Protein 8PWV (pdb70)

Organism: Plasmodium falciparum (isolate 3D7) (NCBI:txid36329)

Secondary structure (DSSP, 8-state):
-GGGSEEEE-SSTT--EEEEHHHHHHHHHHHHHHHHHHHTSHHHHTTHHHHHHHHHHHHHHHHHHHGGGHHHHHHHHHHHHHHH---HHHHHHHHHHHHHHHHHHHHTHHHHHHHHHHHHHHHHHHHHT---SSTTSEE-HHHHHHIIIIIHHHHHHHHTS-HHHHHHHHHHHHHHHHHHHHT---HHHHHHHHHHHHHHHHHHHHHHHHHHHHHHHHHHHHHHHHSSSSEE-HHHHHHHHHHHHHHHHHHHHHHHHHHHHHHHHHHHHHHHHHHHHHHHTTT-/--EEEPPPEEE-TT--EEEEEEETTS--TT--EEEEEE-TTS--EEEEEEETTTTEEEE-GGGTTTEEEEE-SSS-EEEEEE-S--GGG-EEEEEEEEEETTEEEE---EEEEE---S-EEEE-SEEEE-TT--EEEEEEESS--B-TTS-B-EEEEEE-TTS--EEEEETTTEEPTT--TTEEEEEETTEEEEEESS--GGG-EEEEEEETTTT-EE---EEEEE-/-GGGSEEEE-SSTT--EEEEHHHHHHHHHHHHHHHHHHHTSHHHHTTHHHHHHHHHHHHHHHHHHHGGGHHHHHHHHHHHHHHH---HHHHHHHHHHHHHHHHHHHHTHHHHHHHHHHHHHHHHHHHHT---SSTTSEE-HHHHHHIIIIIHHHHHHHHTS-HHHHHHHHHHHHHHHHHHHHTT--HHHHHHHHHHHHHHHHHHHHHHHHHHHHHHHHHHHHHHHHSSSSEE-HHHHHHHHHHHHHHHHHHHHHHHHHHHHHHHHHHHHHHHHHHHHIIIII--/--EEEPPPEEE-TT--EEEEEEETTS--TT--EEEEEE-TTS-EEEEEEEETTTTEEEE-GGGTTTEEEEE-SSSSEEEEEE-S--GGG-EEEEEEEEEETTEEEE---EEEEE---S-EEEE-SEEEE-TT--EEEEEEESS--B-TTS-B-EEEEEE-TTS--EEEEETTTEEPTT--TTEEEEEETTEEEEEESS--GGG-EEEEEEETTTT-EE---EEEEE-/-GGGSEEEE-SSTT--EEEEHHHHHHHHHHHHHHHHHHTTSHHHHTTHHHHHHHHHHHHHHHHHHHGGGHHHHHHHHHHHHHHH---HHHHHHHHHHHHHHHHHHHHTHHHHHHHHHHHHHHHHHHHHT---SSTTSEE-HHHHHHIIIIIHHHHHHHHHS-HHHHHHHHHHHHHHHHHHHHTT--HHHHHHHHHHHHHHHHHHHHHHHHHHHHHHHHHHHHHHHTTSSSEE-HHHHHHHHHHHHHHHHHHHHHHHHHHHHHHHHHHHHHHHHHHHHHHHHH-/--EEE---EEE-TT--EEEEEEETTS--TT--EEEEEEETTTEEEEEEEEETTTTEEEE-GGGTTTEEEEE-TTT-EEEEEE-S--GGG-EEEEEEEEEETTEEEE---EEEEE---S-EEEE-SEEE--TTS-EEEEEEESS--B-TTS-B-EEEEEE-TTS--EEEEETTTEEPTT--TTEEEEEETTEEEEEESS--GGG-EEEEEEETTTT-EE---EEEE-/--SEEEE-SSTT--EEEEHHHHHHHHHHHHHHHHHHHSSHHHHTTHHHHHHHHHHHHHHHHHHHGGGHHHHHHHHHHHHHHH---HHHHHHHHHHHHHHHHHHHHTHHHHHHHHHHHHHHHHHHHHT---SSTTSEE-HHHHHHIIIIIHHHHHHHHTS-HHHHHHHHHHHHHHHHHHHHT--HHHHHHHHHHHHHHHHHHHHHHHHHHHHHHHHHHHHHHHHSSSSEE-HHHHHHHHHHHHHHHHHHHHHHHHHHHHHHHHHHHHHHHHHHHHHHHTT--/-EEEPPPEEE-TT--EEEEEEETTS--TT--EEEEEE-TTS-EEEEEEEETTTTEEEE-GGGTTTEEEEE-SSS-EEEEEE-S--GGG-EEEEEEEEEETTEEEE---EEEEE---S-EEEE-SEEEE-TT--EEEEEEESS--B-TTS-B-EEEEEE-TTS--EEEEETTTEEPTT--TTEEEEEETTEEEEEESS--GGG-EEEEEEETTTT-EE---EEEEE-

Radius of gyration: 50.64 Å; Cα contacts (8 Å, |Δi|>4): 3757; chains: 8; bounding box: 106×98×152 Å

Structure (mmCIF, N/CA/C/O backbone):
data_8PWV
#
_entry.id   8PWV
#
_cell.length_a   85.970
_cell.length_b   158.011
_cell.length_c   113.017
_cell.angle_alpha   90.000
_cell.angle_beta   94.590
_cell.angle_gamma   90.000
#
_symmetry.space_group_name_H-M   'P 1 21 1'
#
loop_
_entity.id
_entity.type
_entity.pdbx_description
1 polymer 'Reticulocyte-binding protein homolog 5'
2 polymer 'monoclonal antibody MAD8-502'
3 water water
#
loop_
_atom_site.group_PDB
_atom_site.id
_atom_site.type_symbol
_atom_site.label_atom_id
_atom_site.label_alt_id
_atom_site.label_comp_id
_atom_site.label_asym_id
_atom_site.label_entity_id
_atom_site.label_seq_id
_atom_site.pdbx_PDB_ins_code
_atom_site.Cartn_x
_atom_site.Cartn_y
_atom_site.Cartn_z
_atom_site.occupancy
_atom_site.B_iso_or_equiv
_atom_site.auth_seq_id
_atom_site.auth_comp_id
_atom_site.auth_asym_id
_atom_site.auth_atom_id
_atom_site.pdbx_PDB_model_num
ATOM 1 N N . ASN A 1 17 ? 5.426 -11.562 43.765 1.00 93.42 156 ASN A N 1
ATOM 2 C CA . ASN A 1 17 ? 4.475 -11.174 44.808 1.00 94.18 156 ASN A CA 1
ATOM 3 C C . ASN A 1 17 ? 4.197 -9.676 44.771 1.00 94.12 156 ASN A C 1
ATOM 4 O O . ASN A 1 17 ? 5.019 -8.885 45.251 1.00 94.33 156 ASN A O 1
ATOM 9 N N . ILE A 1 18 ? 3.006 -9.292 44.264 1.00 93.43 157 ILE A N 1
ATOM 10 C CA . ILE A 1 18 ? 2.602 -7.890 44.156 1.00 92.88 157 ILE A CA 1
ATOM 11 C C . ILE A 1 18 ? 2.410 -7.197 45.516 1.00 92.62 157 ILE A C 1
ATOM 12 O O . ILE A 1 18 ? 2.280 -5.977 45.534 1.00 92.99 157 ILE A O 1
ATOM 17 N N . ALA A 1 19 ? 2.430 -7.937 46.641 1.00 91.51 158 ALA A N 1
ATOM 18 C CA . ALA A 1 19 ? 2.290 -7.328 47.963 1.00 91.07 158 ALA A CA 1
ATOM 19 C C . ALA A 1 19 ? 3.503 -6.444 48.323 1.00 90.80 158 ALA A C 1
ATOM 20 O O . ALA A 1 19 ? 3.354 -5.454 49.048 1.00 91.11 158 ALA A O 1
ATOM 22 N N . ASN A 1 20 ? 4.694 -6.792 47.795 1.00 90.00 159 ASN A N 1
ATOM 23 C CA . ASN A 1 20 ? 5.931 -6.041 48.037 1.00 89.52 159 ASN A CA 1
ATOM 24 C C . ASN A 1 20 ? 6.218 -4.981 46.951 1.00 87.59 159 ASN A C 1
ATOM 25 O O . ASN A 1 20 ? 7.242 -4.302 47.037 1.00 88.16 159 ASN A O 1
ATOM 30 N N . SER A 1 21 ? 5.344 -4.844 45.929 1.00 85.02 160 SER A N 1
ATOM 31 C CA . SER A 1 21 ? 5.559 -3.898 44.836 1.00 83.02 160 SER A CA 1
ATOM 32 C C . SER A 1 21 ? 4.369 -2.941 44.627 1.00 79.82 160 SER A C 1
ATOM 33 O O . SER A 1 21 ? 3.909 -2.749 43.492 1.00 79.33 160 SER A O 1
ATOM 36 N N . ILE A 1 22 ? 3.875 -2.343 45.731 1.00 77.28 161 ILE A N 1
ATOM 37 C CA . ILE A 1 22 ? 2.780 -1.382 45.690 1.00 75.93 161 ILE A CA 1
ATOM 38 C C . ILE A 1 22 ? 3.232 -0.041 46.234 1.00 74.96 161 ILE A C 1
ATOM 39 O O . ILE A 1 22 ? 3.706 0.041 47.359 1.00 74.64 161 ILE A O 1
ATOM 44 N N . ASP A 1 23 ? 3.085 1.018 45.438 1.00 74.35 162 ASP A N 1
ATOM 45 C CA . ASP A 1 23 ? 3.408 2.367 45.896 1.00 73.82 162 ASP A CA 1
ATOM 46 C C . ASP A 1 23 ? 2.128 3.043 46.395 1.00 72.97 162 ASP A C 1
ATOM 47 O O . ASP A 1 23 ? 1.048 2.822 45.843 1.00 72.74 162 ASP A O 1
ATOM 52 N N . ILE A 1 24 ? 2.242 3.843 47.456 1.00 72.30 163 ILE A N 1
ATOM 53 C CA . ILE A 1 24 ? 1.094 4.563 48.000 1.00 72.16 163 ILE A CA 1
ATOM 54 C C . ILE A 1 24 ? 1.291 6.056 47.828 1.00 71.19 163 ILE A C 1
ATOM 55 O O . ILE A 1 24 ? 2.339 6.579 48.186 1.00 71.52 163 ILE A O 1
ATOM 60 N N . LEU A 1 25 ? 0.319 6.731 47.229 1.00 70.20 164 LEU A N 1
ATOM 61 C CA . LEU A 1 25 ? 0.425 8.151 46.923 1.00 70.26 164 LEU A CA 1
ATOM 62 C C . LEU A 1 25 ? -0.639 8.973 47.680 1.00 71.16 164 LEU A C 1
ATOM 63 O O . LEU A 1 25 ? -1.755 8.503 47.903 1.00 71.51 164 LEU A O 1
ATOM 68 N N . GLN A 1 26 ? -0.269 10.184 48.108 1.00 71.10 165 GLN A N 1
ATOM 69 C CA . GLN A 1 26 ? -1.144 11.135 48.815 1.00 71.45 165 GLN A CA 1
ATOM 70 C C . GLN A 1 26 ? -0.746 12.516 48.284 1.00 71.89 165 GLN A C 1
ATOM 71 O O . GLN A 1 26 ? -0.076 13.274 48.981 1.00 72.28 165 GLN A O 1
ATOM 77 N N . GLU A 1 27 ? -1.069 12.798 47.018 1.00 71.75 166 GLU A N 1
ATOM 78 C CA . GLU A 1 27 ? -0.668 14.033 46.348 1.00 71.97 166 GLU A CA 1
ATOM 79 C C . GLU A 1 27 ? -1.252 15.292 46.987 1.00 72.49 166 GLU A C 1
ATOM 80 O O . GLU A 1 27 ? -0.568 16.311 47.083 1.00 72.22 166 GLU A O 1
ATOM 86 N N . LYS A 1 28 ? -2.508 15.205 47.428 1.00 73.03 167 LYS A N 1
ATOM 87 C CA . LYS A 1 28 ? -3.224 16.260 48.152 1.00 73.77 167 LYS A CA 1
ATOM 88 C C . LYS A 1 28 ? -3.662 15.694 49.520 1.00 73.67 167 LYS A C 1
ATOM 89 O O . LYS A 1 28 ? -3.790 14.474 49.674 1.00 73.55 167 LYS A O 1
ATOM 95 N N . GLU A 1 29 ? -3.864 16.560 50.515 1.00 73.97 168 GLU A N 1
ATOM 96 C CA . GLU A 1 29 ? -4.309 16.107 51.838 1.00 74.91 168 GLU A CA 1
ATOM 97 C C . GLU A 1 29 ? -5.729 15.520 51.738 1.00 74.31 168 GLU A C 1
ATOM 98 O O . GLU A 1 29 ? -6.558 16.033 50.982 1.00 74.37 168 GLU A O 1
ATOM 104 N N . GLY A 1 30 ? -5.965 14.412 52.436 1.00 73.72 169 GLY A N 1
ATOM 105 C CA . GLY A 1 30 ? -7.250 13.723 52.393 1.00 73.87 169 GLY A CA 1
ATOM 106 C C . GLY A 1 30 ? -7.440 12.804 51.192 1.00 73.90 169 GLY A C 1
ATOM 107 O O . GLY A 1 30 ? -8.536 12.274 50.968 1.00 73.64 169 GLY A O 1
ATOM 108 N N . HIS A 1 31 ? -6.375 12.594 50.405 1.00 74.07 170 HIS A N 1
ATOM 109 C CA . HIS A 1 31 ? -6.434 11.736 49.227 1.00 74.77 170 HIS A CA 1
ATOM 110 C C . HIS A 1 31 ? -5.425 10.600 49.318 1.00 74.34 170 HIS A C 1
ATOM 111 O O . HIS A 1 31 ? -4.362 10.761 49.922 1.00 74.68 170 HIS A O 1
ATOM 118 N N . LEU A 1 32 ? -5.765 9.446 48.739 1.00 73.34 171 LEU A N 1
ATOM 119 C CA . LEU A 1 32 ? -4.895 8.280 48.781 1.00 73.38 171 LEU A CA 1
ATOM 120 C C . LEU A 1 32 ? -5.134 7.501 47.511 1.00 72.74 171 LEU A C 1
ATOM 121 O O . LEU A 1 32 ? -6.277 7.233 47.143 1.00 72.67 171 LEU A O 1
ATOM 126 N N . ASP A 1 33 ? -4.055 7.104 46.857 1.00 71.92 172 ASP A N 1
ATOM 127 C CA . ASP A 1 33 ? -4.116 6.253 45.680 1.00 71.46 172 ASP A CA 1
ATOM 128 C C . ASP A 1 33 ? -3.008 5.193 45.798 1.00 70.12 172 ASP A C 1
ATOM 129 O O . ASP A 1 33 ? -2.063 5.363 46.574 1.00 70.03 172 ASP A O 1
ATOM 134 N N . PHE A 1 34 ? -3.144 4.088 45.074 1.00 68.99 173 PHE A N 1
ATOM 135 C CA . PHE A 1 34 ? -2.124 3.048 45.085 1.00 68.74 173 PHE A CA 1
ATOM 136 C C . PHE A 1 34 ? -1.778 2.621 43.660 1.00 68.15 173 PHE A C 1
ATOM 137 O O . PHE A 1 34 ? -2.613 2.702 42.756 1.00 68.15 173 PHE A O 1
ATOM 145 N N . VAL A 1 35 ? -0.538 2.182 43.456 1.00 67.36 174 VAL A N 1
ATOM 146 C CA . VAL A 1 35 ? -0.093 1.719 42.156 1.00 66.93 174 VAL A CA 1
ATOM 147 C C . VAL A 1 35 ? 0.569 0.388 42.358 1.00 66.84 174 VAL A C 1
ATOM 148 O O . VAL A 1 35 ? 1.536 0.286 43.102 1.00 66.38 174 VAL A O 1
ATOM 152 N N . ILE A 1 36 ? 0.019 -0.646 41.730 1.00 67.40 175 ILE A N 1
ATOM 153 C CA . ILE A 1 36 ? 0.620 -1.964 41.733 1.00 68.48 175 ILE A CA 1
ATOM 154 C C . ILE A 1 36 ? 1.605 -1.840 40.567 1.00 68.86 175 ILE A C 1
ATOM 155 O O . ILE A 1 36 ? 1.199 -1.851 39.406 1.00 68.66 175 ILE A O 1
ATOM 160 N N . ILE A 1 37 ? 2.881 -1.576 40.901 1.00 69.10 176 ILE A N 1
ATOM 161 C CA . ILE A 1 37 ? 3.971 -1.347 39.959 1.00 69.73 176 ILE A CA 1
ATOM 162 C C . ILE A 1 37 ? 4.089 -2.407 38.853 1.00 69.95 176 ILE A C 1
ATOM 163 O O . ILE A 1 37 ? 4.170 -1.992 37.697 1.00 70.42 176 ILE A O 1
ATOM 168 N N . PRO A 1 38 ? 4.066 -3.748 39.115 1.00 70.02 177 PRO A N 1
ATOM 169 C CA . PRO A 1 38 ? 4.167 -4.699 37.993 1.00 69.73 177 PRO A CA 1
ATOM 170 C C . PRO A 1 38 ? 3.011 -4.594 36.994 1.00 69.24 177 PRO A C 1
ATOM 171 O O . PRO A 1 38 ? 3.212 -4.852 35.818 1.00 69.85 177 PRO A O 1
ATOM 175 N N . HIS A 1 39 ? 1.814 -4.197 37.445 1.00 68.45 178 HIS A N 1
ATOM 176 C CA . HIS A 1 39 ? 0.669 -4.048 36.544 1.00 68.07 178 HIS A CA 1
ATOM 177 C C . HIS A 1 39 ? 0.794 -2.769 35.709 1.00 67.72 178 HIS A C 1
ATOM 178 O O . HIS A 1 39 ? 0.375 -2.743 34.553 1.00 67.79 178 HIS A O 1
ATOM 185 N N . TYR A 1 40 ? 1.335 -1.695 36.302 1.00 66.63 179 TYR A N 1
ATOM 186 C CA . TYR A 1 40 ? 1.497 -0.437 35.601 1.00 66.06 179 TYR A CA 1
ATOM 187 C C . TYR A 1 40 ? 2.482 -0.623 34.436 1.00 65.49 179 TYR A C 1
ATOM 188 O O . TYR A 1 40 ? 2.194 -0.211 33.319 1.00 65.24 179 TYR A O 1
ATOM 197 N N . THR A 1 41 ? 3.610 -1.281 34.709 1.00 65.15 180 THR A N 1
ATOM 198 C CA . THR A 1 41 ? 4.662 -1.573 33.736 1.00 65.01 180 THR A CA 1
ATOM 199 C C . THR A 1 41 ? 4.139 -2.476 32.606 1.00 64.62 180 THR A C 1
ATOM 200 O O . THR A 1 41 ? 4.394 -2.218 31.438 1.00 64.46 180 THR A O 1
ATOM 204 N N . PHE A 1 42 ? 3.404 -3.529 32.971 1.00 64.41 181 PHE A N 1
ATOM 205 C CA . PHE A 1 42 ? 2.836 -4.512 32.047 1.00 64.30 181 PHE A CA 1
ATOM 206 C C . PHE A 1 42 ? 1.820 -3.874 31.114 1.00 64.24 181 PHE A C 1
ATOM 207 O O . PHE A 1 42 ? 1.856 -4.148 29.912 1.00 64.46 181 PHE A O 1
ATOM 215 N N . LEU A 1 43 ? 0.905 -3.044 31.645 1.00 63.71 182 LEU A N 1
ATOM 216 C CA . LEU A 1 43 ? -0.101 -2.380 30.803 1.00 63.86 182 LEU A CA 1
ATOM 217 C C . LEU A 1 43 ? 0.536 -1.352 29.875 1.00 64.28 182 LEU A C 1
ATOM 218 O O . LEU A 1 43 ? 0.140 -1.237 28.708 1.00 64.77 182 LEU A O 1
ATOM 223 N N . ASP A 1 44 ? 1.558 -0.643 30.372 1.00 63.27 183 ASP A N 1
ATOM 224 C CA . ASP A 1 44 ? 2.278 0.319 29.559 1.00 62.60 183 ASP A CA 1
ATOM 225 C C . ASP A 1 44 ? 3.077 -0.361 28.421 1.00 62.64 183 ASP A C 1
ATOM 226 O O . ASP A 1 44 ? 3.151 0.162 27.313 1.00 62.41 183 ASP A O 1
ATOM 231 N N . TYR A 1 45 ? 3.647 -1.528 28.693 1.00 63.17 184 TYR A N 1
ATOM 232 C CA . TYR A 1 45 ? 4.413 -2.307 27.723 1.00 64.04 184 TYR A CA 1
ATOM 233 C C . TYR A 1 45 ? 3.536 -2.690 26.537 1.00 65.02 184 TYR A C 1
ATOM 234 O O . TYR A 1 45 ? 3.926 -2.469 25.394 1.00 64.98 184 TYR A O 1
ATOM 243 N N . TYR A 1 46 ? 2.347 -3.244 26.802 1.00 65.73 185 TYR A N 1
ATOM 244 C CA . TYR A 1 46 ? 1.451 -3.651 25.728 1.00 66.26 185 TYR A CA 1
ATOM 245 C C . TYR A 1 46 ? 0.781 -2.475 25.021 1.00 66.49 185 TYR A C 1
ATOM 246 O O . TYR A 1 46 ? 0.296 -2.661 23.913 1.00 67.39 185 TYR A O 1
ATOM 255 N N . LYS A 1 47 ? 0.820 -1.270 25.606 1.00 66.01 186 LYS A N 1
ATOM 256 C CA . LYS A 1 47 ? 0.322 -0.045 24.980 1.00 66.28 186 LYS A CA 1
ATOM 257 C C . LYS A 1 47 ? 1.365 0.373 23.923 1.00 65.81 186 LYS A C 1
ATOM 258 O O . LYS A 1 47 ? 1.009 0.611 22.775 1.00 65.38 186 LYS A O 1
ATOM 264 N N . HIS A 1 48 ? 2.654 0.405 24.296 1.00 65.53 187 HIS A N 1
ATOM 265 C CA . HIS A 1 48 ? 3.728 0.733 23.364 1.00 65.88 187 HIS A CA 1
ATOM 266 C C . HIS A 1 48 ? 3.867 -0.329 22.258 1.00 66.28 187 HIS A C 1
ATOM 267 O O . HIS A 1 48 ? 4.150 0.016 21.112 1.00 66.43 187 HIS A O 1
ATOM 274 N N . LEU A 1 49 ? 3.652 -1.614 22.596 1.00 66.33 188 LEU A N 1
ATOM 275 C CA . LEU A 1 49 ? 3.699 -2.701 21.621 1.00 66.52 188 LEU A CA 1
ATOM 276 C C . LEU A 1 49 ? 2.580 -2.539 20.587 1.00 65.23 188 LEU A C 1
ATOM 277 O O . LEU A 1 49 ? 2.818 -2.743 19.396 1.00 64.97 188 LEU A O 1
ATOM 282 N N . SER A 1 50 ? 1.369 -2.155 21.044 1.00 64.04 189 SER A N 1
ATOM 283 C CA . SER A 1 50 ? 0.224 -1.950 20.162 1.00 63.44 189 SER A CA 1
ATOM 284 C C . SER A 1 50 ? 0.467 -0.850 19.125 1.00 63.69 189 SER A C 1
ATOM 285 O O . SER A 1 50 ? 0.201 -1.077 17.948 1.00 63.67 189 SER A O 1
ATOM 288 N N . TYR A 1 51 ? 0.971 0.329 19.557 1.00 63.68 190 TYR A N 1
ATOM 289 C CA . TYR A 1 51 ? 1.243 1.459 18.676 1.00 63.97 190 TYR A CA 1
ATOM 290 C C . TYR A 1 51 ? 2.379 1.198 17.707 1.00 64.07 190 TYR A C 1
ATOM 291 O O . TYR A 1 51 ? 2.266 1.590 16.559 1.00 63.81 190 TYR A O 1
ATOM 300 N N . ASN A 1 52 ? 3.445 0.510 18.137 1.00 64.15 191 ASN A N 1
ATOM 301 C CA . ASN A 1 52 ? 4.565 0.206 17.249 1.00 64.88 191 ASN A CA 1
ATOM 302 C C . ASN A 1 52 ? 4.143 -0.697 16.071 1.00 65.60 191 ASN A C 1
ATOM 303 O O . ASN A 1 52 ? 4.593 -0.507 14.935 1.00 65.55 191 ASN A O 1
ATOM 308 N N . SER A 1 53 ? 3.247 -1.646 16.362 1.00 65.59 192 SER A N 1
ATOM 309 C CA . SER A 1 53 ? 2.724 -2.617 15.421 1.00 65.87 192 SER A CA 1
ATOM 310 C C . SER A 1 53 ? 1.801 -2.026 14.353 1.00 66.49 192 SER A C 1
ATOM 311 O O . SER A 1 53 ? 1.734 -2.569 13.252 1.00 67.54 192 SER A O 1
ATOM 314 N N . ILE A 1 54 ? 1.042 -0.988 14.685 1.00 65.97 193 ILE A N 1
ATOM 315 C CA . ILE A 1 54 ? 0.117 -0.369 13.739 1.00 66.38 193 ILE A CA 1
ATOM 316 C C . ILE A 1 54 ? 0.773 0.768 12.967 1.00 67.55 193 ILE A C 1
ATOM 317 O O . ILE A 1 54 ? 0.447 0.997 11.803 1.00 67.96 193 ILE A O 1
ATOM 322 N N . TYR A 1 55 ? 1.696 1.495 13.607 1.00 67.65 194 TYR A N 1
ATOM 323 C CA . TYR A 1 55 ? 2.381 2.603 12.951 1.00 67.12 194 TYR A CA 1
ATOM 324 C C . TYR A 1 55 ? 3.413 2.129 11.928 1.00 67.01 194 TYR A C 1
ATOM 325 O O . TYR A 1 55 ? 3.927 2.955 11.191 1.00 67.43 194 TYR A O 1
ATOM 334 N N . HIS A 1 56 ? 3.737 0.822 11.903 1.00 66.85 195 HIS A N 1
ATOM 335 C CA . HIS A 1 56 ? 4.703 0.213 11.001 1.00 67.21 195 HIS A CA 1
ATOM 336 C C . HIS A 1 56 ? 4.298 0.391 9.521 1.00 68.09 195 HIS A C 1
ATOM 337 O O . HIS A 1 56 ? 5.161 0.679 8.695 1.00 67.99 195 HIS A O 1
ATOM 344 N N . LYS A 1 57 ? 2.991 0.260 9.195 1.00 68.89 196 LYS A N 1
ATOM 345 C CA . LYS A 1 57 ? 2.475 0.423 7.826 1.00 70.24 196 LYS A CA 1
ATOM 346 C C . LYS A 1 57 ? 1.382 1.491 7.758 1.00 71.77 196 LYS A C 1
ATOM 347 O O . LYS A 1 57 ? 0.605 1.635 8.716 1.00 71.73 196 LYS A O 1
ATOM 353 N N . SER A 1 58 ? 1.300 2.211 6.612 1.00 72.75 197 SER A N 1
ATOM 354 C CA . SER A 1 58 ? 0.289 3.256 6.391 1.00 74.82 197 SER A CA 1
ATOM 355 C C . SER A 1 58 ? -1.127 2.683 6.323 1.00 76.20 197 SER A C 1
ATOM 356 O O . SER A 1 58 ? -2.083 3.330 6.760 1.00 76.32 197 SER A O 1
ATOM 359 N N . SER A 1 59 ? -1.256 1.456 5.802 1.00 76.93 198 SER A N 1
ATOM 360 C CA . SER A 1 59 ? -2.538 0.764 5.708 1.00 77.96 198 SER A CA 1
ATOM 361 C C . SER A 1 59 ? -3.099 0.360 7.101 1.00 78.85 198 SER A C 1
ATOM 362 O O . SER A 1 59 ? -4.295 0.095 7.222 1.00 79.26 198 SER A O 1
ATOM 365 N N . THR A 1 60 ? -2.244 0.307 8.143 1.00 78.74 199 THR A N 1
ATOM 366 C CA . THR A 1 60 ? -2.689 -0.056 9.490 1.00 78.96 199 THR A CA 1
ATOM 367 C C . THR A 1 60 ? -2.650 1.137 10.475 1.00 78.52 199 THR A C 1
ATOM 368 O O . THR A 1 60 ? -3.232 1.032 11.548 1.00 78.62 199 THR A O 1
ATOM 372 N N . TYR A 1 61 ? -1.999 2.267 10.103 1.00 77.73 200 TYR A N 1
ATOM 373 C CA . TYR A 1 61 ? -1.861 3.467 10.943 1.00 77.65 200 TYR A CA 1
ATOM 374 C C . TYR A 1 61 ? -3.201 3.983 11.489 1.00 78.50 200 TYR A C 1
ATOM 375 O O . TYR A 1 61 ? -3.271 4.415 12.646 1.00 78.40 200 TYR A O 1
ATOM 384 N N . GLY A 1 62 ? -4.247 3.895 10.669 1.00 78.88 201 GLY A N 1
ATOM 385 C CA . GLY A 1 62 ? -5.595 4.338 11.006 1.00 79.43 201 GLY A CA 1
ATOM 386 C C . GLY A 1 62 ? -6.268 3.575 12.128 1.00 79.90 201 GLY A C 1
ATOM 387 O O . GLY A 1 62 ? -7.282 4.031 12.662 1.00 80.51 201 GLY A O 1
ATOM 388 N N . LYS A 1 63 ? -5.715 2.413 12.510 1.00 79.39 202 LYS A N 1
ATOM 389 C CA . LYS A 1 63 ? -6.268 1.630 13.610 1.00 79.28 202 LYS A CA 1
ATOM 390 C C . LYS A 1 63 ? -6.024 2.286 14.992 1.00 78.56 202 LYS A C 1
ATOM 391 O O . LYS A 1 63 ? -6.512 1.754 15.982 1.00 78.44 202 LYS A O 1
ATOM 397 N N . TYR A 1 64 ? -5.313 3.454 15.054 1.00 77.64 203 TYR A N 1
ATOM 398 C CA . TYR A 1 64 ? -5.042 4.176 16.296 1.00 76.92 203 TYR A CA 1
ATOM 399 C C . TYR A 1 64 ? -6.320 4.598 17.005 1.00 76.02 203 TYR A C 1
ATOM 400 O O . TYR A 1 64 ? -6.334 4.625 18.225 1.00 76.01 203 TYR A O 1
ATOM 409 N N . ILE A 1 65 ? -7.402 4.883 16.259 1.00 74.95 204 ILE A N 1
ATOM 410 C CA . ILE A 1 65 ? -8.689 5.254 16.855 1.00 74.34 204 ILE A CA 1
ATOM 411 C C . ILE A 1 65 ? -9.210 4.093 17.712 1.00 72.92 204 ILE A C 1
ATOM 412 O O . ILE A 1 65 ? -9.665 4.308 18.831 1.00 73.28 204 ILE A O 1
ATOM 417 N N . ALA A 1 66 ? -9.109 2.860 17.186 1.00 71.46 205 ALA A N 1
ATOM 418 C CA . ALA A 1 66 ? -9.562 1.649 17.865 1.00 70.73 205 ALA A CA 1
ATOM 419 C C . ALA A 1 66 ? -8.627 1.248 19.018 1.00 70.26 205 ALA A C 1
ATOM 420 O O . ALA A 1 66 ? -9.097 0.711 20.016 1.00 70.00 205 ALA A O 1
ATOM 422 N N . VAL A 1 67 ? -7.312 1.497 18.876 1.00 69.71 206 VAL A N 1
ATOM 423 C CA . VAL A 1 67 ? -6.340 1.181 19.915 1.00 69.16 206 VAL A CA 1
ATOM 424 C C . VAL A 1 67 ? -6.557 2.112 21.094 1.00 69.50 206 VAL A C 1
ATOM 425 O O . VAL A 1 67 ? -6.676 1.621 22.213 1.00 70.04 206 VAL A O 1
ATOM 429 N N . ASP A 1 68 ? -6.700 3.443 20.848 1.00 68.97 207 ASP A N 1
ATOM 430 C CA . ASP A 1 68 ? -6.962 4.457 21.882 1.00 68.44 207 ASP A CA 1
ATOM 431 C C . ASP A 1 68 ? -8.222 4.089 22.662 1.00 67.70 207 ASP A C 1
ATOM 432 O O . ASP A 1 68 ? -8.251 4.227 23.878 1.00 67.76 207 ASP A O 1
ATOM 437 N N . ALA A 1 69 ? -9.266 3.638 21.957 1.00 67.23 208 ALA A N 1
ATOM 438 C CA . ALA A 1 69 ? -10.540 3.277 22.566 1.00 67.44 208 ALA A CA 1
ATOM 439 C C . ALA A 1 69 ? -10.454 1.972 23.357 1.00 67.72 208 ALA A C 1
ATOM 440 O O . ALA A 1 69 ? -11.152 1.836 24.360 1.00 68.14 208 ALA A O 1
ATOM 442 N N . PHE A 1 70 ? -9.602 1.024 22.924 1.00 66.94 209 PHE A N 1
ATOM 443 C CA . PHE A 1 70 ? -9.422 -0.227 23.651 1.00 66.97 209 PHE A CA 1
ATOM 444 C C . PHE A 1 70 ? -8.620 0.031 24.923 1.00 66.80 209 PHE A C 1
ATOM 445 O O . PHE A 1 70 ? -8.979 -0.486 25.965 1.00 66.72 209 PHE A O 1
ATOM 453 N N . ILE A 1 71 ? -7.541 0.822 24.837 1.00 66.85 210 ILE A N 1
ATOM 454 C CA . ILE A 1 71 ? -6.704 1.150 25.991 1.00 67.39 210 ILE A CA 1
ATOM 455 C C . ILE A 1 71 ? -7.522 1.907 27.042 1.00 68.29 210 ILE A C 1
ATOM 456 O O . ILE A 1 71 ? -7.440 1.579 28.224 1.00 68.18 210 ILE A O 1
ATOM 461 N N . LYS A 1 72 ? -8.382 2.842 26.600 1.00 68.89 211 LYS A N 1
ATOM 462 C CA . LYS A 1 72 ? -9.261 3.598 27.488 1.00 70.26 211 LYS A CA 1
ATOM 463 C C . LYS A 1 72 ? -10.202 2.653 28.242 1.00 71.98 211 LYS A C 1
ATOM 464 O O . LYS A 1 72 ? -10.383 2.809 29.445 1.00 72.73 211 LYS A O 1
ATOM 470 N N . LYS A 1 73 ? -10.746 1.644 27.543 1.00 72.33 212 LYS A N 1
ATOM 471 C CA . LYS A 1 73 ? -11.658 0.643 28.063 1.00 73.49 212 LYS A CA 1
ATOM 472 C C . LYS A 1 73 ? -10.953 -0.268 29.086 1.00 74.34 212 LYS A C 1
ATOM 473 O O . LYS A 1 73 ? -11.567 -0.667 30.075 1.00 74.59 212 LYS A O 1
ATOM 479 N N . ILE A 1 74 ? -9.662 -0.574 28.857 1.00 74.39 213 ILE A N 1
ATOM 480 C CA . ILE A 1 74 ? -8.852 -1.394 29.758 1.00 74.79 213 ILE A CA 1
ATOM 481 C C . ILE A 1 74 ? -8.535 -0.623 31.043 1.00 74.30 213 ILE A C 1
ATOM 482 O O . ILE A 1 74 ? -8.523 -1.214 32.122 1.00 74.75 213 ILE A O 1
ATOM 487 N N . ASN A 1 75 ? -8.265 0.687 30.920 1.00 73.50 214 ASN A N 1
ATOM 488 C CA . ASN A 1 75 ? -7.955 1.562 32.047 1.00 72.94 214 ASN A CA 1
ATOM 489 C C . ASN A 1 75 ? -9.170 1.728 32.948 1.00 72.26 214 ASN A C 1
ATOM 490 O O . ASN A 1 75 ? -9.025 1.662 34.161 1.00 72.18 214 ASN A O 1
ATOM 495 N N . GLU A 1 76 ? -10.367 1.876 32.359 1.00 71.71 215 GLU A N 1
ATOM 496 C CA . GLU A 1 76 ? -11.607 2.003 33.107 1.00 72.04 215 GLU A CA 1
ATOM 497 C C . GLU A 1 76 ? -11.947 0.721 33.850 1.00 73.20 215 GLU A C 1
ATOM 498 O O . GLU A 1 76 ? -12.439 0.783 34.969 1.00 73.87 215 GLU A O 1
ATOM 504 N N . ALA A 1 77 ? -11.665 -0.444 33.238 1.00 73.27 216 ALA A N 1
ATOM 505 C CA . ALA A 1 77 ? -11.899 -1.738 33.853 1.00 72.86 216 ALA A CA 1
ATOM 506 C C . ALA A 1 77 ? -10.941 -1.925 35.025 1.00 72.78 216 ALA A C 1
ATOM 507 O O . ALA A 1 77 ? -11.359 -2.411 36.075 1.00 73.14 216 ALA A O 1
ATOM 509 N N . TYR A 1 78 ? -9.669 -1.527 34.867 1.00 72.17 217 TYR A N 1
ATOM 510 C CA . TYR A 1 78 ? -8.685 -1.632 35.939 1.00 72.18 217 TYR A CA 1
ATOM 511 C C . TYR A 1 78 ? -9.110 -0.746 37.124 1.00 72.68 217 TYR A C 1
ATOM 512 O O . TYR A 1 78 ? -9.055 -1.180 38.272 1.00 72.46 217 TYR A O 1
ATOM 521 N N . ASP A 1 79 ? -9.566 0.487 36.840 1.00 73.13 218 ASP A N 1
ATOM 522 C CA . ASP A 1 79 ? -10.023 1.427 37.870 1.00 73.43 218 ASP A CA 1
ATOM 523 C C . ASP A 1 79 ? -11.291 0.946 38.579 1.00 73.35 218 ASP A C 1
ATOM 524 O O . ASP A 1 79 ? -11.500 1.273 39.743 1.00 72.73 218 ASP A O 1
ATOM 529 N N . LYS A 1 80 ? -12.125 0.158 37.881 1.00 73.60 219 LYS A N 1
ATOM 530 C CA . LYS A 1 80 ? -13.340 -0.415 38.436 1.00 74.24 219 LYS A CA 1
ATOM 531 C C . LYS A 1 80 ? -12.969 -1.487 39.474 1.00 75.19 219 LYS A C 1
ATOM 532 O O . LYS A 1 80 ? -13.651 -1.604 40.495 1.00 75.82 219 LYS A O 1
ATOM 538 N N . VAL A 1 81 ? -11.887 -2.263 39.228 1.00 74.73 220 VAL A N 1
ATOM 539 C CA . VAL A 1 81 ? -11.414 -3.258 40.186 1.00 74.70 220 VAL A CA 1
ATOM 540 C C . VAL A 1 81 ? -10.764 -2.539 41.382 1.00 75.23 220 VAL A C 1
ATOM 541 O O . VAL A 1 81 ? -10.990 -2.939 42.522 1.00 76.14 220 VAL A O 1
ATOM 545 N N . LYS A 1 82 ? -10.010 -1.446 41.132 1.00 74.67 221 LYS A N 1
ATOM 546 C CA . LYS A 1 82 ? -9.394 -0.641 42.191 1.00 74.23 221 LYS A CA 1
ATOM 547 C C . LYS A 1 82 ? -10.459 -0.081 43.132 1.00 74.87 221 LYS A C 1
ATOM 548 O O . LYS A 1 82 ? -10.257 -0.069 44.348 1.00 74.86 221 LYS A O 1
ATOM 554 N N . SER A 1 83 ? -11.609 0.356 42.572 1.00 75.07 222 SER A N 1
ATOM 555 C CA . SER A 1 83 ? -12.742 0.911 43.336 1.00 75.11 222 SER A CA 1
ATOM 556 C C . SER A 1 83 ? -13.371 -0.088 44.331 1.00 74.79 222 SER A C 1
ATOM 557 O O . SER A 1 83 ? -14.114 0.315 45.231 1.00 75.26 222 SER A O 1
ATOM 560 N N . LYS A 1 84 ? -13.066 -1.386 44.185 1.00 74.03 223 LYS A N 1
ATOM 561 C CA . LYS A 1 84 ? -13.545 -2.392 45.142 1.00 73.86 223 LYS A CA 1
ATOM 562 C C . LYS A 1 84 ? -12.849 -2.236 46.525 1.00 73.38 223 LYS A C 1
ATOM 563 O O . LYS A 1 84 ? -13.411 -2.633 47.531 1.00 73.21 223 LYS A O 1
ATOM 569 N N . CYS A 1 85 ? -11.652 -1.625 46.555 1.00 73.30 224 CYS A N 1
ATOM 570 C CA . CYS A 1 85 ? -10.864 -1.331 47.745 1.00 73.75 224 CYS A CA 1
ATOM 571 C C . CYS A 1 85 ? -11.091 0.074 48.305 1.00 73.81 224 CYS A C 1
ATOM 572 O O . CYS A 1 85 ? -10.328 0.484 49.181 1.00 73.97 224 CYS A O 1
ATOM 575 N N . ASN A 1 86 ? -12.096 0.821 47.797 1.00 73.50 225 ASN A N 1
ATOM 576 C CA . ASN A 1 86 ? -12.368 2.193 48.209 1.00 73.97 225 ASN A CA 1
ATOM 577 C C . ASN A 1 86 ? -12.765 2.378 49.702 1.00 74.24 225 ASN A C 1
ATOM 578 O O . ASN A 1 86 ? -12.247 3.295 50.326 1.00 73.84 225 ASN A O 1
ATOM 583 N N . ASP A 1 87 ? -13.648 1.538 50.269 1.00 74.65 226 ASP A N 1
ATOM 584 C CA . ASP A 1 87 ? -14.047 1.697 51.678 1.00 75.51 226 ASP A CA 1
ATOM 585 C C . ASP A 1 87 ? -12.854 1.521 52.623 1.00 76.08 226 ASP A C 1
ATOM 586 O O . ASP A 1 87 ? -12.661 2.317 53.536 1.00 76.44 226 ASP A O 1
ATOM 591 N N . ILE A 1 88 ? -12.034 0.496 52.367 1.00 76.22 227 ILE A N 1
ATOM 592 C CA . ILE A 1 88 ? -10.820 0.192 53.125 1.00 76.25 227 ILE A CA 1
ATOM 593 C C . ILE A 1 88 ? -9.784 1.325 52.942 1.00 76.43 227 ILE A C 1
ATOM 594 O O . ILE A 1 88 ? -9.119 1.723 53.893 1.00 76.75 227 ILE A O 1
ATOM 599 N N . LYS A 1 89 ? -9.683 1.866 51.723 1.00 76.43 228 LYS A N 1
ATOM 600 C CA . LYS A 1 89 ? -8.768 2.958 51.399 1.00 76.23 228 LYS A CA 1
ATOM 601 C C . LYS A 1 89 ? -9.168 4.237 52.136 1.00 76.22 228 LYS A C 1
ATOM 602 O O . LYS A 1 89 ? -8.312 4.913 52.702 1.00 76.01 228 LYS A O 1
ATOM 608 N N . ASN A 1 90 ? -10.472 4.535 52.174 1.00 76.39 229 ASN A N 1
ATOM 609 C CA . ASN A 1 90 ? -11.005 5.712 52.869 1.00 77.17 229 ASN A CA 1
ATOM 610 C C . ASN A 1 90 ? -10.854 5.595 54.381 1.00 77.83 229 ASN A C 1
ATOM 611 O O . ASN A 1 90 ? -10.618 6.595 55.048 1.00 77.84 229 ASN A O 1
ATOM 616 N N . AS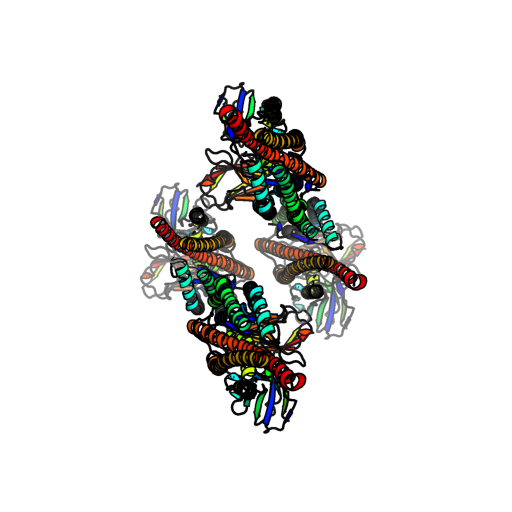P A 1 91 ? -10.934 4.361 54.909 1.00 78.20 230 ASP A N 1
ATOM 617 C CA . ASP A 1 91 ? -10.741 4.056 56.314 1.00 78.76 230 ASP A CA 1
ATOM 618 C C . ASP A 1 91 ? -9.278 4.341 56.714 1.00 77.88 230 ASP A C 1
ATOM 619 O O . ASP A 1 91 ? -9.031 4.866 57.804 1.00 78.39 230 ASP A O 1
ATOM 624 N N . LEU A 1 92 ? -8.318 4.015 55.830 1.00 76.29 231 LEU A N 1
ATOM 625 C CA . LEU A 1 92 ? -6.902 4.286 56.063 1.00 75.30 231 LEU A CA 1
ATOM 626 C C . LEU A 1 92 ? -6.628 5.805 56.041 1.00 75.62 231 LEU A C 1
ATOM 627 O O . LEU A 1 92 ? -5.859 6.279 56.878 1.00 75.53 231 LEU A O 1
ATOM 632 N N . ILE A 1 93 ? -7.283 6.570 55.121 1.00 75.66 232 ILE A N 1
ATOM 633 C CA . ILE A 1 93 ? -7.144 8.026 55.024 1.00 76.00 232 ILE A CA 1
ATOM 634 C C . ILE A 1 93 ? -7.555 8.667 56.360 1.00 77.17 232 ILE A C 1
ATOM 635 O O . ILE A 1 93 ? -6.836 9.510 56.892 1.00 77.74 232 ILE A O 1
ATOM 640 N N . ALA A 1 94 ? -8.692 8.239 56.920 1.00 77.51 233 ALA A N 1
ATOM 641 C CA . ALA A 1 94 ? -9.193 8.749 58.202 1.00 77.99 233 ALA A CA 1
ATOM 642 C C . ALA A 1 94 ? -8.192 8.532 59.337 1.00 78.63 233 ALA A C 1
ATOM 643 O O . ALA A 1 94 ? -8.057 9.399 60.190 1.00 78.87 233 ALA A O 1
ATOM 645 N N . THR A 1 95 ? -7.477 7.394 59.342 1.00 78.76 234 THR A N 1
ATOM 646 C CA . THR A 1 95 ? -6.478 7.129 60.374 1.00 79.31 234 THR A CA 1
ATOM 647 C C . THR A 1 95 ? -5.236 8.012 60.184 1.00 79.41 234 THR A C 1
ATOM 648 O O . THR A 1 95 ? -4.736 8.561 61.161 1.00 79.40 234 THR A O 1
ATOM 652 N N . ILE A 1 96 ? -4.770 8.187 58.936 1.00 79.24 235 ILE A N 1
ATOM 653 C CA . ILE A 1 96 ? -3.620 9.043 58.619 1.00 79.36 235 ILE A CA 1
ATOM 654 C C . ILE A 1 96 ? -3.916 10.484 59.042 1.00 80.10 235 ILE A C 1
ATOM 655 O O . ILE A 1 96 ? -3.071 11.135 59.648 1.00 79.93 235 ILE A O 1
ATOM 660 N N . LYS A 1 97 ? -5.137 10.955 58.758 1.00 80.60 236 LYS A N 1
ATOM 661 C CA . LYS A 1 97 ? -5.609 12.290 59.095 1.00 81.55 236 LYS A CA 1
ATOM 662 C C . LYS A 1 97 ? -5.644 12.494 60.608 1.00 81.63 236 LYS A C 1
ATOM 663 O O . LYS A 1 97 ? -5.246 13.549 61.079 1.00 81.33 236 LYS A O 1
ATOM 669 N N . LYS A 1 98 ? -6.053 11.461 61.375 1.00 81.96 237 LYS A N 1
ATOM 670 C CA . LYS A 1 98 ? -6.078 11.512 62.836 1.00 82.44 237 LYS A CA 1
ATOM 671 C C . LYS A 1 98 ? -4.656 11.509 63.405 1.00 82.45 237 LYS A C 1
ATOM 672 O O . LYS A 1 98 ? -4.361 12.261 64.337 1.00 82.61 237 LYS A O 1
ATOM 678 N N . LEU A 1 99 ? -3.772 10.677 62.839 1.00 82.18 238 LEU A N 1
ATOM 679 C CA . LEU A 1 99 ? -2.368 10.599 63.254 1.00 83.01 238 LEU A CA 1
ATOM 680 C C . LEU A 1 99 ? -1.558 11.854 62.891 1.00 83.97 238 LEU A C 1
ATOM 681 O O . LEU A 1 99 ? -0.477 12.058 63.435 1.00 84.57 238 LEU A O 1
ATOM 686 N N . GLU A 1 100 ? -2.047 12.661 61.949 1.00 83.83 239 GLU A N 1
ATOM 687 C CA . GLU A 1 100 ? -1.349 13.859 61.528 1.00 84.86 239 GLU A CA 1
ATOM 688 C C . GLU A 1 100 ? -1.903 15.131 62.167 1.00 86.67 239 GLU A C 1
ATOM 689 O O . GLU A 1 100 ? -1.211 16.136 62.181 1.00 86.24 239 GLU A O 1
ATOM 695 N N . HIS A 1 101 ? -3.146 15.101 62.663 1.00 88.59 240 HIS A N 1
ATOM 696 C CA . HIS A 1 101 ? -3.771 16.255 63.297 1.00 91.11 240 HIS A CA 1
ATOM 697 C C . HIS A 1 101 ? -3.912 16.024 64.801 1.00 93.52 240 HIS A C 1
ATOM 698 O O . HIS A 1 101 ? -4.886 15.416 65.247 1.00 94.15 240 HIS A O 1
ATOM 705 N N . PRO A 1 102 ? -2.905 16.433 65.598 1.00 94.79 241 PRO A N 1
ATOM 706 C CA . PRO A 1 102 ? -2.992 16.201 67.049 1.00 95.51 241 PRO A CA 1
ATOM 707 C C . PRO A 1 102 ? -3.871 17.228 67.768 1.00 95.90 241 PRO A C 1
ATOM 708 O O . PRO A 1 102 ? -4.729 16.845 68.566 1.00 96.09 241 PRO A O 1
ATOM 712 N N . PHE A 1 112 ? -1.520 7.226 71.446 1.00 103.33 300 PHE A N 1
ATOM 713 C CA . PHE A 1 112 ? -0.860 7.241 70.148 1.00 103.80 300 PHE A CA 1
ATOM 714 C C . PHE A 1 112 ? -0.501 5.834 69.673 1.00 104.08 300 PHE A C 1
ATOM 715 O O . PHE A 1 112 ? -0.536 5.569 68.468 1.00 104.35 300 PHE A O 1
ATOM 723 N N . LYS A 1 113 ? -0.154 4.932 70.598 1.00 103.81 301 LYS A N 1
ATOM 724 C CA . LYS A 1 113 ? 0.186 3.551 70.236 1.00 104.19 301 LYS A CA 1
ATOM 725 C C . LYS A 1 113 ? -1.007 2.858 69.569 1.00 103.20 301 LYS A C 1
ATOM 726 O O . LYS A 1 113 ? -0.809 2.114 68.604 1.00 102.93 301 LYS A O 1
ATOM 732 N N . LYS A 1 114 ? -2.243 3.148 70.060 1.00 102.06 302 LYS A N 1
ATOM 733 C CA . LYS A 1 114 ? -3.493 2.603 69.518 1.00 101.64 302 LYS A CA 1
ATOM 734 C C . LYS A 1 114 ? -3.652 3.044 68.050 1.00 100.19 302 LYS A C 1
ATOM 735 O O . LYS A 1 114 ? -4.002 2.236 67.189 1.00 99.91 302 LYS A O 1
ATOM 741 N N . MET A 1 115 ? -3.374 4.327 67.785 1.00 98.88 303 MET A N 1
ATOM 742 C CA . MET A 1 115 ? -3.458 4.943 66.475 1.00 98.18 303 MET A CA 1
ATOM 743 C C . MET A 1 115 ? -2.392 4.388 65.523 1.00 96.19 303 MET A C 1
ATOM 744 O O . MET A 1 115 ? -2.681 4.160 64.357 1.00 95.89 303 MET A O 1
ATOM 749 N N . MET A 1 116 ? -1.171 4.164 66.015 1.00 94.76 304 MET A N 1
ATOM 750 C CA . MET A 1 116 ? -0.100 3.601 65.207 1.00 94.14 304 MET A CA 1
ATOM 751 C C . MET A 1 116 ? -0.389 2.116 64.874 1.00 93.70 304 MET A C 1
ATOM 752 O O . MET A 1 116 ? -0.059 1.646 63.783 1.00 93.80 304 MET A O 1
ATOM 757 N N . ASP A 1 117 ? -1.036 1.393 65.807 1.00 92.96 305 ASP A N 1
ATOM 758 C CA . ASP A 1 117 ? -1.457 0.005 65.606 1.00 92.40 305 ASP A CA 1
ATOM 759 C C . ASP A 1 117 ? -2.551 -0.007 64.530 1.00 90.52 305 ASP A C 1
ATOM 760 O O . ASP A 1 117 ? -2.520 -0.835 63.637 1.00 90.72 305 ASP A O 1
ATOM 765 N N . GLU A 1 118 ? -3.510 0.923 64.639 1.00 88.89 306 GLU A N 1
ATOM 766 C CA . GLU A 1 118 ? -4.647 1.160 63.757 1.00 87.80 306 GLU A CA 1
ATOM 767 C C . GLU A 1 118 ? -4.179 1.433 62.313 1.00 85.84 306 GLU A C 1
ATOM 768 O O . GLU A 1 118 ? -4.770 0.922 61.367 1.00 85.29 306 GLU A O 1
ATOM 774 N N . TYR A 1 119 ? -3.114 2.223 62.158 1.00 84.50 307 TYR A N 1
ATOM 775 C CA . TYR A 1 119 ? -2.552 2.589 60.861 1.00 84.07 307 TYR A CA 1
ATOM 776 C C . TYR A 1 119 ? -1.925 1.368 60.190 1.00 84.43 307 TYR A C 1
ATOM 777 O O . TYR A 1 119 ? -2.087 1.166 58.990 1.00 83.60 307 TYR A O 1
ATOM 786 N N . ASN A 1 120 ? -1.184 0.579 60.973 1.00 84.90 308 ASN A N 1
ATOM 787 C CA . ASN A 1 120 ? -0.506 -0.596 60.456 1.00 85.66 308 ASN A CA 1
ATOM 788 C C . ASN A 1 120 ? -1.481 -1.670 60.002 1.00 84.17 308 ASN A C 1
ATOM 789 O O . ASN A 1 120 ? -1.248 -2.289 58.966 1.00 84.01 308 ASN A O 1
ATOM 794 N N . THR A 1 121 ? -2.590 -1.862 60.745 1.00 82.99 309 THR A N 1
ATOM 795 C CA . THR A 1 121 ? -3.552 -2.891 60.363 1.00 82.55 309 THR A CA 1
ATOM 796 C C . THR A 1 121 ? -4.487 -2.386 59.242 1.00 81.65 309 THR A C 1
ATOM 797 O O . THR A 1 121 ? -4.969 -3.207 58.470 1.00 81.88 309 THR A O 1
ATOM 801 N N . LYS A 1 122 ? -4.700 -1.067 59.108 1.00 81.12 310 LYS A N 1
ATOM 802 C CA . LYS A 1 122 ? -5.518 -0.539 58.005 1.00 80.80 310 LYS A CA 1
ATOM 803 C C . LYS A 1 122 ? -4.745 -0.526 56.673 1.00 80.22 310 LYS A C 1
ATOM 804 O O . LYS A 1 122 ? -5.337 -0.758 55.627 1.00 79.47 310 LYS A O 1
ATOM 810 N N . LYS A 1 123 ? -3.419 -0.342 56.735 1.00 80.33 311 LYS A N 1
ATOM 811 C CA . LYS A 1 123 ? -2.550 -0.397 55.572 1.00 81.15 311 LYS A CA 1
ATOM 812 C C . LYS A 1 123 ? -2.424 -1.853 55.104 1.00 81.52 311 LYS A C 1
ATOM 813 O O . LYS A 1 123 ? -2.437 -2.105 53.899 1.00 81.62 311 LYS A O 1
ATOM 819 N N . LYS A 1 124 ? -2.336 -2.814 56.053 1.00 81.11 312 LYS A N 1
ATOM 820 C CA . LYS A 1 124 ? -2.273 -4.251 55.763 1.00 80.83 312 LYS A CA 1
ATOM 821 C C . LYS A 1 124 ? -3.572 -4.716 55.093 1.00 79.53 312 LYS A C 1
ATOM 822 O O . LYS A 1 124 ? -3.535 -5.545 54.184 1.00 79.57 312 LYS A O 1
ATOM 828 N N . LYS A 1 125 ? -4.714 -4.156 55.531 1.00 78.28 313 LYS A N 1
ATOM 829 C CA . LYS A 1 125 ? -6.042 -4.418 54.979 1.00 77.23 313 LYS A CA 1
ATOM 830 C C . LYS A 1 125 ? -6.158 -3.951 53.514 1.00 76.45 313 LYS A C 1
ATOM 831 O O . LYS A 1 125 ? -6.821 -4.618 52.718 1.00 76.37 313 LYS A O 1
ATOM 837 N N . LEU A 1 126 ? -5.516 -2.816 53.163 1.00 75.64 314 LEU A N 1
ATOM 838 C CA . LEU A 1 126 ? -5.517 -2.295 51.800 1.00 75.48 314 LEU A CA 1
ATOM 839 C C . LEU A 1 126 ? -4.726 -3.236 50.904 1.00 74.83 314 LEU A C 1
ATOM 840 O O . LEU A 1 126 ? -5.235 -3.648 49.875 1.00 74.11 314 LEU A O 1
ATOM 845 N N . ILE A 1 127 ? -3.544 -3.668 51.355 1.00 75.13 315 ILE A N 1
ATOM 846 C CA . ILE A 1 127 ? -2.740 -4.629 50.618 1.00 76.37 315 ILE A CA 1
ATOM 847 C C . ILE A 1 127 ? -3.473 -5.978 50.490 1.00 76.54 315 ILE A C 1
ATOM 848 O O . ILE A 1 127 ? -3.377 -6.613 49.456 1.00 77.24 315 ILE A O 1
ATOM 853 N N . LYS A 1 128 ? -4.244 -6.386 51.512 1.00 75.94 316 LYS A N 1
ATOM 854 C CA . LYS A 1 128 ? -5.012 -7.633 51.461 1.00 75.62 316 LYS A CA 1
ATOM 855 C C . LYS A 1 128 ? -6.137 -7.517 50.444 1.00 75.02 316 LYS A C 1
ATOM 856 O O . LYS A 1 128 ? -6.378 -8.457 49.697 1.00 75.37 316 LYS A O 1
ATOM 862 N N . CYS A 1 129 ? -6.807 -6.363 50.405 1.00 74.62 317 CYS A N 1
ATOM 863 C CA . CYS A 1 129 ? -7.878 -6.084 49.453 1.00 74.65 317 CYS A CA 1
ATOM 864 C C . CYS A 1 129 ? -7.368 -6.149 47.997 1.00 74.07 317 CYS A C 1
ATOM 865 O O . CYS A 1 129 ? -8.035 -6.718 47.128 1.00 73.69 317 CYS A O 1
ATOM 868 N N . ILE A 1 130 ? -6.181 -5.587 47.754 1.00 73.13 318 ILE A N 1
ATOM 869 C CA . ILE A 1 130 ? -5.531 -5.635 46.461 1.00 73.19 318 ILE A CA 1
ATOM 870 C C . ILE A 1 130 ? -5.234 -7.103 46.073 1.00 73.53 318 ILE A C 1
ATOM 871 O O . ILE A 1 130 ? -5.541 -7.543 44.965 1.00 73.32 318 ILE A O 1
ATOM 876 N N . LYS A 1 131 ? -4.685 -7.850 47.018 1.00 73.65 319 LYS A N 1
ATOM 877 C CA . LYS A 1 131 ? -4.318 -9.250 46.895 1.00 74.42 319 LYS A CA 1
ATOM 878 C C . LYS A 1 131 ? -5.552 -10.171 46.639 1.00 74.62 319 LYS A C 1
ATOM 879 O O . LYS A 1 131 ? -5.445 -11.175 45.924 1.00 75.26 319 LYS A O 1
ATOM 885 N N . ASN A 1 132 ? -6.710 -9.826 47.242 1.00 73.86 320 ASN A N 1
ATOM 886 C CA . ASN A 1 132 ? -8.002 -10.532 47.141 1.00 72.85 320 ASN A CA 1
ATOM 887 C C . ASN A 1 132 ? -8.617 -10.419 45.746 1.00 71.10 320 ASN A C 1
ATOM 888 O O . ASN A 1 132 ? -9.393 -11.279 45.335 1.00 70.03 320 ASN A O 1
ATOM 893 N N . HIS A 1 133 ? -8.320 -9.313 45.046 1.00 70.11 321 HIS A N 1
ATOM 894 C CA . HIS A 1 133 ? -8.824 -9.075 43.700 1.00 69.98 321 HIS A CA 1
ATOM 895 C C . HIS A 1 133 ? -7.727 -9.253 42.628 1.00 70.22 321 HIS A C 1
ATOM 896 O O . HIS A 1 133 ? -7.906 -8.781 41.508 1.00 71.07 321 HIS A O 1
ATOM 903 N N . GLU A 1 134 ? -6.611 -9.950 42.952 1.00 69.81 322 GLU A N 1
ATOM 904 C CA . GLU A 1 134 ? -5.487 -10.109 42.035 1.00 70.80 322 GLU A CA 1
ATOM 905 C C . GLU A 1 134 ? -5.875 -10.705 40.685 1.00 71.63 322 GLU A C 1
ATOM 906 O O . GLU A 1 134 ? -5.461 -10.164 39.677 1.00 72.27 322 GLU A O 1
ATOM 912 N N . ASN A 1 135 ? -6.698 -11.760 40.652 1.00 71.89 323 ASN A N 1
ATOM 913 C CA . ASN A 1 135 ? -7.142 -12.390 39.403 1.00 72.45 323 ASN A CA 1
ATOM 914 C C . ASN A 1 135 ? -8.000 -11.457 38.546 1.00 72.03 323 ASN A C 1
ATOM 915 O O . ASN A 1 135 ? -8.032 -11.629 37.338 1.00 71.73 323 ASN A O 1
ATOM 920 N N . ASP A 1 136 ? -8.729 -10.529 39.173 1.00 72.17 324 ASP A N 1
ATOM 921 C CA . ASP A 1 136 ? -9.548 -9.535 38.479 1.00 72.70 324 ASP A CA 1
ATOM 922 C C . ASP A 1 136 ? -8.621 -8.595 37.700 1.00 72.82 324 ASP A C 1
ATOM 923 O O . ASP A 1 136 ? -8.906 -8.271 36.551 1.00 72.91 324 ASP A O 1
ATOM 928 N N . PHE A 1 137 ? -7.505 -8.174 38.326 1.00 72.54 325 PHE A N 1
ATOM 929 C CA . PHE A 1 137 ? -6.502 -7.320 37.713 1.00 72.61 325 PHE A CA 1
ATOM 930 C C . PHE A 1 137 ? -5.773 -8.101 36.620 1.00 72.75 325 PHE A C 1
ATOM 931 O O . PHE A 1 137 ? -5.571 -7.575 35.527 1.00 73.33 325 PHE A O 1
ATOM 939 N N . ASN A 1 138 ? -5.388 -9.355 36.910 1.00 72.37 326 ASN A N 1
ATOM 940 C CA . ASN A 1 138 ? -4.714 -10.258 35.983 1.00 72.30 326 ASN A CA 1
ATOM 941 C C . ASN A 1 138 ? -5.558 -10.485 34.731 1.00 72.72 326 ASN A C 1
ATOM 942 O O . ASN A 1 138 ? -5.005 -10.520 33.643 1.00 72.37 326 ASN A O 1
ATOM 947 N N . LYS A 1 139 ? -6.886 -10.628 34.877 1.00 73.06 327 LYS A N 1
ATOM 948 C CA . LYS A 1 139 ? -7.790 -10.819 33.743 1.00 73.92 327 LYS A CA 1
ATOM 949 C C . LYS A 1 139 ? -7.740 -9.588 32.807 1.00 73.98 327 LYS A C 1
ATOM 950 O O . LYS A 1 139 ? -7.708 -9.745 31.583 1.00 73.97 327 LYS A O 1
ATOM 956 N N . ILE A 1 140 ? -7.700 -8.373 33.384 1.00 73.25 328 ILE A N 1
ATOM 957 C CA . ILE A 1 140 ? -7.609 -7.129 32.623 1.00 72.94 328 ILE A CA 1
ATOM 958 C C . ILE A 1 140 ? -6.228 -6.969 31.976 1.00 72.74 328 ILE A C 1
ATOM 959 O O . ILE A 1 140 ? -6.136 -6.562 30.824 1.00 72.67 328 ILE A O 1
ATOM 964 N N . CYS A 1 141 ? -5.162 -7.344 32.693 1.00 72.69 329 CYS A N 1
ATOM 965 C CA . CYS A 1 141 ? -3.794 -7.310 32.173 1.00 72.87 329 CYS A CA 1
ATOM 966 C C . CYS A 1 141 ? -3.656 -8.268 31.002 1.00 73.56 329 CYS A C 1
ATOM 967 O O . CYS A 1 141 ? -2.992 -7.948 30.031 1.00 73.84 329 CYS A O 1
ATOM 970 N N . MET A 1 142 ? -4.306 -9.434 31.078 1.00 74.05 330 MET A N 1
ATOM 971 C CA . MET A 1 142 ? -4.252 -10.426 30.023 1.00 74.82 330 MET A CA 1
ATOM 972 C C . MET A 1 142 ? -5.054 -10.026 28.798 1.00 73.64 330 MET A C 1
ATOM 973 O O . MET A 1 142 ? -4.663 -10.380 27.697 1.00 73.35 330 MET A O 1
ATOM 978 N N . ASP A 1 143 ? -6.123 -9.233 28.968 1.00 72.82 331 ASP A N 1
ATOM 979 C CA . ASP A 1 143 ? -6.885 -8.718 27.831 1.00 72.53 331 ASP A CA 1
ATOM 980 C C . ASP A 1 143 ? -5.985 -7.767 27.020 1.00 72.22 331 ASP A C 1
ATOM 981 O O . ASP A 1 143 ? -5.950 -7.858 25.789 1.00 72.59 331 ASP A O 1
ATOM 986 N N . MET A 1 144 ? -5.231 -6.893 27.725 1.00 71.03 332 MET A N 1
ATOM 987 C CA . MET A 1 144 ? -4.297 -5.943 27.137 1.00 70.31 332 MET A CA 1
ATOM 988 C C . MET A 1 144 ? -3.140 -6.664 26.429 1.00 69.80 332 MET A C 1
ATOM 989 O O . MET A 1 144 ? -2.737 -6.263 25.329 1.00 69.55 332 MET A O 1
ATOM 994 N N . LYS A 1 145 ? -2.614 -7.722 27.058 1.00 69.70 333 LYS A N 1
ATOM 995 C CA . LYS A 1 145 ? -1.541 -8.520 26.474 1.00 69.94 333 LYS A CA 1
ATOM 996 C C . LYS A 1 145 ? -2.035 -9.210 25.206 1.00 69.92 333 LYS A C 1
ATOM 997 O O . LYS A 1 145 ? -1.344 -9.171 24.202 1.00 70.49 333 LYS A O 1
ATOM 1003 N N . ASN A 1 146 ? -3.212 -9.846 25.251 1.00 69.12 334 ASN A N 1
ATOM 1004 C CA . ASN A 1 146 ? -3.755 -10.538 24.088 1.00 68.71 334 ASN A CA 1
ATOM 1005 C C . ASN A 1 146 ? -4.017 -9.596 22.901 1.00 67.50 334 ASN A C 1
ATOM 1006 O O . ASN A 1 146 ? -3.813 -9.976 21.761 1.00 67.22 334 ASN A O 1
ATOM 1011 N N . TYR A 1 147 ? -4.401 -8.355 23.188 1.00 66.68 335 TYR A N 1
ATOM 1012 C CA . TYR A 1 147 ? -4.664 -7.323 22.209 1.00 65.74 335 TYR A CA 1
ATOM 1013 C C . TYR A 1 147 ? -3.349 -6.828 21.566 1.00 65.76 335 TYR A C 1
ATOM 1014 O O . TYR A 1 147 ? -3.271 -6.739 20.340 1.00 64.84 335 TYR A O 1
ATOM 1023 N N . GLY A 1 148 ? -2.364 -6.479 22.396 1.00 66.05 336 GLY A N 1
ATOM 1024 C CA . GLY A 1 148 ? -1.064 -6.008 21.952 1.00 66.55 336 GLY A CA 1
ATOM 1025 C C . GLY A 1 148 ? -0.313 -7.067 21.176 1.00 67.46 336 GLY A C 1
ATOM 1026 O O . GLY A 1 148 ? 0.329 -6.757 20.178 1.00 67.46 336 GLY A O 1
ATOM 1027 N N . THR A 1 149 ? -0.388 -8.322 21.632 1.00 68.53 337 THR A N 1
ATOM 1028 C CA . THR A 1 149 ? 0.256 -9.493 21.011 1.00 69.50 337 THR A CA 1
ATOM 1029 C C . THR A 1 149 ? -0.384 -9.830 19.667 1.00 70.36 337 THR A C 1
ATOM 1030 O O . THR A 1 149 ? 0.339 -10.161 18.736 1.00 70.83 337 THR A O 1
ATOM 1034 N N . ASN A 1 150 ? -1.715 -9.702 19.541 1.00 70.58 338 ASN A N 1
ATOM 1035 C CA . ASN A 1 150 ? -2.381 -9.973 18.273 1.00 71.60 338 ASN A CA 1
ATOM 1036 C C . ASN A 1 150 ? -1.934 -8.965 17.203 1.00 71.95 338 ASN A C 1
ATOM 1037 O O . ASN A 1 150 ? -1.658 -9.364 16.068 1.00 72.32 338 ASN A O 1
ATOM 1042 N N . LEU A 1 151 ? -1.837 -7.674 17.564 1.00 71.82 339 LEU A N 1
ATOM 1043 C CA . LEU A 1 151 ? -1.378 -6.646 16.626 1.00 72.11 339 LEU A CA 1
ATOM 1044 C C . LEU A 1 151 ? 0.090 -6.890 16.260 1.00 71.50 339 LEU A C 1
ATOM 1045 O O . LEU A 1 151 ? 0.473 -6.724 15.110 1.00 71.45 339 LEU A O 1
ATOM 1050 N N . PHE A 1 152 ? 0.908 -7.267 17.247 1.00 70.84 340 PHE A N 1
ATOM 1051 C CA . PHE A 1 152 ? 2.325 -7.544 17.054 1.00 70.93 340 PHE A CA 1
ATOM 1052 C C . PHE A 1 152 ? 2.534 -8.734 16.106 1.00 70.93 340 PHE A C 1
ATOM 1053 O O . PHE A 1 152 ? 3.473 -8.738 15.310 1.00 70.49 340 PHE A O 1
ATOM 1061 N N . GLU A 1 153 ? 1.661 -9.744 16.201 1.00 71.13 341 GLU A N 1
ATOM 1062 C CA . GLU A 1 153 ? 1.738 -10.929 15.359 1.00 71.88 341 GLU A CA 1
ATOM 1063 C C . GLU A 1 153 ? 1.280 -10.655 13.919 1.00 72.17 341 GLU A C 1
ATOM 1064 O O . GLU A 1 153 ? 1.762 -11.299 12.997 1.00 72.48 341 GLU A O 1
ATOM 1070 N N . GLN A 1 154 ? 0.403 -9.654 13.727 1.00 71.87 342 GLN A N 1
ATOM 1071 C CA . GLN A 1 154 ? -0.100 -9.222 12.436 1.00 71.72 342 GLN A CA 1
ATOM 1072 C C . GLN A 1 154 ? 0.883 -8.303 11.677 1.00 72.02 342 GLN A C 1
ATOM 1073 O O . GLN A 1 154 ? 0.633 -7.991 10.512 1.00 72.12 342 GLN A O 1
ATOM 1079 N N . LEU A 1 155 ? 1.996 -7.878 12.332 1.00 71.65 343 LEU A N 1
ATOM 1080 C CA . LEU A 1 155 ? 3.061 -7.049 11.758 1.00 71.27 343 LEU A CA 1
ATOM 1081 C C . LEU A 1 155 ? 3.642 -7.810 10.562 1.00 70.94 343 LEU A C 1
ATOM 1082 O O . LEU A 1 155 ? 4.005 -8.960 10.728 1.00 70.87 343 LEU A O 1
ATOM 1087 N N . SER A 1 156 ? 3.684 -7.204 9.376 1.00 70.71 344 SER A N 1
ATOM 1088 C CA . SER A 1 156 ? 4.256 -7.865 8.210 1.00 71.16 344 SER A CA 1
ATOM 1089 C C . SER A 1 156 ? 5.102 -6.941 7.359 1.00 70.52 344 SER A C 1
ATOM 1090 O O . SER A 1 156 ? 4.861 -5.736 7.298 1.00 70.78 344 SER A O 1
ATOM 1093 N N . CYS A 1 157 ? 6.114 -7.517 6.718 1.00 69.66 345 CYS A N 1
ATOM 1094 C CA . CYS A 1 157 ? 6.983 -6.796 5.799 1.00 69.49 345 CYS A CA 1
ATOM 1095 C C . CYS A 1 157 ? 6.838 -7.408 4.426 1.00 68.76 345 CYS A C 1
ATOM 1096 O O . CYS A 1 157 ? 6.728 -8.626 4.303 1.00 68.57 345 CYS A O 1
ATOM 1099 N N . TYR A 1 158 ? 6.913 -6.577 3.378 1.00 68.36 346 TYR A N 1
ATOM 1100 C CA . TYR A 1 158 ? 6.882 -7.049 2.007 1.00 67.76 346 TYR A CA 1
ATOM 1101 C C . TYR A 1 158 ? 8.119 -7.944 1.750 1.00 67.63 346 TYR A C 1
ATOM 1102 O O . TYR A 1 158 ? 8.011 -9.007 1.153 1.00 67.90 346 TYR A O 1
ATOM 1111 N N . ASN A 1 159 ? 9.281 -7.507 2.216 1.00 67.37 347 ASN A N 1
ATOM 1112 C CA . ASN A 1 159 ? 10.520 -8.261 2.136 1.00 67.41 347 ASN A CA 1
ATOM 1113 C C . ASN A 1 159 ? 10.979 -8.379 3.587 1.00 67.31 347 ASN A C 1
ATOM 1114 O O . ASN A 1 159 ? 11.292 -7.369 4.226 1.00 66.69 347 ASN A O 1
ATOM 1119 N N . ASN A 1 160 ? 10.943 -9.597 4.138 1.00 67.41 348 ASN A N 1
ATOM 1120 C CA . ASN A 1 160 ? 11.327 -9.827 5.533 1.00 67.71 348 ASN A CA 1
ATOM 1121 C C . ASN A 1 160 ? 12.840 -9.598 5.794 1.00 68.10 348 ASN A C 1
ATOM 1122 O O . ASN A 1 160 ? 13.276 -9.715 6.928 1.00 68.89 348 ASN A O 1
ATOM 1127 N N . ASN A 1 161 ? 13.613 -9.222 4.772 1.00 67.93 349 ASN A N 1
ATOM 1128 C CA . ASN A 1 161 ? 15.017 -8.844 4.893 1.00 67.94 349 ASN A CA 1
ATOM 1129 C C . ASN A 1 161 ? 15.167 -7.306 4.997 1.00 67.21 349 ASN A C 1
ATOM 1130 O O . ASN A 1 161 ? 16.223 -6.835 5.403 1.00 67.18 349 ASN A O 1
ATOM 1135 N N . PHE A 1 162 ? 14.135 -6.530 4.580 1.00 66.79 350 PHE A N 1
ATOM 1136 C CA . PHE A 1 162 ? 14.120 -5.065 4.565 1.00 67.04 350 PHE A CA 1
ATOM 1137 C C . PHE A 1 162 ? 12.826 -4.530 5.158 1.00 66.78 350 PHE A C 1
ATOM 1138 O O . PHE A 1 162 ? 11.943 -4.045 4.436 1.00 66.99 350 PHE A O 1
ATOM 1146 N N . CYS A 1 163 ? 12.716 -4.650 6.477 1.00 66.31 351 CYS A N 1
ATOM 1147 C CA . CYS A 1 163 ? 11.582 -4.181 7.262 1.00 66.55 351 CYS A CA 1
ATOM 1148 C C . CYS A 1 163 ? 11.846 -2.763 7.673 1.00 65.74 351 CYS A C 1
ATOM 1149 O O . CYS A 1 163 ? 12.829 -2.510 8.367 1.00 65.27 351 CYS A O 1
ATOM 1152 N N . ASN A 1 164 ? 10.956 -1.843 7.295 1.00 65.49 352 ASN A N 1
ATOM 1153 C CA . ASN A 1 164 ? 11.115 -0.441 7.667 1.00 65.30 352 ASN A CA 1
ATOM 1154 C C . ASN A 1 164 ? 10.897 -0.198 9.175 1.00 64.79 352 ASN A C 1
ATOM 1155 O O . ASN A 1 164 ? 10.219 -0.981 9.840 1.00 65.82 352 ASN A O 1
ATOM 1160 N N . THR A 1 165 ? 11.512 0.866 9.711 1.00 63.20 353 THR A N 1
ATOM 1161 C CA . THR A 1 165 ? 11.410 1.231 11.124 1.00 62.46 353 THR A CA 1
ATOM 1162 C C . THR A 1 165 ? 10.670 2.560 11.321 1.00 61.29 353 THR A C 1
ATOM 1163 O O . THR A 1 165 ? 10.917 3.252 12.300 1.00 61.18 353 THR A O 1
ATOM 1167 N N . ASN A 1 166 ? 9.771 2.914 10.392 1.00 60.42 354 ASN A N 1
ATOM 1168 C CA . ASN A 1 166 ? 9.031 4.165 10.442 1.00 59.97 354 ASN A CA 1
ATOM 1169 C C . ASN A 1 166 ? 8.093 4.224 11.651 1.00 59.96 354 ASN A C 1
ATOM 1170 O O . ASN A 1 166 ? 7.971 5.286 12.264 1.00 60.05 354 ASN A O 1
ATOM 1175 N N . GLY A 1 167 ? 7.522 3.074 12.036 1.00 59.50 355 GLY A N 1
ATOM 1176 C CA . GLY A 1 167 ? 6.628 2.956 13.177 1.00 58.92 355 GLY A CA 1
ATOM 1177 C C . GLY A 1 167 ? 7.311 3.212 14.506 1.00 58.65 355 GLY A C 1
ATOM 1178 O O . GLY A 1 167 ? 6.697 3.771 15.426 1.00 59.12 355 GLY A O 1
ATOM 1179 N N . ILE A 1 168 ? 8.593 2.803 14.624 1.00 57.55 356 ILE A N 1
ATOM 1180 C CA . ILE A 1 168 ? 9.396 3.032 15.828 1.00 57.13 356 ILE A CA 1
ATOM 1181 C C . ILE A 1 168 ? 9.578 4.541 16.040 1.00 56.29 356 ILE A C 1
ATOM 1182 O O . ILE A 1 168 ? 9.426 5.043 17.154 1.00 56.92 356 ILE A O 1
ATOM 1187 N N . ARG A 1 169 ? 9.860 5.265 14.962 1.00 55.49 357 ARG A N 1
ATOM 1188 C CA . ARG A 1 169 ? 10.014 6.707 14.956 1.00 54.59 357 ARG A CA 1
ATOM 1189 C C . ARG A 1 169 ? 8.708 7.413 15.259 1.00 55.01 357 ARG A C 1
ATOM 1190 O O . ARG A 1 169 ? 8.722 8.303 16.090 1.00 54.73 357 ARG A O 1
ATOM 1198 N N . TYR A 1 170 ? 7.583 7.040 14.611 1.00 55.57 358 TYR A N 1
ATOM 1199 C CA . TYR A 1 170 ? 6.307 7.710 14.886 1.00 56.70 358 TYR A CA 1
ATOM 1200 C C . TYR A 1 170 ? 5.883 7.538 16.320 1.00 58.16 358 TYR A C 1
ATOM 1201 O O . TYR A 1 170 ? 5.509 8.519 16.956 1.00 58.76 358 TYR A O 1
ATOM 1210 N N . HIS A 1 171 ? 5.973 6.310 16.847 1.00 58.92 359 HIS A N 1
ATOM 1211 C CA . HIS A 1 171 ? 5.619 6.065 18.243 1.00 59.38 359 HIS A CA 1
ATOM 1212 C C . HIS A 1 171 ? 6.569 6.798 19.226 1.00 58.69 359 HIS A C 1
ATOM 1213 O O . HIS A 1 171 ? 6.101 7.334 20.235 1.00 58.51 359 HIS A O 1
ATOM 1220 N N . TYR A 1 172 ? 7.886 6.812 18.940 1.00 57.97 360 TYR A N 1
ATOM 1221 C CA . TYR A 1 172 ? 8.830 7.514 19.813 1.00 57.94 360 TYR A CA 1
ATOM 1222 C C . TYR A 1 172 ? 8.528 9.029 19.819 1.00 58.22 360 TYR A C 1
ATOM 1223 O O . TYR A 1 172 ? 8.513 9.630 20.881 1.00 58.57 360 TYR A O 1
ATOM 1232 N N . ASP A 1 173 ? 8.320 9.640 18.639 1.00 58.13 361 ASP A N 1
ATOM 1233 C CA . ASP A 1 173 ? 8.036 11.074 18.530 1.00 57.65 361 ASP A CA 1
ATOM 1234 C C . ASP A 1 173 ? 6.762 11.426 19.263 1.00 58.01 361 ASP A C 1
ATOM 1235 O O . ASP A 1 173 ? 6.700 12.459 19.916 1.00 58.32 361 ASP A O 1
ATOM 1240 N N . GLU A 1 174 ? 5.741 10.572 19.170 1.00 58.18 362 GLU A N 1
ATOM 1241 C CA . GLU A 1 174 ? 4.439 10.854 19.760 1.00 58.76 362 GLU A CA 1
ATOM 1242 C C . GLU A 1 174 ? 4.309 10.648 21.284 1.00 60.08 362 GLU A C 1
ATOM 1243 O O . GLU A 1 174 ? 3.710 11.482 21.973 1.00 60.15 362 GLU A O 1
ATOM 1249 N N . TYR A 1 175 ? 4.852 9.545 21.808 1.00 61.01 363 TYR A N 1
ATOM 1250 C CA . TYR A 1 175 ? 4.664 9.192 23.206 1.00 62.01 363 TYR A CA 1
ATOM 1251 C C . TYR A 1 175 ? 5.902 9.323 24.084 1.00 61.14 363 TYR A C 1
ATOM 1252 O O . TYR A 1 175 ? 5.754 9.491 25.289 1.00 61.66 363 TYR A O 1
ATOM 1261 N N . ILE A 1 176 ? 7.112 9.241 23.509 1.00 59.79 364 ILE A N 1
ATOM 1262 C CA . ILE A 1 176 ? 8.327 9.179 24.331 1.00 58.34 364 ILE A CA 1
ATOM 1263 C C . ILE A 1 176 ? 9.185 10.442 24.350 1.00 58.02 364 ILE A C 1
ATOM 1264 O O . ILE A 1 176 ? 9.598 10.873 25.426 1.00 57.99 364 ILE A O 1
ATOM 1269 N N . HIS A 1 177 ? 9.513 10.989 23.162 1.00 57.95 365 HIS A N 1
ATOM 1270 C CA . HIS A 1 177 ? 10.411 12.135 23.023 1.00 57.49 365 HIS A CA 1
ATOM 1271 C C . HIS A 1 177 ? 10.182 13.290 24.012 1.00 57.79 365 HIS A C 1
ATOM 1272 O O . HIS A 1 177 ? 11.140 13.742 24.641 1.00 57.43 365 HIS A O 1
ATOM 1279 N N . LYS A 1 178 ? 8.944 13.779 24.147 1.00 58.54 366 LYS A N 1
ATOM 1280 C CA . LYS A 1 178 ? 8.658 14.886 25.054 1.00 59.81 366 LYS A CA 1
ATOM 1281 C C . LYS A 1 178 ? 8.944 14.542 26.537 1.00 59.76 366 LYS A C 1
ATOM 1282 O O . LYS A 1 178 ? 9.420 15.407 27.265 1.00 59.38 366 LYS A O 1
ATOM 1288 N N . LEU A 1 179 ? 8.741 13.279 26.965 1.00 60.22 367 LEU A N 1
ATOM 1289 C CA . LEU A 1 179 ? 9.081 12.874 28.324 1.00 60.74 367 LEU A CA 1
ATOM 1290 C C . LEU A 1 179 ? 10.612 12.882 28.510 1.00 61.13 367 LEU A C 1
ATOM 1291 O O . LEU A 1 179 ? 11.077 13.272 29.572 1.00 61.34 367 LEU A O 1
ATOM 1296 N N . ILE A 1 180 ? 11.392 12.474 27.491 1.00 61.64 368 ILE A N 1
ATOM 1297 C CA . ILE A 1 180 ? 12.856 12.502 27.585 1.00 62.62 368 ILE A CA 1
ATOM 1298 C C . ILE A 1 180 ? 13.337 13.961 27.761 1.00 63.18 368 ILE A C 1
ATOM 1299 O O . ILE A 1 180 ? 14.154 14.207 28.647 1.00 63.69 368 ILE A O 1
ATOM 1304 N N . LEU A 1 181 ? 12.786 14.918 26.967 1.00 62.78 369 LEU A N 1
ATOM 1305 C CA . LEU A 1 181 ? 13.118 16.351 27.017 1.00 63.09 369 LEU A CA 1
ATOM 1306 C C . LEU A 1 181 ? 12.786 16.968 28.367 1.00 63.96 369 LEU A C 1
ATOM 1307 O O . LEU A 1 181 ? 13.543 17.796 28.869 1.00 64.27 369 LEU A O 1
ATOM 1312 N N . SER A 1 182 ? 11.613 16.614 28.902 1.00 64.09 370 SER A N 1
ATOM 1313 C CA . SER A 1 182 ? 11.081 17.054 30.172 1.00 65.25 370 SER A CA 1
ATOM 1314 C C . SER A 1 182 ? 12.023 16.621 31.304 1.00 66.67 370 SER A C 1
ATOM 1315 O O . SER A 1 182 ? 12.362 17.442 32.159 1.00 67.35 370 SER A O 1
ATOM 1318 N N . VAL A 1 183 ? 12.489 15.356 31.270 1.00 66.81 371 VAL A N 1
ATOM 1319 C CA . VAL A 1 183 ? 13.419 14.791 32.242 1.00 67.54 371 VAL A CA 1
ATOM 1320 C C . VAL A 1 183 ? 14.742 15.552 32.185 1.00 68.00 371 VAL A C 1
ATOM 1321 O O . VAL A 1 183 ? 15.228 16.009 33.211 1.00 68.45 371 VAL A O 1
ATOM 1325 N N . LYS A 1 184 ? 15.283 15.744 30.979 1.00 67.88 372 LYS A N 1
ATOM 1326 C CA . LYS A 1 184 ? 16.548 16.441 30.755 1.00 68.15 372 LYS A CA 1
ATOM 1327 C C . LYS A 1 184 ? 16.510 17.928 31.110 1.00 69.00 372 LYS A C 1
ATOM 1328 O O . LYS A 1 184 ? 17.559 18.511 31.368 1.00 69.09 372 LYS A O 1
ATOM 1334 N N . SER A 1 185 ? 15.317 18.532 31.170 1.00 69.36 373 SER A N 1
ATOM 1335 C CA . SER A 1 185 ? 15.177 19.930 31.562 1.00 70.10 373 SER A CA 1
ATOM 1336 C C . SER A 1 185 ? 15.138 20.116 33.099 1.00 71.18 373 SER A C 1
ATOM 1337 O O . SER A 1 185 ? 15.114 21.250 33.574 1.00 71.39 373 SER A O 1
ATOM 1340 N N . LYS A 1 186 ? 15.062 19.014 33.867 1.00 71.63 374 LYS A N 1
ATOM 1341 C CA . LYS A 1 186 ? 14.982 19.052 35.319 1.00 72.26 374 LYS A CA 1
ATOM 1342 C C . LYS A 1 186 ? 16.259 18.527 35.961 1.00 73.85 374 LYS A C 1
ATOM 1343 O O . LYS A 1 186 ? 17.031 17.797 35.335 1.00 74.99 374 LYS A O 1
ATOM 1349 N N . ASN A 1 187 ? 16.485 18.909 37.209 1.00 73.88 375 ASN A N 1
ATOM 1350 C CA . ASN A 1 187 ? 17.618 18.415 37.961 1.00 74.34 375 ASN A CA 1
ATOM 1351 C C . ASN A 1 187 ? 17.020 17.513 39.040 1.00 73.68 375 ASN A C 1
ATOM 1352 O O . ASN A 1 187 ? 16.769 17.968 40.145 1.00 73.96 375 ASN A O 1
ATOM 1357 N N . LEU A 1 188 ? 16.720 16.253 38.692 1.00 73.00 376 LEU A N 1
ATOM 1358 C CA . LEU A 1 188 ? 16.130 15.290 39.626 1.00 72.48 376 LEU A CA 1
ATOM 1359 C C . LEU A 1 188 ? 17.051 14.956 40.797 1.00 72.63 376 LEU A C 1
ATOM 1360 O O . LEU A 1 188 ? 16.570 14.558 41.851 1.00 72.03 376 LEU A O 1
ATOM 1365 N N . ASN A 1 189 ? 18.364 15.063 40.595 1.00 73.58 377 ASN A N 1
ATOM 1366 C CA . ASN A 1 189 ? 19.351 14.797 41.632 1.00 75.22 377 ASN A CA 1
ATOM 1367 C C . ASN A 1 189 ? 19.366 15.947 42.644 1.00 75.22 377 ASN A C 1
ATOM 1368 O O . ASN A 1 189 ? 19.501 15.697 43.841 1.00 75.19 377 ASN A O 1
ATOM 1373 N N . LYS A 1 190 ? 19.186 17.195 42.164 1.00 74.84 378 LYS A N 1
ATOM 1374 C CA . LYS A 1 190 ? 19.075 18.366 43.018 1.00 74.97 378 LYS A CA 1
ATOM 1375 C C . LYS A 1 190 ? 17.775 18.290 43.822 1.00 74.61 378 LYS A C 1
ATOM 1376 O O . LYS A 1 190 ? 17.765 18.706 44.972 1.00 74.66 378 LYS A O 1
ATOM 1382 N N . ASP A 1 191 ? 16.691 17.746 43.236 1.00 74.05 379 ASP A N 1
ATOM 1383 C CA . ASP A 1 191 ? 15.421 17.552 43.928 1.00 74.04 379 ASP A CA 1
ATOM 1384 C C . ASP A 1 191 ? 15.623 16.599 45.117 1.00 74.21 379 ASP A C 1
ATOM 1385 O O . ASP A 1 191 ? 15.098 16.847 46.204 1.00 74.15 379 ASP A O 1
ATOM 1390 N N . LEU A 1 192 ? 16.412 15.533 44.916 1.00 73.75 380 LEU A N 1
ATOM 1391 C CA . LEU A 1 192 ? 16.716 14.574 45.971 1.00 73.77 380 LEU A CA 1
ATOM 1392 C C . LEU A 1 192 ? 17.497 15.264 47.098 1.00 74.08 380 LEU A C 1
ATOM 1393 O O . LEU A 1 192 ? 17.205 15.047 48.263 1.00 74.21 380 LEU A O 1
ATOM 1398 N N . SER A 1 193 ? 18.463 16.114 46.737 1.00 74.02 381 SER A N 1
ATOM 1399 C CA . SER A 1 193 ? 19.309 16.865 47.652 1.00 74.20 381 SER A CA 1
ATOM 1400 C C . SER A 1 193 ? 18.462 17.838 48.482 1.00 74.54 381 SER A C 1
ATOM 1401 O O . SER A 1 193 ? 18.666 17.950 49.691 1.00 74.88 381 SER A O 1
ATOM 1404 N N . ASP A 1 194 ? 17.488 18.513 47.839 1.00 73.96 382 ASP A N 1
ATOM 1405 C CA . ASP A 1 194 ? 16.585 19.438 48.517 1.00 73.60 382 ASP A CA 1
ATOM 1406 C C . ASP A 1 194 ? 15.716 18.696 49.516 1.00 73.35 382 ASP A C 1
ATOM 1407 O O . ASP A 1 194 ? 15.440 19.225 50.587 1.00 73.24 382 ASP A O 1
ATOM 1412 N N . MET A 1 195 ? 15.268 17.486 49.156 1.00 73.23 383 MET A N 1
ATOM 1413 C CA . MET A 1 195 ? 14.462 16.641 50.023 1.00 73.88 383 MET A CA 1
ATOM 1414 C C . MET A 1 195 ? 15.263 16.130 51.233 1.00 74.29 383 MET A C 1
ATOM 1415 O O . MET A 1 195 ? 14.709 16.064 52.328 1.00 73.66 383 MET A O 1
ATOM 1420 N N . THR A 1 196 ? 16.556 15.786 51.046 1.00 75.11 384 THR A N 1
ATOM 1421 C CA . THR A 1 196 ? 17.384 15.348 52.180 1.00 76.65 384 THR A CA 1
ATOM 1422 C C . THR A 1 196 ? 17.614 16.502 53.147 1.00 76.79 384 THR A C 1
ATOM 1423 O O . THR A 1 196 ? 17.676 16.270 54.349 1.00 77.53 384 THR A O 1
ATOM 1427 N N . ASN A 1 197 ? 17.737 17.736 52.633 1.00 76.17 385 ASN A N 1
ATOM 1428 C CA . ASN A 1 197 ? 17.919 18.919 53.456 1.00 75.99 385 ASN A CA 1
ATOM 1429 C C . ASN A 1 197 ? 16.675 19.132 54.319 1.00 75.19 385 ASN A C 1
ATOM 1430 O O . ASN A 1 197 ? 16.811 19.386 55.509 1.00 75.83 385 ASN A O 1
ATOM 1435 N N . ILE A 1 198 ? 15.478 18.969 53.745 1.00 73.85 386 ILE A N 1
ATOM 1436 C CA . ILE A 1 198 ? 14.219 19.086 54.484 1.00 73.20 386 ILE A CA 1
ATOM 1437 C C . ILE A 1 198 ? 14.125 17.990 55.573 1.00 73.40 386 ILE A C 1
ATOM 1438 O O . ILE A 1 198 ? 13.778 18.282 56.718 1.00 73.61 386 ILE A O 1
ATOM 1443 N N . LEU A 1 199 ? 14.450 16.743 55.221 1.00 73.04 387 LEU A N 1
ATOM 1444 C CA . LEU A 1 199 ? 14.411 15.637 56.174 1.00 73.02 387 LEU A CA 1
ATOM 1445 C C . LEU A 1 199 ? 15.390 15.867 57.335 1.00 74.10 387 LEU A C 1
ATOM 1446 O O . LEU A 1 199 ? 15.040 15.610 58.482 1.00 73.80 387 LEU A O 1
ATOM 1451 N N . GLN A 1 200 ? 16.596 16.384 57.033 1.00 74.93 388 GLN A N 1
ATOM 1452 C CA . GLN A 1 200 ? 17.629 16.657 58.034 1.00 75.89 388 GLN A CA 1
ATOM 1453 C C . GLN A 1 200 ? 17.207 17.748 59.004 1.00 76.49 388 GLN A C 1
ATOM 1454 O O . GLN A 1 200 ? 17.550 17.678 60.186 1.00 76.75 388 GLN A O 1
ATOM 1460 N N . GLN A 1 201 ? 16.455 18.754 58.511 1.00 76.48 389 GLN A N 1
ATOM 1461 C CA . GLN A 1 201 ? 15.941 19.852 59.331 1.00 76.52 389 GLN A CA 1
ATOM 1462 C C . GLN A 1 201 ? 14.879 19.340 60.302 1.00 77.34 389 GLN A C 1
ATOM 1463 O O . GLN A 1 201 ? 14.806 19.826 61.428 1.00 77.82 389 GLN A O 1
ATOM 1469 N N . SER A 1 202 ? 14.058 18.368 59.875 1.00 77.45 390 SER A N 1
ATOM 1470 C CA . SER A 1 202 ? 13.050 17.767 60.735 1.00 78.43 390 SER A CA 1
ATOM 1471 C C . SER A 1 202 ? 13.727 16.942 61.826 1.00 79.62 390 SER A C 1
ATOM 1472 O O . SER A 1 202 ? 13.277 16.979 62.963 1.00 80.02 390 SER A O 1
ATOM 1475 N N . GLU A 1 203 ? 14.805 16.203 61.473 1.00 79.98 391 GLU A N 1
ATOM 1476 C CA . GLU A 1 203 ? 15.601 15.390 62.391 1.00 80.83 391 GLU A CA 1
ATOM 1477 C C . GLU A 1 203 ? 16.217 16.296 63.451 1.00 81.51 391 GLU A C 1
ATOM 1478 O O . GLU A 1 203 ? 16.191 15.945 64.626 1.00 81.61 391 GLU A O 1
ATOM 1484 N N . LEU A 1 204 ? 16.741 17.473 63.037 1.00 81.87 392 LEU A N 1
ATOM 1485 C CA . LEU A 1 204 ? 17.366 18.456 63.922 1.00 82.52 392 LEU A CA 1
ATOM 1486 C C . LEU A 1 204 ? 16.358 19.002 64.937 1.00 82.87 392 LEU A C 1
ATOM 1487 O O . LEU A 1 204 ? 16.666 19.099 66.116 1.00 82.98 392 LEU A O 1
ATOM 1492 N N . LEU A 1 205 ? 15.157 19.336 64.469 1.00 83.46 393 LEU A N 1
ATOM 1493 C CA . LEU A 1 205 ? 14.054 19.869 65.263 1.00 84.62 393 LEU A CA 1
ATOM 1494 C C . LEU A 1 205 ? 13.604 18.799 66.268 1.00 85.71 393 LEU A C 1
ATOM 1495 O O . LEU A 1 205 ? 13.390 19.102 67.435 1.00 85.23 393 LEU A O 1
ATOM 1500 N N . LEU A 1 206 ? 13.482 17.551 65.802 1.00 86.97 394 LEU A N 1
ATOM 1501 C CA . LEU A 1 206 ? 13.055 16.404 66.595 1.00 88.58 394 LEU A CA 1
ATOM 1502 C C . LEU A 1 206 ? 14.072 16.049 67.695 1.00 90.10 394 LEU A C 1
ATOM 1503 O O . LEU A 1 206 ? 13.682 15.778 68.831 1.00 90.01 394 LEU A O 1
ATOM 1508 N N . THR A 1 207 ? 15.370 16.105 67.357 1.00 90.95 395 THR A N 1
ATOM 1509 C CA . THR A 1 207 ? 16.490 15.805 68.244 1.00 92.20 395 THR A CA 1
ATOM 1510 C C . THR A 1 207 ? 16.533 16.783 69.420 1.00 93.38 395 THR A C 1
ATOM 1511 O O . THR A 1 207 ? 16.605 16.364 70.571 1.00 93.59 395 THR A O 1
ATOM 1515 N N . ASN A 1 208 ? 16.441 18.081 69.134 1.00 94.23 396 ASN A N 1
ATOM 1516 C CA . ASN A 1 208 ? 16.485 19.120 70.161 1.00 95.42 396 ASN A CA 1
ATOM 1517 C C . ASN A 1 208 ? 15.157 19.331 70.914 1.00 96.38 396 ASN A C 1
ATOM 1518 O O . ASN A 1 208 ? 15.090 20.185 71.793 1.00 96.23 396 ASN A O 1
ATOM 1523 N N . LEU A 1 209 ? 14.119 18.557 70.585 1.00 97.24 397 LEU A N 1
ATOM 1524 C CA . LEU A 1 209 ? 12.834 18.632 71.266 1.00 98.59 397 LEU A CA 1
ATOM 1525 C C . LEU A 1 209 ? 12.813 17.636 72.443 1.00 99.83 397 LEU A C 1
ATOM 1526 O O . LEU A 1 209 ? 12.352 16.499 72.293 1.00 100.00 397 LEU A O 1
ATOM 1531 N N . ASN A 1 210 ? 13.339 18.051 73.605 1.00 100.51 398 ASN A N 1
ATOM 1532 C CA . ASN A 1 210 ? 13.368 17.194 74.800 1.00 101.90 398 ASN A CA 1
ATOM 1533 C C . ASN A 1 210 ? 12.766 17.890 76.040 1.00 102.21 398 ASN A C 1
ATOM 1534 O O . ASN A 1 210 ? 12.476 19.092 76.023 1.00 102.23 398 ASN A O 1
ATOM 1539 N N . TYR A 1 216 ? 5.702 14.254 74.482 1.00 109.05 404 TYR A N 1
ATOM 1540 C CA . TYR A 1 216 ? 4.505 14.945 74.002 1.00 109.40 404 TYR A CA 1
ATOM 1541 C C . TYR A 1 216 ? 3.864 14.265 72.790 1.00 108.61 404 TYR A C 1
ATOM 1542 O O . TYR A 1 216 ? 4.509 13.482 72.086 1.00 108.67 404 TYR A O 1
ATOM 1551 N N . ILE A 1 217 ? 2.569 14.534 72.588 1.00 107.56 405 ILE A N 1
ATOM 1552 C CA . ILE A 1 217 ? 1.779 13.998 71.490 1.00 106.85 405 ILE A CA 1
ATOM 1553 C C . ILE A 1 217 ? 2.232 14.613 70.152 1.00 105.38 405 ILE A C 1
ATOM 1554 O O . ILE A 1 217 ? 2.323 13.895 69.147 1.00 105.35 405 ILE A O 1
ATOM 1559 N N . TYR A 1 218 ? 2.633 15.906 70.166 1.00 103.62 406 TYR A N 1
ATOM 1560 C CA . TYR A 1 218 ? 3.150 16.587 68.977 1.00 102.39 406 TYR A CA 1
ATOM 1561 C C . TYR A 1 218 ? 4.450 15.951 68.483 1.00 100.02 406 TYR A C 1
ATOM 1562 O O . TYR A 1 218 ? 4.686 15.910 67.278 1.00 100.04 406 TYR A O 1
ATOM 1571 N N . ILE A 1 219 ? 5.284 15.458 69.404 1.00 97.73 407 ILE A N 1
ATOM 1572 C CA . ILE A 1 219 ? 6.539 14.802 69.060 1.00 96.45 407 ILE A CA 1
ATOM 1573 C C . ILE A 1 219 ? 6.252 13.474 68.324 1.00 95.15 407 ILE A C 1
ATOM 1574 O O . ILE A 1 219 ? 6.957 13.132 67.375 1.00 95.08 407 ILE A O 1
ATOM 1579 N N . ASP A 1 220 ? 5.196 12.754 68.742 1.00 93.62 408 ASP A N 1
ATOM 1580 C CA . ASP A 1 220 ? 4.770 11.503 68.124 1.00 92.24 408 ASP A CA 1
ATOM 1581 C C . ASP A 1 220 ? 4.215 11.734 66.714 1.00 90.38 408 ASP A C 1
ATOM 1582 O O . ASP A 1 220 ? 4.491 10.928 65.825 1.00 90.09 408 ASP A O 1
ATOM 1587 N N . THR A 1 221 ? 3.500 12.857 66.484 1.00 89.03 409 THR A N 1
ATOM 1588 C CA . THR A 1 221 ? 3.009 13.151 65.134 1.00 88.21 409 THR A CA 1
ATOM 1589 C C . THR A 1 221 ? 4.175 13.647 64.259 1.00 85.55 409 THR A C 1
ATOM 1590 O O . THR A 1 221 ? 4.272 13.235 63.112 1.00 84.63 409 THR A O 1
ATOM 1594 N N . ILE A 1 222 ? 5.111 14.432 64.829 1.00 84.03 410 ILE A N 1
ATOM 1595 C CA . ILE A 1 222 ? 6.305 14.859 64.096 1.00 83.12 410 ILE A CA 1
ATOM 1596 C C . ILE A 1 222 ? 7.169 13.652 63.713 1.00 82.20 410 ILE A C 1
ATOM 1597 O O . ILE A 1 222 ? 7.780 13.671 62.655 1.00 82.62 410 ILE A O 1
ATOM 1602 N N . LYS A 1 223 ? 7.174 12.588 64.543 1.00 81.22 411 LYS A N 1
ATOM 1603 C CA . LYS A 1 223 ? 7.902 11.335 64.329 1.00 80.58 411 LYS A CA 1
ATOM 1604 C C . LYS A 1 223 ? 7.224 10.493 63.233 1.00 78.93 411 LYS A C 1
ATOM 1605 O O . LYS A 1 223 ? 7.916 9.871 62.428 1.00 78.33 411 LYS A O 1
ATOM 1611 N N . PHE A 1 224 ? 5.875 10.450 63.233 1.00 77.79 412 PHE A N 1
ATOM 1612 C CA . PHE A 1 224 ? 5.083 9.699 62.265 1.00 77.26 412 PHE A CA 1
ATOM 1613 C C . PHE A 1 224 ? 5.172 10.357 60.884 1.00 76.72 412 PHE A C 1
ATOM 1614 O O . PHE A 1 224 ? 5.402 9.658 59.901 1.00 77.06 412 PHE A O 1
ATOM 1622 N N . ILE A 1 225 ? 4.999 11.692 60.806 1.00 75.51 413 ILE A N 1
ATOM 1623 C CA . ILE A 1 225 ? 5.076 12.415 59.548 1.00 74.65 413 ILE A CA 1
ATOM 1624 C C . ILE A 1 225 ? 6.479 12.342 58.970 1.00 74.75 413 ILE A C 1
ATOM 1625 O O . ILE A 1 225 ? 6.627 12.119 57.770 1.00 74.50 413 ILE A O 1
ATOM 1630 N N . HIS A 1 226 ? 7.509 12.424 59.825 1.00 74.57 414 HIS A N 1
ATOM 1631 C CA . HIS A 1 226 ? 8.893 12.324 59.347 1.00 74.65 414 HIS A CA 1
ATOM 1632 C C . HIS A 1 226 ? 9.210 10.907 58.820 1.00 75.05 414 HIS A C 1
ATOM 1633 O O . HIS A 1 226 ? 9.973 10.756 57.862 1.00 75.41 414 HIS A O 1
ATOM 1640 N N . LYS A 1 227 ? 8.603 9.878 59.429 1.00 74.41 415 LYS A N 1
ATOM 1641 C CA . LYS A 1 227 ? 8.782 8.498 59.001 1.00 74.31 415 LYS A CA 1
ATOM 1642 C C . LYS A 1 227 ? 8.118 8.278 57.635 1.00 73.16 415 LYS A C 1
ATOM 1643 O O . LYS A 1 227 ? 8.720 7.649 56.769 1.00 72.76 415 LYS A O 1
ATOM 1649 N N . GLU A 1 228 ? 6.917 8.855 57.417 1.00 72.41 416 GLU A N 1
ATOM 1650 C CA . GLU A 1 228 ? 6.236 8.777 56.119 1.00 71.88 416 GLU A CA 1
ATOM 1651 C C . GLU A 1 228 ? 7.107 9.464 55.056 1.00 71.96 416 GLU A C 1
ATOM 1652 O O . GLU A 1 228 ? 7.407 8.856 54.037 1.00 72.36 416 GLU A O 1
ATOM 1658 N N . MET A 1 229 ? 7.577 10.686 55.339 1.00 71.65 417 MET A N 1
ATOM 1659 C CA . MET A 1 229 ? 8.412 11.457 54.426 1.00 71.57 417 MET A CA 1
ATOM 1660 C C . MET A 1 229 ? 9.728 10.761 54.063 1.00 72.27 417 MET A C 1
ATOM 1661 O O . MET A 1 229 ? 10.196 10.904 52.941 1.00 72.48 417 MET A O 1
ATOM 1666 N N . LYS A 1 230 ? 10.311 10.003 54.990 1.00 72.78 418 LYS A N 1
ATOM 1667 C CA . LYS A 1 230 ? 11.557 9.293 54.729 1.00 74.00 418 LYS A CA 1
ATOM 1668 C C . LYS A 1 230 ? 11.310 8.066 53.828 1.00 73.36 418 LYS A C 1
ATOM 1669 O O . LYS A 1 230 ? 12.143 7.747 52.990 1.00 72.96 418 LYS A O 1
ATOM 1675 N N . HIS A 1 231 ? 10.152 7.407 53.986 1.00 73.30 419 HIS A N 1
ATOM 1676 C CA . HIS A 1 231 ? 9.770 6.267 53.159 1.00 73.86 419 HIS A CA 1
ATOM 1677 C C . HIS A 1 231 ? 9.459 6.766 51.749 1.00 72.53 419 HIS A C 1
ATOM 1678 O O . HIS A 1 231 ? 9.876 6.141 50.779 1.00 72.18 419 HIS A O 1
ATOM 1685 N N . ILE A 1 232 ? 8.731 7.906 51.645 1.00 71.39 420 ILE A N 1
ATOM 1686 C CA . ILE A 1 232 ? 8.379 8.553 50.391 1.00 70.71 420 ILE A CA 1
ATOM 1687 C C . ILE A 1 232 ? 9.676 8.946 49.667 1.00 70.11 420 ILE A C 1
ATOM 1688 O O . ILE A 1 232 ? 9.847 8.628 48.491 1.00 68.84 420 ILE A O 1
ATOM 1693 N N . PHE A 1 233 ? 10.616 9.565 50.405 1.00 70.14 421 PHE A N 1
ATOM 1694 C CA . PHE A 1 233 ? 11.909 9.931 49.846 1.00 70.48 421 PHE A CA 1
ATOM 1695 C C . PHE A 1 233 ? 12.672 8.704 49.301 1.00 71.18 421 PHE A C 1
ATOM 1696 O O . PHE A 1 233 ? 13.287 8.799 48.245 1.00 71.19 421 PHE A O 1
ATOM 1704 N N . ASN A 1 234 ? 12.681 7.584 50.040 1.00 71.84 422 ASN A N 1
ATOM 1705 C CA . ASN A 1 234 ? 13.383 6.383 49.604 1.00 72.71 422 ASN A CA 1
ATOM 1706 C C . ASN A 1 234 ? 12.785 5.818 48.303 1.00 71.76 422 ASN A C 1
ATOM 1707 O O . ASN A 1 234 ? 13.518 5.269 47.490 1.00 71.72 422 ASN A O 1
ATOM 1712 N N . ARG A 1 235 ? 11.465 5.956 48.114 1.00 70.76 423 ARG A N 1
ATOM 1713 C CA . ARG A 1 235 ? 10.798 5.532 46.896 1.00 70.55 423 ARG A CA 1
ATOM 1714 C C . ARG A 1 235 ? 11.105 6.529 45.751 1.00 70.67 423 ARG A C 1
ATOM 1715 O O . ARG A 1 235 ? 11.276 6.111 44.616 1.00 71.41 423 ARG A O 1
ATOM 1723 N N . ILE A 1 236 ? 11.221 7.828 46.054 1.00 69.88 424 ILE A N 1
ATOM 1724 C CA . ILE A 1 236 ? 11.584 8.846 45.063 1.00 69.77 424 ILE A CA 1
ATOM 1725 C C . ILE A 1 236 ? 13.004 8.574 44.569 1.00 69.73 424 ILE A C 1
ATOM 1726 O O . ILE A 1 236 ? 13.246 8.632 43.380 1.00 70.15 424 ILE A O 1
ATOM 1731 N N . GLU A 1 237 ? 13.923 8.249 45.471 1.00 69.40 425 GLU A N 1
ATOM 1732 C CA . GLU A 1 237 ? 15.310 7.964 45.127 1.00 70.13 425 GLU A CA 1
ATOM 1733 C C . GLU A 1 237 ? 15.420 6.694 44.266 1.00 69.41 425 GLU A C 1
ATOM 1734 O O . GLU A 1 237 ? 16.229 6.646 43.345 1.00 69.53 425 GLU A O 1
ATOM 1740 N N . TYR A 1 238 ? 14.586 5.682 44.569 1.00 68.52 426 TYR A N 1
ATOM 1741 C CA . TYR A 1 238 ? 14.500 4.420 43.845 1.00 68.34 426 TYR A CA 1
ATOM 1742 C C . TYR A 1 238 ? 14.033 4.678 42.389 1.00 68.33 426 TYR A C 1
ATOM 1743 O O . TYR A 1 238 ? 14.659 4.197 41.449 1.00 68.14 426 TYR A O 1
ATOM 1752 N N . HIS A 1 239 ? 12.942 5.440 42.217 1.00 67.89 427 HIS A N 1
ATOM 1753 C CA . HIS A 1 239 ? 12.390 5.756 40.908 1.00 67.87 427 HIS A CA 1
ATOM 1754 C C . HIS A 1 239 ? 13.291 6.705 40.122 1.00 68.46 427 HIS A C 1
ATOM 1755 O O . HIS A 1 239 ? 13.404 6.551 38.915 1.00 68.54 427 HIS A O 1
ATOM 1762 N N . THR A 1 240 ? 13.999 7.613 40.807 1.00 68.69 428 THR A N 1
ATOM 1763 C CA . THR A 1 240 ? 14.925 8.573 40.189 1.00 68.99 428 THR A CA 1
ATOM 1764 C C . THR A 1 240 ? 16.139 7.878 39.581 1.00 70.33 428 THR A C 1
ATOM 1765 O O . THR A 1 240 ? 16.653 8.326 38.550 1.00 71.04 428 THR A O 1
ATOM 1769 N N . LYS A 1 241 ? 16.601 6.801 40.221 1.00 70.61 429 LYS A N 1
ATOM 1770 C CA . LYS A 1 241 ? 17.724 6.020 39.726 1.00 71.36 429 LYS A CA 1
ATOM 1771 C C . LYS A 1 241 ? 17.314 5.340 38.421 1.00 71.07 429 LYS A C 1
ATOM 1772 O O . LYS A 1 241 ? 18.082 5.349 37.457 1.00 70.99 429 LYS A O 1
ATOM 1778 N N . ILE A 1 242 ? 16.083 4.784 38.384 1.00 70.52 430 ILE A N 1
ATOM 1779 C CA . ILE A 1 242 ? 15.536 4.149 37.190 1.00 70.51 430 ILE A CA 1
ATOM 1780 C C . ILE A 1 242 ? 15.356 5.151 36.053 1.00 69.45 430 ILE A C 1
ATOM 1781 O O . ILE A 1 242 ? 15.665 4.821 34.925 1.00 69.55 430 ILE A O 1
ATOM 1786 N N . ILE A 1 243 ? 14.909 6.378 36.352 1.00 68.55 431 ILE A N 1
ATOM 1787 C CA . ILE A 1 243 ? 14.709 7.421 35.351 1.00 68.22 431 ILE A CA 1
ATOM 1788 C C . ILE A 1 243 ? 16.031 7.846 34.725 1.00 68.65 431 ILE A C 1
ATOM 1789 O O . ILE A 1 243 ? 16.134 7.927 33.504 1.00 68.34 431 ILE A O 1
ATOM 1794 N N . ASN A 1 244 ? 17.037 8.117 35.550 1.00 69.44 432 ASN A N 1
ATOM 1795 C CA . ASN A 1 244 ? 18.336 8.570 35.062 1.00 70.76 432 ASN A CA 1
ATOM 1796 C C . ASN A 1 244 ? 19.001 7.505 34.181 1.00 71.95 432 ASN A C 1
ATOM 1797 O O . ASN A 1 244 ? 19.594 7.837 33.153 1.00 71.96 432 ASN A O 1
ATOM 1802 N N . ASP A 1 245 ? 18.846 6.219 34.569 1.00 72.24 433 ASP A N 1
ATOM 1803 C CA . ASP A 1 245 ? 19.357 5.064 33.848 1.00 72.55 433 ASP A CA 1
ATOM 1804 C C . ASP A 1 245 ? 18.612 4.883 32.514 1.00 71.60 433 ASP A C 1
ATOM 1805 O O . ASP A 1 245 ? 19.254 4.745 31.473 1.00 72.10 433 ASP A O 1
ATOM 1810 N N . LYS A 1 246 ? 17.270 4.842 32.543 1.00 70.24 434 LYS A N 1
ATOM 1811 C CA . LYS A 1 246 ? 16.486 4.605 31.338 1.00 69.57 434 LYS A CA 1
ATOM 1812 C C . LYS A 1 246 ? 16.472 5.789 30.378 1.00 69.48 434 LYS A C 1
ATOM 1813 O O . LYS A 1 246 ? 16.201 5.585 29.206 1.00 69.42 434 LYS A O 1
ATOM 1819 N N . THR A 1 247 ? 16.759 7.011 30.854 1.00 68.93 435 THR A N 1
ATOM 1820 C CA . THR A 1 247 ? 16.834 8.171 29.966 1.00 68.79 435 THR A CA 1
ATOM 1821 C C . THR A 1 247 ? 18.074 8.022 29.071 1.00 69.71 435 THR A C 1
ATOM 1822 O O . THR A 1 247 ? 18.013 8.341 27.883 1.00 69.83 435 THR A O 1
ATOM 1826 N N . LYS A 1 248 ? 19.201 7.548 29.642 1.00 69.66 436 LYS A N 1
ATOM 1827 C CA . LYS A 1 248 ? 20.411 7.362 28.862 1.00 70.06 436 LYS A CA 1
ATOM 1828 C C . LYS A 1 248 ? 20.236 6.183 27.894 1.00 69.09 436 LYS A C 1
ATOM 1829 O O . LYS A 1 248 ? 20.637 6.282 26.745 1.00 69.36 436 LYS A O 1
ATOM 1835 N N . ILE A 1 249 ? 19.599 5.094 28.345 1.00 68.16 437 ILE A N 1
ATOM 1836 C CA . ILE A 1 249 ? 19.367 3.905 27.525 1.00 67.47 437 ILE A CA 1
ATOM 1837 C C . ILE A 1 249 ? 18.405 4.178 26.380 1.00 66.74 437 ILE A C 1
ATOM 1838 O O . ILE A 1 249 ? 18.685 3.750 25.273 1.00 66.99 437 ILE A O 1
ATOM 1843 N N . ILE A 1 250 ? 17.295 4.904 26.624 1.00 65.96 438 ILE A N 1
ATOM 1844 C CA . ILE A 1 250 ? 16.330 5.265 25.572 1.00 65.79 438 ILE A CA 1
ATOM 1845 C C . ILE A 1 250 ? 16.982 6.158 24.509 1.00 65.39 438 ILE A C 1
ATOM 1846 O O . ILE A 1 250 ? 16.779 5.945 23.310 1.00 65.96 438 ILE A O 1
ATOM 1851 N N . GLN A 1 251 ? 17.802 7.112 24.944 1.00 64.41 439 GLN A N 1
ATOM 1852 C CA . GLN A 1 251 ? 18.503 8.004 24.034 1.00 64.35 439 GLN A CA 1
ATOM 1853 C C . GLN A 1 251 ? 19.507 7.269 23.153 1.00 64.37 439 GLN A C 1
ATOM 1854 O O . GLN A 1 251 ? 19.625 7.591 21.971 1.00 65.32 439 GLN A O 1
ATOM 1860 N N . ASP A 1 252 ? 20.204 6.269 23.704 1.00 63.29 440 ASP A N 1
ATOM 1861 C CA . ASP A 1 252 ? 21.186 5.502 22.939 1.00 62.89 440 ASP A CA 1
ATOM 1862 C C . ASP A 1 252 ? 20.531 4.486 21.997 1.00 61.79 440 ASP A C 1
ATOM 1863 O O . ASP A 1 252 ? 20.995 4.301 20.869 1.00 61.54 440 ASP A O 1
ATOM 1868 N N . LYS A 1 253 ? 19.497 3.793 22.489 1.00 60.64 441 LYS A N 1
ATOM 1869 C CA . LYS A 1 253 ? 18.813 2.752 21.739 1.00 60.19 441 LYS A CA 1
ATOM 1870 C C . LYS A 1 253 ? 17.965 3.266 20.585 1.00 60.17 441 LYS A C 1
ATOM 1871 O O . LYS A 1 253 ? 17.913 2.596 19.558 1.00 60.69 441 LYS A O 1
ATOM 1877 N N . ILE A 1 254 ? 17.321 4.445 20.720 1.00 59.86 442 ILE A N 1
ATOM 1878 C CA . ILE A 1 254 ? 16.504 5.005 19.639 1.00 59.26 442 ILE A CA 1
ATOM 1879 C C . ILE A 1 254 ? 17.360 5.253 18.399 1.00 59.96 442 ILE A C 1
ATOM 1880 O O . ILE A 1 254 ? 16.947 4.914 17.304 1.00 59.77 442 ILE A O 1
ATOM 1885 N N . LYS A 1 255 ? 18.585 5.734 18.593 1.00 60.46 443 LYS A N 1
ATOM 1886 C CA . LYS A 1 255 ? 19.527 6.011 17.528 1.00 61.17 443 LYS A CA 1
ATOM 1887 C C . LYS A 1 255 ? 19.955 4.775 16.744 1.00 62.40 443 LYS A C 1
ATOM 1888 O O . LYS A 1 255 ? 20.337 4.894 15.574 1.00 63.00 443 LYS A O 1
ATOM 1894 N N . LEU A 1 256 ? 19.876 3.592 17.361 1.00 62.25 444 LEU A N 1
ATOM 1895 C CA . LEU A 1 256 ? 20.245 2.353 16.684 1.00 62.70 444 LEU A CA 1
ATOM 1896 C C . LEU A 1 256 ? 19.062 1.669 15.988 1.00 62.87 444 LEU A C 1
ATOM 1897 O O . LEU A 1 256 ? 19.279 0.771 15.187 1.00 63.33 444 LEU A O 1
ATOM 1902 N N . ASN A 1 257 ? 17.822 2.077 16.285 1.00 62.55 445 ASN A N 1
ATOM 1903 C CA . ASN A 1 257 ? 16.617 1.436 15.768 1.00 62.33 445 ASN A CA 1
ATOM 1904 C C . ASN A 1 257 ? 15.817 2.243 14.771 1.00 62.58 445 ASN A C 1
ATOM 1905 O O . ASN A 1 257 ? 14.688 1.862 14.467 1.00 63.22 445 ASN A O 1
ATOM 1910 N N . ILE A 1 258 ? 16.355 3.374 14.295 1.00 61.91 446 ILE A N 1
ATOM 1911 C CA . ILE A 1 258 ? 15.670 4.253 13.340 1.00 61.54 446 ILE A CA 1
ATOM 1912 C C . ILE A 1 258 ? 16.537 4.536 12.097 1.00 61.55 446 ILE A C 1
ATOM 1913 O O . ILE A 1 258 ? 17.749 4.297 12.140 1.00 61.77 446 ILE A O 1
ATOM 1918 N N . TRP A 1 259 ? 15.917 5.042 10.993 1.00 61.19 447 TRP A N 1
ATOM 1919 C CA . TRP A 1 259 ? 16.576 5.403 9.712 1.00 61.62 447 TRP A CA 1
ATOM 1920 C C . TRP A 1 259 ? 17.478 4.302 9.169 1.00 62.66 447 TRP A C 1
ATOM 1921 O O . TRP A 1 259 ? 18.563 4.549 8.629 1.00 62.43 447 TRP A O 1
ATOM 1932 N N . ARG A 1 260 ? 16.964 3.081 9.298 1.00 63.03 448 ARG A N 1
ATOM 1933 C CA . ARG A 1 260 ? 17.577 1.807 9.050 1.00 63.67 448 ARG A CA 1
ATOM 1934 C C . ARG A 1 260 ? 16.447 0.820 8.710 1.00 63.76 448 ARG A C 1
ATOM 1935 O O . ARG A 1 260 ? 15.273 1.051 9.013 1.00 63.53 448 ARG A O 1
ATOM 1943 N N . THR A 1 261 ? 16.806 -0.294 8.096 1.00 64.15 449 THR A N 1
ATOM 1944 C CA . THR A 1 261 ? 15.883 -1.413 7.900 1.00 64.10 449 THR A CA 1
ATOM 1945 C C . THR A 1 261 ? 16.412 -2.571 8.727 1.00 63.08 449 THR A C 1
ATOM 1946 O O . THR A 1 261 ? 17.598 -2.616 9.045 1.00 62.55 449 THR A O 1
ATOM 1950 N N . PHE A 1 262 ? 15.550 -3.504 9.088 1.00 63.05 450 PHE A N 1
ATOM 1951 C CA . PHE A 1 262 ? 15.971 -4.703 9.803 1.00 63.26 450 PHE A CA 1
ATOM 1952 C C . PHE A 1 262 ? 15.401 -5.958 9.144 1.00 64.44 450 PHE A C 1
ATOM 1953 O O . PHE A 1 262 ? 14.448 -5.881 8.384 1.00 63.80 450 PHE A O 1
ATOM 1961 N N . GLN A 1 263 ? 15.944 -7.135 9.487 1.00 65.86 451 GLN A N 1
ATOM 1962 C CA . GLN A 1 263 ? 15.326 -8.408 9.116 1.00 67.59 451 GLN A CA 1
ATOM 1963 C C . GLN A 1 263 ? 14.079 -8.500 10.074 1.00 66.73 451 GLN A C 1
ATOM 1964 O O . GLN A 1 263 ? 14.145 -8.021 11.205 1.00 66.49 451 GLN A O 1
ATOM 1970 N N . LYS A 1 264 ? 12.962 -9.090 9.631 1.00 66.24 452 LYS A N 1
ATOM 1971 C CA . LYS A 1 264 ? 11.738 -9.164 10.432 1.00 66.67 452 LYS A CA 1
ATOM 1972 C C . LYS A 1 264 ? 11.937 -9.617 11.885 1.00 68.25 452 LYS A C 1
ATOM 1973 O O . LYS A 1 264 ? 11.420 -8.967 12.796 1.00 68.64 452 LYS A O 1
ATOM 1979 N N . ASP A 1 265 ? 12.693 -10.700 12.119 1.00 68.82 453 ASP A N 1
ATOM 1980 C CA . ASP A 1 265 ? 12.930 -11.181 13.483 1.00 69.55 453 ASP A CA 1
ATOM 1981 C C . ASP A 1 265 ? 13.739 -10.183 14.314 1.00 68.41 453 ASP A C 1
ATOM 1982 O O . ASP A 1 265 ? 13.529 -10.084 15.513 1.00 68.14 453 ASP A O 1
ATOM 1987 N N . GLU A 1 266 ? 14.653 -9.445 13.678 1.00 68.08 454 GLU A N 1
ATOM 1988 C CA . GLU A 1 266 ? 15.449 -8.439 14.372 1.00 68.64 454 GLU A CA 1
ATOM 1989 C C . GLU A 1 266 ? 14.593 -7.205 14.714 1.00 67.81 454 GLU A C 1
ATOM 1990 O O . GLU A 1 266 ? 14.710 -6.660 15.809 1.00 68.59 454 GLU A O 1
ATOM 1996 N N . LEU A 1 267 ? 13.681 -6.820 13.810 1.00 66.61 455 LEU A N 1
ATOM 1997 C CA . LEU A 1 267 ? 12.750 -5.695 13.993 1.00 65.52 455 LEU A CA 1
ATOM 1998 C C . LEU A 1 267 ? 11.791 -5.991 15.159 1.00 65.01 455 LEU A C 1
ATOM 1999 O O . LEU A 1 267 ? 11.599 -5.142 16.034 1.00 64.73 455 LEU A O 1
ATOM 2004 N N . LEU A 1 268 ? 11.242 -7.209 15.203 1.00 64.93 456 LEU A N 1
ATOM 2005 C CA . LEU A 1 268 ? 10.329 -7.636 16.267 1.00 65.16 456 LEU A CA 1
ATOM 2006 C C . LEU A 1 268 ? 11.009 -7.628 17.630 1.00 64.75 456 LEU A C 1
ATOM 2007 O O . LEU A 1 268 ? 10.422 -7.161 18.600 1.00 64.14 456 LEU A O 1
ATOM 2012 N N . LYS A 1 269 ? 12.261 -8.090 17.691 1.00 65.09 457 LYS A N 1
ATOM 2013 C CA . LYS A 1 269 ? 13.016 -8.114 18.935 1.00 65.98 457 LYS A CA 1
ATOM 2014 C C . LYS A 1 269 ? 13.354 -6.705 19.429 1.00 65.86 457 LYS A C 1
ATOM 2015 O O . LYS A 1 269 ? 13.329 -6.446 20.622 1.00 66.61 457 LYS A O 1
ATOM 2021 N N . ARG A 1 270 ? 13.613 -5.784 18.514 1.00 65.76 458 ARG A N 1
ATOM 2022 C CA . ARG A 1 270 ? 13.951 -4.416 18.870 1.00 64.52 458 ARG A CA 1
ATOM 2023 C C . ARG A 1 270 ? 12.695 -3.618 19.257 1.00 62.87 458 ARG A C 1
ATOM 2024 O O . ARG A 1 270 ? 12.818 -2.741 20.096 1.00 61.42 458 ARG A O 1
ATOM 2032 N N . ILE A 1 271 ? 11.482 -4.023 18.779 1.00 62.99 459 ILE A N 1
ATOM 2033 C CA . ILE A 1 271 ? 10.202 -3.429 19.195 1.00 63.28 459 ILE A CA 1
ATOM 2034 C C . ILE A 1 271 ? 9.867 -3.883 20.631 1.00 63.92 459 ILE A C 1
ATOM 2035 O O . ILE A 1 271 ? 9.395 -3.079 21.433 1.00 64.41 459 ILE A O 1
ATOM 2040 N N . LEU A 1 272 ? 10.151 -5.151 20.969 1.00 64.56 460 LEU A N 1
ATOM 2041 C CA . LEU A 1 272 ? 9.928 -5.643 22.334 1.00 65.50 460 LEU A CA 1
ATOM 2042 C C . LEU A 1 272 ? 10.930 -4.984 23.268 1.00 65.03 460 LEU A C 1
ATOM 2043 O O . LEU A 1 272 ? 10.555 -4.593 24.358 1.00 65.03 460 LEU A O 1
ATOM 2048 N N . ASP A 1 273 ? 12.191 -4.829 22.825 1.00 64.93 461 ASP A N 1
ATOM 2049 C CA . ASP A 1 273 ? 13.250 -4.198 23.600 1.00 65.61 461 ASP A CA 1
ATOM 2050 C C . ASP A 1 273 ? 12.917 -2.736 23.933 1.00 65.75 461 ASP A C 1
ATOM 2051 O O . ASP A 1 273 ? 13.041 -2.352 25.098 1.00 66.37 461 ASP A O 1
ATOM 2056 N N . MET A 1 274 ? 12.468 -1.936 22.926 1.00 64.80 462 MET A N 1
ATOM 2057 C CA . MET A 1 274 ? 12.080 -0.553 23.155 1.00 64.50 462 MET A CA 1
ATOM 2058 C C . MET A 1 274 ? 10.855 -0.466 24.034 1.00 64.31 462 MET A C 1
ATOM 2059 O O . MET A 1 274 ? 10.880 0.300 24.970 1.00 63.74 462 MET A O 1
ATOM 2064 N N . SER A 1 275 ? 9.803 -1.266 23.772 1.00 64.75 463 SER A N 1
ATOM 2065 C CA . SER A 1 275 ? 8.578 -1.302 24.594 1.00 65.13 463 SER A CA 1
ATOM 2066 C C . SER A 1 275 ? 8.906 -1.553 26.075 1.00 65.29 463 SER A C 1
ATOM 2067 O O . SER A 1 275 ? 8.253 -0.993 26.951 1.00 64.30 463 SER A O 1
ATOM 2070 N N . ASN A 1 276 ? 9.928 -2.401 26.340 1.00 65.79 464 ASN A N 1
ATOM 2071 C CA . ASN A 1 276 ? 10.379 -2.723 27.689 1.00 66.39 464 ASN A CA 1
ATOM 2072 C C . ASN A 1 276 ? 11.060 -1.510 28.338 1.00 66.16 464 ASN A C 1
ATOM 2073 O O . ASN A 1 276 ? 10.727 -1.146 29.461 1.00 66.87 464 ASN A O 1
ATOM 2078 N N . GLU A 1 277 ? 12.011 -0.898 27.627 1.00 65.56 465 GLU A N 1
ATOM 2079 C CA . GLU A 1 277 ? 12.753 0.291 28.049 1.00 65.22 465 GLU A CA 1
ATOM 2080 C C . GLU A 1 277 ? 11.783 1.429 28.359 1.00 63.74 465 GLU A C 1
ATOM 2081 O O . GLU A 1 277 ? 11.907 2.041 29.411 1.00 64.64 465 GLU A O 1
ATOM 2087 N N . TYR A 1 278 ? 10.805 1.696 27.465 1.00 62.00 466 TYR A N 1
ATOM 2088 C CA . TYR A 1 278 ? 9.813 2.768 27.633 1.00 61.14 466 TYR A CA 1
ATOM 2089 C C . TYR A 1 278 ? 8.917 2.540 28.839 1.00 61.90 466 TYR A C 1
ATOM 2090 O O . TYR A 1 278 ? 8.595 3.474 29.542 1.00 61.87 466 TYR A O 1
ATOM 2099 N N . SER A 1 279 ? 8.456 1.312 29.033 1.00 62.90 467 SER A N 1
ATOM 2100 C CA . SER A 1 279 ? 7.558 0.956 30.123 1.00 63.17 467 SER A CA 1
ATOM 2101 C C . SER A 1 279 ? 8.218 1.140 31.496 1.00 62.94 467 SER A C 1
ATOM 2102 O O . SER A 1 279 ? 7.562 1.602 32.421 1.00 62.03 467 SER A O 1
ATOM 2105 N N . LEU A 1 280 ? 9.496 0.744 31.623 1.00 63.25 468 LEU A N 1
ATOM 2106 C CA . LEU A 1 280 ? 10.258 0.886 32.854 1.00 64.05 468 LEU A CA 1
ATOM 2107 C C . LEU A 1 280 ? 10.500 2.376 33.159 1.00 64.29 468 LEU A C 1
ATOM 2108 O O . LEU A 1 280 ? 10.350 2.819 34.303 1.00 64.11 468 LEU A O 1
ATOM 2113 N N . PHE A 1 281 ? 10.786 3.161 32.110 1.00 64.51 469 PHE A N 1
ATOM 2114 C CA . PHE A 1 281 ? 10.988 4.599 32.215 1.00 64.18 469 PHE A CA 1
ATOM 2115 C C . PHE A 1 281 ? 9.695 5.331 32.603 1.00 62.98 469 PHE A C 1
ATOM 2116 O O . PHE A 1 281 ? 9.714 6.125 33.531 1.00 62.42 469 PHE A O 1
ATOM 2124 N N . ILE A 1 282 ? 8.589 5.073 31.895 1.00 62.69 470 ILE A N 1
ATOM 2125 C CA . ILE A 1 282 ? 7.315 5.744 32.134 1.00 63.32 470 ILE A CA 1
ATOM 2126 C C . ILE A 1 282 ? 6.757 5.434 33.527 1.00 63.55 470 ILE A C 1
ATOM 2127 O O . ILE A 1 282 ? 6.261 6.353 34.190 1.00 63.45 470 ILE A O 1
ATOM 2132 N N . THR A 1 283 ? 6.889 4.160 33.995 1.00 63.25 471 THR A N 1
ATOM 2133 C CA . THR A 1 283 ? 6.430 3.749 35.327 1.00 62.85 471 THR A CA 1
ATOM 2134 C C . THR A 1 283 ? 7.101 4.573 36.425 1.00 61.78 471 THR A C 1
ATOM 2135 O O . THR A 1 283 ? 6.417 5.127 37.285 1.00 61.79 471 THR A O 1
ATOM 2139 N N . SER A 1 284 ? 8.434 4.676 36.366 1.00 61.18 472 SER A N 1
ATOM 2140 C CA . SER A 1 284 ? 9.213 5.409 37.342 1.00 61.81 472 SER A CA 1
ATOM 2141 C C . SER A 1 284 ? 9.008 6.899 37.258 1.00 62.61 472 SER A C 1
ATOM 2142 O O . SER A 1 284 ? 8.947 7.560 38.281 1.00 62.79 472 SER A O 1
ATOM 2145 N N . ASP A 1 285 ? 8.848 7.420 36.055 1.00 62.90 473 ASP A N 1
ATOM 2146 C CA . ASP A 1 285 ? 8.638 8.836 35.845 1.00 63.23 473 ASP A CA 1
ATOM 2147 C C . ASP A 1 285 ? 7.312 9.284 36.463 1.00 62.50 473 ASP A C 1
ATOM 2148 O O . ASP A 1 285 ? 7.253 10.300 37.160 1.00 61.24 473 ASP A O 1
ATOM 2153 N N . HIS A 1 286 ? 6.262 8.503 36.221 1.00 62.97 474 HIS A N 1
ATOM 2154 C CA . HIS A 1 286 ? 4.924 8.772 36.722 1.00 63.89 474 HIS A CA 1
ATOM 2155 C C . HIS A 1 286 ? 4.890 8.669 38.261 1.00 63.64 474 HIS A C 1
ATOM 2156 O O . HIS A 1 286 ? 4.373 9.562 38.934 1.00 63.61 474 HIS A O 1
ATOM 2163 N N . LEU A 1 287 ? 5.507 7.608 38.811 1.00 62.88 475 LEU A N 1
ATOM 2164 C CA . LEU A 1 287 ? 5.543 7.388 40.241 1.00 61.84 475 LEU A CA 1
ATOM 2165 C C . LEU A 1 287 ? 6.406 8.398 40.978 1.00 61.15 475 LEU A C 1
ATOM 2166 O O . LEU A 1 287 ? 6.004 8.860 42.045 1.00 60.48 475 LEU A O 1
ATOM 2171 N N . ARG A 1 288 ? 7.544 8.797 40.393 1.00 60.64 476 ARG A N 1
ATOM 2172 C CA . ARG A 1 288 ? 8.424 9.780 41.018 1.00 60.79 476 ARG A CA 1
ATOM 2173 C C . ARG A 1 288 ? 7.725 11.128 41.145 1.00 61.58 476 ARG A C 1
ATOM 2174 O O . ARG A 1 288 ? 7.875 11.785 42.166 1.00 62.44 476 ARG A O 1
ATOM 2182 N N . GLN A 1 289 ? 6.922 11.513 40.154 1.00 61.37 477 GLN A N 1
ATOM 2183 C CA . GLN A 1 289 ? 6.203 12.777 40.214 1.00 62.05 477 GLN A CA 1
ATOM 2184 C C . GLN A 1 289 ? 5.100 12.702 41.264 1.00 62.64 477 GLN A C 1
ATOM 2185 O O . GLN A 1 289 ? 4.965 13.616 42.068 1.00 62.42 477 GLN A O 1
ATOM 2191 N N . MET A 1 290 ? 4.355 11.592 41.299 1.00 63.25 478 MET A N 1
ATOM 2192 C CA . MET A 1 290 ? 3.301 11.400 42.296 1.00 64.28 478 MET A CA 1
ATOM 2193 C C . MET A 1 290 ? 3.846 11.401 43.744 1.00 64.33 478 MET A C 1
ATOM 2194 O O . MET A 1 290 ? 3.218 11.974 44.630 1.00 64.45 478 MET A O 1
ATOM 2199 N N . LEU A 1 291 ? 5.026 10.792 43.959 1.00 63.48 479 LEU A N 1
ATOM 2200 C CA . LEU A 1 291 ? 5.698 10.733 45.253 1.00 63.04 479 LEU A CA 1
ATOM 2201 C C . LEU A 1 291 ? 6.295 12.075 45.643 1.00 62.76 479 LEU A C 1
ATOM 2202 O O . LEU A 1 291 ? 6.322 12.405 46.819 1.00 63.23 479 LEU A O 1
ATOM 2207 N N . TYR A 1 292 ? 6.787 12.842 44.669 1.00 62.52 480 TYR A N 1
ATOM 2208 C CA . TYR A 1 292 ? 7.335 14.191 44.859 1.00 62.23 480 TYR A CA 1
ATOM 2209 C C . TYR A 1 292 ? 6.218 15.085 45.408 1.00 62.66 480 TYR A C 1
ATOM 2210 O O . TYR A 1 292 ? 6.437 15.831 46.359 1.00 62.86 480 TYR A O 1
ATOM 2219 N N . ASN A 1 293 ? 5.014 14.988 44.822 1.00 62.94 481 ASN A N 1
ATOM 2220 C CA . ASN A 1 293 ? 3.851 15.757 45.253 1.00 63.42 481 ASN A CA 1
ATOM 2221 C C . ASN A 1 293 ? 3.431 15.353 46.666 1.00 63.65 481 ASN A C 1
ATOM 2222 O O . ASN A 1 293 ? 3.049 16.209 47.449 1.00 63.30 481 ASN A O 1
ATOM 2227 N N . THR A 1 294 ? 3.482 14.035 46.968 1.00 64.47 482 THR A N 1
ATOM 2228 C CA . THR A 1 294 ? 3.150 13.443 48.256 1.00 65.75 482 THR A CA 1
ATOM 2229 C C . THR A 1 294 ? 4.118 13.969 49.335 1.00 65.95 482 THR A C 1
ATOM 2230 O O . THR A 1 294 ? 3.677 14.390 50.394 1.00 65.68 482 THR A O 1
ATOM 2234 N N . PHE A 1 295 ? 5.421 14.024 49.018 1.00 65.73 483 PHE A N 1
ATOM 2235 C CA . PHE A 1 295 ? 6.466 14.517 49.914 1.00 65.23 483 PHE A CA 1
ATOM 2236 C C . PHE A 1 295 ? 6.224 15.995 50.336 1.00 64.70 483 PHE A C 1
ATOM 2237 O O . PHE A 1 295 ? 6.306 16.301 51.524 1.00 64.39 483 PHE A O 1
ATOM 2245 N N . TYR A 1 296 ? 5.933 16.893 49.358 1.00 64.11 484 TYR A N 1
ATOM 2246 C CA . TYR A 1 296 ? 5.720 18.300 49.637 1.00 63.67 484 TYR A CA 1
ATOM 2247 C C . TYR A 1 296 ? 4.358 18.596 50.239 1.00 64.24 484 TYR A C 1
ATOM 2248 O O . TYR A 1 296 ? 4.231 19.590 50.943 1.00 64.17 484 TYR A O 1
ATOM 2257 N N . SER A 1 297 ? 3.365 17.727 50.032 1.00 64.85 485 SER A N 1
ATOM 2258 C CA . SER A 1 297 ? 2.066 17.894 50.680 1.00 65.79 485 SER A CA 1
ATOM 2259 C C . SER A 1 297 ? 2.236 17.591 52.187 1.00 66.90 485 SER A C 1
ATOM 2260 O O . SER A 1 297 ? 1.699 18.318 53.025 1.00 67.70 485 SER A O 1
ATOM 2263 N N . LYS A 1 298 ? 3.014 16.543 52.535 1.00 66.62 486 LYS A N 1
ATOM 2264 C CA . LYS A 1 298 ? 3.281 16.193 53.933 1.00 66.75 486 LYS A CA 1
ATOM 2265 C C . LYS A 1 298 ? 4.210 17.219 54.587 1.00 68.22 486 LYS A C 1
ATOM 2266 O O . LYS A 1 298 ? 4.043 17.522 55.761 1.00 68.45 486 LYS A O 1
ATOM 2272 N N . GLU A 1 299 ? 5.148 17.799 53.809 1.00 68.76 487 GLU A N 1
ATOM 2273 C CA . GLU A 1 299 ? 6.069 18.821 54.275 1.00 69.64 487 GLU A CA 1
ATOM 2274 C C . GLU A 1 299 ? 5.315 20.105 54.627 1.00 70.49 487 GLU A C 1
ATOM 2275 O O . GLU A 1 299 ? 5.632 20.741 55.627 1.00 70.38 487 GLU A O 1
ATOM 2281 N N . LYS A 1 300 ? 4.272 20.448 53.850 1.00 71.22 488 LYS A N 1
ATOM 2282 C CA . LYS A 1 300 ? 3.448 21.619 54.114 1.00 72.53 488 LYS A CA 1
ATOM 2283 C C . LYS A 1 300 ? 2.679 21.420 55.431 1.00 73.37 488 LYS A C 1
ATOM 2284 O O . LYS A 1 300 ? 2.598 22.342 56.247 1.00 73.43 488 LYS A O 1
ATOM 2290 N N . HIS A 1 301 ? 2.151 20.208 55.651 1.00 73.67 489 HIS A N 1
ATOM 2291 C CA . HIS A 1 301 ? 1.423 19.910 56.874 1.00 74.74 489 HIS A CA 1
ATOM 2292 C C . HIS A 1 301 ? 2.343 19.884 58.118 1.00 75.03 489 HIS A C 1
ATOM 2293 O O . HIS A 1 301 ? 1.960 20.387 59.180 1.00 74.91 489 HIS A O 1
ATOM 2300 N N . LEU A 1 302 ? 3.561 19.334 57.966 1.00 74.76 490 LEU A N 1
ATOM 2301 C CA . LEU A 1 302 ? 4.569 19.275 59.027 1.00 74.90 490 LEU A CA 1
ATOM 2302 C C . LEU A 1 302 ? 4.972 20.694 59.461 1.00 74.52 490 LEU A C 1
ATOM 2303 O O . LEU A 1 302 ? 5.122 20.941 60.656 1.00 74.55 490 LEU A O 1
ATOM 2308 N N . ASN A 1 303 ? 5.141 21.622 58.492 1.00 73.90 491 ASN A N 1
ATOM 2309 C CA . ASN A 1 303 ? 5.513 23.004 58.779 1.00 73.66 491 ASN A CA 1
ATOM 2310 C C . ASN A 1 303 ? 4.445 23.746 59.574 1.00 73.34 491 ASN A C 1
ATOM 2311 O O . ASN A 1 303 ? 4.785 24.603 60.368 1.00 73.07 491 ASN A O 1
ATOM 2316 N N . ASN A 1 304 ? 3.170 23.393 59.385 1.00 73.46 492 ASN A N 1
ATOM 2317 C CA . ASN A 1 304 ? 2.052 23.956 60.133 1.00 74.14 492 ASN A CA 1
ATOM 2318 C C . ASN A 1 304 ? 2.076 23.439 61.579 1.00 75.10 492 ASN A C 1
ATOM 2319 O O . ASN A 1 304 ? 1.764 24.195 62.500 1.00 75.54 4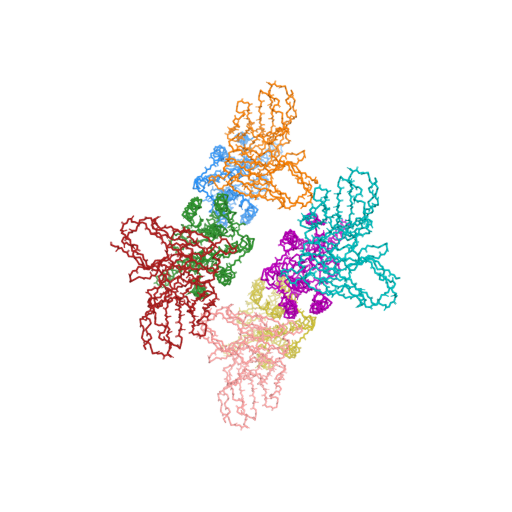92 ASN A O 1
ATOM 2324 N N . ILE A 1 305 ? 2.477 22.162 61.788 1.00 75.17 493 ILE A N 1
ATOM 2325 C CA . ILE A 1 305 ? 2.614 21.571 63.120 1.00 75.51 493 ILE A CA 1
ATOM 2326 C C . ILE A 1 305 ? 3.779 22.239 63.862 1.00 75.45 493 ILE A C 1
ATOM 2327 O O . ILE A 1 305 ? 3.646 22.578 65.038 1.00 75.10 493 ILE A O 1
ATOM 2332 N N . PHE A 1 306 ? 4.896 22.479 63.151 1.00 75.44 494 PHE A N 1
ATOM 2333 C CA . PHE A 1 306 ? 6.058 23.182 63.694 1.00 75.85 494 PHE A CA 1
ATOM 2334 C C . PHE A 1 306 ? 5.654 24.598 64.127 1.00 76.27 494 PHE A C 1
ATOM 2335 O O . PHE A 1 306 ? 6.093 25.075 65.169 1.00 75.94 494 PHE A O 1
ATOM 2343 N N . HIS A 1 307 ? 4.794 25.246 63.333 1.00 76.62 495 HIS A N 1
ATOM 2344 C CA . HIS A 1 307 ? 4.293 26.573 63.613 1.00 77.65 495 HIS A CA 1
ATOM 2345 C C . HIS A 1 307 ? 3.408 26.589 64.860 1.00 79.98 495 HIS A C 1
ATOM 2346 O O . HIS A 1 307 ? 3.614 27.414 65.738 1.00 79.80 495 HIS A O 1
ATOM 2353 N N . HIS A 1 308 ? 2.425 25.687 64.938 1.00 82.00 496 HIS A N 1
ATOM 2354 C CA . HIS A 1 308 ? 1.527 25.626 66.084 1.00 84.41 496 HIS A CA 1
ATOM 2355 C C . HIS A 1 308 ? 2.254 25.245 67.374 1.00 86.59 496 HIS A C 1
ATOM 2356 O O . HIS A 1 308 ? 1.875 25.709 68.451 1.00 87.06 496 HIS A O 1
ATOM 2363 N N . LEU A 1 309 ? 3.295 24.417 67.271 1.00 87.53 497 LEU A N 1
ATOM 2364 C CA . LEU A 1 309 ? 4.046 23.990 68.441 1.00 89.13 497 LEU A CA 1
ATOM 2365 C C . LEU A 1 309 ? 4.980 25.078 68.949 1.00 90.06 497 LEU A C 1
ATOM 2366 O O . LEU A 1 309 ? 5.062 25.287 70.153 1.00 89.72 497 LEU A O 1
ATOM 2371 N N . ILE A 1 310 ? 5.689 25.765 68.048 1.00 90.91 498 ILE A N 1
ATOM 2372 C CA . ILE A 1 310 ? 6.650 26.787 68.445 1.00 92.51 498 ILE A CA 1
ATOM 2373 C C . ILE A 1 310 ? 5.994 28.116 68.819 1.00 95.01 498 ILE A C 1
ATOM 2374 O O . ILE A 1 310 ? 6.272 28.676 69.880 1.00 94.88 498 ILE A O 1
ATOM 2379 N N . TYR A 1 311 ? 5.124 28.617 67.945 1.00 96.94 499 TYR A N 1
ATOM 2380 C CA . TYR A 1 311 ? 4.490 29.915 68.114 1.00 99.19 499 TYR A CA 1
ATOM 2381 C C . TYR A 1 311 ? 3.215 29.887 68.966 1.00 101.41 499 TYR A C 1
ATOM 2382 O O . TYR A 1 311 ? 3.113 30.641 69.929 1.00 102.06 499 TYR A O 1
ATOM 2391 N N . VAL A 1 312 ? 2.254 29.027 68.636 1.00 102.51 500 VAL A N 1
ATOM 2392 C CA . VAL A 1 312 ? 0.960 29.000 69.329 1.00 103.95 500 VAL A CA 1
ATOM 2393 C C . VAL A 1 312 ? 0.977 28.151 70.636 1.00 105.18 500 VAL A C 1
ATOM 2394 O O . VAL A 1 312 ? 0.012 28.206 71.401 1.00 105.49 500 VAL A O 1
ATOM 2398 N N . LEU A 1 313 ? 2.065 27.399 70.913 1.00 105.50 501 LEU A N 1
ATOM 2399 C CA . LEU A 1 313 ? 2.099 26.545 72.105 1.00 106.28 501 LEU A CA 1
ATOM 2400 C C . LEU A 1 313 ? 3.226 26.847 73.113 1.00 107.08 501 LEU A C 1
ATOM 2401 O O . LEU A 1 313 ? 2.932 27.093 74.286 1.00 107.32 501 LEU A O 1
ATOM 2406 N N . GLN A 1 314 ? 4.500 26.782 72.690 1.00 107.12 502 GLN A N 1
ATOM 2407 C CA . GLN A 1 314 ? 5.613 27.022 73.607 1.00 107.55 502 GLN A CA 1
ATOM 2408 C C . GLN A 1 314 ? 6.302 28.343 73.322 1.00 107.96 502 GLN A C 1
ATOM 2409 O O . GLN A 1 314 ? 7.300 28.651 73.966 1.00 108.22 502 GLN A O 1
ATOM 2415 N N . VAL B 2 2 ? 3.244 20.036 13.517 1.00 69.80 2 VAL B N 1
ATOM 2416 C CA . VAL B 2 2 ? 4.288 21.061 13.617 1.00 69.61 2 VAL B CA 1
ATOM 2417 C C . VAL B 2 2 ? 4.245 22.009 12.395 1.00 68.73 2 VAL B C 1
ATOM 2418 O O . VAL B 2 2 ? 3.707 21.675 11.331 1.00 68.75 2 VAL B O 1
ATOM 2422 N N . GLN B 2 3 ? 4.798 23.210 12.594 1.00 67.30 3 GLN B N 1
ATOM 2423 C CA . GLN B 2 3 ? 4.972 24.303 11.647 1.00 65.85 3 GLN B CA 1
ATOM 2424 C C . GLN B 2 3 ? 6.467 24.649 11.628 1.00 63.46 3 GLN B C 1
ATOM 2425 O O . GLN B 2 3 ? 7.132 24.601 12.665 1.00 64.05 3 GLN B O 1
ATOM 2431 N N . LEU B 2 4 ? 6.994 25.015 10.467 1.00 60.91 4 LEU B N 1
ATOM 2432 C CA . LEU B 2 4 ? 8.403 25.402 10.343 1.00 58.58 4 LEU B CA 1
ATOM 2433 C C . LEU B 2 4 ? 8.468 26.887 9.967 1.00 56.70 4 LEU B C 1
ATOM 2434 O O . LEU B 2 4 ? 7.715 27.339 9.114 1.00 57.05 4 LEU B O 1
ATOM 2439 N N . VAL B 2 5 ? 9.292 27.664 10.667 1.00 54.90 5 VAL B N 1
ATOM 2440 C CA . VAL B 2 5 ? 9.405 29.100 10.423 1.00 53.32 5 VAL B CA 1
ATOM 2441 C C . VAL B 2 5 ? 10.840 29.461 10.067 1.00 52.56 5 VAL B C 1
ATOM 2442 O O . VAL B 2 5 ? 11.760 29.255 10.845 1.00 52.56 5 VAL B O 1
ATOM 2446 N N . GLN B 2 6 ? 11.023 30.027 8.891 1.00 52.09 6 GLN B N 1
ATOM 2447 C CA . GLN B 2 6 ? 12.332 30.396 8.385 1.00 51.18 6 GLN B CA 1
ATOM 2448 C C . GLN B 2 6 ? 12.670 31.878 8.574 1.00 50.65 6 GLN B C 1
ATOM 2449 O O . GLN B 2 6 ? 11.782 32.709 8.757 1.00 49.73 6 GLN B O 1
ATOM 2455 N N . SER B 2 7 ? 13.963 32.206 8.454 1.00 51.00 7 SER B N 1
ATOM 2456 C CA . SER B 2 7 ? 14.478 33.568 8.505 1.00 52.11 7 SER B CA 1
ATOM 2457 C C . SER B 2 7 ? 14.021 34.399 7.248 1.00 54.11 7 SER B C 1
ATOM 2458 O O . SER B 2 7 ? 13.462 33.853 6.289 1.00 55.14 7 SER B O 1
ATOM 2461 N N . GLY B 2 8 ? 14.226 35.705 7.292 1.00 55.04 8 GLY B N 1
ATOM 2462 C CA . GLY B 2 8 ? 13.789 36.628 6.249 1.00 56.07 8 GLY B CA 1
ATOM 2463 C C . GLY B 2 8 ? 14.574 36.702 4.950 1.00 57.03 8 GLY B C 1
ATOM 2464 O O . GLY B 2 8 ? 15.662 36.127 4.808 1.00 56.83 8 GLY B O 1
ATOM 2465 N N . ALA B 2 9 ? 14.004 37.459 3.996 1.00 57.67 9 ALA B N 1
ATOM 2466 C CA . ALA B 2 9 ? 14.557 37.661 2.667 1.00 58.82 9 ALA B CA 1
ATOM 2467 C C . ALA B 2 9 ? 15.942 38.287 2.682 1.00 60.26 9 ALA B C 1
ATOM 2468 O O . ALA B 2 9 ? 16.298 39.020 3.596 1.00 60.65 9 ALA B O 1
ATOM 2470 N N . GLU B 2 10 ? 16.750 37.932 1.694 1.00 61.14 10 GLU B N 1
ATOM 2471 C CA . GLU B 2 10 ? 18.117 38.402 1.559 1.00 61.63 10 GLU B CA 1
ATOM 2472 C C . GLU B 2 10 ? 18.417 38.791 0.122 1.00 60.23 10 GLU B C 1
ATOM 2473 O O . GLU B 2 10 ? 17.825 38.253 -0.817 1.00 59.46 10 GLU B O 1
ATOM 2479 N N . VAL B 2 11 ? 19.351 39.743 -0.035 1.00 59.62 11 VAL B N 1
ATOM 2480 C CA . VAL B 2 11 ? 19.933 40.195 -1.295 1.00 59.09 11 VAL B CA 1
ATOM 2481 C C . VAL B 2 11 ? 21.423 40.146 -1.036 1.00 59.60 11 VAL B C 1
ATOM 2482 O O . VAL B 2 11 ? 21.896 40.807 -0.129 1.00 59.43 11 VAL B O 1
ATOM 2486 N N . LYS B 2 12 ? 22.152 39.291 -1.750 1.00 60.41 12 LYS B N 1
ATOM 2487 C CA . LYS B 2 12 ? 23.585 39.108 -1.536 1.00 61.61 12 LYS B CA 1
ATOM 2488 C C . LYS B 2 12 ? 24.408 39.357 -2.800 1.00 62.80 12 LYS B C 1
ATOM 2489 O O . LYS B 2 12 ? 23.920 39.208 -3.915 1.00 62.41 12 LYS B O 1
ATOM 2495 N N . LYS B 2 13 ? 25.672 39.724 -2.622 1.00 64.02 13 LYS B N 1
ATOM 2496 C CA . LYS B 2 13 ? 26.594 39.932 -3.741 1.00 64.87 13 LYS B CA 1
ATOM 2497 C C . LYS B 2 13 ? 27.180 38.559 -4.143 1.00 65.50 13 LYS B C 1
ATOM 2498 O O . LYS B 2 13 ? 27.241 37.643 -3.314 1.00 65.67 13 LYS B O 1
ATOM 2504 N N . PRO B 2 14 ? 27.655 38.401 -5.392 1.00 65.57 14 PRO B N 1
ATOM 2505 C CA . PRO B 2 14 ? 28.301 37.131 -5.763 1.00 65.75 14 PRO B CA 1
ATOM 2506 C C . PRO B 2 14 ? 29.602 36.950 -4.970 1.00 66.09 14 PRO B C 1
ATOM 2507 O O . PRO B 2 14 ? 30.299 37.920 -4.668 1.00 66.81 14 PRO B O 1
ATOM 2511 N N . GLY B 2 15 ? 29.887 35.724 -4.577 1.00 65.74 15 GLY B N 1
ATOM 2512 C CA . GLY B 2 15 ? 31.067 35.414 -3.783 1.00 66.24 15 GLY B CA 1
ATOM 2513 C C . GLY B 2 15 ? 30.826 35.422 -2.287 1.00 67.29 15 GLY B C 1
ATOM 2514 O O . GLY B 2 15 ? 31.688 34.988 -1.523 1.00 68.33 15 GLY B O 1
ATOM 2515 N N . SER B 2 16 ? 29.658 35.914 -1.837 1.00 66.82 16 SER B N 1
ATOM 2516 C CA . SER B 2 16 ? 29.331 35.946 -0.414 1.00 66.64 16 SER B CA 1
ATOM 2517 C C . SER B 2 16 ? 28.643 34.636 0.060 1.00 66.40 16 SER B C 1
ATOM 2518 O O . SER B 2 16 ? 28.492 33.706 -0.718 1.00 66.17 16 SER B O 1
ATOM 2521 N N . SER B 2 17 ? 28.273 34.556 1.344 1.00 66.35 17 SER B N 1
ATOM 2522 C CA . SER B 2 17 ? 27.603 33.398 1.924 1.00 66.65 17 SER B CA 1
ATOM 2523 C C . SER B 2 17 ? 26.231 33.804 2.419 1.00 65.99 17 SER B C 1
ATOM 2524 O O . SER B 2 17 ? 26.018 34.962 2.784 1.00 66.55 17 SER B O 1
ATOM 2527 N N . VAL B 2 18 ? 25.322 32.839 2.524 1.00 64.57 18 VAL B N 1
ATOM 2528 C CA . VAL B 2 18 ? 24.009 33.086 3.104 1.00 63.41 18 VAL B CA 1
ATOM 2529 C C . VAL B 2 18 ? 23.678 31.934 4.052 1.00 61.98 18 VAL B C 1
ATOM 2530 O O . VAL B 2 18 ? 23.952 30.781 3.737 1.00 62.01 18 VAL B O 1
ATOM 2534 N N . LYS B 2 19 ? 23.154 32.243 5.232 1.00 60.71 19 LYS B N 1
ATOM 2535 C CA . LYS B 2 19 ? 22.786 31.224 6.203 1.00 59.96 19 LYS B CA 1
ATOM 2536 C C . LYS B 2 19 ? 21.299 31.344 6.523 1.00 59.28 19 LYS B C 1
ATOM 2537 O O . LYS B 2 19 ? 20.858 32.365 7.039 1.00 59.89 19 LYS B O 1
ATOM 2543 N N . VAL B 2 20 ? 20.517 30.325 6.175 1.00 58.10 20 VAL B N 1
ATOM 2544 C CA . VAL B 2 20 ? 19.075 30.336 6.406 1.00 57.19 20 VAL B CA 1
ATOM 2545 C C . VAL B 2 20 ? 18.701 29.449 7.619 1.00 56.78 20 VAL B C 1
ATOM 2546 O O . VAL B 2 20 ? 19.243 28.364 7.778 1.00 56.70 20 VAL B O 1
ATOM 2550 N N . SER B 2 21 ? 17.810 29.931 8.491 1.00 56.52 21 SER B N 1
ATOM 2551 C CA . SER B 2 21 ? 17.388 29.188 9.669 1.00 56.32 21 SER B CA 1
ATOM 2552 C C . SER B 2 21 ? 16.000 28.577 9.470 1.00 56.28 21 SER B C 1
ATOM 2553 O O . SER B 2 21 ? 15.232 29.025 8.625 1.00 56.35 21 SER B O 1
ATOM 2556 N N . CYS B 2 22 ? 15.705 27.520 10.223 1.00 56.19 22 CYS B N 1
ATOM 2557 C CA . CYS B 2 22 ? 14.450 26.784 10.163 1.00 57.09 22 CYS B CA 1
ATOM 2558 C C . CYS B 2 22 ? 14.061 26.354 11.593 1.00 57.86 22 CYS B C 1
ATOM 2559 O O . CYS B 2 22 ? 14.655 25.428 12.145 1.00 57.40 22 CYS B O 1
ATOM 2562 N N . LYS B 2 23 ? 13.073 27.024 12.179 1.00 58.39 23 LYS B N 1
ATOM 2563 C CA . LYS B 2 23 ? 12.663 26.715 13.532 1.00 59.99 23 LYS B CA 1
ATOM 2564 C C . LYS B 2 23 ? 11.415 25.887 13.572 1.00 60.96 23 LYS B C 1
ATOM 2565 O O . LYS B 2 23 ? 10.433 26.201 12.900 1.00 60.95 23 LYS B O 1
ATOM 2571 N N . ALA B 2 24 ? 11.430 24.850 14.408 1.00 61.51 24 ALA B N 1
ATOM 2572 C CA . ALA B 2 24 ? 10.246 24.034 14.621 1.00 62.78 24 ALA B CA 1
ATOM 2573 C C . ALA B 2 24 ? 9.410 24.757 15.682 1.00 63.88 24 ALA B C 1
ATOM 2574 O O . ALA B 2 24 ? 9.962 25.237 16.671 1.00 63.64 24 ALA B O 1
ATOM 2576 N N . SER B 2 25 ? 8.094 24.865 15.463 1.00 65.01 25 SER B N 1
ATOM 2577 C CA . SER B 2 25 ? 7.184 25.531 16.397 1.00 66.35 25 SER B CA 1
ATOM 2578 C C . SER B 2 25 ? 7.192 24.894 17.772 1.00 66.45 25 SER B C 1
ATOM 2579 O O . SER B 2 25 ? 7.131 25.602 18.775 1.00 67.02 25 SER B O 1
ATOM 2582 N N . GLY B 2 26 ? 7.280 23.571 17.808 1.00 65.65 26 GLY B N 1
ATOM 2583 C CA . GLY B 2 26 ? 7.270 22.818 19.053 1.00 64.81 26 GLY B CA 1
ATOM 2584 C C . GLY B 2 26 ? 8.583 22.758 19.806 1.00 63.62 26 GLY B C 1
ATOM 2585 O O . GLY B 2 26 ? 8.625 22.214 20.911 1.00 64.24 26 GLY B O 1
ATOM 2586 N N . GLY B 2 27 ? 9.655 23.278 19.219 1.00 62.00 27 GLY B N 1
ATOM 2587 C CA . GLY B 2 27 ? 10.951 23.291 19.878 1.00 61.40 27 GLY B CA 1
ATOM 2588 C C . GLY B 2 27 ? 11.903 22.157 19.563 1.00 60.97 27 GLY B C 1
ATOM 2589 O O . GLY B 2 27 ? 13.055 22.221 19.981 1.00 61.73 27 GLY B O 1
ATOM 2590 N N . THR B 2 28 ? 11.449 21.092 18.881 1.00 60.21 28 THR B N 1
ATOM 2591 C CA . THR B 2 28 ? 12.332 19.970 18.486 1.00 59.47 28 THR B CA 1
ATOM 2592 C C . THR B 2 28 ? 12.006 19.392 17.138 1.00 57.82 28 THR B C 1
ATOM 2593 O O . THR B 2 28 ? 10.874 19.487 16.681 1.00 58.01 28 THR B O 1
ATOM 2597 N N . PHE B 2 29 ? 12.984 18.710 16.540 1.00 56.91 29 PHE B N 1
ATOM 2598 C CA . PHE B 2 29 ? 12.774 17.924 15.347 1.00 56.97 29 PHE B CA 1
ATOM 2599 C C . PHE B 2 29 ? 12.656 16.432 15.695 1.00 57.50 29 PHE B C 1
ATOM 2600 O O . PHE B 2 29 ? 12.864 15.615 14.807 1.00 57.68 29 PHE B O 1
ATOM 2608 N N . SER B 2 30 ? 12.364 16.078 16.991 1.00 57.67 30 SER B N 1
ATOM 2609 C CA . SER B 2 30 ? 12.236 14.725 17.550 1.00 58.26 30 SER B CA 1
ATOM 2610 C C . SER B 2 30 ? 13.221 13.718 16.862 1.00 58.68 30 SER B C 1
ATOM 2611 O O . SER B 2 30 ? 14.424 13.975 16.896 1.00 59.15 30 SER B O 1
ATOM 2614 N N . SER B 2 31 ? 12.741 12.659 16.172 1.00 57.88 31 SER B N 1
ATOM 2615 C CA . SER B 2 31 ? 13.644 11.727 15.489 1.00 57.19 31 SER B CA 1
ATOM 2616 C C . SER B 2 31 ? 13.514 11.773 13.945 1.00 56.53 31 SER B C 1
ATOM 2617 O O . SER B 2 31 ? 13.956 10.856 13.259 1.00 56.55 31 SER B O 1
ATOM 2620 N N . TYR B 2 32 ? 12.943 12.858 13.405 1.00 55.59 32 TYR B N 1
ATOM 2621 C CA . TYR B 2 32 ? 12.721 12.966 11.977 1.00 54.94 32 TYR B CA 1
ATOM 2622 C C . TYR B 2 32 ? 13.781 13.822 11.250 1.00 54.27 32 TYR B C 1
ATOM 2623 O O . TYR B 2 32 ? 14.738 14.301 11.853 1.00 54.41 32 TYR B O 1
ATOM 2632 N N . ALA B 2 33 ? 13.644 13.930 9.934 1.00 54.22 33 ALA B N 1
ATOM 2633 C CA . ALA B 2 33 ? 14.598 14.662 9.114 1.00 53.93 33 ALA B CA 1
ATOM 2634 C C . ALA B 2 33 ? 14.068 16.001 8.617 1.00 53.47 33 ALA B C 1
ATOM 2635 O O . ALA B 2 33 ? 12.871 16.162 8.394 1.00 53.55 33 ALA B O 1
ATOM 2637 N N . ILE B 2 34 ? 14.974 16.956 8.434 1.00 52.81 34 ILE B N 1
ATOM 2638 C CA . ILE B 2 34 ? 14.672 18.249 7.822 1.00 52.73 34 ILE B CA 1
ATOM 2639 C C . ILE B 2 34 ? 15.490 18.315 6.542 1.00 52.91 34 ILE B C 1
ATOM 2640 O O . ILE B 2 34 ? 16.690 18.047 6.564 1.00 53.12 34 ILE B O 1
ATOM 2645 N N . ASN B 2 35 ? 14.841 18.596 5.418 1.00 52.64 35 ASN B N 1
ATOM 2646 C CA . ASN B 2 35 ? 15.536 18.717 4.147 1.00 52.63 35 ASN B CA 1
ATOM 2647 C C . ASN B 2 35 ? 15.442 20.130 3.606 1.00 53.10 35 ASN B C 1
ATOM 2648 O O . ASN B 2 35 ? 14.508 20.850 3.912 1.00 53.20 35 ASN B O 1
ATOM 2653 N N . TRP B 2 36 ? 16.441 20.540 2.842 1.00 53.67 36 TRP B N 1
ATOM 2654 C CA . TRP B 2 36 ? 16.507 21.854 2.222 1.00 54.24 36 TRP B CA 1
ATOM 2655 C C . TRP B 2 36 ? 16.312 21.723 0.713 1.00 54.96 36 TRP B C 1
ATOM 2656 O O . TRP B 2 36 ? 16.978 20.916 0.061 1.00 55.42 36 TRP B O 1
ATOM 2667 N N . VAL B 2 37 ? 15.318 22.438 0.184 1.00 54.47 37 VAL B N 1
ATOM 2668 C CA . VAL B 2 37 ? 14.926 22.406 -1.218 1.00 54.62 37 VAL B CA 1
ATOM 2669 C C . VAL B 2 37 ? 14.832 23.847 -1.728 1.00 54.88 37 VAL B C 1
ATOM 2670 O O . VAL B 2 37 ? 14.171 24.667 -1.101 1.00 54.65 37 VAL B O 1
ATOM 2674 N N . ARG B 2 38 ? 15.458 24.151 -2.876 1.00 55.07 38 ARG B N 1
ATOM 2675 C CA . ARG B 2 38 ? 15.377 25.497 -3.444 1.00 55.49 38 ARG B CA 1
ATOM 2676 C C . ARG B 2 38 ? 14.613 25.490 -4.768 1.00 56.68 38 ARG B C 1
ATOM 2677 O O . ARG B 2 38 ? 14.471 24.458 -5.410 1.00 56.97 38 ARG B O 1
ATOM 2685 N N . GLN B 2 39 ? 14.127 26.643 -5.169 1.00 57.91 39 GLN B N 1
ATOM 2686 C CA . GLN B 2 39 ? 13.408 26.786 -6.418 1.00 59.16 39 GLN B CA 1
ATOM 2687 C C . GLN B 2 39 ? 13.764 28.087 -7.113 1.00 59.53 39 GLN B C 1
ATOM 2688 O O . GLN B 2 39 ? 13.344 29.153 -6.674 1.00 59.60 39 GLN B O 1
ATOM 2694 N N . ALA B 2 40 ? 14.587 27.996 -8.163 1.00 60.28 40 ALA B N 1
ATOM 2695 C CA . ALA B 2 40 ? 15.025 29.116 -9.003 1.00 61.69 40 ALA B CA 1
ATOM 2696 C C . ALA B 2 40 ? 13.885 29.573 -9.926 1.00 63.61 40 ALA B C 1
ATOM 2697 O O . ALA B 2 40 ? 13.045 28.768 -10.316 1.00 63.24 40 ALA B O 1
ATOM 2699 N N . PRO B 2 41 ? 13.861 30.875 -10.282 1.00 65.59 41 PRO B N 1
ATOM 2700 C CA . PRO B 2 41 ? 12.769 31.415 -11.116 1.00 67.49 41 PRO B CA 1
ATOM 2701 C C . PRO B 2 41 ? 12.267 30.564 -12.301 1.00 70.11 41 PRO B C 1
ATOM 2702 O O . PRO B 2 41 ? 11.043 30.410 -12.421 1.00 71.22 41 PRO B O 1
ATOM 2706 N N . GLY B 2 42 ? 13.153 30.019 -13.138 1.00 70.46 42 GLY B N 1
ATOM 2707 C CA . GLY B 2 42 ? 12.687 29.219 -14.269 1.00 72.12 42 GLY B CA 1
ATOM 2708 C C . GLY B 2 42 ? 12.742 27.703 -14.131 1.00 73.56 42 GLY B C 1
ATOM 2709 O O . GLY B 2 42 ? 12.521 26.990 -15.117 1.00 74.34 42 GLY B O 1
ATOM 2710 N N . GLN B 2 43 ? 13.023 27.185 -12.919 1.00 73.39 43 GLN B N 1
ATOM 2711 C CA . GLN B 2 43 ? 13.219 25.756 -12.744 1.00 73.51 43 GLN B CA 1
ATOM 2712 C C . GLN B 2 43 ? 12.357 25.063 -11.672 1.00 72.52 43 GLN B C 1
ATOM 2713 O O . GLN B 2 43 ? 11.731 25.713 -10.828 1.00 73.46 43 GLN B O 1
ATOM 2719 N N . GLY B 2 44 ? 12.351 23.732 -11.718 1.00 70.56 44 GLY B N 1
ATOM 2720 C CA . GLY B 2 44 ? 11.678 22.921 -10.711 1.00 69.29 44 GLY B CA 1
ATOM 2721 C C . GLY B 2 44 ? 12.492 22.874 -9.427 1.00 66.97 44 GLY B C 1
ATOM 2722 O O . GLY B 2 44 ? 13.626 23.375 -9.376 1.00 67.46 44 GLY B O 1
ATOM 2723 N N . PRO B 2 45 ? 11.933 22.293 -8.351 1.00 64.11 45 PRO B N 1
ATOM 2724 C CA . PRO B 2 45 ? 12.663 22.241 -7.082 1.00 62.25 45 PRO B CA 1
ATOM 2725 C C . PRO B 2 45 ? 13.961 21.452 -7.181 1.00 60.33 45 PRO B C 1
ATOM 2726 O O . PRO B 2 45 ? 14.078 20.527 -7.967 1.00 60.30 45 PRO B O 1
ATOM 2730 N N . GLU B 2 46 ? 14.932 21.826 -6.375 1.00 59.07 46 GLU B N 1
ATOM 2731 C CA . GLU B 2 46 ? 16.245 21.215 -6.381 1.00 58.06 46 GLU B CA 1
ATOM 2732 C C . GLU B 2 46 ? 16.650 20.949 -4.929 1.00 56.17 46 GLU B C 1
ATOM 2733 O O . GLU B 2 46 ? 16.731 21.883 -4.122 1.00 55.80 46 GLU B O 1
ATOM 2739 N N . TRP B 2 47 ? 16.852 19.679 -4.588 1.00 54.74 47 TRP B N 1
ATOM 2740 C CA . TRP B 2 47 ? 17.244 19.272 -3.250 1.00 53.97 47 TRP B CA 1
ATOM 2741 C C . TRP B 2 47 ? 18.708 19.616 -2.998 1.00 54.56 47 TRP B C 1
ATOM 2742 O O . TRP B 2 47 ? 19.553 19.271 -3.799 1.00 54.68 47 TRP B O 1
ATOM 2753 N N . LEU B 2 48 ? 19.012 20.278 -1.885 1.00 54.99 48 LEU B N 1
ATOM 2754 C CA . LEU B 2 48 ? 20.383 20.652 -1.541 1.00 55.66 48 LEU B CA 1
ATOM 2755 C C . LEU B 2 48 ? 21.006 19.677 -0.546 1.00 55.46 48 LEU B C 1
ATOM 2756 O O . LEU B 2 48 ? 22.203 19.409 -0.594 1.00 56.10 48 LEU B O 1
ATOM 2761 N N . GLY B 2 49 ? 20.206 19.215 0.398 1.00 54.61 49 GLY B N 1
ATOM 2762 C CA . GLY B 2 49 ? 20.671 18.329 1.446 1.00 54.11 49 GLY B CA 1
ATOM 2763 C C . GLY B 2 49 ? 19.707 18.229 2.604 1.00 53.44 49 GLY B C 1
ATOM 2764 O O . GLY B 2 49 ? 18.690 18.911 2.636 1.00 53.05 49 GLY B O 1
ATOM 2765 N N . GLY B 2 50 ? 20.048 17.396 3.568 1.00 53.19 50 GLY B N 1
ATOM 2766 C CA . GLY B 2 50 ? 19.211 17.189 4.729 1.00 53.94 50 GLY B CA 1
ATOM 2767 C C . GLY B 2 50 ? 19.957 16.791 5.979 1.00 54.11 50 GLY B C 1
ATOM 2768 O O . GLY B 2 50 ? 21.139 16.452 5.933 1.00 54.56 50 GLY B O 1
ATOM 2769 N N . ILE B 2 51 ? 19.254 16.846 7.103 1.00 53.40 51 ILE B N 1
ATOM 2770 C CA . ILE B 2 51 ? 19.807 16.500 8.393 1.00 53.06 51 ILE B CA 1
ATOM 2771 C C . ILE B 2 51 ? 18.798 15.744 9.224 1.00 53.07 51 ILE B C 1
ATOM 2772 O O . ILE B 2 51 ? 17.591 16.022 9.161 1.00 52.60 51 ILE B O 1
ATOM 2777 N N . ILE B 2 52 ? 19.299 14.769 9.991 1.00 53.45 52 ILE B N 1
ATOM 2778 C CA . ILE B 2 52 ? 18.522 14.037 10.981 1.00 54.56 52 ILE B CA 1
ATOM 2779 C C . ILE B 2 52 ? 19.184 14.458 12.272 1.00 55.36 52 ILE B C 1
ATOM 2780 O O . ILE B 2 52 ? 20.219 13.896 12.650 1.00 55.40 52 ILE B O 1
ATOM 2785 N N . PRO B 2 53 ? 18.663 15.528 12.906 1.00 55.99 53 PRO B N 1
ATOM 2786 C CA . PRO B 2 53 ? 19.304 16.049 14.137 1.00 56.36 53 PRO B CA 1
ATOM 2787 C C . PRO B 2 53 ? 19.541 15.046 15.274 1.00 56.63 53 PRO B C 1
ATOM 2788 O O . PRO B 2 53 ? 20.593 15.115 15.910 1.00 56.42 53 PRO B O 1
ATOM 2792 N N . ILE B 2 54 ? 18.617 14.090 15.506 1.00 56.68 54 ILE B N 1
ATOM 2793 C CA . ILE B 2 54 ? 18.801 13.107 16.578 1.00 57.61 54 ILE B CA 1
ATOM 2794 C C . ILE B 2 54 ? 20.015 12.194 16.339 1.00 59.69 54 ILE B C 1
ATOM 2795 O O . ILE B 2 54 ? 20.600 11.696 17.295 1.00 60.83 54 ILE B O 1
ATOM 2800 N N . LEU B 2 55 ? 20.411 11.991 15.077 1.00 60.44 55 LEU B N 1
ATOM 2801 C CA . LEU B 2 55 ? 21.553 11.149 14.731 1.00 60.99 55 LEU B CA 1
ATOM 2802 C C . LEU B 2 55 ? 22.813 11.941 14.410 1.00 62.00 55 LEU B C 1
ATOM 2803 O O . LEU B 2 55 ? 23.878 11.334 14.298 1.00 62.01 55 LEU B O 1
ATOM 2808 N N . ASP B 2 56 ? 22.686 13.274 14.206 1.00 62.85 56 ASP B N 1
ATOM 2809 C CA . ASP B 2 56 ? 23.732 14.184 13.738 1.00 64.03 56 ASP B CA 1
ATOM 2810 C C . ASP B 2 56 ? 24.235 13.667 12.373 1.00 63.92 56 ASP B C 1
ATOM 2811 O O . ASP B 2 56 ? 25.436 13.534 12.128 1.00 64.31 56 ASP B O 1
ATOM 2816 N N . ARG B 2 57 ? 23.289 13.341 11.502 1.00 63.37 57 ARG B N 1
ATOM 2817 C CA . ARG B 2 57 ? 23.589 12.775 10.205 1.00 63.61 57 ARG B CA 1
ATOM 2818 C C . ARG B 2 57 ? 23.190 13.729 9.098 1.00 63.35 57 ARG B C 1
ATOM 2819 O O . ARG B 2 57 ? 22.018 14.051 8.971 1.00 62.90 57 ARG B O 1
ATOM 2827 N N . VAL B 2 58 ? 24.162 14.201 8.312 1.00 63.73 58 VAL B N 1
ATOM 2828 C CA . VAL B 2 58 ? 23.890 15.080 7.178 1.00 64.57 58 VAL B CA 1
ATOM 2829 C C . VAL B 2 58 ? 24.099 14.356 5.846 1.00 64.82 58 VAL B C 1
ATOM 2830 O O . VAL B 2 58 ? 24.972 13.501 5.715 1.00 64.96 58 VAL B O 1
ATOM 2834 N N . ASN B 2 59 ? 23.275 14.685 4.867 1.00 64.84 59 ASN B N 1
ATOM 2835 C CA . ASN B 2 59 ? 23.337 14.102 3.534 1.00 65.05 59 ASN B CA 1
ATOM 2836 C C . ASN B 2 59 ? 23.306 15.282 2.559 1.00 63.87 59 ASN B C 1
ATOM 2837 O O . ASN B 2 59 ? 22.443 16.136 2.690 1.00 63.17 59 ASN B O 1
ATOM 2842 N N . TYR B 2 60 ? 24.271 15.377 1.634 1.00 63.62 60 TYR B N 1
ATOM 2843 C CA . TYR B 2 60 ? 24.303 16.498 0.684 1.00 63.24 60 TYR B CA 1
ATOM 2844 C C . TYR B 2 60 ? 24.163 16.055 -0.761 1.00 63.11 60 TYR B C 1
ATOM 2845 O O . TYR B 2 60 ? 24.658 14.991 -1.118 1.00 63.57 60 TYR B O 1
ATOM 2854 N N . ALA B 2 61 ? 23.547 16.901 -1.610 1.00 62.60 61 ALA B N 1
ATOM 2855 C CA . ALA B 2 61 ? 23.472 16.650 -3.045 1.00 62.78 61 ALA B CA 1
ATOM 2856 C C . ALA B 2 61 ? 24.875 16.857 -3.605 1.00 63.91 61 ALA B C 1
ATOM 2857 O O . ALA B 2 61 ? 25.545 17.819 -3.220 1.00 64.29 61 ALA B O 1
ATOM 2859 N N . GLN B 2 62 ? 25.335 15.951 -4.473 1.00 64.47 62 GLN B N 1
ATOM 2860 C CA . GLN B 2 62 ? 26.685 15.992 -5.038 1.00 66.10 62 GLN B CA 1
ATOM 2861 C C . GLN B 2 62 ? 27.065 17.324 -5.684 1.00 66.44 62 GLN B C 1
ATOM 2862 O O . GLN B 2 62 ? 28.201 17.769 -5.510 1.00 66.55 62 GLN B O 1
ATOM 2868 N N . LYS B 2 63 ? 26.129 17.981 -6.383 1.00 66.59 63 LYS B N 1
ATOM 2869 C CA . LYS B 2 63 ? 26.430 19.264 -7.013 1.00 67.73 63 LYS B CA 1
ATOM 2870 C C . LYS B 2 63 ? 26.618 20.421 -6.001 1.00 68.99 63 LYS B C 1
ATOM 2871 O O . LYS B 2 63 ? 27.169 21.463 -6.350 1.00 69.88 63 LYS B O 1
ATOM 2877 N N . PHE B 2 64 ? 26.200 20.229 -4.751 1.00 69.08 64 PHE B N 1
ATOM 2878 C CA . PHE B 2 64 ? 26.330 21.250 -3.714 1.00 69.59 64 PHE B CA 1
ATOM 2879 C C . PHE B 2 64 ? 27.364 20.906 -2.628 1.00 71.24 64 PHE B C 1
ATOM 2880 O O . PHE B 2 64 ? 27.581 21.714 -1.725 1.00 71.37 64 PHE B O 1
ATOM 2888 N N . GLN B 2 65 ? 27.993 19.711 -2.697 1.00 72.02 65 GLN B N 1
ATOM 2889 C CA . GLN B 2 65 ? 29.006 19.315 -1.724 1.00 72.82 65 GLN B CA 1
ATOM 2890 C C . GLN B 2 65 ? 30.184 20.309 -1.742 1.00 72.85 65 GLN B C 1
ATOM 2891 O O . GLN B 2 65 ? 30.686 20.671 -2.807 1.00 73.10 65 GLN B O 1
ATOM 2897 N N . GLY B 2 66 ? 30.541 20.806 -0.571 1.00 72.32 66 GLY B N 1
ATOM 2898 C CA . GLY B 2 66 ? 31.599 21.793 -0.447 1.00 72.22 66 GLY B CA 1
ATOM 2899 C C . GLY B 2 66 ? 31.047 23.194 -0.287 1.00 71.78 66 GLY B C 1
ATOM 2900 O O . GLY B 2 66 ? 31.633 24.007 0.424 1.00 72.77 66 GLY B O 1
ATOM 2901 N N . ARG B 2 67 ? 29.912 23.496 -0.943 1.00 70.20 67 ARG B N 1
ATOM 2902 C CA . ARG B 2 67 ? 29.295 24.823 -0.870 1.00 68.84 67 ARG B CA 1
ATOM 2903 C C . ARG B 2 67 ? 28.164 24.918 0.162 1.00 68.36 67 ARG B C 1
ATOM 2904 O O . ARG B 2 67 ? 27.849 26.014 0.616 1.00 68.49 67 ARG B O 1
ATOM 2912 N N . VAL B 2 68 ? 27.529 23.784 0.493 1.00 67.63 68 VAL B N 1
ATOM 2913 C CA . VAL B 2 68 ? 26.414 23.717 1.432 1.00 67.08 68 VAL B CA 1
ATOM 2914 C C . VAL B 2 68 ? 26.847 23.088 2.748 1.00 66.61 68 VAL B C 1
ATOM 2915 O O . VAL B 2 68 ? 27.489 22.032 2.757 1.00 66.80 68 VAL B O 1
ATOM 2919 N N . THR B 2 69 ? 26.463 23.720 3.861 1.00 65.38 69 THR B N 1
ATOM 2920 C CA . THR B 2 69 ? 26.703 23.173 5.174 1.00 64.84 69 THR B CA 1
ATOM 2921 C C . THR B 2 69 ? 25.380 23.167 5.907 1.00 64.00 69 THR B C 1
ATOM 2922 O O . THR B 2 69 ? 24.762 24.212 6.060 1.00 63.76 69 THR B O 1
ATOM 2926 N N . ILE B 2 70 ? 24.922 21.991 6.329 1.00 63.60 70 ILE B N 1
ATOM 2927 C CA . ILE B 2 70 ? 23.676 21.870 7.072 1.00 63.49 70 ILE B CA 1
ATOM 2928 C C . ILE B 2 70 ? 23.965 21.471 8.516 1.00 63.13 70 ILE B C 1
ATOM 2929 O O . ILE B 2 70 ? 24.745 20.560 8.776 1.00 62.58 70 ILE B O 1
ATOM 2934 N N . THR B 2 71 ? 23.395 22.229 9.454 1.00 63.64 71 THR B N 1
ATOM 2935 C CA . THR B 2 71 ? 23.590 22.097 10.897 1.00 64.31 71 THR B CA 1
ATOM 2936 C C . THR B 2 71 ? 22.255 22.157 11.659 1.00 65.59 71 THR B C 1
ATOM 2937 O O . THR B 2 71 ? 21.214 22.494 11.097 1.00 64.75 71 THR B O 1
ATOM 2941 N N . ALA B 2 72 ? 22.285 21.775 12.931 1.00 67.59 72 ALA B N 1
ATOM 2942 C CA . ALA B 2 72 ? 21.109 21.838 13.783 1.00 70.15 72 ALA B CA 1
ATOM 2943 C C . ALA B 2 72 ? 21.509 22.190 15.200 1.00 73.07 72 ALA B C 1
ATOM 2944 O O . ALA B 2 72 ? 22.605 21.848 15.658 1.00 73.22 72 ALA B O 1
ATOM 2946 N N . ASP B 2 73 ? 20.625 22.922 15.875 1.00 75.27 73 ASP B N 1
ATOM 2947 C CA . ASP B 2 73 ? 20.770 23.336 17.261 1.00 77.74 73 ASP B CA 1
ATOM 2948 C C . ASP B 2 73 ? 20.680 22.111 18.136 1.00 79.37 73 ASP B C 1
ATOM 2949 O O . ASP B 2 73 ? 19.833 21.232 17.919 1.00 78.99 73 ASP B O 1
ATOM 2954 N N . GLU B 2 74 ? 21.578 22.040 19.117 1.00 80.70 74 GLU B N 1
ATOM 2955 C CA . GLU B 2 74 ? 21.614 20.927 20.044 1.00 82.09 74 GLU B CA 1
ATOM 2956 C C . GLU B 2 74 ? 20.697 21.305 21.185 1.00 82.56 74 GLU B C 1
ATOM 2957 O O . GLU B 2 74 ? 21.130 22.009 22.096 1.00 83.36 74 GLU B O 1
ATOM 2963 N N . LEU B 2 75 ? 19.409 20.901 21.086 1.00 82.07 75 LEU B N 1
ATOM 2964 C CA . LEU B 2 75 ? 18.312 21.134 22.043 1.00 82.10 75 LEU B CA 1
ATOM 2965 C C . LEU B 2 75 ? 17.435 22.374 21.725 1.00 80.46 75 LEU B C 1
ATOM 2966 O O . LEU B 2 75 ? 16.438 22.586 22.411 1.00 81.28 75 LEU B O 1
ATOM 2971 N N . GLY B 2 76 ? 17.762 23.137 20.682 1.00 78.11 76 GLY B N 1
ATOM 2972 C CA . GLY B 2 76 ? 16.991 24.331 20.338 1.00 76.34 76 GLY B CA 1
ATOM 2973 C C . GLY B 2 76 ? 15.943 24.268 19.227 1.00 74.22 76 GLY B C 1
ATOM 2974 O O . GLY B 2 76 ? 15.260 25.275 18.984 1.00 74.72 76 GLY B O 1
ATOM 2975 N N . GLY B 2 77 ? 15.824 23.124 18.527 1.00 71.19 77 GLY B N 1
ATOM 2976 C CA . GLY B 2 77 ? 14.858 22.951 17.440 1.00 68.35 77 GLY B CA 1
ATOM 2977 C C . GLY B 2 77 ? 15.033 23.889 16.254 1.00 65.29 77 GLY B C 1
ATOM 2978 O O . GLY B 2 77 ? 14.055 24.314 15.631 1.00 64.84 77 GLY B O 1
ATOM 2979 N N . THR B 2 78 ? 16.284 24.217 15.923 1.00 62.92 78 THR B N 1
ATOM 2980 C CA . THR B 2 78 ? 16.571 25.088 14.800 1.00 61.42 78 THR B CA 1
ATOM 2981 C C . THR B 2 78 ? 17.572 24.426 13.849 1.00 60.23 78 THR B C 1
ATOM 2982 O O . THR B 2 78 ? 18.616 23.955 14.292 1.00 60.14 78 THR B O 1
ATOM 2986 N N . ALA B 2 79 ? 17.237 24.371 12.548 1.00 58.62 79 ALA B N 1
ATOM 2987 C CA . ALA B 2 79 ? 18.125 23.833 11.529 1.00 58.46 79 ALA B CA 1
ATOM 2988 C C . ALA B 2 79 ? 18.680 24.989 10.674 1.00 58.38 79 ALA B C 1
ATOM 2989 O O . ALA B 2 79 ? 18.076 26.063 10.591 1.00 58.04 79 ALA B O 1
ATOM 2991 N N . TYR B 2 80 ? 19.848 24.780 10.078 1.00 57.85 80 TYR B N 1
ATOM 2992 C CA . TYR B 2 80 ? 20.513 25.809 9.311 1.00 57.82 80 TYR B CA 1
ATOM 2993 C C . TYR B 2 80 ? 21.075 25.269 8.034 1.00 58.32 80 TYR B C 1
ATOM 2994 O O . TYR B 2 80 ? 21.530 24.138 7.979 1.00 58.40 80 TYR B O 1
ATOM 3003 N N . MET B 2 81 ? 21.123 26.121 7.027 1.00 58.27 81 MET B N 1
ATOM 3004 C CA . MET B 2 81 ? 21.688 25.799 5.746 1.00 58.38 81 MET B CA 1
ATOM 3005 C C . MET B 2 81 ? 22.553 26.989 5.353 1.00 58.72 81 MET B C 1
ATOM 3006 O O . MET B 2 81 ? 22.021 28.084 5.184 1.00 58.49 81 MET B O 1
ATOM 3011 N N . GLU B 2 82 ? 23.877 26.784 5.210 1.00 59.09 82 GLU B N 1
ATOM 3012 C CA . GLU B 2 82 ? 24.802 27.823 4.790 1.00 60.24 82 GLU B CA 1
ATOM 3013 C C . GLU B 2 82 ? 25.346 27.540 3.390 1.00 61.25 82 GLU B C 1
ATOM 3014 O O . GLU B 2 82 ? 26.045 26.546 3.174 1.00 61.58 82 GLU B O 1
ATOM 3020 N N . LEU B 2 83 ? 25.011 28.419 2.432 1.00 61.19 83 LEU B N 1
ATOM 3021 C CA . LEU B 2 83 ? 25.467 28.291 1.065 1.00 61.74 83 LEU B CA 1
ATOM 3022 C C . LEU B 2 83 ? 26.518 29.366 0.811 1.00 62.11 83 LEU B C 1
ATOM 3023 O O . LEU B 2 83 ? 26.208 30.549 0.881 1.00 61.91 83 LEU B O 1
ATOM 3028 N N . THR B 2 84 ? 27.769 28.950 0.542 1.00 62.48 84 THR B N 1
ATOM 3029 C CA . THR B 2 84 ? 28.894 29.858 0.290 1.00 63.28 84 THR B CA 1
ATOM 3030 C C . THR B 2 84 ? 29.194 30.040 -1.210 1.00 64.20 84 THR B C 1
ATOM 3031 O O . THR B 2 84 ? 28.649 29.296 -2.043 1.00 64.52 84 THR B O 1
ATOM 3035 N N . SER B 2 85 ? 30.052 31.037 -1.554 1.00 64.30 85 SER B N 1
ATOM 3036 C CA . SER B 2 85 ? 30.479 31.341 -2.927 1.00 65.20 85 SER B CA 1
ATOM 3037 C C . SER B 2 85 ? 29.272 31.519 -3.847 1.00 65.60 85 SER B C 1
ATOM 3038 O O . SER B 2 85 ? 29.174 30.869 -4.896 1.00 66.07 85 SER B O 1
ATOM 3041 N N . LEU B 2 86 ? 28.329 32.358 -3.420 1.00 65.20 86 LEU B N 1
ATOM 3042 C CA . LEU B 2 86 ? 27.094 32.601 -4.150 1.00 65.60 86 LEU B CA 1
ATOM 3043 C C . LEU B 2 86 ? 27.284 33.088 -5.574 1.00 66.56 86 LEU B C 1
ATOM 3044 O O . LEU B 2 86 ? 28.146 33.909 -5.843 1.00 66.92 86 LEU B O 1
ATOM 3049 N N . ARG B 2 87 ? 26.501 32.542 -6.499 1.00 66.65 87 ARG B N 1
ATOM 3050 C CA . ARG B 2 87 ? 26.495 32.931 -7.913 1.00 66.96 87 ARG B CA 1
ATOM 3051 C C . ARG B 2 87 ? 25.069 33.390 -8.254 1.00 66.13 87 ARG B C 1
ATOM 3052 O O . ARG B 2 87 ? 24.131 33.091 -7.506 1.00 65.34 87 ARG B O 1
ATOM 3060 N N . SER B 2 88 ? 24.881 34.053 -9.411 1.00 66.11 88 SER B N 1
ATOM 3061 C CA . SER B 2 88 ? 23.545 34.482 -9.827 1.00 66.74 88 SER B CA 1
ATOM 3062 C C . SER B 2 88 ? 22.570 33.292 -9.989 1.00 65.88 88 SER B C 1
ATOM 3063 O O . SER B 2 88 ? 21.371 33.461 -9.791 1.00 66.13 88 SER B O 1
ATOM 3066 N N . GLU B 2 89 ? 23.097 32.081 -10.279 1.00 64.88 89 GLU B N 1
ATOM 3067 C CA . GLU B 2 89 ? 22.305 30.847 -10.376 1.00 64.02 89 GLU B CA 1
ATOM 3068 C C . GLU B 2 89 ? 21.666 30.454 -9.019 1.00 61.31 89 GLU B C 1
ATOM 3069 O O . GLU B 2 89 ? 20.712 29.680 -8.989 1.00 60.99 89 GLU B O 1
ATOM 3075 N N . ASP B 2 90 ? 22.214 30.960 -7.901 1.00 59.38 90 ASP B N 1
ATOM 3076 C CA . ASP B 2 90 ? 21.720 30.679 -6.569 1.00 57.74 90 ASP B CA 1
ATOM 3077 C C . ASP B 2 90 ? 20.469 31.481 -6.181 1.00 55.91 90 ASP B C 1
ATOM 3078 O O . ASP B 2 90 ? 19.916 31.216 -5.124 1.00 55.28 90 ASP B O 1
ATOM 3083 N N . THR B 2 91 ? 19.997 32.420 -7.026 1.00 55.00 91 THR B N 1
ATOM 3084 C CA . THR B 2 91 ? 18.772 33.186 -6.753 1.00 54.54 91 THR B CA 1
ATOM 3085 C C . THR B 2 91 ? 17.602 32.221 -6.768 1.00 54.40 91 THR B C 1
ATOM 3086 O O . THR B 2 91 ? 17.355 31.574 -7.784 1.00 54.65 91 THR B O 1
ATOM 3090 N N . ALA B 2 92 ? 16.935 32.047 -5.614 1.00 54.05 92 ALA B N 1
ATOM 3091 C CA . ALA B 2 92 ? 15.858 31.062 -5.481 1.00 53.59 92 ALA B CA 1
ATOM 3092 C C . ALA B 2 92 ? 15.046 31.281 -4.177 1.00 53.97 92 ALA B C 1
ATOM 3093 O O . ALA B 2 92 ? 15.459 32.031 -3.289 1.00 53.24 92 ALA B O 1
ATOM 3095 N N . MET B 2 93 ? 13.885 30.606 -4.068 1.00 54.32 93 MET B N 1
ATOM 3096 C CA . MET B 2 93 ? 13.129 30.508 -2.845 1.00 54.26 93 MET B CA 1
ATOM 3097 C C . MET B 2 93 ? 13.738 29.257 -2.172 1.00 53.32 93 MET B C 1
ATOM 3098 O O . MET B 2 93 ? 13.752 28.195 -2.785 1.00 53.23 93 MET B O 1
ATOM 3103 N N . TYR B 2 94 ? 14.286 29.388 -0.953 1.00 52.35 94 TYR B N 1
ATOM 3104 C CA . TYR B 2 94 ? 14.882 28.259 -0.231 1.00 51.83 94 TYR B CA 1
ATOM 3105 C C . TYR B 2 94 ? 13.918 27.784 0.847 1.00 52.78 94 TYR B C 1
ATOM 3106 O O . TYR B 2 94 ? 13.413 28.595 1.597 1.00 53.28 94 TYR B O 1
ATOM 3115 N N . TYR B 2 95 ? 13.656 26.486 0.928 1.00 52.82 95 TYR B N 1
ATOM 3116 C CA . TYR B 2 95 ? 12.716 25.931 1.887 1.00 52.81 95 TYR B CA 1
ATOM 3117 C C . TYR B 2 95 ? 13.345 24.860 2.724 1.00 53.39 95 TYR B C 1
ATOM 3118 O O . TYR B 2 95 ? 14.130 24.059 2.238 1.00 53.71 95 TYR B O 1
ATOM 3127 N N . CYS B 2 96 ? 12.909 24.774 3.965 1.00 53.19 96 CYS B N 1
ATOM 3128 C CA . CYS B 2 96 ? 13.205 23.652 4.815 1.00 53.34 96 CYS B CA 1
ATOM 3129 C C . CYS B 2 96 ? 11.857 22.891 4.870 1.00 52.89 96 CYS B C 1
ATOM 3130 O O . CYS B 2 96 ? 10.774 23.491 4.711 1.00 52.86 96 CYS B O 1
ATOM 3133 N N . ALA B 2 97 ? 11.925 21.562 5.013 1.00 52.18 97 ALA B N 1
ATOM 3134 C CA . ALA B 2 97 ? 10.723 20.760 5.041 1.00 51.88 97 ALA B CA 1
ATOM 3135 C C . ALA B 2 97 ? 10.935 19.439 5.732 1.00 52.16 97 ALA B C 1
ATOM 3136 O O . ALA B 2 97 ? 12.042 18.877 5.724 1.00 51.93 97 ALA B O 1
ATOM 3138 N N . ARG B 2 98 ? 9.840 18.899 6.294 1.00 51.89 98 ARG B N 1
ATOM 3139 C CA . ARG B 2 98 ? 9.835 17.528 6.730 1.00 51.55 98 ARG B CA 1
ATOM 3140 C C . ARG B 2 98 ? 9.166 16.875 5.507 1.00 51.26 98 ARG B C 1
ATOM 3141 O O . ARG B 2 98 ? 7.972 17.038 5.302 1.00 51.43 98 ARG B O 1
ATOM 3149 N N . LEU B 2 99 ? 9.947 16.247 4.652 1.00 51.24 99 LEU B N 1
ATOM 3150 C CA . LEU B 2 99 ? 9.472 15.671 3.394 1.00 51.45 99 LEU B CA 1
ATOM 3151 C C . LEU B 2 99 ? 8.864 14.268 3.437 1.00 51.39 99 LEU B C 1
ATOM 3152 O O . LEU B 2 99 ? 9.520 13.312 3.852 1.00 51.46 99 LEU B O 1
ATOM 3157 N N . ALA B 2 100 ? 7.654 14.132 2.895 1.00 51.25 100 ALA B N 1
ATOM 3158 C CA . ALA B 2 100 ? 6.950 12.868 2.632 1.00 51.45 100 ALA B CA 1
ATOM 3159 C C . ALA B 2 100 ? 7.298 11.703 3.569 1.00 51.06 100 ALA B C 1
ATOM 3160 O O . ALA B 2 100 ? 7.879 10.696 3.160 1.00 50.17 100 ALA B O 1
ATOM 3162 N N . ASP B 2 101 ? 6.966 11.883 4.847 1.00 51.20 101 ASP B N 1
ATOM 3163 C CA . ASP B 2 101 ? 7.250 10.909 5.885 1.00 51.33 101 ASP B CA 1
ATOM 3164 C C . ASP B 2 101 ? 5.949 10.313 6.436 1.00 50.49 101 ASP B C 1
ATOM 3165 O O . ASP B 2 101 ? 5.478 10.741 7.468 1.00 49.80 101 ASP B O 1
ATOM 3170 N N . GLY B 2 102 ? 5.365 9.338 5.734 1.00 50.82 102 GLY B N 1
ATOM 3171 C CA . GLY B 2 102 ? 4.090 8.761 6.137 1.00 51.54 102 GLY B CA 1
ATOM 3172 C C . GLY B 2 102 ? 2.999 9.809 6.134 1.00 52.40 102 GLY B C 1
ATOM 3173 O O . GLY B 2 102 ? 2.843 10.523 5.144 1.00 53.78 102 GLY B O 1
ATOM 3174 N N . PRO B 2 103 ? 2.301 10.012 7.258 1.00 52.07 103 PRO B N 1
ATOM 3175 C CA . PRO B 2 103 ? 1.273 11.069 7.297 1.00 52.29 103 PRO B CA 1
ATOM 3176 C C . PRO B 2 103 ? 1.840 12.471 7.560 1.00 53.15 103 PRO B C 1
ATOM 3177 O O . PRO B 2 103 ? 1.068 13.402 7.758 1.00 53.30 103 PRO B O 1
ATOM 3181 N N . PHE B 2 104 ? 3.179 12.621 7.574 1.00 53.11 104 PHE B N 1
ATOM 3182 C CA . PHE B 2 104 ? 3.850 13.862 7.884 1.00 52.83 104 PHE B CA 1
ATOM 3183 C C . PHE B 2 104 ? 4.591 14.495 6.721 1.00 51.98 104 PHE B C 1
ATOM 3184 O O . PHE B 2 104 ? 5.604 13.988 6.266 1.00 51.52 104 PHE B O 1
ATOM 3192 N N . ASP B 2 105 ? 4.107 15.653 6.283 1.00 51.64 105 ASP B N 1
ATOM 3193 C CA . ASP B 2 105 ? 4.724 16.468 5.250 1.00 51.25 105 ASP B CA 1
ATOM 3194 C C . ASP B 2 105 ? 4.381 17.899 5.548 1.00 50.68 105 ASP B C 1
ATOM 3195 O O . ASP B 2 105 ? 3.207 18.247 5.563 1.00 51.53 105 ASP B O 1
ATOM 3200 N N . TYR B 2 106 ? 5.383 18.724 5.811 1.00 49.51 106 TYR B N 1
ATOM 3201 C CA . TYR B 2 106 ? 5.166 20.137 6.082 1.00 49.70 106 TYR B CA 1
ATOM 3202 C C . TYR B 2 106 ? 6.387 20.946 5.715 1.00 49.60 106 TYR B C 1
ATOM 3203 O O . TYR B 2 106 ? 7.504 20.429 5.695 1.00 48.65 106 TYR B O 1
ATOM 3212 N N . TRP B 2 107 ? 6.165 22.219 5.396 1.00 50.21 107 TRP B N 1
ATOM 3213 C CA . TRP B 2 107 ? 7.214 23.083 4.866 1.00 50.68 107 TRP B CA 1
ATOM 3214 C C . TRP B 2 107 ? 7.292 24.397 5.561 1.00 51.47 107 TRP B C 1
ATOM 3215 O O . TRP B 2 107 ? 6.291 24.891 6.053 1.00 52.04 107 TRP B O 1
ATOM 3226 N N . GLY B 2 108 ? 8.458 25.012 5.506 1.00 51.91 108 GLY B N 1
ATOM 3227 C CA . GLY B 2 108 ? 8.610 26.389 5.939 1.00 52.60 108 GLY B CA 1
ATOM 3228 C C . GLY B 2 108 ? 7.974 27.323 4.910 1.00 52.95 108 GLY B C 1
ATOM 3229 O O . GLY B 2 108 ? 7.534 26.887 3.841 1.00 53.43 108 GLY B O 1
ATOM 3230 N N . GLN B 2 109 ? 7.865 28.608 5.232 1.00 52.37 109 GLN B N 1
ATOM 3231 C CA . GLN B 2 109 ? 7.249 29.588 4.332 1.00 52.67 109 GLN B CA 1
ATOM 3232 C C . GLN B 2 109 ? 8.152 29.967 3.120 1.00 53.40 109 GLN B C 1
ATOM 3233 O O . GLN B 2 109 ? 7.670 30.506 2.123 1.00 53.88 109 GLN B O 1
ATOM 3239 N N . GLY B 2 110 ? 9.427 29.620 3.189 1.00 52.87 110 GLY B N 1
ATOM 3240 C CA . GLY B 2 110 ? 10.375 29.926 2.136 1.00 52.65 110 GLY B CA 1
ATOM 3241 C C . GLY B 2 110 ? 11.186 31.148 2.495 1.00 52.72 110 GLY B C 1
ATOM 3242 O O . GLY B 2 110 ? 10.709 32.033 3.208 1.00 53.27 110 GLY B O 1
ATOM 3243 N N . THR B 2 111 ? 12.431 31.188 2.036 1.00 51.97 111 THR B N 1
ATOM 3244 C CA . THR B 2 111 ? 13.323 32.313 2.244 1.00 51.52 111 THR B CA 1
ATOM 3245 C C . THR B 2 111 ? 13.845 32.724 0.881 1.00 51.73 111 THR B C 1
ATOM 3246 O O . THR B 2 111 ? 14.544 31.960 0.216 1.00 50.50 111 THR B O 1
ATOM 3250 N N . GLN B 2 112 ? 13.507 33.949 0.478 1.00 52.22 112 GLN B N 1
ATOM 3251 C CA . GLN B 2 112 ? 13.921 34.513 -0.787 1.00 52.70 112 GLN B CA 1
ATOM 3252 C C . GLN B 2 112 ? 15.369 34.946 -0.715 1.00 54.06 112 GLN B C 1
ATOM 3253 O O . GLN B 2 112 ? 15.706 35.809 0.087 1.00 54.57 112 GLN B O 1
ATOM 3259 N N . VAL B 2 113 ? 16.236 34.328 -1.526 1.00 54.67 113 VAL B N 1
ATOM 3260 C CA . VAL B 2 113 ? 17.636 34.735 -1.593 1.00 55.19 113 VAL B CA 1
ATOM 3261 C C . VAL B 2 113 ? 17.896 35.241 -3.005 1.00 55.59 113 VAL B C 1
ATOM 3262 O O . VAL B 2 113 ? 17.747 34.488 -3.958 1.00 55.88 113 VAL B O 1
ATOM 3266 N N . ILE B 2 114 ? 18.212 36.521 -3.152 1.00 55.77 114 ILE B N 1
ATOM 3267 C CA . ILE B 2 114 ? 18.491 37.102 -4.459 1.00 56.04 114 ILE B CA 1
ATOM 3268 C C . ILE B 2 114 ? 19.978 37.399 -4.549 1.00 56.87 114 ILE B C 1
ATOM 3269 O O . ILE B 2 114 ? 20.476 38.158 -3.732 1.00 56.28 114 ILE B O 1
ATOM 3274 N N . VAL B 2 115 ? 20.694 36.786 -5.514 1.00 57.65 115 VAL B N 1
ATOM 3275 C CA . VAL B 2 115 ? 22.114 37.072 -5.733 1.00 58.38 115 VAL B CA 1
ATOM 3276 C C . VAL B 2 115 ? 22.220 38.131 -6.830 1.00 60.54 115 VAL B C 1
ATOM 3277 O O . VAL B 2 115 ? 21.872 37.887 -7.975 1.00 60.51 115 VAL B O 1
ATOM 3281 N N . SER B 2 116 ? 22.615 39.338 -6.442 1.00 62.63 116 SER B N 1
ATOM 3282 C CA . SER B 2 116 ? 22.712 40.492 -7.318 1.00 64.68 116 SER B CA 1
ATOM 3283 C C . SER B 2 116 ? 24.051 40.573 -8.043 1.00 65.50 116 SER B C 1
ATOM 3284 O O . SER B 2 116 ? 24.071 40.668 -9.270 1.00 66.21 116 SER B O 1
ATOM 3287 N N . SER B 2 132 ? 21.796 15.030 -11.308 1.00 74.19 132 SER B N 1
ATOM 3288 C CA . SER B 2 132 ? 21.352 14.063 -10.295 1.00 74.67 132 SER B CA 1
ATOM 3289 C C . SER B 2 132 ? 21.416 12.615 -10.782 1.00 74.49 132 SER B C 1
ATOM 3290 O O . SER B 2 132 ? 21.482 12.379 -11.990 1.00 75.13 132 SER B O 1
ATOM 3293 N N . ASN B 2 133 ? 21.433 11.644 -9.845 1.00 73.54 133 ASN B N 1
ATOM 3294 C CA . ASN B 2 133 ? 21.490 10.218 -10.179 1.00 72.90 133 ASN B CA 1
ATOM 3295 C C . ASN B 2 133 ? 20.170 9.767 -10.809 1.00 69.93 133 ASN B C 1
ATOM 3296 O O . ASN B 2 133 ? 20.189 9.198 -11.903 1.00 70.53 133 ASN B O 1
ATOM 3301 N N . ILE B 2 134 ? 19.024 10.039 -10.149 1.00 66.21 134 ILE B N 1
ATOM 3302 C CA . ILE B 2 134 ? 17.732 9.707 -10.738 1.00 63.14 134 ILE B CA 1
ATOM 3303 C C . ILE B 2 134 ? 17.155 10.984 -11.322 1.00 60.69 134 ILE B C 1
ATOM 3304 O O . ILE B 2 134 ? 16.982 11.959 -10.595 1.00 59.97 134 ILE B O 1
ATOM 3309 N N . VAL B 2 135 ? 16.929 11.011 -12.645 1.00 59.12 135 VAL B N 1
ATOM 3310 C CA . VAL B 2 135 ? 16.385 12.185 -13.329 1.00 58.45 135 VAL B CA 1
ATOM 3311 C C . VAL B 2 135 ? 14.877 12.017 -13.546 1.00 57.22 135 VAL B C 1
ATOM 3312 O O . VAL B 2 135 ? 14.434 10.941 -13.918 1.00 57.37 135 VAL B O 1
ATOM 3316 N N . MET B 2 136 ? 14.096 13.057 -13.268 1.00 56.26 136 MET B N 1
ATOM 3317 C CA . MET B 2 136 ? 12.648 13.017 -13.392 1.00 56.36 136 MET B CA 1
ATOM 3318 C C . MET B 2 136 ? 12.219 13.878 -14.564 1.00 57.12 136 MET B C 1
ATOM 3319 O O . MET B 2 136 ? 12.515 15.064 -14.611 1.00 57.72 136 MET B O 1
ATOM 3324 N N . THR B 2 137 ? 11.509 13.276 -15.507 1.00 57.18 137 THR B N 1
ATOM 3325 C CA . THR B 2 137 ? 11.055 13.914 -16.729 1.00 57.60 137 THR B CA 1
ATOM 3326 C C . THR B 2 137 ? 9.552 14.087 -16.668 1.00 57.84 137 THR B C 1
ATOM 3327 O O . THR B 2 137 ? 8.821 13.114 -16.758 1.00 57.59 137 THR B O 1
ATOM 3331 N N . GLN B 2 138 ? 9.090 15.324 -16.500 1.00 58.33 138 GLN B N 1
ATOM 3332 C CA . GLN B 2 138 ? 7.667 15.612 -16.381 1.00 59.06 138 GLN B CA 1
ATOM 3333 C C . GLN B 2 138 ? 7.063 16.096 -17.701 1.00 60.80 138 GLN B C 1
ATOM 3334 O O . GLN B 2 138 ? 7.676 16.877 -18.419 1.00 61.14 138 GLN B O 1
ATOM 3340 N N . THR B 2 139 ? 5.837 15.656 -17.992 1.00 61.97 139 THR B N 1
ATOM 3341 C CA . THR B 2 139 ? 5.134 15.943 -19.231 1.00 63.93 139 THR B CA 1
ATOM 3342 C C . THR B 2 139 ? 3.639 16.196 -18.987 1.00 64.35 139 THR B C 1
ATOM 3343 O O . THR B 2 139 ? 2.975 15.382 -18.355 1.00 64.02 139 THR B O 1
ATOM 3347 N N . PRO B 2 140 ? 3.063 17.280 -19.539 1.00 64.80 140 PRO B N 1
ATOM 3348 C CA . PRO B 2 140 ? 3.712 18.374 -20.282 1.00 64.31 140 PRO B CA 1
ATOM 3349 C C . PRO B 2 140 ? 4.250 19.470 -19.339 1.00 63.33 140 PRO B C 1
ATOM 3350 O O . PRO B 2 140 ? 4.151 19.341 -18.121 1.00 63.48 140 PRO B O 1
ATOM 3354 N N . LEU B 2 141 ? 4.843 20.535 -19.890 1.00 62.54 141 LEU B N 1
ATOM 3355 C CA . LEU B 2 141 ? 5.346 21.633 -19.065 1.00 62.81 141 LEU B CA 1
ATOM 3356 C C . LEU B 2 141 ? 4.231 22.569 -18.611 1.00 62.57 141 LEU B C 1
ATOM 3357 O O . LEU B 2 141 ? 4.354 23.193 -17.560 1.00 62.22 141 LEU B O 1
ATOM 3362 N N . SER B 2 142 ? 3.153 22.676 -19.395 1.00 62.86 142 SER B N 1
ATOM 3363 C CA . SER B 2 142 ? 2.012 23.530 -19.071 1.00 63.78 142 SER B CA 1
ATOM 3364 C C . SER B 2 142 ? 0.702 22.903 -19.549 1.00 64.28 142 SER B C 1
ATOM 3365 O O . SER B 2 142 ? 0.684 22.117 -20.492 1.00 64.27 142 SER B O 1
ATOM 3368 N N . LEU B 2 143 ? -0.391 23.220 -18.867 1.00 64.74 143 LEU B N 1
ATOM 3369 C CA . LEU B 2 143 ? -1.695 22.651 -19.167 1.00 66.04 143 LEU B CA 1
ATOM 3370 C C . LEU B 2 143 ? -2.776 23.708 -18.980 1.00 67.35 143 LEU B C 1
ATOM 3371 O O . LEU B 2 143 ? -2.889 24.318 -17.917 1.00 67.81 143 LEU B O 1
ATOM 3376 N N . SER B 2 144 ? -3.548 23.957 -20.030 1.00 68.08 144 SER B N 1
ATOM 3377 C CA . SER B 2 144 ? -4.620 24.945 -19.987 1.00 69.04 144 SER B CA 1
ATOM 3378 C C . SER B 2 144 ? -5.947 24.223 -20.211 1.00 69.76 144 SER B C 1
ATOM 3379 O O . SER B 2 144 ? -6.160 23.609 -21.262 1.00 69.96 144 SER B O 1
ATOM 3382 N N . VAL B 2 145 ? -6.818 24.245 -19.206 1.00 69.94 145 VAL B N 1
ATOM 3383 C CA . VAL B 2 145 ? -8.103 23.544 -19.273 1.00 70.60 145 VAL B CA 1
ATOM 3384 C C . VAL B 2 145 ? -9.231 24.436 -18.750 1.00 70.62 145 VAL B C 1
ATOM 3385 O O . VAL B 2 145 ? -8.996 25.344 -17.958 1.00 70.69 145 VAL B O 1
ATOM 3389 N N . SER B 2 146 ? -10.461 24.139 -19.143 1.00 70.34 146 SER B N 1
ATOM 3390 C CA . SER B 2 146 ? -11.637 24.810 -18.604 1.00 70.75 146 SER B CA 1
ATOM 3391 C C . SER B 2 146 ? -12.067 24.054 -17.310 1.00 70.45 146 SER B C 1
ATOM 3392 O O . SER B 2 146 ? -11.667 22.896 -17.106 1.00 70.67 146 SER B O 1
ATOM 3395 N N . PRO B 2 147 ? -12.837 24.683 -16.396 1.00 69.56 147 PRO B N 1
ATOM 3396 C CA . PRO B 2 147 ? -13.252 23.963 -15.176 1.00 68.69 147 PRO B CA 1
ATOM 3397 C C . PRO B 2 147 ? -14.142 22.769 -15.522 1.00 67.23 147 PRO B C 1
ATOM 3398 O O . PRO B 2 147 ? -14.981 22.859 -16.407 1.00 67.56 147 PRO B O 1
ATOM 3402 N N . GLY B 2 148 ? -13.895 21.642 -14.890 1.00 65.79 148 GLY B N 1
ATOM 3403 C CA . GLY B 2 148 ? -14.625 20.412 -15.166 1.00 65.46 148 GLY B CA 1
ATOM 3404 C C . GLY B 2 148 ? -13.902 19.488 -16.131 1.00 64.74 148 GLY B C 1
ATOM 3405 O O . GLY B 2 148 ? -14.207 18.299 -16.191 1.00 64.69 148 GLY B O 1
ATOM 3406 N N . GLN B 2 149 ? -12.941 20.019 -16.903 1.00 64.21 149 GLN B N 1
ATOM 3407 C CA . GLN B 2 149 ? -12.173 19.194 -17.826 1.00 64.52 149 GLN B CA 1
ATOM 3408 C C . GLN B 2 149 ? -11.210 18.296 -17.054 1.00 63.48 149 GLN B C 1
ATOM 3409 O O . GLN B 2 149 ? -10.640 18.726 -16.055 1.00 62.87 149 GLN B O 1
ATOM 3415 N N . PRO B 2 150 ? -10.988 17.054 -17.512 1.00 63.03 150 PRO B N 1
ATOM 3416 C CA . PRO B 2 150 ? -9.984 16.212 -16.841 1.00 62.92 150 PRO B CA 1
ATOM 3417 C C . PRO B 2 150 ? -8.553 16.675 -17.174 1.00 62.64 150 PRO B C 1
ATOM 3418 O O . PRO B 2 150 ? -8.320 17.345 -18.191 1.00 63.21 150 PRO B O 1
ATOM 3422 N N . ALA B 2 151 ? -7.592 16.332 -16.311 1.00 61.83 151 ALA B N 1
ATOM 3423 C CA . ALA B 2 151 ? -6.184 16.681 -16.530 1.00 61.46 151 ALA B CA 1
ATOM 3424 C C . ALA B 2 151 ? -5.290 15.482 -16.214 1.00 61.42 151 ALA B C 1
ATOM 3425 O O . ALA B 2 151 ? -5.603 14.686 -15.336 1.00 61.28 151 ALA B O 1
ATOM 3427 N N . SER B 2 152 ? -4.186 15.347 -16.944 1.00 61.08 152 SER B N 1
ATOM 3428 C CA . SER B 2 152 ? -3.265 14.246 -16.753 1.00 60.58 152 SER B CA 1
ATOM 3429 C C . SER B 2 152 ? -1.833 14.761 -16.841 1.00 59.89 152 SER B C 1
ATOM 3430 O O . SER B 2 152 ? -1.505 15.600 -17.695 1.00 60.30 152 SER B O 1
ATOM 3433 N N . ILE B 2 153 ? -0.992 14.307 -15.915 1.00 58.47 153 ILE B N 1
ATOM 3434 C CA . ILE B 2 153 ? 0.412 14.705 -15.866 1.00 57.50 153 ILE B CA 1
ATOM 3435 C C . ILE B 2 153 ? 1.241 13.432 -15.737 1.00 57.41 153 ILE B C 1
ATOM 3436 O O . ILE B 2 153 ? 0.900 12.552 -14.958 1.00 57.16 153 ILE B O 1
ATOM 3441 N N . SER B 2 154 ? 2.295 13.309 -16.539 1.00 57.61 154 SER B N 1
ATOM 3442 C CA . SER B 2 154 ? 3.142 12.133 -16.521 1.00 58.04 154 SER B CA 1
ATOM 3443 C C . SER B 2 154 ? 4.517 12.437 -15.955 1.00 57.31 154 SER B C 1
ATOM 3444 O O . SER B 2 154 ? 5.012 13.551 -16.078 1.00 56.75 154 SER B O 1
ATOM 3447 N N . CYS B 2 155 ? 5.130 11.424 -15.336 1.00 57.11 155 CYS B N 1
ATOM 3448 C CA . CYS B 2 155 ? 6.481 11.542 -14.834 1.00 57.37 155 CYS B CA 1
ATOM 3449 C C . CYS B 2 155 ? 7.248 10.268 -15.159 1.00 56.38 155 CYS B C 1
ATOM 3450 O O . CYS B 2 155 ? 6.749 9.177 -14.915 1.00 55.93 155 CYS B O 1
ATOM 3453 N N . LYS B 2 156 ? 8.441 10.408 -15.750 1.00 55.86 156 LYS B N 1
ATOM 3454 C CA . LYS B 2 156 ? 9.280 9.268 -16.069 1.00 56.35 156 LYS B CA 1
ATOM 3455 C C . LYS B 2 156 ? 10.625 9.388 -15.369 1.00 56.65 156 LYS B C 1
ATOM 3456 O O . LYS B 2 156 ? 11.234 10.447 -15.419 1.00 57.35 156 LYS B O 1
ATOM 3462 N N . SER B 2 157 ? 11.057 8.349 -14.650 1.00 56.15 157 SER B N 1
ATOM 3463 C CA . SER B 2 157 ? 12.341 8.391 -13.950 1.00 56.43 157 SER B CA 1
ATOM 3464 C C . SER B 2 157 ? 13.433 7.663 -14.750 1.00 57.14 157 SER B C 1
ATOM 3465 O O . SER B 2 157 ? 13.123 6.733 -15.483 1.00 58.23 157 SER B O 1
ATOM 3468 N N . SER B 2 158 ? 14.692 8.115 -14.661 1.00 57.02 158 SER B N 1
ATOM 3469 C CA . SER B 2 158 ? 15.822 7.500 -15.373 1.00 57.59 158 SER B CA 1
ATOM 3470 C C . SER B 2 158 ? 16.194 6.105 -14.815 1.00 59.55 158 SER B C 1
ATOM 3471 O O . SER B 2 158 ? 16.878 5.344 -15.481 1.00 60.39 158 SER B O 1
ATOM 3474 N N . GLN B 2 159 ? 15.772 5.804 -13.586 1.00 60.20 159 GLN B N 1
ATOM 3475 C CA . GLN B 2 159 ? 15.960 4.543 -12.869 1.00 60.89 159 GLN B CA 1
ATOM 3476 C C . GLN B 2 159 ? 14.634 4.201 -12.180 1.00 60.17 159 GLN B C 1
ATOM 3477 O O . GLN B 2 159 ? 13.817 5.095 -11.894 1.00 59.91 159 GLN B O 1
ATOM 3483 N N . SER B 2 160 ? 14.432 2.921 -11.883 1.00 59.44 160 SER B N 1
ATOM 3484 C CA . SER B 2 160 ? 13.234 2.467 -11.180 1.00 58.77 160 SER B CA 1
ATOM 3485 C C . SER B 2 160 ? 13.119 3.052 -9.738 1.00 57.68 160 SER B C 1
ATOM 3486 O O . SER B 2 160 ? 14.122 3.145 -9.013 1.00 57.37 160 SER B O 1
ATOM 3489 N N . LEU B 2 161 ? 11.892 3.485 -9.352 1.00 56.76 161 LEU B N 1
ATOM 3490 C CA . LEU B 2 161 ? 11.598 4.016 -8.012 1.00 55.93 161 LEU B CA 1
ATOM 3491 C C . LEU B 2 161 ? 11.165 2.919 -6.997 1.00 55.87 161 LEU B C 1
ATOM 3492 O O . LEU B 2 161 ? 10.966 3.213 -5.806 1.00 55.84 161 LEU B O 1
ATOM 3497 N N . LEU B 2 162 ? 11.074 1.655 -7.463 1.00 55.50 162 LEU B N 1
ATOM 3498 C CA . LEU B 2 162 ? 10.746 0.503 -6.642 1.00 55.80 162 LEU B CA 1
ATOM 3499 C C . LEU B 2 162 ? 11.975 0.129 -5.811 1.00 56.47 162 LEU B C 1
ATOM 3500 O O . LEU B 2 162 ? 13.074 -0.018 -6.340 1.00 57.20 162 LEU B O 1
ATOM 3505 N N . HIS B 2 163 ? 11.786 0.032 -4.505 1.00 55.88 163 HIS B N 1
ATOM 3506 C CA . HIS B 2 163 ? 12.838 -0.300 -3.563 1.00 56.27 163 HIS B CA 1
ATOM 3507 C C . HIS B 2 163 ? 12.702 -1.760 -3.139 1.00 57.14 163 HIS B C 1
ATOM 3508 O O . HIS B 2 163 ? 11.609 -2.345 -3.238 1.00 57.24 163 HIS B O 1
ATOM 3515 N N . SER B 2 164 ? 13.797 -2.351 -2.631 1.00 57.54 164 SER B N 1
ATOM 3516 C CA . SER B 2 164 ? 13.776 -3.731 -2.128 1.00 58.31 164 SER B CA 1
ATOM 3517 C C . SER B 2 164 ? 12.714 -3.945 -1.023 1.00 57.98 164 SER B C 1
ATOM 3518 O O . SER B 2 164 ? 12.235 -5.059 -0.848 1.00 59.36 164 SER B O 1
ATOM 3521 N N . ASP B 2 165 ? 12.322 -2.884 -0.310 1.00 56.65 165 ASP B N 1
ATOM 3522 C CA . ASP B 2 165 ? 11.276 -2.951 0.714 1.00 55.89 165 ASP B CA 1
ATOM 3523 C C . ASP B 2 165 ? 9.838 -3.066 0.155 1.00 55.80 165 ASP B C 1
ATOM 3524 O O . ASP B 2 165 ? 8.890 -3.142 0.942 1.00 56.64 165 ASP B O 1
ATOM 3529 N N . GLY B 2 166 ? 9.686 -2.991 -1.167 1.00 54.56 166 GLY B N 1
ATOM 3530 C CA . GLY B 2 166 ? 8.399 -3.111 -1.840 1.00 54.03 166 GLY B CA 1
ATOM 3531 C C . GLY B 2 166 ? 7.612 -1.843 -2.014 1.00 53.75 166 GLY B C 1
ATOM 3532 O O . GLY B 2 166 ? 6.466 -1.883 -2.463 1.00 53.73 166 GLY B O 1
ATOM 3533 N N . GLN B 2 167 ? 8.209 -0.710 -1.647 1.00 53.53 167 GLN B N 1
ATOM 3534 C CA . GLN B 2 167 ? 7.569 0.579 -1.824 1.00 53.97 167 GLN B CA 1
ATOM 3535 C C . GLN B 2 167 ? 8.139 1.219 -3.073 1.00 52.63 167 GLN B C 1
ATOM 3536 O O . GLN B 2 167 ? 9.298 1.002 -3.428 1.00 51.42 167 GLN B O 1
ATOM 3542 N N . THR B 2 168 ? 7.315 2.012 -3.743 1.00 52.78 168 THR B N 1
ATOM 3543 C CA . THR B 2 168 ? 7.728 2.735 -4.944 1.00 52.88 168 THR B CA 1
ATOM 3544 C C . THR B 2 168 ? 7.681 4.189 -4.548 1.00 52.11 168 THR B C 1
ATOM 3545 O O . THR B 2 168 ? 6.610 4.720 -4.274 1.00 51.91 168 THR B O 1
ATOM 3549 N N . TYR B 2 169 ? 8.851 4.805 -4.421 1.00 51.86 169 TYR B N 1
ATOM 3550 C CA . TYR B 2 169 ? 8.973 6.148 -3.865 1.00 51.92 169 TYR B CA 1
ATOM 3551 C C . TYR B 2 169 ? 8.741 7.281 -4.856 1.00 51.27 169 TYR B C 1
ATOM 3552 O O . TYR B 2 169 ? 9.638 8.061 -5.177 1.00 51.03 169 TYR B O 1
ATOM 3561 N N . MET B 2 170 ? 7.487 7.411 -5.248 1.00 51.00 170 MET B N 1
ATOM 3562 C CA . MET B 2 170 ? 6.983 8.384 -6.191 1.00 51.30 170 MET B CA 1
ATOM 3563 C C . MET B 2 170 ? 5.980 9.281 -5.476 1.00 51.76 170 MET B C 1
ATOM 3564 O O . MET B 2 170 ? 5.089 8.798 -4.781 1.00 52.45 170 MET B O 1
ATOM 3569 N N . TYR B 2 171 ? 6.157 10.597 -5.595 1.00 51.53 171 TYR B N 1
ATOM 3570 C CA . TYR B 2 171 ? 5.315 11.564 -4.909 1.00 51.44 171 TYR B CA 1
ATOM 3571 C C . TYR B 2 171 ? 4.843 12.656 -5.867 1.00 53.36 171 TYR B C 1
ATOM 3572 O O . TYR B 2 171 ? 5.514 12.965 -6.851 1.00 53.94 171 TYR B O 1
ATOM 3581 N N . TRP B 2 172 ? 3.690 13.254 -5.573 1.00 53.52 172 TRP B N 1
ATOM 3582 C CA . TRP B 2 172 ? 3.172 14.360 -6.369 1.00 53.20 172 TRP B CA 1
ATOM 3583 C C . TRP B 2 172 ? 2.867 15.531 -5.434 1.00 52.79 172 TRP B C 1
ATOM 3584 O O . TRP B 2 172 ? 2.160 15.365 -4.452 1.00 52.43 172 TRP B O 1
ATOM 3595 N N . TYR B 2 173 ? 3.420 16.709 -5.742 1.00 52.84 173 TYR B N 1
ATOM 3596 C CA . TYR B 2 173 ? 3.235 17.960 -5.000 1.00 52.28 173 TYR B CA 1
ATOM 3597 C C . TYR B 2 173 ? 2.511 18.991 -5.843 1.00 52.05 173 TYR B C 1
ATOM 3598 O O . TYR B 2 173 ? 2.642 18.998 -7.055 1.00 52.48 173 TYR B O 1
ATOM 3607 N N . LEU B 2 174 ? 1.751 19.868 -5.205 1.00 51.94 174 LEU B N 1
ATOM 3608 C CA . LEU B 2 174 ? 1.096 20.977 -5.879 1.00 52.16 174 LEU B CA 1
ATOM 3609 C C . LEU B 2 174 ? 1.562 22.245 -5.155 1.00 52.43 174 LEU B C 1
ATOM 3610 O O . LEU B 2 174 ? 1.471 22.328 -3.935 1.00 51.97 174 LEU B O 1
ATOM 3615 N N . GLN B 2 175 ? 2.079 23.211 -5.901 1.00 52.95 175 GLN B N 1
ATOM 3616 C CA . GLN B 2 175 ? 2.434 24.491 -5.320 1.00 53.27 175 GLN B CA 1
ATOM 3617 C C . GLN B 2 175 ? 1.463 25.547 -5.851 1.00 53.42 175 GLN B C 1
ATOM 3618 O O . GLN B 2 175 ? 1.517 25.883 -7.015 1.00 53.68 175 GLN B O 1
ATOM 3624 N N . LYS B 2 176 ? 0.515 25.981 -5.033 1.00 53.91 176 LYS B N 1
ATOM 3625 C CA . LYS B 2 176 ? -0.451 27.013 -5.420 1.00 54.63 176 LYS B CA 1
ATOM 3626 C C . LYS B 2 176 ? 0.226 28.386 -5.373 1.00 55.76 176 LYS B C 1
ATOM 3627 O O . LYS B 2 176 ? 1.217 28.553 -4.664 1.00 55.65 176 LYS B O 1
ATOM 3633 N N . PRO B 2 177 ? -0.264 29.374 -6.147 1.00 56.76 177 PRO B N 1
ATOM 3634 C CA . PRO B 2 177 ? 0.354 30.711 -6.123 1.00 57.35 177 PRO B CA 1
ATOM 3635 C C . PRO B 2 177 ? 0.494 31.316 -4.725 1.00 57.94 177 PRO B C 1
ATOM 3636 O O . PRO B 2 177 ? -0.444 31.273 -3.919 1.00 58.01 177 PRO B O 1
ATOM 3640 N N . GLY B 2 178 ? 1.692 31.831 -4.448 1.00 58.05 178 GLY B N 1
ATOM 3641 C CA . GLY B 2 178 ? 2.035 32.449 -3.172 1.00 58.72 178 GLY B CA 1
ATOM 3642 C C . GLY B 2 178 ? 2.033 31.497 -2.000 1.00 59.46 178 GLY B C 1
ATOM 3643 O O . GLY B 2 178 ? 1.858 31.923 -0.850 1.00 59.84 178 GLY B O 1
ATOM 3644 N N . GLN B 2 179 ? 2.184 30.185 -2.283 1.00 59.08 179 GLN B N 1
ATOM 3645 C CA . GLN B 2 179 ? 2.174 29.148 -1.254 1.00 59.09 179 GLN B CA 1
ATOM 3646 C C . GLN B 2 179 ? 3.365 28.196 -1.387 1.00 58.74 179 GLN B C 1
ATOM 3647 O O . GLN B 2 179 ? 3.994 28.116 -2.430 1.00 58.82 179 GLN B O 1
ATOM 3653 N N . SER B 2 180 ? 3.672 27.479 -0.320 1.00 58.62 180 SER B N 1
ATOM 3654 C CA . SER B 2 180 ? 4.712 26.455 -0.315 1.00 58.44 180 SER B CA 1
ATOM 3655 C C . SER B 2 180 ? 4.147 25.195 -0.977 1.00 57.38 180 SER B C 1
ATOM 3656 O O . SER B 2 180 ? 2.926 24.978 -0.962 1.00 57.24 180 SER B O 1
ATOM 3659 N N . PRO B 2 181 ? 5.014 24.303 -1.511 1.00 56.41 181 PRO B N 1
ATOM 3660 C CA . PRO B 2 181 ? 4.506 23.049 -2.086 1.00 55.71 181 PRO B CA 1
ATOM 3661 C C . PRO B 2 181 ? 3.737 22.215 -1.055 1.00 55.09 181 PRO B C 1
ATOM 3662 O O . PRO B 2 181 ? 4.021 22.287 0.136 1.00 54.93 181 PRO B O 1
ATOM 3666 N N . GLN B 2 182 ? 2.705 21.491 -1.502 1.00 54.63 182 GLN B N 1
ATOM 3667 C CA . GLN B 2 182 ? 1.908 20.661 -0.620 1.00 53.86 182 GLN B CA 1
ATOM 3668 C C . GLN B 2 182 ? 1.806 19.246 -1.193 1.00 53.52 182 GLN B C 1
ATOM 3669 O O . GLN B 2 182 ? 1.631 19.080 -2.396 1.00 53.64 182 GLN B O 1
ATOM 3674 N N . LEU B 2 183 ? 1.966 18.220 -0.335 1.00 52.51 183 LEU B N 1
ATOM 3675 C CA . LEU B 2 183 ? 1.923 16.847 -0.783 1.00 52.11 183 LEU B CA 1
ATOM 3676 C C . LEU B 2 183 ? 0.509 16.418 -1.149 1.00 53.06 183 LEU B C 1
ATOM 3677 O O . LEU B 2 183 ? -0.408 16.606 -0.365 1.00 54.14 183 LEU B O 1
ATOM 3682 N N . LEU B 2 184 ? 0.333 15.853 -2.342 1.00 52.64 184 LEU B N 1
ATOM 3683 C CA . LEU B 2 184 ? -0.967 15.385 -2.792 1.00 52.69 184 LEU B CA 1
ATOM 3684 C C . LEU B 2 184 ? -1.042 13.864 -2.732 1.00 52.56 184 LEU B C 1
ATOM 3685 O O . LEU B 2 184 ? -2.028 13.313 -2.248 1.00 51.86 184 LEU B O 1
ATOM 3690 N N . ILE B 2 185 ? -0.029 13.185 -3.295 1.00 53.04 185 ILE B N 1
ATOM 3691 C CA . ILE B 2 185 ? -0.004 11.738 -3.390 1.00 53.12 185 ILE B CA 1
ATOM 3692 C C . ILE B 2 185 ? 1.351 11.189 -2.954 1.00 52.53 185 ILE B C 1
ATOM 3693 O O . ILE B 2 185 ? 2.381 11.688 -3.383 1.00 52.45 185 ILE B O 1
ATOM 3698 N N . SER B 2 186 ? 1.333 10.173 -2.088 1.00 52.13 186 SER B N 1
ATOM 3699 C CA . SER B 2 186 ? 2.518 9.504 -1.549 1.00 52.24 186 SER B CA 1
ATOM 3700 C C . SER B 2 186 ? 2.643 8.093 -2.091 1.00 51.96 186 SER B C 1
ATOM 3701 O O . SER B 2 186 ? 1.636 7.389 -2.233 1.00 51.67 186 SER B O 1
ATOM 3704 N N . GLU B 2 187 ? 3.885 7.644 -2.305 1.00 51.96 187 GLU B N 1
ATOM 3705 C CA . GLU B 2 187 ? 4.206 6.304 -2.770 1.00 53.07 187 GLU B CA 1
ATOM 3706 C C . GLU B 2 187 ? 3.284 5.777 -3.903 1.00 52.81 187 GLU B C 1
ATOM 3707 O O . GLU B 2 187 ? 2.599 4.764 -3.738 1.00 52.48 187 GLU B O 1
ATOM 3713 N N . VAL B 2 188 ? 3.267 6.511 -5.041 1.00 52.40 188 VAL B N 1
ATOM 3714 C CA . VAL B 2 188 ? 2.527 6.253 -6.274 1.00 51.68 188 VAL B CA 1
ATOM 3715 C C . VAL B 2 188 ? 1.047 6.646 -6.204 1.00 51.91 188 VAL B C 1
ATOM 3716 O O . VAL B 2 188 ? 0.611 7.416 -7.061 1.00 51.95 188 VAL B O 1
ATOM 3720 N N . SER B 2 189 ? 0.259 6.092 -5.264 1.00 52.49 189 SER B N 1
ATOM 3721 C CA . SER B 2 189 ? -1.193 6.311 -5.286 1.00 53.98 189 SER B CA 1
ATOM 3722 C C . SER B 2 189 ? -1.917 6.687 -3.993 1.00 55.04 189 SER B C 1
ATOM 3723 O O . SER B 2 189 ? -3.144 6.771 -4.048 1.00 55.78 189 SER B O 1
ATOM 3726 N N . SER B 2 190 ? -1.231 6.856 -2.849 1.00 54.98 190 SER B N 1
ATOM 3727 C CA . SER B 2 190 ? -1.931 7.174 -1.603 1.00 56.64 190 SER B CA 1
ATOM 3728 C C . SER B 2 190 ? -2.240 8.655 -1.486 1.00 56.99 190 SER B C 1
ATOM 3729 O O . SER B 2 190 ? -1.309 9.450 -1.399 1.00 56.82 190 SER B O 1
ATOM 3732 N N . ARG B 2 191 ? -3.527 9.037 -1.473 1.00 57.31 191 ARG B N 1
ATOM 3733 C CA . ARG B 2 191 ? -3.877 10.453 -1.322 1.00 58.58 191 ARG B CA 1
ATOM 3734 C C . ARG B 2 191 ? -3.564 10.951 0.089 1.00 58.97 191 ARG B C 1
ATOM 3735 O O . ARG B 2 191 ? -3.872 10.276 1.071 1.00 59.03 191 ARG B O 1
ATOM 3743 N N . PHE B 2 192 ? -2.963 12.129 0.187 1.00 59.00 192 PHE B N 1
ATOM 3744 C CA . PHE B 2 192 ? -2.671 12.741 1.470 1.00 59.70 192 PHE B CA 1
ATOM 3745 C C . PHE B 2 192 ? -4.004 13.193 2.119 1.00 60.87 192 PHE B C 1
ATOM 3746 O O . PHE B 2 192 ? -4.997 13.398 1.418 1.00 60.80 192 PHE B O 1
ATOM 3754 N N . SER B 2 193 ? -4.051 13.287 3.459 1.00 61.78 193 SER B N 1
ATOM 3755 C CA . SER B 2 193 ? -5.276 13.707 4.154 1.00 62.75 193 SER B CA 1
ATOM 3756 C C . SER B 2 193 ? -5.721 15.106 3.702 1.00 62.22 193 SER B C 1
ATOM 3757 O O . SER B 2 193 ? -4.897 16.016 3.576 1.00 61.85 193 SER B O 1
ATOM 3760 N N . GLY B 2 194 ? -7.006 15.218 3.380 1.00 61.81 194 GLY B N 1
ATOM 3761 C CA . GLY B 2 194 ? -7.594 16.453 2.892 1.00 62.00 194 GLY B CA 1
ATOM 3762 C C . GLY B 2 194 ? -7.607 16.583 1.379 1.00 62.22 194 GLY B C 1
ATOM 3763 O O . GLY B 2 194 ? -8.264 17.476 0.843 1.00 62.37 194 GLY B O 1
ATOM 3764 N N . VAL B 2 195 ? -6.864 15.711 0.667 1.00 62.12 195 VAL B N 1
ATOM 3765 C CA . VAL B 2 195 ? -6.791 15.748 -0.790 1.00 61.76 195 VAL B CA 1
ATOM 3766 C C . VAL B 2 195 ? -8.045 15.116 -1.385 1.00 61.56 195 VAL B C 1
ATOM 3767 O O . VAL B 2 195 ? -8.365 13.976 -1.069 1.00 61.62 195 VAL B O 1
ATOM 3771 N N . PRO B 2 196 ? -8.814 15.869 -2.188 1.00 61.64 196 PRO B N 1
ATOM 3772 C CA . PRO B 2 196 ? -10.064 15.315 -2.736 1.00 62.08 196 PRO B CA 1
ATOM 3773 C C . PRO B 2 196 ? -9.875 14.119 -3.667 1.00 62.68 196 PRO B C 1
ATOM 3774 O O . PRO B 2 196 ? -8.832 13.990 -4.297 1.00 62.64 196 PRO B O 1
ATOM 3778 N N . ASP B 2 197 ? -10.900 13.255 -3.759 1.00 62.81 197 ASP B N 1
ATOM 3779 C CA . ASP B 2 197 ? -10.881 12.035 -4.560 1.00 63.58 197 ASP B CA 1
ATOM 3780 C C . ASP B 2 197 ? -10.676 12.265 -6.069 1.00 62.41 197 ASP B C 1
ATOM 3781 O O . ASP B 2 197 ? -10.384 11.311 -6.788 1.00 62.62 197 ASP B O 1
ATOM 3786 N N . ARG B 2 198 ? -10.783 13.518 -6.540 1.00 61.09 198 ARG B N 1
ATOM 3787 C CA . ARG B 2 198 ? -10.542 13.841 -7.948 1.00 60.16 198 ARG B CA 1
ATOM 3788 C C . ARG B 2 198 ? -9.069 13.618 -8.327 1.00 59.46 198 ARG B C 1
ATOM 3789 O O . ARG B 2 198 ? -8.776 13.404 -9.498 1.00 60.03 198 ARG B O 1
ATOM 3797 N N . PHE B 2 199 ? -8.149 13.673 -7.353 1.00 58.26 199 PHE B N 1
ATOM 3798 C CA . PHE B 2 199 ? -6.739 13.414 -7.582 1.00 57.58 199 PHE B CA 1
ATOM 3799 C C . PHE B 2 199 ? -6.480 11.919 -7.410 1.00 57.61 199 PHE B C 1
ATOM 3800 O O . PHE B 2 199 ? -6.992 11.308 -6.481 1.00 57.30 199 PHE B O 1
ATOM 3808 N N . SER B 2 200 ? -5.725 11.326 -8.337 1.00 57.49 200 SER B N 1
ATOM 3809 C CA . SER B 2 200 ? -5.365 9.912 -8.267 1.00 57.58 200 SER B CA 1
ATOM 3810 C C . SER B 2 200 ? -4.000 9.679 -8.906 1.00 57.24 200 SER B C 1
ATOM 3811 O O . SER B 2 200 ? -3.618 10.380 -9.844 1.00 57.05 200 SER B O 1
ATOM 3814 N N . GLY B 2 201 ? -3.262 8.724 -8.357 1.00 56.56 201 GLY B N 1
ATOM 3815 C CA . GLY B 2 201 ? -1.941 8.404 -8.856 1.00 56.23 201 GLY B CA 1
ATOM 3816 C C . GLY B 2 201 ? -1.860 6.969 -9.321 1.00 55.91 201 GLY B C 1
ATOM 3817 O O . GLY B 2 201 ? -2.544 6.092 -8.798 1.00 55.40 201 GLY B O 1
ATOM 3818 N N . SER B 2 202 ? -1.032 6.725 -10.326 1.00 55.93 202 SER B N 1
ATOM 3819 C CA . SER B 2 202 ? -0.825 5.381 -10.855 1.00 55.95 202 SER B CA 1
ATOM 3820 C C . SER B 2 202 ? 0.586 5.261 -11.440 1.00 55.63 202 SER B C 1
ATOM 3821 O O . SER B 2 202 ? 1.313 6.262 -11.543 1.00 55.75 202 SER B O 1
ATOM 3824 N N . GLY B 2 203 ? 0.985 4.030 -11.749 1.00 54.79 203 GLY B N 1
ATOM 3825 C CA . GLY B 2 203 ? 2.295 3.771 -12.315 1.00 54.52 203 GLY B CA 1
ATOM 3826 C C . GLY B 2 203 ? 3.099 2.759 -11.532 1.00 54.43 203 GLY B C 1
ATOM 3827 O O . GLY B 2 203 ? 2.682 2.296 -10.471 1.00 54.73 203 GLY B O 1
ATOM 3828 N N . SER B 2 204 ? 4.264 2.420 -12.060 1.00 53.94 204 SER B N 1
ATOM 3829 C CA . SER B 2 204 ? 5.206 1.465 -11.483 1.00 53.80 204 SER B CA 1
ATOM 3830 C C . SER B 2 204 ? 6.561 1.608 -12.170 1.00 54.14 204 SER B C 1
ATOM 3831 O O . SER B 2 204 ? 6.641 2.112 -13.286 1.00 55.45 204 SER B O 1
ATOM 3834 N N . GLY B 2 205 ? 7.610 1.155 -11.511 1.00 53.56 205 GLY B N 1
ATOM 3835 C CA . GLY B 2 205 ? 8.947 1.174 -12.072 1.00 53.82 205 GLY B CA 1
ATOM 3836 C C . GLY B 2 205 ? 9.452 2.567 -12.338 1.00 54.28 205 GLY B C 1
ATOM 3837 O O . GLY B 2 205 ? 9.873 3.267 -11.411 1.00 54.94 205 GLY B O 1
ATOM 3838 N N . THR B 2 206 ? 9.359 2.988 -13.609 1.00 53.85 206 THR B N 1
ATOM 3839 C CA . THR B 2 206 ? 9.824 4.272 -14.095 1.00 54.23 206 THR B CA 1
ATOM 3840 C C . THR B 2 206 ? 8.752 5.169 -14.697 1.00 54.49 206 THR B C 1
ATOM 3841 O O . THR B 2 206 ? 9.108 6.277 -15.070 1.00 55.24 206 THR B O 1
ATOM 3845 N N . THR B 2 207 ? 7.497 4.718 -14.896 1.00 54.00 207 THR B N 1
ATOM 3846 C CA . THR B 2 207 ? 6.484 5.613 -15.503 1.00 54.58 207 THR B CA 1
ATOM 3847 C C . THR B 2 207 ? 5.319 5.774 -14.549 1.00 53.28 207 THR B C 1
ATOM 3848 O O . THR B 2 207 ? 4.830 4.789 -14.010 1.00 53.07 207 THR B O 1
ATOM 3852 N N . PHE B 2 208 ? 4.914 7.031 -14.308 1.00 52.34 208 PHE B N 1
ATOM 3853 C CA . PHE B 2 208 ? 3.895 7.402 -13.325 1.00 52.31 208 PHE B CA 1
ATOM 3854 C C . PHE B 2 208 ? 2.948 8.458 -13.875 1.00 54.68 208 PHE B C 1
ATOM 3855 O O . PHE B 2 208 ? 3.333 9.242 -14.746 1.00 54.62 208 PHE B O 1
ATOM 3863 N N . THR B 2 209 ? 1.700 8.482 -13.373 1.00 55.89 209 THR B N 1
ATOM 3864 C CA . THR B 2 209 ? 0.714 9.448 -13.858 1.00 56.95 209 THR B CA 1
ATOM 3865 C C . THR B 2 209 ? -0.155 9.987 -12.722 1.00 57.37 209 THR B C 1
ATOM 3866 O O . THR B 2 209 ? -0.620 9.229 -11.873 1.00 57.59 209 THR B O 1
ATOM 3870 N N . LEU B 2 210 ? -0.402 11.299 -12.741 1.00 57.42 210 LEU B N 1
ATOM 3871 C CA . LEU B 2 210 ? -1.294 11.989 -11.837 1.00 57.49 210 LEU B CA 1
ATOM 3872 C C . LEU B 2 210 ? -2.521 12.386 -12.668 1.00 57.48 210 LEU B C 1
ATOM 3873 O O . LEU B 2 210 ? -2.371 12.975 -13.734 1.00 57.64 210 LEU B O 1
ATOM 3878 N N . LYS B 2 211 ? -3.722 12.063 -12.192 1.00 57.29 211 LYS B N 1
ATOM 3879 C CA . LYS B 2 211 ? -4.942 12.416 -12.893 1.00 57.35 211 LYS B CA 1
ATOM 3880 C C . LYS B 2 211 ? -5.865 13.249 -12.034 1.00 57.18 211 LYS B C 1
ATOM 3881 O O . LYS B 2 211 ? -5.948 13.063 -10.822 1.00 57.17 211 LYS B O 1
ATOM 3887 N N . ILE B 2 212 ? -6.584 14.161 -12.676 1.00 57.22 212 ILE B N 1
ATOM 3888 C CA . ILE B 2 212 ? -7.597 14.976 -12.021 1.00 57.39 212 ILE B CA 1
ATOM 3889 C C . ILE B 2 212 ? -8.851 14.707 -12.867 1.00 58.73 212 ILE B C 1
ATOM 3890 O O . ILE B 2 212 ? -8.852 15.035 -14.044 1.00 59.31 212 ILE B O 1
ATOM 3895 N N . SER B 2 213 ? -9.870 14.024 -12.307 1.00 59.04 213 SER B N 1
ATOM 3896 C CA . SER B 2 213 ? -11.091 13.669 -13.045 1.00 59.59 213 SER B CA 1
ATOM 3897 C C . SER B 2 213 ? -11.844 14.882 -13.599 1.00 60.05 213 SER B C 1
ATOM 3898 O O . SER B 2 213 ? -12.479 14.790 -14.652 1.00 60.63 213 SER B O 1
ATOM 3901 N N . ARG B 2 214 ? -11.783 16.001 -12.875 1.00 59.80 214 ARG B N 1
ATOM 3902 C CA . ARG B 2 214 ? -12.383 17.272 -13.251 1.00 60.11 214 ARG B CA 1
ATOM 3903 C C . ARG B 2 214 ? -11.649 18.372 -12.529 1.00 60.65 214 ARG B C 1
ATOM 3904 O O . ARG B 2 214 ? -11.479 18.333 -11.309 1.00 61.42 214 ARG B O 1
ATOM 3912 N N . VAL B 2 215 ? -11.157 19.324 -13.293 1.00 60.08 215 VAL B N 1
ATOM 3913 C CA . VAL B 2 215 ? -10.397 20.444 -12.780 1.00 59.92 215 VAL B CA 1
ATOM 3914 C C . VAL B 2 215 ? -11.319 21.468 -12.118 1.00 60.31 215 VAL B C 1
ATOM 3915 O O . VAL B 2 215 ? -12.432 21.692 -12.572 1.00 60.90 215 VAL B O 1
ATOM 3919 N N . GLU B 2 216 ? -10.863 22.048 -11.014 1.00 59.77 216 GLU B N 1
ATOM 3920 C CA . GLU B 2 216 ? -11.536 23.103 -10.264 1.00 59.56 216 GLU B CA 1
ATOM 3921 C C . GLU B 2 216 ? -10.539 24.257 -10.107 1.00 60.25 216 GLU B C 1
ATOM 3922 O O . GLU B 2 216 ? -9.334 24.007 -10.102 1.00 60.03 216 GLU B O 1
ATOM 3928 N N . ALA B 2 217 ? -11.035 25.510 -9.964 1.00 60.62 217 ALA B N 1
ATOM 3929 C CA . ALA B 2 217 ? -10.219 26.725 -9.820 1.00 61.59 217 ALA B CA 1
ATOM 3930 C C . ALA B 2 217 ? -9.084 26.629 -8.803 1.00 62.42 217 ALA B C 1
ATOM 3931 O O . ALA B 2 217 ? -7.987 27.106 -9.084 1.00 63.24 217 ALA B O 1
ATOM 3933 N N . GLU B 2 218 ? -9.328 25.980 -7.656 1.00 62.20 218 GLU B N 1
ATOM 3934 C CA . GLU B 2 218 ? -8.354 25.800 -6.574 1.00 62.57 218 GLU B CA 1
ATOM 3935 C C . GLU B 2 218 ? -7.175 24.878 -6.937 1.00 61.39 218 GLU B C 1
ATOM 3936 O O . GLU B 2 218 ? -6.152 24.927 -6.261 1.00 61.39 218 GLU B O 1
ATOM 3942 N N . ASP B 2 219 ? -7.289 24.101 -8.041 1.00 60.19 219 ASP B N 1
ATOM 3943 C CA . ASP B 2 219 ? -6.227 23.221 -8.557 1.00 59.42 219 ASP B CA 1
ATOM 3944 C C . ASP B 2 219 ? -5.105 23.959 -9.253 1.00 58.85 219 ASP B C 1
ATOM 3945 O O . ASP B 2 219 ? -4.086 23.352 -9.535 1.00 59.20 219 ASP B O 1
ATOM 3950 N N . VAL B 2 220 ? -5.308 25.223 -9.599 1.00 58.27 220 VAL B N 1
ATOM 3951 C CA . VAL B 2 220 ? -4.332 26.060 -10.273 1.00 57.91 220 VAL B CA 1
ATOM 3952 C C . VAL B 2 220 ? -3.016 26.140 -9.489 1.00 57.13 220 VAL B C 1
ATOM 3953 O O . VAL B 2 220 ? -3.002 26.301 -8.273 1.00 57.17 220 VAL B O 1
ATOM 3957 N N . GLY B 2 221 ? -1.920 26.005 -10.208 1.00 56.29 221 GLY B N 1
ATOM 3958 C CA . GLY B 2 221 ? -0.592 26.081 -9.624 1.00 55.74 221 GLY B CA 1
ATOM 3959 C C . GLY B 2 221 ? 0.407 25.258 -10.397 1.00 54.92 221 GLY B C 1
ATOM 3960 O O . GLY B 2 221 ? 0.162 24.936 -11.544 1.00 55.83 221 GLY B O 1
ATOM 3961 N N . VAL B 2 222 ? 1.533 24.902 -9.777 1.00 53.92 222 VAL B N 1
ATOM 3962 C CA . VAL B 2 222 ? 2.531 24.064 -10.431 1.00 53.20 222 VAL B CA 1
ATOM 3963 C C . VAL B 2 222 ? 2.631 22.709 -9.756 1.00 52.72 222 VAL B C 1
ATOM 3964 O O . VAL B 2 222 ? 2.902 22.613 -8.561 1.00 52.54 222 VAL B O 1
ATOM 3968 N N . TYR B 2 223 ? 2.431 21.656 -10.533 1.00 52.60 223 TYR B N 1
ATOM 3969 C CA . TYR B 2 223 ? 2.527 20.297 -10.039 1.00 52.79 223 TYR B CA 1
ATOM 3970 C C . TYR B 2 223 ? 3.943 19.781 -10.234 1.00 52.76 223 TYR B C 1
ATOM 3971 O O . TYR B 2 223 ? 4.508 19.993 -11.289 1.00 52.13 223 TYR B O 1
ATOM 3980 N N . TYR B 2 224 ? 4.524 19.116 -9.224 1.00 53.46 224 TYR B N 1
ATOM 3981 C CA . TYR B 2 224 ? 5.868 18.565 -9.342 1.00 54.06 224 TYR B CA 1
ATOM 3982 C C . TYR B 2 224 ? 5.901 17.136 -8.872 1.00 54.94 224 TYR B C 1
ATOM 3983 O O . TYR B 2 224 ? 5.383 16.834 -7.793 1.00 56.16 224 TYR B O 1
ATOM 3992 N N . CYS B 2 225 ? 6.581 16.274 -9.615 1.00 54.26 225 CYS B N 1
ATOM 3993 C CA . CYS B 2 225 ? 6.798 14.908 -9.158 1.00 54.39 225 CYS B CA 1
ATOM 3994 C C . CYS B 2 225 ? 8.090 14.903 -8.339 1.00 52.35 225 CYS B C 1
ATOM 3995 O O . CYS B 2 225 ? 8.988 15.706 -8.583 1.00 51.66 225 CYS B O 1
ATOM 3998 N N . MET B 2 226 ? 8.142 14.077 -7.315 1.00 51.53 226 MET B N 1
ATOM 3999 C CA . MET B 2 226 ? 9.321 13.954 -6.478 1.00 50.81 226 MET B CA 1
ATOM 4000 C C . MET B 2 226 ? 9.569 12.499 -6.297 1.00 51.29 226 MET B C 1
ATOM 4001 O O . MET B 2 226 ? 8.652 11.710 -6.072 1.00 51.33 226 MET B O 1
ATOM 4006 N N . GLN B 2 227 ? 10.813 12.134 -6.428 1.00 51.14 227 GLN B N 1
ATOM 4007 C CA . GLN B 2 227 ? 11.251 10.786 -6.210 1.00 51.03 227 GLN B CA 1
ATOM 4008 C C . GLN B 2 227 ? 12.032 10.727 -4.852 1.00 51.61 227 GLN B C 1
ATOM 4009 O O . GLN B 2 227 ? 12.764 11.671 -4.527 1.00 51.69 227 GLN B O 1
ATOM 4015 N N . ALA B 2 228 ? 11.879 9.623 -4.074 1.00 51.73 228 ALA B N 1
ATOM 4016 C CA . ALA B 2 228 ? 12.625 9.393 -2.832 1.00 52.34 228 ALA B CA 1
ATOM 4017 C C . ALA B 2 228 ? 13.294 7.995 -2.801 1.00 53.44 228 ALA B C 1
ATOM 4018 O O . ALA B 2 228 ? 13.566 7.467 -1.718 1.00 53.94 228 ALA B O 1
ATOM 4020 N N . LYS B 2 229 ? 13.543 7.389 -3.982 1.00 53.81 229 LYS B N 1
ATOM 4021 C CA . LYS B 2 229 ? 14.232 6.094 -4.096 1.00 53.86 229 LYS B CA 1
ATOM 4022 C C . LYS B 2 229 ? 15.710 6.335 -3.763 1.00 53.91 229 LYS B C 1
ATOM 4023 O O . LYS B 2 229 ? 16.302 5.579 -3.001 1.00 54.42 229 LYS B O 1
ATOM 4029 N N . ASP B 2 230 ? 16.290 7.396 -4.332 1.00 53.57 230 ASP B N 1
ATOM 4030 C CA . ASP B 2 230 ? 17.613 7.924 -4.041 1.00 54.44 230 ASP B CA 1
ATOM 4031 C C . ASP B 2 230 ? 17.328 9.392 -3.654 1.00 54.93 230 ASP B C 1
ATOM 4032 O O . ASP B 2 230 ? 17.325 10.274 -4.523 1.00 55.65 230 ASP B O 1
ATOM 4037 N N . PRO B 2 231 ? 16.904 9.628 -2.388 1.00 54.37 231 PRO B N 1
ATOM 4038 C CA . PRO B 2 231 ? 16.490 10.988 -1.984 1.00 54.18 231 PRO B CA 1
ATOM 4039 C C . PRO B 2 231 ? 17.497 12.094 -2.273 1.00 53.49 231 PRO B C 1
ATOM 4040 O O . PRO B 2 231 ? 18.649 11.956 -1.894 1.00 54.00 231 PRO B O 1
ATOM 4044 N N . TYR B 2 232 ? 17.091 13.200 -2.904 1.00 52.58 232 TYR B N 1
ATOM 4045 C CA . TYR B 2 232 ? 15.766 13.481 -3.480 1.00 51.64 232 TYR B CA 1
ATOM 4046 C C . TYR B 2 232 ? 15.963 14.167 -4.854 1.00 51.30 232 TYR B C 1
ATOM 4047 O O . TYR B 2 232 ? 16.975 14.833 -5.072 1.00 51.48 232 TYR B O 1
ATOM 4056 N N . SER B 2 233 ? 15.000 14.023 -5.768 1.00 50.49 233 SER B N 1
ATOM 4057 C CA . SER B 2 233 ? 15.003 14.765 -7.019 1.00 50.93 233 SER B CA 1
ATOM 4058 C C . SER B 2 233 ? 13.566 14.974 -7.491 1.00 51.55 233 SER B C 1
ATOM 4059 O O . SER B 2 233 ? 12.632 14.312 -7.034 1.00 51.86 233 SER B O 1
ATOM 4062 N N . PHE B 2 234 ? 13.381 16.001 -8.288 1.00 52.02 234 PHE B N 1
ATOM 4063 C CA . PHE B 2 234 ? 12.064 16.451 -8.702 1.00 52.61 234 PHE B CA 1
ATOM 4064 C C . PHE B 2 234 ? 11.971 16.626 -10.215 1.00 54.61 234 PHE B C 1
ATOM 4065 O O . PHE B 2 234 ? 12.983 16.697 -10.914 1.00 54.73 234 PHE B O 1
ATOM 4073 N N . GLY B 2 235 ? 10.738 16.673 -10.703 1.00 55.93 235 GLY B N 1
ATOM 4074 C CA . GLY B 2 235 ? 10.434 16.986 -12.088 1.00 57.13 235 GLY B CA 1
ATOM 4075 C C . GLY B 2 235 ? 10.472 18.494 -12.275 1.00 58.67 235 GLY B C 1
ATOM 4076 O O . GLY B 2 235 ? 10.421 19.261 -11.290 1.00 59.24 235 GLY B O 1
ATOM 4077 N N . GLN B 2 236 ? 10.582 18.946 -13.538 1.00 59.21 236 GLN B N 1
ATOM 4078 C CA . GLN B 2 236 ? 10.656 20.377 -13.857 1.00 60.60 236 GLN B CA 1
ATOM 4079 C C . GLN B 2 236 ? 9.364 21.146 -13.526 1.00 60.32 236 GLN B C 1
ATOM 4080 O O . GLN B 2 236 ? 9.426 22.338 -13.254 1.00 60.40 236 GLN B O 1
ATOM 4086 N N . GLY B 2 237 ? 8.222 20.467 -13.525 1.00 60.20 237 GLY B N 1
ATOM 4087 C CA . GLY B 2 237 ? 6.951 21.091 -13.183 1.00 60.78 237 GLY B CA 1
ATOM 4088 C C . GLY B 2 237 ? 5.935 21.150 -14.297 1.00 61.34 237 GLY B C 1
ATOM 4089 O O . GLY B 2 237 ? 6.290 21.143 -15.472 1.00 61.73 237 GLY B O 1
ATOM 4090 N N . THR B 2 238 ? 4.652 21.160 -13.930 1.00 61.26 238 THR B N 1
ATOM 4091 C CA . THR B 2 238 ? 3.561 21.280 -14.884 1.00 61.47 238 THR B CA 1
ATOM 4092 C C . THR B 2 238 ? 2.671 22.388 -14.379 1.00 61.96 238 THR B C 1
ATOM 4093 O O . THR B 2 238 ? 1.986 22.215 -13.376 1.00 61.22 238 THR B O 1
ATOM 4097 N N . LYS B 2 239 ? 2.714 23.547 -15.052 1.00 62.86 239 LYS B N 1
ATOM 4098 C CA . LYS B 2 239 ? 1.901 24.685 -14.667 1.00 64.13 239 LYS B CA 1
ATOM 4099 C C . LYS B 2 239 ? 0.483 24.431 -15.151 1.00 65.09 239 LYS B C 1
ATOM 4100 O O . LYS B 2 239 ? 0.287 24.221 -16.331 1.00 65.05 239 LYS B O 1
ATOM 4106 N N . LEU B 2 240 ? -0.494 24.393 -14.244 1.00 65.78 240 LEU B N 1
ATOM 4107 C CA . LEU B 2 240 ? -1.888 24.199 -14.623 1.00 66.69 240 LEU B CA 1
ATOM 4108 C C . LEU B 2 240 ? -2.645 25.511 -14.440 1.00 68.39 240 LEU B C 1
ATOM 4109 O O . LEU B 2 240 ? -2.641 26.088 -13.353 1.00 68.33 240 LEU B O 1
ATOM 4114 N N . GLU B 2 241 ? -3.285 25.983 -15.504 1.00 69.96 241 GLU B N 1
ATOM 4115 C CA . GLU B 2 241 ? -4.089 27.194 -15.428 1.00 71.92 241 GLU B CA 1
ATOM 4116 C C . GLU B 2 241 ? -5.484 26.967 -15.991 1.00 73.34 241 GLU B C 1
ATOM 4117 O O . GLU B 2 241 ? -5.711 26.012 -16.730 1.00 73.03 241 GLU B O 1
ATOM 4123 N N . ILE B 2 242 ? -6.430 27.818 -15.572 1.00 75.10 242 ILE B N 1
ATOM 4124 C CA . ILE B 2 242 ? -7.838 27.780 -15.960 1.00 77.06 242 ILE B CA 1
ATOM 4125 C C . ILE B 2 242 ? -8.089 28.593 -17.241 1.00 79.06 242 ILE B C 1
ATOM 4126 O O . ILE B 2 242 ? -7.447 29.619 -17.460 1.00 79.28 242 ILE B O 1
ATOM 4131 N N . LYS B 2 243 ? -9.030 28.110 -18.073 1.00 80.26 243 LYS B N 1
ATOM 4132 C CA . LYS B 2 243 ? -9.488 28.688 -19.335 1.00 81.66 243 LYS B CA 1
ATOM 4133 C C . LYS B 2 243 ? -8.348 29.021 -20.290 1.00 82.51 243 LYS B C 1
ATOM 4134 O O . LYS B 2 243 ? -8.032 28.198 -21.150 1.00 82.90 243 LYS B O 1
ATOM 4140 N N . ASN C 1 17 ? -7.634 -2.341 -13.973 1.00 82.11 156 ASN C N 1
ATOM 4141 C CA . ASN C 1 17 ? -6.896 -2.763 -12.779 1.00 82.82 156 ASN C CA 1
ATOM 4142 C C . ASN C 1 17 ? -6.637 -4.262 -12.792 1.00 82.60 156 ASN C C 1
ATOM 4143 O O . ASN C 1 17 ? -7.542 -5.050 -12.489 1.00 83.16 156 ASN C O 1
ATOM 4148 N N . ILE C 1 18 ? -5.384 -4.652 -13.089 1.00 81.49 157 ILE C N 1
ATOM 4149 C CA . ILE C 1 18 ? -4.984 -6.053 -13.149 1.00 80.92 157 ILE C CA 1
ATOM 4150 C C . ILE C 1 18 ? -5.022 -6.760 -11.774 1.00 80.97 157 ILE C C 1
ATOM 4151 O O . ILE C 1 18 ? -4.898 -7.978 -11.739 1.00 81.34 157 ILE C O 1
ATOM 4156 N N . ALA C 1 19 ? -5.237 -6.031 -10.665 1.00 80.00 158 ALA C N 1
ATOM 4157 C CA . ALA C 1 19 ? -5.330 -6.650 -9.342 1.00 79.50 158 ALA C CA 1
ATOM 4158 C C . ALA C 1 19 ? -6.588 -7.532 -9.205 1.00 78.65 158 ALA C C 1
ATOM 4159 O O . ALA C 1 19 ? -6.570 -8.530 -8.469 1.00 78.27 158 ALA C O 1
ATOM 4161 N N . ASN C 1 20 ? -7.669 -7.169 -9.936 1.00 77.64 159 ASN C N 1
ATOM 4162 C CA . ASN C 1 20 ? -8.932 -7.912 -9.927 1.00 76.84 159 ASN C CA 1
ATOM 4163 C C . ASN C 1 20 ? -9.015 -8.975 -11.054 1.00 75.44 159 ASN C C 1
ATOM 4164 O O . ASN C 1 20 ? -10.031 -9.657 -11.163 1.00 76.09 159 ASN C O 1
ATOM 4169 N N . SER C 1 21 ? -7.973 -9.110 -11.894 1.00 73.24 160 SER C N 1
ATOM 4170 C CA . SER C 1 21 ? -7.995 -10.057 -13.005 1.00 71.80 160 SER C CA 1
ATOM 4171 C C . SER C 1 21 ? -6.780 -11.009 -13.016 1.00 68.50 160 SER C C 1
ATOM 4172 O O . SER C 1 21 ? -6.142 -11.199 -14.054 1.00 66.88 160 SER C O 1
ATOM 4175 N N . ILE C 1 22 ? -6.468 -11.607 -11.847 1.00 67.10 161 ILE C N 1
ATOM 4176 C CA . ILE C 1 22 ? -5.373 -12.567 -11.718 1.00 66.09 161 ILE C CA 1
ATOM 4177 C C . ILE C 1 22 ? -5.902 -13.908 -11.257 1.00 65.23 161 ILE C C 1
ATOM 4178 O O . ILE C 1 22 ? -6.539 -13.996 -10.202 1.00 65.33 161 ILE C O 1
ATOM 4183 N N . ASP C 1 23 ? -5.632 -14.959 -12.030 1.00 64.30 162 ASP C N 1
ATOM 4184 C CA . ASP C 1 23 ? -6.014 -16.311 -11.628 1.00 64.01 162 ASP C CA 1
ATOM 4185 C C . ASP C 1 23 ? -4.828 -16.993 -10.923 1.00 63.02 162 ASP C C 1
ATOM 4186 O O . ASP C 1 23 ? -3.675 -16.781 -11.307 1.00 62.33 162 ASP C O 1
ATOM 4191 N N . ILE C 1 24 ? -5.105 -17.784 -9.883 1.00 62.81 163 ILE C N 1
ATOM 4192 C CA . ILE C 1 24 ? -4.049 -18.502 -9.168 1.00 63.34 163 ILE C CA 1
ATOM 4193 C C . ILE C 1 24 ? -4.214 -19.993 -9.379 1.00 62.86 163 ILE C C 1
ATOM 4194 O O . ILE C 1 24 ? -5.311 -20.517 -9.225 1.00 63.43 163 ILE C O 1
ATOM 4199 N N . LEU C 1 25 ? -3.146 -20.669 -9.790 1.00 62.00 164 LEU C N 1
ATOM 4200 C CA . LEU C 1 25 ? -3.191 -22.091 -10.108 1.00 61.68 164 LEU C CA 1
ATOM 4201 C C . LEU C 1 25 ? -2.263 -22.900 -9.186 1.00 62.40 164 LEU C C 1
ATOM 4202 O O . LEU C 1 25 ? -1.200 -22.425 -8.798 1.00 62.86 164 LEU C O 1
ATOM 4207 N N . GLN C 1 26 ? -2.685 -24.110 -8.818 1.00 62.24 165 GLN C N 1
ATOM 4208 C CA . GLN C 1 26 ? -1.922 -25.056 -7.985 1.00 62.46 165 GLN C CA 1
ATOM 4209 C C . GLN C 1 26 ? -2.227 -26.444 -8.566 1.00 62.37 165 GLN C C 1
ATOM 4210 O O . GLN C 1 26 ? -2.966 -27.217 -7.962 1.00 62.16 165 GLN C O 1
ATOM 4216 N N . GLU C 1 27 ? -1.729 -26.716 -9.773 1.00 62.46 166 GLU C N 1
ATOM 4217 C CA . GLU C 1 27 ? -2.014 -27.951 -10.501 1.00 63.08 166 GLU C CA 1
ATOM 4218 C C . GLU C 1 27 ? -1.524 -29.215 -9.791 1.00 64.18 166 GLU C C 1
ATOM 4219 O O . GLU C 1 27 ? -2.208 -30.236 -9.809 1.00 63.96 166 GLU C O 1
ATOM 4225 N N . LYS C 1 28 ? -0.353 -29.125 -9.155 1.00 64.92 167 LYS C N 1
ATOM 4226 C CA . LYS C 1 28 ? 0.251 -30.178 -8.343 1.00 65.88 167 LYS C CA 1
ATOM 4227 C C . LYS C 1 28 ? 0.453 -29.609 -6.919 1.00 66.48 167 LYS C C 1
ATOM 4228 O O . LYS C 1 28 ? 0.543 -28.391 -6.746 1.00 66.24 167 LYS C O 1
ATOM 4234 N N . GLU C 1 29 ? 0.494 -30.475 -5.902 1.00 67.08 168 GLU C N 1
ATOM 4235 C CA . GLU C 1 29 ? 0.711 -30.022 -4.528 1.00 67.83 168 GLU C CA 1
ATOM 4236 C C . GLU C 1 29 ? 2.117 -29.433 -4.398 1.00 67.31 168 GLU C C 1
ATOM 4237 O O . GLU C 1 29 ? 3.055 -29.931 -5.025 1.00 67.26 168 GLU C O 1
ATOM 4243 N N . GLY C 1 30 ? 2.229 -28.328 -3.655 1.00 66.82 169 GLY C N 1
ATOM 4244 C CA . GLY C 1 30 ? 3.497 -27.630 -3.484 1.00 66.59 169 GLY C CA 1
ATOM 4245 C C . GLY C 1 30 ? 3.887 -26.721 -4.640 1.00 66.01 169 GLY C C 1
ATOM 4246 O O . GLY C 1 30 ? 5.010 -26.213 -4.680 1.00 66.00 169 GLY C O 1
ATOM 4247 N N . HIS C 1 31 ? 2.964 -26.494 -5.585 1.00 65.74 170 HIS C N 1
ATOM 4248 C CA . HIS C 1 31 ? 3.222 -25.638 -6.747 1.00 66.12 170 HIS C CA 1
ATOM 4249 C C . HIS C 1 31 ? 2.217 -24.507 -6.828 1.00 65.52 170 HIS C C 1
ATOM 4250 O O . HIS C 1 31 ? 1.074 -24.666 -6.395 1.00 66.05 170 HIS C O 1
ATOM 4257 N N . LEU C 1 32 ? 2.643 -23.359 -7.361 1.00 64.34 171 LEU C N 1
ATOM 4258 C CA . LEU C 1 32 ? 1.776 -22.186 -7.454 1.00 63.93 171 LEU C CA 1
ATOM 4259 C C . LEU C 1 32 ? 2.193 -21.403 -8.667 1.00 62.71 171 LEU C C 1
ATOM 4260 O O . LEU C 1 32 ? 3.371 -21.124 -8.851 1.00 62.05 171 LEU C O 1
ATOM 4265 N N . ASP C 1 33 ? 1.226 -21.003 -9.467 1.00 62.24 172 ASP C N 1
ATOM 4266 C CA . ASP C 1 33 ? 1.470 -20.154 -10.622 1.00 62.76 172 ASP C CA 1
ATOM 4267 C C . ASP C 1 33 ? 0.348 -19.104 -10.680 1.00 62.23 172 ASP C C 1
ATOM 4268 O O . ASP C 1 33 ? -0.703 -19.272 -10.052 1.00 62.57 172 ASP C O 1
ATOM 4273 N N . PHE C 1 34 ? 0.587 -18.006 -11.385 1.00 61.48 173 PHE C N 1
ATOM 4274 C CA . PHE C 1 34 ? -0.430 -16.965 -11.535 1.00 61.26 173 PHE C CA 1
ATOM 4275 C C . PHE C 1 34 ? -0.544 -16.548 -13.003 1.00 61.03 173 PHE C C 1
ATOM 4276 O O . PHE C 1 34 ? 0.420 -16.643 -13.768 1.00 61.21 173 PHE C O 1
ATOM 4284 N N . VAL C 1 35 ? -1.731 -16.123 -13.405 1.00 60.29 174 VAL C N 1
ATOM 4285 C CA . VAL C 1 35 ? -1.961 -15.662 -14.758 1.00 59.68 174 VAL C CA 1
ATOM 4286 C C . VAL C 1 35 ? -2.653 -14.328 -14.656 1.00 58.95 174 VAL C C 1
ATOM 4287 O O . VAL C 1 35 ? -3.720 -14.238 -14.061 1.00 58.61 174 VAL C O 1
ATOM 4291 N N . ILE C 1 36 ? -2.018 -13.288 -15.184 1.00 58.63 175 ILE C N 1
ATOM 4292 C CA . ILE C 1 36 ? -2.614 -11.976 -15.274 1.00 59.26 175 ILE C CA 1
ATOM 4293 C C . ILE C 1 36 ? -3.410 -12.096 -16.576 1.00 59.50 175 ILE C C 1
ATOM 4294 O O . ILE C 1 36 ? -2.827 -12.091 -17.658 1.00 59.27 175 ILE C O 1
ATOM 4299 N N . ILE C 1 37 ? -4.716 -12.367 -16.446 1.00 60.06 176 ILE C N 1
ATOM 4300 C CA . ILE C 1 37 ? -5.644 -12.601 -17.549 1.00 61.44 176 ILE C CA 1
ATOM 4301 C C . ILE C 1 37 ? -5.597 -11.532 -18.664 1.00 62.91 176 ILE C C 1
ATOM 4302 O O . ILE C 1 37 ? -5.506 -11.941 -19.821 1.00 63.69 176 ILE C O 1
ATOM 4307 N N . PRO C 1 38 ? -5.624 -10.197 -18.396 1.00 63.40 177 PRO C N 1
ATOM 4308 C CA . PRO C 1 38 ? -5.554 -9.244 -19.510 1.00 63.28 177 PRO C CA 1
ATOM 4309 C C . PRO C 1 38 ? -4.257 -9.343 -20.315 1.00 63.67 177 PRO C C 1
ATOM 4310 O O . PRO C 1 38 ? -4.275 -9.067 -21.519 1.00 64.30 177 PRO C O 1
ATOM 4314 N N . HIS C 1 39 ? -3.144 -9.739 -19.679 1.00 62.88 178 HIS C N 1
ATOM 4315 C CA . HIS C 1 39 ? -1.870 -9.876 -20.397 1.00 62.79 178 HIS C CA 1
ATOM 4316 C C . HIS C 1 39 ? -1.850 -11.151 -21.241 1.00 62.18 178 HIS C C 1
ATOM 4317 O O . HIS C 1 39 ? -1.251 -11.172 -22.308 1.00 62.49 178 HIS C O 1
ATOM 4324 N N . TYR C 1 40 ? -2.466 -12.233 -20.744 1.00 61.33 179 TYR C N 1
ATOM 4325 C CA . TYR C 1 40 ? -2.515 -13.484 -21.469 1.00 60.81 179 TYR C CA 1
ATOM 4326 C C . TYR C 1 40 ? -3.313 -13.294 -22.761 1.00 59.59 179 TYR C C 1
ATOM 4327 O O . TYR C 1 40 ? -2.862 -13.705 -23.817 1.00 59.79 179 TYR C O 1
ATOM 4336 N N . THR C 1 41 ? -4.470 -12.643 -22.669 1.00 58.79 180 THR C N 1
ATOM 4337 C CA . THR C 1 41 ? -5.357 -12.361 -23.796 1.00 58.93 180 THR C CA 1
ATOM 4338 C C . THR C 1 41 ? -4.672 -11.455 -24.832 1.00 59.21 180 THR C C 1
ATOM 4339 O O . THR C 1 41 ? -4.741 -11.722 -26.027 1.00 59.33 180 THR C O 1
ATOM 4343 N N . PHE C 1 42 ? -4.000 -10.396 -24.354 1.00 59.29 181 PHE C N 1
ATOM 4344 C CA . PHE C 1 42 ? -3.296 -9.406 -25.166 1.00 59.65 181 PHE C CA 1
ATOM 4345 C C . PHE C 1 42 ? -2.151 -10.038 -25.937 1.00 59.23 181 PHE C C 1
ATOM 4346 O O . PHE C 1 42 ? -2.001 -9.759 -27.126 1.00 58.95 181 PHE C O 1
ATOM 4354 N N . LEU C 1 43 ? -1.335 -10.878 -25.269 1.00 58.76 182 LEU C N 1
ATOM 4355 C CA . LEU C 1 43 ? -0.213 -11.544 -25.942 1.00 58.44 182 LEU C CA 1
ATOM 4356 C C . LEU C 1 43 ? -0.706 -12.567 -26.956 1.00 58.86 182 LEU C C 1
ATOM 4357 O O . LEU C 1 43 ? -0.128 -12.682 -28.043 1.00 59.33 182 LEU C O 1
ATOM 4362 N N . ASP C 1 44 ? -1.806 -13.259 -26.632 1.00 58.02 183 ASP C N 1
ATOM 4363 C CA . ASP C 1 44 ? -2.403 -14.229 -27.536 1.00 57.99 183 ASP C CA 1
ATOM 4364 C C . ASP C 1 44 ? -3.000 -13.564 -28.788 1.00 58.79 183 ASP C C 1
ATOM 4365 O O . ASP C 1 44 ? -2.923 -14.117 -29.882 1.00 58.80 183 ASP C O 1
ATOM 4370 N N . TYR C 1 45 ? -3.595 -12.391 -28.617 1.00 59.54 184 TYR C N 1
ATOM 4371 C CA . TYR C 1 45 ? -4.196 -11.609 -29.692 1.00 60.43 184 TYR C CA 1
ATOM 4372 C C . TYR C 1 45 ? -3.139 -11.231 -30.721 1.00 60.12 184 TYR C C 1
ATOM 4373 O O . TYR C 1 45 ? -3.347 -11.460 -31.902 1.00 59.23 184 TYR C O 1
ATOM 4382 N N . TYR C 1 46 ? -2.003 -10.677 -30.275 1.00 60.67 185 TYR C N 1
ATOM 4383 C CA . TYR C 1 46 ? -0.949 -10.272 -31.188 1.00 61.90 185 TYR C CA 1
ATOM 4384 C C . TYR C 1 46 ? -0.165 -11.446 -31.780 1.00 62.43 185 TYR C C 1
ATOM 4385 O O . TYR C 1 46 ? 0.496 -11.265 -32.798 1.00 63.17 185 TYR C O 1
ATOM 4394 N N . LYS C 1 47 ? -0.298 -12.643 -31.211 1.00 62.30 186 LYS C N 1
ATOM 4395 C CA . LYS C 1 47 ? 0.295 -13.862 -31.754 1.00 62.18 186 LYS C CA 1
ATOM 4396 C C . LYS C 1 47 ? -0.572 -14.272 -32.965 1.00 61.60 186 LYS C C 1
ATOM 4397 O O . LYS C 1 47 ? -0.041 -14.501 -34.047 1.00 60.97 186 LYS C O 1
ATOM 4403 N N . HIS C 1 48 ? -1.905 -14.328 -32.788 1.00 61.50 187 HIS C N 1
ATOM 4404 C CA . HIS C 1 48 ? -2.823 -14.664 -33.871 1.00 62.02 187 HIS C CA 1
ATOM 4405 C C . HIS C 1 48 ? -2.792 -13.612 -34.980 1.00 63.02 187 HIS C C 1
ATOM 4406 O O . HIS C 1 48 ? -2.916 -13.958 -36.157 1.00 63.52 187 HIS C O 1
ATOM 4413 N N . LEU C 1 49 ? -2.602 -12.334 -34.604 1.00 63.12 188 LEU C N 1
ATOM 4414 C CA . LEU C 1 49 ? -2.496 -11.243 -35.566 1.00 63.80 188 LEU C CA 1
ATOM 4415 C C . LEU C 1 49 ? -1.241 -11.404 -36.461 1.00 62.74 188 LEU C C 1
ATOM 4416 O O . LEU C 1 49 ? -1.316 -11.128 -37.653 1.00 62.14 188 LEU C O 1
ATOM 4421 N N . SER C 1 50 ? -0.103 -11.839 -35.874 1.00 61.83 189 SER C N 1
ATOM 4422 C CA . SER C 1 50 ? 1.166 -12.022 -36.568 1.00 61.51 189 SER C CA 1
ATOM 4423 C C . SER C 1 50 ? 1.071 -13.135 -37.606 1.00 62.44 189 SER C C 1
ATOM 4424 O O . SER C 1 50 ? 1.527 -12.953 -38.735 1.00 62.89 189 SER C O 1
ATOM 4427 N N . TYR C 1 51 ? 0.476 -14.286 -37.229 1.00 62.33 190 TYR C N 1
ATOM 4428 C CA . TYR C 1 51 ? 0.346 -15.413 -38.123 1.00 62.59 190 TYR C CA 1
ATOM 4429 C C . TYR C 1 51 ? -0.623 -15.159 -39.246 1.00 62.61 190 TYR C C 1
ATOM 4430 O O . TYR C 1 51 ? -0.337 -15.532 -40.372 1.00 61.30 190 TYR C O 1
ATOM 4439 N N . ASN C 1 52 ? -1.727 -14.460 -38.964 1.00 63.38 191 ASN C N 1
ATOM 4440 C CA . ASN C 1 52 ? -2.689 -14.108 -40.014 1.00 64.42 191 ASN C CA 1
ATOM 4441 C C . ASN C 1 52 ? -2.070 -13.171 -41.114 1.00 64.80 191 ASN C C 1
ATOM 4442 O O . ASN C 1 52 ? -2.367 -13.318 -42.318 1.00 64.40 191 ASN C O 1
ATOM 4447 N N . SER C 1 53 ? -1.165 -12.265 -40.674 1.00 64.64 192 SER C N 1
ATOM 4448 C CA . SER C 1 53 ? -0.473 -11.286 -41.509 1.00 65.22 192 SER C CA 1
ATOM 4449 C C . SER C 1 53 ? 0.602 -11.887 -42.422 1.00 66.30 192 SER C C 1
ATOM 4450 O O . SER C 1 53 ? 0.853 -11.333 -43.497 1.00 67.84 192 SER C O 1
ATOM 4453 N N . ILE C 1 54 ? 1.264 -12.968 -41.997 1.00 65.45 193 ILE C N 1
ATOM 4454 C CA . ILE C 1 54 ? 2.295 -13.599 -42.816 1.00 65.43 193 ILE C CA 1
ATOM 4455 C C . ILE C 1 54 ? 1.750 -14.736 -43.669 1.00 65.80 193 ILE C C 1
ATOM 4456 O O . ILE C 1 54 ? 2.308 -15.028 -44.718 1.00 65.67 193 ILE C O 1
ATOM 4461 N N . TYR C 1 55 ? 0.696 -15.402 -43.215 1.00 66.27 194 TYR C N 1
ATOM 4462 C CA . TYR C 1 55 ? 0.110 -16.510 -43.974 1.00 66.68 194 TYR C CA 1
ATOM 4463 C C . TYR C 1 55 ? -0.752 -16.017 -45.119 1.00 67.33 194 TYR C C 1
ATOM 4464 O O . TYR C 1 55 ? -1.151 -16.829 -45.935 1.00 67.99 194 TYR C O 1
ATOM 4473 N N . HIS C 1 56 ? -1.066 -14.713 -45.174 1.00 67.48 195 HIS C N 1
ATOM 4474 C CA . HIS C 1 56 ? -1.874 -14.109 -46.220 1.00 68.33 195 HIS C CA 1
ATOM 4475 C C . HIS C 1 56 ? -1.258 -14.303 -47.626 1.00 69.76 195 HIS C C 1
ATOM 4476 O O . HIS C 1 56 ? -1.991 -14.605 -48.568 1.00 69.66 195 HIS C O 1
ATOM 4483 N N . LYS C 1 57 ? 0.082 -14.184 -47.758 1.00 70.79 196 LYS C N 1
ATOM 4484 C CA . LYS C 1 57 ? 0.788 -14.360 -49.032 1.00 72.08 196 LYS C CA 1
ATOM 4485 C C . LYS C 1 57 ? 1.874 -15.435 -48.937 1.00 73.75 196 LYS C C 1
ATOM 4486 O O . LYS C 1 57 ? 2.484 -15.602 -47.880 1.00 73.56 196 LYS C O 1
ATOM 4492 N N . SER C 1 58 ? 2.134 -16.149 -50.064 1.00 75.12 197 SER C N 1
ATOM 4493 C CA . SER C 1 58 ? 3.167 -17.193 -50.142 1.00 76.62 197 SER C CA 1
ATOM 4494 C C . SER C 1 58 ? 4.575 -16.600 -49.994 1.00 77.39 197 SER C C 1
ATOM 4495 O O . SER C 1 58 ? 5.452 -17.234 -49.406 1.00 77.81 197 SER C O 1
ATOM 4498 N N . SER C 1 59 ? 4.777 -15.369 -50.483 1.00 77.52 198 SER C N 1
ATOM 4499 C CA . SER C 1 59 ? 6.052 -14.674 -50.357 1.00 78.21 198 SER C CA 1
ATOM 4500 C C . SER C 1 59 ? 6.380 -14.272 -48.893 1.00 79.02 198 SER C C 1
ATOM 4501 O O . SER C 1 59 ? 7.550 -14.026 -48.595 1.00 79.99 198 SER C O 1
ATOM 4504 N N . THR C 1 60 ? 5.358 -14.203 -47.984 1.00 78.11 199 THR C N 1
ATOM 4505 C CA . THR C 1 60 ? 5.560 -13.870 -46.567 1.00 77.33 199 THR C CA 1
ATOM 4506 C C . THR C 1 60 ? 5.349 -15.077 -45.612 1.00 76.67 199 THR C C 1
ATOM 4507 O O . THR C 1 60 ? 5.587 -14.931 -44.410 1.00 76.52 199 THR C O 1
ATOM 4511 N N . TYR C 1 61 ? 4.882 -16.254 -46.136 1.00 75.70 200 TYR C N 1
ATOM 4512 C CA . TYR C 1 61 ? 4.610 -17.461 -45.335 1.00 75.38 200 TYR C CA 1
ATOM 4513 C C . TYR C 1 61 ? 5.848 -17.972 -44.581 1.00 75.56 200 TYR C C 1
ATOM 4514 O O . TYR C 1 61 ? 5.737 -18.407 -43.433 1.00 75.55 200 TYR C O 1
ATOM 4523 N N . GLY C 1 62 ? 7.007 -17.875 -45.225 1.00 75.43 201 GLY C N 1
ATOM 4524 C CA . GLY C 1 62 ? 8.284 -18.306 -44.674 1.00 75.88 201 GLY C CA 1
ATOM 4525 C C . GLY C 1 62 ? 8.777 -17.525 -43.474 1.00 76.26 201 GLY C C 1
ATOM 4526 O O . GLY C 1 62 ? 9.697 -17.972 -42.782 1.00 76.52 201 GLY C O 1
ATOM 4527 N N . LYS C 1 63 ? 8.161 -16.364 -43.191 1.00 76.19 202 LYS C N 1
ATOM 4528 C CA . LYS C 1 63 ? 8.527 -15.569 -42.022 1.00 76.48 202 LYS C CA 1
ATOM 4529 C C . LYS C 1 63 ? 8.077 -16.218 -40.684 1.00 76.36 202 LYS C C 1
ATOM 4530 O O . LYS C 1 63 ? 8.395 -15.673 -39.634 1.00 76.75 202 LYS C O 1
ATOM 4536 N N . TYR C 1 64 ? 7.381 -17.386 -40.721 1.00 75.69 203 TYR C N 1
ATOM 4537 C CA . TYR C 1 64 ? 6.927 -18.101 -39.534 1.00 75.39 203 TYR C CA 1
ATOM 4538 C C . TYR C 1 64 ? 8.084 -18.501 -38.634 1.00 74.37 203 TYR C C 1
ATOM 4539 O O . TYR C 1 64 ? 7.909 -18.517 -37.424 1.00 73.71 203 TYR C O 1
ATOM 4548 N N . ILE C 1 65 ? 9.273 -18.789 -39.208 1.00 73.51 204 ILE C N 1
ATOM 4549 C CA . ILE C 1 65 ? 10.457 -19.137 -38.412 1.00 72.34 204 ILE C CA 1
ATOM 4550 C C . ILE C 1 65 ? 10.827 -17.963 -37.497 1.00 70.53 204 ILE C C 1
ATOM 4551 O O . ILE C 1 65 ? 11.114 -18.161 -36.320 1.00 70.74 204 ILE C O 1
ATOM 4556 N N . ALA C 1 66 ? 10.790 -16.739 -38.044 1.00 68.98 205 ALA C N 1
ATOM 4557 C CA . ALA C 1 66 ? 11.123 -15.517 -37.317 1.00 68.02 205 ALA C CA 1
ATOM 4558 C C . ALA C 1 66 ? 10.033 -15.129 -36.310 1.00 67.94 205 ALA C C 1
ATOM 4559 O O . ALA C 1 66 ? 10.353 -14.598 -35.243 1.00 68.20 205 ALA C O 1
ATOM 4561 N N . VAL C 1 67 ? 8.756 -15.380 -36.651 1.00 67.22 206 VAL C N 1
ATOM 4562 C CA . VAL C 1 67 ? 7.633 -15.080 -35.760 1.00 66.87 206 VAL C CA 1
ATOM 4563 C C . VAL C 1 67 ? 7.674 -16.010 -34.553 1.00 66.86 206 VAL C C 1
ATOM 4564 O O . VAL C 1 67 ? 7.633 -15.516 -33.429 1.00 67.37 206 VAL C O 1
ATOM 4568 N N . ASP C 1 68 ? 7.860 -17.337 -34.778 1.00 66.39 207 ASP C N 1
ATOM 4569 C CA . ASP C 1 68 ? 7.973 -18.355 -33.723 1.00 66.23 207 ASP C CA 1
ATOM 4570 C C . ASP C 1 68 ? 9.092 -17.980 -32.754 1.00 65.48 207 ASP C C 1
ATOM 4571 O O . ASP C 1 68 ? 8.933 -18.128 -31.547 1.00 65.34 207 ASP C O 1
ATOM 4576 N N . ALA C 1 69 ? 10.232 -17.522 -33.293 1.00 64.94 208 ALA C N 1
ATOM 4577 C CA . ALA C 1 69 ? 11.392 -17.162 -32.500 1.00 64.89 208 ALA C CA 1
ATOM 4578 C C . ALA C 1 69 ? 11.183 -15.877 -31.720 1.00 64.77 208 ALA C C 1
ATOM 4579 O O . ALA C 1 69 ? 11.711 -15.760 -30.613 1.00 65.00 208 ALA C O 1
ATOM 4581 N N . PHE C 1 70 ? 10.407 -14.924 -32.277 1.00 63.97 209 PHE C N 1
ATOM 4582 C CA . PHE C 1 70 ? 10.126 -13.678 -31.579 1.00 64.06 209 PHE C CA 1
ATOM 4583 C C . PHE C 1 70 ? 9.145 -13.937 -30.433 1.00 64.20 209 PHE C C 1
ATOM 4584 O O . PHE C 1 70 ? 9.340 -13.418 -29.339 1.00 64.13 209 PHE C O 1
ATOM 4592 N N . ILE C 1 71 ? 8.089 -14.724 -30.688 1.00 64.21 210 ILE C N 1
ATOM 4593 C CA . ILE C 1 71 ? 7.088 -15.053 -29.677 1.00 64.81 210 ILE C CA 1
ATOM 4594 C C . ILE C 1 71 ? 7.730 -15.805 -28.518 1.00 65.75 210 ILE C C 1
ATOM 4595 O O . ILE C 1 71 ? 7.469 -15.476 -27.356 1.00 65.89 210 ILE C O 1
ATOM 4600 N N . LYS C 1 72 ? 8.643 -16.744 -28.833 1.00 66.06 211 LYS C N 1
ATOM 4601 C CA . LYS C 1 72 ? 9.363 -17.507 -27.815 1.00 67.29 211 LYS C CA 1
ATOM 4602 C C . LYS C 1 72 ? 10.184 -16.572 -26.903 1.00 67.93 211 LYS C C 1
ATOM 4603 O O . LYS C 1 72 ? 10.184 -16.738 -25.684 1.00 67.99 211 LYS C O 1
ATOM 4609 N N . LYS C 1 73 ? 10.831 -15.568 -27.507 1.00 67.95 212 LYS C N 1
ATOM 4610 C CA . LYS C 1 73 ? 11.662 -14.570 -26.847 1.00 68.54 212 LYS C CA 1
ATOM 4611 C C . LYS C 1 73 ? 10.818 -13.653 -25.941 1.00 68.50 212 LYS C C 1
ATOM 4612 O O . LYS C 1 73 ? 11.278 -13.255 -24.871 1.00 68.34 212 LYS C O 1
ATOM 4618 N N . ILE C 1 74 ? 9.580 -13.335 -26.368 1.00 68.19 213 ILE C N 1
ATOM 4619 C CA . ILE C 1 74 ? 8.641 -12.514 -25.606 1.00 68.10 213 ILE C CA 1
ATOM 4620 C C . ILE C 1 74 ? 8.125 -13.290 -24.385 1.00 67.57 213 ILE C C 1
ATOM 4621 O O . ILE C 1 74 ? 7.938 -12.705 -23.323 1.00 68.01 213 ILE C O 1
ATOM 4626 N N . ASN C 1 75 ? 7.874 -14.595 -24.550 1.00 66.73 214 ASN C N 1
ATOM 4627 C CA . ASN C 1 75 ? 7.385 -15.463 -23.485 1.00 66.17 214 ASN C CA 1
ATOM 4628 C C . ASN C 1 75 ? 8.442 -15.630 -22.400 1.00 65.88 214 ASN C C 1
ATOM 4629 O O . ASN C 1 75 ? 8.115 -15.566 -21.219 1.00 65.24 214 ASN C O 1
ATOM 4634 N N . GLU C 1 76 ? 9.711 -15.789 -22.797 1.00 66.06 215 GLU C N 1
ATOM 4635 C CA . GLU C 1 76 ? 10.815 -15.924 -21.854 1.00 66.77 215 GLU C CA 1
ATOM 4636 C C . GLU C 1 76 ? 11.040 -14.629 -21.065 1.00 67.05 215 GLU C C 1
ATOM 4637 O O . GLU C 1 76 ? 11.343 -14.691 -19.875 1.00 67.95 215 GLU C O 1
ATOM 4643 N N . ALA C 1 77 ? 10.863 -13.461 -21.719 1.00 65.74 216 ALA C N 1
ATOM 4644 C CA . ALA C 1 77 ? 10.996 -12.164 -21.077 1.00 65.02 216 ALA C CA 1
ATOM 4645 C C . ALA C 1 77 ? 9.862 -11.970 -20.071 1.00 64.73 216 ALA C C 1
ATOM 4646 O O . ALA C 1 77 ? 10.107 -11.474 -18.974 1.00 65.05 216 ALA C O 1
ATOM 4648 N N . TYR C 1 78 ? 8.631 -12.374 -20.428 1.00 63.86 217 TYR C N 1
ATOM 4649 C CA . TYR C 1 78 ? 7.485 -12.264 -19.531 1.00 63.54 217 TYR C CA 1
ATOM 4650 C C . TYR C 1 78 ? 7.713 -13.148 -18.294 1.00 64.19 217 TYR C C 1
ATOM 4651 O O . TYR C 1 78 ? 7.473 -12.708 -17.173 1.00 65.04 217 TYR C O 1
ATOM 4660 N N . ASP C 1 79 ? 8.207 -14.373 -18.492 1.00 64.07 218 ASP C N 1
ATOM 4661 C CA . ASP C 1 79 ? 8.493 -15.311 -17.401 1.00 64.36 218 ASP C CA 1
ATOM 4662 C C . ASP C 1 79 ? 9.627 -14.829 -16.503 1.00 64.11 218 ASP C C 1
ATOM 4663 O O . ASP C 1 79 ? 9.642 -15.146 -15.319 1.00 63.50 218 ASP C O 1
ATOM 4668 N N . LYS C 1 80 ? 10.566 -14.052 -17.058 1.00 64.81 219 LYS C N 1
ATOM 4669 C CA . LYS C 1 80 ? 11.671 -13.470 -16.309 1.00 65.99 219 LYS C CA 1
ATOM 4670 C C . LYS C 1 80 ? 11.134 -12.390 -15.347 1.00 66.40 219 LYS C C 1
ATOM 4671 O O . LYS C 1 80 ? 11.623 -12.268 -14.220 1.00 67.14 219 LYS C O 1
ATOM 4677 N N . VAL C 1 81 ? 10.104 -11.628 -15.768 1.00 65.82 220 VAL C N 1
ATOM 4678 C CA . VAL C 1 81 ? 9.481 -10.633 -14.894 1.00 65.81 220 VAL C CA 1
ATOM 4679 C C . VAL C 1 81 ? 8.646 -11.351 -13.817 1.00 66.02 220 VAL C C 1
ATOM 4680 O O . VAL C 1 81 ? 8.680 -10.949 -12.659 1.00 66.19 220 VAL C O 1
ATOM 4684 N N . LYS C 1 82 ? 7.948 -12.452 -14.192 1.00 66.09 221 LYS C N 1
ATOM 4685 C CA . LYS C 1 82 ? 7.171 -13.268 -13.252 1.00 66.52 221 LYS C CA 1
ATOM 4686 C C . LYS C 1 82 ? 8.070 -13.837 -12.146 1.00 67.15 221 LYS C C 1
ATOM 4687 O O . LYS C 1 82 ? 7.669 -13.846 -10.983 1.00 67.20 221 LYS C O 1
ATOM 4693 N N . SER C 1 83 ? 9.300 -14.255 -12.504 1.00 67.19 222 SER C N 1
ATOM 4694 C CA . SER C 1 83 ? 10.292 -14.798 -11.570 1.00 67.57 222 SER C CA 1
ATOM 4695 C C . SER C 1 83 ? 10.732 -13.793 -10.470 1.00 67.24 222 SER C C 1
ATOM 4696 O O . SER C 1 83 ? 11.292 -14.197 -9.440 1.00 67.09 222 SER C O 1
ATOM 4699 N N . LYS C 1 84 ? 10.464 -12.495 -10.674 1.00 66.59 223 LYS C N 1
ATOM 4700 C CA . LYS C 1 84 ? 10.768 -11.490 -9.645 1.00 66.30 223 LYS C CA 1
ATOM 4701 C C . LYS C 1 84 ? 9.858 -11.654 -8.408 1.00 66.22 223 LYS C C 1
ATOM 4702 O O . LYS C 1 84 ? 10.218 -11.233 -7.316 1.00 66.75 223 LYS C O 1
ATOM 4708 N N . CYS C 1 85 ? 8.712 -12.322 -8.577 1.00 65.51 224 CYS C N 1
ATOM 4709 C CA . CYS C 1 85 ? 7.767 -12.593 -7.514 1.00 65.03 224 CYS C CA 1
ATOM 4710 C C . CYS C 1 85 ? 7.887 -13.976 -6.918 1.00 64.58 224 CYS C C 1
ATOM 4711 O O . CYS C 1 85 ? 7.041 -14.316 -6.102 1.00 65.12 224 CYS C O 1
ATOM 4714 N N . ASN C 1 86 ? 8.940 -14.752 -7.265 1.00 63.85 225 ASN C N 1
ATOM 4715 C CA . ASN C 1 86 ? 9.141 -16.125 -6.793 1.00 63.96 225 ASN C CA 1
ATOM 4716 C C . ASN C 1 86 ? 9.297 -16.282 -5.290 1.00 64.53 225 ASN C C 1
ATOM 4717 O O . ASN C 1 86 ? 8.683 -17.184 -4.750 1.00 64.50 225 ASN C O 1
ATOM 4722 N N . ASP C 1 87 ? 10.082 -15.428 -4.606 1.00 64.75 226 ASP C N 1
ATOM 4723 C CA . ASP C 1 87 ? 10.272 -15.567 -3.160 1.00 65.20 226 ASP C CA 1
ATOM 4724 C C . ASP C 1 87 ? 8.948 -15.411 -2.403 1.00 64.93 226 ASP C C 1
ATOM 4725 O O . ASP C 1 87 ? 8.629 -16.216 -1.531 1.00 64.63 226 ASP C O 1
ATOM 4730 N N . ILE C 1 88 ? 8.172 -14.389 -2.777 1.00 64.93 227 ILE C N 1
ATOM 4731 C CA . ILE C 1 88 ? 6.849 -14.100 -2.222 1.00 65.11 227 ILE C CA 1
ATOM 4732 C C . ILE C 1 88 ? 5.865 -15.243 -2.575 1.00 65.43 227 ILE C C 1
ATOM 4733 O O . ILE C 1 88 ? 5.059 -15.652 -1.747 1.00 65.57 227 ILE C O 1
ATOM 4738 N N . LYS C 1 89 ? 5.980 -15.791 -3.793 1.00 65.55 228 LYS C N 1
ATOM 4739 C CA . LYS C 1 89 ? 5.149 -16.894 -4.266 1.00 65.10 228 LYS C CA 1
ATOM 4740 C C . LYS C 1 89 ? 5.438 -18.180 -3.481 1.00 65.61 228 LYS C C 1
ATOM 4741 O O . LYS C 1 89 ? 4.512 -18.914 -3.128 1.00 65.46 228 LYS C O 1
ATOM 4747 N N . ASN C 1 90 ? 6.725 -18.449 -3.210 1.00 65.78 229 ASN C N 1
ATOM 4748 C CA . ASN C 1 90 ? 7.145 -19.621 -2.452 1.00 66.38 229 ASN C CA 1
ATOM 4749 C C . ASN C 1 90 ? 6.743 -19.517 -0.998 1.00 67.46 229 ASN C C 1
ATOM 4750 O O . ASN C 1 90 ? 6.413 -20.533 -0.380 1.00 67.45 229 ASN C O 1
ATOM 4755 N N . ASP C 1 91 ? 6.730 -18.280 -0.457 1.00 68.08 230 ASP C N 1
ATOM 4756 C CA . ASP C 1 91 ? 6.320 -17.987 0.896 1.00 68.65 230 ASP C CA 1
ATOM 4757 C C . ASP C 1 91 ? 4.815 -18.284 1.056 1.00 68.06 230 ASP C C 1
ATOM 4758 O O . ASP C 1 91 ? 4.404 -18.825 2.080 1.00 68.77 230 ASP C O 1
ATOM 4763 N N . LEU C 1 92 ? 4.004 -17.954 0.037 1.00 66.61 231 LEU C N 1
ATOM 4764 C CA . LEU C 1 92 ? 2.572 -18.230 0.044 1.00 65.78 231 LEU C CA 1
ATOM 4765 C C . LEU C 1 92 ? 2.312 -19.755 -0.030 1.00 66.12 231 LEU C C 1
ATOM 4766 O O . LEU C 1 92 ? 1.435 -20.237 0.678 1.00 66.83 231 LEU C O 1
ATOM 4771 N N . ILE C 1 93 ? 3.103 -20.511 -0.827 1.00 65.32 232 ILE C N 1
ATOM 4772 C CA . ILE C 1 93 ? 2.994 -21.972 -0.940 1.00 64.92 232 ILE C CA 1
ATOM 4773 C C . ILE C 1 93 ? 3.195 -22.624 0.433 1.00 65.01 232 ILE C C 1
ATOM 4774 O O . ILE C 1 93 ? 2.404 -23.481 0.836 1.00 65.07 232 ILE C O 1
ATOM 4779 N N . ALA C 1 94 ? 4.233 -22.192 1.169 1.00 64.62 233 ALA C N 1
ATOM 4780 C CA . ALA C 1 94 ? 4.532 -22.703 2.509 1.00 64.20 233 ALA C CA 1
ATOM 4781 C C . ALA C 1 94 ? 3.377 -22.489 3.470 1.00 65.06 233 ALA C C 1
ATOM 4782 O O . ALA C 1 94 ? 3.108 -23.349 4.302 1.00 65.56 233 ALA C O 1
ATOM 4784 N N . THR C 1 95 ? 2.684 -21.357 3.353 1.00 65.59 234 THR C N 1
ATOM 4785 C CA . THR C 1 95 ? 1.543 -21.053 4.214 1.00 66.71 234 THR C CA 1
ATOM 4786 C C . THR C 1 95 ? 0.371 -21.962 3.885 1.00 67.57 234 THR C C 1
ATOM 4787 O O . THR C 1 95 ? -0.215 -22.536 4.795 1.00 68.28 234 THR C O 1
ATOM 4791 N N . ILE C 1 96 ? 0.059 -22.129 2.588 1.00 67.54 235 ILE C N 1
ATOM 4792 C CA . ILE C 1 96 ? -1.025 -22.997 2.106 1.00 67.67 235 ILE C CA 1
ATOM 4793 C C . ILE C 1 96 ? -0.795 -24.432 2.571 1.00 68.75 235 ILE C C 1
ATOM 4794 O O . ILE C 1 96 ? -1.720 -25.077 3.053 1.00 68.68 235 ILE C O 1
ATOM 4799 N N . LYS C 1 97 ? 0.452 -24.903 2.464 1.00 69.48 236 LYS C N 1
ATOM 4800 C CA . LYS C 1 97 ? 0.875 -26.243 2.865 1.00 70.63 236 LYS C CA 1
ATOM 4801 C C . LYS C 1 97 ? 0.682 -26.457 4.363 1.00 71.22 236 LYS C C 1
ATOM 4802 O O . LYS C 1 97 ? 0.205 -27.509 4.766 1.00 71.31 236 LYS C O 1
ATOM 4808 N N . LYS C 1 98 ? 0.978 -25.434 5.186 1.00 71.66 237 LYS C N 1
ATOM 4809 C CA . LYS C 1 98 ? 0.788 -25.493 6.639 1.00 71.79 237 LYS C CA 1
ATOM 4810 C C . LYS C 1 98 ? -0.705 -25.489 6.994 1.00 71.38 237 LYS C C 1
ATOM 4811 O O . LYS C 1 98 ? -1.132 -26.245 7.861 1.00 71.30 237 LYS C O 1
ATOM 4817 N N . LEU C 1 99 ? -1.497 -24.649 6.313 1.00 71.03 238 LEU C N 1
ATOM 4818 C CA . LEU C 1 99 ? -2.949 -24.571 6.508 1.00 71.24 238 LEU C CA 1
ATOM 4819 C C . LEU C 1 99 ? -3.697 -25.823 6.031 1.00 71.83 238 LEU C C 1
ATOM 4820 O O . LEU C 1 99 ? -4.850 -26.027 6.404 1.00 71.71 238 LEU C O 1
ATOM 4825 N N . GLU C 1 100 ? -3.073 -26.627 5.164 1.00 72.13 239 GLU C N 1
ATOM 4826 C CA . GLU C 1 100 ? -3.704 -27.819 4.639 1.00 72.83 239 GLU C CA 1
ATOM 4827 C C . GLU C 1 100 ? -3.253 -29.093 5.352 1.00 74.84 239 GLU C C 1
ATOM 4828 O O . GLU C 1 100 ? -3.933 -30.103 5.244 1.00 74.68 239 GLU C O 1
ATOM 4834 N N . HIS C 1 101 ? -2.100 -29.065 6.035 1.00 76.48 240 HIS C N 1
ATOM 4835 C CA . HIS C 1 101 ? -1.570 -30.225 6.739 1.00 78.63 240 HIS C CA 1
ATOM 4836 C C . HIS C 1 101 ? -1.630 -30.014 8.250 1.00 80.33 240 HIS C C 1
ATOM 4837 O O . HIS C 1 101 ? -0.717 -29.440 8.834 1.00 80.43 240 HIS C O 1
ATOM 4844 N N . PRO C 1 102 ? -2.716 -30.453 8.901 1.00 81.62 241 PRO C N 1
ATOM 4845 C CA . PRO C 1 102 ? -2.805 -30.284 10.360 1.00 82.67 241 PRO C CA 1
ATOM 4846 C C . PRO C 1 102 ? -1.984 -31.339 11.116 1.00 83.56 241 PRO C C 1
ATOM 4847 O O . PRO C 1 102 ? -1.112 -30.998 11.921 1.00 84.01 241 PRO C O 1
ATOM 4851 N N . PHE C 1 112 ? -5.043 -21.207 14.479 1.00 93.20 300 PHE C N 1
ATOM 4852 C CA . PHE C 1 112 ? -5.481 -21.242 13.087 1.00 93.70 300 PHE C CA 1
ATOM 4853 C C . PHE C 1 112 ? -5.764 -19.838 12.555 1.00 94.34 300 PHE C C 1
ATOM 4854 O O . PHE C 1 112 ? -5.537 -19.580 11.366 1.00 94.54 300 PHE C O 1
ATOM 4862 N N . LYS C 1 113 ? -6.267 -18.933 13.413 1.00 94.38 301 LYS C N 1
ATOM 4863 C CA . LYS C 1 113 ? -6.547 -17.554 13.003 1.00 95.00 301 LYS C CA 1
ATOM 4864 C C . LYS C 1 113 ? -5.267 -16.857 12.544 1.00 94.67 301 LYS C C 1
ATOM 4865 O O . LYS C 1 113 ? -5.307 -16.115 11.567 1.00 94.71 301 LYS C O 1
ATOM 4871 N N . LYS C 1 114 ? -4.126 -17.144 13.212 1.00 94.21 302 LYS C N 1
ATOM 4872 C CA . LYS C 1 114 ? -2.815 -16.589 12.861 1.00 94.40 302 LYS C CA 1
ATOM 4873 C C . LYS C 1 114 ? -2.414 -17.021 11.453 1.00 93.93 302 LYS C C 1
ATOM 4874 O O . LYS C 1 114 ? -1.938 -16.207 10.665 1.00 93.83 302 LYS C O 1
ATOM 4880 N N . MET C 1 115 ? -2.641 -18.301 11.142 1.00 93.58 303 MET C N 1
ATOM 4881 C CA . MET C 1 115 ? -2.349 -18.914 9.857 1.00 93.51 303 MET C CA 1
ATOM 4882 C C . MET C 1 115 ? -3.259 -18.359 8.751 1.00 91.98 303 MET C C 1
ATOM 4883 O O . MET C 1 115 ? -2.797 -18.127 7.639 1.00 91.83 303 MET C O 1
ATOM 4888 N N . MET C 1 116 ? -4.545 -18.144 9.056 1.00 90.71 304 MET C N 1
ATOM 4889 C CA . MET C 1 116 ? -5.487 -17.580 8.097 1.00 90.08 304 MET C CA 1
ATOM 4890 C C . MET C 1 116 ? -5.156 -16.095 7.814 1.00 88.47 304 MET C C 1
ATOM 4891 O O . MET C 1 116 ? -5.324 -15.628 6.689 1.00 88.24 304 MET C O 1
ATOM 4896 N N . ASP C 1 117 ? -4.661 -15.370 8.836 1.00 87.11 305 ASP C N 1
ATOM 4897 C CA . ASP C 1 117 ? -4.216 -13.979 8.707 1.00 86.10 305 ASP C CA 1
ATOM 4898 C C . ASP C 1 117 ? -2.974 -13.957 7.804 1.00 84.02 305 ASP C C 1
ATOM 4899 O O . ASP C 1 117 ? -2.875 -13.121 6.919 1.00 83.91 305 ASP C O 1
ATOM 4904 N N . GLU C 1 118 ? -2.044 -14.889 8.048 1.00 82.44 306 GLU C N 1
ATOM 4905 C CA . GLU C 1 118 ? -0.785 -15.120 7.354 1.00 81.76 306 GLU C CA 1
ATOM 4906 C C . GLU C 1 118 ? -1.026 -15.394 5.853 1.00 80.42 306 GLU C C 1
ATOM 4907 O O . GLU C 1 118 ? -0.306 -14.875 5.006 1.00 80.50 306 GLU C O 1
ATOM 4913 N N . TYR C 1 119 ? -2.054 -16.191 5.535 1.00 78.66 307 TYR C N 1
ATOM 4914 C CA . TYR C 1 119 ? -2.417 -16.542 4.167 1.00 77.40 307 TYR C CA 1
ATOM 4915 C C . TYR C 1 119 ? -2.942 -15.317 3.416 1.00 77.07 307 TYR C C 1
ATOM 4916 O O . TYR C 1 119 ? -2.616 -15.111 2.245 1.00 76.52 307 TYR C O 1
ATOM 4925 N N . ASN C 1 120 ? -3.794 -14.541 4.082 1.00 76.73 308 ASN C N 1
ATOM 4926 C CA . ASN C 1 120 ? -4.394 -13.369 3.475 1.00 77.29 308 ASN C CA 1
ATOM 4927 C C . ASN C 1 120 ? -3.366 -12.298 3.163 1.00 76.17 308 ASN C C 1
ATOM 4928 O O . ASN C 1 120 ? -3.445 -11.686 2.096 1.00 75.72 308 ASN C O 1
ATOM 4933 N N . THR C 1 121 ? -2.383 -12.094 4.068 1.00 75.29 309 THR C N 1
ATOM 4934 C CA . THR C 1 121 ? -1.379 -11.064 3.829 1.00 74.79 309 THR C CA 1
ATOM 4935 C C . THR C 1 121 ? -0.296 -11.567 2.853 1.00 73.16 309 THR C C 1
ATOM 4936 O O . THR C 1 121 ? 0.282 -10.742 2.154 1.00 73.26 309 THR C O 1
ATOM 4940 N N . LYS C 1 122 ? -0.059 -12.889 2.748 1.00 71.96 310 LYS C N 1
ATOM 4941 C CA . LYS C 1 122 ? 0.917 -13.405 1.774 1.00 71.24 310 LYS C CA 1
ATOM 4942 C C . LYS C 1 122 ? 0.353 -13.409 0.341 1.00 70.17 310 LYS C C 1
ATOM 4943 O O . LYS C 1 122 ? 1.094 -13.163 -0.610 1.00 69.34 310 LYS C O 1
ATOM 4949 N N . LYS C 1 123 ? -0.970 -13.605 0.208 1.00 69.63 311 LYS C N 1
ATOM 4950 C CA . LYS C 1 123 ? -1.662 -13.539 -1.069 1.00 69.57 311 LYS C CA 1
ATOM 4951 C C . LYS C 1 123 ? -1.728 -12.079 -1.546 1.00 69.03 311 LYS C C 1
ATOM 4952 O O . LYS C 1 123 ? -1.539 -11.812 -2.734 1.00 69.29 311 LYS C O 1
ATOM 4958 N N . LYS C 1 124 ? -1.961 -11.133 -0.618 1.00 68.49 312 LYS C N 1
ATOM 4959 C CA . LYS C 1 124 ? -1.990 -9.692 -0.908 1.00 67.94 312 LYS C CA 1
ATOM 4960 C C . LYS C 1 124 ? -0.608 -9.214 -1.382 1.00 66.52 312 LYS C C 1
ATOM 4961 O O . LYS C 1 124 ? -0.513 -8.382 -2.280 1.00 66.01 312 LYS C O 1
ATOM 4967 N N . LYS C 1 125 ? 0.457 -9.763 -0.778 1.00 65.86 313 LYS C N 1
ATOM 4968 C CA . LYS C 1 125 ? 1.847 -9.488 -1.119 1.00 65.53 313 LYS C CA 1
ATOM 4969 C C . LYS C 1 125 ? 2.189 -9.947 -2.550 1.00 65.56 313 LYS C C 1
ATOM 4970 O O . LYS C 1 125 ? 2.970 -9.279 -3.232 1.00 66.08 313 LYS C O 1
ATOM 4976 N N . LEU C 1 126 ? 1.607 -11.079 -3.005 1.00 64.76 314 LEU C N 1
ATOM 4977 C CA . LEU C 1 126 ? 1.827 -11.601 -4.350 1.00 64.17 314 LEU C CA 1
ATOM 4978 C C . LEU C 1 126 ? 1.177 -10.665 -5.350 1.00 63.73 314 LEU C C 1
ATOM 4979 O O . LEU C 1 126 ? 1.833 -10.243 -6.300 1.00 63.69 314 LEU C O 1
ATOM 4984 N N . ILE C 1 127 ? -0.068 -10.251 -5.083 1.00 63.30 315 ILE C N 1
ATOM 4985 C CA . ILE C 1 127 ? -0.757 -9.281 -5.932 1.00 63.74 315 ILE C CA 1
ATOM 4986 C C . ILE C 1 127 ? -0.012 -7.935 -5.949 1.00 63.07 315 ILE C C 1
ATOM 4987 O O . ILE C 1 127 ? 0.092 -7.335 -7.010 1.00 63.87 315 ILE C O 1
ATOM 4992 N N . LYS C 1 128 ? 0.573 -7.507 -4.807 1.00 61.43 316 LYS C N 1
ATOM 4993 C CA . LYS C 1 128 ? 1.345 -6.266 -4.737 1.00 60.62 316 LYS C CA 1
ATOM 4994 C C . LYS C 1 128 ? 2.616 -6.367 -5.563 1.00 60.23 316 LYS C C 1
ATOM 4995 O O . LYS C 1 128 ? 2.974 -5.416 -6.240 1.00 60.51 316 LYS C O 1
ATOM 5001 N N . CYS C 1 129 ? 3.271 -7.524 -5.539 1.00 60.35 317 CYS C N 1
ATOM 5002 C CA . CYS C 1 129 ? 4.472 -7.789 -6.342 1.00 60.54 317 CYS C CA 1
ATOM 5003 C C . CYS C 1 129 ? 4.207 -7.671 -7.864 1.00 59.65 317 CYS C C 1
ATOM 5004 O O . CYS C 1 129 ? 5.008 -7.086 -8.603 1.00 58.57 317 CYS C O 1
ATOM 5007 N N . ILE C 1 130 ? 3.076 -8.234 -8.311 1.00 59.47 318 ILE C N 1
ATOM 5008 C CA . ILE C 1 130 ? 2.640 -8.175 -9.691 1.00 60.35 318 ILE C CA 1
ATOM 5009 C C . ILE C 1 130 ? 2.409 -6.702 -10.090 1.00 61.34 318 ILE C C 1
ATOM 5010 O O . ILE C 1 130 ? 2.917 -6.254 -11.122 1.00 61.20 318 ILE C O 1
ATOM 5015 N N . LYS C 1 131 ? 1.702 -5.949 -9.238 1.00 62.10 319 LYS C N 1
ATOM 5016 C CA . LYS C 1 131 ? 1.428 -4.528 -9.451 1.00 63.35 319 LYS C CA 1
ATOM 5017 C C . LYS C 1 131 ? 2.715 -3.673 -9.447 1.00 62.68 319 LYS C C 1
ATOM 5018 O O . LYS C 1 131 ? 2.819 -2.691 -10.178 1.00 63.01 319 LYS C O 1
ATOM 5024 N N . ASN C 1 132 ? 3.698 -4.068 -8.639 1.00 61.85 320 ASN C N 1
ATOM 5025 C CA . ASN C 1 132 ? 4.989 -3.385 -8.539 1.00 61.54 320 ASN C CA 1
ATOM 5026 C C . ASN C 1 132 ? 5.814 -3.471 -9.814 1.00 60.37 320 ASN C C 1
ATOM 5027 O O . ASN C 1 132 ? 6.637 -2.604 -10.079 1.00 59.73 320 ASN C O 1
ATOM 5032 N N . HIS C 1 133 ? 5.639 -4.565 -10.572 1.00 60.32 321 HIS C N 1
ATOM 5033 C CA . HIS C 1 133 ? 6.344 -4.816 -11.817 1.00 60.26 321 HIS C CA 1
ATOM 5034 C C . HIS C 1 133 ? 5.437 -4.649 -13.053 1.00 60.61 321 HIS C C 1
ATOM 5035 O O . HIS C 1 133 ? 5.790 -5.126 -14.123 1.00 60.53 321 HIS C O 1
ATOM 5042 N N . GLU C 1 134 ? 4.277 -3.978 -12.911 1.00 60.98 322 GLU C N 1
ATOM 5043 C CA . GLU C 1 134 ? 3.316 -3.812 -14.001 1.00 62.28 322 GLU C CA 1
ATOM 5044 C C . GLU C 1 134 ? 3.915 -3.206 -15.271 1.00 63.27 322 GLU C C 1
ATOM 5045 O O . GLU C 1 134 ? 3.672 -3.733 -16.341 1.00 63.82 322 GLU C O 1
ATOM 5051 N N . ASN C 1 135 ? 4.730 -2.155 -15.159 1.00 63.56 323 ASN C N 1
ATOM 5052 C CA . ASN C 1 135 ? 5.367 -1.531 -16.324 1.00 64.00 323 ASN C CA 1
ATOM 5053 C C . ASN C 1 135 ? 6.357 -2.460 -17.038 1.00 63.32 323 ASN C C 1
ATOM 5054 O O . ASN C 1 135 ? 6.585 -2.288 -18.231 1.00 64.04 323 ASN C O 1
ATOM 5059 N N . ASP C 1 136 ? 6.975 -3.379 -16.307 1.00 62.64 324 ASP C N 1
ATOM 5060 C CA . ASP C 1 136 ? 7.901 -4.359 -16.859 1.00 63.62 324 ASP C CA 1
ATOM 5061 C C . ASP C 1 136 ? 7.114 -5.314 -17.781 1.00 64.08 324 ASP C C 1
ATOM 5062 O O . ASP C 1 136 ? 7.579 -5.626 -18.883 1.00 64.36 324 ASP C O 1
ATOM 5067 N N . PHE C 1 137 ? 5.910 -5.738 -17.336 1.00 63.48 325 PHE C N 1
ATOM 5068 C CA . PHE C 1 137 ? 5.014 -6.586 -18.107 1.00 63.58 325 PHE C CA 1
ATOM 5069 C C . PHE C 1 137 ? 4.467 -5.806 -19.295 1.00 64.05 325 PHE C C 1
ATOM 5070 O O . PHE C 1 137 ? 4.440 -6.326 -20.399 1.00 65.19 325 PHE C O 1
ATOM 5078 N N . ASN C 1 138 ? 4.044 -4.561 -19.072 1.00 64.27 326 ASN C N 1
ATOM 5079 C CA . ASN C 1 138 ? 3.523 -3.656 -20.098 1.00 64.74 326 ASN C CA 1
ATOM 5080 C C . ASN C 1 138 ? 4.544 -3.434 -21.200 1.00 64.98 326 ASN C C 1
ATOM 5081 O O . ASN C 1 138 ? 4.164 -3.389 -22.352 1.00 64.86 326 ASN C O 1
ATOM 5086 N N . LYS C 1 139 ? 5.833 -3.301 -20.851 1.00 65.54 327 LYS C N 1
ATOM 5087 C CA . LYS C 1 139 ? 6.898 -3.101 -21.834 1.00 66.33 327 LYS C CA 1
ATOM 5088 C C . LYS C 1 139 ? 6.998 -4.315 -22.766 1.00 66.60 327 LYS C C 1
ATOM 5089 O O . LYS C 1 139 ? 7.145 -4.151 -23.975 1.00 66.89 327 LYS C O 1
ATOM 5095 N N . ILE C 1 140 ? 6.876 -5.529 -22.210 1.00 66.53 328 ILE C N 1
ATOM 5096 C CA . ILE C 1 140 ? 6.904 -6.776 -22.970 1.00 66.50 328 ILE C CA 1
ATOM 5097 C C . ILE C 1 140 ? 5.638 -6.939 -23.823 1.00 66.18 328 ILE C C 1
ATOM 5098 O O . ILE C 1 140 ? 5.727 -7.337 -24.976 1.00 66.08 328 ILE C O 1
ATOM 5103 N N . CYS C 1 141 ? 4.476 -6.578 -23.275 1.00 66.34 329 CYS C N 1
ATOM 5104 C CA . CYS C 1 141 ? 3.208 -6.609 -24.000 1.00 67.15 329 CYS C CA 1
ATOM 5105 C C . CYS C 1 141 ? 3.258 -5.641 -25.190 1.00 68.30 329 CYS C C 1
ATOM 5106 O O . CYS C 1 141 ? 2.758 -5.971 -26.262 1.00 68.42 329 CYS C O 1
ATOM 5109 N N . MET C 1 142 ? 3.882 -4.467 -25.006 1.00 68.67 330 MET C N 1
ATOM 5110 C CA . MET C 1 142 ? 3.993 -3.480 -26.064 1.00 69.92 330 MET C CA 1
ATOM 5111 C C . MET C 1 142 ? 4.979 -3.877 -27.161 1.00 69.53 330 MET C C 1
ATOM 5112 O O . MET C 1 142 ? 4.774 -3.508 -28.311 1.00 68.99 330 MET C O 1
ATOM 5117 N N . ASP C 1 143 ? 6.008 -4.674 -26.828 1.00 68.99 331 ASP C N 1
ATOM 5118 C CA . ASP C 1 143 ? 6.940 -5.180 -27.826 1.00 68.59 331 ASP C CA 1
ATOM 5119 C C . ASP C 1 143 ? 6.183 -6.140 -28.758 1.00 68.74 331 ASP C C 1
ATOM 5120 O O . ASP C 1 143 ? 6.341 -6.060 -29.973 1.00 69.40 331 ASP C O 1
ATOM 5125 N N . MET C 1 144 ? 5.332 -7.012 -28.181 1.00 68.09 332 MET C N 1
ATOM 5126 C CA . MET C 1 144 ? 4.506 -7.969 -28.909 1.00 67.54 332 MET C CA 1
ATOM 5127 C C . MET C 1 144 ? 3.476 -7.254 -29.784 1.00 66.84 332 MET C C 1
ATOM 5128 O O . MET C 1 144 ? 3.256 -7.657 -30.920 1.00 66.78 332 MET C O 1
ATOM 5133 N N . LYS C 1 145 ? 2.854 -6.189 -29.249 1.00 66.51 333 LYS C N 1
ATOM 5134 C CA . LYS C 1 145 ? 1.885 -5.392 -29.998 1.00 65.89 333 LYS C CA 1
ATOM 5135 C C . LYS C 1 145 ? 2.576 -4.710 -31.186 1.00 65.62 333 LYS C C 1
ATOM 5136 O O . LYS C 1 145 ? 2.058 -4.767 -32.287 1.00 65.14 333 LYS C O 1
ATOM 5142 N N . ASN C 1 146 ? 3.730 -4.075 -30.962 1.00 65.32 334 ASN C N 1
ATOM 5143 C CA . ASN C 1 146 ? 4.455 -3.392 -32.021 1.00 65.50 334 ASN C CA 1
ATOM 5144 C C . ASN C 1 146 ? 4.896 -4.327 -33.141 1.00 64.94 334 ASN C C 1
ATOM 5145 O O . ASN C 1 146 ? 4.860 -3.946 -34.304 1.00 65.38 334 ASN C O 1
ATOM 5150 N N . TYR C 1 147 ? 5.229 -5.569 -32.795 1.00 63.78 335 TYR C N 1
ATOM 5151 C CA . TYR C 1 147 ? 5.634 -6.607 -33.726 1.00 62.57 335 TYR C CA 1
ATOM 5152 C C . TYR C 1 147 ? 4.431 -7.115 -34.547 1.00 62.99 335 TYR C C 1
ATOM 5153 O O . TYR C 1 147 ? 4.516 -7.246 -35.769 1.00 62.47 335 TYR C O 1
ATOM 5162 N N . GLY C 1 148 ? 3.331 -7.396 -33.868 1.00 63.85 336 GLY C N 1
ATOM 5163 C CA . GLY C 1 148 ? 2.134 -7.895 -34.523 1.00 65.37 336 GLY C CA 1
ATOM 5164 C C . GLY C 1 148 ? 1.534 -6.865 -35.446 1.00 66.38 336 GLY C C 1
ATOM 5165 O O . GLY C 1 148 ? 1.117 -7.191 -36.554 1.00 66.38 336 GLY C O 1
ATOM 5166 N N . THR C 1 149 ? 1.501 -5.613 -34.976 1.00 67.10 337 THR C N 1
ATOM 5167 C CA . THR C 1 149 ? 0.975 -4.442 -35.684 1.00 67.53 337 THR C CA 1
ATOM 5168 C C . THR C 1 149 ? 1.819 -4.120 -36.907 1.00 67.62 337 THR C C 1
ATOM 5169 O O . THR C 1 149 ? 1.254 -3.766 -37.936 1.00 67.99 337 THR C O 1
ATOM 5173 N N . ASN C 1 150 ? 3.155 -4.260 -36.817 1.00 67.01 338 ASN C N 1
ATOM 5174 C CA . ASN C 1 150 ? 4.017 -3.981 -37.958 1.00 66.89 338 ASN C CA 1
ATOM 5175 C C . ASN C 1 150 ? 3.732 -4.986 -39.089 1.00 67.83 338 ASN C C 1
ATOM 5176 O O . ASN C 1 150 ? 3.642 -4.585 -40.246 1.00 68.51 338 ASN C O 1
ATOM 5181 N N . LEU C 1 151 ? 3.568 -6.280 -38.758 1.00 67.38 339 LEU C N 1
ATOM 5182 C CA . LEU C 1 151 ? 3.257 -7.293 -39.763 1.00 67.29 339 LEU C CA 1
ATOM 5183 C C . LEU C 1 151 ? 1.874 -7.024 -40.354 1.00 67.58 339 LEU C C 1
ATOM 5184 O O . LEU C 1 151 ? 1.689 -7.174 -41.549 1.00 68.88 339 LEU C O 1
ATOM 5189 N N . PHE C 1 152 ? 0.909 -6.661 -39.521 1.00 66.71 340 PHE C N 1
ATOM 5190 C CA . PHE C 1 152 ? -0.457 -6.364 -39.927 1.00 66.80 340 PHE C CA 1
ATOM 5191 C C . PHE C 1 152 ? -0.505 -5.161 -40.877 1.00 67.98 340 PHE C C 1
ATOM 5192 O O . PHE C 1 152 ? -1.313 -5.136 -41.798 1.00 67.77 340 PHE C O 1
ATOM 5200 N N . GLU C 1 153 ? 0.345 -4.157 -40.636 1.00 69.07 341 GLU C N 1
ATOM 5201 C CA . GLU C 1 153 ? 0.413 -2.963 -41.473 1.00 70.60 341 GLU C CA 1
ATOM 5202 C C . GLU C 1 153 ? 1.090 -3.235 -42.829 1.00 72.03 341 GLU C C 1
ATOM 5203 O O . GLU C 1 153 ? 0.780 -2.564 -43.808 1.00 72.44 341 GLU C O 1
ATOM 5209 N N . GLN C 1 154 ? 1.986 -4.239 -42.883 1.00 72.40 342 GLN C N 1
ATOM 5210 C CA . GLN C 1 154 ? 2.676 -4.666 -44.080 1.00 73.42 342 GLN C CA 1
ATOM 5211 C C . GLN C 1 154 ? 1.815 -5.580 -44.976 1.00 74.09 342 GLN C C 1
ATOM 5212 O O . GLN C 1 154 ? 2.246 -5.939 -46.065 1.00 74.05 342 GLN C O 1
ATOM 5218 N N . LEU C 1 155 ? 0.607 -5.967 -44.516 1.00 74.41 343 LEU C N 1
ATOM 5219 C CA . LEU C 1 155 ? -0.346 -6.813 -45.247 1.00 74.59 343 LEU C CA 1
ATOM 5220 C C . LEU C 1 155 ? -0.738 -6.056 -46.504 1.00 73.93 343 LEU C C 1
ATOM 5221 O O . LEU C 1 155 ? -1.113 -4.900 -46.402 1.00 73.69 343 LEU C O 1
ATOM 5226 N N . SER C 1 156 ? -0.594 -6.669 -47.678 1.00 73.86 344 SER C N 1
ATOM 5227 C CA . SER C 1 156 ? -0.966 -6.022 -48.928 1.00 73.87 344 SER C CA 1
ATOM 5228 C C . SER C 1 156 ? -1.670 -6.962 -49.890 1.00 74.03 344 SER C C 1
ATOM 5229 O O . SER C 1 156 ? -1.425 -8.168 -49.898 1.00 74.35 344 SER C O 1
ATOM 5232 N N . CYS C 1 157 ? -2.555 -6.397 -50.699 1.00 73.72 345 CYS C N 1
ATOM 5233 C CA . CYS C 1 157 ? -3.274 -7.131 -51.733 1.00 73.41 345 CYS C CA 1
ATOM 5234 C C . CYS C 1 157 ? -2.908 -6.534 -53.066 1.00 72.90 345 CYS C C 1
ATOM 5235 O O . CYS C 1 157 ? -2.775 -5.314 -53.176 1.00 72.98 345 CYS C O 1
ATOM 5238 N N . TYR C 1 158 ? -2.834 -7.368 -54.108 1.00 72.05 346 TYR C N 1
ATOM 5239 C CA . TYR C 1 158 ? -2.576 -6.885 -55.455 1.00 71.95 346 TYR C CA 1
ATOM 5240 C C . TYR C 1 158 ? -3.739 -5.963 -55.901 1.00 71.65 346 TYR C C 1
ATOM 5241 O O . TYR C 1 158 ? -3.522 -4.895 -56.479 1.00 70.72 346 TYR C O 1
ATOM 5250 N N . ASN C 1 159 ? -4.969 -6.395 -55.611 1.00 71.68 347 ASN C N 1
ATOM 5251 C CA . ASN C 1 159 ? -6.169 -5.632 -55.888 1.00 72.38 347 ASN C CA 1
ATOM 5252 C C . ASN C 1 159 ? -6.860 -5.506 -54.530 1.00 72.41 347 ASN C C 1
ATOM 5253 O O . ASN C 1 159 ? -7.284 -6.506 -53.941 1.00 71.99 347 ASN C O 1
ATOM 5258 N N . ASN C 1 160 ? -6.914 -4.283 -53.996 1.00 72.58 348 ASN C N 1
ATOM 5259 C CA . ASN C 1 160 ? -7.522 -4.043 -52.693 1.00 73.03 348 ASN C CA 1
ATOM 5260 C C . ASN C 1 160 ? -9.060 -4.267 -52.688 1.00 73.54 348 ASN C C 1
ATOM 5261 O O . ASN C 1 160 ? -9.680 -4.148 -51.646 1.00 74.01 348 ASN C O 1
ATOM 5266 N N . ASN C 1 161 ? -9.654 -4.651 -53.823 1.00 73.28 349 ASN C N 1
ATOM 5267 C CA . ASN C 1 161 ? -11.062 -5.032 -53.931 1.00 73.58 349 ASN C CA 1
ATOM 5268 C C . ASN C 1 161 ? -11.235 -6.564 -53.856 1.00 72.80 349 ASN C C 1
ATOM 5269 O O . ASN C 1 161 ? -12.350 -7.022 -53.636 1.00 72.88 349 ASN C O 1
ATOM 5274 N N . PHE C 1 162 ? -10.149 -7.345 -54.096 1.00 71.97 350 PHE C N 1
ATOM 5275 C CA . PHE C 1 162 ? -10.128 -8.804 -54.095 1.00 72.22 350 PHE C CA 1
ATOM 5276 C C . PHE C 1 162 ? -8.950 -9.342 -53.279 1.00 70.62 350 PHE C C 1
ATOM 5277 O O . PHE C 1 162 ? -7.962 -9.839 -53.841 1.00 69.94 350 PHE C O 1
ATOM 5285 N N . CYS C 1 163 ? -9.038 -9.188 -51.965 1.00 69.74 351 CYS C N 1
ATOM 5286 C CA . CYS C 1 163 ? -8.028 -9.680 -51.037 1.00 69.79 351 CYS C CA 1
ATOM 5287 C C . CYS C 1 163 ? -8.392 -11.118 -50.695 1.00 68.34 351 CYS C C 1
ATOM 5288 O O . CYS C 1 163 ? -9.512 -11.370 -50.259 1.00 67.96 351 CYS C O 1
ATOM 5291 N N . ASN C 1 164 ? -7.453 -12.042 -50.858 1.00 67.34 352 ASN C N 1
ATOM 5292 C CA . ASN C 1 164 ? -7.691 -13.438 -50.539 1.00 67.36 352 ASN C CA 1
ATOM 5293 C C . ASN C 1 164 ? -7.720 -13.694 -49.003 1.00 67.00 352 ASN C C 1
ATOM 5294 O O . ASN C 1 164 ? -7.132 -12.930 -48.226 1.00 67.37 352 ASN C O 1
ATOM 5299 N N . THR C 1 165 ? -8.442 -14.733 -48.574 1.00 65.76 353 THR C N 1
ATOM 5300 C CA . THR C 1 165 ? -8.555 -15.096 -47.160 1.00 65.71 353 THR C CA 1
ATOM 5301 C C . THR C 1 165 ? -7.881 -16.448 -46.864 1.00 65.35 353 THR C C 1
ATOM 5302 O O . THR C 1 165 ? -8.284 -17.143 -45.934 1.00 65.71 353 THR C O 1
ATOM 5306 N N . ASN C 1 166 ? -6.845 -16.806 -47.638 1.00 64.24 354 ASN C N 1
ATOM 5307 C CA . ASN C 1 166 ? -6.129 -18.062 -47.472 1.00 63.31 354 ASN C CA 1
ATOM 5308 C C . ASN C 1 166 ? -5.369 -18.112 -46.137 1.00 62.03 354 ASN C C 1
ATOM 5309 O O . ASN C 1 166 ? -5.318 -19.172 -45.522 1.00 61.88 354 ASN C O 1
ATOM 5314 N N . GLY C 1 167 ? -4.838 -16.970 -45.686 1.00 60.81 355 GLY C N 1
ATOM 5315 C CA . GLY C 1 167 ? -4.120 -16.857 -44.422 1.00 60.31 355 GLY C CA 1
ATOM 5316 C C . GLY C 1 167 ? -5.004 -17.095 -43.210 1.00 59.97 355 GLY C C 1
ATOM 5317 O O . GLY C 1 167 ? -4.564 -17.707 -42.229 1.00 60.20 355 GLY C O 1
ATOM 5318 N N . ILE C 1 168 ? -6.284 -16.653 -43.281 1.00 58.90 356 ILE C N 1
ATOM 5319 C CA . ILE C 1 168 ? -7.270 -16.904 -42.213 1.00 58.62 356 ILE C CA 1
ATOM 5320 C C . ILE C 1 168 ? -7.492 -18.419 -42.064 1.00 58.12 356 ILE C C 1
ATOM 5321 O O . ILE C 1 168 ? -7.518 -18.963 -40.961 1.00 58.66 356 ILE C O 1
ATOM 5326 N N . ARG C 1 169 ? -7.592 -19.103 -43.202 1.00 57.86 357 ARG C N 1
ATOM 5327 C CA . ARG C 1 169 ? -7.778 -20.533 -43.273 1.00 57.31 357 ARG C CA 1
ATOM 5328 C C . ARG C 1 169 ? -6.566 -21.318 -42.742 1.00 57.91 357 ARG C C 1
ATOM 5329 O O . ARG C 1 169 ? -6.760 -22.206 -41.922 1.00 57.67 357 ARG C O 1
ATOM 5337 N N . TYR C 1 170 ? -5.329 -20.948 -43.139 1.00 58.37 358 TYR C N 1
ATOM 5338 C CA . TYR C 1 170 ? -4.120 -21.632 -42.676 1.00 59.47 358 TYR C CA 1
ATOM 5339 C C . TYR C 1 170 ? -3.916 -21.473 -41.189 1.00 60.93 358 TYR C C 1
ATOM 5340 O O . TYR C 1 170 ? -3.636 -22.463 -40.500 1.00 61.93 358 TYR C O 1
ATOM 5349 N N . HIS C 1 171 ? -4.063 -20.249 -40.687 1.00 60.68 359 HIS C N 1
ATOM 5350 C CA . HIS C 1 171 ? -3.911 -20.001 -39.267 1.00 60.68 359 HIS C CA 1
ATOM 5351 C C . HIS C 1 171 ? -5.002 -20.740 -38.456 1.00 60.10 359 HIS C C 1
ATOM 5352 O O . HIS C 1 171 ? -4.684 -21.322 -37.422 1.00 59.31 359 HIS C O 1
ATOM 5359 N N . TYR C 1 172 ? -6.275 -20.721 -38.923 1.00 59.92 360 TYR C N 1
ATOM 5360 C CA . TYR C 1 172 ? -7.349 -21.417 -38.211 1.00 59.96 360 TYR C CA 1
ATOM 5361 C C . TYR C 1 172 ? -7.067 -22.934 -38.168 1.00 60.68 360 TYR C C 1
ATOM 5362 O O . TYR C 1 172 ? -7.225 -23.539 -37.120 1.00 61.52 360 TYR C O 1
ATOM 5371 N N . ASP C 1 173 ? -6.671 -23.550 -39.301 1.00 60.57 361 ASP C N 1
ATOM 5372 C CA . ASP C 1 173 ? -6.386 -24.986 -39.347 1.00 60.08 361 ASP C CA 1
ATOM 5373 C C . ASP C 1 173 ? -5.238 -25.351 -38.408 1.00 59.82 361 ASP C C 1
ATOM 5374 O O . ASP C 1 173 ? -5.272 -26.405 -37.775 1.00 60.37 361 ASP C O 1
ATOM 5379 N N . GLU C 1 174 ? -4.222 -24.489 -38.322 1.00 58.72 362 GLU C N 1
ATOM 5380 C CA . GLU C 1 174 ? -3.031 -24.776 -37.537 1.00 58.45 362 GLU C CA 1
ATOM 5381 C C . GLU C 1 174 ? -3.142 -24.543 -36.011 1.00 59.28 362 GLU C C 1
ATOM 5382 O O . GLU C 1 174 ? -2.664 -25.366 -35.214 1.00 59.75 362 GLU C O 1
ATOM 5388 N N . TYR C 1 175 ? -3.758 -23.436 -35.599 1.00 59.16 363 TYR C N 1
ATOM 5389 C CA . TYR C 1 175 ? -3.800 -23.073 -34.195 1.00 59.31 363 TYR C CA 1
ATOM 5390 C C . TYR C 1 175 ? -5.168 -23.200 -33.533 1.00 58.47 363 TYR C C 1
ATOM 5391 O O . TYR C 1 175 ? -5.216 -23.401 -32.327 1.00 59.40 363 TYR C O 1
ATOM 5400 N N . ILE C 1 176 ? -6.267 -23.120 -34.287 1.00 57.10 364 ILE C N 1
ATOM 5401 C CA . ILE C 1 176 ? -7.598 -23.058 -33.677 1.00 56.22 364 ILE C CA 1
ATOM 5402 C C . ILE C 1 176 ? -8.460 -24.315 -33.808 1.00 57.35 364 ILE C C 1
ATOM 5403 O O . ILE C 1 176 ? -9.044 -24.748 -32.812 1.00 58.30 364 ILE C O 1
ATOM 5408 N N . HIS C 1 177 ? -8.592 -24.864 -35.031 1.00 57.24 365 HIS C N 1
ATOM 5409 C CA . HIS C 1 177 ? -9.468 -26.005 -35.314 1.00 57.21 365 HIS C CA 1
ATOM 5410 C C . HIS C 1 177 ? -9.414 -27.163 -34.293 1.00 57.57 365 HIS C C 1
ATOM 5411 O O . HIS C 1 177 ? -10.472 -27.603 -33.830 1.00 56.67 365 HIS C O 1
ATOM 5418 N N . LYS C 1 178 ? -8.211 -27.652 -33.950 1.00 58.39 366 LYS C N 1
ATOM 5419 C CA . LYS C 1 178 ? -8.097 -28.773 -33.022 1.00 59.94 366 LYS C CA 1
ATOM 5420 C C . LYS C 1 178 ? -8.608 -28.432 -31.609 1.00 60.61 366 LYS C C 1
ATOM 5421 O O . LYS C 1 178 ? -9.210 -29.296 -30.978 1.00 60.68 366 LYS C O 1
ATOM 5427 N N . LEU C 1 179 ? -8.450 -27.177 -31.147 1.00 60.67 367 LEU C N 1
ATOM 5428 C CA . LEU C 1 179 ? -8.994 -26.765 -29.865 1.00 61.22 367 LEU C CA 1
ATOM 5429 C C . LEU C 1 179 ? -10.534 -26.750 -29.922 1.00 61.70 367 LEU C C 1
ATOM 5430 O O . LEU C 1 179 ? -11.163 -27.148 -28.954 1.00 62.18 367 LEU C O 1
ATOM 5435 N N . ILE C 1 180 ? -11.144 -26.319 -31.044 1.00 61.59 368 ILE C N 1
ATOM 5436 C CA . ILE C 1 180 ? -12.607 -26.331 -31.182 1.00 62.02 368 ILE C CA 1
ATOM 5437 C C . ILE C 1 180 ? -13.126 -27.781 -31.084 1.00 62.65 368 ILE C C 1
ATOM 5438 O O . ILE C 1 180 ? -14.072 -28.015 -30.334 1.00 63.31 368 ILE C O 1
ATOM 5443 N N . LEU C 1 181 ? -12.471 -28.748 -31.802 1.00 62.03 369 LEU C N 1
ATOM 5444 C CA . LEU C 1 181 ? -12.828 -30.170 -31.811 1.00 62.17 369 LEU C CA 1
ATOM 5445 C C . LEU C 1 181 ? -12.713 -30.785 -30.422 1.00 62.83 369 LEU C C 1
ATOM 5446 O O . LEU C 1 181 ? -13.556 -31.594 -30.050 1.00 62.94 369 LEU C O 1
ATOM 5451 N N . SER C 1 182 ? -11.640 -30.435 -29.693 1.00 62.89 370 SER C N 1
ATOM 5452 C CA . SER C 1 182 ? -11.341 -30.915 -28.356 1.00 63.88 370 SER C CA 1
ATOM 5453 C C . SER C 1 182 ? -12.408 -30.447 -27.352 1.00 64.51 370 SER C C 1
ATOM 5454 O O . SER C 1 182 ? -12.818 -31.213 -26.482 1.00 64.37 370 SER C O 1
ATOM 5457 N N . VAL C 1 183 ? -12.860 -29.196 -27.492 1.00 64.67 371 VAL C N 1
ATOM 5458 C CA . VAL C 1 183 ? -13.901 -28.621 -26.658 1.00 64.91 371 VAL C CA 1
ATOM 5459 C C . VAL C 1 183 ? -15.203 -29.368 -26.923 1.00 65.99 371 VAL C C 1
ATOM 5460 O O . VAL C 1 183 ? -15.847 -29.829 -25.986 1.00 66.91 371 VAL C O 1
ATOM 5464 N N . LYS C 1 184 ? -15.547 -29.557 -28.198 1.00 65.90 372 LYS C N 1
ATOM 5465 C CA . LYS C 1 184 ? -16.767 -30.249 -28.609 1.00 66.45 372 LYS C CA 1
ATOM 5466 C C . LYS C 1 184 ? -16.789 -31.742 -28.255 1.00 66.78 372 LYS C C 1
ATOM 5467 O O . LYS C 1 184 ? -17.863 -32.327 -28.142 1.00 67.00 372 LYS C O 1
ATOM 5473 N N . SER C 1 185 ? -15.625 -32.346 -28.035 1.00 66.73 373 SER C N 1
ATOM 5474 C CA . SER C 1 185 ? -15.542 -33.748 -27.635 1.00 67.43 373 SER C CA 1
ATOM 5475 C C . SER C 1 185 ? -15.727 -33.941 -26.103 1.00 68.31 373 SER C C 1
ATOM 5476 O O . SER C 1 185 ? -15.769 -35.079 -25.637 1.00 68.65 373 SER C O 1
ATOM 5479 N N . LYS C 1 186 ? -15.787 -32.839 -25.323 1.00 68.09 374 LYS C N 1
ATOM 5480 C CA . LYS C 1 186 ? -15.935 -32.894 -23.876 1.00 68.15 374 LYS C CA 1
ATOM 5481 C C . LYS C 1 186 ? -17.294 -32.342 -23.436 1.00 69.55 374 LYS C C 1
ATOM 5482 O O . LYS C 1 186 ? -17.938 -31.585 -24.172 1.00 70.46 374 LYS C O 1
ATOM 5488 N N . ASN C 1 187 ? -17.720 -32.709 -22.237 1.00 69.64 375 ASN C N 1
ATOM 5489 C CA . ASN C 1 187 ? -18.942 -32.177 -21.663 1.00 70.57 375 ASN C CA 1
ATOM 5490 C C . ASN C 1 187 ? -18.490 -31.286 -20.501 1.00 70.79 375 ASN C C 1
ATOM 5491 O O . ASN C 1 187 ? -18.392 -31.751 -19.377 1.00 71.25 375 ASN C O 1
ATOM 5496 N N . LEU C 1 188 ? -18.128 -30.029 -20.792 1.00 70.60 376 LEU C N 1
ATOM 5497 C CA . LEU C 1 188 ? -17.659 -29.087 -19.773 1.00 70.56 376 LEU C CA 1
ATOM 5498 C C . LEU C 1 188 ? -18.730 -28.741 -18.739 1.00 70.23 376 LEU C C 1
ATOM 5499 O O . LEU C 1 188 ? -18.403 -28.370 -17.616 1.00 69.83 376 LEU C O 1
ATOM 5504 N N . ASN C 1 189 ? -20.002 -28.816 -19.132 1.00 70.46 377 ASN C N 1
ATOM 5505 C CA . ASN C 1 189 ? -21.117 -28.539 -18.229 1.00 71.27 377 ASN C CA 1
ATOM 5506 C C . ASN C 1 189 ? -21.296 -29.702 -17.244 1.00 70.81 377 ASN C C 1
ATOM 5507 O O . ASN C 1 189 ? -21.598 -29.463 -16.082 1.00 70.99 377 ASN C O 1
ATOM 5512 N N . LYS C 1 190 ? -21.068 -30.951 -17.701 1.00 69.94 378 LYS C N 1
ATOM 5513 C CA . LYS C 1 190 ? -21.095 -32.133 -16.851 1.00 69.84 378 LYS C CA 1
ATOM 5514 C C . LYS C 1 190 ? -19.923 -32.086 -15.870 1.00 68.74 378 LYS C C 1
ATOM 5515 O O . LYS C 1 190 ? -20.080 -32.499 -14.730 1.00 68.93 378 LYS C O 1
ATOM 5521 N N . ASP C 1 191 ? -18.761 -31.559 -16.292 1.00 67.43 379 ASP C N 1
ATOM 5522 C CA . ASP C 1 191 ? -17.605 -31.390 -15.417 1.00 66.37 379 ASP C CA 1
ATOM 5523 C C . ASP C 1 191 ? -17.968 -30.440 -14.255 1.00 64.97 379 ASP C C 1
ATOM 5524 O O . ASP C 1 191 ? -17.603 -30.699 -13.104 1.00 64.45 379 ASP C O 1
ATOM 5529 N N . LEU C 1 192 ? -18.702 -29.359 -14.564 1.00 63.71 380 LEU C N 1
ATOM 5530 C CA . LEU C 1 192 ? -19.142 -28.407 -13.554 1.00 63.33 380 LEU C CA 1
ATOM 5531 C C . LEU C 1 192 ? -20.083 -29.097 -12.553 1.00 63.75 380 LEU C C 1
ATOM 5532 O O . LEU C 1 192 ? -19.952 -28.904 -11.349 1.00 64.29 380 LEU C O 1
ATOM 5537 N N . SER C 1 193 ? -21.004 -29.918 -13.061 1.00 63.47 381 SER C N 1
ATOM 5538 C CA . SER C 1 193 ? -21.981 -30.663 -12.290 1.00 63.97 381 SER C CA 1
ATOM 5539 C C . SER C 1 193 ? -21.285 -31.662 -11.352 1.00 63.47 381 SER C C 1
ATOM 5540 O O . SER C 1 193 ? -21.671 -31.789 -10.189 1.00 63.03 381 SER C O 1
ATOM 5543 N N . ASP C 1 194 ? -20.239 -32.341 -11.850 1.00 63.19 382 ASP C N 1
ATOM 5544 C CA . ASP C 1 194 ? -19.461 -33.282 -11.047 1.00 63.46 382 ASP C CA 1
ATOM 5545 C C . ASP C 1 194 ? -18.738 -32.561 -9.917 1.00 63.49 382 ASP C C 1
ATOM 5546 O O . ASP C 1 194 ? -18.611 -33.110 -8.833 1.00 63.77 382 ASP C O 1
ATOM 5551 N N . MET C 1 195 ? -18.260 -31.346 -10.171 1.00 63.29 383 MET C N 1
ATOM 5552 C CA . MET C 1 195 ? -17.576 -30.535 -9.179 1.00 63.63 383 MET C CA 1
ATOM 5553 C C . MET C 1 195 ? -18.539 -30.037 -8.109 1.00 64.00 383 MET C C 1
ATOM 5554 O O . MET C 1 195 ? -18.165 -29.993 -6.937 1.00 63.88 383 MET C O 1
ATOM 5559 N N . THR C 1 196 ? -19.769 -29.644 -8.501 1.00 64.18 384 THR C N 1
ATOM 5560 C CA . THR C 1 196 ? -20.758 -29.211 -7.506 1.00 64.70 384 THR C CA 1
ATOM 5561 C C . THR C 1 196 ? -21.146 -30.372 -6.593 1.00 63.29 384 THR C C 1
ATOM 5562 O O . THR C 1 196 ? -21.388 -30.152 -5.418 1.00 63.27 384 THR C O 1
ATOM 5566 N N . ASN C 1 197 ? -21.186 -31.602 -7.125 1.00 62.59 385 ASN C N 1
ATOM 5567 C CA . ASN C 1 197 ? -21.496 -32.799 -6.359 1.00 62.14 385 ASN C CA 1
ATOM 5568 C C . ASN C 1 197 ? -20.407 -33.036 -5.318 1.00 61.22 385 ASN C C 1
ATOM 5569 O O . ASN C 1 197 ? -20.722 -33.294 -4.164 1.00 61.00 385 ASN C O 1
ATOM 5574 N N . ILE C 1 198 ? -19.136 -32.885 -5.707 1.00 60.58 386 ILE C N 1
ATOM 5575 C CA . ILE C 1 198 ? -18.005 -33.005 -4.780 1.00 60.37 386 ILE C CA 1
ATOM 5576 C C . ILE C 1 198 ? -18.065 -31.923 -3.678 1.00 59.99 386 ILE C C 1
ATOM 5577 O O . ILE C 1 198 ? -17.886 -32.238 -2.502 1.00 60.65 386 ILE C O 1
ATOM 5582 N N . LEU C 1 199 ? -18.327 -30.667 -4.060 1.00 59.10 387 LEU C N 1
ATOM 5583 C CA . LEU C 1 199 ? -18.432 -29.564 -3.108 1.00 59.00 387 LEU C CA 1
ATOM 5584 C C . LEU C 1 199 ? -19.578 -29.799 -2.110 1.00 60.28 387 LEU C C 1
ATOM 5585 O O . LEU C 1 199 ? -19.408 -29.559 -0.915 1.00 60.03 387 LEU C O 1
ATOM 5590 N N . GLN C 1 200 ? -20.722 -30.314 -2.597 1.00 61.16 388 GLN C N 1
ATOM 5591 C CA . GLN C 1 200 ? -21.895 -30.593 -1.767 1.00 62.31 388 GLN C CA 1
ATOM 5592 C C . GLN C 1 200 ? -21.630 -31.696 -0.744 1.00 62.75 388 GLN C C 1
ATOM 5593 O O . GLN C 1 200 ? -22.148 -31.637 0.373 1.00 62.76 388 GLN C O 1
ATOM 5599 N N . GLN C 1 201 ? -20.813 -32.691 -1.122 1.00 62.96 389 GLN C N 1
ATOM 5600 C CA . GLN C 1 201 ? -20.429 -33.792 -0.238 1.00 63.40 389 GLN C CA 1
ATOM 5601 C C . GLN C 1 201 ? -19.528 -33.289 0.891 1.00 63.85 389 GLN C C 1
ATOM 5602 O O . GLN C 1 201 ? -19.628 -33.778 2.014 1.00 63.41 389 GLN C O 1
ATOM 5608 N N . SER C 1 202 ? -18.658 -32.311 0.596 1.00 64.48 390 SER C N 1
ATOM 5609 C CA . SER C 1 202 ? -17.786 -31.703 1.601 1.00 65.73 390 SER C CA 1
ATOM 5610 C C . SER C 1 202 ? -18.613 -30.880 2.585 1.00 66.65 390 SER C C 1
ATOM 5611 O O . SER C 1 202 ? -18.329 -30.898 3.773 1.00 66.48 390 SER C O 1
ATOM 5614 N N . GLU C 1 203 ? -19.629 -30.154 2.078 1.00 67.64 391 GLU C N 1
ATOM 5615 C CA . GLU C 1 203 ? -20.555 -29.344 2.858 1.00 68.90 391 GLU C CA 1
ATOM 5616 C C . GLU C 1 203 ? -21.325 -30.247 3.809 1.00 69.64 391 GLU C C 1
ATOM 5617 O O . GLU C 1 203 ? -21.499 -29.887 4.966 1.00 69.29 391 GLU C O 1
ATOM 5623 N N . LEU C 1 204 ? -21.776 -31.426 3.322 1.00 70.35 392 LEU C N 1
ATOM 5624 C CA . LEU C 1 204 ? -22.522 -32.403 4.108 1.00 71.73 392 LEU C CA 1
ATOM 5625 C C . LEU C 1 204 ? -21.668 -32.956 5.270 1.00 73.10 392 LEU C C 1
ATOM 5626 O O . LEU C 1 204 ? -22.142 -33.054 6.395 1.00 72.87 392 LEU C O 1
ATOM 5631 N N . LEU C 1 205 ? -20.413 -33.284 4.982 1.00 74.24 393 LEU C N 1
ATOM 5632 C CA . LEU C 1 205 ? -19.442 -33.796 5.939 1.00 75.93 393 LEU C CA 1
ATOM 5633 C C . LEU C 1 205 ? -19.139 -32.697 6.987 1.00 77.71 393 LEU C C 1
ATOM 5634 O O . LEU C 1 205 ? -19.077 -32.974 8.176 1.00 77.59 393 LEU C O 1
ATOM 5639 N N . LEU C 1 206 ? -18.987 -31.451 6.531 1.00 79.22 394 LEU C N 1
ATOM 5640 C CA . LEU C 1 206 ? -18.685 -30.277 7.353 1.00 80.84 394 LEU C CA 1
ATOM 5641 C C . LEU C 1 206 ? -19.855 -29.905 8.285 1.00 82.70 394 LEU C C 1
ATOM 5642 O O . LEU C 1 206 ? -19.639 -29.518 9.432 1.00 82.92 394 LEU C O 1
ATOM 5647 N N . THR C 1 207 ? -21.083 -30.031 7.780 1.00 83.75 395 THR C N 1
ATOM 5648 C CA . THR C 1 207 ? -22.315 -29.722 8.491 1.00 85.24 395 THR C CA 1
ATOM 5649 C C . THR C 1 207 ? -22.517 -30.686 9.650 1.00 86.76 395 THR C C 1
ATOM 5650 O O . THR C 1 207 ? -22.771 -30.256 10.770 1.00 87.23 395 THR C O 1
ATOM 5654 N N . ASN C 1 208 ? -22.356 -31.988 9.400 1.00 87.45 396 ASN C N 1
ATOM 5655 C CA . ASN C 1 208 ? -22.537 -33.007 10.426 1.00 88.54 396 ASN C CA 1
ATOM 5656 C C . ASN C 1 208 ? -21.335 -33.183 11.373 1.00 89.80 396 ASN C C 1
ATOM 5657 O O . ASN C 1 208 ? -21.394 -34.002 12.284 1.00 89.52 396 ASN C O 1
ATOM 5662 N N . LEU C 1 209 ? -20.261 -32.414 11.176 1.00 91.03 397 LEU C N 1
ATOM 5663 C CA . LEU C 1 209 ? -19.087 -32.451 12.037 1.00 92.74 397 LEU C CA 1
ATOM 5664 C C . LEU C 1 209 ? -19.257 -31.383 13.133 1.00 94.64 397 LEU C C 1
ATOM 5665 O O . LEU C 1 209 ? -19.001 -31.663 14.305 1.00 94.95 397 LEU C O 1
ATOM 5670 N N . ASN C 1 210 ? -19.735 -30.169 12.740 1.00 95.46 398 ASN C N 1
ATOM 5671 C CA . ASN C 1 210 ? -20.004 -29.037 13.632 1.00 96.55 398 ASN C CA 1
ATOM 5672 C C . ASN C 1 210 ? -21.148 -29.349 14.612 1.00 96.96 398 ASN C C 1
ATOM 5673 O O . ASN C 1 210 ? -22.295 -29.530 14.196 1.00 97.13 398 ASN C O 1
ATOM 5678 N N . TYR C 1 216 ? -12.306 -27.123 16.575 1.00 94.30 404 TYR C N 1
ATOM 5679 C CA . TYR C 1 216 ? -11.388 -28.190 16.170 1.00 94.67 404 TYR C CA 1
ATOM 5680 C C . TYR C 1 216 ? -10.469 -27.795 14.996 1.00 93.33 404 TYR C C 1
ATOM 5681 O O . TYR C 1 216 ? -10.892 -27.097 14.076 1.00 93.23 404 TYR C O 1
ATOM 5690 N N . ILE C 1 217 ? -9.209 -28.255 15.047 1.00 91.99 405 ILE C N 1
ATOM 5691 C CA . ILE C 1 217 ? -8.173 -27.978 14.049 1.00 91.05 405 ILE C CA 1
ATOM 5692 C C . ILE C 1 217 ? -8.508 -28.543 12.661 1.00 89.62 405 ILE C C 1
ATOM 5693 O O . ILE C 1 217 ? -8.477 -27.794 11.687 1.00 89.76 405 ILE C O 1
ATOM 5698 N N . TYR C 1 218 ? -8.839 -29.847 12.570 1.00 87.69 406 TYR C N 1
ATOM 5699 C CA . TYR C 1 218 ? -9.206 -30.497 11.316 1.00 86.28 406 TYR C CA 1
ATOM 5700 C C . TYR C 1 218 ? -10.414 -29.867 10.631 1.00 83.10 406 TYR C C 1
ATOM 5701 O O . TYR C 1 218 ? -10.428 -29.767 9.407 1.00 83.09 406 TYR C O 1
ATOM 5710 N N . ILE C 1 219 ? -11.415 -29.430 11.400 1.00 80.19 407 ILE C N 1
ATOM 5711 C CA . ILE C 1 219 ? -12.599 -28.782 10.826 1.00 78.09 407 ILE C CA 1
ATOM 5712 C C . ILE C 1 219 ? -12.215 -27.426 10.150 1.00 75.47 407 ILE C C 1
ATOM 5713 O O . ILE C 1 219 ? -12.802 -27.035 9.143 1.00 74.63 407 ILE C O 1
ATOM 5718 N N . ASP C 1 220 ? -11.199 -26.751 10.695 1.00 73.78 408 ASP C N 1
ATOM 5719 C CA . ASP C 1 220 ? -10.717 -25.500 10.168 1.00 72.55 408 ASP C CA 1
ATOM 5720 C C . ASP C 1 220 ? -9.952 -25.730 8.869 1.00 71.10 408 ASP C C 1
ATOM 5721 O O . ASP C 1 220 ? -10.105 -24.933 7.951 1.00 71.01 408 ASP C O 1
ATOM 5726 N N . THR C 1 221 ? -9.170 -26.826 8.764 1.00 69.54 409 THR C N 1
ATOM 5727 C CA . THR C 1 221 ? -8.448 -27.103 7.519 1.00 68.43 409 THR C CA 1
ATOM 5728 C C . THR C 1 221 ? -9.452 -27.575 6.452 1.00 66.64 409 THR C C 1
ATOM 5729 O O . THR C 1 221 ? -9.311 -27.194 5.304 1.00 65.89 409 THR C O 1
ATOM 5733 N N . ILE C 1 222 ? -10.488 -28.349 6.840 1.00 65.46 410 ILE C N 1
ATOM 5734 C CA . ILE C 1 222 ? -11.529 -28.764 5.907 1.00 64.38 410 ILE C CA 1
ATOM 5735 C C . ILE C 1 222 ? -12.277 -27.529 5.391 1.00 63.82 410 ILE C C 1
ATOM 5736 O O . ILE C 1 222 ? -12.525 -27.432 4.209 1.00 64.13 410 ILE C O 1
ATOM 5741 N N . LYS C 1 223 ? -12.571 -26.568 6.274 1.00 63.66 411 LYS C N 1
ATOM 5742 C CA . LYS C 1 223 ? -13.255 -25.301 5.958 1.00 63.90 411 LYS C CA 1
ATOM 5743 C C . LYS C 1 223 ? -12.434 -24.445 4.987 1.00 62.90 411 LYS C C 1
ATOM 5744 O O . LYS C 1 223 ? -13.001 -23.840 4.089 1.00 62.15 411 LYS C O 1
ATOM 5750 N N . PHE C 1 224 ? -11.104 -24.395 5.195 1.00 62.60 412 PHE C N 1
ATOM 5751 C CA . PHE C 1 224 ? -10.168 -23.657 4.372 1.00 63.10 412 PHE C CA 1
ATOM 5752 C C . PHE C 1 224 ? -10.041 -24.310 2.999 1.00 62.68 412 PHE C C 1
ATOM 5753 O O . PHE C 1 224 ? -10.115 -23.608 2.000 1.00 63.01 412 PHE C O 1
ATOM 5761 N N . ILE C 1 225 ? -9.865 -25.648 2.943 1.00 62.10 413 ILE C N 1
ATOM 5762 C CA . ILE C 1 225 ? -9.740 -26.367 1.681 1.00 61.33 413 ILE C CA 1
ATOM 5763 C C . ILE C 1 225 ? -11.034 -26.298 0.887 1.00 61.40 413 ILE C C 1
ATOM 5764 O O . ILE C 1 225 ? -10.988 -26.068 -0.313 1.00 60.75 413 ILE C O 1
ATOM 5769 N N . HIS C 1 226 ? -12.185 -26.382 1.564 1.00 61.88 414 HIS C N 1
ATOM 5770 C CA . HIS C 1 226 ? -13.477 -26.277 0.879 1.00 62.07 414 HIS C CA 1
ATOM 5771 C C . HIS C 1 226 ? -13.702 -24.864 0.312 1.00 62.03 414 HIS C C 1
ATOM 5772 O O . HIS C 1 226 ? -14.312 -24.718 -0.742 1.00 61.97 414 HIS C O 1
ATOM 5779 N N . LYS C 1 227 ? -13.200 -23.829 1.010 1.00 62.01 415 LYS C N 1
ATOM 5780 C CA . LYS C 1 227 ? -13.314 -22.449 0.571 1.00 62.22 415 LYS C CA 1
ATOM 5781 C C . LYS C 1 227 ? -12.439 -22.222 -0.664 1.00 60.93 415 LYS C C 1
ATOM 5782 O O . LYS C 1 227 ? -12.894 -21.599 -1.612 1.00 61.31 415 LYS C O 1
ATOM 5788 N N . GLU C 1 228 ? -11.223 -22.800 -0.695 1.00 59.91 416 GLU C N 1
ATOM 5789 C CA . GLU C 1 228 ? -10.354 -22.714 -1.871 1.00 59.44 416 GLU C CA 1
ATOM 5790 C C . GLU C 1 228 ? -11.045 -23.389 -3.058 1.00 59.25 416 GLU C C 1
ATOM 5791 O O . GLU C 1 228 ? -11.179 -22.778 -4.107 1.00 59.75 416 GLU C O 1
ATOM 5797 N N . MET C 1 229 ? -11.556 -24.619 -2.859 1.00 58.74 417 MET C N 1
ATOM 5798 C CA . MET C 1 229 ? -12.229 -25.387 -3.898 1.00 58.45 417 MET C CA 1
ATOM 5799 C C . MET C 1 229 ? -13.468 -24.692 -4.465 1.00 59.39 417 MET C C 1
ATOM 5800 O O . MET C 1 229 ? -13.745 -24.831 -5.651 1.00 59.31 417 MET C O 1
ATOM 5805 N N . LYS C 1 230 ? -14.188 -23.932 -3.637 1.00 60.37 418 LYS C N 1
ATOM 5806 C CA . LYS C 1 230 ? -15.375 -23.217 -4.086 1.00 61.81 418 LYS C CA 1
ATOM 5807 C C . LYS C 1 230 ? -14.985 -21.990 -4.928 1.00 62.40 418 LYS C C 1
ATOM 5808 O O . LYS C 1 230 ? -15.675 -21.667 -5.886 1.00 62.26 418 LYS C O 1
ATOM 5814 N N . HIS C 1 231 ? -13.866 -21.335 -4.593 1.00 63.02 419 HIS C N 1
ATOM 5815 C CA . HIS C 1 231 ? -13.361 -20.188 -5.342 1.00 63.77 419 HIS C CA 1
ATOM 5816 C C . HIS C 1 231 ? -12.833 -20.680 -6.700 1.00 62.19 419 HIS C C 1
ATOM 5817 O O . HIS C 1 231 ? -13.086 -20.041 -7.734 1.00 62.10 419 HIS C O 1
ATOM 5824 N N . ILE C 1 232 ? -12.102 -21.820 -6.694 1.00 60.11 420 ILE C N 1
ATOM 5825 C CA . ILE C 1 232 ? -11.562 -22.465 -7.881 1.00 59.01 420 ILE C CA 1
ATOM 5826 C C . ILE C 1 232 ? -12.726 -22.842 -8.795 1.00 59.40 420 ILE C C 1
ATOM 5827 O O . ILE C 1 232 ? -12.707 -22.498 -9.976 1.00 59.47 420 ILE C O 1
ATOM 5832 N N . PHE C 1 233 ? -13.774 -23.463 -8.221 1.00 59.24 421 PHE C N 1
ATOM 5833 C CA . PHE C 1 233 ? -14.977 -23.813 -8.965 1.00 59.51 421 PHE C CA 1
ATOM 5834 C C . PHE C 1 233 ? -15.642 -22.580 -9.609 1.00 59.97 421 PHE C C 1
ATOM 5835 O O . PHE C 1 233 ? -16.087 -22.665 -10.748 1.00 60.02 421 PHE C O 1
ATOM 5843 N N . ASN C 1 234 ? -15.759 -21.462 -8.874 1.00 60.29 422 ASN C N 1
ATOM 5844 C CA . ASN C 1 234 ? -16.380 -20.252 -9.407 1.00 61.07 422 ASN C CA 1
ATOM 5845 C C . ASN C 1 234 ? -15.597 -19.692 -10.600 1.00 61.06 422 ASN C C 1
ATOM 5846 O O . ASN C 1 234 ? -16.200 -19.139 -11.520 1.00 61.54 422 ASN C O 1
ATOM 5851 N N . ARG C 1 235 ? -14.264 -19.839 -10.592 1.00 60.42 423 ARG C N 1
ATOM 5852 C CA . ARG C 1 235 ? -13.429 -19.403 -11.700 1.00 60.47 423 ARG C CA 1
ATOM 5853 C C . ARG C 1 235 ? -13.560 -20.386 -12.880 1.00 60.73 423 ARG C C 1
ATOM 5854 O O . ARG C 1 235 ? -13.586 -19.951 -14.024 1.00 61.26 423 ARG C O 1
ATOM 5862 N N . ILE C 1 236 ? -13.708 -21.695 -12.604 1.00 60.52 424 ILE C N 1
ATOM 5863 C CA . ILE C 1 236 ? -13.917 -22.720 -13.639 1.00 60.63 424 ILE C CA 1
ATOM 5864 C C . ILE C 1 236 ? -15.247 -22.447 -14.339 1.00 61.25 424 ILE C C 1
ATOM 5865 O O . ILE C 1 236 ? -15.302 -22.493 -15.551 1.00 61.81 424 ILE C O 1
ATOM 5870 N N . GLU C 1 237 ? -16.292 -22.105 -13.583 1.00 61.49 425 GLU C N 1
ATOM 5871 C CA . GLU C 1 237 ? -17.615 -21.816 -14.129 1.00 62.48 425 GLU C CA 1
ATOM 5872 C C . GLU C 1 237 ? -17.594 -20.565 -15.015 1.00 62.58 425 GLU C C 1
ATOM 5873 O O . GLU C 1 237 ? -18.252 -20.534 -16.059 1.00 62.70 425 GLU C O 1
ATOM 5879 N N . TYR C 1 238 ? -16.813 -19.547 -14.591 1.00 61.99 426 TYR C N 1
ATOM 5880 C CA . TYR C 1 238 ? -16.624 -18.293 -15.289 1.00 61.45 426 TYR C CA 1
ATOM 5881 C C . TYR C 1 238 ? -15.945 -18.551 -16.649 1.00 61.07 426 TYR C C 1
ATOM 5882 O O . TYR C 1 238 ? -16.432 -18.084 -17.674 1.00 60.94 426 TYR C O 1
ATOM 5891 N N . HIS C 1 239 ? -14.824 -19.283 -16.651 1.00 60.77 427 HIS C N 1
ATOM 5892 C CA . HIS C 1 239 ? -14.106 -19.601 -17.881 1.00 60.88 427 HIS C CA 1
ATOM 5893 C C . HIS C 1 239 ? -14.904 -20.542 -18.787 1.00 61.08 427 HIS C C 1
ATOM 5894 O O . HIS C 1 239 ? -14.926 -20.321 -19.990 1.00 61.48 427 HIS C O 1
ATOM 5901 N N . THR C 1 240 ? -15.629 -21.516 -18.217 1.00 60.73 428 THR C N 1
ATOM 5902 C CA . THR C 1 240 ? -16.465 -22.461 -18.974 1.00 61.01 428 THR C CA 1
ATOM 5903 C C . THR C 1 240 ? -17.543 -21.737 -19.781 1.00 62.28 428 THR C C 1
ATOM 5904 O O . THR C 1 240 ? -17.860 -22.149 -20.893 1.00 62.95 428 THR C O 1
ATOM 5908 N N . LYS C 1 241 ? -18.102 -20.666 -19.218 1.00 62.52 429 LYS C N 1
ATOM 5909 C CA . LYS C 1 241 ? -19.119 -19.871 -19.887 1.00 63.37 429 LYS C CA 1
ATOM 5910 C C . LYS C 1 241 ? -18.506 -19.164 -21.115 1.00 63.55 429 LYS C C 1
ATOM 5911 O O . LYS C 1 241 ? -19.114 -19.142 -22.188 1.00 63.48 429 LYS C O 1
ATOM 5917 N N . ILE C 1 242 ? -17.270 -18.657 -20.969 1.00 63.01 430 ILE C N 1
ATOM 5918 C CA . ILE C 1 242 ? -16.557 -18.011 -22.055 1.00 63.05 430 ILE C CA 1
ATOM 5919 C C . ILE C 1 242 ? -16.215 -19.009 -23.168 1.00 63.28 430 ILE C C 1
ATOM 5920 O O . ILE C 1 242 ? -16.461 -18.704 -24.324 1.00 63.58 430 ILE C O 1
ATOM 5925 N N . ILE C 1 243 ? -15.727 -20.219 -22.826 1.00 62.87 431 ILE C N 1
ATOM 5926 C CA . ILE C 1 243 ? -15.411 -21.248 -23.822 1.00 63.02 431 ILE C CA 1
ATOM 5927 C C . ILE C 1 243 ? -16.661 -21.683 -24.612 1.00 64.39 431 ILE C C 1
ATOM 5928 O O . ILE C 1 243 ? -16.586 -21.845 -25.826 1.00 64.36 431 ILE C O 1
ATOM 5933 N N . ASN C 1 244 ? -17.802 -21.906 -23.926 1.00 65.25 432 ASN C N 1
ATOM 5934 C CA . ASN C 1 244 ? -19.024 -22.358 -24.598 1.00 66.16 432 ASN C CA 1
ATOM 5935 C C . ASN C 1 244 ? -19.566 -21.297 -25.547 1.00 67.00 432 ASN C C 1
ATOM 5936 O O . ASN C 1 244 ? -20.019 -21.629 -26.651 1.00 67.35 432 ASN C O 1
ATOM 5941 N N . ASP C 1 245 ? -19.480 -20.016 -25.124 1.00 66.85 433 ASP C N 1
ATOM 5942 C CA . ASP C 1 245 ? -19.903 -18.860 -25.903 1.00 67.00 433 ASP C CA 1
ATOM 5943 C C . ASP C 1 245 ? -18.994 -18.678 -27.141 1.00 66.77 433 ASP C C 1
ATOM 5944 O O . ASP C 1 245 ? -19.498 -18.509 -28.243 1.00 67.08 433 ASP C O 1
ATOM 5949 N N . LYS C 1 246 ? -17.663 -18.664 -26.940 1.00 65.83 434 LYS C N 1
ATOM 5950 C CA . LYS C 1 246 ? -16.702 -18.435 -28.007 1.00 65.17 434 LYS C CA 1
ATOM 5951 C C . LYS C 1 246 ? -16.562 -19.605 -28.957 1.00 65.17 434 LYS C C 1
ATOM 5952 O O . LYS C 1 246 ? -16.132 -19.384 -30.077 1.00 65.62 434 LYS C O 1
ATOM 5958 N N . THR C 1 247 ? -16.935 -20.832 -28.545 1.00 64.46 435 THR C N 1
ATOM 5959 C CA . THR C 1 247 ? -16.882 -21.976 -29.447 1.00 64.19 435 THR C CA 1
ATOM 5960 C C . THR C 1 247 ? -17.952 -21.808 -30.525 1.00 64.29 435 THR C C 1
ATOM 5961 O O . THR C 1 247 ? -17.665 -22.037 -31.697 1.00 64.08 435 THR C O 1
ATOM 5965 N N . LYS C 1 248 ? -19.172 -21.377 -30.138 1.00 64.33 436 LYS C N 1
ATOM 5966 C CA . LYS C 1 248 ? -20.257 -21.143 -31.100 1.00 64.63 436 LYS C CA 1
ATOM 5967 C C . LYS C 1 248 ? -19.908 -19.947 -31.979 1.00 63.93 436 LYS C C 1
ATOM 5968 O O . LYS C 1 248 ? -20.066 -20.034 -33.194 1.00 64.38 436 LYS C O 1
ATOM 5974 N N . ILE C 1 249 ? -19.397 -18.852 -31.374 1.00 62.63 437 ILE C N 1
ATOM 5975 C CA . ILE C 1 249 ? -19.025 -17.648 -32.115 1.00 62.22 437 ILE C CA 1
ATOM 5976 C C . ILE C 1 249 ? -17.927 -17.925 -33.159 1.00 62.22 437 ILE C C 1
ATOM 5977 O O . ILE C 1 249 ? -18.063 -17.488 -34.295 1.00 62.14 437 ILE C O 1
ATOM 5982 N N . ILE C 1 250 ? -16.870 -18.665 -32.782 1.00 61.98 438 ILE C N 1
ATOM 5983 C CA . ILE C 1 250 ? -15.767 -19.014 -33.678 1.00 62.15 438 ILE C CA 1
ATOM 5984 C C . ILE C 1 250 ? -16.264 -19.897 -34.818 1.00 62.56 438 ILE C C 1
ATOM 5985 O O . ILE C 1 250 ? -15.944 -19.633 -35.980 1.00 62.57 438 ILE C O 1
ATOM 5990 N N . GLN C 1 251 ? -17.054 -20.923 -34.496 1.00 62.48 439 GLN C N 1
ATOM 5991 C CA . GLN C 1 251 ? -17.594 -21.814 -35.517 1.00 63.19 439 GLN C CA 1
ATOM 5992 C C . GLN C 1 251 ? -18.478 -21.072 -36.529 1.00 63.24 439 GLN C C 1
ATOM 5993 O O . GLN C 1 251 ? -18.442 -21.391 -37.709 1.00 63.26 439 GLN C O 1
ATOM 5999 N N . ASP C 1 252 ? -19.257 -20.084 -36.077 1.00 63.01 440 ASP C N 1
ATOM 6000 C CA . ASP C 1 252 ? -20.119 -19.310 -36.967 1.00 63.00 440 ASP C CA 1
ATOM 6001 C C . ASP C 1 252 ? -19.287 -18.335 -37.806 1.00 62.23 440 ASP C C 1
ATOM 6002 O O . ASP C 1 252 ? -19.481 -18.253 -39.016 1.00 62.38 440 ASP C O 1
ATOM 6007 N N . LYS C 1 253 ? -18.373 -17.589 -37.155 1.00 61.25 441 LYS C N 1
ATOM 6008 C CA . LYS C 1 253 ? -17.558 -16.553 -37.773 1.00 60.63 441 LYS C CA 1
ATOM 6009 C C . LYS C 1 253 ? -16.549 -17.052 -38.796 1.00 60.86 441 LYS C C 1
ATOM 6010 O O . LYS C 1 253 ? -16.342 -16.366 -39.803 1.00 61.06 441 LYS C O 1
ATOM 6016 N N . ILE C 1 254 ? -15.928 -18.218 -38.568 1.00 60.79 442 ILE C N 1
ATOM 6017 C CA . ILE C 1 254 ? -14.961 -18.781 -39.523 1.00 61.42 442 ILE C CA 1
ATOM 6018 C C . ILE C 1 254 ? -15.621 -19.007 -40.876 1.00 62.44 442 ILE C C 1
ATOM 6019 O O . ILE C 1 254 ? -15.070 -18.600 -41.892 1.00 62.65 442 ILE C O 1
ATOM 6024 N N . LYS C 1 255 ? -16.869 -19.499 -40.865 1.00 62.76 443 LYS C N 1
ATOM 6025 C CA . LYS C 1 255 ? -17.648 -19.765 -42.065 1.00 63.35 443 LYS C CA 1
ATOM 6026 C C . LYS C 1 255 ? -17.917 -18.528 -42.921 1.00 64.43 443 LYS C C 1
ATOM 6027 O O . LYS C 1 255 ? -18.102 -18.643 -44.134 1.00 64.66 443 LYS C O 1
ATOM 6033 N N . LEU C 1 256 ? -17.933 -17.353 -42.303 1.00 65.00 444 LEU C N 1
ATOM 6034 C CA . LEU C 1 256 ? -18.176 -16.104 -43.029 1.00 65.80 444 LEU C CA 1
ATOM 6035 C C . LEU C 1 256 ? -16.880 -15.453 -43.538 1.00 66.44 444 LEU C C 1
ATOM 6036 O O . LEU C 1 256 ? -16.951 -14.552 -44.359 1.00 67.34 444 LEU C O 1
ATOM 6041 N N . ASN C 1 257 ? -15.707 -15.867 -43.039 1.00 66.17 445 ASN C N 1
ATOM 6042 C CA . ASN C 1 257 ? -14.433 -15.228 -43.372 1.00 65.68 445 ASN C CA 1
ATOM 6043 C C . ASN C 1 257 ? -13.494 -16.040 -44.255 1.00 64.38 445 ASN C C 1
ATOM 6044 O O . ASN C 1 257 ? -12.338 -15.658 -44.397 1.00 63.99 445 ASN C O 1
ATOM 6049 N N . ILE C 1 258 ? -13.955 -17.180 -44.787 1.00 63.76 446 ILE C N 1
ATOM 6050 C CA . ILE C 1 258 ? -13.134 -18.075 -45.624 1.00 63.49 446 ILE C CA 1
ATOM 6051 C C . ILE C 1 258 ? -13.785 -18.356 -46.985 1.00 63.61 446 ILE C C 1
ATOM 6052 O O . ILE C 1 258 ? -14.989 -18.122 -47.128 1.00 64.09 446 ILE C O 1
ATOM 6057 N N . TRP C 1 259 ? -12.995 -18.876 -47.977 1.00 63.10 447 TRP C N 1
ATOM 6058 C CA . TRP C 1 259 ? -13.435 -19.231 -49.344 1.00 63.45 447 TRP C CA 1
ATOM 6059 C C . TRP C 1 259 ? -14.237 -18.125 -50.027 1.00 65.02 447 TRP C C 1
ATOM 6060 O O . TRP C 1 259 ? -15.223 -18.365 -50.741 1.00 65.26 447 TRP C O 1
ATOM 6071 N N . ARG C 1 260 ? -13.745 -16.907 -49.823 1.00 65.46 448 ARG C N 1
ATOM 6072 C CA . ARG C 1 260 ? -14.316 -15.631 -50.177 1.00 66.16 448 ARG C CA 1
ATOM 6073 C C . ARG C 1 260 ? -13.154 -14.649 -50.340 1.00 66.17 448 ARG C C 1
ATOM 6074 O O . ARG C 1 260 ? -12.048 -14.872 -49.841 1.00 65.98 448 ARG C O 1
ATOM 6082 N N . THR C 1 261 ? -13.409 -13.542 -51.006 1.00 66.77 449 THR C N 1
ATOM 6083 C CA . THR C 1 261 ? -12.462 -12.426 -51.063 1.00 67.35 449 THR C CA 1
ATOM 6084 C C . THR C 1 261 ? -13.128 -11.254 -50.352 1.00 66.94 449 THR C C 1
ATOM 6085 O O . THR C 1 261 ? -14.359 -11.197 -50.257 1.00 66.33 449 THR C O 1
ATOM 6089 N N . PHE C 1 262 ? -12.325 -10.330 -49.844 1.00 67.24 450 PHE C N 1
ATOM 6090 C CA . PHE C 1 262 ? -12.853 -9.125 -49.219 1.00 67.94 450 PHE C CA 1
ATOM 6091 C C . PHE C 1 262 ? -12.147 -7.894 -49.770 1.00 69.01 450 PHE C C 1
ATOM 6092 O O . PHE C 1 262 ? -11.073 -7.997 -50.350 1.00 69.01 450 PHE C O 1
ATOM 6100 N N . GLN C 1 263 ? -12.728 -6.707 -49.534 1.00 69.74 451 GLN C N 1
ATOM 6101 C CA . GLN C 1 263 ? -12.059 -5.438 -49.807 1.00 70.94 451 GLN C CA 1
ATOM 6102 C C . GLN C 1 263 ? -10.999 -5.339 -48.671 1.00 69.97 451 GLN C C 1
ATOM 6103 O O . GLN C 1 263 ? -11.272 -5.779 -47.551 1.00 70.38 451 GLN C O 1
ATOM 6109 N N . LYS C 1 264 ? -9.807 -4.783 -48.937 1.00 68.98 452 LYS C N 1
ATOM 6110 C CA . LYS C 1 264 ? -8.726 -4.698 -47.942 1.00 69.13 452 LYS C CA 1
ATOM 6111 C C . LYS C 1 264 ? -9.172 -4.229 -46.538 1.00 70.08 452 LYS C C 1
ATOM 6112 O O . LYS C 1 264 ? -8.806 -4.852 -45.539 1.00 70.43 452 LYS C O 1
ATOM 6118 N N . ASP C 1 265 ? -10.005 -3.181 -46.467 1.00 70.25 453 ASP C N 1
ATOM 6119 C CA . ASP C 1 265 ? -10.485 -2.673 -45.186 1.00 70.64 453 ASP C CA 1
ATOM 6120 C C . ASP C 1 265 ? -11.330 -3.718 -44.429 1.00 69.86 453 ASP C C 1
ATOM 6121 O O . ASP C 1 265 ? -11.199 -3.840 -43.215 1.00 69.25 453 ASP C O 1
ATOM 6126 N N . GLU C 1 266 ? -12.170 -4.476 -45.149 1.00 69.83 454 GLU C N 1
ATOM 6127 C CA . GLU C 1 266 ? -13.019 -5.495 -44.535 1.00 70.50 454 GLU C CA 1
ATOM 6128 C C . GLU C 1 266 ? -12.213 -6.753 -44.156 1.00 70.35 454 GLU C C 1
ATOM 6129 O O . GLU C 1 266 ? -12.535 -7.407 -43.176 1.00 70.40 454 GLU C O 1
ATOM 6135 N N . LEU C 1 267 ? -11.143 -7.066 -44.910 1.00 70.18 455 LEU C N 1
ATOM 6136 C CA . LEU C 1 267 ? -10.260 -8.187 -44.601 1.00 69.97 455 LEU C CA 1
ATOM 6137 C C . LEU C 1 267 ? -9.492 -7.888 -43.299 1.00 69.65 455 LEU C C 1
ATOM 6138 O O . LEU C 1 267 ? -9.401 -8.750 -42.425 1.00 69.85 455 LEU C O 1
ATOM 6143 N N . LEU C 1 268 ? -8.970 -6.665 -43.156 1.00 69.01 456 LEU C N 1
ATOM 6144 C CA . LEU C 1 268 ? -8.225 -6.262 -41.965 1.00 69.06 456 LEU C CA 1
ATOM 6145 C C . LEU C 1 268 ? -9.116 -6.259 -40.713 1.00 69.11 456 LEU C C 1
ATOM 6146 O O . LEU C 1 268 ? -8.693 -6.725 -39.649 1.00 68.46 456 LEU C O 1
ATOM 6151 N N . LYS C 1 269 ? -10.364 -5.795 -40.858 1.00 68.92 457 LYS C N 1
ATOM 6152 C CA . LYS C 1 269 ? -11.306 -5.795 -39.753 1.00 69.40 457 LYS C CA 1
ATOM 6153 C C . LYS C 1 269 ? -11.708 -7.218 -39.329 1.00 68.62 457 LYS C C 1
ATOM 6154 O O . LYS C 1 269 ? -11.892 -7.482 -38.145 1.00 68.79 457 LYS C O 1
ATOM 6160 N N . ARG C 1 270 ? -11.806 -8.133 -40.293 1.00 67.95 458 ARG C N 1
ATOM 6161 C CA . ARG C 1 270 ? -12.173 -9.503 -39.993 1.00 67.37 458 ARG C CA 1
ATOM 6162 C C . ARG C 1 270 ? -10.989 -10.294 -39.395 1.00 66.45 458 ARG C C 1
ATOM 6163 O O . ARG C 1 270 ? -11.232 -11.197 -38.595 1.00 66.02 458 ARG C O 1
ATOM 6171 N N . ILE C 1 271 ? -9.736 -9.862 -39.648 1.00 65.66 459 ILE C N 1
ATOM 6172 C CA . ILE C 1 271 ? -8.555 -10.451 -39.024 1.00 65.87 459 ILE C CA 1
ATOM 6173 C C . ILE C 1 271 ? -8.469 -10.005 -37.547 1.00 66.93 459 ILE C C 1
ATOM 6174 O O . ILE C 1 271 ? -8.149 -10.813 -36.670 1.00 67.85 459 ILE C O 1
ATOM 6179 N N . LEU C 1 272 ? -8.802 -8.742 -37.261 1.00 66.78 460 LEU C N 1
ATOM 6180 C CA . LEU C 1 272 ? -8.799 -8.241 -35.888 1.00 66.57 460 LEU C CA 1
ATOM 6181 C C . LEU C 1 272 ? -9.927 -8.901 -35.111 1.00 65.59 460 LEU C C 1
ATOM 6182 O O . LEU C 1 272 ? -9.723 -9.286 -33.967 1.00 64.98 460 LEU C O 1
ATOM 6187 N N . ASP C 1 273 ? -11.104 -9.054 -35.746 1.00 65.07 461 ASP C N 1
ATOM 6188 C CA . ASP C 1 273 ? -12.271 -9.669 -35.131 1.00 64.99 461 ASP C CA 1
ATOM 6189 C C . ASP C 1 273 ? -11.999 -11.123 -34.733 1.00 65.15 461 ASP C C 1
ATOM 6190 O O . ASP C 1 273 ? -12.303 -11.499 -33.593 1.00 65.45 461 ASP C O 1
ATOM 6195 N N . MET C 1 274 ? -11.403 -11.929 -35.659 1.00 64.46 462 MET C N 1
ATOM 6196 C CA . MET C 1 274 ? -11.063 -13.316 -35.369 1.00 63.74 462 MET C CA 1
ATOM 6197 C C . MET C 1 274 ? -9.978 -13.391 -34.301 1.00 62.73 462 MET C C 1
ATOM 6198 O O . MET C 1 274 ? -10.132 -14.158 -33.389 1.00 62.19 462 MET C O 1
ATOM 6203 N N . SER C 1 275 ? -8.919 -12.572 -34.378 1.00 62.47 463 SER C N 1
ATOM 6204 C CA . SER C 1 275 ? -7.850 -12.549 -33.378 1.00 62.38 463 SER C CA 1
ATOM 6205 C C . SER C 1 275 ? -8.390 -12.295 -31.976 1.00 62.41 463 SER C C 1
ATOM 6206 O O . SER C 1 275 ? -7.901 -12.888 -31.009 1.00 62.41 463 SER C O 1
ATOM 6209 N N . ASN C 1 276 ? -9.424 -11.441 -31.877 1.00 61.82 464 ASN C N 1
ATOM 6210 C CA . ASN C 1 276 ? -10.086 -11.123 -30.623 1.00 61.58 464 ASN C CA 1
ATOM 6211 C C . ASN C 1 276 ? -10.845 -12.350 -30.085 1.00 60.84 464 ASN C C 1
ATOM 6212 O O . ASN C 1 276 ? -10.677 -12.719 -28.920 1.00 61.68 464 ASN C O 1
ATOM 6217 N N . GLU C 1 277 ? -11.675 -12.965 -30.937 1.00 59.22 465 GLU C N 1
ATOM 6218 C CA . GLU C 1 277 ? -12.461 -14.151 -30.642 1.00 58.73 465 GLU C CA 1
ATOM 6219 C C . GLU C 1 277 ? -11.539 -15.289 -30.185 1.00 58.01 465 GLU C C 1
ATOM 6220 O O . GLU C 1 277 ? -11.832 -15.932 -29.180 1.00 58.08 465 GLU C O 1
ATOM 6226 N N . TYR C 1 278 ? -10.427 -15.533 -30.913 1.00 57.47 466 TYR C N 1
ATOM 6227 C CA . TYR C 1 278 ? -9.491 -16.612 -30.603 1.00 57.44 466 TYR C CA 1
ATOM 6228 C C . TYR C 1 278 ? -8.793 -16.412 -29.269 1.00 57.70 466 TYR C C 1
ATOM 6229 O O . TYR C 1 278 ? -8.611 -17.376 -28.536 1.00 58.22 466 TYR C O 1
ATOM 6238 N N . SER C 1 279 ? -8.327 -15.185 -28.983 1.00 57.47 467 SER C N 1
ATOM 6239 C CA . SER C 1 279 ? -7.604 -14.904 -27.744 1.00 57.00 467 SER C CA 1
ATOM 6240 C C . SER C 1 279 ? -8.490 -15.058 -26.507 1.00 57.11 467 SER C C 1
ATOM 6241 O O . SER C 1 279 ? -8.004 -15.546 -25.489 1.00 55.61 467 SER C O 1
ATOM 6244 N N . LEU C 1 280 ? -9.785 -14.647 -26.604 1.00 58.23 468 LEU C N 1
ATOM 6245 C CA . LEU C 1 280 ? -10.746 -14.792 -25.512 1.00 60.13 468 LEU C CA 1
ATOM 6246 C C . LEU C 1 280 ? -11.034 -16.281 -25.257 1.00 60.70 468 LEU C C 1
ATOM 6247 O O . LEU C 1 280 ? -11.061 -16.730 -24.108 1.00 60.80 468 LEU C O 1
ATOM 6252 N N . PHE C 1 281 ? -11.157 -17.053 -26.336 1.00 60.94 469 PHE C N 1
ATOM 6253 C CA . PHE C 1 281 ? -11.383 -18.487 -26.275 1.00 61.10 469 PHE C CA 1
ATOM 6254 C C . PHE C 1 281 ? -10.167 -19.235 -25.696 1.00 60.02 469 PHE C C 1
ATOM 6255 O O . PHE C 1 281 ? -10.330 -20.024 -24.773 1.00 59.90 469 PHE C O 1
ATOM 6263 N N . ILE C 1 282 ? -8.964 -18.990 -26.237 1.00 58.77 470 ILE C N 1
ATOM 6264 C CA . ILE C 1 282 ? -7.752 -19.682 -25.799 1.00 57.92 470 ILE C CA 1
ATOM 6265 C C . ILE C 1 282 ? -7.410 -19.378 -24.334 1.00 57.82 470 ILE C C 1
ATOM 6266 O O . ILE C 1 282 ? -7.018 -20.297 -23.610 1.00 57.21 470 ILE C O 1
ATOM 6271 N N . THR C 1 283 ? -7.604 -18.104 -23.887 1.00 58.05 471 THR C N 1
ATOM 6272 C CA . THR C 1 283 ? -7.351 -17.689 -22.495 1.00 57.57 471 THR C CA 1
ATOM 6273 C C . THR C 1 283 ? -8.172 -18.513 -21.511 1.00 56.23 471 THR C C 1
ATOM 6274 O O . THR C 1 283 ? -7.624 -19.069 -20.564 1.00 55.43 471 THR C O 1
ATOM 6278 N N . SER C 1 284 ? -9.477 -18.616 -21.752 1.00 56.01 472 SER C N 1
ATOM 6279 C CA . SER C 1 284 ? -10.385 -19.331 -20.879 1.00 56.48 472 SER C CA 1
ATOM 6280 C C . SER C 1 284 ? -10.242 -20.830 -20.961 1.00 58.03 472 SER C C 1
ATOM 6281 O O . SER C 1 284 ? -10.447 -21.509 -19.975 1.00 58.65 472 SER C O 1
ATOM 6284 N N . ASP C 1 285 ? -9.862 -21.348 -22.128 1.00 58.87 473 ASP C N 1
ATOM 6285 C CA . ASP C 1 285 ? -9.636 -22.760 -22.322 1.00 59.37 473 ASP C CA 1
ATOM 6286 C C . ASP C 1 285 ? -8.407 -23.213 -21.521 1.00 58.83 473 ASP C C 1
ATOM 6287 O O . ASP C 1 285 ? -8.452 -24.231 -20.829 1.00 59.02 473 ASP C O 1
ATOM 6292 N N . HIS C 1 286 ? -7.331 -22.441 -21.596 1.00 58.49 474 HIS C N 1
ATOM 6293 C CA . HIS C 1 286 ? -6.079 -22.712 -20.902 1.00 59.27 474 HIS C CA 1
ATOM 6294 C C . HIS C 1 286 ? -6.270 -22.605 -19.369 1.00 58.77 474 HIS C C 1
ATOM 6295 O O . HIS C 1 286 ? -5.854 -23.493 -18.625 1.00 58.86 474 HIS C O 1
ATOM 6302 N N . LEU C 1 287 ? -6.958 -21.555 -18.918 1.00 57.71 475 LEU C N 1
ATOM 6303 C CA . LEU C 1 287 ? -7.214 -21.328 -17.514 1.00 57.15 475 LEU C CA 1
ATOM 6304 C C . LEU C 1 287 ? -8.179 -22.334 -16.915 1.00 56.31 475 LEU C C 1
ATOM 6305 O O . LEU C 1 287 ? -7.939 -22.802 -15.806 1.00 55.14 475 LEU C O 1
ATOM 6310 N N . ARG C 1 288 ? -9.220 -22.731 -17.670 1.00 55.85 476 ARG C N 1
ATOM 6311 C CA . ARG C 1 288 ? -10.181 -23.723 -17.181 1.00 55.57 476 ARG C CA 1
ATOM 6312 C C . ARG C 1 288 ? -9.518 -25.059 -16.959 1.00 55.62 476 ARG C C 1
ATOM 6313 O O . ARG C 1 288 ? -9.824 -25.711 -15.970 1.00 56.27 476 ARG C O 1
ATOM 6321 N N . GLN C 1 289 ? -8.572 -25.453 -17.830 1.00 55.33 477 GLN C N 1
ATOM 6322 C CA . GLN C 1 289 ? -7.870 -26.720 -17.651 1.00 55.53 477 GLN C CA 1
ATOM 6323 C C . GLN C 1 289 ? -6.931 -26.644 -16.449 1.00 55.05 477 GLN C C 1
ATOM 6324 O O . GLN C 1 289 ? -6.915 -27.553 -15.638 1.00 54.90 477 GLN C O 1
ATOM 6330 N N . MET C 1 290 ? -6.196 -25.538 -16.299 1.00 55.24 478 MET C N 1
ATOM 6331 C CA . MET C 1 290 ? -5.312 -25.343 -15.148 1.00 55.49 478 MET C CA 1
ATOM 6332 C C . MET C 1 290 ? -6.082 -25.335 -13.802 1.00 54.88 478 MET C C 1
ATOM 6333 O O . MET C 1 290 ? -5.596 -25.901 -12.831 1.00 54.27 478 MET C O 1
ATOM 6338 N N . LEU C 1 291 ? -7.279 -24.724 -13.772 1.00 54.56 479 LEU C N 1
ATOM 6339 C CA . LEU C 1 291 ? -8.146 -24.647 -12.605 1.00 55.40 479 LEU C CA 1
ATOM 6340 C C . LEU C 1 291 ? -8.789 -26.000 -12.303 1.00 55.92 479 LEU C C 1
ATOM 6341 O O . LEU C 1 291 ? -8.920 -26.371 -11.148 1.00 56.72 479 LEU C O 1
ATOM 6346 N N . TYR C 1 292 ? -9.143 -26.764 -13.342 1.00 55.87 480 TYR C N 1
ATOM 6347 C CA . TYR C 1 292 ? -9.704 -28.110 -13.233 1.00 55.37 480 TYR C CA 1
ATOM 6348 C C . TYR C 1 292 ? -8.690 -29.007 -12.521 1.00 56.06 480 TYR C C 1
ATOM 6349 O O . TYR C 1 292 ? -9.055 -29.749 -11.611 1.00 56.40 480 TYR C O 1
ATOM 6358 N N . ASN C 1 293 ? -7.411 -28.907 -12.912 1.00 56.43 481 ASN C N 1
ATOM 6359 C CA . ASN C 1 293 ? -6.322 -29.660 -12.297 1.00 57.03 481 ASN C CA 1
ATOM 6360 C C . ASN C 1 293 ? -6.118 -29.271 -10.829 1.00 57.03 481 ASN C C 1
ATOM 6361 O O . ASN C 1 293 ? -5.860 -30.147 -10.005 1.00 57.16 481 ASN C O 1
ATOM 6366 N N . THR C 1 294 ? -6.208 -27.966 -10.498 1.00 56.99 482 THR C N 1
ATOM 6367 C CA . THR C 1 294 ? -6.021 -27.528 -9.114 1.00 57.42 482 THR C CA 1
ATOM 6368 C C . THR C 1 294 ? -7.219 -27.966 -8.263 1.00 56.92 482 THR C C 1
ATOM 6369 O O . THR C 1 294 ? -7.007 -28.371 -7.144 1.00 56.44 482 THR C O 1
ATOM 6373 N N . PHE C 1 295 ? -8.441 -27.967 -8.815 1.00 56.83 483 PHE C N 1
ATOM 6374 C CA . PHE C 1 295 ? -9.617 -28.442 -8.095 1.00 56.39 483 PHE C CA 1
ATOM 6375 C C . PHE C 1 295 ? -9.454 -29.914 -7.652 1.00 56.46 483 PHE C C 1
ATOM 6376 O O . PHE C 1 295 ? -9.715 -30.233 -6.484 1.00 57.29 483 PHE C O 1
ATOM 6384 N N . TYR C 1 296 ? -9.022 -30.804 -8.573 1.00 55.55 484 TYR C N 1
ATOM 6385 C CA . TYR C 1 296 ? -8.866 -32.221 -8.259 1.00 54.86 484 TYR C CA 1
ATOM 6386 C C . TYR C 1 296 ? -7.606 -32.526 -7.451 1.00 55.16 484 TYR C C 1
ATOM 6387 O O . TYR C 1 296 ? -7.608 -33.502 -6.714 1.00 55.88 484 TYR C O 1
ATOM 6396 N N . SER C 1 297 ? -6.582 -31.673 -7.513 1.00 54.84 485 SER C N 1
ATOM 6397 C CA . SER C 1 297 ? -5.401 -31.842 -6.674 1.00 55.34 485 SER C CA 1
ATOM 6398 C C . SER C 1 297 ? -5.803 -31.521 -5.197 1.00 56.17 485 SER C C 1
ATOM 6399 O O . SER C 1 297 ? -5.399 -32.236 -4.271 1.00 56.93 485 SER C O 1
ATOM 6402 N N . LYS C 1 298 ? -6.624 -30.468 -4.985 1.00 55.27 486 LYS C N 1
ATOM 6403 C CA . LYS C 1 298 ? -7.084 -30.121 -3.644 1.00 54.90 486 LYS C CA 1
ATOM 6404 C C . LYS C 1 298 ? -8.101 -31.147 -3.120 1.00 55.23 486 LYS C C 1
ATOM 6405 O O . LYS C 1 298 ? -8.104 -31.455 -1.936 1.00 53.68 486 LYS C O 1
ATOM 6411 N N . GLU C 1 299 ? -8.916 -31.723 -4.031 1.00 56.51 487 GLU C N 1
ATOM 6412 C CA . GLU C 1 299 ? -9.898 -32.759 -3.717 1.00 57.49 487 GLU C CA 1
ATOM 6413 C C . GLU C 1 299 ? -9.189 -34.034 -3.236 1.00 58.37 487 GLU C C 1
ATOM 6414 O O . GLU C 1 299 ? -9.646 -34.668 -2.289 1.00 58.07 487 GLU C O 1
ATOM 6420 N N . LYS C 1 300 ? -8.058 -34.385 -3.866 1.00 59.13 488 LYS C N 1
ATOM 6421 C CA . LYS C 1 300 ? -7.276 -35.549 -3.477 1.00 59.90 488 LYS C CA 1
ATOM 6422 C C . LYS C 1 300 ? -6.727 -35.362 -2.054 1.00 61.22 488 LYS C C 1
ATOM 6423 O O . LYS C 1 300 ? -6.787 -36.291 -1.244 1.00 61.73 488 LYS C O 1
ATOM 6429 N N . HIS C 1 301 ? -6.209 -34.167 -1.737 1.00 61.95 489 HIS C N 1
ATOM 6430 C CA . HIS C 1 301 ? -5.700 -33.894 -0.400 1.00 63.13 489 HIS C CA 1
ATOM 6431 C C . HIS C 1 301 ? -6.826 -33.852 0.666 1.00 63.28 489 HIS C C 1
ATOM 6432 O O . HIS C 1 301 ? -6.659 -34.391 1.769 1.00 63.99 489 HIS C O 1
ATOM 6439 N N . LEU C 1 302 ? -7.982 -33.272 0.318 1.00 62.20 490 LEU C N 1
ATOM 6440 C CA . LEU C 1 302 ? -9.142 -33.218 1.202 1.00 61.68 490 LEU C CA 1
ATOM 6441 C C . LEU C 1 302 ? -9.607 -34.642 1.575 1.00 61.46 490 LEU C C 1
ATOM 6442 O O . LEU C 1 302 ? -9.941 -34.893 2.730 1.00 61.47 490 LEU C O 1
ATOM 6447 N N . ASN C 1 303 ? -9.633 -35.562 0.598 1.00 61.40 491 ASN C N 1
ATOM 6448 C CA . ASN C 1 303 ? -10.044 -36.941 0.826 1.00 61.98 491 ASN C CA 1
ATOM 6449 C C . ASN C 1 303 ? -9.113 -37.686 1.777 1.00 62.20 491 ASN C C 1
ATOM 6450 O O . ASN C 1 303 ? -9.570 -38.547 2.512 1.00 61.94 491 ASN C O 1
ATOM 6455 N N . ASN C 1 304 ? -7.823 -37.335 1.784 1.00 62.66 492 ASN C N 1
ATOM 6456 C CA . ASN C 1 304 ? -6.830 -37.890 2.700 1.00 63.51 492 ASN C CA 1
ATOM 6457 C C . ASN C 1 304 ? -7.076 -37.363 4.129 1.00 63.84 492 ASN C C 1
ATOM 6458 O O . ASN C 1 304 ? -6.909 -38.112 5.089 1.00 64.70 492 ASN C O 1
ATOM 6463 N N . ILE C 1 305 ? -7.510 -36.096 4.269 1.00 63.18 493 ILE C N 1
ATOM 6464 C CA . ILE C 1 305 ? -7.851 -35.504 5.558 1.00 63.59 493 ILE C CA 1
ATOM 6465 C C . ILE C 1 305 ? -9.116 -36.165 6.117 1.00 63.62 493 ILE C C 1
ATOM 6466 O O . ILE C 1 305 ? -9.167 -36.494 7.307 1.00 63.47 493 ILE C O 1
ATOM 6471 N N . PHE C 1 306 ? -10.108 -36.407 5.245 1.00 63.41 494 PHE C N 1
ATOM 6472 C CA . PHE C 1 306 ? -11.342 -37.103 5.604 1.00 63.84 494 PHE C CA 1
ATOM 6473 C C . PHE C 1 306 ? -11.017 -38.515 6.086 1.00 64.92 494 PHE C C 1
ATOM 6474 O O . PHE C 1 306 ? -11.631 -39.003 7.031 1.00 65.13 494 PHE C O 1
ATOM 6482 N N . HIS C 1 307 ? -10.044 -39.167 5.436 1.00 65.49 495 HIS C N 1
ATOM 6483 C CA . HIS C 1 307 ? -9.594 -40.493 5.798 1.00 66.45 495 HIS C CA 1
ATOM 6484 C C . HIS C 1 307 ? -8.946 -40.504 7.178 1.00 67.91 495 HIS C C 1
ATOM 6485 O O . HIS C 1 307 ? -9.319 -41.314 8.012 1.00 67.92 495 HIS C O 1
ATOM 6492 N N . HIS C 1 308 ? -7.983 -39.611 7.421 1.00 69.25 496 HIS C N 1
ATOM 6493 C CA . HIS C 1 308 ? -7.295 -39.523 8.701 1.00 71.34 496 HIS C CA 1
ATOM 6494 C C . HIS C 1 308 ? -8.266 -39.181 9.834 1.00 73.21 496 HIS C C 1
ATOM 6495 O O . HIS C 1 308 ? -8.134 -39.705 10.929 1.00 73.39 496 HIS C O 1
ATOM 6502 N N . LEU C 1 309 ? -9.240 -38.312 9.559 1.00 74.26 497 LEU C N 1
ATOM 6503 C CA . LEU C 1 309 ? -10.259 -37.857 10.490 1.00 75.74 497 LEU C CA 1
ATOM 6504 C C . LEU C 1 309 ? -11.216 -38.969 10.919 1.00 77.25 497 LEU C C 1
ATOM 6505 O O . LEU C 1 309 ? -11.527 -39.100 12.109 1.00 76.86 497 LEU C O 1
ATOM 6510 N N . ILE C 1 310 ? -11.696 -39.763 9.964 1.00 78.60 498 ILE C N 1
ATOM 6511 C CA . ILE C 1 310 ? -12.715 -40.763 10.247 1.00 80.28 498 ILE C CA 1
ATOM 6512 C C . ILE C 1 310 ? -12.171 -42.161 10.538 1.00 81.72 498 ILE C C 1
ATOM 6513 O O . ILE C 1 310 ? -12.677 -42.835 11.434 1.00 81.56 498 ILE C O 1
ATOM 6518 N N . TYR C 1 311 ? -11.125 -42.573 9.828 1.00 83.17 499 TYR C N 1
ATOM 6519 C CA . TYR C 1 311 ? -10.566 -43.917 9.947 1.00 84.90 499 TYR C CA 1
ATOM 6520 C C . TYR C 1 311 ? -9.394 -44.023 10.931 1.00 87.17 499 TYR C C 1
ATOM 6521 O O . TYR C 1 311 ? -9.123 -45.117 11.420 1.00 88.04 499 TYR C O 1
ATOM 6530 N N . VAL C 1 312 ? -8.727 -42.913 11.254 1.00 88.26 500 VAL C N 1
ATOM 6531 C CA . VAL C 1 312 ? -7.594 -42.936 12.189 1.00 89.90 500 VAL C CA 1
ATOM 6532 C C . VAL C 1 312 ? -7.921 -42.185 13.494 1.00 91.50 500 VAL C C 1
ATOM 6533 O O . VAL C 1 312 ? -7.695 -42.695 14.584 1.00 91.98 500 VAL C O 1
ATOM 6537 N N . LEU C 1 313 ? -8.468 -40.981 13.366 1.00 92.40 501 LEU C N 1
ATOM 6538 C CA . LEU C 1 313 ? -8.800 -40.064 14.452 1.00 93.86 501 LEU C CA 1
ATOM 6539 C C . LEU C 1 313 ? -10.022 -40.509 15.251 1.00 95.22 501 LEU C C 1
ATOM 6540 O O . LEU C 1 313 ? -10.048 -40.316 16.470 1.00 95.53 501 LEU C O 1
ATOM 6545 N N . GLN C 1 314 ? -11.050 -41.064 14.580 1.00 95.79 502 GLN C N 1
ATOM 6546 C CA . GLN C 1 314 ? -12.260 -41.485 15.294 1.00 96.93 502 GLN C CA 1
ATOM 6547 C C . GLN C 1 314 ? -12.826 -42.803 14.785 1.00 97.88 502 GLN C C 1
ATOM 6548 O O . GLN C 1 314 ? -12.774 -43.813 15.490 1.00 98.42 502 GLN C O 1
ATOM 6554 N N . VAL D 2 2 ? -0.932 -33.959 -43.588 1.00 77.92 2 VAL D N 1
ATOM 6555 C CA . VAL D 2 2 ? -2.000 -34.961 -43.636 1.00 77.81 2 VAL D CA 1
ATOM 6556 C C . VAL D 2 2 ? -1.800 -35.905 -44.835 1.00 76.32 2 VAL D C 1
ATOM 6557 O O . VAL D 2 2 ? -1.109 -35.581 -45.801 1.00 76.15 2 VAL D O 1
ATOM 6561 N N . GLN D 2 3 ? -2.371 -37.100 -44.711 1.00 74.75 3 GLN D N 1
ATOM 6562 C CA . GLN D 2 3 ? -2.402 -38.203 -45.664 1.00 73.30 3 GLN D CA 1
ATOM 6563 C C . GLN D 2 3 ? -3.877 -38.554 -45.899 1.00 70.84 3 GLN D C 1
ATOM 6564 O O . GLN D 2 3 ? -4.691 -38.494 -44.977 1.00 71.57 3 GLN D O 1
ATOM 6570 N N . LEU D 2 4 ? -4.222 -38.932 -47.112 1.00 68.67 4 LEU D N 1
ATOM 6571 C CA . LEU D 2 4 ? -5.591 -39.308 -47.460 1.00 66.66 4 LEU D CA 1
ATOM 6572 C C . LEU D 2 4 ? -5.599 -40.789 -47.845 1.00 65.84 4 LEU D C 1
ATOM 6573 O O . LEU D 2 4 ? -4.718 -41.240 -48.568 1.00 65.78 4 LEU D O 1
ATOM 6578 N N . VAL D 2 5 ? -6.522 -41.562 -47.277 1.00 65.27 5 VAL D N 1
ATOM 6579 C CA . VAL D 2 5 ? -6.614 -43.000 -47.536 1.00 64.92 5 VAL D CA 1
ATOM 6580 C C . VAL D 2 5 ? -7.982 -43.351 -48.118 1.00 64.80 5 VAL D C 1
ATOM 6581 O O . VAL D 2 5 ? -9.015 -43.169 -47.471 1.00 65.49 5 VAL D O 1
ATOM 6585 N N . GLN D 2 6 ? -7.979 -43.894 -49.318 1.00 63.84 6 GLN D N 1
ATOM 6586 C CA . GLN D 2 6 ? -9.192 -44.260 -50.027 1.00 63.34 6 GLN D CA 1
ATOM 6587 C C . GLN D 2 6 ? -9.568 -45.735 -49.906 1.00 63.49 6 GLN D C 1
ATOM 6588 O O . GLN D 2 6 ? -8.730 -46.577 -49.584 1.00 63.64 6 GLN D O 1
ATOM 6594 N N . SER D 2 7 ? -10.829 -46.049 -50.221 1.00 63.28 7 SER D N 1
ATOM 6595 C CA . SER D 2 7 ? -11.355 -47.406 -50.253 1.00 63.26 7 SER D CA 1
ATOM 6596 C C . SER D 2 7 ? -10.723 -48.245 -51.434 1.00 64.05 7 SER D C 1
ATOM 6597 O O . SER D 2 7 ? -10.017 -47.712 -52.298 1.00 63.85 7 SER D O 1
ATOM 6600 N N . GLY D 2 8 ? -10.961 -49.550 -51.427 1.00 64.50 8 GLY D N 1
ATOM 6601 C CA . GLY D 2 8 ? -10.367 -50.467 -52.385 1.00 65.63 8 GLY D CA 1
ATOM 6602 C C . GLY D 2 8 ? -10.928 -50.541 -53.786 1.00 66.97 8 GLY D C 1
ATOM 6603 O O . GLY D 2 8 ? -11.963 -49.946 -54.103 1.00 66.98 8 GLY D O 1
ATOM 6604 N N . ALA D 2 9 ? -10.229 -51.315 -54.630 1.00 67.75 9 ALA D N 1
ATOM 6605 C CA . ALA D 2 9 ? -10.567 -51.507 -56.038 1.00 68.99 9 ALA D CA 1
ATOM 6606 C C . ALA D 2 9 ? -11.938 -52.114 -56.241 1.00 70.08 9 ALA D C 1
ATOM 6607 O O . ALA D 2 9 ? -12.428 -52.855 -55.402 1.00 70.40 9 ALA D O 1
ATOM 6609 N N . GLU D 2 10 ? -12.576 -51.742 -57.332 1.00 71.03 10 GLU D N 1
ATOM 6610 C CA . GLU D 2 10 ? -13.908 -52.198 -57.681 1.00 72.29 10 GLU D CA 1
ATOM 6611 C C . GLU D 2 10 ? -13.973 -52.602 -59.149 1.00 72.95 10 GLU D C 1
ATOM 6612 O O . GLU D 2 10 ? -13.236 -52.064 -59.992 1.00 72.55 10 GLU D O 1
ATOM 6618 N N . VAL D 2 11 ? -14.875 -53.548 -59.445 1.00 73.52 11 VAL D N 1
ATOM 6619 C CA . VAL D 2 11 ? -15.241 -53.997 -60.779 1.00 74.67 11 VAL D CA 1
ATOM 6620 C C . VAL D 2 11 ? -16.751 -53.930 -60.769 1.00 75.98 11 VAL D C 1
ATOM 6621 O O . VAL D 2 11 ? -17.376 -54.613 -59.965 1.00 76.51 11 VAL D O 1
ATOM 6625 N N . LYS D 2 12 ? -17.342 -53.054 -61.583 1.00 76.56 12 LYS D N 1
ATOM 6626 C CA . LYS D 2 12 ? -18.787 -52.864 -61.602 1.00 77.91 12 LYS D CA 1
ATOM 6627 C C . LYS D 2 12 ? -19.405 -53.112 -62.982 1.00 79.31 12 LYS D C 1
ATOM 6628 O O . LYS D 2 12 ? -18.743 -52.951 -64.005 1.00 79.36 12 LYS D O 1
ATOM 6634 N N . LYS D 2 13 ? -20.689 -53.484 -63.010 1.00 80.22 13 LYS D N 1
ATOM 6635 C CA . LYS D 2 13 ? -21.422 -53.688 -64.266 1.00 81.12 13 LYS D CA 1
ATOM 6636 C C . LYS D 2 13 ? -21.920 -52.314 -64.765 1.00 82.55 13 LYS D C 1
ATOM 6637 O O . LYS D 2 13 ? -22.098 -51.388 -63.961 1.00 82.94 13 LYS D O 1
ATOM 6640 N N . PRO D 2 14 ? -22.178 -52.155 -66.077 1.00 83.25 14 PRO D N 1
ATOM 6641 C CA . PRO D 2 14 ? -22.728 -50.873 -66.555 1.00 83.57 14 PRO D CA 1
ATOM 6642 C C . PRO D 2 14 ? -24.140 -50.672 -65.987 1.00 84.28 14 PRO D C 1
ATOM 6643 O O . PRO D 2 14 ? -24.897 -51.639 -65.822 1.00 84.96 14 PRO D O 1
ATOM 6647 N N . GLY D 2 15 ? -24.466 -49.436 -65.639 1.00 83.79 15 GLY D N 1
ATOM 6648 C CA . GLY D 2 15 ? -25.763 -49.119 -65.060 1.00 84.01 15 GLY D CA 1
ATOM 6649 C C . GLY D 2 15 ? -25.786 -49.133 -63.546 1.00 84.21 15 GLY D C 1
ATOM 6650 O O . GLY D 2 15 ? -26.769 -48.700 -62.945 1.00 84.76 15 GLY D O 1
ATOM 6651 N N . SER D 2 16 ? -24.715 -49.627 -62.906 1.00 83.64 16 SER D N 1
ATOM 6652 C CA . SER D 2 16 ? -24.625 -49.665 -61.450 1.00 83.30 16 SER D CA 1
ATOM 6653 C C . SER D 2 16 ? -24.003 -48.357 -60.870 1.00 82.80 16 SER D C 1
ATOM 6654 O O . SER D 2 16 ? -23.721 -47.423 -61.613 1.00 82.84 16 SER D O 1
ATOM 6657 N N . SER D 2 17 ? -23.845 -48.279 -59.544 1.00 82.24 17 SER D N 1
ATOM 6658 C CA . SER D 2 17 ? -23.270 -47.125 -58.864 1.00 81.95 17 SER D CA 1
ATOM 6659 C C . SER D 2 17 ? -22.005 -47.545 -58.143 1.00 80.80 17 SER D C 1
ATOM 6660 O O . SER D 2 17 ? -21.871 -48.702 -57.748 1.00 81.26 17 SER D O 1
ATOM 6663 N N . VAL D 2 18 ? -21.113 -46.592 -57.890 1.00 79.12 18 VAL D N 1
ATOM 6664 C CA . VAL D 2 18 ? -19.908 -46.852 -57.107 1.00 77.23 18 VAL D CA 1
ATOM 6665 C C . VAL D 2 18 ? -19.713 -45.710 -56.124 1.00 74.13 18 VAL D C 1
ATOM 6666 O O . VAL D 2 18 ? -19.911 -44.556 -56.486 1.00 73.95 18 VAL D O 1
ATOM 6670 N N . LYS D 2 19 ? -19.396 -46.027 -54.864 1.00 71.81 19 LYS D N 1
ATOM 6671 C CA . LYS D 2 19 ? -19.170 -45.001 -53.855 1.00 69.75 19 LYS D CA 1
ATOM 6672 C C . LYS D 2 19 ? -17.757 -45.139 -53.296 1.00 68.31 19 LYS D C 1
ATOM 6673 O O . LYS D 2 19 ? -17.416 -46.160 -52.715 1.00 68.49 19 LYS D O 1
ATOM 6679 N N . VAL D 2 20 ? -16.917 -44.133 -53.512 1.00 67.01 20 VAL D N 1
ATOM 6680 C CA . VAL D 2 20 ? -15.528 -44.156 -53.054 1.00 66.01 20 VAL D CA 1
ATOM 6681 C C . VAL D 2 20 ? -15.343 -43.258 -51.803 1.00 65.47 20 VAL D C 1
ATOM 6682 O O . VAL D 2 20 ? -15.876 -42.153 -51.747 1.00 65.86 20 VAL D O 1
ATOM 6686 N N . SER D 2 21 ? -14.619 -43.750 -50.794 1.00 64.16 21 SER D N 1
ATOM 6687 C CA . SER D 2 21 ? -14.383 -43.007 -49.570 1.00 63.37 21 SER D CA 1
ATOM 6688 C C . SER D 2 21 ? -12.972 -42.421 -49.554 1.00 62.60 21 SER D C 1
ATOM 6689 O O . SER D 2 21 ? -12.090 -42.882 -50.269 1.00 62.37 21 SER D O 1
ATOM 6692 N N . CYS D 2 22 ? -12.774 -41.406 -48.732 1.00 62.30 22 CYS D N 1
ATOM 6693 C CA . CYS D 2 22 ? -11.512 -40.696 -48.609 1.00 62.40 22 CYS D CA 1
ATOM 6694 C C . CYS D 2 22 ? -11.363 -40.244 -47.151 1.00 61.96 22 CYS D C 1
ATOM 6695 O O . CYS D 2 22 ? -12.032 -39.308 -46.730 1.00 60.52 22 CYS D O 1
ATOM 6698 N N . LYS D 2 23 ? -10.494 -40.907 -46.394 1.00 63.04 23 LYS D N 1
ATOM 6699 C CA . LYS D 2 23 ? -10.301 -40.590 -44.988 1.00 64.95 23 LYS D CA 1
ATOM 6700 C C . LYS D 2 23 ? -9.055 -39.776 -44.734 1.00 65.85 23 LYS D C 1
ATOM 6701 O O . LYS D 2 23 ? -7.989 -40.110 -45.233 1.00 65.88 23 LYS D O 1
ATOM 6707 N N . ALA D 2 24 ? -9.188 -38.721 -43.939 1.00 66.46 24 ALA D N 1
ATOM 6708 C CA . ALA D 2 24 ? -8.062 -37.902 -43.526 1.00 67.70 24 ALA D CA 1
ATOM 6709 C C . ALA D 2 24 ? -7.411 -38.618 -42.342 1.00 69.06 24 ALA D C 1
ATOM 6710 O O . ALA D 2 24 ? -8.109 -39.082 -41.437 1.00 68.97 24 ALA D O 1
ATOM 6712 N N . SER D 2 25 ? -6.078 -38.731 -42.359 1.00 70.12 25 SER D N 1
ATOM 6713 C CA . SER D 2 25 ? -5.325 -39.385 -41.292 1.00 71.52 25 SER D CA 1
ATOM 6714 C C . SER D 2 25 ? -5.542 -38.736 -39.939 1.00 72.10 25 SER D C 1
ATOM 6715 O O . SER D 2 25 ? -5.646 -39.434 -38.927 1.00 73.01 25 SER D O 1
ATOM 6718 N N . GLY D 2 26 ? -5.614 -37.415 -39.929 1.00 71.26 26 GLY D N 1
ATOM 6719 C CA . GLY D 2 26 ? -5.778 -36.643 -38.708 1.00 70.62 26 GLY D CA 1
ATOM 6720 C C . GLY D 2 26 ? -7.185 -36.546 -38.167 1.00 69.91 26 GLY D C 1
ATOM 6721 O O . GLY D 2 26 ? -7.381 -35.958 -37.107 1.00 70.72 26 GLY D O 1
ATOM 6722 N N . GLY D 2 27 ? -8.162 -37.083 -38.881 1.00 68.80 27 GLY D N 1
ATOM 6723 C CA . GLY D 2 27 ? -9.533 -37.087 -38.398 1.00 68.75 27 GLY D CA 1
ATOM 6724 C C . GLY D 2 27 ? -10.445 -35.976 -38.863 1.00 68.88 27 GLY D C 1
ATOM 6725 O O . GLY D 2 27 ? -11.645 -36.059 -38.601 1.00 69.73 27 GLY D O 1
ATOM 6726 N N . THR D 2 28 ? -9.914 -34.921 -39.522 1.00 67.95 28 THR D N 1
ATOM 6727 C CA . THR D 2 28 ? -10.740 -33.822 -40.068 1.00 67.04 28 THR D CA 1
ATOM 6728 C C . THR D 2 28 ? -10.180 -33.243 -41.351 1.00 66.31 28 THR D C 1
ATOM 6729 O O . THR D 2 28 ? -8.983 -33.349 -41.629 1.00 66.36 28 THR D O 1
ATOM 6733 N N . PHE D 2 29 ? -11.046 -32.553 -42.105 1.00 65.31 29 PHE D N 1
ATOM 6734 C CA . PHE D 2 29 ? -10.637 -31.769 -43.246 1.00 64.45 29 PHE D CA 1
ATOM 6735 C C . PHE D 2 29 ? -10.569 -30.274 -42.871 1.00 63.68 29 PHE D C 1
ATOM 6736 O O . PHE D 2 29 ? -10.629 -29.454 -43.774 1.00 63.69 29 PHE D O 1
ATOM 6744 N N . SER D 2 30 ? -10.501 -29.928 -41.545 1.00 62.79 30 SER D N 1
ATOM 6745 C CA . SER D 2 30 ? -10.458 -28.580 -40.962 1.00 62.17 30 SER D CA 1
ATOM 6746 C C . SER D 2 30 ? -11.309 -27.557 -41.791 1.00 62.41 30 SER D C 1
ATOM 6747 O O . SER D 2 30 ? -12.506 -27.800 -41.946 1.00 63.15 30 SER D O 1
ATOM 6750 N N . SER D 2 31 ? -10.719 -26.503 -42.387 1.00 61.56 31 SER D N 1
ATOM 6751 C CA . SER D 2 31 ? -11.490 -25.563 -43.198 1.00 61.81 31 SER D CA 1
ATOM 6752 C C . SER D 2 31 ? -11.120 -25.608 -44.694 1.00 61.76 31 SER D C 1
ATOM 6753 O O . SER D 2 31 ? -11.450 -24.689 -45.439 1.00 62.74 31 SER D O 1
ATOM 6756 N N . TYR D 2 32 ? -10.463 -26.693 -45.150 1.00 60.33 32 TYR D N 1
ATOM 6757 C CA . TYR D 2 32 ? -10.020 -26.786 -46.530 1.00 59.01 32 TYR D CA 1
ATOM 6758 C C . TYR D 2 32 ? -10.962 -27.626 -47.423 1.00 58.05 32 TYR D C 1
ATOM 6759 O O . TYR D 2 32 ? -12.005 -28.098 -46.977 1.00 58.37 32 TYR D O 1
ATOM 6768 N N . ALA D 2 33 ? -10.632 -27.733 -48.696 1.00 57.79 33 ALA D N 1
ATOM 6769 C CA . ALA D 2 33 ? -11.435 -28.469 -49.664 1.00 57.30 33 ALA D CA 1
ATOM 6770 C C . ALA D 2 33 ? -10.820 -29.804 -50.075 1.00 56.71 33 ALA D C 1
ATOM 6771 O O . ALA D 2 33 ? -9.600 -29.965 -50.099 1.00 56.17 33 ALA D O 1
ATOM 6773 N N . ILE D 2 34 ? -11.677 -30.757 -50.421 1.00 56.95 34 ILE D N 1
ATOM 6774 C CA . ILE D 2 34 ? -11.273 -32.061 -50.971 1.00 56.71 34 ILE D CA 1
ATOM 6775 C C . ILE D 2 34 ? -11.880 -32.127 -52.364 1.00 56.57 34 ILE D C 1
ATOM 6776 O O . ILE D 2 34 ? -13.070 -31.866 -52.537 1.00 56.47 34 ILE D O 1
ATOM 6781 N N . ASN D 2 35 ? -11.061 -32.413 -53.367 1.00 56.67 35 ASN D N 1
ATOM 6782 C CA . ASN D 2 35 ? -11.539 -32.548 -54.737 1.00 57.38 35 ASN D CA 1
ATOM 6783 C C . ASN D 2 35 ? -11.373 -33.967 -55.252 1.00 57.80 35 ASN D C 1
ATOM 6784 O O . ASN D 2 35 ? -10.517 -34.698 -54.785 1.00 57.43 35 ASN D O 1
ATOM 6789 N N . TRP D 2 36 ? -12.234 -34.365 -56.167 1.00 58.86 36 TRP D N 1
ATOM 6790 C CA . TRP D 2 36 ? -12.207 -35.687 -56.782 1.00 60.31 36 TRP D CA 1
ATOM 6791 C C . TRP D 2 36 ? -11.775 -35.568 -58.242 1.00 61.24 36 TRP D C 1
ATOM 6792 O O . TRP D 2 36 ? -12.326 -34.767 -58.995 1.00 61.29 36 TRP D O 1
ATOM 6803 N N . VAL D 2 37 ? -10.709 -36.291 -58.598 1.00 61.57 37 VAL D N 1
ATOM 6804 C CA . VAL D 2 37 ? -10.100 -36.268 -59.925 1.00 62.44 37 VAL D CA 1
ATOM 6805 C C . VAL D 2 37 ? -9.928 -37.701 -60.421 1.00 63.25 37 VAL D C 1
ATOM 6806 O O . VAL D 2 37 ? -9.386 -38.521 -59.693 1.00 63.51 37 VAL D O 1
ATOM 6810 N N . ARG D 2 38 ? -10.371 -38.005 -61.644 1.00 63.39 38 ARG D N 1
ATOM 6811 C CA . ARG D 2 38 ? -10.216 -39.355 -62.184 1.00 64.26 38 ARG D CA 1
ATOM 6812 C C . ARG D 2 38 ? -9.260 -39.364 -63.379 1.00 65.23 38 ARG D C 1
ATOM 6813 O O . ARG D 2 38 ? -9.012 -38.331 -63.999 1.00 64.71 38 ARG D O 1
ATOM 6821 N N . GLN D 2 39 ? -8.733 -40.531 -63.696 1.00 66.34 39 GLN D N 1
ATOM 6822 C CA . GLN D 2 39 ? -7.821 -40.678 -64.808 1.00 68.06 39 GLN D CA 1
ATOM 6823 C C . GLN D 2 39 ? -8.064 -41.981 -65.553 1.00 69.11 39 GLN D C 1
ATOM 6824 O O . GLN D 2 39 ? -7.716 -43.051 -65.057 1.00 69.04 39 GLN D O 1
ATOM 6830 N N . ALA D 2 40 ? -8.713 -41.886 -66.720 1.00 70.16 40 ALA D N 1
ATOM 6831 C CA . ALA D 2 40 ? -9.023 -43.010 -67.607 1.00 71.54 40 ALA D CA 1
ATOM 6832 C C . ALA D 2 40 ? -7.762 -43.464 -68.336 1.00 73.13 40 ALA D C 1
ATOM 6833 O O . ALA D 2 40 ? -6.868 -42.653 -68.594 1.00 73.52 40 ALA D O 1
ATOM 6835 N N . PRO D 2 41 ? -7.684 -44.758 -68.696 1.00 73.96 41 PRO D N 1
ATOM 6836 C CA . PRO D 2 41 ? -6.494 -45.249 -69.420 1.00 74.80 41 PRO D CA 1
ATOM 6837 C C . PRO D 2 41 ? -6.105 -44.441 -70.681 1.00 76.48 41 PRO D C 1
ATOM 6838 O O . PRO D 2 41 ? -6.933 -44.195 -71.575 1.00 75.85 41 PRO D O 1
ATOM 6842 N N . GLY D 2 42 ? -4.853 -43.973 -70.690 1.00 77.99 42 GLY D N 1
ATOM 6843 C CA . GLY D 2 42 ? -4.294 -43.157 -71.760 1.00 79.50 42 GLY D CA 1
ATOM 6844 C C . GLY D 2 42 ? -4.998 -41.824 -71.904 1.00 81.15 42 GLY D C 1
ATOM 6845 O O . GLY D 2 42 ? -5.160 -41.310 -73.020 1.00 82.47 42 GLY D O 1
ATOM 6846 N N . GLN D 2 43 ? -5.432 -41.254 -70.779 1.00 80.69 43 GLN D N 1
ATOM 6847 C CA . GLN D 2 43 ? -6.164 -40.001 -70.795 1.00 80.67 43 GLN D CA 1
ATOM 6848 C C . GLN D 2 43 ? -5.722 -39.113 -69.642 1.00 80.09 43 GLN D C 1
ATOM 6849 O O . GLN D 2 43 ? -5.216 -39.601 -68.622 1.00 80.87 43 GLN D O 1
ATOM 6855 N N . GLY D 2 44 ? -5.907 -37.812 -69.805 1.00 78.78 44 GLY D N 1
ATOM 6856 C CA . GLY D 2 44 ? -5.528 -36.867 -68.769 1.00 78.09 44 GLY D CA 1
ATOM 6857 C C . GLY D 2 44 ? -6.488 -36.876 -67.596 1.00 76.82 44 GLY D C 1
ATOM 6858 O O . GLY D 2 44 ? -7.589 -37.436 -67.671 1.00 77.47 44 GLY D O 1
ATOM 6859 N N . PRO D 2 45 ? -6.071 -36.275 -66.476 1.00 74.58 45 PRO D N 1
ATOM 6860 C CA . PRO D 2 45 ? -6.952 -36.199 -65.319 1.00 73.53 45 PRO D CA 1
ATOM 6861 C C . PRO D 2 45 ? -8.175 -35.333 -65.628 1.00 72.40 45 PRO D C 1
ATOM 6862 O O . PRO D 2 45 ? -8.122 -34.384 -66.415 1.00 72.34 45 PRO D O 1
ATOM 6866 N N . GLU D 2 46 ? -9.290 -35.703 -65.028 1.00 71.29 46 GLU D N 1
ATOM 6867 C CA . GLU D 2 46 ? -10.572 -35.077 -65.243 1.00 70.36 46 GLU D CA 1
ATOM 6868 C C . GLU D 2 46 ? -11.190 -34.804 -63.871 1.00 68.99 46 GLU D C 1
ATOM 6869 O O . GLU D 2 46 ? -11.415 -35.736 -63.091 1.00 69.31 46 GLU D O 1
ATOM 6875 N N . TRP D 2 47 ? -11.425 -33.531 -63.566 1.00 67.34 47 TRP D N 1
ATOM 6876 C CA . TRP D 2 47 ? -12.024 -33.118 -62.312 1.00 66.92 47 TRP D CA 1
ATOM 6877 C C . TRP D 2 47 ? -13.513 -33.442 -62.309 1.00 67.52 47 TRP D C 1
ATOM 6878 O O . TRP D 2 47 ? -14.214 -33.082 -63.243 1.00 67.83 47 TRP D O 1
ATOM 6889 N N . LEU D 2 48 ? -14.000 -34.104 -61.255 1.00 67.73 48 LEU D N 1
ATOM 6890 C CA . LEU D 2 48 ? -15.414 -34.464 -61.139 1.00 68.28 48 LEU D CA 1
ATOM 6891 C C . LEU D 2 48 ? -16.181 -33.477 -60.260 1.00 68.09 48 LEU D C 1
ATOM 6892 O O . LEU D 2 48 ? -17.347 -33.182 -60.515 1.00 68.40 48 LEU D O 1
ATOM 6897 N N . GLY D 2 49 ? -15.540 -33.030 -59.196 1.00 67.48 49 GLY D N 1
ATOM 6898 C CA . GLY D 2 49 ? -16.162 -32.136 -58.245 1.00 67.85 49 GLY D CA 1
ATOM 6899 C C . GLY D 2 49 ? -15.399 -32.046 -56.942 1.00 68.39 49 GLY D C 1
ATOM 6900 O O . GLY D 2 49 ? -14.413 -32.754 -56.738 1.00 68.74 49 GLY D O 1
ATOM 6901 N N . GLY D 2 50 ? -15.879 -31.203 -56.045 1.00 67.83 50 GLY D N 1
ATOM 6902 C CA . GLY D 2 50 ? -15.252 -31.026 -54.748 1.00 67.32 50 GLY D CA 1
ATOM 6903 C C . GLY D 2 50 ? -16.198 -30.600 -53.651 1.00 66.38 50 GLY D C 1
ATOM 6904 O O . GLY D 2 50 ? -17.354 -30.251 -53.900 1.00 66.01 50 GLY D O 1
ATOM 6905 N N . ILE D 2 51 ? -15.705 -30.632 -52.419 1.00 65.82 51 ILE D N 1
ATOM 6906 C CA . ILE D 2 51 ? -16.490 -30.231 -51.265 1.00 65.19 51 ILE D CA 1
ATOM 6907 C C . ILE D 2 51 ? -15.614 -29.473 -50.272 1.00 64.64 51 ILE D C 1
ATOM 6908 O O . ILE D 2 51 ? -14.413 -29.730 -50.166 1.00 64.63 51 ILE D O 1
ATOM 6913 N N . ILE D 2 52 ? -16.214 -28.510 -49.571 1.00 64.10 52 ILE D N 1
ATOM 6914 C CA . ILE D 2 52 ? -15.598 -27.789 -48.466 1.00 64.16 52 ILE D CA 1
ATOM 6915 C C . ILE D 2 52 ? -16.458 -28.213 -47.285 1.00 64.70 52 ILE D C 1
ATOM 6916 O O . ILE D 2 52 ? -17.539 -27.654 -47.071 1.00 64.69 52 ILE D O 1
ATOM 6921 N N . PRO D 2 53 ? -16.055 -29.289 -46.590 1.00 65.00 53 PRO D N 1
ATOM 6922 C CA . PRO D 2 53 ? -16.894 -29.814 -45.493 1.00 65.43 53 PRO D CA 1
ATOM 6923 C C . PRO D 2 53 ? -17.320 -28.807 -44.410 1.00 66.02 53 PRO D C 1
ATOM 6924 O O . PRO D 2 53 ? -18.467 -28.878 -43.960 1.00 66.44 53 PRO D O 1
ATOM 6928 N N . ILE D 2 54 ? -16.444 -27.856 -44.016 1.00 65.64 54 ILE D N 1
ATOM 6929 C CA . ILE D 2 54 ? -16.798 -26.874 -42.983 1.00 65.75 54 ILE D CA 1
ATOM 6930 C C . ILE D 2 54 ? -17.958 -25.948 -43.422 1.00 66.77 54 ILE D C 1
ATOM 6931 O O . ILE D 2 54 ? -18.696 -25.444 -42.581 1.00 66.73 54 ILE D O 1
ATOM 6936 N N . LEU D 2 55 ? -18.134 -25.744 -44.730 1.00 67.68 55 LEU D N 1
ATOM 6937 C CA . LEU D 2 55 ? -19.210 -24.905 -45.258 1.00 68.87 55 LEU D CA 1
ATOM 6938 C C . LEU D 2 55 ? -20.402 -25.699 -45.809 1.00 70.52 55 LEU D C 1
ATOM 6939 O O . LEU D 2 55 ? -21.428 -25.095 -46.121 1.00 70.74 55 LEU D O 1
ATOM 6944 N N . ASP D 2 56 ? -20.246 -27.025 -45.976 1.00 71.51 56 ASP D N 1
ATOM 6945 C CA . ASP D 2 56 ? -21.205 -27.938 -46.612 1.00 72.62 56 ASP D CA 1
ATOM 6946 C C . ASP D 2 56 ? -21.463 -27.440 -48.049 1.00 72.81 56 ASP D C 1
ATOM 6947 O O . ASP D 2 56 ? -22.601 -27.330 -48.501 1.00 73.05 56 ASP D O 1
ATOM 6952 N N . ARG D 2 57 ? -20.382 -27.104 -48.744 1.00 72.49 57 ARG D N 1
ATOM 6953 C CA . ARG D 2 57 ? -20.455 -26.540 -50.073 1.00 73.01 57 ARG D CA 1
ATOM 6954 C C . ARG D 2 57 ? -19.878 -27.495 -51.107 1.00 73.22 57 ARG D C 1
ATOM 6955 O O . ARG D 2 57 ? -18.703 -27.837 -51.032 1.00 72.86 57 ARG D O 1
ATOM 6963 N N . VAL D 2 58 ? -20.707 -27.935 -52.062 1.00 73.54 58 VAL D N 1
ATOM 6964 C CA . VAL D 2 58 ? -20.252 -28.821 -53.130 1.00 74.35 58 VAL D CA 1
ATOM 6965 C C . VAL D 2 58 ? -20.224 -28.095 -54.477 1.00 75.07 58 VAL D C 1
ATOM 6966 O O . VAL D 2 58 ? -21.046 -27.220 -54.752 1.00 75.33 58 VAL D O 1
ATOM 6970 N N . ASN D 2 59 ? -19.245 -28.434 -55.297 1.00 74.97 59 ASN D N 1
ATOM 6971 C CA . ASN D 2 59 ? -19.082 -27.861 -56.625 1.00 75.32 59 ASN D CA 1
ATOM 6972 C C . ASN D 2 59 ? -18.904 -29.046 -57.577 1.00 74.15 59 ASN D C 1
ATOM 6973 O O . ASN D 2 59 ? -18.080 -29.904 -57.303 1.00 73.44 59 ASN D O 1
ATOM 6978 N N . TYR D 2 60 ? -19.719 -29.147 -58.638 1.00 73.80 60 TYR D N 1
ATOM 6979 C CA . TYR D 2 60 ? -19.608 -30.275 -59.574 1.00 73.89 60 TYR D CA 1
ATOM 6980 C C . TYR D 2 60 ? -19.241 -29.838 -60.981 1.00 74.80 60 TYR D C 1
ATOM 6981 O O . TYR D 2 60 ? -19.660 -28.765 -61.408 1.00 74.99 60 TYR D O 1
ATOM 6990 N N . ALA D 2 61 ? -18.502 -30.689 -61.716 1.00 75.29 61 ALA D N 1
ATOM 6991 C CA . ALA D 2 61 ? -18.195 -30.434 -63.122 1.00 76.40 61 ALA D CA 1
ATOM 6992 C C . ALA D 2 61 ? -19.498 -30.627 -63.898 1.00 77.67 61 ALA D C 1
ATOM 6993 O O . ALA D 2 61 ? -20.233 -31.577 -63.629 1.00 77.51 61 ALA D O 1
ATOM 6995 N N . GLN D 2 62 ? -19.805 -29.715 -64.828 1.00 78.90 62 GLN D N 1
ATOM 6996 C CA . GLN D 2 62 ? -21.055 -29.735 -65.587 1.00 80.40 62 GLN D CA 1
ATOM 6997 C C . GLN D 2 62 ? -21.348 -31.057 -66.285 1.00 80.93 62 GLN D C 1
ATOM 6998 O O . GLN D 2 62 ? -22.500 -31.483 -66.297 1.00 80.91 62 GLN D O 1
ATOM 7004 N N . LYS D 2 63 ? -20.323 -31.732 -66.826 1.00 81.49 63 LYS D N 1
ATOM 7005 C CA . LYS D 2 63 ? -20.526 -33.018 -67.507 1.00 82.75 63 LYS D CA 1
ATOM 7006 C C . LYS D 2 63 ? -20.858 -34.184 -66.548 1.00 83.24 63 LYS D C 1
ATOM 7007 O O . LYS D 2 63 ? -21.343 -35.223 -66.984 1.00 83.60 63 LYS D O 1
ATOM 7013 N N . PHE D 2 64 ? -20.656 -33.994 -65.246 1.00 83.29 64 PHE D N 1
ATOM 7014 C CA . PHE D 2 64 ? -20.955 -35.007 -64.236 1.00 83.41 64 PHE D CA 1
ATOM 7015 C C . PHE D 2 64 ? -22.149 -34.654 -63.336 1.00 84.50 64 PHE D C 1
ATOM 7016 O O . PHE D 2 64 ? -22.504 -35.455 -62.466 1.00 84.98 64 PHE D O 1
ATOM 7024 N N . GLN D 2 65 ? -22.755 -33.463 -63.514 1.00 84.52 65 GLN D N 1
ATOM 7025 C CA . GLN D 2 65 ? -23.903 -33.055 -62.707 1.00 84.84 65 GLN D CA 1
ATOM 7026 C C . GLN D 2 65 ? -25.070 -34.032 -62.920 1.00 84.31 65 GLN D C 1
ATOM 7027 O O . GLN D 2 65 ? -25.391 -34.397 -64.053 1.00 84.47 65 GLN D O 1
ATOM 7033 N N . GLY D 2 66 ? -25.620 -34.515 -61.819 1.00 83.63 66 GLY D N 1
ATOM 7034 C CA . GLY D 2 66 ? -26.694 -35.495 -61.846 1.00 83.12 66 GLY D CA 1
ATOM 7035 C C . GLY D 2 66 ? -26.183 -36.897 -61.586 1.00 82.23 66 GLY D C 1
ATOM 7036 O O . GLY D 2 66 ? -26.870 -37.695 -60.942 1.00 82.93 66 GLY D O 1
ATOM 7037 N N . ARG D 2 67 ? -24.962 -37.207 -62.065 1.00 80.48 67 ARG D N 1
ATOM 7038 C CA . ARG D 2 67 ? -24.372 -38.534 -61.890 1.00 79.38 67 ARG D CA 1
ATOM 7039 C C . ARG D 2 67 ? -23.424 -38.640 -60.691 1.00 78.61 67 ARG D C 1
ATOM 7040 O O . ARG D 2 67 ? -23.195 -39.741 -60.201 1.00 78.47 67 ARG D O 1
ATOM 7048 N N . VAL D 2 68 ? -22.839 -37.508 -60.261 1.00 77.81 68 VAL D N 1
ATOM 7049 C CA . VAL D 2 68 ? -21.883 -37.455 -59.162 1.00 77.39 68 VAL D CA 1
ATOM 7050 C C . VAL D 2 68 ? -22.510 -36.823 -57.940 1.00 77.11 68 VAL D C 1
ATOM 7051 O O . VAL D 2 68 ? -23.134 -35.767 -58.042 1.00 77.61 68 VAL D O 1
ATOM 7055 N N . THR D 2 69 ? -22.320 -37.454 -56.777 1.00 75.90 69 THR D N 1
ATOM 7056 C CA . THR D 2 69 ? -22.770 -36.895 -55.519 1.00 75.31 69 THR D CA 1
ATOM 7057 C C . THR D 2 69 ? -21.578 -36.901 -54.580 1.00 74.22 69 THR D C 1
ATOM 7058 O O . THR D 2 69 ? -20.996 -37.956 -54.327 1.00 74.49 69 THR D O 1
ATOM 7062 N N . ILE D 2 70 ? -21.177 -35.725 -54.107 1.00 72.82 70 ILE D N 1
ATOM 7063 C CA . ILE D 2 70 ? -20.076 -35.618 -53.168 1.00 72.28 70 ILE D CA 1
ATOM 7064 C C . ILE D 2 70 ? -20.603 -35.224 -51.768 1.00 72.27 70 ILE D C 1
ATOM 7065 O O . ILE D 2 70 ? -21.383 -34.284 -51.631 1.00 72.18 70 ILE D O 1
ATOM 7070 N N . THR D 2 71 ? -20.274 -36.029 -50.756 1.00 72.26 71 THR D N 1
ATOM 7071 C CA . THR D 2 71 ? -20.703 -35.811 -49.371 1.00 72.84 71 THR D CA 1
ATOM 7072 C C . THR D 2 71 ? -19.522 -35.913 -48.397 1.00 73.92 71 THR D C 1
ATOM 7073 O O . THR D 2 71 ? -18.481 -36.471 -48.728 1.00 73.81 71 THR D O 1
ATOM 7077 N N . ALA D 2 72 ? -19.681 -35.366 -47.197 1.00 74.97 72 ALA D N 1
ATOM 7078 C CA . ALA D 2 72 ? -18.663 -35.474 -46.161 1.00 76.38 72 ALA D CA 1
ATOM 7079 C C . ALA D 2 72 ? -19.303 -35.931 -44.874 1.00 78.04 72 ALA D C 1
ATOM 7080 O O . ALA D 2 72 ? -20.485 -35.687 -44.640 1.00 78.04 72 ALA D O 1
ATOM 7082 N N . ASP D 2 73 ? -18.518 -36.602 -44.041 1.00 79.57 73 ASP D N 1
ATOM 7083 C CA . ASP D 2 73 ? -18.906 -37.048 -42.713 1.00 81.49 73 ASP D CA 1
ATOM 7084 C C . ASP D 2 73 ? -19.048 -35.803 -41.820 1.00 82.36 73 ASP D C 1
ATOM 7085 O O . ASP D 2 73 ? -18.269 -34.855 -41.933 1.00 81.33 73 ASP D O 1
ATOM 7090 N N . GLU D 2 74 ? -20.031 -35.830 -40.912 1.00 83.94 74 GLU D N 1
ATOM 7091 C CA . GLU D 2 74 ? -20.272 -34.739 -39.968 1.00 85.62 74 GLU D CA 1
ATOM 7092 C C . GLU D 2 74 ? -19.169 -34.706 -38.892 1.00 85.92 74 GLU D C 1
ATOM 7093 O O . GLU D 2 74 ? -18.614 -33.646 -38.595 1.00 85.71 74 GLU D O 1
ATOM 7099 N N . LEU D 2 75 ? -18.836 -35.879 -38.334 1.00 86.16 75 LEU D N 1
ATOM 7100 C CA . LEU D 2 75 ? -17.833 -35.989 -37.270 1.00 86.65 75 LEU D CA 1
ATOM 7101 C C . LEU D 2 75 ? -16.475 -36.431 -37.822 1.00 85.79 75 LEU D C 1
ATOM 7102 O O . LEU D 2 75 ? -15.437 -35.898 -37.435 1.00 86.25 75 LEU D O 1
ATOM 7107 N N . GLY D 2 76 ? -16.492 -37.432 -38.683 1.00 84.40 76 GLY D N 1
ATOM 7108 C CA . GLY D 2 76 ? -15.269 -37.981 -39.239 1.00 83.65 76 GLY D CA 1
ATOM 7109 C C . GLY D 2 76 ? -14.658 -37.168 -40.359 1.00 82.45 76 GLY D C 1
ATOM 7110 O O . GLY D 2 76 ? -15.310 -36.317 -40.994 1.00 83.15 76 GLY D O 1
ATOM 7111 N N . GLY D 2 77 ? -13.388 -37.439 -40.602 1.00 79.72 77 GLY D N 1
ATOM 7112 C CA . GLY D 2 77 ? -12.687 -36.801 -41.696 1.00 76.80 77 GLY D CA 1
ATOM 7113 C C . GLY D 2 77 ? -12.816 -37.748 -42.858 1.00 73.69 77 GLY D C 1
ATOM 7114 O O . GLY D 2 77 ? -11.820 -38.285 -43.311 1.00 73.02 77 GLY D O 1
ATOM 7115 N N . THR D 2 78 ? -14.048 -38.013 -43.307 1.00 71.82 78 THR D N 1
ATOM 7116 C CA . THR D 2 78 ? -14.269 -38.922 -44.420 1.00 70.66 78 THR D CA 1
ATOM 7117 C C . THR D 2 78 ? -15.147 -38.292 -45.488 1.00 69.84 78 THR D C 1
ATOM 7118 O O . THR D 2 78 ? -16.269 -37.894 -45.195 1.00 70.28 78 THR D O 1
ATOM 7122 N N . ALA D 2 79 ? -14.623 -38.181 -46.725 1.00 68.28 79 ALA D N 1
ATOM 7123 C CA . ALA D 2 79 ? -15.348 -37.635 -47.863 1.00 68.17 79 ALA D CA 1
ATOM 7124 C C . ALA D 2 79 ? -15.754 -38.780 -48.799 1.00 68.52 79 ALA D C 1
ATOM 7125 O O . ALA D 2 79 ? -15.158 -39.859 -48.786 1.00 68.03 79 ALA D O 1
ATOM 7127 N N . TYR D 2 80 ? -16.810 -38.564 -49.567 1.00 69.04 80 TYR D N 1
ATOM 7128 C CA . TYR D 2 80 ? -17.358 -39.592 -50.438 1.00 69.77 80 TYR D CA 1
ATOM 7129 C C . TYR D 2 80 ? -17.699 -39.048 -51.795 1.00 70.31 80 TYR D C 1
ATOM 7130 O O . TYR D 2 80 ? -18.110 -37.898 -51.917 1.00 70.29 80 TYR D O 1
ATOM 7139 N N . MET D 2 81 ? -17.616 -39.913 -52.805 1.00 70.48 81 MET D N 1
ATOM 7140 C CA . MET D 2 81 ? -17.949 -39.612 -54.177 1.00 71.11 81 MET D CA 1
ATOM 7141 C C . MET D 2 81 ? -18.776 -40.784 -54.680 1.00 72.03 81 MET D C 1
ATOM 7142 O O . MET D 2 81 ? -18.265 -41.894 -54.762 1.00 72.17 81 MET D O 1
ATOM 7147 N N . GLU D 2 82 ? -20.035 -40.548 -55.032 1.00 72.50 82 GLU D N 1
ATOM 7148 C CA . GLU D 2 82 ? -20.889 -41.582 -55.591 1.00 73.41 82 GLU D CA 1
ATOM 7149 C C . GLU D 2 82 ? -21.204 -41.294 -57.055 1.00 74.49 82 GLU D C 1
ATOM 7150 O O . GLU D 2 82 ? -21.867 -40.305 -57.380 1.00 74.81 82 GLU D O 1
ATOM 7156 N N . LEU D 2 83 ? -20.719 -42.167 -57.941 1.00 74.81 83 LEU D N 1
ATOM 7157 C CA . LEU D 2 83 ? -20.950 -42.047 -59.365 1.00 75.61 83 LEU D CA 1
ATOM 7158 C C . LEU D 2 83 ? -21.966 -43.111 -59.786 1.00 77.24 83 LEU D C 1
ATOM 7159 O O . LEU D 2 83 ? -21.695 -44.306 -59.662 1.00 77.67 83 LEU D O 1
ATOM 7164 N N . THR D 2 84 ? -23.149 -42.677 -60.251 1.00 77.87 84 THR D N 1
ATOM 7165 C CA . THR D 2 84 ? -24.231 -43.570 -60.674 1.00 78.72 84 THR D CA 1
ATOM 7166 C C . THR D 2 84 ? -24.290 -43.752 -62.206 1.00 79.78 84 THR D C 1
ATOM 7167 O O . THR D 2 84 ? -23.610 -43.024 -62.943 1.00 79.89 84 THR D O 1
ATOM 7171 N N . SER D 2 85 ? -25.093 -44.746 -62.683 1.00 80.21 85 SER D N 1
ATOM 7172 C CA . SER D 2 85 ? -25.292 -45.044 -64.097 1.00 80.64 85 SER D CA 1
ATOM 7173 C C . SER D 2 85 ? -23.956 -45.231 -64.819 1.00 81.20 85 SER D C 1
ATOM 7174 O O . SER D 2 85 ? -23.690 -44.593 -65.841 1.00 81.46 85 SER D O 1
ATOM 7177 N N . LEU D 2 86 ? -23.097 -46.080 -64.242 1.00 81.30 86 LEU D N 1
ATOM 7178 C CA . LEU D 2 86 ? -21.762 -46.345 -64.761 1.00 81.83 86 LEU D CA 1
ATOM 7179 C C . LEU D 2 86 ? -21.730 -46.830 -66.207 1.00 82.42 86 LEU D C 1
ATOM 7180 O O . LEU D 2 86 ? -22.549 -47.638 -66.616 1.00 82.63 86 LEU D O 1
ATOM 7185 N N . ARG D 2 87 ? -20.799 -46.303 -66.984 1.00 82.54 87 ARG D N 1
ATOM 7186 C CA . ARG D 2 87 ? -20.565 -46.699 -68.371 1.00 83.38 87 ARG D CA 1
ATOM 7187 C C . ARG D 2 87 ? -19.108 -47.181 -68.476 1.00 83.49 87 ARG D C 1
ATOM 7188 O O . ARG D 2 87 ? -18.305 -46.904 -67.581 1.00 83.87 87 ARG D O 1
ATOM 7196 N N . SER D 2 88 ? -18.739 -47.840 -69.587 1.00 83.02 88 SER D N 1
ATOM 7197 C CA . SER D 2 88 ? -17.357 -48.286 -69.784 1.00 82.92 88 SER D CA 1
ATOM 7198 C C . SER D 2 88 ? -16.363 -47.106 -69.786 1.00 81.78 88 SER D C 1
ATOM 7199 O O . SER D 2 88 ? -15.206 -47.291 -69.416 1.00 81.99 88 SER D O 1
ATOM 7202 N N . GLU D 2 89 ? -16.829 -45.888 -70.144 1.00 80.50 89 GLU D N 1
ATOM 7203 C CA . GLU D 2 89 ? -16.027 -44.657 -70.113 1.00 79.67 89 GLU D CA 1
AT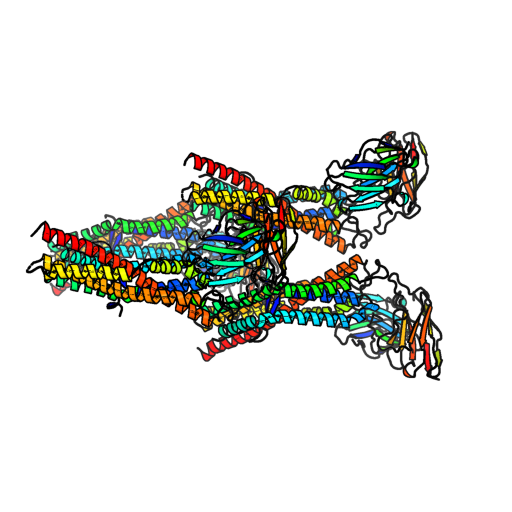OM 7204 C C . GLU D 2 89 ? -15.608 -44.273 -68.679 1.00 77.32 89 GLU D C 1
ATOM 7205 O O . GLU D 2 89 ? -14.672 -43.499 -68.492 1.00 77.53 89 GLU D O 1
ATOM 7211 N N . ASP D 2 90 ? -16.326 -44.781 -67.665 1.00 75.08 90 ASP D N 1
ATOM 7212 C CA . ASP D 2 90 ? -16.044 -44.499 -66.271 1.00 72.81 90 ASP D CA 1
ATOM 7213 C C . ASP D 2 90 ? -14.881 -45.313 -65.696 1.00 70.26 90 ASP D C 1
ATOM 7214 O O . ASP D 2 90 ? -14.511 -45.065 -64.557 1.00 70.06 90 ASP D O 1
ATOM 7219 N N . THR D 2 91 ? -14.282 -46.249 -66.467 1.00 68.33 91 THR D N 1
ATOM 7220 C CA . THR D 2 91 ? -13.130 -47.025 -65.997 1.00 67.49 91 THR D CA 1
ATOM 7221 C C . THR D 2 91 ? -11.961 -46.079 -65.821 1.00 66.70 91 THR D C 1
ATOM 7222 O O . THR D 2 91 ? -11.529 -45.475 -66.790 1.00 67.40 91 THR D O 1
ATOM 7226 N N . ALA D 2 92 ? -11.497 -45.884 -64.573 1.00 65.80 92 ALA D N 1
ATOM 7227 C CA . ALA D 2 92 ? -10.442 -44.916 -64.268 1.00 64.65 92 ALA D CA 1
ATOM 7228 C C . ALA D 2 92 ? -9.845 -45.131 -62.857 1.00 63.79 92 ALA D C 1
ATOM 7229 O O . ALA D 2 92 ? -10.402 -45.874 -62.055 1.00 64.04 92 ALA D O 1
ATOM 7231 N N . MET D 2 93 ? -8.706 -44.476 -62.563 1.00 62.92 93 MET D N 1
ATOM 7232 C CA . MET D 2 93 ? -8.146 -44.378 -61.234 1.00 62.78 93 MET D CA 1
ATOM 7233 C C . MET D 2 93 ? -8.828 -43.124 -60.667 1.00 61.80 93 MET D C 1
ATOM 7234 O O . MET D 2 93 ? -8.728 -42.059 -61.277 1.00 61.38 93 MET D O 1
ATOM 7239 N N . TYR D 2 94 ? -9.572 -43.251 -59.547 1.00 60.78 94 TYR D N 1
ATOM 7240 C CA . TYR D 2 94 ? -10.263 -42.110 -58.931 1.00 60.11 94 TYR D CA 1
ATOM 7241 C C . TYR D 2 94 ? -9.481 -41.639 -57.723 1.00 59.64 94 TYR D C 1
ATOM 7242 O O . TYR D 2 94 ? -9.118 -42.452 -56.895 1.00 60.51 94 TYR D O 1
ATOM 7251 N N . TYR D 2 95 ? -9.220 -40.352 -57.608 1.00 58.90 95 TYR D N 1
ATOM 7252 C CA . TYR D 2 95 ? -8.445 -39.798 -56.505 1.00 58.46 95 TYR D CA 1
ATOM 7253 C C . TYR D 2 95 ? -9.195 -38.716 -55.777 1.00 58.51 95 TYR D C 1
ATOM 7254 O O . TYR D 2 95 ? -9.884 -37.909 -56.386 1.00 58.74 95 TYR D O 1
ATOM 7263 N N . CYS D 2 96 ? -8.977 -38.639 -54.476 1.00 58.15 96 CYS D N 1
ATOM 7264 C CA . CYS D 2 96 ? -9.401 -37.517 -53.681 1.00 58.08 96 CYS D CA 1
ATOM 7265 C C . CYS D 2 96 ? -8.086 -36.766 -53.408 1.00 57.65 96 CYS D C 1
ATOM 7266 O O . CYS D 2 96 ? -6.992 -37.377 -53.400 1.00 57.28 96 CYS D O 1
ATOM 7269 N N . ALA D 2 97 ? -8.172 -35.435 -53.284 1.00 57.13 97 ALA D N 1
ATOM 7270 C CA . ALA D 2 97 ? -6.978 -34.631 -53.071 1.00 57.55 97 ALA D CA 1
ATOM 7271 C C . ALA D 2 97 ? -7.273 -33.292 -52.433 1.00 58.04 97 ALA D C 1
ATOM 7272 O O . ALA D 2 97 ? -8.353 -32.734 -52.618 1.00 58.17 97 ALA D O 1
ATOM 7274 N N . ARG D 2 98 ? -6.267 -32.733 -51.732 1.00 57.85 98 ARG D N 1
ATOM 7275 C CA . ARG D 2 98 ? -6.295 -31.345 -51.315 1.00 57.58 98 ARG D CA 1
ATOM 7276 C C . ARG D 2 98 ? -5.427 -30.708 -52.409 1.00 57.60 98 ARG D C 1
ATOM 7277 O O . ARG D 2 98 ? -4.200 -30.846 -52.403 1.00 57.68 98 ARG D O 1
ATOM 7285 N N . LEU D 2 99 ? -6.075 -30.105 -53.394 1.00 57.09 99 LEU D N 1
ATOM 7286 C CA . LEU D 2 99 ? -5.393 -29.561 -54.561 1.00 56.82 99 LEU D CA 1
ATOM 7287 C C . LEU D 2 99 ? -4.842 -28.167 -54.427 1.00 56.57 99 LEU D C 1
ATOM 7288 O O . LEU D 2 99 ? -5.564 -27.240 -54.070 1.00 56.45 99 LEU D O 1
ATOM 7293 N N . ALA D 2 100 ? -3.558 -28.021 -54.757 1.00 56.32 100 ALA D N 1
ATOM 7294 C CA . ALA D 2 100 ? -2.822 -26.767 -54.899 1.00 56.49 100 ALA D CA 1
ATOM 7295 C C . ALA D 2 100 ? -3.313 -25.599 -54.032 1.00 56.50 100 ALA D C 1
ATOM 7296 O O . ALA D 2 100 ? -3.821 -24.588 -54.529 1.00 55.75 100 ALA D O 1
ATOM 7298 N N . ASP D 2 101 ? -3.180 -25.767 -52.723 1.00 56.44 101 ASP D N 1
ATOM 7299 C CA . ASP D 2 101 ? -3.644 -24.786 -51.757 1.00 56.44 101 ASP D CA 1
ATOM 7300 C C . ASP D 2 101 ? -2.459 -24.190 -50.992 1.00 56.09 101 ASP D C 1
ATOM 7301 O O . ASP D 2 101 ? -2.170 -24.625 -49.884 1.00 56.33 101 ASP D O 1
ATOM 7306 N N . GLY D 2 102 ? -1.766 -23.224 -51.584 1.00 55.50 102 GLY D N 1
ATOM 7307 C CA . GLY D 2 102 ? -0.580 -22.644 -50.972 1.00 56.49 102 GLY D CA 1
ATOM 7308 C C . GLY D 2 102 ? 0.506 -23.690 -50.795 1.00 57.79 102 GLY D C 1
ATOM 7309 O O . GLY D 2 102 ? 0.811 -24.424 -51.736 1.00 58.47 102 GLY D O 1
ATOM 7310 N N . PRO D 2 103 ? 1.019 -23.877 -49.573 1.00 58.16 103 PRO D N 1
ATOM 7311 C CA . PRO D 2 103 ? 2.018 -24.940 -49.355 1.00 58.45 103 PRO D CA 1
ATOM 7312 C C . PRO D 2 103 ? 1.408 -26.341 -49.182 1.00 59.14 103 PRO D C 1
ATOM 7313 O O . PRO D 2 103 ? 2.134 -27.278 -48.833 1.00 59.53 103 PRO D O 1
ATOM 7317 N N . PHE D 2 104 ? 0.086 -26.486 -49.400 1.00 58.86 104 PHE D N 1
ATOM 7318 C CA . PHE D 2 104 ? -0.630 -27.731 -49.194 1.00 59.16 104 PHE D CA 1
ATOM 7319 C C . PHE D 2 104 ? -1.164 -28.372 -50.464 1.00 58.83 104 PHE D C 1
ATOM 7320 O O . PHE D 2 104 ? -2.080 -27.857 -51.086 1.00 59.29 104 PHE D O 1
ATOM 7328 N N . ASP D 2 105 ? -0.623 -29.533 -50.807 1.00 57.62 105 ASP D N 1
ATOM 7329 C CA . ASP D 2 105 ? -1.076 -30.345 -51.920 1.00 56.51 105 ASP D CA 1
ATOM 7330 C C . ASP D 2 105 ? -0.795 -31.774 -51.562 1.00 56.01 105 ASP D C 1
ATOM 7331 O O . ASP D 2 105 ? 0.365 -32.127 -51.352 1.00 56.54 105 ASP D O 1
ATOM 7336 N N . TYR D 2 106 ? -1.840 -32.600 -51.465 1.00 55.13 106 TYR D N 1
ATOM 7337 C CA . TYR D 2 106 ? -1.671 -34.020 -51.167 1.00 55.37 106 TYR D CA 1
ATOM 7338 C C . TYR D 2 106 ? -2.817 -34.824 -51.724 1.00 55.71 106 TYR D C 1
ATOM 7339 O O . TYR D 2 106 ? -3.907 -34.297 -51.926 1.00 54.91 106 TYR D O 1
ATOM 7348 N N . TRP D 2 107 ? -2.562 -36.098 -52.002 1.00 56.73 107 TRP D N 1
ATOM 7349 C CA . TRP D 2 107 ? -3.521 -36.960 -52.694 1.00 57.25 107 TRP D CA 1
ATOM 7350 C C . TRP D 2 107 ? -3.711 -38.286 -52.010 1.00 57.45 107 TRP D C 1
ATOM 7351 O O . TRP D 2 107 ? -2.808 -38.780 -51.355 1.00 57.28 107 TRP D O 1
ATOM 7362 N N . GLY D 2 108 ? -4.848 -38.908 -52.261 1.00 57.73 108 GLY D N 1
ATOM 7363 C CA . GLY D 2 108 ? -5.074 -40.280 -51.850 1.00 58.17 108 GLY D CA 1
ATOM 7364 C C . GLY D 2 108 ? -4.272 -41.210 -52.756 1.00 58.70 108 GLY D C 1
ATOM 7365 O O . GLY D 2 108 ? -3.658 -40.779 -53.733 1.00 58.70 108 GLY D O 1
ATOM 7366 N N . GLN D 2 109 ? -4.228 -42.488 -52.428 1.00 59.24 109 GLN D N 1
ATOM 7367 C CA . GLN D 2 109 ? -3.485 -43.487 -53.216 1.00 59.78 109 GLN D CA 1
ATOM 7368 C C . GLN D 2 109 ? -4.177 -43.862 -54.554 1.00 60.80 109 GLN D C 1
ATOM 7369 O O . GLN D 2 109 ? -3.541 -44.409 -55.455 1.00 61.20 109 GLN D O 1
ATOM 7375 N N . GLY D 2 110 ? -5.449 -43.516 -54.687 1.00 60.78 110 GLY D N 1
ATOM 7376 C CA . GLY D 2 110 ? -6.228 -43.808 -55.874 1.00 60.49 110 GLY D CA 1
ATOM 7377 C C . GLY D 2 110 ? -7.098 -45.024 -55.651 1.00 60.20 110 GLY D C 1
ATOM 7378 O O . GLY D 2 110 ? -6.736 -45.927 -54.907 1.00 59.95 110 GLY D O 1
ATOM 7379 N N . THR D 2 111 ? -8.254 -45.051 -56.286 1.00 60.30 111 THR D N 1
ATOM 7380 C CA . THR D 2 111 ? -9.172 -46.178 -56.234 1.00 60.02 111 THR D CA 1
ATOM 7381 C C . THR D 2 111 ? -9.471 -46.584 -57.668 1.00 60.27 111 THR D C 1
ATOM 7382 O O . THR D 2 111 ? -10.047 -45.816 -58.432 1.00 59.21 111 THR D O 1
ATOM 7386 N N . GLN D 2 112 ? -9.092 -47.810 -58.013 1.00 61.30 112 GLN D N 1
ATOM 7387 C CA . GLN D 2 112 ? -9.308 -48.375 -59.324 1.00 62.11 112 GLN D CA 1
ATOM 7388 C C . GLN D 2 112 ? -10.752 -48.790 -59.488 1.00 62.66 112 GLN D C 1
ATOM 7389 O O . GLN D 2 112 ? -11.224 -49.653 -58.751 1.00 62.39 112 GLN D O 1
ATOM 7395 N N . VAL D 2 113 ? -11.467 -48.168 -60.437 1.00 63.23 113 VAL D N 1
ATOM 7396 C CA . VAL D 2 113 ? -12.841 -48.560 -60.726 1.00 63.96 113 VAL D CA 1
ATOM 7397 C C . VAL D 2 113 ? -12.878 -49.076 -62.153 1.00 65.10 113 VAL D C 1
ATOM 7398 O O . VAL D 2 113 ? -12.576 -48.329 -63.074 1.00 65.18 113 VAL D O 1
ATOM 7402 N N . ILE D 2 114 ? -13.186 -50.365 -62.342 1.00 65.92 114 ILE D N 1
ATOM 7403 C CA . ILE D 2 114 ? -13.261 -50.945 -63.678 1.00 66.87 114 ILE D CA 1
ATOM 7404 C C . ILE D 2 114 ? -14.718 -51.224 -64.017 1.00 68.73 114 ILE D C 1
ATOM 7405 O O . ILE D 2 114 ? -15.352 -51.984 -63.303 1.00 68.37 114 ILE D O 1
ATOM 7410 N N . VAL D 2 115 ? -15.259 -50.601 -65.077 1.00 70.26 115 VAL D N 1
ATOM 7411 C CA . VAL D 2 115 ? -16.625 -50.885 -65.521 1.00 72.22 115 VAL D CA 1
ATOM 7412 C C . VAL D 2 115 ? -16.571 -51.963 -66.621 1.00 74.55 115 VAL D C 1
ATOM 7413 O O . VAL D 2 115 ? -16.044 -51.738 -67.702 1.00 75.13 115 VAL D O 1
ATOM 7417 N N . SER D 2 116 ? -17.051 -53.153 -66.295 1.00 75.95 116 SER D N 1
ATOM 7418 C CA . SER D 2 116 ? -17.022 -54.317 -67.160 1.00 77.54 116 SER D CA 1
ATOM 7419 C C . SER D 2 116 ? -18.216 -54.377 -68.113 1.00 78.35 116 SER D C 1
ATOM 7420 O O . SER D 2 116 ? -18.024 -54.484 -69.334 1.00 78.84 116 SER D O 1
ATOM 7423 N N . SER D 2 132 ? -15.196 -28.861 -71.111 1.00 82.19 132 SER D N 1
ATOM 7424 C CA . SER D 2 132 ? -14.936 -27.924 -70.008 1.00 82.72 132 SER D CA 1
ATOM 7425 C C . SER D 2 132 ? -14.892 -26.463 -70.479 1.00 82.41 132 SER D C 1
ATOM 7426 O O . SER D 2 132 ? -14.735 -26.204 -71.678 1.00 82.74 132 SER D O 1
ATOM 7429 N N . ASN D 2 133 ? -15.064 -25.508 -69.537 1.00 81.45 133 ASN D N 1
ATOM 7430 C CA . ASN D 2 133 ? -15.054 -24.078 -69.846 1.00 80.69 133 ASN D CA 1
ATOM 7431 C C . ASN D 2 133 ? -13.642 -23.635 -70.247 1.00 78.75 133 ASN D C 1
ATOM 7432 O O . ASN D 2 133 ? -13.473 -23.076 -71.334 1.00 79.27 133 ASN D O 1
ATOM 7437 N N . ILE D 2 134 ? -12.621 -23.918 -69.403 1.00 76.13 134 ILE D N 1
ATOM 7438 C CA . ILE D 2 134 ? -11.245 -23.592 -69.769 1.00 73.75 134 ILE D CA 1
ATOM 7439 C C . ILE D 2 134 ? -10.574 -24.876 -70.232 1.00 72.43 134 ILE D C 1
ATOM 7440 O O . ILE D 2 134 ? -10.529 -25.842 -69.474 1.00 72.62 134 ILE D O 1
ATOM 7445 N N . VAL D 2 135 ? -10.120 -24.915 -71.494 1.00 70.70 135 VAL D N 1
ATOM 7446 C CA . VAL D 2 135 ? -9.466 -26.101 -72.066 1.00 69.59 135 VAL D CA 1
ATOM 7447 C C . VAL D 2 135 ? -7.938 -25.927 -72.034 1.00 68.14 135 VAL D C 1
ATOM 7448 O O . VAL D 2 135 ? -7.436 -24.848 -72.324 1.00 67.34 135 VAL D O 1
ATOM 7452 N N . MET D 2 136 ? -7.212 -26.966 -71.620 1.00 68.03 136 MET D N 1
ATOM 7453 C CA . MET D 2 136 ? -5.757 -26.934 -71.503 1.00 68.45 136 MET D CA 1
ATOM 7454 C C . MET D 2 136 ? -5.139 -27.806 -72.588 1.00 69.49 136 MET D C 1
ATOM 7455 O O . MET D 2 136 ? -5.443 -28.991 -72.688 1.00 69.74 136 MET D O 1
ATOM 7460 N N . THR D 2 137 ? -4.285 -27.206 -73.409 1.00 69.92 137 THR D N 1
ATOM 7461 C CA . THR D 2 137 ? -3.637 -27.857 -74.538 1.00 70.39 137 THR D CA 1
ATOM 7462 C C . THR D 2 137 ? -2.160 -28.020 -74.240 1.00 70.65 137 THR D C 1
ATOM 7463 O O . THR D 2 137 ? -1.425 -27.049 -74.223 1.00 70.77 137 THR D O 1
ATOM 7467 N N . GLN D 2 138 ? -1.727 -29.246 -73.989 1.00 71.02 138 GLN D N 1
ATOM 7468 C CA . GLN D 2 138 ? -0.339 -29.535 -73.652 1.00 71.26 138 GLN D CA 1
ATOM 7469 C C . GLN D 2 138 ? 0.475 -30.017 -74.854 1.00 72.78 138 GLN D C 1
ATOM 7470 O O . GLN D 2 138 ? -0.010 -30.802 -75.669 1.00 73.16 138 GLN D O 1
ATOM 7476 N N . THR D 2 139 ? 1.727 -29.565 -74.936 1.00 73.86 139 THR D N 1
ATOM 7477 C CA . THR D 2 139 ? 2.618 -29.854 -76.052 1.00 75.94 139 THR D CA 1
ATOM 7478 C C . THR D 2 139 ? 4.057 -30.082 -75.574 1.00 77.29 139 THR D C 1
ATOM 7479 O O . THR D 2 139 ? 4.596 -29.237 -74.868 1.00 78.12 139 THR D O 1
ATOM 7483 N N . PRO D 2 140 ? 4.733 -31.163 -75.999 1.00 77.50 140 PRO D N 1
ATOM 7484 C CA . PRO D 2 140 ? 4.241 -32.268 -76.831 1.00 77.70 140 PRO D CA 1
ATOM 7485 C C . PRO D 2 140 ? 3.571 -33.370 -75.997 1.00 77.25 140 PRO D C 1
ATOM 7486 O O . PRO D 2 140 ? 3.460 -33.240 -74.782 1.00 77.36 140 PRO D O 1
ATOM 7490 N N . LEU D 2 141 ? 3.093 -34.440 -76.644 1.00 76.97 141 LEU D N 1
ATOM 7491 C CA . LEU D 2 141 ? 2.473 -35.541 -75.915 1.00 77.51 141 LEU D CA 1
ATOM 7492 C C . LEU D 2 141 ? 3.514 -36.470 -75.278 1.00 77.90 141 LEU D C 1
ATOM 7493 O O . LEU D 2 141 ? 3.233 -37.089 -74.257 1.00 77.36 141 LEU D O 1
ATOM 7498 N N . SER D 2 142 ? 4.709 -36.570 -75.883 1.00 78.71 142 SER D N 1
ATOM 7499 C CA . SER D 2 142 ? 5.800 -37.401 -75.373 1.00 79.71 142 SER D CA 1
ATOM 7500 C C . SER D 2 142 ? 7.158 -36.763 -75.631 1.00 80.57 142 SER D C 1
ATOM 7501 O O . SER D 2 142 ? 7.318 -35.983 -76.567 1.00 80.64 142 SER D O 1
ATOM 7504 N N . LEU D 2 143 ? 8.128 -37.063 -74.773 1.00 81.29 143 LEU D N 1
ATOM 7505 C CA . LEU D 2 143 ? 9.452 -36.461 -74.847 1.00 82.65 143 LEU D CA 1
ATOM 7506 C C . LEU D 2 143 ? 10.522 -37.478 -74.459 1.00 83.92 143 LEU D C 1
ATOM 7507 O O . LEU D 2 143 ? 10.458 -38.076 -73.385 1.00 83.93 143 LEU D O 1
ATOM 7512 N N . SER D 2 144 ? 11.491 -37.696 -75.347 1.00 85.00 144 SER D N 1
ATOM 7513 C CA . SER D 2 144 ? 12.573 -38.646 -75.100 1.00 86.47 144 SER D CA 1
ATOM 7514 C C . SER D 2 144 ? 13.894 -37.889 -75.084 1.00 87.92 144 SER D C 1
ATOM 7515 O O . SER D 2 144 ? 14.263 -37.267 -76.079 1.00 88.21 144 SER D O 1
ATOM 7518 N N . VAL D 2 145 ? 14.584 -37.899 -73.944 1.00 88.78 145 VAL D N 1
ATOM 7519 C CA . VAL D 2 145 ? 15.842 -37.162 -73.774 1.00 90.05 145 VAL D CA 1
ATOM 7520 C C . VAL D 2 145 ? 16.897 -38.006 -73.065 1.00 90.91 145 VAL D C 1
ATOM 7521 O O . VAL D 2 145 ? 16.561 -38.922 -72.314 1.00 91.22 145 VAL D O 1
ATOM 7525 N N . SER D 2 146 ? 18.176 -37.659 -73.255 1.00 90.86 146 SER D N 1
ATOM 7526 C CA . SER D 2 146 ? 19.263 -38.301 -72.524 1.00 91.27 146 SER D CA 1
ATOM 7527 C C . SER D 2 146 ? 19.437 -37.570 -71.161 1.00 91.35 146 SER D C 1
ATOM 7528 O O . SER D 2 146 ? 19.013 -36.411 -71.022 1.00 91.65 146 SER D O 1
ATOM 7531 N N . PRO D 2 147 ? 20.035 -38.219 -70.135 1.00 90.82 147 PRO D N 1
ATOM 7532 C CA . PRO D 2 147 ? 20.218 -37.522 -68.849 1.00 90.33 147 PRO D CA 1
ATOM 7533 C C . PRO D 2 147 ? 21.172 -36.337 -68.982 1.00 89.22 147 PRO D C 1
ATOM 7534 O O . PRO D 2 147 ? 22.153 -36.401 -69.719 1.00 89.86 147 PRO D O 1
ATOM 7538 N N . GLY D 2 148 ? 20.858 -35.254 -68.298 1.00 87.64 148 GLY D N 1
ATOM 7539 C CA . GLY D 2 148 ? 21.656 -34.038 -68.369 1.00 86.65 148 GLY D CA 1
ATOM 7540 C C . GLY D 2 148 ? 21.209 -33.081 -69.460 1.00 85.38 148 GLY D C 1
ATOM 7541 O O . GLY D 2 148 ? 21.635 -31.927 -69.474 1.00 85.69 148 GLY D O 1
ATOM 7542 N N . GLN D 2 149 ? 20.367 -33.543 -70.399 1.00 84.07 149 GLN D N 1
ATOM 7543 C CA . GLN D 2 149 ? 19.879 -32.691 -71.481 1.00 83.17 149 GLN D CA 1
ATOM 7544 C C . GLN D 2 149 ? 18.612 -31.954 -71.048 1.00 81.17 149 GLN D C 1
ATOM 7545 O O . GLN D 2 149 ? 17.839 -32.487 -70.253 1.00 80.84 149 GLN D O 1
ATOM 7551 N N . PRO D 2 150 ? 18.397 -30.707 -71.518 1.00 79.57 150 PRO D N 1
ATOM 7552 C CA . PRO D 2 150 ? 17.207 -29.960 -71.081 1.00 78.44 150 PRO D CA 1
ATOM 7553 C C . PRO D 2 150 ? 15.890 -30.470 -71.671 1.00 77.27 150 PRO D C 1
ATOM 7554 O O . PRO D 2 150 ? 15.892 -31.158 -72.684 1.00 77.80 150 PRO D O 1
ATOM 7558 N N . ALA D 2 151 ? 14.766 -30.110 -71.059 1.00 75.68 151 ALA D N 1
ATOM 7559 C CA . ALA D 2 151 ? 13.446 -30.475 -71.576 1.00 74.49 151 ALA D CA 1
ATOM 7560 C C . ALA D 2 151 ? 12.494 -29.278 -71.446 1.00 72.97 151 ALA D C 1
ATOM 7561 O O . ALA D 2 151 ? 12.677 -28.444 -70.570 1.00 72.88 151 ALA D O 1
ATOM 7563 N N . SER D 2 152 ? 11.492 -29.189 -72.329 1.00 71.55 152 SER D N 1
ATOM 7564 C CA A SER D 2 152 ? 10.524 -28.095 -72.318 0.50 71.19 152 SER D CA 1
ATOM 7565 C CA B SER D 2 152 ? 10.517 -28.103 -72.305 0.50 71.22 152 SER D CA 1
ATOM 7566 C C . SER D 2 152 ? 9.114 -28.615 -72.600 1.00 70.90 152 SER D C 1
ATOM 7567 O O . SER D 2 152 ? 8.917 -29.376 -73.544 1.00 71.11 152 SER D O 1
ATOM 7572 N N . ILE D 2 153 ? 8.140 -28.212 -71.773 1.00 70.10 153 ILE D N 1
ATOM 7573 C CA . ILE D 2 153 ? 6.736 -28.605 -71.919 1.00 69.23 153 ILE D CA 1
ATOM 7574 C C . ILE D 2 153 ? 5.896 -27.340 -71.953 1.00 68.61 153 ILE D C 1
ATOM 7575 O O . ILE D 2 153 ? 6.120 -26.436 -71.171 1.00 68.53 153 ILE D O 1
ATOM 7580 N N . SER D 2 154 ? 4.967 -27.257 -72.887 1.00 68.37 154 SER D N 1
ATOM 7581 C CA . SER D 2 154 ? 4.140 -26.079 -73.057 1.00 68.19 154 SER D CA 1
ATOM 7582 C C . SER D 2 154 ? 2.687 -26.337 -72.775 1.00 66.76 154 SER D C 1
ATOM 7583 O O . SER D 2 154 ? 2.167 -27.426 -73.002 1.00 65.62 154 SER D O 1
ATOM 7586 N N . CYS D 2 155 ? 2.019 -25.287 -72.329 1.00 66.87 155 CYS D N 1
ATOM 7587 C CA . CYS D 2 155 ? 0.614 -25.342 -72.054 1.00 67.42 155 CYS D CA 1
ATOM 7588 C C . CYS D 2 155 ? -0.084 -24.124 -72.561 1.00 67.35 155 CYS D C 1
ATOM 7589 O O . CYS D 2 155 ? 0.388 -23.014 -72.327 1.00 67.08 155 CYS D O 1
ATOM 7592 N N . LYS D 2 156 ? -1.233 -24.312 -73.214 1.00 67.35 156 LYS D N 1
ATOM 7593 C CA . LYS D 2 156 ? -2.017 -23.188 -73.693 1.00 67.92 156 LYS D CA 1
ATOM 7594 C C . LYS D 2 156 ? -3.461 -23.305 -73.235 1.00 68.32 156 LYS D C 1
ATOM 7595 O O . LYS D 2 156 ? -4.054 -24.377 -73.351 1.00 68.93 156 LYS D O 1
ATOM 7601 N N . SER D 2 157 ? -4.003 -22.234 -72.633 1.00 67.74 157 SER D N 1
ATOM 7602 C CA . SER D 2 157 ? -5.372 -22.275 -72.113 1.00 67.52 157 SER D CA 1
ATOM 7603 C C . SER D 2 157 ? -6.344 -21.543 -73.036 1.00 67.36 157 SER D C 1
ATOM 7604 O O . SER D 2 157 ? -5.959 -20.583 -73.694 1.00 67.20 157 SER D O 1
ATOM 7607 N N . SER D 2 158 ? -7.589 -22.038 -73.135 1.00 67.43 158 SER D N 1
ATOM 7608 C CA . SER D 2 158 ? -8.592 -21.423 -74.018 1.00 68.17 158 SER D CA 1
ATOM 7609 C C . SER D 2 158 ? -9.037 -20.031 -73.551 1.00 69.38 158 SER D C 1
ATOM 7610 O O . SER D 2 158 ? -9.586 -19.266 -74.337 1.00 70.15 158 SER D O 1
ATOM 7613 N N . GLN D 2 159 ? -8.815 -19.723 -72.270 1.00 69.45 159 GLN D N 1
ATOM 7614 C CA . GLN D 2 159 ? -9.107 -18.457 -71.607 1.00 69.68 159 GLN D CA 1
ATOM 7615 C C . GLN D 2 159 ? -7.917 -18.102 -70.710 1.00 68.60 159 GLN D C 1
ATOM 7616 O O . GLN D 2 159 ? -7.157 -18.983 -70.298 1.00 67.72 159 GLN D O 1
ATOM 7622 N N . SER D 2 160 ? -7.773 -16.816 -70.378 1.00 68.22 160 SER D N 1
ATOM 7623 C CA . SER D 2 160 ? -6.703 -16.364 -69.492 1.00 67.59 160 SER D CA 1
ATOM 7624 C C . SER D 2 160 ? -6.834 -16.932 -68.050 1.00 67.00 160 SER D C 1
ATOM 7625 O O . SER D 2 160 ? -7.943 -17.014 -67.502 1.00 66.96 160 SER D O 1
ATOM 7628 N N . LEU D 2 161 ? -5.690 -17.368 -67.466 1.00 65.83 161 LEU D N 1
ATOM 7629 C CA . LEU D 2 161 ? -5.615 -17.900 -66.106 1.00 64.95 161 LEU D CA 1
ATOM 7630 C C . LEU D 2 161 ? -5.357 -16.807 -65.029 1.00 64.79 161 LEU D C 1
ATOM 7631 O O . LEU D 2 161 ? -5.357 -17.107 -63.821 1.00 64.40 161 LEU D O 1
ATOM 7636 N N . LEU D 2 162 ? -5.194 -15.543 -65.469 1.00 64.51 162 LEU D N 1
ATOM 7637 C CA . LEU D 2 162 ? -5.006 -14.388 -64.604 1.00 64.93 162 LEU D CA 1
ATOM 7638 C C . LEU D 2 162 ? -6.354 -14.018 -63.993 1.00 66.15 162 LEU D C 1
ATOM 7639 O O . LEU D 2 162 ? -7.349 -13.868 -64.698 1.00 66.38 162 LEU D O 1
ATOM 7644 N N . HIS D 2 163 ? -6.383 -13.915 -62.674 1.00 66.63 163 HIS D N 1
ATOM 7645 C CA . HIS D 2 163 ? -7.577 -13.586 -61.909 1.00 67.52 163 HIS D CA 1
ATOM 7646 C C . HIS D 2 163 ? -7.511 -12.124 -61.470 1.00 67.52 163 HIS D C 1
ATOM 7647 O O . HIS D 2 163 ? -6.420 -11.562 -61.386 1.00 67.09 163 HIS D O 1
ATOM 7654 N N . SER D 2 164 ? -8.671 -11.521 -61.151 1.00 67.94 164 SER D N 1
ATOM 7655 C CA . SER D 2 164 ? -8.755 -10.147 -60.640 1.00 68.65 164 SER D CA 1
ATOM 7656 C C . SER D 2 164 ? -7.870 -9.926 -59.402 1.00 68.09 164 SER D C 1
ATOM 7657 O O . SER D 2 164 ? -7.405 -8.811 -59.190 1.00 68.92 164 SER D O 1
ATOM 7660 N N . ASP D 2 165 ? -7.605 -10.986 -58.613 1.00 66.93 165 ASP D N 1
ATOM 7661 C CA . ASP D 2 165 ? -6.727 -10.918 -57.440 1.00 66.47 165 ASP D CA 1
ATOM 7662 C C . ASP D 2 165 ? -5.216 -10.800 -57.771 1.00 66.81 165 ASP D C 1
ATOM 7663 O O . ASP D 2 165 ? -4.403 -10.722 -56.857 1.00 67.48 165 ASP D O 1
ATOM 7668 N N . GLY D 2 166 ? -4.856 -10.868 -59.056 1.00 66.03 166 GLY D N 1
ATOM 7669 C CA . GLY D 2 166 ? -3.476 -10.755 -59.513 1.00 65.21 166 GLY D CA 1
ATOM 7670 C C . GLY D 2 166 ? -2.670 -12.026 -59.544 1.00 64.69 166 GLY D C 1
ATOM 7671 O O . GLY D 2 166 ? -1.466 -11.977 -59.799 1.00 65.16 166 GLY D O 1
ATOM 7672 N N . GLN D 2 167 ? -3.317 -13.169 -59.270 1.00 63.66 167 GLN D N 1
ATOM 7673 C CA . GLN D 2 167 ? -2.655 -14.458 -59.334 1.00 63.41 167 GLN D CA 1
ATOM 7674 C C . GLN D 2 167 ? -3.014 -15.102 -60.655 1.00 60.74 167 GLN D C 1
ATOM 7675 O O . GLN D 2 167 ? -4.104 -14.892 -61.186 1.00 59.39 167 GLN D O 1
ATOM 7681 N N . THR D 2 168 ? -2.094 -15.894 -61.188 1.00 60.28 168 THR D N 1
ATOM 7682 C CA . THR D 2 168 ? -2.316 -16.617 -62.433 1.00 60.13 168 THR D CA 1
ATOM 7683 C C . THR D 2 168 ? -2.325 -18.071 -62.035 1.00 59.95 168 THR D C 1
ATOM 7684 O O . THR D 2 168 ? -1.308 -18.599 -61.594 1.00 59.51 168 THR D O 1
ATOM 7688 N N . TYR D 2 169 ? -3.500 -18.697 -62.104 1.00 60.24 169 TYR D N 1
ATOM 7689 C CA . TYR D 2 169 ? -3.709 -20.038 -61.581 1.00 60.68 169 TYR D CA 1
ATOM 7690 C C . TYR D 2 169 ? -3.311 -21.172 -62.526 1.00 60.90 169 TYR D C 1
ATOM 7691 O O . TYR D 2 169 ? -4.137 -21.954 -63.003 1.00 60.87 169 TYR D O 1
ATOM 7700 N N . MET D 2 170 ? -2.005 -21.285 -62.716 1.00 60.75 170 MET D N 1
ATOM 7701 C CA . MET D 2 170 ? -1.353 -22.259 -63.562 1.00 60.77 170 MET D CA 1
ATOM 7702 C C . MET D 2 170 ? -0.483 -23.171 -62.685 1.00 60.85 170 MET D C 1
ATOM 7703 O O . MET D 2 170 ? 0.285 -22.685 -61.863 1.00 61.29 170 MET D O 1
ATOM 7708 N N . TYR D 2 171 ? -0.642 -24.495 -62.825 1.00 60.14 171 TYR D N 1
ATOM 7709 C CA . TYR D 2 171 ? 0.077 -25.467 -62.016 1.00 59.80 171 TYR D CA 1
ATOM 7710 C C . TYR D 2 171 ? 0.716 -26.553 -62.883 1.00 60.57 171 TYR D C 1
ATOM 7711 O O . TYR D 2 171 ? 0.228 -26.858 -63.971 1.00 60.59 171 TYR D O 1
ATOM 7720 N N . TRP D 2 172 ? 1.800 -27.150 -62.390 1.00 60.67 172 TRP D N 1
ATOM 7721 C CA . TRP D 2 172 ? 2.452 -28.254 -63.076 1.00 60.97 172 TRP D CA 1
ATOM 7722 C C . TRP D 2 172 ? 2.594 -29.426 -62.107 1.00 61.66 172 TRP D C 1
ATOM 7723 O O . TRP D 2 172 ? 3.123 -29.260 -61.016 1.00 61.53 172 TRP D O 1
ATOM 7734 N N . TYR D 2 173 ? 2.098 -30.606 -62.506 1.00 62.00 173 TYR D N 1
ATOM 7735 C CA . TYR D 2 173 ? 2.157 -31.848 -61.733 1.00 61.93 173 TYR D CA 1
ATOM 7736 C C . TYR D 2 173 ? 3.032 -32.881 -62.424 1.00 62.56 173 TYR D C 1
ATOM 7737 O O . TYR D 2 173 ? 3.118 -32.888 -63.638 1.00 63.04 173 TYR D O 1
ATOM 7746 N N . LEU D 2 174 ? 3.644 -33.776 -61.665 1.00 62.71 174 LEU D N 1
ATOM 7747 C CA . LEU D 2 174 ? 4.407 -34.885 -62.216 1.00 63.31 174 LEU D CA 1
ATOM 7748 C C . LEU D 2 174 ? 3.827 -36.145 -61.596 1.00 63.86 174 LEU D C 1
ATOM 7749 O O . LEU D 2 174 ? 3.681 -36.221 -60.384 1.00 63.99 174 LEU D O 1
ATOM 7754 N N . GLN D 2 175 ? 3.511 -37.143 -62.421 1.00 64.32 175 GLN D N 1
ATOM 7755 C CA . GLN D 2 175 ? 3.035 -38.421 -61.930 1.00 64.18 175 GLN D CA 1
ATOM 7756 C C . GLN D 2 175 ? 4.056 -39.459 -62.293 1.00 64.83 175 GLN D C 1
ATOM 7757 O O . GLN D 2 175 ? 4.158 -39.847 -63.447 1.00 64.62 175 GLN D O 1
ATOM 7763 N N . LYS D 2 176 ? 4.854 -39.876 -61.311 1.00 65.64 176 LYS D N 1
ATOM 7764 C CA . LYS D 2 176 ? 5.867 -40.908 -61.516 1.00 66.29 176 LYS D CA 1
ATOM 7765 C C . LYS D 2 176 ? 5.175 -42.276 -61.591 1.00 67.25 176 LYS D C 1
ATOM 7766 O O . LYS D 2 176 ? 4.066 -42.441 -61.072 1.00 67.23 176 LYS D O 1
ATOM 7772 N N . PRO D 2 177 ? 5.792 -43.265 -62.255 1.00 68.22 177 PRO D N 1
ATOM 7773 C CA . PRO D 2 177 ? 5.149 -44.588 -62.360 1.00 68.61 177 PRO D CA 1
ATOM 7774 C C . PRO D 2 177 ? 4.765 -45.208 -61.011 1.00 69.02 177 PRO D C 1
ATOM 7775 O O . PRO D 2 177 ? 5.545 -45.175 -60.052 1.00 68.91 177 PRO D O 1
ATOM 7779 N N . GLY D 2 178 ? 3.541 -45.723 -60.944 1.00 69.05 178 GLY D N 1
ATOM 7780 C CA . GLY D 2 178 ? 2.997 -46.344 -59.741 1.00 69.54 178 GLY D CA 1
ATOM 7781 C C . GLY D 2 178 ? 2.786 -45.385 -58.588 1.00 69.99 178 GLY D C 1
ATOM 7782 O O . GLY D 2 178 ? 2.740 -45.814 -57.428 1.00 70.50 178 GLY D O 1
ATOM 7783 N N . GLN D 2 179 ? 2.684 -44.069 -58.894 1.00 69.13 179 GLN D N 1
ATOM 7784 C CA . GLN D 2 179 ? 2.520 -43.023 -57.886 1.00 68.96 179 GLN D CA 1
ATOM 7785 C C . GLN D 2 179 ? 1.373 -42.072 -58.219 1.00 68.02 179 GLN D C 1
ATOM 7786 O O . GLN D 2 179 ? 0.932 -41.982 -59.362 1.00 67.76 179 GLN D O 1
ATOM 7792 N N . SER D 2 180 ? 0.874 -41.374 -57.200 1.00 67.43 180 SER D N 1
ATOM 7793 C CA . SER D 2 180 ? -0.165 -40.358 -57.368 1.00 66.94 180 SER D CA 1
ATOM 7794 C C . SER D 2 180 ? 0.505 -39.092 -57.937 1.00 66.22 180 SER D C 1
ATOM 7795 O O . SER D 2 180 ? 1.715 -38.879 -57.745 1.00 65.83 180 SER D O 1
ATOM 7798 N N . PRO D 2 181 ? -0.263 -38.200 -58.598 1.00 65.69 181 PRO D N 1
ATOM 7799 C CA . PRO D 2 181 ? 0.339 -36.952 -59.088 1.00 65.13 181 PRO D CA 1
ATOM 7800 C C . PRO D 2 181 ? 0.928 -36.120 -57.947 1.00 64.31 181 PRO D C 1
ATOM 7801 O O . PRO D 2 181 ? 0.432 -36.180 -56.830 1.00 64.88 181 PRO D O 1
ATOM 7805 N N . GLN D 2 182 ? 2.031 -35.412 -58.204 1.00 63.43 182 GLN D N 1
ATOM 7806 C CA . GLN D 2 182 ? 2.665 -34.575 -57.193 1.00 62.86 182 GLN D CA 1
ATOM 7807 C C . GLN D 2 182 ? 2.883 -33.159 -57.745 1.00 62.08 182 GLN D C 1
ATOM 7808 O O . GLN D 2 182 ? 3.267 -33.003 -58.903 1.00 61.96 182 GLN D O 1
ATOM 7813 N N . LEU D 2 183 ? 2.586 -32.134 -56.939 1.00 61.41 183 LEU D N 1
ATOM 7814 C CA . LEU D 2 183 ? 2.725 -30.752 -57.369 1.00 61.12 183 LEU D CA 1
ATOM 7815 C C . LEU D 2 183 ? 4.184 -30.327 -57.479 1.00 61.97 183 LEU D C 1
ATOM 7816 O O . LEU D 2 183 ? 4.966 -30.528 -56.560 1.00 62.03 183 LEU D O 1
ATOM 7821 N N . LEU D 2 184 ? 4.556 -29.758 -58.618 1.00 62.77 184 LEU D N 1
ATOM 7822 C CA . LEU D 2 184 ? 5.920 -29.268 -58.840 1.00 63.45 184 LEU D CA 1
ATOM 7823 C C . LEU D 2 184 ? 5.980 -27.747 -58.775 1.00 63.07 184 LEU D C 1
ATOM 7824 O O . LEU D 2 184 ? 6.869 -27.190 -58.144 1.00 62.44 184 LEU D O 1
ATOM 7829 N N . ILE D 2 185 ? 5.077 -27.078 -59.501 1.00 63.41 185 ILE D N 1
ATOM 7830 C CA . ILE D 2 185 ? 5.067 -25.629 -59.603 1.00 63.62 185 ILE D CA 1
ATOM 7831 C C . ILE D 2 185 ? 3.650 -25.086 -59.405 1.00 63.27 185 ILE D C 1
ATOM 7832 O O . ILE D 2 185 ? 2.701 -25.579 -60.009 1.00 63.51 185 ILE D O 1
ATOM 7837 N N . SER D 2 186 ? 3.522 -24.076 -58.546 1.00 62.76 186 SER D N 1
ATOM 7838 C CA . SER D 2 186 ? 2.262 -23.406 -58.220 1.00 62.55 186 SER D CA 1
ATOM 7839 C C . SER D 2 186 ? 2.229 -21.998 -58.786 1.00 62.14 186 SER D C 1
ATOM 7840 O O . SER D 2 186 ? 3.245 -21.309 -58.782 1.00 61.96 186 SER D O 1
ATOM 7843 N N . GLU D 2 187 ? 1.042 -21.548 -59.203 1.00 62.12 187 GLU D N 1
ATOM 7844 C CA . GLU D 2 187 ? 0.804 -20.204 -59.716 1.00 63.03 187 GLU D CA 1
ATOM 7845 C C . GLU D 2 187 ? 1.894 -19.686 -60.678 1.00 62.94 187 GLU D C 1
ATOM 7846 O O . GLU D 2 187 ? 2.532 -18.672 -60.399 1.00 63.45 187 GLU D O 1
ATOM 7852 N N . VAL D 2 188 ? 2.102 -20.419 -61.798 1.00 62.22 188 VAL D N 1
ATOM 7853 C CA . VAL D 2 188 ? 3.038 -20.145 -62.900 1.00 61.72 188 VAL D CA 1
ATOM 7854 C C . VAL D 2 188 ? 4.487 -20.537 -62.594 1.00 62.81 188 VAL D C 1
ATOM 7855 O O . VAL D 2 188 ? 5.055 -21.307 -63.365 1.00 62.92 188 VAL D O 1
ATOM 7859 N N . SER D 2 189 ? 5.103 -19.994 -61.531 1.00 63.68 189 SER D N 1
ATOM 7860 C CA . SER D 2 189 ? 6.540 -20.202 -61.315 1.00 64.45 189 SER D CA 1
ATOM 7861 C C . SER D 2 189 ? 7.041 -20.562 -59.917 1.00 64.79 189 SER D C 1
ATOM 7862 O O . SER D 2 189 ? 8.258 -20.629 -59.757 1.00 65.11 189 SER D O 1
ATOM 7865 N N . SER D 2 190 ? 6.174 -20.747 -58.915 1.00 64.70 190 SER D N 1
ATOM 7866 C CA . SER D 2 190 ? 6.649 -21.047 -57.558 1.00 65.42 190 SER D CA 1
ATOM 7867 C C . SER D 2 190 ? 6.927 -22.523 -57.383 1.00 65.77 190 SER D C 1
ATOM 7868 O O . SER D 2 190 ? 5.999 -23.322 -57.458 1.00 65.30 190 SER D O 1
ATOM 7871 N N . ARG D 2 191 ? 8.187 -22.894 -57.131 1.00 66.22 191 ARG D N 1
ATOM 7872 C CA . ARG D 2 191 ? 8.523 -24.299 -56.920 1.00 67.00 191 ARG D CA 1
ATOM 7873 C C . ARG D 2 191 ? 7.975 -24.800 -55.585 1.00 66.81 191 ARG D C 1
ATOM 7874 O O . ARG D 2 191 ? 8.106 -24.128 -54.570 1.00 67.02 191 ARG D O 1
ATOM 7882 N N . PHE D 2 192 ? 7.376 -25.987 -55.590 1.00 66.42 192 PHE D N 1
ATOM 7883 C CA . PHE D 2 192 ? 6.866 -26.602 -54.371 1.00 66.76 192 PHE D CA 1
ATOM 7884 C C . PHE D 2 192 ? 8.068 -27.031 -53.492 1.00 68.14 192 PHE D C 1
ATOM 7885 O O . PHE D 2 192 ? 9.178 -27.204 -54.005 1.00 68.10 192 PHE D O 1
ATOM 7893 N N . SER D 2 193 ? 7.875 -27.148 -52.166 1.00 69.48 193 SER D N 1
ATOM 7894 C CA . SER D 2 193 ? 8.966 -27.557 -51.268 1.00 71.06 193 SER D CA 1
ATOM 7895 C C . SER D 2 193 ? 9.506 -28.939 -51.648 1.00 71.63 193 SER D C 1
ATOM 7896 O O . SER D 2 193 ? 8.731 -29.862 -51.924 1.00 71.62 193 SER D O 1
ATOM 7899 N N . GLY D 2 194 ? 10.829 -29.032 -51.735 1.00 71.66 194 GLY D N 1
ATOM 7900 C CA . GLY D 2 194 ? 11.502 -30.262 -52.120 1.00 71.99 194 GLY D CA 1
ATOM 7901 C C . GLY D 2 194 ? 11.807 -30.358 -53.602 1.00 72.45 194 GLY D C 1
ATOM 7902 O O . GLY D 2 194 ? 12.611 -31.201 -54.006 1.00 72.98 194 GLY D O 1
ATOM 7903 N N . VAL D 2 195 ? 11.156 -29.522 -54.436 1.00 71.91 195 VAL D N 1
ATOM 7904 C CA . VAL D 2 195 ? 11.356 -29.536 -55.883 1.00 71.89 195 VAL D CA 1
ATOM 7905 C C . VAL D 2 195 ? 12.683 -28.867 -56.247 1.00 72.96 195 VAL D C 1
ATOM 7906 O O . VAL D 2 195 ? 12.906 -27.709 -55.898 1.00 73.45 195 VAL D O 1
ATOM 7910 N N . PRO D 2 196 ? 13.604 -29.607 -56.891 1.00 73.26 196 PRO D N 1
ATOM 7911 C CA . PRO D 2 196 ? 14.918 -29.026 -57.230 1.00 73.80 196 PRO D CA 1
ATOM 7912 C C . PRO D 2 196 ? 14.866 -27.844 -58.195 1.00 74.82 196 PRO D C 1
ATOM 7913 O O . PRO D 2 196 ? 13.936 -27.736 -58.987 1.00 74.98 196 PRO D O 1
ATOM 7917 N N . ASP D 2 197 ? 15.894 -26.976 -58.151 1.00 75.38 197 ASP D N 1
ATOM 7918 C CA . ASP D 2 197 ? 15.990 -25.772 -58.984 1.00 76.38 197 ASP D CA 1
ATOM 7919 C C . ASP D 2 197 ? 16.031 -26.032 -60.494 1.00 75.81 197 ASP D C 1
ATOM 7920 O O . ASP D 2 197 ? 15.845 -25.085 -61.260 1.00 75.93 197 ASP D O 1
ATOM 7925 N N . ARG D 2 198 ? 16.246 -27.300 -60.924 1.00 74.88 198 ARG D N 1
ATOM 7926 C CA . ARG D 2 198 ? 16.217 -27.664 -62.345 1.00 74.34 198 ARG D CA 1
ATOM 7927 C C . ARG D 2 198 ? 14.840 -27.370 -62.947 1.00 73.57 198 ARG D C 1
ATOM 7928 O O . ARG D 2 198 ? 14.751 -27.051 -64.126 1.00 74.01 198 ARG D O 1
ATOM 7936 N N . PHE D 2 199 ? 13.769 -27.506 -62.152 1.00 72.50 199 PHE D N 1
ATOM 7937 C CA . PHE D 2 199 ? 12.413 -27.240 -62.605 1.00 71.87 199 PHE D CA 1
ATOM 7938 C C . PHE D 2 199 ? 12.116 -25.751 -62.494 1.00 71.38 199 PHE D C 1
ATOM 7939 O O . PHE D 2 199 ? 12.462 -25.125 -61.507 1.00 71.22 199 PHE D O 1
ATOM 7947 N N . SER D 2 200 ? 11.518 -25.178 -63.525 1.00 71.37 200 SER D N 1
ATOM 7948 C CA . SER D 2 200 ? 11.150 -23.762 -63.538 1.00 71.44 200 SER D CA 1
ATOM 7949 C C . SER D 2 200 ? 9.922 -23.542 -64.407 1.00 70.88 200 SER D C 1
ATOM 7950 O O . SER D 2 200 ? 9.720 -24.228 -65.408 1.00 71.06 200 SER D O 1
ATOM 7953 N N . GLY D 2 201 ? 9.091 -22.614 -63.990 1.00 70.07 201 GLY D N 1
ATOM 7954 C CA . GLY D 2 201 ? 7.876 -22.295 -64.713 1.00 69.42 201 GLY D CA 1
ATOM 7955 C C . GLY D 2 201 ? 7.872 -20.860 -65.177 1.00 68.15 201 GLY D C 1
ATOM 7956 O O . GLY D 2 201 ? 8.467 -19.989 -64.540 1.00 68.18 201 GLY D O 1
ATOM 7957 N N . SER D 2 202 ? 7.218 -20.611 -66.295 1.00 67.26 202 SER D N 1
ATOM 7958 C CA . SER D 2 202 ? 7.120 -19.269 -66.853 1.00 66.69 202 SER D CA 1
ATOM 7959 C C . SER D 2 202 ? 5.832 -19.143 -67.675 1.00 65.94 202 SER D C 1
ATOM 7960 O O . SER D 2 202 ? 5.141 -20.142 -67.920 1.00 66.23 202 SER D O 1
ATOM 7963 N N . GLY D 2 203 ? 5.487 -17.914 -68.036 1.00 65.00 203 GLY D N 1
ATOM 7964 C CA . GLY D 2 203 ? 4.293 -17.661 -68.823 1.00 64.92 203 GLY D CA 1
ATOM 7965 C C . GLY D 2 203 ? 3.355 -16.662 -68.189 1.00 64.37 203 GLY D C 1
ATOM 7966 O O . GLY D 2 203 ? 3.598 -16.181 -67.088 1.00 64.52 203 GLY D O 1
ATOM 7967 N N . SER D 2 204 ? 2.289 -16.328 -68.905 1.00 63.99 204 SER D N 1
ATOM 7968 C CA . SER D 2 204 ? 1.263 -15.366 -68.492 1.00 63.67 204 SER D CA 1
ATOM 7969 C C . SER D 2 204 ? 0.049 -15.500 -69.407 1.00 64.40 204 SER D C 1
ATOM 7970 O O . SER D 2 204 ? 0.171 -16.001 -70.533 1.00 65.38 204 SER D O 1
ATOM 7973 N N . GLY D 2 205 ? -1.111 -15.087 -68.912 1.00 63.99 205 GLY D N 1
ATOM 7974 C CA . GLY D 2 205 ? -2.353 -15.131 -69.673 1.00 64.35 205 GLY D CA 1
ATOM 7975 C C . GLY D 2 205 ? -2.747 -16.510 -70.153 1.00 64.83 205 GLY D C 1
ATOM 7976 O O . GLY D 2 205 ? -3.295 -17.292 -69.377 1.00 65.39 205 GLY D O 1
ATOM 7977 N N . THR D 2 206 ? -2.465 -16.829 -71.425 1.00 64.35 206 THR D N 1
ATOM 7978 C CA . THR D 2 206 ? -2.862 -18.111 -71.993 1.00 64.72 206 THR D CA 1
ATOM 7979 C C . THR D 2 206 ? -1.711 -19.043 -72.356 1.00 64.44 206 THR D C 1
ATOM 7980 O O . THR D 2 206 ? -1.991 -20.156 -72.792 1.00 65.01 206 THR D O 1
ATOM 7984 N N . THR D 2 207 ? -0.436 -18.618 -72.209 1.00 63.40 207 THR D N 1
ATOM 7985 C CA . THR D 2 207 ? 0.680 -19.496 -72.604 1.00 63.37 207 THR D CA 1
ATOM 7986 C C . THR D 2 207 ? 1.669 -19.669 -71.496 1.00 62.29 207 THR D C 1
ATOM 7987 O O . THR D 2 207 ? 2.123 -18.679 -70.933 1.00 62.27 207 THR D O 1
ATOM 7991 N N . PHE D 2 208 ? 2.027 -20.936 -71.203 1.00 61.84 208 PHE D N 1
ATOM 7992 C CA . PHE D 2 208 ? 2.877 -21.307 -70.069 1.00 62.13 208 PHE D CA 1
ATOM 7993 C C . PHE D 2 208 ? 3.901 -22.369 -70.442 1.00 65.11 208 PHE D C 1
ATOM 7994 O O . PHE D 2 208 ? 3.658 -23.164 -71.352 1.00 65.69 208 PHE D O 1
ATOM 8002 N N . THR D 2 209 ? 5.053 -22.386 -69.750 1.00 66.12 209 THR D N 1
ATOM 8003 C CA . THR D 2 209 ? 6.106 -23.352 -70.067 1.00 66.84 209 THR D CA 1
ATOM 8004 C C . THR D 2 209 ? 6.777 -23.889 -68.806 1.00 67.15 209 THR D C 1
ATOM 8005 O O . THR D 2 209 ? 7.105 -23.125 -67.908 1.00 67.46 209 THR D O 1
ATOM 8009 N N . LEU D 2 210 ? 7.038 -25.197 -68.783 1.00 67.09 210 LEU D N 1
ATOM 8010 C CA . LEU D 2 210 ? 7.773 -25.888 -67.739 1.00 67.24 210 LEU D CA 1
ATOM 8011 C C . LEU D 2 210 ? 9.120 -26.281 -68.345 1.00 67.77 210 LEU D C 1
ATOM 8012 O O . LEU D 2 210 ? 9.156 -26.868 -69.425 1.00 68.00 210 LEU D O 1
ATOM 8017 N N . LYS D 2 211 ? 10.222 -25.959 -67.670 1.00 68.06 211 LYS D N 1
ATOM 8018 C CA . LYS D 2 211 ? 11.549 -26.314 -68.152 1.00 68.95 211 LYS D CA 1
ATOM 8019 C C . LYS D 2 211 ? 12.318 -27.134 -67.130 1.00 69.81 211 LYS D C 1
ATOM 8020 O O . LYS D 2 211 ? 12.190 -26.914 -65.933 1.00 70.31 211 LYS D O 1
ATOM 8026 N N . ILE D 2 212 ? 13.119 -28.084 -67.596 1.00 70.03 212 ILE D N 1
ATOM 8027 C CA . ILE D 2 212 ? 13.995 -28.866 -66.728 1.00 70.58 212 ILE D CA 1
ATOM 8028 C C . ILE D 2 212 ? 15.380 -28.622 -67.314 1.00 70.92 212 ILE D C 1
ATOM 8029 O O . ILE D 2 212 ? 15.597 -28.988 -68.461 1.00 71.08 212 ILE D O 1
ATOM 8034 N N . SER D 2 213 ? 16.283 -27.946 -66.585 1.00 71.00 213 SER D N 1
ATOM 8035 C CA . SER D 2 213 ? 17.604 -27.624 -67.126 1.00 71.73 213 SER D CA 1
ATOM 8036 C C . SER D 2 213 ? 18.438 -28.873 -67.468 1.00 72.91 213 SER D C 1
ATOM 8037 O O . SER D 2 213 ? 19.073 -28.912 -68.518 1.00 73.82 213 SER D O 1
ATOM 8040 N N . ARG D 2 214 ? 18.420 -29.889 -66.607 1.00 72.81 214 ARG D N 1
ATOM 8041 C CA . ARG D 2 214 ? 19.121 -31.152 -66.829 1.00 73.53 214 ARG D CA 1
ATOM 8042 C C . ARG D 2 214 ? 18.135 -32.241 -66.431 1.00 74.47 214 ARG D C 1
ATOM 8043 O O . ARG D 2 214 ? 17.693 -32.245 -65.285 1.00 74.76 214 ARG D O 1
ATOM 8051 N N . VAL D 2 215 ? 17.797 -33.161 -67.341 1.00 74.74 215 VAL D N 1
ATOM 8052 C CA . VAL D 2 215 ? 16.868 -34.244 -67.015 1.00 75.53 215 VAL D CA 1
ATOM 8053 C C . VAL D 2 215 ? 17.586 -35.362 -66.200 1.00 76.31 215 VAL D C 1
ATOM 8054 O O . VAL D 2 215 ? 18.643 -35.843 -66.605 1.00 76.58 215 VAL D O 1
ATOM 8058 N N . GLU D 2 216 ? 17.031 -35.729 -65.031 1.00 76.22 216 GLU D N 1
ATOM 8059 C CA . GLU D 2 216 ? 17.566 -36.789 -64.171 1.00 76.37 216 GLU D CA 1
ATOM 8060 C C . GLU D 2 216 ? 16.654 -38.020 -64.251 1.00 76.42 216 GLU D C 1
ATOM 8061 O O . GLU D 2 216 ? 15.511 -37.907 -64.691 1.00 76.62 216 GLU D O 1
ATOM 8067 N N . ALA D 2 217 ? 17.147 -39.195 -63.807 1.00 76.18 217 ALA D N 1
ATOM 8068 C CA . ALA D 2 217 ? 16.392 -40.454 -63.823 1.00 76.08 217 ALA D CA 1
ATOM 8069 C C . ALA D 2 217 ? 15.092 -40.382 -63.025 1.00 75.95 217 ALA D C 1
ATOM 8070 O O . ALA D 2 217 ? 14.108 -41.021 -63.394 1.00 76.07 217 ALA D O 1
ATOM 8072 N N . GLU D 2 218 ? 15.086 -39.575 -61.948 1.00 75.54 218 GLU D N 1
ATOM 8073 C CA . GLU D 2 218 ? 13.936 -39.361 -61.059 1.00 75.50 218 GLU D CA 1
ATOM 8074 C C . GLU D 2 218 ? 12.818 -38.522 -61.701 1.00 75.08 218 GLU D C 1
ATOM 8075 O O . GLU D 2 218 ? 11.699 -38.515 -61.188 1.00 75.42 218 GLU D O 1
ATOM 8081 N N . ASP D 2 219 ? 13.117 -37.826 -62.822 1.00 74.11 219 ASP D N 1
ATOM 8082 C CA . ASP D 2 219 ? 12.177 -36.974 -63.558 1.00 73.85 219 ASP D CA 1
ATOM 8083 C C . ASP D 2 219 ? 11.235 -37.714 -64.509 1.00 73.08 219 ASP D C 1
ATOM 8084 O O . ASP D 2 219 ? 10.321 -37.106 -65.047 1.00 73.51 219 ASP D O 1
ATOM 8089 N N . VAL D 2 220 ? 11.446 -39.004 -64.708 1.00 71.87 220 VAL D N 1
ATOM 8090 C CA . VAL D 2 220 ? 10.609 -39.829 -65.563 1.00 71.35 220 VAL D CA 1
ATOM 8091 C C . VAL D 2 220 ? 9.161 -39.958 -65.036 1.00 70.87 220 VAL D C 1
ATOM 8092 O O . VAL D 2 220 ? 8.933 -40.150 -63.836 1.00 71.16 220 VAL D O 1
ATOM 8096 N N . GLY D 2 221 ? 8.202 -39.822 -65.944 1.00 69.71 221 GLY D N 1
ATOM 8097 C CA . GLY D 2 221 ? 6.785 -39.933 -65.625 1.00 69.24 221 GLY D CA 1
ATOM 8098 C C . GLY D 2 221 ? 5.931 -39.098 -66.552 1.00 68.64 221 GLY D C 1
ATOM 8099 O O . GLY D 2 221 ? 6.379 -38.729 -67.634 1.00 68.72 221 GLY D O 1
ATOM 8100 N N . VAL D 2 222 ? 4.699 -38.785 -66.144 1.00 68.02 222 VAL D N 1
ATOM 8101 C CA . VAL D 2 222 ? 3.820 -37.948 -66.956 1.00 67.45 222 VAL D CA 1
ATOM 8102 C C . VAL D 2 222 ? 3.579 -36.595 -66.301 1.00 67.27 222 VAL D C 1
ATOM 8103 O O . VAL D 2 222 ? 3.101 -36.516 -65.169 1.00 67.36 222 VAL D O 1
ATOM 8107 N N . TYR D 2 223 ? 3.895 -35.530 -67.024 1.00 66.53 223 TYR D N 1
ATOM 8108 C CA . TYR D 2 223 ? 3.708 -34.179 -66.551 1.00 66.55 223 TYR D CA 1
ATOM 8109 C C . TYR D 2 223 ? 2.351 -33.666 -66.974 1.00 66.58 223 TYR D C 1
ATOM 8110 O O . TYR D 2 223 ? 1.962 -33.905 -68.099 1.00 66.44 223 TYR D O 1
ATOM 8119 N N . TYR D 2 224 ? 1.642 -32.910 -66.097 1.00 66.81 224 TYR D N 1
ATOM 8120 C CA . TYR D 2 224 ? 0.323 -32.356 -66.436 1.00 66.73 224 TYR D CA 1
ATOM 8121 C C . TYR D 2 224 ? 0.149 -30.867 -66.133 1.00 66.62 224 TYR D C 1
ATOM 8122 O O . TYR D 2 224 ? 0.655 -30.385 -65.126 1.00 67.10 224 TYR D O 1
ATOM 8131 N N . CYS D 2 225 ? -0.636 -30.169 -66.978 1.00 65.65 225 CYS D N 1
ATOM 8132 C CA . CYS D 2 225 ? -1.070 -28.781 -66.788 1.00 65.42 225 CYS D CA 1
ATOM 8133 C C . CYS D 2 225 ? -2.161 -28.896 -65.803 1.00 63.15 225 CYS D C 1
ATOM 8134 O O . CYS D 2 225 ? -3.050 -29.707 -66.054 1.00 62.92 225 CYS D O 1
ATOM 8137 N N . MET D 2 226 ? -2.311 -27.914 -64.934 1.00 62.14 226 MET D N 1
ATOM 8138 C CA . MET D 2 226 ? -3.527 -27.792 -64.146 1.00 61.90 226 MET D CA 1
ATOM 8139 C C . MET D 2 226 ? -3.905 -26.334 -64.058 1.00 61.88 226 MET D C 1
ATOM 8140 O O . MET D 2 226 ? -3.075 -25.465 -63.816 1.00 61.57 226 MET D O 1
ATOM 8145 N N . GLN D 2 227 ? -5.165 -26.072 -64.297 1.00 61.66 227 GLN D N 1
ATOM 8146 C CA . GLN D 2 227 ? -5.719 -24.741 -64.277 1.00 61.36 227 GLN D CA 1
ATOM 8147 C C . GLN D 2 227 ? -6.667 -24.608 -63.067 1.00 61.99 227 GLN D C 1
ATOM 8148 O O . GLN D 2 227 ? -7.506 -25.482 -62.865 1.00 61.85 227 GLN D O 1
ATOM 8154 N N . ALA D 2 228 ? -6.544 -23.523 -62.274 1.00 62.52 228 ALA D N 1
ATOM 8155 C CA . ALA D 2 228 ? -7.470 -23.279 -61.165 1.00 63.70 228 ALA D CA 1
ATOM 8156 C C . ALA D 2 228 ? -8.126 -21.886 -61.251 1.00 64.88 228 ALA D C 1
ATOM 8157 O O . ALA D 2 228 ? -8.562 -21.367 -60.218 1.00 65.28 228 ALA D O 1
ATOM 8159 N N . LYS D 2 229 ? -8.187 -21.280 -62.462 1.00 65.12 229 LYS D N 1
ATOM 8160 C CA . LYS D 2 229 ? -8.847 -19.983 -62.675 1.00 66.00 229 LYS D CA 1
ATOM 8161 C C . LYS D 2 229 ? -10.364 -20.208 -62.564 1.00 67.19 229 LYS D C 1
ATOM 8162 O O . LYS D 2 229 ? -11.057 -19.462 -61.891 1.00 68.27 229 LYS D O 1
ATOM 8168 N N . ASP D 2 230 ? -10.860 -21.250 -63.219 1.00 67.16 230 ASP D N 1
ATOM 8169 C CA . ASP D 2 230 ? -12.211 -21.785 -63.140 1.00 67.27 230 ASP D CA 1
ATOM 8170 C C . ASP D 2 230 ? -11.980 -23.257 -62.717 1.00 66.74 230 ASP D C 1
ATOM 8171 O O . ASP D 2 230 ? -11.838 -24.131 -63.578 1.00 67.30 230 ASP D O 1
ATOM 8176 N N . PRO D 2 231 ? -11.760 -23.497 -61.399 1.00 65.56 231 PRO D N 1
ATOM 8177 C CA . PRO D 2 231 ? -11.405 -24.853 -60.936 1.00 64.57 231 PRO D CA 1
ATOM 8178 C C . PRO D 2 231 ? -12.355 -25.956 -61.368 1.00 63.33 231 PRO D C 1
ATOM 8179 O O . PRO D 2 231 ? -13.556 -25.806 -61.165 1.00 63.89 231 PRO D O 1
ATOM 8183 N N . TYR D 2 232 ? -11.854 -27.071 -61.929 1.00 61.70 232 TYR D N 1
ATOM 8184 C CA . TYR D 2 232 ? -10.453 -27.373 -62.276 1.00 60.73 232 TYR D CA 1
ATOM 8185 C C . TYR D 2 232 ? -10.402 -28.027 -63.671 1.00 61.09 232 TYR D C 1
ATOM 8186 O O . TYR D 2 232 ? -11.364 -28.676 -64.077 1.00 61.23 232 TYR D O 1
ATOM 8195 N N . SER D 2 233 ? -9.263 -27.897 -64.376 1.00 61.42 233 SER D N 1
ATOM 8196 C CA . SER D 2 233 ? -9.035 -28.443 -65.732 1.00 62.74 233 SER D CA 1
ATOM 8197 C C . SER D 2 233 ? -7.590 -28.916 -65.861 1.00 63.09 233 SER D C 1
ATOM 8198 O O . SER D 2 233 ? -6.691 -28.337 -65.231 1.00 64.18 233 SER D O 1
ATOM 8201 N N . PHE D 2 234 ? -7.353 -29.927 -66.708 1.00 61.89 234 PHE D N 1
ATOM 8202 C CA . PHE D 2 234 ? -6.006 -30.453 -66.874 1.00 61.78 234 PHE D CA 1
ATOM 8203 C C . PHE D 2 234 ? -5.616 -30.642 -68.338 1.00 63.95 234 PHE D C 1
ATOM 8204 O O . PHE D 2 234 ? -6.472 -30.779 -69.210 1.00 64.66 234 PHE D O 1
ATOM 8212 N N . GLY D 2 235 ? -4.317 -30.656 -68.590 1.00 64.68 235 GLY D N 1
ATOM 8213 C CA . GLY D 2 235 ? -3.789 -30.957 -69.911 1.00 65.82 235 GLY D CA 1
ATOM 8214 C C . GLY D 2 235 ? -3.762 -32.466 -70.112 1.00 67.09 235 GLY D C 1
ATOM 8215 O O . GLY D 2 235 ? -3.899 -33.238 -69.144 1.00 67.01 235 GLY D O 1
ATOM 8216 N N . GLN D 2 236 ? -3.603 -32.902 -71.380 1.00 67.79 236 GLN D N 1
ATOM 8217 C CA . GLN D 2 236 ? -3.577 -34.319 -71.779 1.00 69.06 236 GLN D CA 1
ATOM 8218 C C . GLN D 2 236 ? -2.404 -35.098 -71.175 1.00 69.70 236 GLN D C 1
ATOM 8219 O O . GLN D 2 236 ? -2.497 -36.307 -70.989 1.00 69.71 236 GLN D O 1
ATOM 8225 N N . GLY D 2 237 ? -1.299 -34.412 -70.922 1.00 70.26 237 GLY D N 1
ATOM 8226 C CA . GLY D 2 237 ? -0.103 -35.035 -70.375 1.00 71.15 237 GLY D CA 1
ATOM 8227 C C . GLY D 2 237 ? 1.084 -35.067 -71.315 1.00 72.19 237 GLY D C 1
ATOM 8228 O O . GLY D 2 237 ? 0.926 -35.041 -72.536 1.00 72.31 237 GLY D O 1
ATOM 8229 N N . THR D 2 238 ? 2.288 -35.072 -70.744 1.00 72.71 238 THR D N 1
ATOM 8230 C CA . THR D 2 238 ? 3.529 -35.169 -71.498 1.00 73.56 238 THR D CA 1
ATOM 8231 C C . THR D 2 238 ? 4.340 -36.261 -70.853 1.00 74.46 238 THR D C 1
ATOM 8232 O O . THR D 2 238 ? 4.843 -36.078 -69.747 1.00 73.58 238 THR D O 1
ATOM 8236 N N . LYS D 2 239 ? 4.429 -37.420 -71.523 1.00 75.84 239 LYS D N 1
ATOM 8237 C CA . LYS D 2 239 ? 5.184 -38.557 -71.011 1.00 77.61 239 LYS D CA 1
ATOM 8238 C C . LYS D 2 239 ? 6.661 -38.293 -71.252 1.00 79.07 239 LYS D C 1
ATOM 8239 O O . LYS D 2 239 ? 7.054 -38.075 -72.383 1.00 79.21 239 LYS D O 1
ATOM 8245 N N . LEU D 2 240 ? 7.466 -38.242 -70.193 1.00 80.11 240 LEU D N 1
ATOM 8246 C CA . LEU D 2 240 ? 8.896 -38.014 -70.321 1.00 81.38 240 LEU D CA 1
ATOM 8247 C C . LEU D 2 240 ? 9.641 -39.307 -70.000 1.00 83.40 240 LEU D C 1
ATOM 8248 O O . LEU D 2 240 ? 9.453 -39.894 -68.933 1.00 83.28 240 LEU D O 1
ATOM 8253 N N . GLU D 2 241 ? 10.485 -39.750 -70.929 1.00 84.98 241 GLU D N 1
ATOM 8254 C CA . GLU D 2 241 ? 11.297 -40.933 -70.703 1.00 86.97 241 GLU D CA 1
ATOM 8255 C C . GLU D 2 241 ? 12.763 -40.649 -71.027 1.00 88.19 241 GLU D C 1
ATOM 8256 O O . GLU D 2 241 ? 13.072 -39.673 -71.720 1.00 87.59 241 GLU D O 1
ATOM 8262 N N . ILE D 2 242 ? 13.668 -41.467 -70.486 1.00 89.61 242 ILE D N 1
ATOM 8263 C CA . ILE D 2 242 ? 15.085 -41.282 -70.749 1.00 91.31 242 ILE D CA 1
ATOM 8264 C C . ILE D 2 242 ? 15.561 -42.276 -71.826 1.00 92.24 242 ILE D C 1
ATOM 8265 O O . ILE D 2 242 ? 15.230 -43.459 -71.781 1.00 91.87 242 ILE D O 1
ATOM 8270 N N . LYS D 2 243 ? 16.254 -41.742 -72.856 1.00 93.32 243 LYS D N 1
ATOM 8271 C CA . LYS D 2 243 ? 16.785 -42.520 -73.970 1.00 94.74 243 LYS D CA 1
ATOM 8272 C C . LYS D 2 243 ? 18.018 -43.338 -73.536 1.00 95.38 243 LYS D C 1
ATOM 8273 O O . LYS D 2 243 ? 18.777 -42.910 -72.664 1.00 95.63 243 LYS D O 1
ATOM 8279 N N . ASN E 1 17 ? -32.200 -9.050 -12.289 1.00 85.79 156 ASN E N 1
ATOM 8280 C CA . ASN E 1 17 ? -33.309 -8.712 -11.393 1.00 86.31 156 ASN E CA 1
ATOM 8281 C C . ASN E 1 17 ? -33.465 -7.185 -11.235 1.00 85.52 156 ASN E C 1
ATOM 8282 O O . ASN E 1 17 ? -32.597 -6.504 -10.676 1.00 85.83 156 ASN E O 1
ATOM 8287 N N . ILE E 1 18 ? -34.618 -6.676 -11.705 1.00 84.26 157 ILE E N 1
ATOM 8288 C CA . ILE E 1 18 ? -34.997 -5.263 -11.781 1.00 83.25 157 ILE E CA 1
ATOM 8289 C C . ILE E 1 18 ? -35.179 -4.561 -10.434 1.00 82.65 157 ILE E C 1
ATOM 8290 O O . ILE E 1 18 ? -35.304 -3.340 -10.424 1.00 82.83 157 ILE E O 1
ATOM 8295 N N . ALA E 1 19 ? -35.156 -5.291 -9.314 1.00 81.97 158 ALA E N 1
ATOM 8296 C CA . ALA E 1 19 ? -35.291 -4.668 -7.993 1.00 81.84 158 ALA E CA 1
ATOM 8297 C C . ALA E 1 19 ? -34.071 -3.785 -7.645 1.00 81.13 158 ALA E C 1
ATOM 8298 O O . ALA E 1 19 ? -34.210 -2.787 -6.931 1.00 80.99 158 ALA E O 1
ATOM 8300 N N . ASN E 1 20 ? -32.885 -4.146 -8.171 1.00 80.24 159 ASN E N 1
ATOM 8301 C CA . ASN E 1 20 ? -31.650 -3.392 -7.936 1.00 79.60 159 ASN E CA 1
ATOM 8302 C C . ASN E 1 20 ? -31.360 -2.341 -9.034 1.00 77.71 159 ASN E C 1
ATOM 8303 O O . ASN E 1 20 ? -30.334 -1.656 -8.954 1.00 78.18 159 ASN E O 1
ATOM 8308 N N . SER E 1 21 ? -32.241 -2.208 -10.048 1.00 75.11 160 SER E N 1
ATOM 8309 C CA . SER E 1 21 ? -32.021 -1.262 -11.143 1.00 73.09 160 SER E CA 1
ATOM 8310 C C . SER E 1 21 ? -33.198 -0.288 -11.357 1.00 69.32 160 SER E C 1
ATOM 8311 O O . SER E 1 21 ? -33.650 -0.089 -12.484 1.00 68.87 160 SER E O 1
ATOM 8314 N N . ILE E 1 22 ? -33.694 0.305 -10.269 1.00 66.64 161 ILE E N 1
ATOM 8315 C CA . ILE E 1 22 ? -34.781 1.274 -10.315 1.00 64.88 161 ILE E CA 1
ATOM 8316 C C . ILE E 1 22 ? -34.318 2.624 -9.778 1.00 63.21 161 ILE E C 1
ATOM 8317 O O . ILE E 1 22 ? -33.841 2.709 -8.652 1.00 63.00 161 ILE E O 1
ATOM 8322 N N . ASP E 1 23 ? -34.462 3.681 -10.586 1.00 61.91 162 ASP E N 1
ATOM 8323 C CA . ASP E 1 23 ? -34.139 5.027 -10.137 1.00 61.02 162 ASP E CA 1
ATOM 8324 C C . ASP E 1 23 ? -35.433 5.697 -9.636 1.00 60.24 162 ASP E C 1
ATOM 8325 O O . ASP E 1 23 ? -36.516 5.471 -10.190 1.00 60.09 162 ASP E O 1
ATOM 8330 N N . ILE E 1 24 ? -35.328 6.508 -8.578 1.00 59.40 163 ILE E N 1
ATOM 8331 C CA . ILE E 1 24 ? -36.484 7.220 -8.045 1.00 58.75 163 ILE E CA 1
ATOM 8332 C C . ILE E 1 24 ? -36.275 8.704 -8.237 1.00 58.50 163 ILE E C 1
ATOM 8333 O O . ILE E 1 24 ? -35.220 9.225 -7.890 1.00 59.26 163 ILE E O 1
ATOM 8338 N N . LEU E 1 25 ? -37.260 9.386 -8.813 1.00 57.54 164 LEU E N 1
ATOM 8339 C CA . LEU E 1 25 ? -37.152 10.805 -9.127 1.00 57.09 164 LEU E CA 1
ATOM 8340 C C . LEU E 1 25 ? -38.215 11.613 -8.365 1.00 58.50 164 LEU E C 1
ATOM 8341 O O . LEU E 1 25 ? -39.328 11.132 -8.141 1.00 58.95 164 LEU E O 1
ATOM 8346 N N . GLN E 1 26 ? -37.858 12.834 -7.951 1.00 58.58 165 GLN E N 1
ATOM 8347 C CA . GLN E 1 26 ? -38.742 13.779 -7.248 1.00 59.29 165 GLN E CA 1
ATOM 8348 C C . GLN E 1 26 ? -38.368 15.163 -7.790 1.00 60.02 165 GLN E C 1
ATOM 8349 O O . GLN E 1 26 ? -37.689 15.925 -7.112 1.00 59.96 165 GLN E O 1
ATOM 8355 N N . GLU E 1 27 ? -38.715 15.428 -9.053 1.00 60.59 166 GLU E N 1
ATOM 8356 C CA . GLU E 1 27 ? -38.345 16.654 -9.742 1.00 61.93 166 GLU E CA 1
ATOM 8357 C C . GLU E 1 27 ? -38.937 17.907 -9.109 1.00 63.14 166 GLU E C 1
ATOM 8358 O O . GLU E 1 27 ? -38.267 18.934 -9.026 1.00 62.63 166 GLU E O 1
ATOM 8364 N N . LYS E 1 28 ? -40.181 17.797 -8.642 1.00 64.22 167 LYS E N 1
ATOM 8365 C CA . LYS E 1 28 ? -40.880 18.847 -7.919 1.00 65.42 167 LYS E CA 1
ATOM 8366 C C . LYS E 1 28 ? -41.333 18.282 -6.553 1.00 65.79 167 LYS E C 1
ATOM 8367 O O . LYS E 1 28 ? -41.595 17.083 -6.421 1.00 64.80 167 LYS E O 1
ATOM 8373 N N . GLU E 1 29 ? -41.445 19.154 -5.535 1.00 66.84 168 GLU E N 1
ATOM 8374 C CA . GLU E 1 29 ? -41.898 18.728 -4.210 1.00 67.80 168 GLU E CA 1
ATOM 8375 C C . GLU E 1 29 ? -43.317 18.177 -4.298 1.00 67.72 168 GLU E C 1
ATOM 8376 O O . GLU E 1 29 ? -44.131 18.678 -5.081 1.00 67.99 168 GLU E O 1
ATOM 8382 N N . GLY E 1 30 ? -43.550 17.066 -3.617 1.00 67.26 169 GLY E N 1
ATOM 8383 C CA . GLY E 1 30 ? -44.837 16.387 -3.664 1.00 67.59 169 GLY E CA 1
ATOM 8384 C C . GLY E 1 30 ? -45.026 15.453 -4.850 1.00 67.63 169 GLY E C 1
ATOM 8385 O O . GLY E 1 30 ? -46.117 14.916 -5.051 1.00 67.31 169 GLY E O 1
ATOM 8386 N N . HIS E 1 31 ? -43.969 15.243 -5.645 1.00 67.95 170 HIS E N 1
ATOM 8387 C CA . HIS E 1 31 ? -44.024 14.380 -6.822 1.00 68.59 170 HIS E CA 1
ATOM 8388 C C . HIS E 1 31 ? -43.009 13.257 -6.745 1.00 66.75 170 HIS E C 1
ATOM 8389 O O . HIS E 1 31 ? -41.937 13.427 -6.178 1.00 66.67 170 HIS E O 1
ATOM 8396 N N . LEU E 1 32 ? -43.358 12.101 -7.288 1.00 65.47 171 LEU E N 1
ATOM 8397 C CA . LEU E 1 32 ? -42.484 10.933 -7.252 1.00 65.20 171 LEU E CA 1
ATOM 8398 C C . LEU E 1 32 ? -42.716 10.150 -8.520 1.00 63.87 171 LEU E C 1
ATOM 8399 O O . LEU E 1 32 ? -43.859 9.895 -8.891 1.00 63.77 171 LEU E O 1
ATOM 8404 N N . ASP E 1 33 ? -41.635 9.732 -9.159 1.00 62.51 172 ASP E N 1
ATOM 8405 C CA . ASP E 1 33 ? -41.701 8.876 -10.331 1.00 62.03 172 ASP E CA 1
ATOM 8406 C C . ASP E 1 33 ? -40.587 7.831 -10.219 1.00 60.61 172 ASP E C 1
ATOM 8407 O O . ASP E 1 33 ? -39.634 8.015 -9.454 1.00 60.21 172 ASP E O 1
ATOM 8412 N N . PHE E 1 34 ? -40.725 6.717 -10.937 1.00 59.67 173 PHE E N 1
ATOM 8413 C CA . PHE E 1 34 ? -39.693 5.687 -10.933 1.00 58.98 173 PHE E CA 1
ATOM 8414 C C . PHE E 1 34 ? -39.345 5.266 -12.360 1.00 58.55 173 PHE E C 1
ATOM 8415 O O . PHE E 1 34 ? -40.183 5.340 -13.257 1.00 58.95 173 PHE E O 1
ATOM 8423 N N . VAL E 1 35 ? -38.107 4.823 -12.570 1.00 57.58 174 VAL E N 1
ATOM 8424 C CA . VAL E 1 35 ? -37.672 4.345 -13.862 1.00 57.09 174 VAL E CA 1
ATOM 8425 C C . VAL E 1 35 ? -37.005 3.016 -13.644 1.00 57.50 174 VAL E C 1
ATOM 8426 O O . VAL E 1 35 ? -36.040 2.931 -12.891 1.00 57.60 174 VAL E O 1
ATOM 8430 N N . ILE E 1 36 ? -37.550 1.969 -14.261 1.00 57.66 175 ILE E N 1
ATOM 8431 C CA . ILE E 1 36 ? -36.948 0.652 -14.249 1.00 58.36 175 ILE E CA 1
ATOM 8432 C C . ILE E 1 36 ? -35.958 0.769 -15.418 1.00 58.73 175 ILE E C 1
ATOM 8433 O O . ILE E 1 36 ? -36.367 0.745 -16.568 1.00 58.74 175 ILE E O 1
ATOM 8438 N N . ILE E 1 37 ? -34.686 1.048 -15.094 1.00 59.10 176 ILE E N 1
ATOM 8439 C CA . ILE E 1 37 ? -33.597 1.273 -16.034 1.00 60.06 176 ILE E CA 1
ATOM 8440 C C . ILE E 1 37 ? -33.470 0.201 -17.125 1.00 61.36 176 ILE E C 1
ATOM 8441 O O . ILE E 1 37 ? -33.380 0.603 -18.293 1.00 61.85 176 ILE E O 1
ATOM 8446 N N . PRO E 1 38 ? -33.491 -1.138 -16.843 1.00 61.48 177 PRO E N 1
ATOM 8447 C CA . PRO E 1 38 ? -33.380 -2.104 -17.953 1.00 61.26 177 PRO E CA 1
ATOM 8448 C C . PRO E 1 38 ? -34.537 -2.023 -18.957 1.00 61.08 177 PRO E C 1
ATOM 8449 O O . PRO E 1 38 ? -34.328 -2.287 -20.128 1.00 61.11 177 PRO E O 1
ATOM 8453 N N . HIS E 1 39 ? -35.738 -1.624 -18.510 1.00 60.86 178 HIS E N 1
ATOM 8454 C CA . HIS E 1 39 ? -36.878 -1.486 -19.421 1.00 60.63 178 HIS E CA 1
ATOM 8455 C C . HIS E 1 39 ? -36.756 -0.221 -20.268 1.00 59.60 178 HIS E C 1
ATOM 8456 O O . HIS E 1 39 ? -37.173 -0.211 -21.417 1.00 60.09 178 HIS E O 1
ATOM 8463 N N . TYR E 1 40 ? -36.228 0.859 -19.686 1.00 58.32 179 TYR E N 1
ATOM 8464 C CA . TYR E 1 40 ? -36.068 2.116 -20.396 1.00 57.38 179 TYR E CA 1
ATOM 8465 C C . TYR E 1 40 ? -35.083 1.931 -21.553 1.00 55.88 179 TYR E C 1
ATOM 8466 O O . TYR E 1 40 ? -35.381 2.336 -22.668 1.00 55.15 179 TYR E O 1
ATOM 8475 N N . THR E 1 41 ? -33.947 1.280 -21.275 1.00 55.30 180 THR E N 1
ATOM 8476 C CA . THR E 1 41 ? -32.894 0.997 -22.242 1.00 55.80 180 THR E CA 1
ATOM 8477 C C . THR E 1 41 ? -33.399 0.069 -23.362 1.00 57.45 180 THR E C 1
ATOM 8478 O O . THR E 1 41 ? -33.149 0.326 -24.543 1.00 57.93 180 THR E O 1
ATOM 8482 N N . PHE E 1 42 ? -34.132 -0.994 -22.981 1.00 57.65 181 PHE E N 1
ATOM 8483 C CA . PHE E 1 42 ? -34.694 -1.986 -23.905 1.00 57.90 181 PHE E CA 1
ATOM 8484 C C . PHE E 1 42 ? -35.709 -1.353 -24.861 1.00 57.99 181 PHE E C 1
ATOM 8485 O O . PHE E 1 42 ? -35.673 -1.638 -26.054 1.00 57.35 181 PHE E O 1
ATOM 8493 N N . LEU E 1 43 ? -36.632 -0.518 -24.332 1.00 58.27 182 LEU E N 1
ATOM 8494 C CA . LEU E 1 43 ? -37.638 0.125 -25.185 1.00 58.27 182 LEU E CA 1
ATOM 8495 C C . LEU E 1 43 ? -37.008 1.142 -26.122 1.00 58.88 182 LEU E C 1
ATOM 8496 O O . LEU E 1 43 ? -37.406 1.246 -27.289 1.00 59.87 182 LEU E O 1
ATOM 8501 N N . ASP E 1 44 ? -35.987 1.855 -25.636 1.00 57.87 183 ASP E N 1
ATOM 8502 C CA . ASP E 1 44 ? -35.282 2.820 -26.454 1.00 57.26 183 ASP E CA 1
ATOM 8503 C C . ASP E 1 44 ? -34.485 2.141 -27.586 1.00 57.57 183 ASP E C 1
ATOM 8504 O O . ASP E 1 44 ? -34.437 2.647 -28.705 1.00 57.50 183 ASP E O 1
ATOM 8509 N N . TYR E 1 45 ? -33.893 0.983 -27.301 1.00 58.07 184 TYR E N 1
ATOM 8510 C CA . TYR E 1 45 ? -33.133 0.190 -28.264 1.00 58.96 184 TYR E CA 1
ATOM 8511 C C . TYR E 1 45 ? -34.008 -0.203 -29.454 1.00 59.93 184 TYR E C 1
ATOM 8512 O O . TYR E 1 45 ? -33.616 0.007 -30.599 1.00 59.92 184 TYR E O 1
ATOM 8521 N N . TYR E 1 46 ? -35.195 -0.755 -29.183 1.00 60.67 185 TYR E N 1
ATOM 8522 C CA . TYR E 1 46 ? -36.090 -1.172 -30.252 1.00 62.28 185 TYR E CA 1
ATOM 8523 C C . TYR E 1 46 ? -36.770 -0.006 -30.973 1.00 63.14 185 TYR E C 1
ATOM 8524 O O . TYR E 1 46 ? -37.274 -0.203 -32.081 1.00 63.73 185 TYR E O 1
ATOM 8533 N N . LYS E 1 47 ? -36.743 1.199 -30.392 1.00 63.27 186 LYS E N 1
ATOM 8534 C CA . LYS E 1 47 ? -37.263 2.400 -31.033 1.00 64.26 186 LYS E CA 1
ATOM 8535 C C . LYS E 1 47 ? -36.221 2.821 -32.100 1.00 63.75 186 LYS E C 1
ATOM 8536 O O . LYS E 1 47 ? -36.578 3.065 -33.243 1.00 63.51 186 LYS E O 1
ATOM 8542 N N . HIS E 1 48 ? -34.932 2.847 -31.731 1.00 63.53 187 HIS E N 1
ATOM 8543 C CA . HIS E 1 48 ? -33.865 3.189 -32.664 1.00 63.90 187 HIS E CA 1
ATOM 8544 C C . HIS E 1 48 ? -33.732 2.133 -33.765 1.00 64.61 187 HIS E C 1
ATOM 8545 O O . HIS E 1 48 ? -33.453 2.480 -34.916 1.00 64.58 187 HIS E O 1
ATOM 8552 N N . LEU E 1 49 ? -33.959 0.848 -33.427 1.00 64.52 188 LEU E N 1
ATOM 8553 C CA . LEU E 1 49 ? -33.913 -0.238 -34.411 1.00 64.70 188 LEU E CA 1
ATOM 8554 C C . LEU E 1 49 ? -35.020 -0.046 -35.468 1.00 63.62 188 LEU E C 1
ATOM 8555 O O . LEU E 1 49 ? -34.744 -0.186 -36.659 1.00 63.18 188 LEU E O 1
ATOM 8560 N N . SER E 1 50 ? -36.255 0.317 -35.024 1.00 62.91 189 SER E N 1
ATOM 8561 C CA . SER E 1 50 ? -37.410 0.544 -35.899 1.00 62.89 189 SER E CA 1
ATOM 8562 C C . SER E 1 50 ? -37.152 1.660 -36.921 1.00 63.45 189 SER E C 1
ATOM 8563 O O . SER E 1 50 ? -37.433 1.477 -38.104 1.00 63.57 189 SER E O 1
ATOM 8566 N N . TYR E 1 51 ? -36.609 2.809 -36.466 1.00 63.11 190 TYR E N 1
ATOM 8567 C CA . TYR E 1 51 ? -36.352 3.938 -37.347 1.00 62.77 190 TYR E CA 1
ATOM 8568 C C . TYR E 1 51 ? -35.213 3.678 -38.309 1.00 63.63 190 TYR E C 1
ATOM 8569 O O . TYR E 1 51 ? -35.351 4.006 -39.480 1.00 63.34 190 TYR E O 1
ATOM 8578 N N . ASN E 1 52 ? -34.110 3.058 -37.848 1.00 64.56 191 ASN E N 1
ATOM 8579 C CA . ASN E 1 52 ? -32.992 2.693 -38.722 1.00 66.19 191 ASN E CA 1
ATOM 8580 C C . ASN E 1 52 ? -33.452 1.704 -39.843 1.00 68.21 191 ASN E C 1
ATOM 8581 O O . ASN E 1 52 ? -32.979 1.766 -40.980 1.00 68.98 191 ASN E O 1
ATOM 8586 N N . SER E 1 53 ? -34.406 0.832 -39.512 1.00 68.93 192 SER E N 1
ATOM 8587 C CA . SER E 1 53 ? -34.971 -0.161 -40.408 1.00 69.88 192 SER E CA 1
ATOM 8588 C C . SER E 1 53 ? -35.886 0.411 -41.505 1.00 71.28 192 SER E C 1
ATOM 8589 O O . SER E 1 53 ? -35.873 -0.109 -42.628 1.00 71.45 192 SER E O 1
ATOM 8592 N N . ILE E 1 54 ? -36.706 1.432 -41.187 1.00 71.80 193 ILE E N 1
ATOM 8593 C CA . ILE E 1 54 ? -37.610 2.002 -42.189 1.00 73.16 193 ILE E CA 1
ATOM 8594 C C . ILE E 1 54 ? -36.974 3.132 -43.011 1.00 75.13 193 ILE E C 1
ATOM 8595 O O . ILE E 1 54 ? -37.383 3.368 -44.148 1.00 75.17 193 ILE E O 1
ATOM 8600 N N . TYR E 1 55 ? -35.970 3.829 -42.444 1.00 76.27 194 TYR E N 1
ATOM 8601 C CA . TYR E 1 55 ? -35.315 4.922 -43.158 1.00 77.39 194 TYR E CA 1
ATOM 8602 C C . TYR E 1 55 ? -34.225 4.420 -44.118 1.00 78.39 194 TYR E C 1
ATOM 8603 O O . TYR E 1 55 ? -33.516 5.240 -44.701 1.00 78.56 194 TYR E O 1
ATOM 8612 N N . HIS E 1 56 ? -34.067 3.089 -44.276 1.00 78.84 195 HIS E N 1
ATOM 8613 C CA . HIS E 1 56 ? -33.057 2.533 -45.178 1.00 79.72 195 HIS E CA 1
ATOM 8614 C C . HIS E 1 56 ? -33.478 2.738 -46.647 1.00 81.62 195 HIS E C 1
ATOM 8615 O O . HIS E 1 56 ? -32.640 3.031 -47.494 1.00 81.58 195 HIS E O 1
ATOM 8622 N N . LYS E 1 57 ? -34.775 2.624 -46.933 1.00 83.09 196 LYS E N 1
ATOM 8623 C CA . LYS E 1 57 ? -35.285 2.773 -48.286 1.00 85.26 196 LYS E CA 1
ATOM 8624 C C . LYS E 1 57 ? -36.386 3.823 -48.370 1.00 87.64 196 LYS E C 1
ATOM 8625 O O . LYS E 1 57 ? -37.148 3.993 -47.410 1.00 87.37 196 LYS E O 1
ATOM 8631 N N . SER E 1 58 ? -36.489 4.506 -49.538 1.00 89.43 197 SER E N 1
ATOM 8632 C CA . SER E 1 58 ? -37.512 5.528 -49.798 1.00 91.66 197 SER E CA 1
ATOM 8633 C C . SER E 1 58 ? -38.912 4.930 -49.823 1.00 92.80 197 SER E C 1
ATOM 8634 O O . SER E 1 58 ? -39.864 5.590 -49.404 1.00 93.10 197 SER E O 1
ATOM 8637 N N . SER E 1 59 ? -39.038 3.676 -50.288 1.00 93.65 198 SER E N 1
ATOM 8638 C CA . SER E 1 59 ? -40.322 2.970 -50.328 1.00 95.17 198 SER E CA 1
ATOM 8639 C C . SER E 1 59 ? -40.866 2.630 -48.926 1.00 96.23 198 SER E C 1
ATOM 8640 O O . SER E 1 59 ? -42.061 2.398 -48.794 1.00 96.32 198 SER E O 1
ATOM 8643 N N . THR E 1 60 ? -39.999 2.609 -47.888 1.00 97.00 199 THR E N 1
ATOM 8644 C CA . THR E 1 60 ? -40.401 2.323 -46.503 1.00 98.08 199 THR E CA 1
ATOM 8645 C C . THR E 1 60 ? -40.338 3.550 -45.570 1.00 98.72 199 THR E C 1
ATOM 8646 O O . THR E 1 60 ? -40.814 3.457 -44.440 1.00 98.80 199 THR E O 1
ATOM 8650 N N . TYR E 1 61 ? -39.750 4.682 -46.029 1.00 99.02 200 TYR E N 1
ATOM 8651 C CA . TYR E 1 61 ? -39.603 5.908 -45.231 1.00 99.93 200 TYR E CA 1
ATOM 8652 C C . TYR E 1 61 ? -40.927 6.416 -44.665 1.00 101.15 200 TYR E C 1
ATOM 8653 O O . TYR E 1 61 ? -40.983 6.852 -43.513 1.00 101.48 200 TYR E O 1
ATOM 8662 N N . GLY E 1 62 ? -41.983 6.311 -45.463 1.00 101.63 201 GLY E N 1
ATOM 8663 C CA . GLY E 1 62 ? -43.323 6.751 -45.096 1.00 102.31 201 GLY E CA 1
ATOM 8664 C C . GLY E 1 62 ? -43.974 5.983 -43.969 1.00 103.23 201 GLY E C 1
ATOM 8665 O O . GLY E 1 62 ? -44.990 6.429 -43.432 1.00 103.67 201 GLY E O 1
ATOM 8666 N N . LYS E 1 63 ? -43.405 4.827 -43.590 1.00 103.44 202 LYS E N 1
ATOM 8667 C CA . LYS E 1 63 ? -43.949 4.043 -42.479 1.00 104.11 202 LYS E CA 1
ATOM 8668 C C . LYS E 1 63 ? -43.700 4.703 -41.103 1.00 104.46 202 LYS E C 1
ATOM 8669 O O . LYS E 1 63 ? -44.189 4.173 -40.107 1.00 104.33 202 LYS E O 1
ATOM 8675 N N . TYR E 1 64 ? -42.983 5.866 -41.048 1.00 104.56 203 TYR E N 1
ATOM 8676 C CA . TYR E 1 64 ? -42.703 6.590 -39.809 1.00 105.35 203 TYR E CA 1
ATOM 8677 C C . TYR E 1 64 ? -43.978 7.008 -39.092 1.00 103.71 203 TYR E C 1
ATOM 8678 O O . TYR E 1 64 ? -43.979 7.035 -37.870 1.00 103.97 203 TYR E O 1
ATOM 8687 N N . ILE E 1 65 ? -45.072 7.285 -39.830 1.00 101.88 204 ILE E N 1
ATOM 8688 C CA . ILE E 1 65 ? -46.359 7.652 -39.228 1.00 100.39 204 ILE E CA 1
ATOM 8689 C C . ILE E 1 65 ? -46.864 6.494 -38.365 1.00 98.41 204 ILE E C 1
ATOM 8690 O O . ILE E 1 65 ? -47.317 6.711 -37.243 1.00 98.62 204 ILE E O 1
ATOM 8695 N N . ALA E 1 66 ? -46.756 5.261 -38.887 1.00 96.37 205 ALA E N 1
ATOM 8696 C CA . ALA E 1 66 ? -47.201 4.052 -38.195 1.00 94.71 205 ALA E CA 1
ATOM 8697 C C . ALA E 1 66 ? -46.254 3.655 -37.052 1.00 92.47 205 ALA E C 1
ATOM 8698 O O . ALA E 1 66 ? -46.719 3.117 -36.046 1.00 92.62 205 ALA E O 1
ATOM 8700 N N . VAL E 1 67 ? -44.941 3.910 -37.208 1.00 90.06 206 VAL E N 1
ATOM 8701 C CA . VAL E 1 67 ? -43.961 3.609 -36.166 1.00 88.62 206 VAL E CA 1
ATOM 8702 C C . VAL E 1 67 ? -44.184 4.545 -34.978 1.00 87.10 206 VAL E C 1
ATOM 8703 O O . VAL E 1 67 ? -44.309 4.058 -33.857 1.00 86.97 206 VAL E O 1
ATOM 8707 N N . ASP E 1 68 ? -44.332 5.873 -35.234 1.00 85.56 207 ASP E N 1
ATOM 8708 C CA . ASP E 1 68 ? -44.601 6.891 -34.210 1.00 84.43 207 ASP E CA 1
ATOM 8709 C C . ASP E 1 68 ? -45.856 6.521 -33.426 1.00 82.92 207 ASP E C 1
ATOM 8710 O O . ASP E 1 68 ? -45.881 6.665 -32.214 1.00 83.24 207 ASP E O 1
ATOM 8715 N N . ALA E 1 69 ? -46.896 6.052 -34.123 1.00 81.29 208 ALA E N 1
ATOM 8716 C CA . ALA E 1 69 ? -48.163 5.691 -33.507 1.00 80.22 208 ALA E CA 1
ATOM 8717 C C . ALA E 1 69 ? -48.071 4.393 -32.705 1.00 78.50 208 ALA E C 1
ATOM 8718 O O . ALA E 1 69 ? -48.780 4.248 -31.711 1.00 77.85 208 ALA E O 1
ATOM 8720 N N . PHE E 1 70 ? -47.206 3.455 -33.130 1.00 77.29 209 PHE E N 1
ATOM 8721 C CA . PHE E 1 70 ? -47.027 2.208 -32.394 1.00 76.36 209 PHE E CA 1
ATOM 8722 C C . PHE E 1 70 ? -46.222 2.486 -31.116 1.00 75.86 209 PHE E C 1
ATOM 8723 O O . PHE E 1 70 ? -46.576 1.980 -30.059 1.00 76.13 209 PHE E O 1
ATOM 8731 N N . ILE E 1 71 ? -45.144 3.277 -31.215 1.00 75.10 210 ILE E N 1
ATOM 8732 C CA . ILE E 1 71 ? -44.312 3.626 -30.068 1.00 75.25 210 ILE E CA 1
ATOM 8733 C C . ILE E 1 71 ? -45.131 4.394 -29.027 1.00 76.22 210 ILE E C 1
ATOM 8734 O O . ILE E 1 71 ? -45.053 4.085 -27.838 1.00 76.35 210 ILE E O 1
ATOM 8739 N N . LYS E 1 72 ? -45.992 5.314 -29.482 1.00 76.58 211 LYS E N 1
ATOM 8740 C CA . LYS E 1 72 ? -46.867 6.082 -28.602 1.00 77.23 211 LYS E CA 1
ATOM 8741 C C . LYS E 1 72 ? -47.805 5.155 -27.834 1.00 76.53 211 LYS E C 1
ATOM 8742 O O . LYS E 1 72 ? -47.998 5.328 -26.637 1.00 76.99 211 LYS E O 1
ATOM 8748 N N . LYS E 1 73 ? -48.341 4.139 -28.515 1.00 75.59 212 LYS E N 1
ATOM 8749 C CA . LYS E 1 73 ? -49.257 3.137 -27.974 1.00 74.94 212 LYS E CA 1
ATOM 8750 C C . LYS E 1 73 ? -48.542 2.242 -26.939 1.00 73.58 212 LYS E C 1
ATOM 8751 O O . LYS E 1 73 ? -49.142 1.862 -25.942 1.00 73.04 212 LYS E O 1
ATOM 8757 N N . ILE E 1 74 ? -47.253 1.936 -27.171 1.00 72.83 213 ILE E N 1
ATOM 8758 C CA . ILE E 1 74 ? -46.431 1.131 -26.264 1.00 72.25 213 ILE E CA 1
ATOM 8759 C C . ILE E 1 74 ? -46.111 1.926 -24.990 1.00 71.02 213 ILE E C 1
ATOM 8760 O O . ILE E 1 74 ? -46.094 1.353 -23.907 1.00 71.21 213 ILE E O 1
ATOM 8765 N N . ASN E 1 75 ? -45.838 3.240 -25.135 1.00 69.92 214 ASN E N 1
ATOM 8766 C CA . ASN E 1 75 ? -45.532 4.131 -24.018 1.00 68.91 214 ASN E CA 1
ATOM 8767 C C . ASN E 1 75 ? -46.745 4.294 -23.109 1.00 68.36 214 ASN E C 1
ATOM 8768 O O . ASN E 1 75 ? -46.596 4.230 -21.897 1.00 68.34 214 ASN E O 1
ATOM 8773 N N . GLU E 1 76 ? -47.942 4.437 -23.693 1.00 67.71 215 GLU E N 1
ATOM 8774 C CA . GLU E 1 76 ? -49.178 4.569 -22.938 1.00 67.80 215 GLU E CA 1
ATOM 8775 C C . GLU E 1 76 ? -49.512 3.299 -22.184 1.00 67.73 215 GLU E C 1
ATOM 8776 O O . GLU E 1 76 ? -50.014 3.372 -21.060 1.00 67.99 215 GLU E O 1
ATOM 8782 N N . ALA E 1 77 ? -49.225 2.128 -22.789 1.00 66.97 216 ALA E N 1
ATOM 8783 C CA . ALA E 1 77 ? -49.461 0.836 -22.162 1.00 66.33 216 ALA E CA 1
ATOM 8784 C C . ALA E 1 77 ? -48.500 0.656 -20.991 1.00 65.33 216 ALA E C 1
ATOM 8785 O O . ALA E 1 77 ? -48.919 0.198 -19.937 1.00 65.52 216 ALA E O 1
ATOM 8787 N N . TYR E 1 78 ? -47.227 1.045 -21.157 1.00 64.47 217 TYR E N 1
ATOM 8788 C CA . TYR E 1 78 ? -46.241 0.953 -20.088 1.00 64.23 217 TYR E CA 1
ATOM 8789 C C . TYR E 1 78 ? -46.662 1.849 -18.907 1.00 65.56 217 TYR E C 1
ATOM 8790 O O . TYR E 1 78 ? -46.610 1.414 -17.757 1.00 65.70 217 TYR E O 1
ATOM 8799 N N . ASP E 1 79 ? -47.110 3.086 -19.198 1.00 66.23 218 ASP E N 1
ATOM 8800 C CA . ASP E 1 79 ? -47.568 4.030 -18.183 1.00 67.14 218 ASP E CA 1
ATOM 8801 C C . ASP E 1 79 ? -48.838 3.556 -17.467 1.00 68.09 218 ASP E C 1
ATOM 8802 O O . ASP E 1 79 ? -49.050 3.903 -16.303 1.00 68.47 218 ASP E O 1
ATOM 8807 N N . LYS E 1 80 ? -49.678 2.764 -18.159 1.00 67.91 219 LYS E N 1
ATOM 8808 C CA . LYS E 1 80 ? -50.892 2.198 -17.595 1.00 67.91 219 LYS E CA 1
ATOM 8809 C C . LYS E 1 80 ? -50.518 1.135 -16.540 1.00 67.35 219 LYS E C 1
ATOM 8810 O O . LYS E 1 80 ? -51.192 1.029 -15.508 1.00 68.06 219 LYS E O 1
ATOM 8816 N N . VAL E 1 81 ? -49.433 0.365 -16.776 1.00 65.83 220 VAL E N 1
ATOM 8817 C CA . VAL E 1 81 ? -48.966 -0.621 -15.802 1.00 64.65 220 VAL E CA 1
ATOM 8818 C C . VAL E 1 81 ? -48.307 0.113 -14.610 1.00 64.20 220 VAL E C 1
ATOM 8819 O O . VAL E 1 81 ? -48.522 -0.262 -13.461 1.00 63.74 220 VAL E O 1
ATOM 8823 N N . LYS E 1 82 ? -47.553 1.207 -14.888 1.00 63.81 221 LYS E N 1
ATOM 8824 C CA . LYS E 1 82 ? -46.932 2.018 -13.843 1.00 63.35 221 LYS E CA 1
ATOM 8825 C C . LYS E 1 82 ? -47.996 2.607 -12.908 1.00 63.85 221 LYS E C 1
ATOM 8826 O O . LYS E 1 82 ? -47.785 2.659 -11.700 1.00 63.16 221 LYS E O 1
ATOM 8832 N N . SER E 1 83 ? -49.146 3.028 -13.472 1.00 64.79 222 SER E N 1
ATOM 8833 C CA . SER E 1 83 ? -50.271 3.596 -12.718 1.00 66.13 222 SER E CA 1
ATOM 8834 C C . SER E 1 83 ? -50.887 2.623 -11.679 1.00 66.18 222 SER E C 1
ATOM 8835 O O . SER E 1 83 ? -51.594 3.052 -10.756 1.00 66.48 222 SER E O 1
ATOM 8838 N N . LYS E 1 84 ? -50.601 1.314 -11.812 1.00 65.73 223 LYS E N 1
ATOM 8839 C CA . LYS E 1 84 ? -51.079 0.329 -10.847 1.00 65.27 223 LYS E CA 1
ATOM 8840 C C . LYS E 1 84 ? -50.396 0.488 -9.480 1.00 65.32 223 LYS E C 1
ATOM 8841 O O . LYS E 1 84 ? -50.953 0.075 -8.473 1.00 65.62 223 LYS E O 1
ATOM 8847 N N . CYS E 1 85 ? -49.217 1.111 -9.441 1.00 65.19 224 CYS E N 1
ATOM 8848 C CA . CYS E 1 85 ? -48.463 1.381 -8.222 1.00 65.73 224 CYS E CA 1
ATOM 8849 C C . CYS E 1 85 ? -48.678 2.814 -7.691 1.00 65.67 224 CYS E C 1
ATOM 8850 O O . CYS E 1 85 ? -47.895 3.280 -6.869 1.00 65.12 224 CYS E O 1
ATOM 8853 N N . ASN E 1 86 ? -49.723 3.511 -8.164 1.00 66.16 225 ASN E N 1
ATOM 8854 C CA . ASN E 1 86 ? -49.958 4.899 -7.795 1.00 67.17 225 ASN E CA 1
ATOM 8855 C C . ASN E 1 86 ? -50.349 5.112 -6.319 1.00 67.84 225 ASN E C 1
ATOM 8856 O O . ASN E 1 86 ? -49.882 6.090 -5.742 1.00 68.61 225 ASN E O 1
ATOM 8861 N N . ASP E 1 87 ? -51.166 4.235 -5.714 1.00 67.25 226 ASP E N 1
ATOM 8862 C CA . ASP E 1 87 ? -51.545 4.405 -4.303 1.00 67.59 226 ASP E CA 1
ATOM 8863 C C . ASP E 1 87 ? -50.337 4.222 -3.380 1.00 67.85 226 ASP E C 1
ATOM 8864 O O . ASP E 1 87 ? -50.128 5.019 -2.465 1.00 68.01 226 ASP E O 1
ATOM 8869 N N . ILE E 1 88 ? -49.533 3.184 -3.641 1.00 67.78 227 ILE E N 1
ATOM 8870 C CA . ILE E 1 88 ? -48.314 2.886 -2.890 1.00 67.94 227 ILE E CA 1
ATOM 8871 C C . ILE E 1 88 ? -47.268 4.023 -3.065 1.00 67.99 227 ILE E C 1
ATOM 8872 O O . ILE E 1 88 ? -46.599 4.412 -2.101 1.00 67.85 227 ILE E O 1
ATOM 8877 N N . LYS E 1 89 ? -47.169 4.576 -4.290 1.00 67.72 228 LYS E N 1
ATOM 8878 C CA . LYS E 1 89 ? -46.272 5.682 -4.625 1.00 67.55 228 LYS E CA 1
ATOM 8879 C C . LYS E 1 89 ? -46.687 6.927 -3.845 1.00 67.63 228 LYS E C 1
ATOM 8880 O O . LYS E 1 89 ? -45.841 7.597 -3.264 1.00 67.13 228 LYS E O 1
ATOM 8886 N N . ASN E 1 90 ? -47.991 7.224 -3.811 1.00 68.21 229 ASN E N 1
ATOM 8887 C CA . ASN E 1 90 ? -48.517 8.393 -3.093 1.00 69.07 229 ASN E CA 1
ATOM 8888 C C . ASN E 1 90 ? -48.338 8.269 -1.592 1.00 69.51 229 ASN E C 1
ATOM 8889 O O . ASN E 1 90 ? -48.097 9.269 -0.927 1.00 70.21 229 ASN E O 1
ATOM 8894 N N . ASP E 1 91 ? -48.405 7.039 -1.073 1.00 69.02 230 ASP E N 1
ATOM 8895 C CA . ASP E 1 91 ? -48.189 6.727 0.325 1.00 69.08 230 ASP E CA 1
ATOM 8896 C C . ASP E 1 91 ? -46.730 7.025 0.720 1.00 68.05 230 ASP E C 1
ATOM 8897 O O . ASP E 1 91 ? -46.478 7.563 1.798 1.00 68.84 230 ASP E O 1
ATOM 8902 N N . LEU E 1 92 ? -45.786 6.700 -0.157 1.00 66.39 231 LEU E N 1
ATOM 8903 C CA . LEU E 1 92 ? -44.367 6.971 0.051 1.00 65.56 231 LEU E CA 1
ATOM 8904 C C . LEU E 1 92 ? -44.095 8.482 0.014 1.00 66.00 231 LEU E C 1
ATOM 8905 O O . LEU E 1 92 ? -43.330 8.955 0.848 1.00 66.30 231 LEU E O 1
ATOM 8910 N N . ILE E 1 93 ? -44.761 9.247 -0.898 1.00 66.03 232 ILE E N 1
ATOM 8911 C CA . ILE E 1 93 ? -44.638 10.709 -0.997 1.00 66.14 232 ILE E CA 1
ATOM 8912 C C . ILE E 1 93 ? -45.038 11.353 0.333 1.00 67.32 232 ILE E C 1
ATOM 8913 O O . ILE E 1 93 ? -44.317 12.200 0.854 1.00 68.40 232 ILE E O 1
ATOM 8918 N N . ALA E 1 94 ? -46.168 10.937 0.900 1.00 67.67 233 ALA E N 1
ATOM 8919 C CA . ALA E 1 94 ? -46.656 11.453 2.188 1.00 68.16 233 ALA E CA 1
ATOM 8920 C C . ALA E 1 94 ? -45.651 11.220 3.324 1.00 68.07 233 ALA E C 1
ATOM 8921 O O . ALA E 1 94 ? -45.511 12.072 4.192 1.00 68.17 233 ALA E O 1
ATOM 8923 N N . THR E 1 95 ? -44.929 10.093 3.294 1.00 68.06 234 THR E N 1
ATOM 8924 C CA . THR E 1 95 ? -43.938 9.802 4.320 1.00 68.79 234 THR E CA 1
ATOM 8925 C C . THR E 1 95 ? -42.719 10.696 4.158 1.00 68.74 234 THR E C 1
ATOM 8926 O O . THR E 1 95 ? -42.290 11.305 5.147 1.00 69.42 234 THR E O 1
ATOM 8930 N N . ILE E 1 96 ? -42.239 10.875 2.906 1.00 67.55 235 ILE E N 1
ATOM 8931 C CA . ILE E 1 96 ? -41.103 11.747 2.579 1.00 67.17 235 ILE E CA 1
ATOM 8932 C C . ILE E 1 96 ? -41.404 13.177 3.004 1.00 68.02 235 ILE E C 1
ATOM 8933 O O . ILE E 1 96 ? -40.555 13.835 3.592 1.00 67.63 235 ILE E O 1
ATOM 8938 N N . LYS E 1 97 ? -42.632 13.642 2.734 1.00 69.33 236 LYS E N 1
ATOM 8939 C CA . LYS E 1 97 ? -43.102 14.985 3.060 1.00 71.20 236 LYS E CA 1
ATOM 8940 C C . LYS E 1 97 ? -43.122 15.195 4.578 1.00 72.92 236 LYS E C 1
ATOM 8941 O O . LYS E 1 97 ? -42.711 16.245 5.049 1.00 73.09 236 LYS E O 1
ATOM 8947 N N . LYS E 1 98 ? -43.521 14.171 5.350 1.00 74.22 237 LYS E N 1
ATOM 8948 C CA . LYS E 1 98 ? -43.528 14.236 6.812 1.00 75.50 237 LYS E CA 1
ATOM 8949 C C . LYS E 1 98 ? -42.093 14.238 7.363 1.00 75.83 237 LYS E C 1
ATOM 8950 O O . LYS E 1 98 ? -41.790 14.997 8.278 1.00 75.63 237 LYS E O 1
ATOM 8956 N N . LEU E 1 99 ? -41.209 13.403 6.786 1.00 76.10 238 LEU E N 1
ATOM 8957 C CA . LEU E 1 99 ? -39.796 13.336 7.179 1.00 76.83 238 LEU E CA 1
ATOM 8958 C C . LEU E 1 99 ? -38.999 14.596 6.809 1.00 77.73 238 LEU E C 1
ATOM 8959 O O . LEU E 1 99 ? -37.911 14.804 7.332 1.00 77.67 238 LEU E O 1
ATOM 8964 N N . GLU E 1 100 ? -39.503 15.395 5.869 1.00 78.23 239 GLU E N 1
ATOM 8965 C CA . GLU E 1 100 ? -38.822 16.597 5.430 1.00 79.62 239 GLU E CA 1
ATOM 8966 C C . GLU E 1 100 ? -39.376 17.865 6.071 1.00 82.51 239 GLU E C 1
ATOM 8967 O O . GLU E 1 100 ? -38.695 18.880 6.061 1.00 82.59 239 GLU E O 1
ATOM 8973 N N . HIS E 1 101 ? -40.608 17.823 6.606 1.00 84.74 240 HIS E N 1
ATOM 8974 C CA . HIS E 1 101 ? -41.238 18.974 7.240 1.00 87.42 240 HIS E CA 1
ATOM 8975 C C . HIS E 1 101 ? -41.348 18.752 8.746 1.00 89.96 240 HIS E C 1
ATOM 8976 O O . HIS E 1 101 ? -42.311 18.157 9.221 1.00 90.37 240 HIS E O 1
ATOM 8983 N N . PRO E 1 102 ? -40.327 19.177 9.507 1.00 91.56 241 PRO E N 1
ATOM 8984 C CA . PRO E 1 102 ? -40.371 18.978 10.958 1.00 92.85 241 PRO E CA 1
ATOM 8985 C C . PRO E 1 102 ? -41.247 20.027 11.645 1.00 93.97 241 PRO E C 1
ATOM 8986 O O . PRO E 1 102 ? -42.463 19.858 11.731 1.00 94.54 241 PRO E O 1
ATOM 8990 N N . PHE E 1 112 ? -38.823 9.956 15.369 1.00 94.19 300 PHE E N 1
ATOM 8991 C CA . PHE E 1 112 ? -38.191 9.983 14.054 1.00 94.77 300 PHE E CA 1
ATOM 8992 C C . PHE E 1 112 ? -37.845 8.587 13.568 1.00 94.91 300 PHE E C 1
ATOM 8993 O O . PHE E 1 112 ? -37.910 8.338 12.365 1.00 95.19 300 PHE E O 1
ATOM 9001 N N . LYS E 1 113 ? -37.470 7.675 14.482 1.00 94.64 301 LYS E N 1
ATOM 9002 C CA . LYS E 1 113 ? -37.135 6.296 14.107 1.00 94.95 301 LYS E CA 1
ATOM 9003 C C . LYS E 1 113 ? -38.348 5.609 13.486 1.00 94.47 301 LYS E C 1
ATOM 9004 O O . LYS E 1 113 ? -38.181 4.869 12.527 1.00 94.38 301 LYS E O 1
ATOM 9010 N N . LYS E 1 114 ? -39.568 5.899 13.993 1.00 94.16 302 LYS E N 1
ATOM 9011 C CA . LYS E 1 114 ? -40.815 5.346 13.461 1.00 94.45 302 LYS E CA 1
ATOM 9012 C C . LYS E 1 114 ? -41.011 5.784 12.005 1.00 93.58 302 LYS E C 1
ATOM 9013 O O . LYS E 1 114 ? -41.373 4.974 11.156 1.00 93.27 302 LYS E O 1
ATOM 9019 N N . MET E 1 115 ? -40.745 7.068 11.731 1.00 92.97 303 MET E N 1
ATOM 9020 C CA . MET E 1 115 ? -40.852 7.679 10.416 1.00 92.47 303 MET E CA 1
ATOM 9021 C C . MET E 1 115 ? -39.799 7.120 9.453 1.00 90.78 303 MET E C 1
ATOM 9022 O O . MET E 1 115 ? -40.101 6.886 8.290 1.00 90.64 303 MET E O 1
ATOM 9027 N N . MET E 1 116 ? -38.572 6.898 9.935 1.00 89.41 304 MET E N 1
ATOM 9028 C CA . MET E 1 116 ? -37.502 6.336 9.117 1.00 88.74 304 MET E CA 1
ATOM 9029 C C . MET E 1 116 ? -37.792 4.849 8.794 1.00 87.58 304 MET E C 1
ATOM 9030 O O . MET E 1 116 ? -37.474 4.375 7.698 1.00 87.24 304 MET E O 1
ATOM 9035 N N . ASP E 1 117 ? -38.424 4.126 9.739 1.00 86.33 305 ASP E N 1
ATOM 9036 C CA . ASP E 1 117 ? -38.849 2.735 9.551 1.00 85.28 305 ASP E CA 1
ATOM 9037 C C . ASP E 1 117 ? -39.952 2.719 8.485 1.00 82.77 305 ASP E C 1
ATOM 9038 O O . ASP E 1 117 ? -39.929 1.883 7.598 1.00 82.81 305 ASP E O 1
ATOM 9043 N N . GLU E 1 118 ? -40.912 3.651 8.600 1.00 80.63 306 GLU E N 1
ATOM 9044 C CA . GLU E 1 118 ? -42.062 3.880 7.738 1.00 79.50 306 GLU E CA 1
ATOM 9045 C C . GLU E 1 118 ? -41.615 4.143 6.289 1.00 77.91 306 GLU E C 1
ATOM 9046 O O . GLU E 1 118 ? -42.214 3.611 5.358 1.00 77.85 306 GLU E O 1
ATOM 9052 N N . TYR E 1 119 ? -40.553 4.944 6.112 1.00 76.30 307 TYR E N 1
ATOM 9053 C CA . TYR E 1 119 ? -39.997 5.296 4.807 1.00 75.10 307 TYR E CA 1
ATOM 9054 C C . TYR E 1 119 ? -39.378 4.068 4.136 1.00 74.20 307 TYR E C 1
ATOM 9055 O O . TYR E 1 119 ? -39.551 3.859 2.945 1.00 73.36 307 TYR E O 1
ATOM 9064 N N . ASN E 1 120 ? -38.633 3.284 4.907 1.00 74.05 308 ASN E N 1
ATOM 9065 C CA . ASN E 1 120 ? -37.959 2.107 4.394 1.00 74.23 308 ASN E CA 1
ATOM 9066 C C . ASN E 1 120 ? -38.939 1.022 3.966 1.00 73.42 308 ASN E C 1
ATOM 9067 O O . ASN E 1 120 ? -38.716 0.380 2.934 1.00 73.45 308 ASN E O 1
ATOM 9072 N N . THR E 1 121 ? -40.038 0.836 4.728 1.00 72.26 309 THR E N 1
ATOM 9073 C CA . THR E 1 121 ? -41.007 -0.197 4.358 1.00 71.63 309 THR E CA 1
ATOM 9074 C C . THR E 1 121 ? -41.955 0.303 3.240 1.00 70.86 309 THR E C 1
ATOM 9075 O O . THR E 1 121 ? -42.448 -0.522 2.473 1.00 70.80 309 THR E O 1
ATOM 9079 N N . LYS E 1 122 ? -42.166 1.629 3.101 1.00 70.50 310 LYS E N 1
ATOM 9080 C CA . LYS E 1 122 ? -42.998 2.142 2.004 1.00 70.80 310 LYS E CA 1
ATOM 9081 C C . LYS E 1 122 ? -42.237 2.146 0.666 1.00 70.87 310 LYS E C 1
ATOM 9082 O O . LYS E 1 122 ? -42.839 1.902 -0.381 1.00 70.61 310 LYS E O 1
ATOM 9088 N N . LYS E 1 123 ? -40.905 2.329 0.720 1.00 70.73 311 LYS E N 1
ATOM 9089 C CA . LYS E 1 123 ? -40.041 2.263 -0.447 1.00 71.05 311 LYS E CA 1
ATOM 9090 C C . LYS E 1 123 ? -39.930 0.813 -0.914 1.00 70.65 311 LYS E C 1
ATOM 9091 O O . LYS E 1 123 ? -39.967 0.557 -2.123 1.00 70.95 311 LYS E O 1
ATOM 9097 N N . LYS E 1 124 ? -39.841 -0.148 0.043 1.00 69.62 312 LYS E N 1
ATOM 9098 C CA . LYS E 1 124 ? -39.790 -1.587 -0.255 1.00 68.50 312 LYS E CA 1
ATOM 9099 C C . LYS E 1 124 ? -41.096 -2.051 -0.917 1.00 66.25 312 LYS E C 1
ATOM 9100 O O . LYS E 1 124 ? -41.077 -2.887 -1.813 1.00 66.12 312 LYS E O 1
ATOM 9106 N N . LYS E 1 125 ? -42.227 -1.485 -0.475 1.00 64.98 313 LYS E N 1
ATOM 9107 C CA . LYS E 1 125 ? -43.560 -1.754 -1.010 1.00 64.22 313 LYS E CA 1
ATOM 9108 C C . LYS E 1 125 ? -43.690 -1.291 -2.475 1.00 64.26 313 LYS E C 1
ATOM 9109 O O . LYS E 1 125 ? -44.379 -1.941 -3.260 1.00 64.01 313 LYS E O 1
ATOM 9115 N N . LEU E 1 126 ? -43.034 -0.164 -2.840 1.00 64.28 314 LEU E N 1
ATOM 9116 C CA . LEU E 1 126 ? -43.051 0.351 -4.203 1.00 64.35 314 LEU E CA 1
ATOM 9117 C C . LEU E 1 126 ? -42.279 -0.605 -5.101 1.00 63.84 314 LEU E C 1
ATOM 9118 O O . LEU E 1 126 ? -42.786 -1.010 -6.147 1.00 63.42 314 LEU E O 1
ATOM 9123 N N . ILE E 1 127 ? -41.102 -1.047 -4.644 1.00 63.66 315 ILE E N 1
ATOM 9124 C CA . ILE E 1 127 ? -40.305 -2.009 -5.388 1.00 64.44 315 ILE E CA 1
ATOM 9125 C C . ILE E 1 127 ? -41.045 -3.355 -5.505 1.00 64.41 315 ILE E C 1
ATOM 9126 O O . ILE E 1 127 ? -40.948 -4.005 -6.532 1.00 64.72 315 ILE E O 1
ATOM 9131 N N . LYS E 1 128 ? -41.824 -3.749 -4.477 1.00 63.98 316 LYS E N 1
ATOM 9132 C CA . LYS E 1 128 ? -42.598 -4.994 -4.517 1.00 62.74 316 LYS E CA 1
ATOM 9133 C C . LYS E 1 128 ? -43.749 -4.877 -5.519 1.00 61.05 316 LYS E C 1
ATOM 9134 O O . LYS E 1 128 ? -43.994 -5.829 -6.249 1.00 60.52 316 LYS E O 1
ATOM 9140 N N . CYS E 1 129 ? -44.454 -3.720 -5.562 1.00 60.61 317 CYS E N 1
ATOM 9141 C CA . CYS E 1 129 ? -45.551 -3.479 -6.510 1.00 61.14 317 CYS E CA 1
ATOM 9142 C C . CYS E 1 129 ? -45.018 -3.567 -7.954 1.00 61.45 317 CYS E C 1
ATOM 9143 O O . CYS E 1 129 ? -45.661 -4.170 -8.814 1.00 61.26 317 CYS E O 1
ATOM 9146 N N . ILE E 1 130 ? -43.810 -3.024 -8.198 1.00 61.62 318 ILE E N 1
ATOM 9147 C CA . ILE E 1 130 ? -43.152 -3.096 -9.496 1.00 62.36 318 ILE E CA 1
ATOM 9148 C C . ILE E 1 130 ? -42.910 -4.561 -9.870 1.00 62.84 318 ILE E C 1
ATOM 9149 O O . ILE E 1 130 ? -43.374 -4.997 -10.917 1.00 62.38 318 ILE E O 1
ATOM 9154 N N . LYS E 1 131 ? -42.269 -5.331 -8.970 1.00 63.45 319 LYS E N 1
ATOM 9155 C CA . LYS E 1 131 ? -41.977 -6.764 -9.152 1.00 63.65 319 LYS E CA 1
ATOM 9156 C C . LYS E 1 131 ? -43.248 -7.601 -9.358 1.00 62.68 319 LYS E C 1
ATOM 9157 O O . LYS E 1 131 ? -43.229 -8.582 -10.100 1.00 63.26 319 LYS E O 1
ATOM 9163 N N . ASN E 1 132 ? -44.352 -7.205 -8.720 1.00 61.90 320 ASN E N 1
ATOM 9164 C CA . ASN E 1 132 ? -45.657 -7.872 -8.821 1.00 61.53 320 ASN E CA 1
ATOM 9165 C C . ASN E 1 132 ? -46.265 -7.754 -10.198 1.00 61.43 320 ASN E C 1
ATOM 9166 O O . ASN E 1 132 ? -47.047 -8.610 -10.600 1.00 61.44 320 ASN E O 1
ATOM 9171 N N . HIS E 1 133 ? -45.951 -6.661 -10.910 1.00 61.43 321 HIS E N 1
ATOM 9172 C CA . HIS E 1 133 ? -46.436 -6.410 -12.256 1.00 61.27 321 HIS E CA 1
ATOM 9173 C C . HIS E 1 133 ? -45.341 -6.599 -13.323 1.00 62.16 321 HIS E C 1
ATOM 9174 O O . HIS E 1 133 ? -45.514 -6.127 -14.439 1.00 62.63 321 HIS E O 1
ATOM 9181 N N . GLU E 1 134 ? -44.234 -7.301 -12.999 1.00 62.73 322 GLU E N 1
ATOM 9182 C CA . GLU E 1 134 ? -43.107 -7.494 -13.915 1.00 64.43 322 GLU E CA 1
ATOM 9183 C C . GLU E 1 134 ? -43.495 -8.086 -15.247 1.00 65.59 322 GLU E C 1
ATOM 9184 O O . GLU E 1 134 ? -43.070 -7.553 -16.262 1.00 66.02 322 GLU E O 1
ATOM 9190 N N . ASN E 1 135 ? -44.332 -9.136 -15.267 1.00 66.17 323 ASN E N 1
ATOM 9191 C CA . ASN E 1 135 ? -44.775 -9.749 -16.512 1.00 67.01 323 ASN E CA 1
ATOM 9192 C C . ASN E 1 135 ? -45.634 -8.837 -17.375 1.00 65.77 323 ASN E C 1
ATOM 9193 O O . ASN E 1 135 ? -45.667 -9.011 -18.586 1.00 66.01 323 ASN E O 1
ATOM 9198 N N . ASP E 1 136 ? -46.342 -7.890 -16.758 1.00 64.73 324 ASP E N 1
ATOM 9199 C CA . ASP E 1 136 ? -47.159 -6.911 -17.469 1.00 64.82 324 ASP E CA 1
ATOM 9200 C C . ASP E 1 136 ? -46.223 -5.977 -18.260 1.00 64.36 324 ASP E C 1
ATOM 9201 O O . ASP E 1 136 ? -46.508 -5.663 -19.414 1.00 64.53 324 ASP E O 1
ATOM 9206 N N . PHE E 1 137 ? -45.097 -5.559 -17.636 1.00 63.69 325 PHE E N 1
ATOM 9207 C CA . PHE E 1 137 ? -44.083 -4.721 -18.251 1.00 63.72 325 PHE E CA 1
ATOM 9208 C C . PHE E 1 137 ? -43.361 -5.518 -19.331 1.00 64.51 325 PHE E C 1
ATOM 9209 O O . PHE E 1 137 ? -43.158 -5.012 -20.431 1.00 64.93 325 PHE E O 1
ATOM 9217 N N . ASN E 1 138 ? -42.994 -6.777 -19.029 1.00 64.70 326 ASN E N 1
ATOM 9218 C CA . ASN E 1 138 ? -42.321 -7.695 -19.947 1.00 64.91 326 ASN E CA 1
ATOM 9219 C C . ASN E 1 138 ? -43.147 -7.921 -21.197 1.00 65.68 326 ASN E C 1
ATOM 9220 O O . ASN E 1 138 ? -42.582 -7.956 -22.286 1.00 65.88 326 ASN E O 1
ATOM 9225 N N . LYS E 1 139 ? -44.474 -8.050 -21.057 1.00 66.03 327 LYS E N 1
ATOM 9226 C CA . LYS E 1 139 ? -45.365 -8.240 -22.201 1.00 67.27 327 LYS E CA 1
ATOM 9227 C C . LYS E 1 139 ? -45.298 -7.023 -23.143 1.00 67.49 327 LYS E C 1
ATOM 9228 O O . LYS E 1 139 ? -45.251 -7.194 -24.360 1.00 68.46 327 LYS E O 1
ATOM 9234 N N . ILE E 1 140 ? -45.255 -5.807 -22.584 1.00 66.89 328 ILE E N 1
ATOM 9235 C CA . ILE E 1 140 ? -45.162 -4.574 -23.361 1.00 66.77 328 ILE E CA 1
ATOM 9236 C C . ILE E 1 140 ? -43.773 -4.422 -23.995 1.00 66.32 328 ILE E C 1
ATOM 9237 O O . ILE E 1 140 ? -43.670 -4.010 -25.148 1.00 66.42 328 ILE E O 1
ATOM 9242 N N . CYS E 1 141 ? -42.713 -4.802 -23.266 1.00 66.11 329 CYS E N 1
ATOM 9243 C CA . CYS E 1 141 ? -41.342 -4.768 -23.774 1.00 66.62 329 CYS E CA 1
ATOM 9244 C C . CYS E 1 141 ? -41.194 -5.729 -24.945 1.00 68.12 329 CYS E C 1
ATOM 9245 O O . CYS E 1 141 ? -40.535 -5.408 -25.935 1.00 68.26 329 CYS E O 1
ATOM 9248 N N . MET E 1 142 ? -41.845 -6.900 -24.857 1.00 68.91 330 MET E N 1
ATOM 9249 C CA . MET E 1 142 ? -41.789 -7.894 -25.909 1.00 69.47 330 MET E CA 1
ATOM 9250 C C . MET E 1 142 ? -42.591 -7.497 -27.148 1.00 67.98 330 MET E C 1
ATOM 9251 O O . MET E 1 142 ? -42.204 -7.861 -28.249 1.00 67.46 330 MET E O 1
ATOM 9256 N N . ASP E 1 143 ? -43.659 -6.707 -26.984 1.00 67.04 331 ASP E N 1
ATOM 9257 C CA . ASP E 1 143 ? -44.420 -6.210 -28.127 1.00 66.99 331 ASP E CA 1
ATOM 9258 C C . ASP E 1 143 ? -43.520 -5.255 -28.945 1.00 66.51 331 ASP E C 1
ATOM 9259 O O . ASP E 1 143 ? -43.485 -5.339 -30.166 1.00 66.57 331 ASP E O 1
ATOM 9264 N N . MET E 1 144 ? -42.769 -4.380 -28.247 1.00 66.11 332 MET E N 1
ATOM 9265 C CA . MET E 1 144 ? -41.838 -3.435 -28.846 1.00 65.66 332 MET E CA 1
ATOM 9266 C C . MET E 1 144 ? -40.682 -4.163 -29.539 1.00 66.37 332 MET E C 1
ATOM 9267 O O . MET E 1 144 ? -40.291 -3.782 -30.651 1.00 66.40 332 MET E O 1
ATOM 9272 N N . LYS E 1 145 ? -40.144 -5.217 -28.896 1.00 66.75 333 LYS E N 1
ATOM 9273 C CA . LYS E 1 145 ? -39.072 -6.017 -29.481 1.00 67.55 333 LYS E CA 1
ATOM 9274 C C . LYS E 1 145 ? -39.566 -6.713 -30.751 1.00 68.63 333 LYS E C 1
ATOM 9275 O O . LYS E 1 145 ? -38.879 -6.666 -31.757 1.00 69.48 333 LYS E O 1
ATOM 9281 N N . ASN E 1 146 ? -40.742 -7.343 -30.712 1.00 68.77 334 ASN E N 1
ATOM 9282 C CA . ASN E 1 146 ? -41.294 -8.037 -31.874 1.00 69.22 334 ASN E CA 1
ATOM 9283 C C . ASN E 1 146 ? -41.551 -7.098 -33.054 1.00 69.48 334 ASN E C 1
ATOM 9284 O O . ASN E 1 146 ? -41.339 -7.475 -34.204 1.00 69.43 334 ASN E O 1
ATOM 9289 N N . TYR E 1 147 ? -41.936 -5.858 -32.764 1.00 69.55 335 TYR E N 1
ATOM 9290 C CA . TYR E 1 147 ? -42.185 -4.831 -33.766 1.00 69.88 335 TYR E CA 1
ATOM 9291 C C . TYR E 1 147 ? -40.866 -4.328 -34.413 1.00 69.94 335 TYR E C 1
ATOM 9292 O O . TYR E 1 147 ? -40.772 -4.227 -35.629 1.00 70.09 335 TYR E O 1
ATOM 9301 N N . GLY E 1 148 ? -39.870 -4.023 -33.591 1.00 70.01 336 GLY E N 1
ATOM 9302 C CA . GLY E 1 148 ? -38.574 -3.543 -34.045 1.00 70.43 336 GLY E CA 1
ATOM 9303 C C . GLY E 1 148 ? -37.795 -4.613 -34.777 1.00 71.17 336 GLY E C 1
ATOM 9304 O O . GLY E 1 148 ? -37.079 -4.314 -35.726 1.00 71.67 336 GLY E O 1
ATOM 9305 N N . THR E 1 149 ? -37.921 -5.865 -34.337 1.00 71.46 337 THR E N 1
ATOM 9306 C CA . THR E 1 149 ? -37.270 -7.032 -34.948 1.00 71.99 337 THR E CA 1
ATOM 9307 C C . THR E 1 149 ? -37.916 -7.367 -36.293 1.00 72.17 337 THR E C 1
ATOM 9308 O O . THR E 1 149 ? -37.198 -7.722 -37.221 1.00 71.88 337 THR E O 1
ATOM 9312 N N . ASN E 1 150 ? -39.248 -7.213 -36.421 1.00 72.46 338 ASN E N 1
ATOM 9313 C CA . ASN E 1 150 ? -39.918 -7.469 -37.686 1.00 73.65 338 ASN E CA 1
ATOM 9314 C C . ASN E 1 150 ? -39.450 -6.474 -38.766 1.00 74.29 338 ASN E C 1
ATOM 9315 O O . ASN E 1 150 ? -39.175 -6.885 -39.904 1.00 74.50 338 ASN E O 1
ATOM 9320 N N . LEU E 1 151 ? -39.332 -5.185 -38.412 1.00 74.06 339 LEU E N 1
ATOM 9321 C CA . LEU E 1 151 ? -38.856 -4.181 -39.358 1.00 74.36 339 LEU E CA 1
ATOM 9322 C C . LEU E 1 151 ? -37.393 -4.451 -39.717 1.00 74.36 339 LEU E C 1
ATOM 9323 O O . LEU E 1 151 ? -37.005 -4.309 -40.877 1.00 74.48 339 LEU E O 1
ATOM 9328 N N . PHE E 1 152 ? -36.584 -4.833 -38.723 1.00 73.97 340 PHE E N 1
ATOM 9329 C CA . PHE E 1 152 ? -35.169 -5.139 -38.908 1.00 74.24 340 PHE E CA 1
ATOM 9330 C C . PHE E 1 152 ? -34.970 -6.336 -39.841 1.00 74.98 340 PHE E C 1
ATOM 9331 O O . PHE E 1 152 ? -34.021 -6.370 -40.615 1.00 74.39 340 PHE E O 1
ATOM 9339 N N . GLU E 1 153 ? -35.861 -7.326 -39.748 1.00 76.16 341 GLU E N 1
ATOM 9340 C CA . GLU E 1 153 ? -35.801 -8.519 -40.585 1.00 77.81 341 GLU E CA 1
ATOM 9341 C C . GLU E 1 153 ? -36.250 -8.243 -42.030 1.00 78.79 341 GLU E C 1
ATOM 9342 O O . GLU E 1 153 ? -35.768 -8.888 -42.951 1.00 79.33 341 GLU E O 1
ATOM 9348 N N . GLN E 1 154 ? -37.124 -7.244 -42.226 1.00 78.95 342 GLN E N 1
ATOM 9349 C CA . GLN E 1 154 ? -37.612 -6.807 -43.524 1.00 79.28 342 GLN E CA 1
ATOM 9350 C C . GLN E 1 154 ? -36.620 -5.890 -44.282 1.00 79.83 342 GLN E C 1
ATOM 9351 O O . GLN E 1 154 ? -36.875 -5.547 -45.442 1.00 79.76 342 GLN E O 1
ATOM 9357 N N . LEU E 1 155 ? -35.491 -5.509 -43.640 1.00 80.07 343 LEU E N 1
ATOM 9358 C CA . LEU E 1 155 ? -34.409 -4.701 -44.209 1.00 80.64 343 LEU E CA 1
ATOM 9359 C C . LEU E 1 155 ? -33.868 -5.456 -45.424 1.00 80.95 343 LEU E C 1
ATOM 9360 O O . LEU E 1 155 ? -33.522 -6.630 -45.291 1.00 80.92 343 LEU E O 1
ATOM 9365 N N . SER E 1 156 ? -33.843 -4.815 -46.597 1.00 80.96 344 SER E N 1
ATOM 9366 C CA . SER E 1 156 ? -33.285 -5.474 -47.769 1.00 81.86 344 SER E CA 1
ATOM 9367 C C . SER E 1 156 ? -32.471 -4.543 -48.621 1.00 81.52 344 SER E C 1
ATOM 9368 O O . SER E 1 156 ? -32.739 -3.339 -48.707 1.00 81.37 344 SER E O 1
ATOM 9371 N N . CYS E 1 157 ? -31.447 -5.120 -49.233 1.00 81.02 345 CYS E N 1
ATOM 9372 C CA . CYS E 1 157 ? -30.560 -4.422 -50.142 1.00 80.53 345 CYS E CA 1
ATOM 9373 C C . CYS E 1 157 ? -30.757 -5.023 -51.540 1.00 80.72 345 CYS E C 1
ATOM 9374 O O . CYS E 1 157 ? -30.962 -6.230 -51.661 1.00 80.57 345 CYS E O 1
ATOM 9377 N N . TYR E 1 158 ? -30.655 -4.200 -52.600 1.00 80.81 346 TYR E N 1
ATOM 9378 C CA . TYR E 1 158 ? -30.716 -4.685 -53.982 1.00 80.83 346 TYR E CA 1
ATOM 9379 C C . TYR E 1 158 ? -29.499 -5.603 -54.223 1.00 81.09 346 TYR E C 1
ATOM 9380 O O . TYR E 1 158 ? -29.626 -6.673 -54.817 1.00 81.34 346 TYR E O 1
ATOM 9389 N N . ASN E 1 159 ? -28.325 -5.179 -53.748 1.00 80.79 347 ASN E N 1
ATOM 9390 C CA . ASN E 1 159 ? -27.087 -5.939 -53.833 1.00 80.85 347 ASN E CA 1
ATOM 9391 C C . ASN E 1 159 ? -26.574 -5.995 -52.379 1.00 80.94 347 ASN E C 1
ATOM 9392 O O . ASN E 1 159 ? -26.193 -4.965 -51.818 1.00 80.95 347 ASN E O 1
ATOM 9397 N N . ASN E 1 160 ? -26.602 -7.185 -51.755 1.00 80.50 348 ASN E N 1
ATOM 9398 C CA . ASN E 1 160 ? -26.177 -7.324 -50.361 1.00 80.42 348 ASN E CA 1
ATOM 9399 C C . ASN E 1 160 ? -24.659 -7.161 -50.159 1.00 80.56 348 ASN E C 1
ATOM 9400 O O . ASN E 1 160 ? -24.162 -7.414 -49.074 1.00 81.46 348 ASN E O 1
ATOM 9405 N N . ASN E 1 161 ? -23.943 -6.689 -51.171 1.00 80.01 349 ASN E N 1
ATOM 9406 C CA . ASN E 1 161 ? -22.526 -6.331 -51.090 1.00 79.66 349 ASN E CA 1
ATOM 9407 C C . ASN E 1 161 ? -22.382 -4.768 -51.005 1.00 77.38 349 ASN E C 1
ATOM 9408 O O . ASN E 1 161 ? -21.325 -4.275 -50.610 1.00 77.18 349 ASN E O 1
ATOM 9413 N N . PHE E 1 162 ? -23.434 -4.010 -51.406 1.00 75.42 350 PHE E N 1
ATOM 9414 C CA . PHE E 1 162 ? -23.458 -2.549 -51.442 1.00 74.59 350 PHE E CA 1
ATOM 9415 C C . PHE E 1 162 ? -24.766 -2.013 -50.840 1.00 72.64 350 PHE E C 1
ATOM 9416 O O . PHE E 1 162 ? -25.623 -1.473 -51.541 1.00 72.07 350 PHE E O 1
ATOM 9424 N N . CYS E 1 163 ? -24.925 -2.225 -49.533 1.00 71.58 351 CYS E N 1
ATOM 9425 C CA . CYS E 1 163 ? -26.068 -1.752 -48.761 1.00 71.11 351 CYS E CA 1
ATOM 9426 C C . CYS E 1 163 ? -25.786 -0.302 -48.395 1.00 68.78 351 CYS E C 1
ATOM 9427 O O . CYS E 1 163 ? -24.686 -0.005 -47.936 1.00 68.34 351 CYS E O 1
ATOM 9430 N N . ASN E 1 164 ? -26.750 0.592 -48.592 1.00 67.35 352 ASN E N 1
ATOM 9431 C CA . ASN E 1 164 ? -26.539 2.002 -48.265 1.00 67.30 352 ASN E CA 1
ATOM 9432 C C . ASN E 1 164 ? -26.724 2.306 -46.753 1.00 67.08 352 ASN E C 1
ATOM 9433 O O . ASN E 1 164 ? -27.407 1.553 -46.043 1.00 67.95 352 ASN E O 1
ATOM 9438 N N . THR E 1 165 ? -26.144 3.422 -46.266 1.00 65.05 353 THR E N 1
ATOM 9439 C CA . THR E 1 165 ? -26.287 3.831 -44.867 1.00 62.68 353 THR E CA 1
ATOM 9440 C C . THR E 1 165 ? -27.105 5.121 -44.713 1.00 60.72 353 THR E C 1
ATOM 9441 O O . THR E 1 165 ? -26.951 5.832 -43.717 1.00 60.85 353 THR E O 1
ATOM 9445 N N . ASN E 1 166 ? -27.998 5.414 -45.665 1.00 58.66 354 ASN E N 1
ATOM 9446 C CA . ASN E 1 166 ? -28.809 6.623 -45.583 1.00 57.07 354 ASN E CA 1
ATOM 9447 C C . ASN E 1 166 ? -29.637 6.704 -44.287 1.00 54.21 354 ASN E C 1
ATOM 9448 O O . ASN E 1 166 ? -29.680 7.777 -43.690 1.00 55.31 354 ASN E O 1
ATOM 9453 N N . GLY E 1 167 ? -30.215 5.585 -43.823 1.00 50.21 355 GLY E N 1
ATOM 9454 C CA . GLY E 1 167 ? -31.022 5.543 -42.589 1.00 45.12 355 GLY E CA 1
ATOM 9455 C C . GLY E 1 167 ? -30.189 5.715 -41.325 1.00 38.72 355 GLY E C 1
ATOM 9456 O O . GLY E 1 167 ? -30.633 6.355 -40.369 1.00 36.91 355 GLY E O 1
ATOM 9457 N N . ILE E 1 168 ? -28.889 5.271 -41.337 1.00 33.57 356 ILE E N 1
ATOM 9458 C CA . ILE E 1 168 ? -28.072 5.514 -40.136 1.00 31.15 356 ILE E CA 1
ATOM 9459 C C . ILE E 1 168 ? -27.901 7.064 -39.923 1.00 30.12 356 ILE E C 1
ATOM 9460 O O . ILE E 1 168 ? -27.788 7.531 -38.797 1.00 31.66 356 ILE E O 1
ATOM 9465 N N . ARG E 1 169 ? -27.817 7.843 -41.009 1.00 30.44 357 ARG E N 1
ATOM 9466 C CA . ARG E 1 169 ? -27.626 9.312 -41.040 1.00 30.40 357 ARG E CA 1
ATOM 9467 C C . ARG E 1 169 ? -29.054 9.973 -40.828 1.00 31.26 357 ARG E C 1
ATOM 9468 O O . ARG E 1 169 ? -29.238 10.806 -39.921 1.00 29.71 357 ARG E O 1
ATOM 9476 N N . TYR E 1 170 ? -30.068 9.489 -41.521 1.00 32.20 358 TYR E N 1
ATOM 9477 C CA . TYR E 1 170 ? -31.458 10.094 -41.298 1.00 34.88 358 TYR E CA 1
ATOM 9478 C C . TYR E 1 170 ? -31.813 10.079 -39.833 1.00 33.92 358 TYR E C 1
ATOM 9479 O O . TYR E 1 170 ? -31.657 11.128 -39.211 1.00 33.88 358 TYR E O 1
ATOM 9488 N N . HIS E 1 171 ? -32.009 8.904 -39.232 1.00 34.95 359 HIS E N 1
ATOM 9489 C CA . HIS E 1 171 ? -32.227 8.722 -37.796 1.00 34.87 359 HIS E CA 1
ATOM 9490 C C . HIS E 1 171 ? -31.206 9.452 -36.895 1.00 34.77 359 HIS E C 1
ATOM 9491 O O . HIS E 1 171 ? -31.614 10.053 -35.877 1.00 32.71 359 HIS E O 1
ATOM 9498 N N . TYR E 1 172 ? -29.852 9.341 -37.181 1.00 35.81 360 TYR E N 1
ATOM 9499 C CA . TYR E 1 172 ? -28.923 10.054 -36.273 1.00 39.21 360 TYR E CA 1
ATOM 9500 C C . TYR E 1 172 ? -29.196 11.563 -36.257 1.00 41.51 360 TYR E C 1
ATOM 9501 O O . TYR E 1 172 ? -29.170 12.167 -35.196 1.00 42.31 360 TYR E O 1
ATOM 9510 N N . ASP E 1 173 ? -29.337 12.187 -37.446 1.00 42.58 361 ASP E N 1
ATOM 9511 C CA . ASP E 1 173 ? -29.638 13.616 -37.545 1.00 43.51 361 ASP E CA 1
ATOM 9512 C C . ASP E 1 173 ? -30.977 13.910 -36.841 1.00 44.36 361 ASP E C 1
ATOM 9513 O O . ASP E 1 173 ? -31.115 14.972 -36.248 1.00 45.73 361 ASP E O 1
ATOM 9518 N N . GLU E 1 174 ? -31.927 13.010 -36.908 1.00 43.89 362 GLU E N 1
ATOM 9519 C CA . GLU E 1 174 ? -33.285 13.301 -36.343 1.00 44.89 362 GLU E CA 1
ATOM 9520 C C . GLU E 1 174 ? -33.428 13.119 -34.806 1.00 48.56 362 GLU E C 1
ATOM 9521 O O . GLU E 1 174 ? -34.032 13.949 -34.127 1.00 50.24 362 GLU E O 1
ATOM 9527 N N . TYR E 1 175 ? -32.894 12.026 -34.266 1.00 50.64 363 TYR E N 1
ATOM 9528 C CA . TYR E 1 175 ? -33.046 11.692 -32.861 1.00 52.17 363 TYR E CA 1
ATOM 9529 C C . TYR E 1 175 ? -31.782 11.819 -32.029 1.00 50.52 363 TYR E C 1
ATOM 9530 O O . TYR E 1 175 ? -31.922 11.975 -30.828 1.00 52.23 363 TYR E O 1
ATOM 9539 N N . ILE E 1 176 ? -30.594 11.751 -32.609 1.00 47.32 364 ILE E N 1
ATOM 9540 C CA . ILE E 1 176 ? -29.374 11.720 -31.795 1.00 45.88 364 ILE E CA 1
ATOM 9541 C C . ILE E 1 176 ? -28.538 13.015 -31.785 1.00 45.38 364 ILE E C 1
ATOM 9542 O O . ILE E 1 176 ? -28.095 13.459 -30.710 1.00 47.10 364 ILE E O 1
ATOM 9547 N N . HIS E 1 177 ? -28.257 13.581 -32.982 1.00 41.82 365 HIS E N 1
ATOM 9548 C CA . HIS E 1 177 ? -27.371 14.743 -33.142 1.00 38.56 365 HIS E CA 1
ATOM 9549 C C . HIS E 1 177 ? -27.596 15.886 -32.160 1.00 36.10 365 HIS E C 1
ATOM 9550 O O . HIS E 1 177 ? -26.626 16.350 -31.498 1.00 31.98 365 HIS E O 1
ATOM 9557 N N . LYS E 1 178 ? -28.905 16.375 -32.071 1.00 33.80 366 LYS E N 1
ATOM 9558 C CA . LYS E 1 178 ? -29.207 17.457 -31.163 1.00 37.39 366 LYS E CA 1
ATOM 9559 C C . LYS E 1 178 ? -28.769 17.123 -29.719 1.00 41.40 366 LYS E C 1
ATOM 9560 O O . LYS E 1 178 ? -28.050 17.931 -29.114 1.00 43.05 366 LYS E O 1
ATOM 9566 N N . LEU E 1 179 ? -29.132 15.909 -29.199 1.00 41.75 367 LEU E N 1
ATOM 9567 C CA . LEU E 1 179 ? -28.761 15.503 -27.841 1.00 42.32 367 LEU E CA 1
ATOM 9568 C C . LEU E 1 179 ? -27.253 15.547 -27.652 1.00 42.65 367 LEU E C 1
ATOM 9569 O O . LEU E 1 179 ? -26.828 15.929 -26.581 1.00 44.89 367 LEU E O 1
ATOM 9574 N N . ILE E 1 180 ? -26.467 15.262 -28.671 1.00 41.57 368 ILE E N 1
ATOM 9575 C CA . ILE E 1 180 ? -24.963 15.301 -28.515 1.00 42.36 368 ILE E CA 1
ATOM 9576 C C . ILE E 1 180 ? -24.475 16.752 -28.400 1.00 43.12 368 ILE E C 1
ATOM 9577 O O . ILE E 1 180 ? -23.448 16.994 -27.751 1.00 43.49 368 ILE E O 1
ATOM 9582 N N . LEU E 1 181 ? -25.209 17.706 -29.095 1.00 41.90 369 LEU E N 1
ATOM 9583 C CA . LEU E 1 181 ? -24.974 19.151 -29.191 1.00 41.98 369 LEU E CA 1
ATOM 9584 C C . LEU E 1 181 ? -25.312 19.701 -27.803 1.00 41.39 369 LEU E C 1
ATOM 9585 O O . LEU E 1 181 ? -24.459 20.348 -27.190 1.00 39.44 369 LEU E O 1
ATOM 9590 N N . SER E 1 182 ? -26.599 19.465 -27.298 1.00 40.68 370 SER E N 1
ATOM 9591 C CA . SER E 1 182 ? -26.960 19.884 -25.949 1.00 42.37 370 SER E CA 1
ATOM 9592 C C . SER E 1 182 ? -25.901 19.439 -24.877 1.00 43.49 370 SER E C 1
ATOM 9593 O O . SER E 1 182 ? -25.502 20.220 -23.994 1.00 42.12 370 SER E O 1
ATOM 9596 N N . VAL E 1 183 ? -25.535 18.165 -24.960 1.00 44.05 371 VAL E N 1
ATOM 9597 C CA . VAL E 1 183 ? -24.608 17.572 -23.957 1.00 46.39 371 VAL E CA 1
ATOM 9598 C C . VAL E 1 183 ? -23.270 18.306 -23.983 1.00 47.37 371 VAL E C 1
ATOM 9599 O O . VAL E 1 183 ? -22.910 18.728 -22.939 1.00 48.23 371 VAL E O 1
ATOM 9603 N N . LYS E 1 184 ? -22.595 18.428 -25.125 1.00 47.65 372 LYS E N 1
ATOM 9604 C CA . LYS E 1 184 ? -21.233 19.039 -25.187 1.00 47.39 372 LYS E CA 1
ATOM 9605 C C . LYS E 1 184 ? -21.342 20.543 -24.938 1.00 43.60 372 LYS E C 1
ATOM 9606 O O . LYS E 1 184 ? -20.314 21.173 -24.663 1.00 44.18 372 LYS E O 1
ATOM 9612 N N . SER E 1 185 ? -22.560 21.087 -25.028 1.00 36.96 373 SER E N 1
ATOM 9613 C CA . SER E 1 185 ? -22.778 22.535 -24.772 1.00 34.46 373 SER E CA 1
ATOM 9614 C C . SER E 1 185 ? -22.835 22.785 -23.262 1.00 33.61 373 SER E C 1
ATOM 9615 O O . SER E 1 185 ? -22.418 23.875 -22.828 1.00 35.78 373 SER E O 1
ATOM 9618 N N . LYS E 1 186 ? -23.337 21.811 -22.498 1.00 30.18 374 LYS E N 1
ATOM 9619 C CA . LYS E 1 186 ? -23.437 21.952 -21.033 1.00 29.28 374 LYS E CA 1
ATOM 9620 C C . LYS E 1 186 ? -22.068 21.587 -20.435 1.00 32.12 374 LYS E C 1
ATOM 9621 O O . LYS E 1 186 ? -21.186 21.199 -21.201 1.00 32.90 374 LYS E O 1
ATOM 9627 N N . ASN E 1 187 ? -21.937 21.697 -19.123 1.00 33.03 375 ASN E N 1
ATOM 9628 C CA . ASN E 1 187 ? -20.609 21.239 -18.527 1.00 34.72 375 ASN E CA 1
ATOM 9629 C C . ASN E 1 187 ? -20.974 20.333 -17.389 1.00 37.37 375 ASN E C 1
ATOM 9630 O O . ASN E 1 187 ? -21.071 20.789 -16.262 1.00 40.29 375 ASN E O 1
ATOM 9635 N N . LEU E 1 188 ? -21.198 19.040 -17.651 1.00 38.64 376 LEU E N 1
ATOM 9636 C CA . LEU E 1 188 ? -21.707 18.076 -16.662 1.00 40.35 376 LEU E CA 1
ATOM 9637 C C . LEU E 1 188 ? -20.707 17.768 -15.517 1.00 42.98 376 LEU E C 1
ATOM 9638 O O . LEU E 1 188 ? -21.121 17.367 -14.430 1.00 43.86 376 LEU E O 1
ATOM 9643 N N . ASN E 1 189 ? -19.433 17.902 -15.789 1.00 43.81 377 ASN E N 1
ATOM 9644 C CA . ASN E 1 189 ? -18.390 17.658 -14.774 1.00 47.24 377 ASN E CA 1
ATOM 9645 C C . ASN E 1 189 ? -18.359 18.815 -13.746 1.00 52.93 377 ASN E C 1
ATOM 9646 O O . ASN E 1 189 ? -18.171 18.580 -12.559 1.00 54.38 377 ASN E O 1
ATOM 9651 N N . LYS E 1 190 ? -18.588 20.052 -14.216 1.00 56.44 378 LYS E N 1
ATOM 9652 C CA . LYS E 1 190 ? -18.688 21.230 -13.373 1.00 58.61 378 LYS E CA 1
ATOM 9653 C C . LYS E 1 190 ? -19.965 21.156 -12.542 1.00 59.14 378 LYS E C 1
ATOM 9654 O O . LYS E 1 190 ? -19.960 21.581 -11.401 1.00 59.33 378 LYS E O 1
ATOM 9660 N N . ASP E 1 191 ? -21.051 20.595 -13.095 1.00 59.67 379 ASP E N 1
ATOM 9661 C CA . ASP E 1 191 ? -22.299 20.382 -12.371 1.00 60.38 379 ASP E CA 1
ATOM 9662 C C . ASP E 1 191 ? -22.043 19.442 -11.174 1.00 61.22 379 ASP E C 1
ATOM 9663 O O . ASP E 1 191 ? -22.558 19.688 -10.083 1.00 62.12 379 ASP E O 1
ATOM 9668 N N . LEU E 1 192 ? -21.225 18.400 -11.375 1.00 60.30 380 LEU E N 1
ATOM 9669 C CA . LEU E 1 192 ? -20.872 17.472 -10.309 1.00 60.33 380 LEU E CA 1
ATOM 9670 C C . LEU E 1 192 ? -20.097 18.209 -9.200 1.00 60.45 380 LEU E C 1
ATOM 9671 O O . LEU E 1 192 ? -20.366 17.999 -8.027 1.00 60.52 380 LEU E O 1
ATOM 9676 N N . SER E 1 193 ? -19.164 19.099 -9.580 1.00 60.06 381 SER E N 1
ATOM 9677 C CA . SER E 1 193 ? -18.352 19.891 -8.649 1.00 59.83 381 SER E CA 1
ATOM 9678 C C . SER E 1 193 ? -19.226 20.874 -7.853 1.00 58.54 381 SER E C 1
ATOM 9679 O O . SER E 1 193 ? -19.006 21.076 -6.661 1.00 58.11 381 SER E O 1
ATOM 9682 N N . ASP E 1 194 ? -20.226 21.457 -8.512 1.00 57.34 382 ASP E N 1
ATOM 9683 C CA . ASP E 1 194 ? -21.144 22.366 -7.847 1.00 57.10 382 ASP E CA 1
ATOM 9684 C C . ASP E 1 194 ? -21.975 21.621 -6.815 1.00 57.81 382 ASP E C 1
ATOM 9685 O O . ASP E 1 194 ? -22.246 22.168 -5.749 1.00 58.30 382 ASP E O 1
ATOM 9690 N N . MET E 1 195 ? -22.403 20.393 -7.146 1.00 57.62 383 MET E N 1
ATOM 9691 C CA . MET E 1 195 ? -23.171 19.538 -6.253 1.00 57.85 383 MET E CA 1
ATOM 9692 C C . MET E 1 195 ? -22.338 19.097 -5.035 1.00 59.00 383 MET E C 1
ATOM 9693 O O . MET E 1 195 ? -22.866 19.079 -3.922 1.00 58.40 383 MET E O 1
ATOM 9698 N N . THR E 1 196 ? -21.044 18.765 -5.233 1.00 60.17 384 THR E N 1
ATOM 9699 C CA . THR E 1 196 ? -20.200 18.373 -4.099 1.00 62.37 384 THR E CA 1
ATOM 9700 C C . THR E 1 196 ? -19.986 19.555 -3.150 1.00 62.97 384 THR E C 1
ATOM 9701 O O . THR E 1 196 ? -19.887 19.350 -1.945 1.00 64.19 384 THR E O 1
ATOM 9705 N N . ASN E 1 197 ? -19.911 20.776 -3.685 1.00 62.27 385 ASN E N 1
ATOM 9706 C CA . ASN E 1 197 ? -19.742 21.988 -2.894 1.00 61.69 385 ASN E CA 1
ATOM 9707 C C . ASN E 1 197 ? -20.977 22.184 -2.013 1.00 60.42 385 ASN E C 1
ATOM 9708 O O . ASN E 1 197 ? -20.832 22.447 -0.829 1.00 60.38 385 ASN E O 1
ATOM 9713 N N . ILE E 1 198 ? -22.179 21.995 -2.577 1.00 59.41 386 ILE E N 1
ATOM 9714 C CA . ILE E 1 198 ? -23.428 22.085 -1.830 1.00 58.98 386 ILE E CA 1
ATOM 9715 C C . ILE E 1 198 ? -23.489 21.001 -0.718 1.00 60.24 386 ILE E C 1
ATOM 9716 O O . ILE E 1 198 ? -23.833 21.305 0.425 1.00 60.72 386 ILE E O 1
ATOM 9721 N N . LEU E 1 199 ? -23.135 19.758 -1.048 1.00 60.27 387 LEU E N 1
ATOM 9722 C CA . LEU E 1 199 ? -23.148 18.667 -0.087 1.00 60.86 387 LEU E CA 1
ATOM 9723 C C . LEU E 1 199 ? -22.170 18.935 1.058 1.00 61.95 387 LEU E C 1
ATOM 9724 O O . LEU E 1 199 ? -22.504 18.688 2.216 1.00 61.19 387 LEU E O 1
ATOM 9729 N N . GLN E 1 200 ? -20.984 19.477 0.741 1.00 63.50 388 GLN E N 1
ATOM 9730 C CA . GLN E 1 200 ? -19.944 19.775 1.740 1.00 65.32 388 GLN E CA 1
ATOM 9731 C C . GLN E 1 200 ? -20.393 20.868 2.708 1.00 65.95 388 GLN E C 1
ATOM 9732 O O . GLN E 1 200 ? -20.068 20.797 3.890 1.00 65.62 388 GLN E O 1
ATOM 9738 N N . GLN E 1 201 ? -21.153 21.871 2.198 1.00 66.72 389 GLN E N 1
ATOM 9739 C CA . GLN E 1 201 ? -21.690 22.970 3.002 1.00 67.23 389 GLN E CA 1
ATOM 9740 C C . GLN E 1 201 ? -22.743 22.454 3.982 1.00 67.91 389 GLN E C 1
ATOM 9741 O O . GLN E 1 201 ? -22.817 22.961 5.099 1.00 67.90 389 GLN E O 1
ATOM 9747 N N . SER E 1 202 ? -23.553 21.461 3.569 1.00 68.47 390 SER E N 1
ATOM 9748 C CA . SER E 1 202 ? -24.555 20.842 4.428 1.00 70.00 390 SER E CA 1
ATOM 9749 C C . SER E 1 202 ? -23.882 20.050 5.528 1.00 71.36 390 SER E C 1
ATOM 9750 O O . SER E 1 202 ? -24.325 20.120 6.670 1.00 71.54 390 SER E O 1
ATOM 9753 N N . GLU E 1 203 ? -22.813 19.310 5.198 1.00 72.23 391 GLU E N 1
ATOM 9754 C CA . GLU E 1 203 ? -22.064 18.542 6.179 1.00 73.86 391 GLU E CA 1
ATOM 9755 C C . GLU E 1 203 ? -21.365 19.483 7.178 1.00 75.39 391 GLU E C 1
ATOM 9756 O O . GLU E 1 203 ? -21.331 19.169 8.355 1.00 75.81 391 GLU E O 1
ATOM 9762 N N . LEU E 1 204 ? -20.884 20.646 6.735 1.00 76.20 392 LEU E N 1
ATOM 9763 C CA . LEU E 1 204 ? -20.255 21.638 7.613 1.00 77.98 392 LEU E CA 1
ATOM 9764 C C . LEU E 1 204 ? -21.278 22.187 8.627 1.00 80.42 392 LEU E C 1
ATOM 9765 O O . LEU E 1 204 ? -20.980 22.305 9.815 1.00 81.03 392 LEU E O 1
ATOM 9770 N N . LEU E 1 205 ? -22.485 22.494 8.146 1.00 81.55 393 LEU E N 1
ATOM 9771 C CA . LEU E 1 205 ? -23.602 23.003 8.931 1.00 82.77 393 LEU E CA 1
ATOM 9772 C C . LEU E 1 205 ? -24.043 21.955 9.971 1.00 84.52 393 LEU E C 1
ATOM 9773 O O . LEU E 1 205 ? -24.233 22.316 11.130 1.00 84.57 393 LEU E O 1
ATOM 9778 N N . LEU E 1 206 ? -24.213 20.677 9.584 1.00 85.98 394 LEU E N 1
ATOM 9779 C CA . LEU E 1 206 ? -24.656 19.658 10.548 1.00 87.63 394 LEU E CA 1
ATOM 9780 C C . LEU E 1 206 ? -23.531 19.249 11.515 1.00 89.09 394 LEU E C 1
ATOM 9781 O O . LEU E 1 206 ? -23.825 18.949 12.671 1.00 89.29 394 LEU E O 1
ATOM 9786 N N . THR E 1 207 ? -22.256 19.298 11.074 1.00 89.94 395 THR E N 1
ATOM 9787 C CA . THR E 1 207 ? -21.106 18.993 11.934 1.00 91.12 395 THR E CA 1
ATOM 9788 C C . THR E 1 207 ? -21.063 19.973 13.109 1.00 92.09 395 THR E C 1
ATOM 9789 O O . THR E 1 207 ? -20.973 19.550 14.258 1.00 92.39 395 THR E O 1
ATOM 9793 N N . ASN E 1 208 ? -21.196 21.271 12.826 1.00 92.40 396 ASN E N 1
ATOM 9794 C CA . ASN E 1 208 ? -21.174 22.307 13.850 1.00 93.33 396 ASN E CA 1
ATOM 9795 C C . ASN E 1 208 ? -22.505 22.483 14.613 1.00 94.62 396 ASN E C 1
ATOM 9796 O O . ASN E 1 208 ? -22.580 23.304 15.523 1.00 95.22 396 ASN E O 1
ATOM 9801 N N . LEU E 1 209 ? -23.531 21.700 14.281 1.00 95.08 397 LEU E N 1
ATOM 9802 C CA . LEU E 1 209 ? -24.818 21.733 14.960 1.00 96.21 397 LEU E CA 1
ATOM 9803 C C . LEU E 1 209 ? -24.807 20.669 16.074 1.00 97.99 397 LEU E C 1
ATOM 9804 O O . LEU E 1 209 ? -25.222 20.955 17.197 1.00 98.38 397 LEU E O 1
ATOM 9809 N N . ASN E 1 210 ? -24.310 19.449 15.753 1.00 98.53 398 ASN E N 1
ATOM 9810 C CA . ASN E 1 210 ? -24.177 18.328 16.677 1.00 99.55 398 ASN E CA 1
ATOM 9811 C C . ASN E 1 210 ? -23.272 18.699 17.863 1.00 100.34 398 ASN E C 1
ATOM 9812 O O . ASN E 1 210 ? -23.715 19.324 18.835 1.00 100.86 398 ASN E O 1
ATOM 9817 N N . TYR E 1 216 ? -31.949 17.387 18.217 1.00 109.02 404 TYR E N 1
ATOM 9818 C CA . TYR E 1 216 ? -33.231 17.997 17.872 1.00 109.24 404 TYR E CA 1
ATOM 9819 C C . TYR E 1 216 ? -33.944 17.293 16.693 1.00 108.61 404 TYR E C 1
ATOM 9820 O O . TYR E 1 216 ? -33.363 16.425 16.023 1.00 108.74 404 TYR E O 1
ATOM 9829 N N . ILE E 1 217 ? -35.228 17.632 16.482 1.00 107.56 405 ILE E N 1
ATOM 9830 C CA . ILE E 1 217 ? -36.037 17.087 15.390 1.00 106.80 405 ILE E CA 1
ATOM 9831 C C . ILE E 1 217 ? -35.581 17.681 14.039 1.00 105.45 405 ILE E C 1
ATOM 9832 O O . ILE E 1 217 ? -35.617 16.989 13.016 1.00 105.70 405 ILE E O 1
ATOM 9837 N N . TYR E 1 218 ? -35.077 18.929 14.053 1.00 103.67 406 TYR E N 1
ATOM 9838 C CA . TYR E 1 218 ? -34.557 19.575 12.861 1.00 102.49 406 TYR E CA 1
ATOM 9839 C C . TYR E 1 218 ? -33.245 18.950 12.380 1.00 98.90 406 TYR E C 1
ATOM 9840 O O . TYR E 1 218 ? -32.989 18.924 11.179 1.00 98.78 406 TYR E O 1
ATOM 9849 N N . ILE E 1 219 ? -32.435 18.419 13.304 1.00 95.54 407 ILE E N 1
ATOM 9850 C CA . ILE E 1 219 ? -31.163 17.790 12.961 1.00 92.78 407 ILE E CA 1
ATOM 9851 C C . ILE E 1 219 ? -31.382 16.432 12.264 1.00 89.71 407 ILE E C 1
ATOM 9852 O O . ILE E 1 219 ? -30.621 16.064 11.368 1.00 89.37 407 ILE E O 1
ATOM 9857 N N . ASP E 1 220 ? -32.440 15.707 12.649 1.00 87.07 408 ASP E N 1
ATOM 9858 C CA . ASP E 1 220 ? -32.759 14.433 12.022 1.00 84.76 408 ASP E CA 1
ATOM 9859 C C . ASP E 1 220 ? -33.333 14.654 10.623 1.00 82.24 408 ASP E C 1
ATOM 9860 O O . ASP E 1 220 ? -33.087 13.835 9.740 1.00 82.29 408 ASP E O 1
ATOM 9865 N N . THR E 1 221 ? -34.106 15.742 10.418 1.00 79.83 409 THR E N 1
ATOM 9866 C CA . THR E 1 221 ? -34.679 16.006 9.100 1.00 78.30 409 THR E CA 1
ATOM 9867 C C . THR E 1 221 ? -33.574 16.441 8.121 1.00 75.13 409 THR E C 1
ATOM 9868 O O . THR E 1 221 ? -33.581 15.991 6.990 1.00 74.39 409 THR E O 1
ATOM 9872 N N . ILE E 1 222 ? -32.579 17.217 8.600 1.00 72.97 410 ILE E N 1
ATOM 9873 C CA . ILE E 1 222 ? -31.420 17.675 7.834 1.00 71.27 410 ILE E CA 1
ATOM 9874 C C . ILE E 1 222 ? -30.540 16.493 7.441 1.00 70.05 410 ILE E C 1
ATOM 9875 O O . ILE E 1 222 ? -30.019 16.470 6.335 1.00 70.36 410 ILE E O 1
ATOM 9880 N N . LYS E 1 223 ? -30.368 15.516 8.335 1.00 68.86 411 LYS E N 1
ATOM 9881 C CA . LYS E 1 223 ? -29.564 14.338 8.042 1.00 68.52 411 LYS E CA 1
ATOM 9882 C C . LYS E 1 223 ? -30.247 13.431 7.023 1.00 67.17 411 LYS E C 1
ATOM 9883 O O . LYS E 1 223 ? -29.562 12.787 6.229 1.00 66.52 411 LYS E O 1
ATOM 9889 N N . PHE E 1 224 ? -31.594 13.362 7.056 1.00 66.40 412 PHE E N 1
ATOM 9890 C CA . PHE E 1 224 ? -32.357 12.556 6.103 1.00 65.92 412 PHE E CA 1
ATOM 9891 C C . PHE E 1 224 ? -32.289 13.217 4.718 1.00 65.47 412 PHE E C 1
ATOM 9892 O O . PHE E 1 224 ? -32.037 12.522 3.741 1.00 65.78 412 PHE E O 1
ATOM 9900 N N . ILE E 1 225 ? -32.492 14.548 4.635 1.00 64.43 413 ILE E N 1
ATOM 9901 C CA . ILE E 1 225 ? -32.432 15.270 3.371 1.00 64.11 413 ILE E CA 1
ATOM 9902 C C . ILE E 1 225 ? -31.025 15.232 2.795 1.00 64.09 413 ILE E C 1
ATOM 9903 O O . ILE E 1 225 ? -30.875 15.000 1.604 1.00 64.24 413 ILE E O 1
ATOM 9908 N N . HIS E 1 226 ? -29.994 15.359 3.638 1.00 63.77 414 HIS E N 1
ATOM 9909 C CA . HIS E 1 226 ? -28.610 15.285 3.162 1.00 63.62 414 HIS E CA 1
ATOM 9910 C C . HIS E 1 226 ? -28.250 13.884 2.644 1.00 63.27 414 HIS E C 1
ATOM 9911 O O . HIS E 1 226 ? -27.477 13.746 1.692 1.00 63.63 414 HIS E O 1
ATOM 9918 N N . LYS E 1 227 ? -28.838 12.843 3.257 1.00 61.89 415 LYS E N 1
ATOM 9919 C CA . LYS E 1 227 ? -28.605 11.477 2.847 1.00 61.00 415 LYS E CA 1
ATOM 9920 C C . LYS E 1 227 ? -29.281 11.221 1.497 1.00 59.05 415 LYS E C 1
ATOM 9921 O O . LYS E 1 227 ? -28.680 10.576 0.639 1.00 58.25 415 LYS E O 1
ATOM 9927 N N . GLU E 1 228 ? -30.502 11.768 1.280 1.00 57.80 416 GLU E N 1
ATOM 9928 C CA . GLU E 1 228 ? -31.195 11.640 -0.009 1.00 57.02 416 GLU E CA 1
ATOM 9929 C C . GLU E 1 228 ? -30.348 12.343 -1.091 1.00 56.65 416 GLU E C 1
ATOM 9930 O O . GLU E 1 228 ? -30.043 11.740 -2.102 1.00 56.45 416 GLU E O 1
ATOM 9936 N N . MET E 1 229 ? -29.904 13.576 -0.825 1.00 56.67 417 MET E N 1
ATOM 9937 C CA . MET E 1 229 ? -29.092 14.356 -1.749 1.00 56.91 417 MET E CA 1
ATOM 9938 C C . MET E 1 229 ? -27.761 13.686 -2.119 1.00 57.91 417 MET E C 1
ATOM 9939 O O . MET E 1 229 ? -27.302 13.829 -3.250 1.00 58.17 417 MET E O 1
ATOM 9944 N N . LYS E 1 230 ? -27.154 12.955 -1.189 1.00 58.61 418 LYS E N 1
ATOM 9945 C CA . LYS E 1 230 ? -25.894 12.264 -1.450 1.00 60.52 418 LYS E CA 1
ATOM 9946 C C . LYS E 1 230 ? -26.131 11.018 -2.328 1.00 61.17 418 LYS E C 1
ATOM 9947 O O . LYS E 1 230 ? -25.303 10.702 -3.169 1.00 61.04 418 LYS E O 1
ATOM 9953 N N . HIS E 1 231 ? -27.276 10.340 -2.156 1.00 61.78 419 HIS E N 1
ATOM 9954 C CA . HIS E 1 231 ? -27.647 9.185 -2.961 1.00 62.77 419 HIS E CA 1
ATOM 9955 C C . HIS E 1 231 ? -27.985 9.655 -4.381 1.00 61.51 419 HIS E C 1
ATOM 9956 O O . HIS E 1 231 ? -27.578 9.014 -5.361 1.00 61.73 419 HIS E O 1
ATOM 9963 N N . ILE E 1 232 ? -28.729 10.777 -4.491 1.00 59.72 420 ILE E N 1
ATOM 9964 C CA . ILE E 1 232 ? -29.101 11.397 -5.755 1.00 58.65 420 ILE E CA 1
ATOM 9965 C C . ILE E 1 232 ? -27.812 11.801 -6.494 1.00 57.70 420 ILE E C 1
ATOM 9966 O O . ILE E 1 232 ? -27.639 11.472 -7.664 1.00 57.37 420 ILE E O 1
ATOM 9971 N N . PHE E 1 233 ? -26.882 12.439 -5.781 1.00 56.82 421 PHE E N 1
ATOM 9972 C CA . PHE E 1 233 ? -25.595 12.816 -6.347 1.00 56.21 421 PHE E CA 1
ATOM 9973 C C . PHE E 1 233 ? -24.824 11.596 -6.879 1.00 56.46 421 PHE E C 1
ATOM 9974 O O . PHE E 1 233 ? -24.217 11.687 -7.941 1.00 56.70 421 PHE E O 1
ATOM 9982 N N . ASN E 1 234 ? -24.796 10.491 -6.128 1.00 56.26 422 ASN E N 1
ATOM 9983 C CA . ASN E 1 234 ? -24.085 9.289 -6.552 1.00 56.28 422 ASN E CA 1
ATOM 9984 C C . ASN E 1 234 ? -24.687 8.705 -7.842 1.00 55.34 422 ASN E C 1
ATOM 9985 O O . ASN E 1 234 ? -23.951 8.150 -8.652 1.00 55.76 422 ASN E O 1
ATOM 9990 N N . ARG E 1 235 ? -26.008 8.819 -8.026 1.00 53.83 423 ARG E N 1
ATOM 9991 C CA . ARG E 1 235 ? -26.671 8.363 -9.237 1.00 53.09 423 ARG E CA 1
ATOM 9992 C C . ARG E 1 235 ? -26.359 9.349 -10.402 1.00 54.18 423 ARG E C 1
ATOM 9993 O O . ARG E 1 235 ? -26.151 8.898 -11.528 1.00 54.53 423 ARG E O 1
ATOM 10001 N N . ILE E 1 236 ? -26.290 10.678 -10.123 1.00 53.61 424 ILE E N 1
ATOM 10002 C CA . ILE E 1 236 ? -25.935 11.693 -11.120 1.00 53.40 424 ILE E CA 1
ATOM 10003 C C . ILE E 1 236 ? -24.504 11.442 -11.608 1.00 54.22 424 ILE E C 1
ATOM 10004 O O . ILE E 1 236 ? -24.268 11.472 -12.802 1.00 55.28 424 ILE E O 1
ATOM 10009 N N . GLU E 1 237 ? -23.579 11.134 -10.707 1.00 53.91 425 GLU E N 1
ATOM 10010 C CA . GLU E 1 237 ? -22.187 10.849 -11.045 1.00 55.16 425 GLU E CA 1
ATOM 10011 C C . GLU E 1 237 ? -22.060 9.565 -11.890 1.00 56.31 425 GLU E C 1
ATOM 10012 O O . GLU E 1 237 ? -21.239 9.499 -12.804 1.00 56.83 425 GLU E O 1
ATOM 10018 N N . TYR E 1 238 ? -22.892 8.559 -11.584 1.00 55.79 426 TYR E N 1
ATOM 10019 C CA . TYR E 1 238 ? -22.954 7.280 -12.292 1.00 55.27 426 TYR E CA 1
ATOM 10020 C C . TYR E 1 238 ? -23.412 7.506 -13.752 1.00 54.69 426 TYR E C 1
ATOM 10021 O O . TYR E 1 238 ? -22.775 7.029 -14.676 1.00 54.27 426 TYR E O 1
ATOM 10030 N N . HIS E 1 239 ? -24.500 8.250 -13.943 1.00 54.42 427 HIS E N 1
ATOM 10031 C CA . HIS E 1 239 ? -25.057 8.552 -15.248 1.00 54.31 427 HIS E CA 1
ATOM 10032 C C . HIS E 1 239 ? -24.196 9.532 -16.061 1.00 54.74 427 HIS E C 1
ATOM 10033 O O . HIS E 1 239 ? -24.124 9.400 -17.273 1.00 54.11 427 HIS E O 1
ATOM 10040 N N . THR E 1 240 ? -23.493 10.455 -15.390 1.00 55.69 428 THR E N 1
ATOM 10041 C CA . THR E 1 240 ? -22.589 11.428 -16.005 1.00 56.85 428 THR E CA 1
ATOM 10042 C C . THR E 1 240 ? -21.376 10.731 -16.604 1.00 58.26 428 THR E C 1
ATOM 10043 O O . THR E 1 240 ? -20.919 11.117 -17.678 1.00 58.92 428 THR E O 1
ATOM 10047 N N . LYS E 1 241 ? -20.872 9.691 -15.937 1.00 58.82 429 LYS E N 1
ATOM 10048 C CA . LYS E 1 241 ? -19.746 8.910 -16.432 1.00 60.18 429 LYS E CA 1
ATOM 10049 C C . LYS E 1 241 ? -20.183 8.194 -17.733 1.00 60.42 429 LYS E C 1
ATOM 10050 O O . LYS E 1 241 ? -19.438 8.193 -18.702 1.00 60.85 429 LYS E O 1
ATOM 10056 N N . ILE E 1 242 ? -21.422 7.675 -17.769 1.00 59.59 430 ILE E N 1
ATOM 10057 C CA . ILE E 1 242 ? -21.966 7.000 -18.929 1.00 59.44 430 ILE E CA 1
ATOM 10058 C C . ILE E 1 242 ? -22.204 7.957 -20.105 1.00 59.40 430 ILE E C 1
ATOM 10059 O O . ILE E 1 242 ? -21.837 7.620 -21.224 1.00 59.62 430 ILE E O 1
ATOM 10064 N N . ILE E 1 243 ? -22.773 9.139 -19.866 1.00 59.08 431 ILE E N 1
ATOM 10065 C CA . ILE E 1 243 ? -22.999 10.123 -20.933 1.00 58.80 431 ILE E CA 1
ATOM 10066 C C . ILE E 1 243 ? -21.661 10.573 -21.538 1.00 58.78 431 ILE E C 1
ATOM 10067 O O . ILE E 1 243 ? -21.545 10.641 -22.751 1.00 59.14 431 ILE E O 1
ATOM 10072 N N . ASN E 1 244 ? -20.657 10.860 -20.705 1.00 58.40 432 ASN E N 1
ATOM 10073 C CA . ASN E 1 244 ? -19.381 11.341 -21.213 1.00 59.33 432 ASN E CA 1
ATOM 10074 C C . ASN E 1 244 ? -18.698 10.277 -22.064 1.00 61.88 432 ASN E C 1
ATOM 10075 O O . ASN E 1 244 ? -18.135 10.597 -23.112 1.00 62.87 432 ASN E O 1
ATOM 10080 N N . ASP E 1 245 ? -18.756 9.004 -21.601 1.00 62.35 433 ASP E N 1
ATOM 10081 C CA . ASP E 1 245 ? -18.228 7.824 -22.269 1.00 61.97 433 ASP E CA 1
ATOM 10082 C C . ASP E 1 245 ? -18.934 7.613 -23.637 1.00 61.08 433 ASP E C 1
ATOM 10083 O O . ASP E 1 245 ? -18.241 7.337 -24.617 1.00 62.90 433 ASP E O 1
ATOM 10088 N N . LYS E 1 246 ? -20.287 7.696 -23.685 1.00 57.96 434 LYS E N 1
ATOM 10089 C CA . LYS E 1 246 ? -21.095 7.456 -24.883 1.00 56.36 434 LYS E CA 1
ATOM 10090 C C . LYS E 1 246 ? -21.286 8.668 -25.790 1.00 56.25 434 LYS E C 1
ATOM 10091 O O . LYS E 1 246 ? -22.076 8.585 -26.745 1.00 56.89 434 LYS E O 1
ATOM 10097 N N . THR E 1 247 ? -20.760 9.837 -25.405 1.00 53.97 435 THR E N 1
ATOM 10098 C CA . THR E 1 247 ? -20.862 11.009 -26.285 1.00 51.24 435 THR E CA 1
ATOM 10099 C C . THR E 1 247 ? -19.609 10.883 -27.207 1.00 49.13 435 THR E C 1
ATOM 10100 O O . THR E 1 247 ? -19.722 10.990 -28.430 1.00 48.24 435 THR E O 1
ATOM 10104 N N . LYS E 1 248 ? -18.426 10.557 -26.624 1.00 46.47 436 LYS E N 1
ATOM 10105 C CA . LYS E 1 248 ? -17.236 10.325 -27.421 1.00 47.05 436 LYS E CA 1
ATOM 10106 C C . LYS E 1 248 ? -17.509 9.160 -28.427 1.00 47.43 436 LYS E C 1
ATOM 10107 O O . LYS E 1 248 ? -17.754 9.487 -29.597 1.00 47.59 436 LYS E O 1
ATOM 10113 N N . ILE E 1 249 ? -17.583 7.855 -27.954 1.00 46.28 437 ILE E N 1
ATOM 10114 C CA . ILE E 1 249 ? -17.971 6.642 -28.695 1.00 45.17 437 ILE E CA 1
ATOM 10115 C C . ILE E 1 249 ? -19.092 6.913 -29.751 1.00 44.34 437 ILE E C 1
ATOM 10116 O O . ILE E 1 249 ? -18.957 6.421 -30.868 1.00 46.64 437 ILE E O 1
ATOM 10121 N N . ILE E 1 250 ? -20.183 7.646 -29.413 1.00 40.23 438 ILE E N 1
ATOM 10122 C CA . ILE E 1 250 ? -21.198 7.882 -30.464 1.00 38.41 438 ILE E CA 1
ATOM 10123 C C . ILE E 1 250 ? -20.645 8.779 -31.583 1.00 42.52 438 ILE E C 1
ATOM 10124 O O . ILE E 1 250 ? -21.109 8.683 -32.737 1.00 45.22 438 ILE E O 1
ATOM 10129 N N . GLN E 1 251 ? -19.816 9.767 -31.233 1.00 42.62 439 GLN E N 1
ATOM 10130 C CA . GLN E 1 251 ? -19.266 10.662 -32.244 1.00 44.17 439 GLN E CA 1
ATOM 10131 C C . GLN E 1 251 ? -18.184 9.859 -33.020 1.00 45.55 439 GLN E C 1
ATOM 10132 O O . GLN E 1 251 ? -18.141 9.886 -34.256 1.00 44.70 439 GLN E O 1
ATOM 10138 N N . ASP E 1 252 ? -17.304 9.123 -32.293 1.00 46.95 440 ASP E N 1
ATOM 10139 C CA . ASP E 1 252 ? -16.293 8.299 -32.960 1.00 49.62 440 ASP E CA 1
ATOM 10140 C C . ASP E 1 252 ? -16.931 7.347 -34.030 1.00 48.94 440 ASP E C 1
ATOM 10141 O O . ASP E 1 252 ? -16.725 7.541 -35.232 1.00 50.00 440 ASP E O 1
ATOM 10146 N N . LYS E 1 253 ? -17.708 6.340 -33.562 1.00 47.69 441 LYS E N 1
ATOM 10147 C CA . LYS E 1 253 ? -18.397 5.314 -34.348 1.00 46.78 441 LYS E CA 1
ATOM 10148 C C . LYS E 1 253 ? -19.303 5.855 -35.423 1.00 44.52 441 LYS E C 1
ATOM 10149 O O . LYS E 1 253 ? -19.404 5.238 -36.486 1.00 44.29 441 LYS E O 1
ATOM 10155 N N . ILE E 1 254 ? -19.971 6.961 -35.176 1.00 42.68 442 ILE E N 1
ATOM 10156 C CA . ILE E 1 254 ? -20.955 7.461 -36.223 1.00 42.33 442 ILE E CA 1
ATOM 10157 C C . ILE E 1 254 ? -20.306 7.846 -37.573 1.00 45.88 442 ILE E C 1
ATOM 10158 O O . ILE E 1 254 ? -20.979 8.007 -38.593 1.00 44.55 442 ILE E O 1
ATOM 10163 N N . LYS E 1 255 ? -18.980 8.055 -37.546 1.00 47.20 443 LYS E N 1
ATOM 10164 C CA . LYS E 1 255 ? -18.307 8.475 -38.725 1.00 49.40 443 LYS E CA 1
ATOM 10165 C C . LYS E 1 255 ? -17.870 7.270 -39.485 1.00 52.20 443 LYS E C 1
ATOM 10166 O O . LYS E 1 255 ? -17.962 7.258 -40.717 1.00 52.45 443 LYS E O 1
ATOM 10172 N N . LEU E 1 256 ? -17.356 6.230 -38.750 1.00 53.48 444 LEU E N 1
ATOM 10173 C CA . LEU E 1 256 ? -17.031 4.953 -39.280 1.00 53.80 444 LEU E CA 1
ATOM 10174 C C . LEU E 1 256 ? -18.184 4.209 -39.995 1.00 51.59 444 LEU E C 1
ATOM 10175 O O . LEU E 1 256 ? -17.889 3.204 -40.631 1.00 51.33 444 LEU E O 1
ATOM 10180 N N . ASN E 1 257 ? -19.473 4.734 -39.997 1.00 47.96 445 ASN E N 1
ATOM 10181 C CA . ASN E 1 257 ? -20.619 3.998 -40.541 1.00 47.00 445 ASN E CA 1
ATOM 10182 C C . ASN E 1 257 ? -21.634 4.848 -41.386 1.00 46.18 445 ASN E C 1
ATOM 10183 O O . ASN E 1 257 ? -22.835 4.529 -41.389 1.00 47.71 445 ASN E O 1
ATOM 10188 N N . ILE E 1 258 ? -21.187 5.975 -41.987 1.00 44.94 446 ILE E N 1
ATOM 10189 C CA . ILE E 1 258 ? -22.053 6.829 -42.823 1.00 46.45 446 ILE E CA 1
ATOM 10190 C C . ILE E 1 258 ? -21.254 7.268 -44.101 1.00 47.72 446 ILE E C 1
ATOM 10191 O O . ILE E 1 258 ? -20.008 7.121 -44.134 1.00 47.08 446 ILE E O 1
ATOM 10196 N N . TRP E 1 259 ? -21.955 7.744 -45.160 1.00 47.06 447 TRP E N 1
ATOM 10197 C CA . TRP E 1 259 ? -21.273 8.117 -46.430 1.00 49.25 447 TRP E CA 1
ATOM 10198 C C . TRP E 1 259 ? -20.333 6.999 -46.950 1.00 52.95 447 TRP E C 1
ATOM 10199 O O . TRP E 1 259 ? -19.193 7.240 -47.401 1.00 53.73 447 TRP E O 1
ATOM 10210 N N . ARG E 1 260 ? -20.829 5.766 -46.795 1.00 53.90 448 ARG E N 1
ATOM 10211 C CA . ARG E 1 260 ? -20.200 4.522 -47.206 1.00 54.16 448 ARG E CA 1
ATOM 10212 C C . ARG E 1 260 ? -21.287 3.420 -47.338 1.00 55.44 448 ARG E C 1
ATOM 10213 O O . ARG E 1 260 ? -22.484 3.675 -47.103 1.00 54.65 448 ARG E O 1
ATOM 10221 N N . THR E 1 261 ? -20.881 2.256 -47.855 1.00 56.71 449 THR E N 1
ATOM 10222 C CA . THR E 1 261 ? -21.753 1.103 -48.029 1.00 58.51 449 THR E CA 1
ATOM 10223 C C . THR E 1 261 ? -21.186 -0.072 -47.262 1.00 60.36 449 THR E C 1
ATOM 10224 O O . THR E 1 261 ? -19.959 -0.170 -47.039 1.00 59.11 449 THR E O 1
ATOM 10228 N N . PHE E 1 262 ? -22.078 -1.007 -46.895 1.00 62.88 450 PHE E N 1
ATOM 10229 C CA . PHE E 1 262 ? -21.616 -2.238 -46.246 1.00 65.73 450 PHE E CA 1
ATOM 10230 C C . PHE E 1 262 ? -22.216 -3.510 -46.907 1.00 68.68 450 PHE E C 1
ATOM 10231 O O . PHE E 1 262 ? -23.234 -3.433 -47.614 1.00 68.39 450 PHE E O 1
ATOM 10239 N N . GLN E 1 263 ? -21.640 -4.685 -46.589 1.00 70.76 451 GLN E N 1
ATOM 10240 C CA . GLN E 1 263 ? -22.263 -5.955 -46.918 1.00 73.86 451 GLN E CA 1
ATOM 10241 C C . GLN E 1 263 ? -23.468 -6.066 -45.903 1.00 75.25 451 GLN E C 1
ATOM 10242 O O . GLN E 1 263 ? -23.369 -5.590 -44.765 1.00 74.96 451 GLN E O 1
ATOM 10248 N N . LYS E 1 264 ? -24.592 -6.676 -46.315 1.00 76.14 452 LYS E N 1
ATOM 10249 C CA . LYS E 1 264 ? -25.785 -6.801 -45.468 1.00 76.87 452 LYS E CA 1
ATOM 10250 C C . LYS E 1 264 ? -25.519 -7.218 -44.019 1.00 78.09 452 LYS E C 1
ATOM 10251 O O . LYS E 1 264 ? -26.034 -6.582 -43.103 1.00 78.13 452 LYS E O 1
ATOM 10257 N N . ASP E 1 265 ? -24.671 -8.238 -43.806 1.00 78.84 453 ASP E N 1
ATOM 10258 C CA . ASP E 1 265 ? -24.348 -8.708 -42.453 1.00 79.71 453 ASP E CA 1
ATOM 10259 C C . ASP E 1 265 ? -23.642 -7.626 -41.622 1.00 79.01 453 ASP E C 1
ATOM 10260 O O . ASP E 1 265 ? -23.932 -7.472 -40.438 1.00 79.04 453 ASP E O 1
ATOM 10265 N N . GLU E 1 266 ? -22.757 -6.856 -42.264 1.00 78.25 454 GLU E N 1
ATOM 10266 C CA . GLU E 1 266 ? -22.001 -5.771 -41.639 1.00 77.66 454 GLU E CA 1
ATOM 10267 C C . GLU E 1 266 ? -22.897 -4.568 -41.325 1.00 75.50 454 GLU E C 1
ATOM 10268 O O . GLU E 1 266 ? -22.766 -3.952 -40.272 1.00 75.60 454 GLU E O 1
ATOM 10274 N N . LEU E 1 267 ? -23.854 -4.289 -42.205 1.00 73.54 455 LEU E N 1
ATOM 10275 C CA . LEU E 1 267 ? -24.805 -3.203 -42.026 1.00 71.92 455 LEU E CA 1
ATOM 10276 C C . LEU E 1 267 ? -25.739 -3.508 -40.842 1.00 71.10 455 LEU E C 1
ATOM 10277 O O . LEU E 1 267 ? -25.979 -2.638 -40.003 1.00 70.98 455 LEU E O 1
ATOM 10282 N N . LEU E 1 268 ? -26.243 -4.747 -40.762 1.00 70.16 456 LEU E N 1
ATOM 10283 C CA . LEU E 1 268 ? -27.148 -5.157 -39.691 1.00 69.18 456 LEU E CA 1
ATOM 10284 C C . LEU E 1 268 ? -26.463 -5.104 -38.328 1.00 68.09 456 LEU E C 1
ATOM 10285 O O . LEU E 1 268 ? -27.060 -4.624 -37.369 1.00 67.46 456 LEU E O 1
ATOM 10290 N N . LYS E 1 269 ? -25.192 -5.536 -38.262 1.00 67.53 457 LYS E N 1
ATOM 10291 C CA . LYS E 1 269 ? -24.408 -5.503 -37.031 1.00 67.43 457 LYS E CA 1
ATOM 10292 C C . LYS E 1 269 ? -24.144 -4.066 -36.560 1.00 66.87 457 LYS E C 1
ATOM 10293 O O . LYS E 1 269 ? -24.170 -3.798 -35.372 1.00 67.59 457 LYS E O 1
ATOM 10299 N N . ARG E 1 270 ? -23.898 -3.154 -37.482 1.00 66.20 458 ARG E N 1
ATOM 10300 C CA . ARG E 1 270 ? -23.639 -1.758 -37.151 1.00 64.95 458 ARG E CA 1
ATOM 10301 C C . ARG E 1 270 ? -24.929 -1.024 -36.745 1.00 63.05 458 ARG E C 1
ATOM 10302 O O . ARG E 1 270 ? -24.869 -0.130 -35.904 1.00 62.88 458 ARG E O 1
ATOM 10310 N N . ILE E 1 271 ? -26.095 -1.464 -37.239 1.00 61.77 459 ILE E N 1
ATOM 10311 C CA . ILE E 1 271 ? -27.374 -0.893 -36.813 1.00 61.33 459 ILE E CA 1
ATOM 10312 C C . ILE E 1 271 ? -27.682 -1.342 -35.359 1.00 61.38 459 ILE E C 1
ATOM 10313 O O . ILE E 1 271 ? -28.175 -0.543 -34.553 1.00 61.84 459 ILE E O 1
ATOM 10318 N N . LEU E 1 272 ? -27.357 -2.606 -35.015 1.00 60.52 460 LEU E N 1
ATOM 10319 C CA . LEU E 1 272 ? -27.575 -3.091 -33.651 1.00 60.37 460 LEU E CA 1
ATOM 10320 C C . LEU E 1 272 ? -26.603 -2.401 -32.706 1.00 59.30 460 LEU E C 1
ATOM 10321 O O . LEU E 1 272 ? -26.996 -1.992 -31.627 1.00 58.68 460 LEU E O 1
ATOM 10326 N N . ASP E 1 273 ? -25.350 -2.230 -33.140 1.00 59.24 461 ASP E N 1
ATOM 10327 C CA . ASP E 1 273 ? -24.301 -1.586 -32.362 1.00 59.82 461 ASP E CA 1
ATOM 10328 C C . ASP E 1 273 ? -24.661 -0.133 -32.034 1.00 59.59 461 ASP E C 1
ATOM 10329 O O . ASP E 1 273 ? -24.560 0.280 -30.878 1.00 59.27 461 ASP E O 1
ATOM 10334 N N . MET E 1 274 ? -25.111 0.630 -33.042 1.00 59.08 462 MET E N 1
ATOM 10335 C CA . MET E 1 274 ? -25.518 2.009 -32.840 1.00 57.77 462 MET E CA 1
ATOM 10336 C C . MET E 1 274 ? -26.753 2.055 -31.968 1.00 57.45 462 MET E C 1
ATOM 10337 O O . MET E 1 274 ? -26.792 2.870 -31.061 1.00 57.68 462 MET E O 1
ATOM 10342 N N . SER E 1 275 ? -27.752 1.183 -32.201 1.00 56.65 463 SER E N 1
ATOM 10343 C CA . SER E 1 275 ? -28.969 1.189 -31.374 1.00 56.21 463 SER E CA 1
ATOM 10344 C C . SER E 1 275 ? -28.648 0.953 -29.864 1.00 55.63 463 SER E C 1
ATOM 10345 O O . SER E 1 275 ? -29.282 1.513 -28.982 1.00 53.78 463 SER E O 1
ATOM 10348 N N . ASN E 1 276 ? -27.629 0.150 -29.602 1.00 56.29 464 ASN E N 1
ATOM 10349 C CA . ASN E 1 276 ? -27.177 -0.141 -28.262 1.00 57.27 464 ASN E CA 1
ATOM 10350 C C . ASN E 1 276 ? -26.520 1.107 -27.620 1.00 58.81 464 ASN E C 1
ATOM 10351 O O . ASN E 1 276 ? -26.862 1.483 -26.491 1.00 59.21 464 ASN E O 1
ATOM 10356 N N . GLU E 1 277 ? -25.580 1.731 -28.344 1.00 59.51 465 GLU E N 1
ATOM 10357 C CA . GLU E 1 277 ? -24.852 2.937 -27.956 1.00 59.84 465 GLU E CA 1
ATOM 10358 C C . GLU E 1 277 ? -25.852 4.065 -27.659 1.00 59.21 465 GLU E C 1
ATOM 10359 O O . GLU E 1 277 ? -25.732 4.723 -26.633 1.00 59.55 465 GLU E O 1
ATOM 10365 N N . TYR E 1 278 ? -26.850 4.274 -28.541 1.00 58.36 466 TYR E N 1
ATOM 10366 C CA . TYR E 1 278 ? -27.830 5.342 -28.379 1.00 58.37 466 TYR E CA 1
ATOM 10367 C C . TYR E 1 278 ? -28.703 5.106 -27.154 1.00 58.49 466 TYR E C 1
ATOM 10368 O O . TYR E 1 278 ? -29.052 6.056 -26.472 1.00 59.44 466 TYR E O 1
ATOM 10377 N N . SER E 1 279 ? -29.080 3.831 -26.908 1.00 57.66 467 SER E N 1
ATOM 10378 C CA . SER E 1 279 ? -29.904 3.312 -25.796 1.00 56.63 467 SER E CA 1
ATOM 10379 C C . SER E 1 279 ? -29.286 3.721 -24.463 1.00 54.70 467 SER E C 1
ATOM 10380 O O . SER E 1 279 ? -29.946 4.262 -23.597 1.00 53.82 467 SER E O 1
ATOM 10383 N N . LEU E 1 280 ? -28.012 3.384 -24.311 1.00 53.96 468 LEU E N 1
ATOM 10384 C CA . LEU E 1 280 ? -27.248 3.597 -23.121 1.00 54.28 468 LEU E CA 1
ATOM 10385 C C . LEU E 1 280 ? -27.053 5.086 -22.859 1.00 54.79 468 LEU E C 1
ATOM 10386 O O . LEU E 1 280 ? -27.226 5.547 -21.734 1.00 54.65 468 LEU E O 1
ATOM 10391 N N . PHE E 1 281 ? -26.801 5.854 -23.925 1.00 55.16 469 PHE E N 1
ATOM 10392 C CA . PHE E 1 281 ? -26.647 7.297 -23.850 1.00 55.62 469 PHE E CA 1
ATOM 10393 C C . PHE E 1 281 ? -27.968 7.997 -23.473 1.00 54.48 469 PHE E C 1
ATOM 10394 O O . PHE E 1 281 ? -27.968 8.800 -22.555 1.00 54.66 469 PHE E O 1
ATOM 10402 N N . ILE E 1 282 ? -29.067 7.711 -24.181 1.00 53.11 470 ILE E N 1
ATOM 10403 C CA . ILE E 1 282 ? -30.346 8.356 -23.937 1.00 53.10 470 ILE E CA 1
ATOM 10404 C C . ILE E 1 282 ? -30.891 8.048 -22.533 1.00 53.37 470 ILE E C 1
ATOM 10405 O O . ILE E 1 282 ? -31.420 8.960 -21.880 1.00 53.25 470 ILE E O 1
ATOM 10410 N N . THR E 1 283 ? -30.726 6.787 -22.054 1.00 53.04 471 THR E N 1
ATOM 10411 C CA . THR E 1 283 ? -31.183 6.377 -20.719 1.00 52.80 471 THR E CA 1
ATOM 10412 C C . THR E 1 283 ? -30.520 7.231 -19.630 1.00 51.32 471 THR E C 1
ATOM 10413 O O . THR E 1 283 ? -31.215 7.787 -18.793 1.00 51.06 471 THR E O 1
ATOM 10417 N N . SER E 1 284 ? -29.181 7.334 -19.667 1.00 50.44 472 SER E N 1
ATOM 10418 C CA . SER E 1 284 ? -28.412 8.077 -18.709 1.00 51.37 472 SER E CA 1
ATOM 10419 C C . SER E 1 284 ? -28.650 9.578 -18.817 1.00 53.71 472 SER E C 1
ATOM 10420 O O . SER E 1 284 ? -28.744 10.252 -17.790 1.00 54.48 472 SER E O 1
ATOM 10423 N N . ASP E 1 285 ? -28.813 10.099 -20.046 1.00 53.91 473 ASP E N 1
ATOM 10424 C CA . ASP E 1 285 ? -29.065 11.517 -20.284 1.00 54.13 473 ASP E CA 1
ATOM 10425 C C . ASP E 1 285 ? -30.403 11.939 -19.666 1.00 53.78 473 ASP E C 1
ATOM 10426 O O . ASP E 1 285 ? -30.475 12.967 -18.990 1.00 53.94 473 ASP E O 1
ATOM 10431 N N . HIS E 1 286 ? -31.446 11.137 -19.888 1.00 53.24 474 HIS E N 1
ATOM 10432 C CA . HIS E 1 286 ? -32.778 11.383 -19.373 1.00 53.83 474 HIS E CA 1
ATOM 10433 C C . HIS E 1 286 ? -32.799 11.295 -17.830 1.00 53.40 474 HIS E C 1
ATOM 10434 O O . HIS E 1 286 ? -33.338 12.182 -17.164 1.00 53.09 474 HIS E O 1
ATOM 10441 N N . LEU E 1 287 ? -32.141 10.256 -17.273 1.00 52.50 475 LEU E N 1
ATOM 10442 C CA . LEU E 1 287 ? -32.098 10.048 -15.841 1.00 52.18 475 LEU E CA 1
ATOM 10443 C C . LEU E 1 287 ? -31.256 11.084 -15.122 1.00 52.37 475 LEU E C 1
ATOM 10444 O O . LEU E 1 287 ? -31.658 11.553 -14.062 1.00 52.03 475 LEU E O 1
ATOM 10449 N N . ARG E 1 288 ? -30.128 11.494 -15.722 1.00 52.12 476 ARG E N 1
ATOM 10450 C CA . ARG E 1 288 ? -29.257 12.492 -15.119 1.00 51.94 476 ARG E CA 1
ATOM 10451 C C . ARG E 1 288 ? -29.980 13.833 -15.004 1.00 52.01 476 ARG E C 1
ATOM 10452 O O . ARG E 1 288 ? -29.827 14.500 -13.991 1.00 52.55 476 ARG E O 1
ATOM 10460 N N . GLN E 1 289 ? -30.806 14.194 -15.993 1.00 51.39 477 GLN E N 1
ATOM 10461 C CA . GLN E 1 289 ? -31.543 15.447 -15.945 1.00 51.36 477 GLN E CA 1
ATOM 10462 C C . GLN E 1 289 ? -32.632 15.378 -14.886 1.00 51.85 477 GLN E C 1
ATOM 10463 O O . GLN E 1 289 ? -32.780 16.315 -14.103 1.00 51.85 477 GLN E O 1
ATOM 10469 N N . MET E 1 290 ? -33.361 14.255 -14.824 1.00 51.75 478 MET E N 1
ATOM 10470 C CA . MET E 1 290 ? -34.398 14.070 -13.810 1.00 51.99 478 MET E CA 1
ATOM 10471 C C . MET E 1 290 ? -33.819 14.100 -12.371 1.00 51.44 478 MET E C 1
ATOM 10472 O O . MET E 1 290 ? -34.433 14.661 -11.478 1.00 51.67 478 MET E O 1
ATOM 10477 N N . LEU E 1 291 ? -32.620 13.550 -12.179 1.00 50.47 479 LEU E N 1
ATOM 10478 C CA . LEU E 1 291 ? -31.937 13.487 -10.897 1.00 50.19 479 LEU E CA 1
ATOM 10479 C C . LEU E 1 291 ? -31.328 14.814 -10.517 1.00 50.56 479 LEU E C 1
ATOM 10480 O O . LEU E 1 291 ? -31.225 15.120 -9.338 1.00 50.92 479 LEU E O 1
ATOM 10485 N N . TYR E 1 292 ? -30.880 15.594 -11.512 1.00 50.16 480 TYR E N 1
ATOM 10486 C CA . TYR E 1 292 ? -30.353 16.949 -11.346 1.00 48.84 480 TYR E CA 1
ATOM 10487 C C . TYR E 1 292 ? -31.484 17.822 -10.788 1.00 48.54 480 TYR E C 1
ATOM 10488 O O . TYR E 1 292 ? -31.256 18.581 -9.855 1.00 48.85 480 TYR E O 1
ATOM 10497 N N . ASN E 1 293 ? -32.695 17.698 -11.347 1.00 48.68 481 ASN E N 1
ATOM 10498 C CA . ASN E 1 293 ? -33.865 18.450 -10.909 1.00 49.80 481 ASN E CA 1
ATOM 10499 C C . ASN E 1 293 ? -34.249 18.056 -9.496 1.00 52.23 481 ASN E C 1
ATOM 10500 O O . ASN E 1 293 ? -34.640 18.923 -8.711 1.00 53.08 481 ASN E O 1
ATOM 10505 N N . THR E 1 294 ? -34.167 16.734 -9.185 1.00 52.86 482 THR E N 1
ATOM 10506 C CA . THR E 1 294 ? -34.458 16.192 -7.863 1.00 53.19 482 THR E CA 1
ATOM 10507 C C . THR E 1 294 ? -33.471 16.787 -6.839 1.00 52.61 482 THR E C 1
ATOM 10508 O O . THR E 1 294 ? -33.897 17.228 -5.779 1.00 53.05 482 THR E O 1
ATOM 10512 N N . PHE E 1 295 ? -32.171 16.820 -7.174 1.00 51.18 483 PHE E N 1
ATOM 10513 C CA . PHE E 1 295 ? -31.134 17.337 -6.299 1.00 50.65 483 PHE E CA 1
ATOM 10514 C C . PHE E 1 295 ? -31.405 18.801 -5.882 1.00 51.64 483 PHE E C 1
ATOM 10515 O O . PHE E 1 295 ? -31.326 19.120 -4.694 1.00 52.18 483 PHE E O 1
ATOM 10523 N N . TYR E 1 296 ? -31.722 19.680 -6.859 1.00 51.29 484 TYR E N 1
ATOM 10524 C CA . TYR E 1 296 ? -31.962 21.097 -6.597 1.00 50.80 484 TYR E CA 1
ATOM 10525 C C . TYR E 1 296 ? -33.327 21.373 -5.982 1.00 51.95 484 TYR E C 1
ATOM 10526 O O . TYR E 1 296 ? -33.458 22.368 -5.279 1.00 52.61 484 TYR E O 1
ATOM 10535 N N . SER E 1 297 ? -34.304 20.491 -6.173 1.00 52.52 485 SER E N 1
ATOM 10536 C CA . SER E 1 297 ? -35.594 20.636 -5.513 1.00 53.99 485 SER E CA 1
ATOM 10537 C C . SER E 1 297 ? -35.406 20.334 -4.005 1.00 55.44 485 SER E C 1
ATOM 10538 O O . SER E 1 297 ? -35.949 21.049 -3.166 1.00 56.59 485 SER E O 1
ATOM 10541 N N . LYS E 1 298 ? -34.605 19.303 -3.659 1.00 55.64 486 LYS E N 1
ATOM 10542 C CA . LYS E 1 298 ? -34.319 18.968 -2.260 1.00 55.71 486 LYS E CA 1
ATOM 10543 C C . LYS E 1 298 ? -33.399 20.030 -1.615 1.00 56.93 486 LYS E C 1
ATOM 10544 O O . LYS E 1 298 ? -33.557 20.347 -0.442 1.00 56.91 486 LYS E O 1
ATOM 10550 N N . GLU E 1 299 ? -32.493 20.620 -2.406 1.00 57.26 487 GLU E N 1
ATOM 10551 C CA . GLU E 1 299 ? -31.595 21.677 -1.962 1.00 58.36 487 GLU E CA 1
ATOM 10552 C C . GLU E 1 299 ? -32.399 22.944 -1.609 1.00 59.88 487 GLU E C 1
ATOM 10553 O O . GLU E 1 299 ? -32.092 23.611 -0.623 1.00 59.83 487 GLU E O 1
ATOM 10559 N N . LYS E 1 300 ? -33.446 23.246 -2.388 1.00 60.86 488 LYS E N 1
ATOM 10560 C CA . LYS E 1 300 ? -34.302 24.403 -2.134 1.00 62.29 488 LYS E CA 1
ATOM 10561 C C . LYS E 1 300 ? -35.054 24.205 -0.809 1.00 63.45 488 LYS E C 1
ATOM 10562 O O . LYS E 1 300 ? -35.162 25.141 -0.015 1.00 63.64 488 LYS E O 1
ATOM 10568 N N . HIS E 1 301 ? -35.534 22.976 -0.554 1.00 64.26 489 HIS E N 1
ATOM 10569 C CA . HIS E 1 301 ? -36.243 22.669 0.678 1.00 65.28 489 HIS E CA 1
ATOM 10570 C C . HIS E 1 301 ? -35.310 22.694 1.906 1.00 65.57 489 HIS E C 1
ATOM 10571 O O . HIS E 1 301 ? -35.689 23.203 2.965 1.00 65.86 489 HIS E O 1
ATOM 10578 N N . LEU E 1 302 ? -34.082 22.188 1.743 1.00 65.31 490 LEU E N 1
ATOM 10579 C CA . LEU E 1 302 ? -33.065 22.173 2.792 1.00 65.49 490 LEU E CA 1
ATOM 10580 C C . LEU E 1 302 ? -32.702 23.609 3.199 1.00 66.25 490 LEU E C 1
ATOM 10581 O O . LEU E 1 302 ? -32.538 23.882 4.387 1.00 66.89 490 LEU E O 1
ATOM 10586 N N . ASN E 1 303 ? -32.573 24.527 2.220 1.00 66.06 491 ASN E N 1
ATOM 10587 C CA . ASN E 1 303 ? -32.240 25.921 2.480 1.00 66.23 491 ASN E CA 1
ATOM 10588 C C . ASN E 1 303 ? -33.323 26.641 3.273 1.00 66.23 491 ASN E C 1
ATOM 10589 O O . ASN E 1 303 ? -33.003 27.536 4.045 1.00 65.60 491 ASN E O 1
ATOM 10594 N N . ASN E 1 304 ? -34.589 26.233 3.111 1.00 66.66 492 ASN E N 1
ATOM 10595 C CA . ASN E 1 304 ? -35.708 26.781 3.866 1.00 67.84 492 ASN E CA 1
ATOM 10596 C C . ASN E 1 304 ? -35.642 26.286 5.332 1.00 68.40 492 ASN E C 1
ATOM 10597 O O . ASN E 1 304 ? -35.955 27.042 6.244 1.00 68.24 492 ASN E O 1
ATOM 10602 N N . ILE E 1 305 ? -35.201 25.030 5.552 1.00 68.97 493 ILE E N 1
ATOM 10603 C CA . ILE E 1 305 ? -35.021 24.462 6.887 1.00 69.74 493 ILE E CA 1
ATOM 1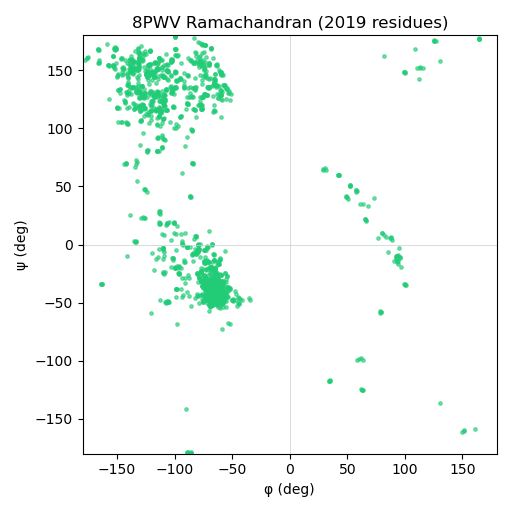0604 C C . ILE E 1 305 ? -33.861 25.176 7.589 1.00 70.68 493 ILE E C 1
ATOM 10605 O O . ILE E 1 305 ? -33.983 25.537 8.763 1.00 71.07 493 ILE E O 1
ATOM 10610 N N . PHE E 1 306 ? -32.769 25.438 6.854 1.00 70.62 494 PHE E N 1
ATOM 10611 C CA . PHE E 1 306 ? -31.615 26.186 7.367 1.00 71.40 494 PHE E CA 1
ATOM 10612 C C . PHE E 1 306 ? -32.041 27.593 7.775 1.00 72.52 494 PHE E C 1
ATOM 10613 O O . PHE E 1 306 ? -31.560 28.118 8.770 1.00 72.51 494 PHE E O 1
ATOM 10621 N N . HIS E 1 307 ? -32.946 28.200 7.000 1.00 73.42 495 HIS E N 1
ATOM 10622 C CA . HIS E 1 307 ? -33.480 29.515 7.271 1.00 74.82 495 HIS E CA 1
ATOM 10623 C C . HIS E 1 307 ? -34.318 29.521 8.553 1.00 77.61 495 HIS E C 1
ATOM 10624 O O . HIS E 1 307 ? -34.097 30.366 9.405 1.00 77.82 495 HIS E O 1
ATOM 10631 N N . HIS E 1 308 ? -35.266 28.591 8.688 1.00 79.92 496 HIS E N 1
ATOM 10632 C CA . HIS E 1 308 ? -36.110 28.482 9.871 1.00 82.83 496 HIS E CA 1
ATOM 10633 C C . HIS E 1 308 ? -35.273 28.178 11.127 1.00 85.14 496 HIS E C 1
ATOM 10634 O O . HIS E 1 308 ? -35.540 28.720 12.193 1.00 85.25 496 HIS E O 1
ATOM 10641 N N . LEU E 1 309 ? -34.251 27.343 10.981 1.00 86.58 497 LEU E N 1
ATOM 10642 C CA . LEU E 1 309 ? -33.345 26.948 12.045 1.00 88.96 497 LEU E CA 1
ATOM 10643 C C . LEU E 1 309 ? -32.494 28.119 12.539 1.00 90.98 497 LEU E C 1
ATOM 10644 O O . LEU E 1 309 ? -32.327 28.299 13.745 1.00 90.46 497 LEU E O 1
ATOM 10649 N N . ILE E 1 310 ? -31.956 28.914 11.607 1.00 92.90 498 ILE E N 1
ATOM 10650 C CA . ILE E 1 310 ? -31.103 30.030 11.953 1.00 95.79 498 ILE E CA 1
ATOM 10651 C C . ILE E 1 310 ? -31.898 31.227 12.514 1.00 98.69 498 ILE E C 1
ATOM 10652 O O . ILE E 1 310 ? -31.333 32.022 13.267 1.00 98.75 498 ILE E O 1
ATOM 10657 N N . TYR E 1 311 ? -33.214 31.314 12.225 1.00 100.76 499 TYR E N 1
ATOM 10658 C CA . TYR E 1 311 ? -34.037 32.384 12.774 1.00 103.12 499 TYR E CA 1
ATOM 10659 C C . TYR E 1 311 ? -34.695 31.967 14.135 1.00 105.59 499 TYR E C 1
ATOM 10660 O O . TYR E 1 311 ? -34.846 32.828 15.007 1.00 106.03 499 TYR E O 1
ATOM 10669 N N . VAL E 1 312 ? -34.972 30.655 14.370 1.00 106.92 500 VAL E N 1
ATOM 10670 C CA . VAL E 1 312 ? -35.453 30.212 15.699 1.00 108.56 500 VAL E CA 1
ATOM 10671 C C . VAL E 1 312 ? -34.289 29.944 16.686 1.00 110.62 500 VAL E C 1
ATOM 10672 O O . VAL E 1 312 ? -34.541 29.699 17.864 1.00 111.26 500 VAL E O 1
ATOM 10676 N N . LEU E 1 313 ? -33.030 29.960 16.215 1.00 111.26 501 LEU E N 1
ATOM 10677 C CA . LEU E 1 313 ? -31.872 29.708 17.068 1.00 111.94 501 LEU E CA 1
ATOM 10678 C C . LEU E 1 313 ? -31.220 31.020 17.464 1.00 112.41 501 LEU E C 1
ATOM 10679 O O . LEU E 1 313 ? -30.845 31.177 18.620 1.00 112.92 501 LEU E O 1
ATOM 10684 N N . VAL F 2 2 ? -33.459 23.432 -41.970 1.00 77.54 2 VAL F N 1
ATOM 10685 C CA . VAL F 2 2 ? -34.063 23.182 -43.287 1.00 77.98 2 VAL F CA 1
ATOM 10686 C C . VAL F 2 2 ? -33.910 24.381 -44.257 1.00 76.91 2 VAL F C 1
ATOM 10687 O O . VAL F 2 2 ? -34.266 24.256 -45.428 1.00 76.96 2 VAL F O 1
ATOM 10691 N N . GLN F 2 3 ? -33.420 25.546 -43.775 1.00 75.50 3 GLN F N 1
ATOM 10692 C CA . GLN F 2 3 ? -33.219 26.697 -44.650 1.00 74.03 3 GLN F CA 1
ATOM 10693 C C . GLN F 2 3 ? -31.740 27.077 -44.647 1.00 70.96 3 GLN F C 1
ATOM 10694 O O . GLN F 2 3 ? -31.093 27.015 -43.611 1.00 71.11 3 GLN F O 1
ATOM 10700 N N . LEU F 2 4 ? -31.203 27.463 -45.798 1.00 68.69 4 LEU F N 1
ATOM 10701 C CA . LEU F 2 4 ? -29.810 27.878 -45.912 1.00 66.52 4 LEU F CA 1
ATOM 10702 C C . LEU F 2 4 ? -29.775 29.363 -46.285 1.00 65.56 4 LEU F C 1
ATOM 10703 O O . LEU F 2 4 ? -30.533 29.798 -47.144 1.00 65.45 4 LEU F O 1
ATOM 10708 N N . VAL F 2 5 ? -28.979 30.162 -45.565 1.00 64.78 5 VAL F N 1
ATOM 10709 C CA . VAL F 2 5 ? -28.889 31.606 -45.811 1.00 64.45 5 VAL F CA 1
ATOM 10710 C C . VAL F 2 5 ? -27.461 32.005 -46.178 1.00 63.98 5 VAL F C 1
ATOM 10711 O O . VAL F 2 5 ? -26.531 31.826 -45.391 1.00 64.53 5 VAL F O 1
ATOM 10715 N N . GLN F 2 6 ? -27.301 32.577 -47.357 1.00 62.77 6 GLN F N 1
ATOM 10716 C CA . GLN F 2 6 ? -26.004 32.971 -47.874 1.00 62.47 6 GLN F CA 1
ATOM 10717 C C . GLN F 2 6 ? -25.695 34.456 -47.704 1.00 62.63 6 GLN F C 1
ATOM 10718 O O . GLN F 2 6 ? -26.599 35.268 -47.544 1.00 62.05 6 GLN F O 1
ATOM 10724 N N . SER F 2 7 ? -24.407 34.808 -47.825 1.00 63.47 7 SER F N 1
ATOM 10725 C CA . SER F 2 7 ? -23.910 36.180 -47.798 1.00 65.06 7 SER F CA 1
ATOM 10726 C C . SER F 2 7 ? -24.369 36.993 -49.063 1.00 67.09 7 SER F C 1
ATOM 10727 O O . SER F 2 7 ? -24.926 36.442 -50.012 1.00 67.56 7 SER F O 1
ATOM 10730 N N . GLY F 2 8 ? -24.165 38.299 -49.037 1.00 68.25 8 GLY F N 1
ATOM 10731 C CA . GLY F 2 8 ? -24.630 39.192 -50.085 1.00 69.62 8 GLY F CA 1
ATOM 10732 C C . GLY F 2 8 ? -23.850 39.298 -51.374 1.00 71.00 8 GLY F C 1
ATOM 10733 O O . GLY F 2 8 ? -22.760 38.746 -51.518 1.00 70.89 8 GLY F O 1
ATOM 10734 N N . ALA F 2 9 ? -24.428 40.054 -52.316 1.00 72.20 9 ALA F N 1
ATOM 10735 C CA . ALA F 2 9 ? -23.889 40.261 -53.647 1.00 74.06 9 ALA F CA 1
ATOM 10736 C C . ALA F 2 9 ? -22.522 40.915 -53.651 1.00 75.51 9 ALA F C 1
ATOM 10737 O O . ALA F 2 9 ? -22.190 41.684 -52.759 1.00 76.10 9 ALA F O 1
ATOM 10739 N N . GLU F 2 10 ? -21.718 40.573 -54.646 1.00 76.15 10 GLU F N 1
ATOM 10740 C CA . GLU F 2 10 ? -20.368 41.085 -54.800 1.00 77.17 10 GLU F CA 1
ATOM 10741 C C . GLU F 2 10 ? -20.092 41.480 -56.246 1.00 77.41 10 GLU F C 1
ATOM 10742 O O . GLU F 2 10 ? -20.659 40.900 -57.178 1.00 77.71 10 GLU F O 1
ATOM 10748 N N . VAL F 2 11 ? -19.190 42.461 -56.418 1.00 77.10 11 VAL F N 1
ATOM 10749 C CA . VAL F 2 11 ? -18.625 42.895 -57.695 1.00 77.46 11 VAL F CA 1
ATOM 10750 C C . VAL F 2 11 ? -17.126 42.882 -57.445 1.00 78.04 11 VAL F C 1
ATOM 10751 O O . VAL F 2 11 ? -16.654 43.584 -56.560 1.00 78.43 11 VAL F O 1
ATOM 10755 N N . LYS F 2 12 ? -16.389 42.030 -58.147 1.00 78.28 12 LYS F N 1
ATOM 10756 C CA . LYS F 2 12 ? -14.952 41.878 -57.932 1.00 78.81 12 LYS F CA 1
ATOM 10757 C C . LYS F 2 12 ? -14.134 42.131 -59.204 1.00 79.28 12 LYS F C 1
ATOM 10758 O O . LYS F 2 12 ? -14.617 41.936 -60.319 1.00 79.24 12 LYS F O 1
ATOM 10764 N N . LYS F 2 13 ? -12.876 42.531 -59.030 1.00 79.36 13 LYS F N 1
ATOM 10765 C CA . LYS F 2 13 ? -11.955 42.724 -60.146 1.00 79.78 13 LYS F CA 1
ATOM 10766 C C . LYS F 2 13 ? -11.347 41.360 -60.527 1.00 80.04 13 LYS F C 1
ATOM 10767 O O . LYS F 2 13 ? -11.276 40.449 -59.688 1.00 80.11 13 LYS F O 1
ATOM 10770 N N . PRO F 2 14 ? -10.876 41.192 -61.778 1.00 80.04 14 PRO F N 1
ATOM 10771 C CA . PRO F 2 14 ? -10.213 39.928 -62.138 1.00 79.74 14 PRO F CA 1
ATOM 10772 C C . PRO F 2 14 ? -8.905 39.775 -61.352 1.00 79.66 14 PRO F C 1
ATOM 10773 O O . PRO F 2 14 ? -8.218 40.755 -61.080 1.00 79.97 14 PRO F O 1
ATOM 10777 N N . GLY F 2 15 ? -8.599 38.556 -60.940 1.00 79.44 15 GLY F N 1
ATOM 10778 C CA . GLY F 2 15 ? -7.408 38.284 -60.143 1.00 79.71 15 GLY F CA 1
ATOM 10779 C C . GLY F 2 15 ? -7.645 38.312 -58.643 1.00 79.93 15 GLY F C 1
ATOM 10780 O O . GLY F 2 15 ? -6.765 37.921 -57.873 1.00 80.48 15 GLY F O 1
ATOM 10781 N N . SER F 2 16 ? -8.826 38.773 -58.201 1.00 79.33 16 SER F N 1
ATOM 10782 C CA . SER F 2 16 ? -9.152 38.816 -56.778 1.00 79.41 16 SER F CA 1
ATOM 10783 C C . SER F 2 16 ? -9.819 37.494 -56.291 1.00 77.99 16 SER F C 1
ATOM 10784 O O . SER F 2 16 ? -9.955 36.551 -57.061 1.00 77.76 16 SER F O 1
ATOM 10787 N N . SER F 2 17 ? -10.179 37.416 -55.005 1.00 76.78 17 SER F N 1
ATOM 10788 C CA . SER F 2 17 ? -10.830 36.250 -54.416 1.00 75.83 17 SER F CA 1
ATOM 10789 C C . SER F 2 17 ? -12.211 36.636 -53.921 1.00 74.04 17 SER F C 1
ATOM 10790 O O . SER F 2 17 ? -12.451 37.791 -53.589 1.00 74.54 17 SER F O 1
ATOM 10793 N N . VAL F 2 18 ? -13.096 35.658 -53.788 1.00 72.12 18 VAL F N 1
ATOM 10794 C CA . VAL F 2 18 ? -14.412 35.884 -53.207 1.00 70.23 18 VAL F CA 1
ATOM 10795 C C . VAL F 2 18 ? -14.724 34.718 -52.259 1.00 67.88 18 VAL F C 1
ATOM 10796 O O . VAL F 2 18 ? -14.437 33.573 -52.584 1.00 67.12 18 VAL F O 1
ATOM 10800 N N . LYS F 2 19 ? -15.238 35.018 -51.063 1.00 66.24 19 LYS F N 1
ATOM 10801 C CA . LYS F 2 19 ? -15.580 33.991 -50.093 1.00 65.24 19 LYS F CA 1
ATOM 10802 C C . LYS F 2 19 ? -17.065 34.081 -49.758 1.00 65.00 19 LYS F C 1
ATOM 10803 O O . LYS F 2 19 ? -17.512 35.078 -49.202 1.00 65.26 19 LYS F O 1
ATOM 10809 N N . VAL F 2 20 ? -17.832 33.049 -50.111 1.00 64.27 20 VAL F N 1
ATOM 10810 C CA . VAL F 2 20 ? -19.273 33.017 -49.873 1.00 64.03 20 VAL F CA 1
ATOM 10811 C C . VAL F 2 20 ? -19.633 32.127 -48.659 1.00 63.95 20 VAL F C 1
ATOM 10812 O O . VAL F 2 20 ? -19.081 31.044 -48.515 1.00 64.23 20 VAL F O 1
ATOM 10816 N N . SER F 2 21 ? -20.515 32.607 -47.770 1.00 63.19 21 SER F N 1
ATOM 10817 C CA . SER F 2 21 ? -20.928 31.859 -46.591 1.00 63.16 21 SER F CA 1
ATOM 10818 C C . SER F 2 21 ? -22.300 31.233 -46.789 1.00 62.94 21 SER F C 1
ATOM 10819 O O . SER F 2 21 ? -23.067 31.666 -47.646 1.00 63.05 21 SER F O 1
ATOM 10822 N N . CYS F 2 22 ? -22.592 30.191 -46.018 1.00 62.75 22 CYS F N 1
ATOM 10823 C CA . CYS F 2 22 ? -23.838 29.441 -46.092 1.00 63.22 22 CYS F CA 1
ATOM 10824 C C . CYS F 2 22 ? -24.206 28.977 -44.673 1.00 63.26 22 CYS F C 1
ATOM 10825 O O . CYS F 2 22 ? -23.580 28.064 -44.141 1.00 62.75 22 CYS F O 1
ATOM 10828 N N . LYS F 2 23 ? -25.203 29.613 -44.057 1.00 63.61 23 LYS F N 1
ATOM 10829 C CA . LYS F 2 23 ? -25.606 29.275 -42.690 1.00 64.45 23 LYS F CA 1
ATOM 10830 C C . LYS F 2 23 ? -26.852 28.440 -42.631 1.00 64.40 23 LYS F C 1
ATOM 10831 O O . LYS F 2 23 ? -27.846 28.752 -43.283 1.00 64.38 23 LYS F O 1
ATOM 10837 N N . ALA F 2 24 ? -26.808 27.382 -41.828 1.00 64.42 24 ALA F N 1
ATOM 10838 C CA . ALA F 2 24 ? -27.973 26.540 -41.619 1.00 65.55 24 ALA F CA 1
ATOM 10839 C C . ALA F 2 24 ? -28.859 27.237 -40.565 1.00 66.98 24 ALA F C 1
ATOM 10840 O O . ALA F 2 24 ? -28.347 27.726 -39.556 1.00 66.71 24 ALA F O 1
ATOM 10842 N N . SER F 2 25 ? -30.174 27.292 -40.807 1.00 68.22 25 SER F N 1
ATOM 10843 C CA . SER F 2 25 ? -31.124 27.907 -39.876 1.00 69.88 25 SER F CA 1
ATOM 10844 C C . SER F 2 25 ? -31.132 27.233 -38.518 1.00 70.30 25 SER F C 1
ATOM 10845 O O . SER F 2 25 ? -31.282 27.903 -37.500 1.00 70.80 25 SER F O 1
ATOM 10848 N N . GLY F 2 26 ? -30.983 25.916 -38.510 1.00 69.92 26 GLY F N 1
ATOM 10849 C CA . GLY F 2 26 ? -30.988 25.138 -37.282 1.00 69.78 26 GLY F CA 1
ATOM 10850 C C . GLY F 2 26 ? -29.696 25.134 -36.487 1.00 69.18 26 GLY F C 1
ATOM 10851 O O . GLY F 2 26 ? -29.655 24.567 -35.393 1.00 69.65 26 GLY F O 1
ATOM 10852 N N . GLY F 2 27 ? -28.636 25.718 -37.036 1.00 68.06 27 GLY F N 1
ATOM 10853 C CA . GLY F 2 27 ? -27.363 25.790 -36.332 1.00 67.64 27 GLY F CA 1
ATOM 10854 C C . GLY F 2 27 ? -26.331 24.720 -36.643 1.00 66.70 27 GLY F C 1
ATOM 10855 O O . GLY F 2 27 ? -25.192 24.845 -36.187 1.00 67.34 27 GLY F O 1
ATOM 10856 N N . THR F 2 28 ? -26.706 23.642 -37.363 1.00 65.12 28 THR F N 1
ATOM 10857 C CA . THR F 2 28 ? -25.760 22.568 -37.747 1.00 63.55 28 THR F CA 1
ATOM 10858 C C . THR F 2 28 ? -26.069 21.964 -39.094 1.00 61.82 28 THR F C 1
ATOM 10859 O O . THR F 2 28 ? -27.204 22.024 -39.563 1.00 61.82 28 THR F O 1
ATOM 10863 N N . PHE F 2 29 ? -25.066 21.298 -39.685 1.00 60.34 29 PHE F N 1
ATOM 10864 C CA . PHE F 2 29 ? -25.263 20.506 -40.879 1.00 59.58 29 PHE F CA 1
ATOM 10865 C C . PHE F 2 29 ? -25.354 19.007 -40.518 1.00 59.27 29 PHE F C 1
ATOM 10866 O O . PHE F 2 29 ? -25.131 18.191 -41.403 1.00 58.48 29 PHE F O 1
ATOM 10874 N N . SER F 2 30 ? -25.625 18.661 -39.216 1.00 59.06 30 SER F N 1
ATOM 10875 C CA . SER F 2 30 ? -25.726 17.308 -38.653 1.00 59.74 30 SER F CA 1
ATOM 10876 C C . SER F 2 30 ? -24.717 16.316 -39.323 1.00 59.82 30 SER F C 1
ATOM 10877 O O . SER F 2 30 ? -23.518 16.590 -39.279 1.00 60.22 30 SER F O 1
ATOM 10880 N N . SER F 2 31 ? -25.174 15.246 -40.003 1.00 59.22 31 SER F N 1
ATOM 10881 C CA . SER F 2 31 ? -24.265 14.328 -40.673 1.00 59.06 31 SER F CA 1
ATOM 10882 C C . SER F 2 31 ? -24.384 14.373 -42.217 1.00 58.38 31 SER F C 1
ATOM 10883 O O . SER F 2 31 ? -23.920 13.458 -42.900 1.00 58.88 31 SER F O 1
ATOM 10886 N N . TYR F 2 32 ? -24.992 15.442 -42.766 1.00 57.13 32 TYR F N 1
ATOM 10887 C CA . TYR F 2 32 ? -25.225 15.528 -44.199 1.00 56.37 32 TYR F CA 1
ATOM 10888 C C . TYR F 2 32 ? -24.181 16.402 -44.943 1.00 54.53 32 TYR F C 1
ATOM 10889 O O . TYR F 2 32 ? -23.232 16.904 -44.346 1.00 54.36 32 TYR F O 1
ATOM 10898 N N . ALA F 2 33 ? -24.326 16.510 -46.251 1.00 54.02 33 ALA F N 1
ATOM 10899 C CA . ALA F 2 33 ? -23.384 17.249 -47.078 1.00 53.74 33 ALA F CA 1
ATOM 10900 C C . ALA F 2 33 ? -23.947 18.567 -47.586 1.00 53.73 33 ALA F C 1
ATOM 10901 O O . ALA F 2 33 ? -25.153 18.689 -47.809 1.00 54.19 33 ALA F O 1
ATOM 10903 N N . ILE F 2 34 ? -23.069 19.546 -47.785 1.00 53.16 34 ILE F N 1
ATOM 10904 C CA . ILE F 2 34 ? -23.419 20.827 -48.406 1.00 53.10 34 ILE F CA 1
ATOM 10905 C C . ILE F 2 34 ? -22.595 20.912 -49.675 1.00 53.06 34 ILE F C 1
ATOM 10906 O O . ILE F 2 34 ? -21.383 20.693 -49.647 1.00 52.86 34 ILE F O 1
ATOM 10911 N N . ASN F 2 35 ? -23.251 21.181 -50.797 1.00 53.07 35 ASN F N 1
ATOM 10912 C CA . ASN F 2 35 ? -22.562 21.312 -52.070 1.00 53.55 35 ASN F CA 1
ATOM 10913 C C . ASN F 2 35 ? -22.692 22.723 -52.621 1.00 53.95 35 ASN F C 1
ATOM 10914 O O . ASN F 2 35 ? -23.640 23.427 -52.313 1.00 53.53 35 ASN F O 1
ATOM 10919 N N . TRP F 2 36 ? -21.707 23.146 -53.381 1.00 55.01 36 TRP F N 1
ATOM 10920 C CA . TRP F 2 36 ? -21.669 24.456 -54.008 1.00 56.58 36 TRP F CA 1
ATOM 10921 C C . TRP F 2 36 ? -21.863 24.312 -55.510 1.00 57.61 36 TRP F C 1
ATOM 10922 O O . TRP F 2 36 ? -21.185 23.514 -56.157 1.00 57.51 36 TRP F O 1
ATOM 10933 N N . VAL F 2 37 ? -22.871 25.015 -56.038 1.00 58.22 37 VAL F N 1
ATOM 10934 C CA . VAL F 2 37 ? -23.258 24.967 -57.440 1.00 59.38 37 VAL F CA 1
ATOM 10935 C C . VAL F 2 37 ? -23.392 26.403 -57.958 1.00 60.79 37 VAL F C 1
ATOM 10936 O O . VAL F 2 37 ? -24.058 27.211 -57.325 1.00 60.65 37 VAL F O 1
ATOM 10940 N N . ARG F 2 38 ? -22.778 26.719 -59.108 1.00 61.80 38 ARG F N 1
ATOM 10941 C CA . ARG F 2 38 ? -22.892 28.055 -59.681 1.00 63.14 38 ARG F CA 1
ATOM 10942 C C . ARG F 2 38 ? -23.658 28.025 -61.000 1.00 65.61 38 ARG F C 1
ATOM 10943 O O . ARG F 2 38 ? -23.776 26.982 -61.639 1.00 65.99 38 ARG F O 1
ATOM 10951 N N . GLN F 2 39 ? -24.164 29.175 -61.411 1.00 67.36 39 GLN F N 1
ATOM 10952 C CA . GLN F 2 39 ? -24.902 29.291 -62.648 1.00 69.24 39 GLN F CA 1
ATOM 10953 C C . GLN F 2 39 ? -24.583 30.591 -63.355 1.00 71.16 39 GLN F C 1
ATOM 10954 O O . GLN F 2 39 ? -25.033 31.658 -62.917 1.00 71.17 39 GLN F O 1
ATOM 10960 N N . ALA F 2 40 ? -23.768 30.506 -64.427 1.00 72.61 40 ALA F N 1
ATOM 10961 C CA . ALA F 2 40 ? -23.361 31.630 -65.284 1.00 74.49 40 ALA F CA 1
ATOM 10962 C C . ALA F 2 40 ? -24.541 32.074 -66.163 1.00 76.94 40 ALA F C 1
ATOM 10963 O O . ALA F 2 40 ? -25.389 31.254 -66.507 1.00 77.34 40 ALA F O 1
ATOM 10965 N N . PRO F 2 41 ? -24.611 33.375 -66.509 1.00 78.49 41 PRO F N 1
ATOM 10966 C CA . PRO F 2 41 ? -25.765 33.913 -67.256 1.00 80.17 41 PRO F CA 1
ATOM 10967 C C . PRO F 2 41 ? -26.445 33.010 -68.310 1.00 82.10 41 PRO F C 1
ATOM 10968 O O . PRO F 2 41 ? -27.672 32.882 -68.266 1.00 83.13 41 PRO F O 1
ATOM 10972 N N . GLY F 2 42 ? -25.691 32.373 -69.196 1.00 82.14 42 GLY F N 1
ATOM 10973 C CA . GLY F 2 42 ? -26.280 31.474 -70.181 1.00 83.08 42 GLY F CA 1
ATOM 10974 C C . GLY F 2 42 ? -25.571 30.139 -70.296 1.00 83.64 42 GLY F C 1
ATOM 10975 O O . GLY F 2 42 ? -25.181 29.758 -71.409 1.00 84.12 42 GLY F O 1
ATOM 10976 N N . GLN F 2 43 ? -25.405 29.399 -69.160 1.00 83.15 43 GLN F N 1
ATOM 10977 C CA . GLN F 2 43 ? -24.679 28.134 -69.256 1.00 83.14 43 GLN F CA 1
ATOM 10978 C C . GLN F 2 43 ? -25.201 26.963 -68.405 1.00 81.98 43 GLN F C 1
ATOM 10979 O O . GLN F 2 43 ? -24.745 25.834 -68.631 1.00 83.16 43 GLN F O 1
ATOM 10985 N N . GLY F 2 44 ? -26.138 27.191 -67.490 1.00 79.50 44 GLY F N 1
ATOM 10986 C CA . GLY F 2 44 ? -26.642 26.096 -66.656 1.00 77.72 44 GLY F CA 1
ATOM 10987 C C . GLY F 2 44 ? -25.755 25.772 -65.459 1.00 74.88 44 GLY F C 1
ATOM 10988 O O . GLY F 2 44 ? -24.583 26.171 -65.416 1.00 74.82 44 GLY F O 1
ATOM 10989 N N . PRO F 2 45 ? -26.313 25.047 -64.457 1.00 72.01 45 PRO F N 1
ATOM 10990 C CA . PRO F 2 45 ? -25.563 24.753 -63.231 1.00 69.99 45 PRO F CA 1
ATOM 10991 C C . PRO F 2 45 ? -24.256 24.013 -63.413 1.00 67.48 45 PRO F C 1
ATOM 10992 O O . PRO F 2 45 ? -24.120 23.183 -64.307 1.00 68.01 45 PRO F O 1
ATOM 10996 N N . GLU F 2 46 ? -23.294 24.332 -62.557 1.00 64.86 46 GLU F N 1
ATOM 10997 C CA . GLU F 2 46 ? -21.963 23.758 -62.588 1.00 62.75 46 GLU F CA 1
ATOM 10998 C C . GLU F 2 46 ? -21.541 23.513 -61.140 1.00 60.19 46 GLU F C 1
ATOM 10999 O O . GLU F 2 46 ? -21.464 24.451 -60.342 1.00 59.71 46 GLU F O 1
ATOM 11005 N N . TRP F 2 47 ? -21.304 22.249 -60.796 1.00 58.11 47 TRP F N 1
ATOM 11006 C CA . TRP F 2 47 ? -20.893 21.853 -59.464 1.00 56.23 47 TRP F CA 1
ATOM 11007 C C . TRP F 2 47 ? -19.434 22.223 -59.233 1.00 56.50 47 TRP F C 1
ATOM 11008 O O . TRP F 2 47 ? -18.585 21.875 -60.040 1.00 56.18 47 TRP F O 1
ATOM 11019 N N . LEU F 2 48 ? -19.138 22.911 -58.118 1.00 56.81 48 LEU F N 1
ATOM 11020 C CA . LEU F 2 48 ? -17.777 23.312 -57.784 1.00 57.26 48 LEU F CA 1
ATOM 11021 C C . LEU F 2 48 ? -17.127 22.356 -56.789 1.00 56.50 48 LEU F C 1
ATOM 11022 O O . LEU F 2 48 ? -15.926 22.100 -56.853 1.00 56.77 48 LEU F O 1
ATOM 11027 N N . GLY F 2 49 ? -17.914 21.884 -55.841 1.00 55.62 49 GLY F N 1
ATOM 11028 C CA . GLY F 2 49 ? -17.425 21.014 -54.790 1.00 55.35 49 GLY F CA 1
ATOM 11029 C C . GLY F 2 49 ? -18.384 20.906 -53.626 1.00 54.76 49 GLY F C 1
ATOM 11030 O O . GLY F 2 49 ? -19.419 21.565 -53.596 1.00 54.41 49 GLY F O 1
ATOM 11031 N N . GLY F 2 50 ? -18.028 20.081 -52.658 1.00 54.49 50 GLY F N 1
ATOM 11032 C CA . GLY F 2 50 ? -18.862 19.876 -51.488 1.00 54.33 50 GLY F CA 1
ATOM 11033 C C . GLY F 2 50 ? -18.100 19.481 -50.253 1.00 53.70 50 GLY F C 1
ATOM 11034 O O . GLY F 2 50 ? -16.911 19.169 -50.311 1.00 53.89 50 GLY F O 1
ATOM 11035 N N . ILE F 2 51 ? -18.793 19.504 -49.125 1.00 52.96 51 ILE F N 1
ATOM 11036 C CA . ILE F 2 51 ? -18.205 19.153 -47.847 1.00 52.42 51 ILE F CA 1
ATOM 11037 C C . ILE F 2 51 ? -19.198 18.372 -47.025 1.00 52.19 51 ILE F C 1
ATOM 11038 O O . ILE F 2 51 ? -20.408 18.583 -47.131 1.00 51.82 51 ILE F O 1
ATOM 11043 N N . ILE F 2 52 ? -18.684 17.419 -46.239 1.00 52.58 52 ILE F N 1
ATOM 11044 C CA . ILE F 2 52 ? -19.440 16.675 -45.246 1.00 52.74 52 ILE F CA 1
ATOM 11045 C C . ILE F 2 52 ? -18.791 17.122 -43.961 1.00 53.41 52 ILE F C 1
ATOM 11046 O O . ILE F 2 52 ? -17.742 16.587 -43.579 1.00 54.10 52 ILE F O 1
ATOM 11051 N N . PRO F 2 53 ? -19.331 18.182 -43.335 1.00 53.28 53 PRO F N 1
ATOM 11052 C CA . PRO F 2 53 ? -18.690 18.726 -42.117 1.00 53.79 53 PRO F CA 1
ATOM 11053 C C . PRO F 2 53 ? -18.427 17.730 -40.968 1.00 55.28 53 PRO F C 1
ATOM 11054 O O . PRO F 2 53 ? -17.373 17.821 -40.322 1.00 55.32 53 PRO F O 1
ATOM 11058 N N . ILE F 2 54 ? -19.328 16.754 -40.730 1.00 55.81 54 ILE F N 1
ATOM 11059 C CA . ILE F 2 54 ? -19.116 15.782 -39.650 1.00 57.17 54 ILE F CA 1
ATOM 11060 C C . ILE F 2 54 ? -17.878 14.890 -39.895 1.00 58.32 54 ILE F C 1
ATOM 11061 O O . ILE F 2 54 ? -17.274 14.410 -38.941 1.00 58.78 54 ILE F O 1
ATOM 11066 N N . LEU F 2 55 ? -17.487 14.695 -41.162 1.00 58.74 55 LEU F N 1
ATOM 11067 C CA . LEU F 2 55 ? -16.324 13.882 -41.512 1.00 59.35 55 LEU F CA 1
ATOM 11068 C C . LEU F 2 55 ? -15.086 14.705 -41.859 1.00 60.87 55 LEU F C 1
ATOM 11069 O O . LEU F 2 55 ? -14.007 14.127 -42.000 1.00 61.33 55 LEU F O 1
ATOM 11074 N N . ASP F 2 56 ? -15.248 16.033 -42.041 1.00 61.74 56 ASP F N 1
ATOM 11075 C CA . ASP F 2 56 ? -14.229 16.985 -42.505 1.00 62.77 56 ASP F CA 1
ATOM 11076 C C . ASP F 2 56 ? -13.712 16.500 -43.873 1.00 62.48 56 ASP F C 1
ATOM 11077 O O . ASP F 2 56 ? -12.512 16.442 -44.123 1.00 62.68 56 ASP F O 1
ATOM 11082 N N . ARG F 2 57 ? -14.643 16.113 -44.739 1.00 62.04 57 ARG F N 1
ATOM 11083 C CA . ARG F 2 57 ? -14.337 15.555 -46.036 1.00 62.45 57 ARG F CA 1
ATOM 11084 C C . ARG F 2 57 ? -14.773 16.515 -47.137 1.00 62.51 57 ARG F C 1
ATOM 11085 O O . ARG F 2 57 ? -15.955 16.815 -47.254 1.00 61.84 57 ARG F O 1
ATOM 11093 N N . VAL F 2 58 ? -13.815 17.002 -47.934 1.00 62.96 58 VAL F N 1
ATOM 11094 C CA . VAL F 2 58 ? -14.122 17.874 -49.067 1.00 63.35 58 VAL F CA 1
ATOM 11095 C C . VAL F 2 58 ? -13.897 17.149 -50.399 1.00 63.49 58 VAL F C 1
ATOM 11096 O O . VAL F 2 58 ? -13.003 16.321 -50.533 1.00 63.75 58 VAL F O 1
ATOM 11100 N N . ASN F 2 59 ? -14.741 17.439 -51.365 1.00 63.63 59 ASN F N 1
ATOM 11101 C CA . ASN F 2 59 ? -14.661 16.856 -52.693 1.00 64.34 59 ASN F CA 1
ATOM 11102 C C . ASN F 2 59 ? -14.718 18.024 -53.673 1.00 62.93 59 ASN F C 1
ATOM 11103 O O . ASN F 2 59 ? -15.602 18.863 -53.539 1.00 62.58 59 ASN F O 1
ATOM 11108 N N . TYR F 2 60 ? -13.750 18.136 -54.599 1.00 62.01 60 TYR F N 1
ATOM 11109 C CA . TYR F 2 60 ? -13.752 19.253 -55.552 1.00 61.91 60 TYR F CA 1
ATOM 11110 C C . TYR F 2 60 ? -13.872 18.805 -56.995 1.00 61.59 60 TYR F C 1
ATOM 11111 O O . TYR F 2 60 ? -13.338 17.761 -57.351 1.00 61.17 60 TYR F O 1
ATOM 11120 N N . ALA F 2 61 ? -14.520 19.624 -57.843 1.00 61.77 61 ALA F N 1
ATOM 11121 C CA . ALA F 2 61 ? -14.584 19.359 -59.282 1.00 62.49 61 ALA F CA 1
ATOM 11122 C C . ALA F 2 61 ? -13.173 19.597 -59.845 1.00 63.33 61 ALA F C 1
ATOM 11123 O O . ALA F 2 61 ? -12.522 20.573 -59.460 1.00 62.94 61 ALA F O 1
ATOM 11125 N N . GLN F 2 62 ? -12.680 18.686 -60.700 1.00 64.56 62 GLN F N 1
ATOM 11126 C CA . GLN F 2 62 ? -11.330 18.774 -61.255 1.00 66.60 62 GLN F CA 1
ATOM 11127 C C . GLN F 2 62 ? -10.995 20.124 -61.903 1.00 66.78 62 GLN F C 1
ATOM 11128 O O . GLN F 2 62 ? -9.874 20.601 -61.732 1.00 66.73 62 GLN F O 1
ATOM 11134 N N . LYS F 2 63 ? -11.950 20.746 -62.609 1.00 66.91 63 LYS F N 1
ATOM 11135 C CA . LYS F 2 63 ? -11.690 22.034 -63.254 1.00 68.08 63 LYS F CA 1
ATOM 11136 C C . LYS F 2 63 ? -11.542 23.207 -62.257 1.00 69.90 63 LYS F C 1
ATOM 11137 O O . LYS F 2 63 ? -11.027 24.265 -62.613 1.00 70.52 63 LYS F O 1
ATOM 11143 N N . PHE F 2 64 ? -11.955 23.010 -61.004 1.00 70.66 64 PHE F N 1
ATOM 11144 C CA . PHE F 2 64 ? -11.855 24.039 -59.969 1.00 71.29 64 PHE F CA 1
ATOM 11145 C C . PHE F 2 64 ? -10.812 23.725 -58.880 1.00 72.58 64 PHE F C 1
ATOM 11146 O O . PHE F 2 64 ? -10.617 24.547 -57.983 1.00 72.59 64 PHE F O 1
ATOM 11154 N N . GLN F 2 65 ? -10.150 22.543 -58.943 1.00 72.98 65 GLN F N 1
ATOM 11155 C CA . GLN F 2 65 ? -9.128 22.187 -57.966 1.00 73.70 65 GLN F CA 1
ATOM 11156 C C . GLN F 2 65 ? -7.978 23.209 -57.985 1.00 73.68 65 GLN F C 1
ATOM 11157 O O . GLN F 2 65 ? -7.482 23.583 -59.056 1.00 74.30 65 GLN F O 1
ATOM 11163 N N . GLY F 2 66 ? -7.642 23.710 -56.808 1.00 72.63 66 GLY F N 1
ATOM 11164 C CA . GLY F 2 66 ? -6.615 24.725 -56.660 1.00 72.28 66 GLY F CA 1
ATOM 11165 C C . GLY F 2 66 ? -7.203 26.115 -56.514 1.00 71.48 66 GLY F C 1
ATOM 11166 O O . GLY F 2 66 ? -6.642 26.954 -55.804 1.00 72.41 66 GLY F O 1
ATOM 11167 N N . ARG F 2 67 ? -8.337 26.381 -57.186 1.00 69.43 67 ARG F N 1
ATOM 11168 C CA . ARG F 2 67 ? -8.983 27.691 -57.126 1.00 68.01 67 ARG F CA 1
ATOM 11169 C C . ARG F 2 67 ? -10.114 27.770 -56.105 1.00 67.20 67 ARG F C 1
ATOM 11170 O O . ARG F 2 67 ? -10.452 28.865 -55.667 1.00 67.29 67 ARG F O 1
ATOM 11178 N N . VAL F 2 68 ? -10.731 26.628 -55.768 1.00 66.39 68 VAL F N 1
ATOM 11179 C CA . VAL F 2 68 ? -11.844 26.543 -54.834 1.00 65.95 68 VAL F CA 1
ATOM 11180 C C . VAL F 2 68 ? -11.392 25.927 -53.516 1.00 65.80 68 VAL F C 1
ATOM 11181 O O . VAL F 2 68 ? -10.729 24.889 -53.503 1.00 66.00 68 VAL F O 1
ATOM 11185 N N . THR F 2 69 ? -11.781 26.552 -52.407 1.00 65.15 69 THR F N 1
ATOM 11186 C CA . THR F 2 69 ? -11.525 26.018 -51.090 1.00 64.91 69 THR F CA 1
ATOM 11187 C C . THR F 2 69 ? -12.847 25.986 -50.354 1.00 64.30 69 THR F C 1
ATOM 11188 O O . THR F 2 69 ? -13.487 27.020 -50.203 1.00 64.14 69 THR F O 1
ATOM 11192 N N . ILE F 2 70 ? -13.279 24.798 -49.935 1.00 63.72 70 ILE F N 1
ATOM 11193 C CA . ILE F 2 70 ? -14.519 24.645 -49.188 1.00 63.71 70 ILE F CA 1
ATOM 11194 C C . ILE F 2 70 ? -14.226 24.247 -47.750 1.00 64.06 70 ILE F C 1
ATOM 11195 O O . ILE F 2 70 ? -13.453 23.325 -47.499 1.00 63.87 70 ILE F O 1
ATOM 11200 N N . THR F 2 71 ? -14.761 25.022 -46.804 1.00 64.72 71 THR F N 1
ATOM 11201 C CA . THR F 2 71 ? -14.552 24.845 -45.371 1.00 65.51 71 THR F CA 1
ATOM 11202 C C . THR F 2 71 ? -15.891 24.896 -44.605 1.00 66.88 71 THR F C 1
ATOM 11203 O O . THR F 2 71 ? -16.928 25.233 -45.169 1.00 66.34 71 THR F O 1
ATOM 11207 N N . ALA F 2 72 ? -15.870 24.527 -43.332 1.00 68.83 72 ALA F N 1
ATOM 11208 C CA . ALA F 2 72 ? -17.053 24.579 -42.487 1.00 71.51 72 ALA F CA 1
ATOM 11209 C C . ALA F 2 72 ? -16.660 24.927 -41.063 1.00 74.52 72 ALA F C 1
ATOM 11210 O O . ALA F 2 72 ? -15.580 24.549 -40.602 1.00 74.76 72 ALA F O 1
ATOM 11212 N N . ASP F 2 73 ? -17.517 25.674 -40.373 1.00 76.78 73 ASP F N 1
ATOM 11213 C CA . ASP F 2 73 ? -17.273 26.021 -38.980 1.00 79.46 73 ASP F CA 1
ATOM 11214 C C . ASP F 2 73 ? -17.546 24.820 -38.109 1.00 81.06 73 ASP F C 1
ATOM 11215 O O . ASP F 2 73 ? -18.522 24.091 -38.325 1.00 80.80 73 ASP F O 1
ATOM 11220 N N . GLU F 2 74 ? -16.755 24.696 -37.046 1.00 82.55 74 GLU F N 1
ATOM 11221 C CA . GLU F 2 74 ? -17.033 23.641 -36.049 1.00 84.37 74 GLU F CA 1
ATOM 11222 C C . GLU F 2 74 ? -18.131 24.155 -35.126 1.00 84.63 74 GLU F C 1
ATOM 11223 O O . GLU F 2 74 ? -17.849 25.121 -34.404 1.00 85.20 74 GLU F O 1
ATOM 11229 N N . LEU F 2 75 ? -19.339 23.597 -35.207 1.00 84.22 75 LEU F N 1
ATOM 11230 C CA . LEU F 2 75 ? -20.428 23.947 -34.253 1.00 84.47 75 LEU F CA 1
ATOM 11231 C C . LEU F 2 75 ? -21.064 25.304 -34.561 1.00 83.48 75 LEU F C 1
ATOM 11232 O O . LEU F 2 75 ? -21.886 25.739 -33.726 1.00 84.22 75 LEU F O 1
ATOM 11237 N N . GLY F 2 76 ? -20.690 25.950 -35.667 1.00 81.39 76 GLY F N 1
ATOM 11238 C CA . GLY F 2 76 ? -21.331 27.221 -36.057 1.00 79.50 76 GLY F CA 1
ATOM 11239 C C . GLY F 2 76 ? -22.422 27.005 -37.089 1.00 77.00 76 GLY F C 1
ATOM 11240 O O . GLY F 2 76 ? -23.288 27.885 -37.219 1.00 77.41 76 GLY F O 1
ATOM 11241 N N . GLY F 2 77 ? -22.386 25.870 -37.790 1.00 74.02 77 GLY F N 1
ATOM 11242 C CA . GLY F 2 77 ? -23.359 25.585 -38.842 1.00 71.14 77 GLY F CA 1
ATOM 11243 C C . GLY F 2 77 ? -23.197 26.508 -40.044 1.00 68.05 77 GLY F C 1
ATOM 11244 O O . GLY F 2 77 ? -24.176 26.875 -40.704 1.00 67.43 77 GLY F O 1
ATOM 11245 N N . THR F 2 78 ? -21.950 26.905 -40.333 1.00 65.72 78 THR F N 1
ATOM 11246 C CA . THR F 2 78 ? -21.666 27.751 -41.476 1.00 64.27 78 THR F CA 1
ATOM 11247 C C . THR F 2 78 ? -20.655 27.085 -42.416 1.00 62.82 78 THR F C 1
ATOM 11248 O O . THR F 2 78 ? -19.623 26.595 -41.962 1.00 62.34 78 THR F O 1
ATOM 11252 N N . ALA F 2 79 ? -20.975 27.037 -43.719 1.00 61.55 79 ALA F N 1
ATOM 11253 C CA . ALA F 2 79 ? -20.077 26.505 -44.737 1.00 61.27 79 ALA F CA 1
ATOM 11254 C C . ALA F 2 79 ? -19.565 27.667 -45.591 1.00 61.26 79 ALA F C 1
ATOM 11255 O O . ALA F 2 79 ? -20.195 28.726 -45.676 1.00 60.56 79 ALA F O 1
ATOM 11257 N N . TYR F 2 80 ? -18.395 27.478 -46.196 1.00 61.48 80 TYR F N 1
ATOM 11258 C CA . TYR F 2 80 ? -17.755 28.522 -46.969 1.00 61.97 80 TYR F CA 1
ATOM 11259 C C . TYR F 2 80 ? -17.191 27.998 -48.236 1.00 62.69 80 TYR F C 1
ATOM 11260 O O . TYR F 2 80 ? -16.701 26.876 -48.285 1.00 62.84 80 TYR F O 1
ATOM 11269 N N . MET F 2 81 ? -17.193 28.844 -49.256 1.00 62.77 81 MET F N 1
ATOM 11270 C CA . MET F 2 81 ? -16.579 28.527 -50.519 1.00 63.33 81 MET F CA 1
ATOM 11271 C C . MET F 2 81 ? -15.736 29.749 -50.920 1.00 63.96 81 MET F C 1
ATOM 11272 O O . MET F 2 81 ? -16.254 30.857 -50.993 1.00 63.98 81 MET F O 1
ATOM 11277 N N . GLU F 2 82 ? -14.426 29.563 -51.093 1.00 64.30 82 GLU F N 1
ATOM 11278 C CA . GLU F 2 82 ? -13.526 30.632 -51.512 1.00 64.88 82 GLU F CA 1
ATOM 11279 C C . GLU F 2 82 ? -12.975 30.352 -52.906 1.00 65.75 82 GLU F C 1
ATOM 11280 O O . GLU F 2 82 ? -12.246 29.382 -53.112 1.00 66.01 82 GLU F O 1
ATOM 11286 N N . LEU F 2 83 ? -13.335 31.207 -53.867 1.00 65.78 83 LEU F N 1
ATOM 11287 C CA . LEU F 2 83 ? -12.876 31.092 -55.232 1.00 66.06 83 LEU F CA 1
ATOM 11288 C C . LEU F 2 83 ? -11.841 32.191 -55.495 1.00 66.49 83 LEU F C 1
ATOM 11289 O O . LEU F 2 83 ? -12.173 33.371 -55.438 1.00 66.10 83 LEU F O 1
ATOM 11294 N N . THR F 2 84 ? -10.582 31.797 -55.764 1.00 66.97 84 THR F N 1
ATOM 11295 C CA . THR F 2 84 ? -9.478 32.725 -56.013 1.00 67.92 84 THR F CA 1
ATOM 11296 C C . THR F 2 84 ? -9.177 32.903 -57.515 1.00 69.37 84 THR F C 1
ATOM 11297 O O . THR F 2 84 ? -9.712 32.154 -58.339 1.00 69.48 84 THR F O 1
ATOM 11301 N N . SER F 2 85 ? -8.337 33.916 -57.870 1.00 70.24 85 SER F N 1
ATOM 11302 C CA . SER F 2 85 ? -7.922 34.211 -59.242 1.00 71.56 85 SER F CA 1
ATOM 11303 C C . SER F 2 85 ? -9.132 34.353 -60.166 1.00 72.26 85 SER F C 1
ATOM 11304 O O . SER F 2 85 ? -9.215 33.691 -61.206 1.00 72.72 85 SER F O 1
ATOM 11307 N N . LEU F 2 86 ? -10.091 35.182 -59.749 1.00 72.10 86 LEU F N 1
ATOM 11308 C CA . LEU F 2 86 ? -11.333 35.396 -60.477 1.00 72.56 86 LEU F CA 1
ATOM 11309 C C . LEU F 2 86 ? -11.146 35.868 -61.912 1.00 73.70 86 LEU F C 1
ATOM 11310 O O . LEU F 2 86 ? -10.292 36.697 -62.194 1.00 74.06 86 LEU F O 1
ATOM 11315 N N . ARG F 2 87 ? -11.927 35.304 -62.826 1.00 73.90 87 ARG F N 1
ATOM 11316 C CA . ARG F 2 87 ? -11.944 35.684 -64.235 1.00 74.62 87 ARG F CA 1
ATOM 11317 C C . ARG F 2 87 ? -13.379 36.121 -64.574 1.00 74.53 87 ARG F C 1
ATOM 11318 O O . ARG F 2 87 ? -14.306 35.813 -63.821 1.00 74.36 87 ARG F O 1
ATOM 11326 N N . SER F 2 88 ? -13.586 36.773 -65.733 1.00 74.38 88 SER F N 1
ATOM 11327 C CA . SER F 2 88 ? -14.928 37.181 -66.150 1.00 74.34 88 SER F CA 1
ATOM 11328 C C . SER F 2 88 ? -15.884 35.967 -66.302 1.00 73.42 88 SER F C 1
ATOM 11329 O O . SER F 2 88 ? -17.091 36.112 -66.116 1.00 73.51 88 SER F O 1
ATOM 11332 N N . GLU F 2 89 ? -15.331 34.766 -66.577 1.00 72.46 89 GLU F N 1
ATOM 11333 C CA . GLU F 2 89 ? -16.085 33.509 -66.662 1.00 71.97 89 GLU F CA 1
ATOM 11334 C C . GLU F 2 89 ? -16.714 33.109 -65.308 1.00 69.72 89 GLU F C 1
ATOM 11335 O O . GLU F 2 89 ? -17.643 32.307 -65.271 1.00 69.54 89 GLU F O 1
ATOM 11341 N N . ASP F 2 90 ? -16.179 33.636 -64.199 1.00 67.95 90 ASP F N 1
ATOM 11342 C CA . ASP F 2 90 ? -16.669 33.351 -62.866 1.00 66.73 90 ASP F CA 1
ATOM 11343 C C . ASP F 2 90 ? -17.929 34.135 -62.482 1.00 65.66 90 ASP F C 1
ATOM 11344 O O . ASP F 2 90 ? -18.465 33.879 -61.415 1.00 65.53 90 ASP F O 1
ATOM 11349 N N . THR F 2 91 ? -18.423 35.054 -63.340 1.00 64.98 91 THR F N 1
ATOM 11350 C CA . THR F 2 91 ? -19.666 35.786 -63.070 1.00 65.07 91 THR F CA 1
ATOM 11351 C C . THR F 2 91 ? -20.818 34.794 -63.070 1.00 65.73 91 THR F C 1
ATOM 11352 O O . THR F 2 91 ? -21.063 34.131 -64.080 1.00 66.13 91 THR F O 1
ATOM 11356 N N . ALA F 2 92 ? -21.462 34.613 -61.906 1.00 65.79 92 ALA F N 1
ATOM 11357 C CA . ALA F 2 92 ? -22.518 33.611 -61.758 1.00 66.03 92 ALA F CA 1
ATOM 11358 C C . ALA F 2 92 ? -23.329 33.822 -60.455 1.00 65.89 92 ALA F C 1
ATOM 11359 O O . ALA F 2 92 ? -22.927 34.597 -59.579 1.00 66.25 92 ALA F O 1
ATOM 11361 N N . MET F 2 93 ? -24.476 33.130 -60.333 1.00 65.07 93 MET F N 1
ATOM 11362 C CA . MET F 2 93 ? -25.227 33.040 -59.107 1.00 64.75 93 MET F CA 1
ATOM 11363 C C . MET F 2 93 ? -24.604 31.804 -58.430 1.00 63.78 93 MET F C 1
ATOM 11364 O O . MET F 2 93 ? -24.568 30.731 -59.042 1.00 63.78 93 MET F O 1
ATOM 11369 N N . TYR F 2 94 ? -24.057 31.953 -57.216 1.00 62.36 94 TYR F N 1
ATOM 11370 C CA . TYR F 2 94 ? -23.434 30.842 -56.488 1.00 61.60 94 TYR F CA 1
ATOM 11371 C C . TYR F 2 94 ? -24.379 30.348 -55.410 1.00 61.11 94 TYR F C 1
ATOM 11372 O O . TYR F 2 94 ? -24.900 31.152 -54.667 1.00 61.86 94 TYR F O 1
ATOM 11381 N N . TYR F 2 95 ? -24.615 29.049 -55.330 1.00 60.13 95 TYR F N 1
ATOM 11382 C CA . TYR F 2 95 ? -25.542 28.476 -54.366 1.00 59.71 95 TYR F CA 1
ATOM 11383 C C . TYR F 2 95 ? -24.885 27.422 -53.518 1.00 59.15 95 TYR F C 1
ATOM 11384 O O . TYR F 2 95 ? -24.080 26.633 -54.000 1.00 59.33 95 TYR F O 1
ATOM 11393 N N . CYS F 2 96 ? -25.322 27.337 -52.278 1.00 58.13 96 CYS F N 1
ATOM 11394 C CA . CYS F 2 96 ? -25.006 26.222 -51.426 1.00 57.94 96 CYS F CA 1
ATOM 11395 C C . CYS F 2 96 ? -26.328 25.427 -51.375 1.00 57.36 96 CYS F C 1
ATOM 11396 O O . CYS F 2 96 ? -27.424 25.995 -51.552 1.00 56.83 96 CYS F O 1
ATOM 11399 N N . ALA F 2 97 ? -26.224 24.103 -51.228 1.00 56.95 97 ALA F N 1
ATOM 11400 C CA . ALA F 2 97 ? -27.406 23.262 -51.210 1.00 56.99 97 ALA F CA 1
ATOM 11401 C C . ALA F 2 97 ? -27.173 21.933 -50.502 1.00 57.17 97 ALA F C 1
ATOM 11402 O O . ALA F 2 97 ? -26.052 21.416 -50.477 1.00 57.35 97 ALA F O 1
ATOM 11404 N N . ARG F 2 98 ? -28.254 21.356 -49.976 1.00 56.45 98 ARG F N 1
ATOM 11405 C CA . ARG F 2 98 ? -28.217 19.995 -49.503 1.00 56.38 98 ARG F CA 1
ATOM 11406 C C . ARG F 2 98 ? -28.872 19.295 -50.696 1.00 57.08 98 ARG F C 1
ATOM 11407 O O . ARG F 2 98 ? -30.086 19.391 -50.856 1.00 57.63 98 ARG F O 1
ATOM 11415 N N . LEU F 2 99 ? -28.076 18.685 -51.572 1.00 56.91 99 LEU F N 1
ATOM 11416 C CA . LEU F 2 99 ? -28.560 18.097 -52.817 1.00 57.84 99 LEU F CA 1
ATOM 11417 C C . LEU F 2 99 ? -29.090 16.690 -52.770 1.00 58.95 99 LEU F C 1
ATOM 11418 O O . LEU F 2 99 ? -28.386 15.766 -52.365 1.00 59.18 99 LEU F O 1
ATOM 11423 N N . ALA F 2 100 ? -30.311 16.520 -53.281 1.00 59.50 100 ALA F N 1
ATOM 11424 C CA . ALA F 2 100 ? -30.975 15.243 -53.553 1.00 60.38 100 ALA F CA 1
ATOM 11425 C C . ALA F 2 100 ? -30.612 14.097 -52.602 1.00 60.68 100 ALA F C 1
ATOM 11426 O O . ALA F 2 100 ? -29.997 13.102 -52.993 1.00 60.73 100 ALA F O 1
ATOM 11428 N N . ASP F 2 101 ? -30.971 14.265 -51.342 1.00 60.69 101 ASP F N 1
ATOM 11429 C CA . ASP F 2 101 ? -30.658 13.309 -50.301 1.00 61.49 101 ASP F CA 1
ATOM 11430 C C . ASP F 2 101 ? -31.948 12.696 -49.749 1.00 61.99 101 ASP F C 1
ATOM 11431 O O . ASP F 2 101 ? -32.426 13.124 -48.707 1.00 62.01 101 ASP F O 1
ATOM 11436 N N . GLY F 2 102 ? -32.513 11.710 -50.446 1.00 62.12 102 GLY F N 1
ATOM 11437 C CA . GLY F 2 102 ? -33.764 11.098 -50.020 1.00 63.20 102 GLY F CA 1
ATOM 11438 C C . GLY F 2 102 ? -34.885 12.116 -50.038 1.00 64.20 102 GLY F C 1
ATOM 11439 O O . GLY F 2 102 ? -35.055 12.821 -51.033 1.00 64.87 102 GLY F O 1
ATOM 11440 N N . PRO F 2 103 ? -35.592 12.307 -48.916 1.00 64.41 103 PRO F N 1
ATOM 11441 C CA . PRO F 2 103 ? -36.640 13.347 -48.884 1.00 64.98 103 PRO F CA 1
ATOM 11442 C C . PRO F 2 103 ? -36.099 14.766 -48.634 1.00 65.90 103 PRO F C 1
ATOM 11443 O O . PRO F 2 103 ? -36.889 15.689 -48.445 1.00 66.50 103 PRO F O 1
ATOM 11447 N N . PHE F 2 104 ? -34.763 14.940 -48.613 1.00 65.55 104 PHE F N 1
ATOM 11448 C CA . PHE F 2 104 ? -34.120 16.208 -48.316 1.00 65.08 104 PHE F CA 1
ATOM 11449 C C . PHE F 2 104 ? -33.395 16.850 -49.500 1.00 64.57 104 PHE F C 1
ATOM 11450 O O . PHE F 2 104 ? -32.368 16.355 -49.955 1.00 64.88 104 PHE F O 1
ATOM 11458 N N . ASP F 2 105 ? -33.912 17.984 -49.962 1.00 63.09 105 ASP F N 1
ATOM 11459 C CA . ASP F 2 105 ? -33.294 18.798 -50.995 1.00 61.72 105 ASP F CA 1
ATOM 11460 C C . ASP F 2 105 ? -33.662 20.233 -50.716 1.00 60.83 105 ASP F C 1
ATOM 11461 O O . ASP F 2 105 ? -34.849 20.566 -50.727 1.00 61.08 105 ASP F O 1
ATOM 11466 N N . TYR F 2 106 ? -32.666 21.079 -50.453 1.00 59.51 106 TYR F N 1
ATOM 11467 C CA . TYR F 2 106 ? -32.920 22.487 -50.194 1.00 59.34 106 TYR F CA 1
ATOM 11468 C C . TYR F 2 106 ? -31.726 23.325 -50.562 1.00 59.93 106 TYR F C 1
ATOM 11469 O O . TYR F 2 106 ? -30.602 22.835 -50.585 1.00 58.97 106 TYR F O 1
ATOM 11478 N N . TRP F 2 107 ? -31.976 24.600 -50.879 1.00 61.06 107 TRP F N 1
ATOM 11479 C CA . TRP F 2 107 ? -30.954 25.493 -51.405 1.00 61.49 107 TRP F CA 1
ATOM 11480 C C . TRP F 2 107 ? -30.919 26.819 -50.703 1.00 62.72 107 TRP F C 1
ATOM 11481 O O . TRP F 2 107 ? -31.931 27.287 -50.196 1.00 62.59 107 TRP F O 1
ATOM 11492 N N . GLY F 2 108 ? -29.773 27.472 -50.767 1.00 63.79 108 GLY F N 1
ATOM 11493 C CA . GLY F 2 108 ? -29.655 28.853 -50.323 1.00 64.74 108 GLY F CA 1
ATOM 11494 C C . GLY F 2 108 ? -30.321 29.766 -51.346 1.00 65.70 108 GLY F C 1
ATOM 11495 O O . GLY F 2 108 ? -30.746 29.321 -52.416 1.00 66.25 108 GLY F O 1
ATOM 11496 N N . GLN F 2 109 ? -30.457 31.048 -51.023 1.00 65.91 109 GLN F N 1
ATOM 11497 C CA . GLN F 2 109 ? -31.094 32.021 -51.933 1.00 66.08 109 GLN F CA 1
ATOM 11498 C C . GLN F 2 109 ? -30.205 32.427 -53.140 1.00 65.77 109 GLN F C 1
ATOM 11499 O O . GLN F 2 109 ? -30.703 32.969 -54.125 1.00 65.87 109 GLN F O 1
ATOM 11505 N N . GLY F 2 110 ? -28.917 32.113 -53.070 1.00 65.43 110 GLY F N 1
ATOM 11506 C CA . GLY F 2 110 ? -27.971 32.434 -54.122 1.00 65.59 110 GLY F CA 1
ATOM 11507 C C . GLY F 2 110 ? -27.187 33.674 -53.780 1.00 66.03 110 GLY F C 1
ATOM 11508 O O . GLY F 2 110 ? -27.686 34.561 -53.085 1.00 66.85 110 GLY F O 1
ATOM 11509 N N . THR F 2 111 ? -25.944 33.729 -54.231 1.00 65.59 111 THR F N 1
ATOM 11510 C CA . THR F 2 111 ? -25.073 34.882 -54.035 1.00 65.31 111 THR F CA 1
ATOM 11511 C C . THR F 2 111 ? -24.557 35.296 -55.406 1.00 65.55 111 THR F C 1
ATOM 11512 O O . THR F 2 111 ? -23.847 34.541 -56.072 1.00 64.52 111 THR F O 1
ATOM 11516 N N . GLN F 2 112 ? -24.909 36.512 -55.808 1.00 65.86 112 GLN F N 1
ATOM 11517 C CA . GLN F 2 112 ? -24.506 37.077 -57.072 1.00 66.53 112 GLN F CA 1
ATOM 11518 C C . GLN F 2 112 ? -23.069 37.533 -57.008 1.00 67.71 112 GLN F C 1
ATOM 11519 O O . GLN F 2 112 ? -22.748 38.417 -56.217 1.00 67.63 112 GLN F O 1
ATOM 11525 N N . VAL F 2 113 ? -22.196 36.923 -57.822 1.00 68.43 113 VAL F N 1
ATOM 11526 C CA . VAL F 2 113 ? -20.811 37.359 -57.907 1.00 69.55 113 VAL F CA 1
ATOM 11527 C C . VAL F 2 113 ? -20.560 37.859 -59.324 1.00 71.14 113 VAL F C 1
ATOM 11528 O O . VAL F 2 113 ? -20.685 37.085 -60.271 1.00 70.95 113 VAL F O 1
ATOM 11532 N N . ILE F 2 114 ? -20.273 39.155 -59.484 1.00 72.37 114 ILE F N 1
ATOM 11533 C CA . ILE F 2 114 ? -20.011 39.714 -60.806 1.00 73.73 114 ILE F CA 1
ATOM 11534 C C . ILE F 2 114 ? -18.534 40.044 -60.913 1.00 75.73 114 ILE F C 1
ATOM 11535 O O . ILE F 2 114 ? -18.044 40.838 -60.121 1.00 75.90 114 ILE F O 1
ATOM 11540 N N . VAL F 2 115 ? -17.818 39.438 -61.872 1.00 76.84 115 VAL F N 1
ATOM 11541 C CA . VAL F 2 115 ? -16.409 39.762 -62.108 1.00 78.57 115 VAL F CA 1
ATOM 11542 C C . VAL F 2 115 ? -16.319 40.816 -63.221 1.00 81.44 115 VAL F C 1
ATOM 11543 O O . VAL F 2 115 ? -16.660 40.568 -64.370 1.00 81.16 115 VAL F O 1
ATOM 11547 N N . SER F 2 116 ? -15.934 42.021 -62.842 1.00 83.70 116 SER F N 1
ATOM 11548 C CA . SER F 2 116 ? -15.854 43.163 -63.736 1.00 85.76 116 SER F CA 1
ATOM 11549 C C . SER F 2 116 ? -14.510 43.248 -64.471 1.00 86.51 116 SER F C 1
ATOM 11550 O O . SER F 2 116 ? -14.488 43.396 -65.689 1.00 87.38 116 SER F O 1
ATOM 11553 N N . SER F 2 132 ? -16.191 17.629 -67.416 1.00 75.13 132 SER F N 1
ATOM 11554 C CA . SER F 2 132 ? -16.577 16.675 -66.370 1.00 75.61 132 SER F CA 1
ATOM 11555 C C . SER F 2 132 ? -16.464 15.209 -66.824 1.00 75.53 132 SER F C 1
ATOM 11556 O O . SER F 2 132 ? -16.393 14.947 -68.025 1.00 76.30 132 SER F O 1
ATOM 11559 N N . ASN F 2 133 ? -16.422 14.258 -65.869 1.00 74.39 133 ASN F N 1
ATOM 11560 C CA . ASN F 2 133 ? -16.312 12.834 -66.182 1.00 73.81 133 ASN F CA 1
ATOM 11561 C C . ASN F 2 133 ? -17.613 12.324 -66.820 1.00 72.00 133 ASN F C 1
ATOM 11562 O O . ASN F 2 133 ? -17.564 11.740 -67.906 1.00 72.88 133 ASN F O 1
ATOM 11567 N N . ILE F 2 134 ? -18.776 12.568 -66.177 1.00 69.10 134 ILE F N 1
ATOM 11568 C CA . ILE F 2 134 ? -20.056 12.192 -66.765 1.00 66.75 134 ILE F CA 1
ATOM 11569 C C . ILE F 2 134 ? -20.675 13.452 -67.346 1.00 65.85 134 ILE F C 1
ATOM 11570 O O . ILE F 2 134 ? -20.890 14.410 -66.621 1.00 65.05 134 ILE F O 1
ATOM 11575 N N . VAL F 2 135 ? -20.903 13.474 -68.666 1.00 66.37 135 VAL F N 1
ATOM 11576 C CA . VAL F 2 135 ? -21.477 14.624 -69.359 1.00 67.31 135 VAL F CA 1
ATOM 11577 C C . VAL F 2 135 ? -22.977 14.413 -69.586 1.00 67.60 135 VAL F C 1
ATOM 11578 O O . VAL F 2 135 ? -23.400 13.318 -69.939 1.00 67.29 135 VAL F O 1
ATOM 11582 N N . MET F 2 136 ? -23.781 15.445 -69.324 1.00 68.35 136 MET F N 1
ATOM 11583 C CA . MET F 2 136 ? -25.231 15.382 -69.454 1.00 69.75 136 MET F CA 1
ATOM 11584 C C . MET F 2 136 ? -25.679 16.217 -70.628 1.00 71.75 136 MET F C 1
ATOM 11585 O O . MET F 2 136 ? -25.407 17.411 -70.680 1.00 72.14 136 MET F O 1
ATOM 11590 N N . THR F 2 137 ? -26.354 15.581 -71.583 1.00 73.02 137 THR F N 1
ATOM 11591 C CA . THR F 2 137 ? -26.809 16.199 -72.815 1.00 74.61 137 THR F CA 1
ATOM 11592 C C . THR F 2 137 ? -28.317 16.339 -72.792 1.00 76.58 137 THR F C 1
ATOM 11593 O O . THR F 2 137 ? -29.024 15.348 -72.884 1.00 76.18 137 THR F O 1
ATOM 11597 N N . GLN F 2 138 ? -28.811 17.566 -72.658 1.00 78.79 138 GLN F N 1
ATOM 11598 C CA . GLN F 2 138 ? -30.243 17.819 -72.565 1.00 81.52 138 GLN F CA 1
ATOM 11599 C C . GLN F 2 138 ? -30.851 18.260 -73.886 1.00 84.77 138 GLN F C 1
ATOM 11600 O O . GLN F 2 138 ? -30.248 19.037 -74.624 1.00 84.85 138 GLN F O 1
ATOM 11606 N N . THR F 2 139 ? -32.066 17.773 -74.172 1.00 87.38 139 THR F N 1
ATOM 11607 C CA . THR F 2 139 ? -32.769 18.027 -75.426 1.00 90.20 139 THR F CA 1
ATOM 11608 C C . THR F 2 139 ? -34.275 18.248 -75.204 1.00 93.33 139 THR F C 1
ATOM 11609 O O . THR F 2 139 ? -34.925 17.411 -74.580 1.00 93.57 139 THR F O 1
ATOM 11613 N N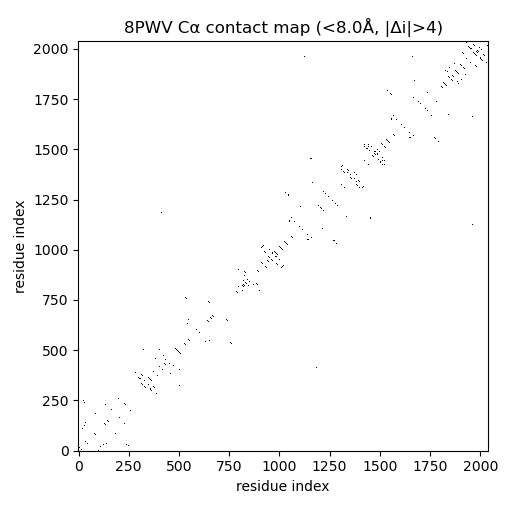 . PRO F 2 140 ? -34.874 19.322 -75.755 1.00 95.41 140 PRO F N 1
ATOM 11614 C CA . PRO F 2 140 ? -34.258 20.421 -76.508 1.00 97.01 140 PRO F CA 1
ATOM 11615 C C . PRO F 2 140 ? -33.744 21.537 -75.585 1.00 99.28 140 PRO F C 1
ATOM 11616 O O . PRO F 2 140 ? -33.846 21.423 -74.363 1.00 99.41 140 PRO F O 1
ATOM 11620 N N . LEU F 2 141 ? -33.175 22.610 -76.156 1.00 101.03 141 LEU F N 1
ATOM 11621 C CA . LEU F 2 141 ? -32.700 23.730 -75.345 1.00 103.58 141 LEU F CA 1
ATOM 11622 C C . LEU F 2 141 ? -33.841 24.654 -74.909 1.00 106.46 141 LEU F C 1
ATOM 11623 O O . LEU F 2 141 ? -33.745 25.293 -73.863 1.00 106.30 141 LEU F O 1
ATOM 11628 N N . SER F 2 142 ? -34.916 24.727 -75.706 1.00 108.89 142 SER F N 1
ATOM 11629 C CA . SER F 2 142 ? -36.075 25.559 -75.394 1.00 111.77 142 SER F CA 1
ATOM 11630 C C . SER F 2 142 ? -37.369 24.896 -75.865 1.00 114.81 142 SER F C 1
ATOM 11631 O O . SER F 2 142 ? -37.368 24.099 -76.801 1.00 114.70 142 SER F O 1
ATOM 11634 N N . LEU F 2 143 ? -38.470 25.216 -75.196 1.00 117.41 143 LEU F N 1
ATOM 11635 C CA . LEU F 2 143 ? -39.763 24.627 -75.494 1.00 120.55 143 LEU F CA 1
ATOM 11636 C C . LEU F 2 143 ? -40.868 25.664 -75.326 1.00 124.15 143 LEU F C 1
ATOM 11637 O O . LEU F 2 143 ? -40.999 26.255 -74.258 1.00 124.15 143 LEU F O 1
ATOM 11642 N N . SER F 2 144 ? -41.649 25.899 -76.386 1.00 127.04 144 SER F N 1
ATOM 11643 C CA . SER F 2 144 ? -42.746 26.858 -76.340 1.00 130.26 144 SER F CA 1
ATOM 11644 C C . SER F 2 144 ? -44.063 26.120 -76.546 1.00 133.75 144 SER F C 1
ATOM 11645 O O . SER F 2 144 ? -44.275 25.519 -77.597 1.00 133.86 144 SER F O 1
ATOM 11648 N N . VAL F 2 145 ? -44.934 26.139 -75.533 1.00 136.47 145 VAL F N 1
ATOM 11649 C CA . VAL F 2 145 ? -46.217 25.435 -75.575 1.00 139.57 145 VAL F CA 1
ATOM 11650 C C . VAL F 2 145 ? -47.355 26.300 -75.040 1.00 142.86 145 VAL F C 1
ATOM 11651 O O . VAL F 2 145 ? -47.133 27.204 -74.242 1.00 142.82 145 VAL F O 1
ATOM 11655 N N . SER F 2 146 ? -48.582 25.992 -75.449 1.00 145.54 146 SER F N 1
ATOM 11656 C CA . SER F 2 146 ? -49.769 26.657 -74.924 1.00 148.48 146 SER F CA 1
ATOM 11657 C C . SER F 2 146 ? -50.201 25.925 -73.631 1.00 151.76 146 SER F C 1
ATOM 11658 O O . SER F 2 146 ? -49.812 24.767 -73.421 1.00 152.13 146 SER F O 1
ATOM 11661 N N . PRO F 2 147 ? -50.972 26.575 -72.730 1.00 153.77 147 PRO F N 1
ATOM 11662 C CA . PRO F 2 147 ? -51.379 25.880 -71.497 1.00 155.06 147 PRO F CA 1
ATOM 11663 C C . PRO F 2 147 ? -52.297 24.695 -71.784 1.00 154.60 147 PRO F C 1
ATOM 11664 O O . PRO F 2 147 ? -53.134 24.765 -72.680 1.00 155.48 147 PRO F O 1
ATOM 11668 N N . GLY F 2 148 ? -52.114 23.611 -71.039 1.00 152.56 148 GLY F N 1
ATOM 11669 C CA . GLY F 2 148 ? -52.921 22.407 -71.187 1.00 149.98 148 GLY F CA 1
ATOM 11670 C C . GLY F 2 148 ? -52.349 21.347 -72.108 1.00 146.20 148 GLY F C 1
ATOM 11671 O O . GLY F 2 148 ? -52.816 20.205 -72.097 1.00 145.99 148 GLY F O 1
ATOM 11672 N N . GLN F 2 149 ? -51.344 21.706 -72.921 1.00 143.15 149 GLN F N 1
ATOM 11673 C CA . GLN F 2 149 ? -50.743 20.749 -73.850 1.00 140.70 149 GLN F CA 1
ATOM 11674 C C . GLN F 2 149 ? -49.490 20.067 -73.240 1.00 137.37 149 GLN F C 1
ATOM 11675 O O . GLN F 2 149 ? -48.898 20.599 -72.300 1.00 137.49 149 GLN F O 1
ATOM 11681 N N . PRO F 2 150 ? -49.107 18.858 -73.707 1.00 134.14 150 PRO F N 1
ATOM 11682 C CA . PRO F 2 150 ? -47.986 18.150 -73.066 1.00 131.40 150 PRO F CA 1
ATOM 11683 C C . PRO F 2 150 ? -46.579 18.637 -73.419 1.00 127.28 150 PRO F C 1
ATOM 11684 O O . PRO F 2 150 ? -46.386 19.311 -74.429 1.00 127.38 150 PRO F O 1
ATOM 11688 N N . ALA F 2 151 ? -45.594 18.262 -72.571 1.00 123.38 151 ALA F N 1
ATOM 11689 C CA . ALA F 2 151 ? -44.178 18.603 -72.715 1.00 119.81 151 ALA F CA 1
ATOM 11690 C C . ALA F 2 151 ? -43.267 17.383 -72.458 1.00 115.37 151 ALA F C 1
ATOM 11691 O O . ALA F 2 151 ? -43.616 16.508 -71.669 1.00 115.40 151 ALA F O 1
ATOM 11693 N N . SER F 2 152 ? -42.109 17.325 -73.136 1.00 111.43 152 SER F N 1
ATOM 11694 C CA A SER F 2 152 ? -41.147 16.230 -72.976 0.50 109.88 152 SER F CA 1
ATOM 11695 C CA B SER F 2 152 ? -41.146 16.237 -72.963 0.50 109.97 152 SER F CA 1
ATOM 11696 C C . SER F 2 152 ? -39.723 16.763 -73.035 1.00 108.01 152 SER F C 1
ATOM 11697 O O . SER F 2 152 ? -39.400 17.561 -73.915 1.00 108.00 152 SER F O 1
ATOM 11702 N N . ILE F 2 153 ? -38.878 16.328 -72.102 1.00 104.23 153 ILE F N 1
ATOM 11703 C CA . ILE F 2 153 ? -37.483 16.742 -72.053 1.00 101.05 153 ILE F CA 1
ATOM 11704 C C . ILE F 2 153 ? -36.626 15.489 -71.915 1.00 97.09 153 ILE F C 1
ATOM 11705 O O . ILE F 2 153 ? -36.946 14.617 -71.120 1.00 97.11 153 ILE F O 1
ATOM 11710 N N . SER F 2 154 ? -35.572 15.371 -72.716 1.00 93.59 154 SER F N 1
ATOM 11711 C CA . SER F 2 154 ? -34.690 14.214 -72.678 1.00 90.61 154 SER F CA 1
ATOM 11712 C C . SER F 2 154 ? -33.319 14.563 -72.124 1.00 86.40 154 SER F C 1
ATOM 11713 O O . SER F 2 154 ? -32.858 15.694 -72.256 1.00 86.32 154 SER F O 1
ATOM 11716 N N . CYS F 2 155 ? -32.658 13.579 -71.525 1.00 82.94 155 CYS F N 1
ATOM 11717 C CA . CYS F 2 155 ? -31.321 13.770 -70.999 1.00 80.57 155 CYS F CA 1
ATOM 11718 C C . CYS F 2 155 ? -30.517 12.494 -71.279 1.00 78.25 155 CYS F C 1
ATOM 11719 O O . CYS F 2 155 ? -31.000 11.394 -71.035 1.00 78.09 155 CYS F O 1
ATOM 11722 N N . LYS F 2 156 ? -29.334 12.641 -71.876 1.00 76.45 156 LYS F N 1
ATOM 11723 C CA . LYS F 2 156 ? -28.458 11.516 -72.183 1.00 75.40 156 LYS F CA 1
ATOM 11724 C C . LYS F 2 156 ? -27.103 11.668 -71.484 1.00 73.71 156 LYS F C 1
ATOM 11725 O O . LYS F 2 156 ? -26.536 12.748 -71.499 1.00 74.06 156 LYS F O 1
ATOM 11731 N N . SER F 2 157 ? -26.618 10.616 -70.823 1.00 72.02 157 SER F N 1
ATOM 11732 C CA . SER F 2 157 ? -25.367 10.673 -70.084 1.00 71.26 157 SER F CA 1
ATOM 11733 C C . SER F 2 157 ? -24.234 9.947 -70.794 1.00 71.35 157 SER F C 1
ATOM 11734 O O . SER F 2 157 ? -24.456 8.918 -71.429 1.00 71.58 157 SER F O 1
ATOM 11737 N N . SER F 2 158 ? -23.018 10.508 -70.727 1.00 71.22 158 SER F N 1
ATOM 11738 C CA . SER F 2 158 ? -21.856 9.910 -71.389 1.00 71.20 158 SER F CA 1
ATOM 11739 C C . SER F 2 158 ? -21.473 8.533 -70.808 1.00 71.83 158 SER F C 1
ATOM 11740 O O . SER F 2 158 ? -20.769 7.766 -71.461 1.00 72.64 158 SER F O 1
ATOM 11743 N N . GLN F 2 159 ? -21.914 8.244 -69.583 1.00 71.16 159 GLN F N 1
ATOM 11744 C CA . GLN F 2 159 ? -21.702 6.995 -68.859 1.00 71.33 159 GLN F CA 1
ATOM 11745 C C . GLN F 2 159 ? -23.024 6.609 -68.189 1.00 70.59 159 GLN F C 1
ATOM 11746 O O . GLN F 2 159 ? -23.876 7.469 -67.937 1.00 70.81 159 GLN F O 1
ATOM 11752 N N . SER F 2 160 ? -23.180 5.335 -67.854 1.00 69.85 160 SER F N 1
ATOM 11753 C CA . SER F 2 160 ? -24.366 4.853 -67.159 1.00 69.84 160 SER F CA 1
ATOM 11754 C C . SER F 2 160 ? -24.505 5.449 -65.725 1.00 70.05 160 SER F C 1
ATOM 11755 O O . SER F 2 160 ? -23.507 5.575 -65.001 1.00 70.24 160 SER F O 1
ATOM 11758 N N . LEU F 2 161 ? -25.745 5.853 -65.350 1.00 69.15 161 LEU F N 1
ATOM 11759 C CA . LEU F 2 161 ? -26.062 6.396 -64.027 1.00 69.02 161 LEU F CA 1
ATOM 11760 C C . LEU F 2 161 ? -26.470 5.302 -63.001 1.00 69.23 161 LEU F C 1
ATOM 11761 O O . LEU F 2 161 ? -26.691 5.605 -61.819 1.00 69.34 161 LEU F O 1
ATOM 11766 N N . LEU F 2 162 ? -26.531 4.032 -63.449 1.00 69.14 162 LEU F N 1
ATOM 11767 C CA . LEU F 2 162 ? -26.837 2.876 -62.622 1.00 69.27 162 LEU F CA 1
ATOM 11768 C C . LEU F 2 162 ? -25.602 2.546 -61.790 1.00 70.07 162 LEU F C 1
ATOM 11769 O O . LEU F 2 162 ? -24.496 2.411 -62.314 1.00 70.18 162 LEU F O 1
ATOM 11774 N N . HIS F 2 163 ? -25.797 2.443 -60.488 1.00 70.48 163 HIS F N 1
ATOM 11775 C CA . HIS F 2 163 ? -24.745 2.136 -59.538 1.00 71.25 163 HIS F CA 1
ATOM 11776 C C . HIS F 2 163 ? -24.861 0.669 -59.112 1.00 72.11 163 HIS F C 1
ATOM 11777 O O . HIS F 2 163 ? -25.939 0.081 -59.204 1.00 72.15 163 HIS F O 1
ATOM 11784 N N . SER F 2 164 ? -23.764 0.082 -58.615 1.00 72.65 164 SER F N 1
ATOM 11785 C CA . SER F 2 164 ? -23.757 -1.295 -58.120 1.00 73.59 164 SER F CA 1
ATOM 11786 C C . SER F 2 164 ? -24.806 -1.533 -57.021 1.00 73.56 164 SER F C 1
ATOM 11787 O O . SER F 2 164 ? -25.256 -2.659 -56.858 1.00 73.77 164 SER F O 1
ATOM 11790 N N . ASP F 2 165 ? -25.222 -0.472 -56.298 1.00 73.35 165 ASP F N 1
ATOM 11791 C CA . ASP F 2 165 ? -26.271 -0.554 -55.272 1.00 73.26 165 ASP F CA 1
ATOM 11792 C C . ASP F 2 165 ? -27.704 -0.694 -55.839 1.00 73.62 165 ASP F C 1
ATOM 11793 O O . ASP F 2 165 ? -28.654 -0.807 -55.070 1.00 74.13 165 ASP F O 1
ATOM 11798 N N . GLY F 2 166 ? -27.851 -0.626 -57.153 1.00 73.65 166 GLY F N 1
ATOM 11799 C CA . GLY F 2 166 ? -29.137 -0.780 -57.824 1.00 74.32 166 GLY F CA 1
ATOM 11800 C C . GLY F 2 166 ? -29.942 0.485 -58.014 1.00 74.40 166 GLY F C 1
ATOM 11801 O O . GLY F 2 166 ? -31.079 0.429 -58.494 1.00 74.90 166 GLY F O 1
ATOM 11802 N N . GLN F 2 167 ? -29.373 1.630 -57.629 1.00 73.64 167 GLN F N 1
ATOM 11803 C CA . GLN F 2 167 ? -30.040 2.907 -57.816 1.00 73.34 167 GLN F CA 1
ATOM 11804 C C . GLN F 2 167 ? -29.483 3.557 -59.073 1.00 71.28 167 GLN F C 1
ATOM 11805 O O . GLN F 2 167 ? -28.313 3.368 -59.413 1.00 70.77 167 GLN F O 1
ATOM 11811 N N . THR F 2 168 ? -30.321 4.322 -59.766 1.00 70.19 168 THR F N 1
ATOM 11812 C CA . THR F 2 168 ? -29.909 5.044 -60.960 1.00 70.19 168 THR F CA 1
ATOM 11813 C C . THR F 2 168 ? -29.996 6.502 -60.575 1.00 69.47 168 THR F C 1
ATOM 11814 O O . THR F 2 168 ? -31.078 7.011 -60.280 1.00 69.67 168 THR F O 1
ATOM 11818 N N . TYR F 2 169 ? -28.839 7.149 -60.457 1.00 68.26 169 TYR F N 1
ATOM 11819 C CA . TYR F 2 169 ? -28.756 8.495 -59.912 1.00 67.06 169 TYR F CA 1
ATOM 11820 C C . TYR F 2 169 ? -29.010 9.612 -60.922 1.00 66.72 169 TYR F C 1
ATOM 11821 O O . TYR F 2 169 ? -28.129 10.410 -61.245 1.00 66.29 169 TYR F O 1
ATOM 11830 N N . MET F 2 170 ? -30.273 9.696 -61.338 1.00 66.25 170 MET F N 1
ATOM 11831 C CA . MET F 2 170 ? -30.795 10.653 -62.286 1.00 65.95 170 MET F CA 1
ATOM 11832 C C . MET F 2 170 ? -31.826 11.538 -61.576 1.00 65.92 170 MET F C 1
ATOM 11833 O O . MET F 2 170 ? -32.710 11.039 -60.885 1.00 65.78 170 MET F O 1
ATOM 11838 N N . TYR F 2 171 ? -31.684 12.859 -61.711 1.00 65.95 171 TYR F N 1
ATOM 11839 C CA . TYR F 2 171 ? -32.559 13.818 -61.042 1.00 66.35 171 TYR F CA 1
ATOM 11840 C C . TYR F 2 171 ? -33.066 14.884 -62.016 1.00 68.23 171 TYR F C 1
ATOM 11841 O O . TYR F 2 171 ? -32.395 15.192 -62.996 1.00 67.71 171 TYR F O 1
ATOM 11850 N N . TRP F 2 172 ? -34.236 15.468 -61.727 1.00 69.62 172 TRP F N 1
ATOM 11851 C CA . TRP F 2 172 ? -34.774 16.549 -62.545 1.00 71.18 172 TRP F CA 1
ATOM 11852 C C . TRP F 2 172 ? -35.118 17.732 -61.640 1.00 72.24 172 TRP F C 1
ATOM 11853 O O . TRP F 2 172 ? -35.824 17.564 -60.660 1.00 72.38 172 TRP F O 1
ATOM 11864 N N . TYR F 2 173 ? -34.599 18.923 -61.964 1.00 72.69 173 TYR F N 1
ATOM 11865 C CA . TYR F 2 173 ? -34.822 20.171 -61.230 1.00 72.79 173 TYR F CA 1
ATOM 11866 C C . TYR F 2 173 ? -35.574 21.179 -62.090 1.00 74.90 173 TYR F C 1
ATOM 11867 O O . TYR F 2 173 ? -35.446 21.165 -63.312 1.00 75.46 173 TYR F O 1
ATOM 11876 N N . LEU F 2 174 ? -36.330 22.071 -61.457 1.00 76.02 174 LEU F N 1
ATOM 11877 C CA . LEU F 2 174 ? -37.008 23.157 -62.151 1.00 77.97 174 LEU F CA 1
ATOM 11878 C C . LEU F 2 174 ? -36.577 24.439 -61.464 1.00 80.02 174 LEU F C 1
ATOM 11879 O O . LEU F 2 174 ? -36.665 24.546 -60.243 1.00 80.55 174 LEU F O 1
ATOM 11884 N N . GLN F 2 175 ? -36.142 25.418 -62.248 1.00 80.97 175 GLN F N 1
ATOM 11885 C CA . GLN F 2 175 ? -35.783 26.714 -61.709 1.00 82.07 175 GLN F CA 1
ATOM 11886 C C . GLN F 2 175 ? -36.750 27.768 -62.256 1.00 84.03 175 GLN F C 1
ATOM 11887 O O . GLN F 2 175 ? -36.682 28.154 -63.433 1.00 84.19 175 GLN F O 1
ATOM 11893 N N . LYS F 2 176 ? -37.692 28.185 -61.409 1.00 84.97 176 LYS F N 1
ATOM 11894 C CA . LYS F 2 176 ? -38.668 29.191 -61.800 1.00 86.18 176 LYS F CA 1
ATOM 11895 C C . LYS F 2 176 ? -38.009 30.578 -61.764 1.00 87.65 176 LYS F C 1
ATOM 11896 O O . LYS F 2 176 ? -37.024 30.775 -61.049 1.00 87.84 176 LYS F O 1
ATOM 11902 N N . PRO F 2 177 ? -38.521 31.553 -62.537 1.00 88.76 177 PRO F N 1
ATOM 11903 C CA . PRO F 2 177 ? -37.901 32.890 -62.537 1.00 89.45 177 PRO F CA 1
ATOM 11904 C C . PRO F 2 177 ? -37.791 33.524 -61.151 1.00 90.12 177 PRO F C 1
ATOM 11905 O O . PRO F 2 177 ? -38.738 33.484 -60.360 1.00 90.41 177 PRO F O 1
ATOM 11909 N N . GLY F 2 178 ? -36.609 34.066 -60.859 1.00 89.93 178 GLY F N 1
ATOM 11910 C CA . GLY F 2 178 ? -36.301 34.703 -59.582 1.00 89.71 178 GLY F CA 1
ATOM 11911 C C . GLY F 2 178 ? -36.302 33.756 -58.400 1.00 89.18 178 GLY F C 1
ATOM 11912 O O . GLY F 2 178 ? -36.489 34.189 -57.259 1.00 89.25 178 GLY F O 1
ATOM 11913 N N . GLN F 2 179 ? -36.116 32.450 -58.665 1.00 88.54 179 GLN F N 1
ATOM 11914 C CA . GLN F 2 179 ? -36.126 31.420 -57.628 1.00 88.42 179 GLN F CA 1
ATOM 11915 C C . GLN F 2 179 ? -34.924 30.483 -57.726 1.00 87.46 179 GLN F C 1
ATOM 11916 O O . GLN F 2 179 ? -34.281 30.398 -58.764 1.00 87.73 179 GLN F O 1
ATOM 11922 N N . SER F 2 180 ? -34.620 29.782 -56.632 1.00 86.41 180 SER F N 1
ATOM 11923 C CA . SER F 2 180 ? -33.554 28.784 -56.600 1.00 85.45 180 SER F CA 1
ATOM 11924 C C . SER F 2 180 ? -34.081 27.501 -57.266 1.00 83.72 180 SER F C 1
ATOM 11925 O O . SER F 2 180 ? -35.298 27.266 -57.293 1.00 83.57 180 SER F O 1
ATOM 11928 N N . PRO F 2 181 ? -33.188 26.635 -57.788 1.00 82.05 181 PRO F N 1
ATOM 11929 C CA . PRO F 2 181 ? -33.660 25.365 -58.377 1.00 80.85 181 PRO F CA 1
ATOM 11930 C C . PRO F 2 181 ? -34.405 24.509 -57.348 1.00 79.90 181 PRO F C 1
ATOM 11931 O O . PRO F 2 181 ? -34.116 24.587 -56.159 1.00 80.09 181 PRO F O 1
ATOM 11935 N N . GLN F 2 182 ? -35.411 23.755 -57.789 1.00 78.84 182 GLN F N 1
ATOM 11936 C CA . GLN F 2 182 ? -36.193 22.906 -56.895 1.00 78.23 182 GLN F CA 1
ATOM 11937 C C . GLN F 2 182 ? -36.272 21.489 -57.444 1.00 76.86 182 GLN F C 1
ATOM 11938 O O . GLN F 2 182 ? -36.435 21.315 -58.643 1.00 77.09 182 GLN F O 1
ATOM 11943 N N . LEU F 2 183 ? -36.099 20.477 -56.583 1.00 75.64 183 LEU F N 1
ATOM 11944 C CA . LEU F 2 183 ? -36.111 19.084 -57.015 1.00 75.26 183 LEU F CA 1
ATOM 11945 C C . LEU F 2 183 ? -37.507 18.618 -57.369 1.00 75.68 183 LEU F C 1
ATOM 11946 O O . LEU F 2 183 ? -38.432 18.799 -56.595 1.00 75.68 183 LEU F O 1
ATOM 11951 N N . LEU F 2 184 ? -37.664 18.027 -58.551 1.00 76.19 184 LEU F N 1
ATOM 11952 C CA . LEU F 2 184 ? -38.955 17.518 -59.002 1.00 76.81 184 LEU F CA 1
ATOM 11953 C C . LEU F 2 184 ? -38.988 15.994 -58.937 1.00 77.20 184 LEU F C 1
ATOM 11954 O O . LEU F 2 184 ? -39.953 15.420 -58.449 1.00 77.54 184 LEU F O 1
ATOM 11959 N N . ILE F 2 185 ? -37.959 15.336 -59.480 1.00 77.13 185 ILE F N 1
ATOM 11960 C CA . ILE F 2 185 ? -37.900 13.884 -59.540 1.00 77.48 185 ILE F CA 1
ATOM 11961 C C . ILE F 2 185 ? -36.525 13.372 -59.098 1.00 77.53 185 ILE F C 1
ATOM 11962 O O . ILE F 2 185 ? -35.500 13.885 -59.535 1.00 78.21 185 ILE F O 1
ATOM 11967 N N . SER F 2 186 ? -36.517 12.356 -58.236 1.00 77.03 186 SER F N 1
ATOM 11968 C CA . SER F 2 186 ? -35.314 11.727 -57.682 1.00 77.06 186 SER F CA 1
ATOM 11969 C C . SER F 2 186 ? -35.148 10.317 -58.199 1.00 78.01 186 SER F C 1
ATOM 11970 O O . SER F 2 186 ? -36.133 9.603 -58.357 1.00 78.30 186 SER F O 1
ATOM 11973 N N . GLU F 2 187 ? -33.898 9.888 -58.390 1.00 78.67 187 GLU F N 1
ATOM 11974 C CA . GLU F 2 187 ? -33.539 8.547 -58.843 1.00 80.56 187 GLU F CA 1
ATOM 11975 C C . GLU F 2 187 ? -34.435 7.995 -59.972 1.00 82.80 187 GLU F C 1
ATOM 11976 O O . GLU F 2 187 ? -35.095 6.968 -59.798 1.00 83.13 187 GLU F O 1
ATOM 11982 N N . VAL F 2 188 ? -34.458 8.715 -61.121 1.00 83.84 188 VAL F N 1
ATOM 11983 C CA . VAL F 2 188 ? -35.190 8.429 -62.360 1.00 85.54 188 VAL F CA 1
ATOM 11984 C C . VAL F 2 188 ? -36.683 8.784 -62.311 1.00 87.12 188 VAL F C 1
ATOM 11985 O O . VAL F 2 188 ? -37.129 9.536 -63.180 1.00 87.21 188 VAL F O 1
ATOM 11989 N N . SER F 2 189 ? -37.462 8.226 -61.361 1.00 88.18 189 SER F N 1
ATOM 11990 C CA . SER F 2 189 ? -38.914 8.413 -61.398 1.00 90.09 189 SER F CA 1
ATOM 11991 C C . SER F 2 189 ? -39.662 8.781 -60.117 1.00 92.21 189 SER F C 1
ATOM 11992 O O . SER F 2 189 ? -40.891 8.841 -60.182 1.00 92.92 189 SER F O 1
ATOM 11995 N N . SER F 2 190 ? -38.989 8.976 -58.971 1.00 92.89 190 SER F N 1
ATOM 11996 C CA . SER F 2 190 ? -39.706 9.288 -57.727 1.00 93.91 190 SER F CA 1
ATOM 11997 C C . SER F 2 190 ? -40.053 10.759 -57.624 1.00 95.10 190 SER F C 1
ATOM 11998 O O . SER F 2 190 ? -39.146 11.575 -57.549 1.00 95.39 190 SER F O 1
ATOM 12001 N N . ARG F 2 191 ? -41.347 11.109 -57.606 1.00 95.91 191 ARG F N 1
ATOM 12002 C CA . ARG F 2 191 ? -41.740 12.513 -57.479 1.00 97.57 191 ARG F CA 1
ATOM 12003 C C . ARG F 2 191 ? -41.445 13.041 -56.074 1.00 98.56 191 ARG F C 1
ATOM 12004 O O . ARG F 2 191 ? -41.749 12.377 -55.081 1.00 98.53 191 ARG F O 1
ATOM 12012 N N . PHE F 2 192 ? -40.875 14.241 -55.993 1.00 99.04 192 PHE F N 1
ATOM 12013 C CA . PHE F 2 192 ? -40.600 14.877 -54.717 1.00 100.13 192 PHE F CA 1
ATOM 12014 C C . PHE F 2 192 ? -41.942 15.308 -54.068 1.00 102.00 192 PHE F C 1
ATOM 12015 O O . PHE F 2 192 ? -42.942 15.464 -54.773 1.00 102.54 192 PHE F O 1
ATOM 12023 N N . SER F 2 193 ? -41.985 15.456 -52.733 1.00 102.77 193 SER F N 1
ATOM 12024 C CA . SER F 2 193 ? -43.219 15.862 -52.048 1.00 104.02 193 SER F CA 1
ATOM 12025 C C . SER F 2 193 ? -43.691 17.237 -52.540 1.00 105.09 193 SER F C 1
ATOM 12026 O O . SER F 2 193 ? -42.886 18.158 -52.694 1.00 105.17 193 SER F O 1
ATOM 12029 N N . GLY F 2 194 ? -44.977 17.336 -52.845 1.00 105.67 194 GLY F N 1
ATOM 12030 C CA . GLY F 2 194 ? -45.554 18.568 -53.365 1.00 106.81 194 GLY F CA 1
ATOM 12031 C C . GLY F 2 194 ? -45.593 18.640 -54.882 1.00 108.05 194 GLY F C 1
ATOM 12032 O O . GLY F 2 194 ? -46.290 19.485 -55.443 1.00 108.27 194 GLY F O 1
ATOM 12033 N N . VAL F 2 195 ? -44.845 17.760 -55.566 1.00 108.62 195 VAL F N 1
ATOM 12034 C CA . VAL F 2 195 ? -44.790 17.742 -57.021 1.00 109.65 195 VAL F CA 1
ATOM 12035 C C . VAL F 2 195 ? -46.031 17.059 -57.586 1.00 110.72 195 VAL F C 1
ATOM 12036 O O . VAL F 2 195 ? -46.306 15.906 -57.257 1.00 111.15 195 VAL F O 1
ATOM 12040 N N . PRO F 2 196 ? -46.823 17.780 -58.402 1.00 110.90 196 PRO F N 1
ATOM 12041 C CA . PRO F 2 196 ? -48.058 17.185 -58.941 1.00 111.10 196 PRO F CA 1
ATOM 12042 C C . PRO F 2 196 ? -47.834 15.992 -59.868 1.00 111.53 196 PRO F C 1
ATOM 12043 O O . PRO F 2 196 ? -46.784 15.885 -60.494 1.00 111.76 196 PRO F O 1
ATOM 12047 N N . ASP F 2 197 ? -48.838 15.102 -59.968 1.00 111.51 197 ASP F N 1
ATOM 12048 C CA . ASP F 2 197 ? -48.780 13.885 -60.783 1.00 111.95 197 ASP F CA 1
ATOM 12049 C C . ASP F 2 197 ? -48.562 14.128 -62.283 1.00 111.49 197 ASP F C 1
ATOM 12050 O O . ASP F 2 197 ? -48.238 13.183 -63.010 1.00 111.91 197 ASP F O 1
ATOM 12055 N N . ARG F 2 198 ? -48.721 15.385 -62.743 1.00 110.37 198 ARG F N 1
ATOM 12056 C CA . ARG F 2 198 ? -48.477 15.750 -64.140 1.00 109.48 198 ARG F CA 1
ATOM 12057 C C . ARG F 2 198 ? -47.006 15.563 -64.540 1.00 108.32 198 ARG F C 1
ATOM 12058 O O . ARG F 2 198 ? -46.727 15.384 -65.728 1.00 108.84 198 ARG F O 1
ATOM 12066 N N . PHE F 2 199 ? -46.074 15.592 -63.554 1.00 106.42 199 PHE F N 1
ATOM 12067 C CA . PHE F 2 199 ? -44.653 15.363 -63.774 1.00 104.98 199 PHE F CA 1
ATOM 12068 C C . PHE F 2 199 ? -44.344 13.881 -63.586 1.00 103.58 199 PHE F C 1
ATOM 12069 O O . PHE F 2 199 ? -44.844 13.258 -62.656 1.00 103.37 199 PHE F O 1
ATOM 12077 N N . SER F 2 200 ? -43.565 13.304 -64.504 1.00 102.33 200 SER F N 1
ATOM 12078 C CA . SER F 2 200 ? -43.173 11.898 -64.424 1.00 101.44 200 SER F CA 1
ATOM 12079 C C . SER F 2 200 ? -41.798 11.695 -65.060 1.00 99.83 200 SER F C 1
ATOM 12080 O O . SER F 2 200 ? -41.431 12.387 -66.007 1.00 99.88 200 SER F O 1
ATOM 12083 N N . GLY F 2 201 ? -41.037 10.769 -64.505 1.00 98.13 201 GLY F N 1
ATOM 12084 C CA . GLY F 2 201 ? -39.707 10.473 -64.999 1.00 96.74 201 GLY F CA 1
ATOM 12085 C C . GLY F 2 201 ? -39.588 9.036 -65.440 1.00 94.99 201 GLY F C 1
ATOM 12086 O O . GLY F 2 201 ? -40.253 8.154 -64.898 1.00 94.98 201 GLY F O 1
ATOM 12087 N N . SER F 2 202 ? -38.755 8.795 -66.435 1.00 93.57 202 SER F N 1
ATOM 12088 C CA . SER F 2 202 ? -38.519 7.452 -66.947 1.00 92.55 202 SER F CA 1
ATOM 12089 C C . SER F 2 202 ? -37.103 7.348 -67.536 1.00 91.18 202 SER F C 1
ATOM 12090 O O . SER F 2 202 ? -36.403 8.356 -67.674 1.00 91.28 202 SER F O 1
ATOM 12093 N N . GLY F 2 203 ? -36.670 6.129 -67.821 1.00 89.53 203 GLY F N 1
ATOM 12094 C CA . GLY F 2 203 ? -35.352 5.900 -68.382 1.00 88.34 203 GLY F CA 1
ATOM 12095 C C . GLY F 2 203 ? -34.519 4.921 -67.591 1.00 87.00 203 GLY F C 1
ATOM 12096 O O . GLY F 2 203 ? -34.928 4.459 -66.529 1.00 87.74 203 GLY F O 1
ATOM 12097 N N . SER F 2 204 ? -33.340 4.605 -68.111 1.00 85.42 204 SER F N 1
ATOM 12098 C CA . SER F 2 204 ? -32.383 3.688 -67.500 1.00 84.47 204 SER F CA 1
ATOM 12099 C C . SER F 2 204 ? -31.028 3.843 -68.195 1.00 82.82 204 SER F C 1
ATOM 12100 O O . SER F 2 204 ? -30.970 4.317 -69.322 1.00 82.99 204 SER F O 1
ATOM 12103 N N . GLY F 2 205 ? -29.960 3.461 -67.514 1.00 81.74 205 GLY F N 1
ATOM 12104 C CA . GLY F 2 205 ? -28.612 3.521 -68.056 1.00 81.70 205 GLY F CA 1
ATOM 12105 C C . GLY F 2 205 ? -28.160 4.914 -68.439 1.00 81.53 205 GLY F C 1
ATOM 12106 O O . GLY F 2 205 ? -27.735 5.683 -67.575 1.00 81.76 205 GLY F O 1
ATOM 12107 N N . THR F 2 206 ? -28.253 5.255 -69.736 1.00 80.74 206 THR F N 1
ATOM 12108 C CA . THR F 2 206 ? -27.821 6.557 -70.218 1.00 80.71 206 THR F CA 1
ATOM 12109 C C . THR F 2 206 ? -28.923 7.452 -70.771 1.00 81.04 206 THR F C 1
ATOM 12110 O O . THR F 2 206 ? -28.627 8.605 -71.043 1.00 81.19 206 THR F O 1
ATOM 12114 N N . THR F 2 207 ? -30.155 6.953 -70.995 1.00 80.96 207 THR F N 1
ATOM 12115 C CA . THR F 2 207 ? -31.192 7.819 -71.585 1.00 81.35 207 THR F CA 1
ATOM 12116 C C . THR F 2 207 ? -32.359 7.950 -70.633 1.00 81.49 207 THR F C 1
ATOM 12117 O O . THR F 2 207 ? -32.824 6.957 -70.079 1.00 81.92 207 THR F O 1
ATOM 12121 N N . PHE F 2 208 ? -32.788 9.200 -70.393 1.00 81.08 208 PHE F N 1
ATOM 12122 C CA . PHE F 2 208 ? -33.829 9.548 -69.421 1.00 81.22 208 PHE F CA 1
ATOM 12123 C C . PHE F 2 208 ? -34.810 10.575 -69.988 1.00 83.79 208 PHE F C 1
ATOM 12124 O O . PHE F 2 208 ? -34.436 11.358 -70.858 1.00 84.00 208 PHE F O 1
ATOM 12132 N N . THR F 2 209 ? -36.061 10.579 -69.502 1.00 85.54 209 THR F N 1
ATOM 12133 C CA . THR F 2 209 ? -37.069 11.516 -69.997 1.00 87.83 209 THR F CA 1
ATOM 12134 C C . THR F 2 209 ? -37.960 12.051 -68.873 1.00 90.37 209 THR F C 1
ATOM 12135 O O . THR F 2 209 ? -38.404 11.293 -68.017 1.00 90.35 209 THR F O 1
ATOM 12139 N N . LEU F 2 210 ? -38.239 13.359 -68.906 1.00 92.41 210 LEU F N 1
ATOM 12140 C CA . LEU F 2 210 ? -39.151 14.047 -68.004 1.00 94.74 210 LEU F CA 1
ATOM 12141 C C . LEU F 2 210 ? -40.381 14.417 -68.835 1.00 97.35 210 LEU F C 1
ATOM 12142 O O . LEU F 2 210 ? -40.241 15.002 -69.900 1.00 97.31 210 LEU F O 1
ATOM 12147 N N . LYS F 2 211 ? -41.576 14.072 -68.360 1.00 99.63 211 LYS F N 1
ATOM 12148 C CA . LYS F 2 211 ? -42.809 14.388 -69.067 1.00 102.13 211 LYS F CA 1
ATOM 12149 C C . LYS F 2 211 ? -43.747 15.220 -68.211 1.00 104.58 211 LYS F C 1
ATOM 12150 O O . LYS F 2 211 ? -43.858 14.988 -67.012 1.00 105.03 211 LYS F O 1
ATOM 12156 N N . ILE F 2 212 ? -44.380 16.228 -68.814 1.00 106.22 212 ILE F N 1
ATOM 12157 C CA . ILE F 2 212 ? -45.371 17.070 -68.144 1.00 108.27 212 ILE F CA 1
ATOM 12158 C C . ILE F 2 212 ? -46.655 16.888 -68.949 1.00 110.87 212 ILE F C 1
ATOM 12159 O O . ILE F 2 212 ? -46.733 17.356 -70.090 1.00 110.82 212 ILE F O 1
ATOM 12164 N N . SER F 2 213 ? -47.642 16.163 -68.387 1.00 112.65 213 SER F N 1
ATOM 12165 C CA . SER F 2 213 ? -48.890 15.873 -69.103 1.00 114.62 213 SER F CA 1
ATOM 12166 C C . SER F 2 213 ? -49.714 17.110 -69.462 1.00 116.12 213 SER F C 1
ATOM 12167 O O . SER F 2 213 ? -50.377 17.121 -70.489 1.00 116.22 213 SER F O 1
ATOM 12170 N N . ARG F 2 214 ? -49.683 18.140 -68.615 1.00 117.25 214 ARG F N 1
ATOM 12171 C CA . ARG F 2 214 ? -50.434 19.371 -68.844 1.00 118.71 214 ARG F CA 1
ATOM 12172 C C . ARG F 2 214 ? -49.599 20.573 -68.403 1.00 119.38 214 ARG F C 1
ATOM 12173 O O . ARG F 2 214 ? -49.269 20.690 -67.219 1.00 119.48 214 ARG F O 1
ATOM 12181 N N . VAL F 2 215 ? -49.257 21.469 -69.348 1.00 119.47 215 VAL F N 1
ATOM 12182 C CA . VAL F 2 215 ? -48.460 22.654 -69.028 1.00 119.82 215 VAL F CA 1
ATOM 12183 C C . VAL F 2 215 ? -49.303 23.755 -68.346 1.00 119.92 215 VAL F C 1
ATOM 12184 O O . VAL F 2 215 ? -50.254 24.284 -68.926 1.00 119.95 215 VAL F O 1
ATOM 12188 N N . GLU F 2 216 ? -48.949 24.069 -67.097 1.00 119.54 216 GLU F N 1
ATOM 12189 C CA . GLU F 2 216 ? -49.580 25.110 -66.294 1.00 119.71 216 GLU F CA 1
ATOM 12190 C C . GLU F 2 216 ? -48.687 26.360 -66.258 1.00 119.00 216 GLU F C 1
ATOM 12191 O O . GLU F 2 216 ? -47.472 26.254 -66.434 1.00 119.03 216 GLU F O 1
ATOM 12197 N N . ALA F 2 217 ? -49.281 27.539 -65.987 1.00 118.04 217 ALA F N 1
ATOM 12198 C CA . ALA F 2 217 ? -48.556 28.815 -65.902 1.00 117.22 217 ALA F CA 1
ATOM 12199 C C . ALA F 2 217 ? -47.396 28.768 -64.896 1.00 115.84 217 ALA F C 1
ATOM 12200 O O . ALA F 2 217 ? -46.367 29.413 -65.103 1.00 115.82 217 ALA F O 1
ATOM 12202 N N . GLU F 2 218 ? -47.564 27.971 -63.825 1.00 114.49 218 GLU F N 1
ATOM 12203 C CA . GLU F 2 218 ? -46.580 27.776 -62.762 1.00 113.48 218 GLU F CA 1
ATOM 12204 C C . GLU F 2 218 ? -45.382 26.904 -63.194 1.00 111.73 218 GLU F C 1
ATOM 12205 O O . GLU F 2 218 ? -44.368 26.903 -62.516 1.00 111.69 218 GLU F O 1
ATOM 12211 N N . ASP F 2 219 ? -45.485 26.171 -64.310 1.00 110.20 219 ASP F N 1
ATOM 12212 C CA . ASP F 2 219 ? -44.408 25.301 -64.806 1.00 108.81 219 ASP F CA 1
ATOM 12213 C C . ASP F 2 219 ? -43.315 26.035 -65.609 1.00 106.62 219 ASP F C 1
ATOM 12214 O O . ASP F 2 219 ? -42.303 25.427 -65.951 1.00 106.66 219 ASP F O 1
ATOM 12219 N N . VAL F 2 220 ? -43.517 27.325 -65.915 1.00 104.60 220 VAL F N 1
ATOM 12220 C CA . VAL F 2 220 ? -42.564 28.130 -66.677 1.00 103.06 220 VAL F CA 1
ATOM 12221 C C . VAL F 2 220 ? -41.244 28.362 -65.903 1.00 101.02 220 VAL F C 1
ATOM 12222 O O . VAL F 2 220 ? -41.257 28.778 -64.742 1.00 101.11 220 VAL F O 1
ATOM 12226 N N . GLY F 2 221 ? -40.129 28.050 -66.557 1.00 98.70 221 GLY F N 1
ATOM 12227 C CA . GLY F 2 221 ? -38.791 28.189 -65.997 1.00 97.02 221 GLY F CA 1
ATOM 12228 C C . GLY F 2 221 ? -37.773 27.355 -66.746 1.00 94.73 221 GLY F C 1
ATOM 12229 O O . GLY F 2 221 ? -38.010 26.983 -67.889 1.00 95.07 221 GLY F O 1
ATOM 12230 N N . VAL F 2 222 ? -36.636 27.045 -66.118 1.00 92.48 222 VAL F N 1
ATOM 12231 C CA . VAL F 2 222 ? -35.620 26.214 -66.758 1.00 90.64 222 VAL F CA 1
ATOM 12232 C C . VAL F 2 222 ? -35.491 24.864 -66.062 1.00 88.39 222 VAL F C 1
ATOM 12233 O O . VAL F 2 222 ? -35.219 24.791 -64.863 1.00 88.28 222 VAL F O 1
ATOM 12237 N N . TYR F 2 223 ? -35.669 23.798 -66.827 1.00 86.17 223 TYR F N 1
ATOM 12238 C CA . TYR F 2 223 ? -35.553 22.451 -66.306 1.00 84.30 223 TYR F CA 1
ATOM 12239 C C . TYR F 2 223 ? -34.134 21.955 -66.489 1.00 81.65 223 TYR F C 1
ATOM 12240 O O . TYR F 2 223 ? -33.551 22.180 -67.543 1.00 81.35 223 TYR F O 1
ATOM 12249 N N . TYR F 2 224 ? -33.565 21.295 -65.469 1.00 79.35 224 TYR F N 1
ATOM 12250 C CA . TYR F 2 224 ? -32.209 20.772 -65.568 1.00 77.18 224 TYR F CA 1
ATOM 12251 C C . TYR F 2 224 ? -32.147 19.354 -65.104 1.00 74.90 224 TYR F C 1
ATOM 12252 O O . TYR F 2 224 ? -32.727 19.037 -64.075 1.00 75.34 224 TYR F O 1
ATOM 12261 N N . CYS F 2 225 ? -31.396 18.515 -65.802 1.00 72.83 225 CYS F N 1
ATOM 12262 C CA . CYS F 2 225 ? -31.154 17.161 -65.324 1.00 71.52 225 CYS F CA 1
ATOM 12263 C C . CYS F 2 225 ? -29.862 17.181 -64.498 1.00 68.72 225 CYS F C 1
ATOM 12264 O O . CYS F 2 225 ? -28.985 18.021 -64.718 1.00 68.55 225 CYS F O 1
ATOM 12267 N N . MET F 2 226 ? -29.793 16.345 -63.485 1.00 66.64 226 MET F N 1
ATOM 12268 C CA . MET F 2 226 ? -28.607 16.253 -62.642 1.00 65.07 226 MET F CA 1
ATOM 12269 C C . MET F 2 226 ? -28.272 14.806 -62.475 1.00 63.81 226 MET F C 1
ATOM 12270 O O . MET F 2 226 ? -29.153 13.957 -62.389 1.00 64.26 226 MET F O 1
ATOM 12275 N N . GLN F 2 227 ? -27.004 14.525 -62.424 1.00 62.07 227 GLN F N 1
ATOM 12276 C CA . GLN F 2 227 ? -26.515 13.189 -62.224 1.00 60.50 227 GLN F CA 1
ATOM 12277 C C . GLN F 2 227 ? -25.748 13.126 -60.883 1.00 59.79 227 GLN F C 1
ATOM 12278 O O . GLN F 2 227 ? -24.984 14.036 -60.561 1.00 59.24 227 GLN F O 1
ATOM 12284 N N . ALA F 2 228 ? -25.941 12.040 -60.122 1.00 59.73 228 ALA F N 1
ATOM 12285 C CA . ALA F 2 228 ? -25.202 11.821 -58.879 1.00 60.44 228 ALA F CA 1
ATOM 12286 C C . ALA F 2 228 ? -24.497 10.450 -58.851 1.00 61.67 228 ALA F C 1
ATOM 12287 O O . ALA F 2 228 ? -24.230 9.932 -57.766 1.00 62.59 228 ALA F O 1
ATOM 12289 N N . LYS F 2 229 ? -24.217 9.851 -60.025 1.00 61.86 229 LYS F N 1
ATOM 12290 C CA . LYS F 2 229 ? -23.499 8.574 -60.113 1.00 62.16 229 LYS F CA 1
ATOM 12291 C C . LYS F 2 229 ? -22.026 8.850 -59.752 1.00 61.80 229 LYS F C 1
ATOM 12292 O O . LYS F 2 229 ? -21.423 8.125 -58.974 1.00 62.60 229 LYS F O 1
ATOM 12298 N N . ASP F 2 230 ? -21.466 9.905 -60.323 1.00 60.74 230 ASP F N 1
ATOM 12299 C CA . ASP F 2 230 ? -20.159 10.473 -60.029 1.00 60.49 230 ASP F CA 1
ATOM 12300 C C . ASP F 2 230 ? -20.486 11.947 -59.682 1.00 59.18 230 ASP F C 1
ATOM 12301 O O . ASP F 2 230 ? -20.492 12.808 -60.558 1.00 58.84 230 ASP F O 1
ATOM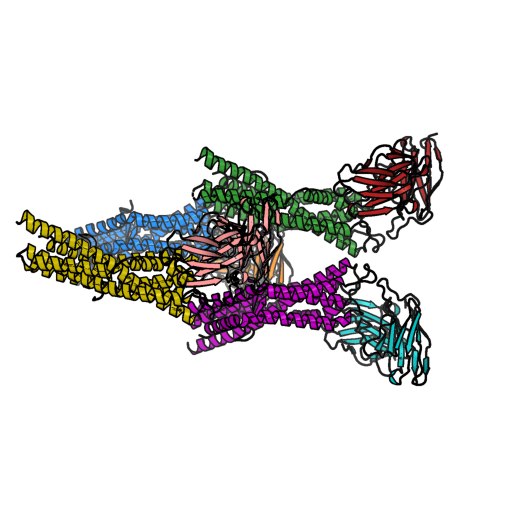 12306 N N . PRO F 2 231 ? -20.951 12.194 -58.444 1.00 58.09 231 PRO F N 1
ATOM 12307 C CA . PRO F 2 231 ? -21.409 13.549 -58.076 1.00 57.41 231 PRO F CA 1
ATOM 12308 C C . PRO F 2 231 ? -20.430 14.677 -58.381 1.00 56.31 231 PRO F C 1
ATOM 12309 O O . PRO F 2 231 ? -19.270 14.573 -57.985 1.00 56.00 231 PRO F O 1
ATOM 12313 N N . TYR F 2 232 ? -20.869 15.765 -59.057 1.00 55.49 232 TYR F N 1
ATOM 12314 C CA . TYR F 2 232 ? -22.204 16.009 -59.636 1.00 55.02 232 TYR F CA 1
ATOM 12315 C C . TYR F 2 232 ? -22.032 16.677 -61.005 1.00 55.83 232 TYR F C 1
ATOM 12316 O O . TYR F 2 232 ? -21.042 17.363 -61.233 1.00 55.99 232 TYR F O 1
ATOM 12325 N N . SER F 2 233 ? -23.003 16.524 -61.906 1.00 56.58 233 SER F N 1
ATOM 12326 C CA . SER F 2 233 ? -23.009 17.230 -63.190 1.00 57.74 233 SER F CA 1
ATOM 12327 C C . SER F 2 233 ? -24.428 17.408 -63.678 1.00 59.42 233 SER F C 1
ATOM 12328 O O . SER F 2 233 ? -25.333 16.664 -63.285 1.00 58.99 233 SER F O 1
ATOM 12331 N N . PHE F 2 234 ? -24.635 18.475 -64.452 1.00 61.15 234 PHE F N 1
ATOM 12332 C CA . PHE F 2 234 ? -25.954 18.878 -64.909 1.00 63.23 234 PHE F CA 1
ATOM 12333 C C . PHE F 2 234 ? -26.029 19.066 -66.426 1.00 66.79 234 PHE F C 1
ATOM 12334 O O . PHE F 2 234 ? -25.017 19.326 -67.082 1.00 66.86 234 PHE F O 1
ATOM 12342 N N . GLY F 2 235 ? -27.251 18.992 -66.953 1.00 69.37 235 GLY F N 1
ATOM 12343 C CA . GLY F 2 235 ? -27.535 19.319 -68.339 1.00 72.17 235 GLY F CA 1
ATOM 12344 C C . GLY F 2 235 ? -27.536 20.830 -68.519 1.00 75.50 235 GLY F C 1
ATOM 12345 O O . GLY F 2 235 ? -27.572 21.586 -67.538 1.00 75.80 235 GLY F O 1
ATOM 12346 N N . GLN F 2 236 ? -27.478 21.288 -69.777 1.00 78.11 236 GLN F N 1
ATOM 12347 C CA . GLN F 2 236 ? -27.459 22.712 -70.155 1.00 81.15 236 GLN F CA 1
ATOM 12348 C C . GLN F 2 236 ? -28.748 23.445 -69.791 1.00 83.25 236 GLN F C 1
ATOM 12349 O O . GLN F 2 236 ? -28.733 24.660 -69.611 1.00 83.51 236 GLN F O 1
ATOM 12355 N N . GLY F 2 237 ? -29.857 22.721 -69.760 1.00 84.75 237 GLY F N 1
ATOM 12356 C CA . GLY F 2 237 ? -31.144 23.306 -69.436 1.00 87.07 237 GLY F CA 1
ATOM 12357 C C . GLY F 2 237 ? -32.144 23.323 -70.566 1.00 89.53 237 GLY F C 1
ATOM 12358 O O . GLY F 2 237 ? -31.774 23.326 -71.737 1.00 89.65 237 GLY F O 1
ATOM 12359 N N . THR F 2 238 ? -33.425 23.304 -70.213 1.00 91.55 238 THR F N 1
ATOM 12360 C CA . THR F 2 238 ? -34.513 23.392 -71.171 1.00 93.99 238 THR F CA 1
ATOM 12361 C C . THR F 2 238 ? -35.433 24.488 -70.685 1.00 96.56 238 THR F C 1
ATOM 12362 O O . THR F 2 238 ? -36.124 24.313 -69.679 1.00 96.84 238 THR F O 1
ATOM 12366 N N . LYS F 2 239 ? -35.399 25.642 -71.365 1.00 98.25 239 LYS F N 1
ATOM 12367 C CA . LYS F 2 239 ? -36.234 26.775 -71.002 1.00 100.34 239 LYS F CA 1
ATOM 12368 C C . LYS F 2 239 ? -37.641 26.497 -71.495 1.00 102.17 239 LYS F C 1
ATOM 12369 O O . LYS F 2 239 ? -37.829 26.282 -72.681 1.00 102.28 239 LYS F O 1
ATOM 12375 N N . LEU F 2 240 ? -38.617 26.452 -70.589 1.00 103.44 240 LEU F N 1
ATOM 12376 C CA . LEU F 2 240 ? -40.002 26.221 -70.965 1.00 105.28 240 LEU F CA 1
ATOM 12377 C C . LEU F 2 240 ? -40.784 27.516 -70.795 1.00 107.40 240 LEU F C 1
ATOM 12378 O O . LEU F 2 240 ? -40.799 28.093 -69.707 1.00 107.45 240 LEU F O 1
ATOM 12383 N N . GLU F 2 241 ? -41.422 27.980 -71.869 1.00 108.78 241 GLU F N 1
ATOM 12384 C CA . GLU F 2 241 ? -42.242 29.181 -71.797 1.00 110.51 241 GLU F CA 1
ATOM 12385 C C . GLU F 2 241 ? -43.626 28.921 -72.366 1.00 111.66 241 GLU F C 1
ATOM 12386 O O . GLU F 2 241 ? -43.826 27.952 -73.107 1.00 111.75 241 GLU F O 1
ATOM 12392 N N . ILE F 2 242 ? -44.599 29.760 -71.990 1.00 112.34 242 ILE F N 1
ATOM 12393 C CA . ILE F 2 242 ? -45.954 29.620 -72.503 1.00 113.28 242 ILE F CA 1
ATOM 12394 C C . ILE F 2 242 ? -46.211 30.634 -73.601 1.00 113.60 242 ILE F C 1
ATOM 12395 O O . ILE F 2 242 ? -45.938 30.348 -74.760 1.00 114.03 242 ILE F O 1
ATOM 12400 N N . ALA G 1 19 ? -52.012 -3.436 46.088 1.00 98.63 158 ALA G N 1
ATOM 12401 C CA . ALA G 1 19 ? -52.073 -4.075 47.405 1.00 99.15 158 ALA G CA 1
ATOM 12402 C C . ALA G 1 19 ? -53.311 -4.975 47.557 1.00 99.14 158 ALA G C 1
ATOM 12403 O O . ALA G 1 19 ? -53.262 -5.982 48.263 1.00 99.10 158 ALA G O 1
ATOM 12405 N N . ASN G 1 20 ? -54.418 -4.612 46.883 1.00 98.77 159 ASN G N 1
ATOM 12406 C CA . ASN G 1 20 ? -55.662 -5.394 46.902 1.00 98.56 159 ASN G CA 1
ATOM 12407 C C . ASN G 1 20 ? -55.757 -6.389 45.719 1.00 97.47 159 ASN G C 1
ATOM 12408 O O . ASN G 1 20 ? -56.780 -7.061 45.583 1.00 98.11 159 ASN G O 1
ATOM 12413 N N . SER G 1 21 ? -54.713 -6.481 44.862 1.00 95.56 160 SER G N 1
ATOM 12414 C CA . SER G 1 21 ? -54.730 -7.383 43.710 1.00 94.24 160 SER G CA 1
ATOM 12415 C C . SER G 1 21 ? -53.539 -8.369 43.699 1.00 91.26 160 SER G C 1
ATOM 12416 O O . SER G 1 21 ? -52.902 -8.564 42.661 1.00 90.68 160 SER G O 1
ATOM 12419 N N . ILE G 1 22 ? -53.242 -8.986 44.857 1.00 89.12 161 ILE G N 1
ATOM 12420 C CA . ILE G 1 22 ? -52.164 -9.965 44.982 1.00 87.76 161 ILE G CA 1
ATOM 12421 C C . ILE G 1 22 ? -52.732 -11.290 45.451 1.00 86.39 161 ILE G C 1
ATOM 12422 O O . ILE G 1 22 ? -53.379 -11.355 46.499 1.00 86.51 161 ILE G O 1
ATOM 12427 N N . ASP G 1 23 ? -52.489 -12.353 44.680 1.00 84.88 162 ASP G N 1
ATOM 12428 C CA . ASP G 1 23 ? -52.911 -13.687 45.066 1.00 83.83 162 ASP G CA 1
ATOM 12429 C C . ASP G 1 23 ? -51.749 -14.402 45.751 1.00 82.84 162 ASP G C 1
ATOM 12430 O O . ASP G 1 23 ? -50.594 -14.217 45.372 1.00 82.49 162 ASP G O 1
ATOM 12435 N N . ILE G 1 24 ? -52.050 -15.195 46.783 1.00 82.36 163 ILE G N 1
ATOM 12436 C CA . ILE G 1 24 ? -51.026 -15.946 47.503 1.00 82.12 163 ILE G CA 1
ATOM 12437 C C . ILE G 1 24 ? -51.248 -17.429 47.286 1.00 81.56 163 ILE G C 1
ATOM 12438 O O . ILE G 1 24 ? -52.362 -17.918 47.453 1.00 81.50 163 ILE G O 1
ATOM 12443 N N . LEU G 1 25 ? -50.204 -18.137 46.855 1.00 81.08 164 LEU G N 1
ATOM 12444 C CA . LEU G 1 25 ? -50.297 -19.558 46.527 1.00 80.74 164 LEU G CA 1
ATOM 12445 C C . LEU G 1 25 ? -49.385 -20.398 47.439 1.00 81.54 164 LEU G C 1
ATOM 12446 O O . LEU G 1 25 ? -48.311 -19.954 47.827 1.00 81.63 164 LEU G O 1
ATOM 12451 N N . GLN G 1 26 ? -49.836 -21.592 47.800 1.00 81.99 165 GLN G N 1
ATOM 12452 C CA . GLN G 1 26 ? -49.132 -22.575 48.627 1.00 82.93 165 GLN G CA 1
ATOM 12453 C C . GLN G 1 26 ? -49.515 -23.948 48.035 1.00 83.96 165 GLN G C 1
ATOM 12454 O O . GLN G 1 26 ? -50.299 -24.689 48.629 1.00 84.30 165 GLN G O 1
ATOM 12460 N N . GLU G 1 27 ? -49.026 -24.237 46.825 1.00 84.18 166 GLU G N 1
ATOM 12461 C CA . GLU G 1 27 ? -49.360 -25.457 46.094 1.00 85.21 166 GLU G CA 1
ATOM 12462 C C . GLU G 1 27 ? -48.909 -26.738 46.807 1.00 86.15 166 GLU G C 1
ATOM 12463 O O . GLU G 1 27 ? -49.621 -27.745 46.780 1.00 86.04 166 GLU G O 1
ATOM 12469 N N . LYS G 1 28 ? -47.735 -26.681 47.450 1.00 86.49 167 LYS G N 1
ATOM 12470 C CA . LYS G 1 28 ? -47.158 -27.752 48.256 1.00 87.13 167 LYS G CA 1
ATOM 12471 C C . LYS G 1 28 ? -46.920 -27.206 49.681 1.00 87.77 167 LYS G C 1
ATOM 12472 O O . LYS G 1 28 ? -46.784 -25.993 49.866 1.00 87.97 167 LYS G O 1
ATOM 12478 N N . GLU G 1 29 ? -46.891 -28.084 50.688 1.00 87.89 168 GLU G N 1
ATOM 12479 C CA . GLU G 1 29 ? -46.646 -27.653 52.065 1.00 88.57 168 GLU G CA 1
ATOM 12480 C C . GLU G 1 29 ? -45.216 -27.101 52.192 1.00 88.53 168 GLU G C 1
ATOM 12481 O O . GLU G 1 29 ? -44.296 -27.630 51.563 1.00 88.55 168 GLU G O 1
ATOM 12487 N N . GLY G 1 30 ? -45.065 -26.008 52.948 1.00 88.08 169 GLY G N 1
ATOM 12488 C CA . GLY G 1 30 ? -43.779 -25.341 53.125 1.00 88.00 169 GLY G CA 1
ATOM 12489 C C . GLY G 1 30 ? -43.368 -24.433 51.976 1.00 87.51 169 GLY G C 1
ATOM 12490 O O . GLY G 1 30 ? -42.229 -23.959 51.933 1.00 87.43 169 GLY G O 1
ATOM 12491 N N . HIS G 1 31 ? -44.285 -24.180 51.034 1.00 87.16 170 HIS G N 1
ATOM 12492 C CA . HIS G 1 31 ? -44.005 -23.328 49.877 1.00 87.55 170 HIS G CA 1
ATOM 12493 C C . HIS G 1 31 ? -44.979 -22.164 49.804 1.00 86.35 170 HIS G C 1
ATOM 12494 O O . HIS G 1 31 ? -46.132 -22.294 50.213 1.00 86.51 170 HIS G O 1
ATOM 12501 N N . LEU G 1 32 ? -44.508 -21.019 49.313 1.00 85.01 171 LEU G N 1
ATOM 12502 C CA . LEU G 1 32 ? -45.334 -19.823 49.214 1.00 84.54 171 LEU G CA 1
ATOM 12503 C C . LEU G 1 32 ? -44.886 -19.055 47.998 1.00 83.96 171 LEU G C 1
ATOM 12504 O O . LEU G 1 32 ? -43.698 -18.831 47.814 1.00 84.04 171 LEU G O 1
ATOM 12509 N N . ASP G 1 33 ? -45.837 -18.616 47.193 1.00 83.25 172 ASP G N 1
ATOM 12510 C CA . ASP G 1 33 ? -45.565 -17.772 46.040 1.00 83.35 172 ASP G CA 1
ATOM 12511 C C . ASP G 1 33 ? -46.651 -16.691 45.982 1.00 82.32 172 ASP G C 1
ATOM 12512 O O . ASP G 1 33 ? -47.714 -16.833 46.596 1.00 81.86 172 ASP G O 1
ATOM 12517 N N . PHE G 1 34 ? -46.364 -15.585 45.302 1.00 81.52 173 PHE G N 1
ATOM 12518 C CA . PHE G 1 34 ? -47.343 -14.512 45.154 1.00 81.12 173 PHE G CA 1
ATOM 12519 C C . PHE G 1 34 ? -47.437 -14.075 43.692 1.00 80.60 173 PHE G C 1
ATOM 12520 O O . PHE G 1 34 ? -46.473 -14.195 42.929 1.00 80.64 173 PHE G O 1
ATOM 12528 N N . VAL G 1 35 ? -48.616 -13.612 43.292 1.00 79.74 174 VAL G N 1
ATOM 12529 C CA . VAL G 1 35 ? -48.832 -13.147 41.935 1.00 79.03 174 VAL G CA 1
ATOM 12530 C C . VAL G 1 35 ? -49.493 -11.794 42.046 1.00 78.80 174 VAL G C 1
ATOM 12531 O O . VAL G 1 35 ? -50.559 -11.664 42.646 1.00 77.97 174 VAL G O 1
ATOM 12535 N N . ILE G 1 36 ? -48.830 -10.771 41.502 1.00 79.02 175 ILE G N 1
ATOM 12536 C CA . ILE G 1 36 ? -49.397 -9.441 41.437 1.00 79.13 175 ILE G CA 1
ATOM 12537 C C . ILE G 1 36 ? -50.193 -9.536 40.139 1.00 79.10 175 ILE G C 1
ATOM 12538 O O . ILE G 1 36 ? -49.603 -9.549 39.064 1.00 79.63 175 ILE G O 1
ATOM 12543 N N . ILE G 1 37 ? -51.509 -9.761 40.262 1.00 79.07 176 ILE G N 1
ATOM 12544 C CA . ILE G 1 37 ? -52.450 -9.970 39.163 1.00 80.04 176 ILE G CA 1
ATOM 12545 C C . ILE G 1 37 ? -52.372 -8.913 38.047 1.00 80.91 176 ILE G C 1
ATOM 12546 O O . ILE G 1 37 ? -52.288 -9.327 36.898 1.00 80.77 176 ILE G O 1
ATOM 12551 N N . PRO G 1 38 ? -52.348 -7.580 38.311 1.00 81.69 177 PRO G N 1
ATOM 12552 C CA . PRO G 1 38 ? -52.246 -6.629 37.192 1.00 81.85 177 PRO G CA 1
ATOM 12553 C C . PRO G 1 38 ? -50.950 -6.766 36.392 1.00 82.56 177 PRO G C 1
ATOM 12554 O O . PRO G 1 38 ? -50.949 -6.497 35.188 1.00 82.76 177 PRO G O 1
ATOM 12558 N N . HIS G 1 39 ? -49.854 -7.206 37.035 1.00 82.33 178 HIS G N 1
ATOM 12559 C CA . HIS G 1 39 ? -48.581 -7.387 36.320 1.00 82.18 178 HIS G CA 1
ATOM 12560 C C . HIS G 1 39 ? -48.603 -8.658 35.480 1.00 80.49 178 HIS G C 1
ATOM 12561 O O . HIS G 1 39 ? -48.015 -8.697 34.405 1.00 80.45 178 HIS G O 1
ATOM 12568 N N . TYR G 1 40 ? -49.254 -9.714 35.979 1.00 79.06 179 TYR G N 1
ATOM 12569 C CA . TYR G 1 40 ? -49.345 -10.972 35.250 1.00 78.01 179 TYR G CA 1
ATOM 12570 C C . TYR G 1 40 ? -50.129 -10.752 33.957 1.00 76.33 179 TYR G C 1
ATOM 12571 O O . TYR G 1 40 ? -49.682 -11.175 32.898 1.00 75.98 179 TYR G O 1
ATOM 12580 N N . THR G 1 41 ? -51.263 -10.042 34.052 1.00 75.11 180 THR G N 1
ATOM 12581 C CA . THR G 1 41 ? -52.124 -9.722 32.915 1.00 74.46 180 THR G CA 1
ATOM 12582 C C . THR G 1 41 ? -51.395 -8.853 31.888 1.00 74.31 180 THR G C 1
ATOM 12583 O O . THR G 1 41 ? -51.413 -9.174 30.708 1.00 74.24 180 THR G O 1
ATOM 12587 N N . PHE G 1 42 ? -50.716 -7.790 32.359 1.00 73.88 181 PHE G N 1
ATOM 12588 C CA . PHE G 1 42 ? -49.960 -6.841 31.553 1.00 73.94 181 PHE G CA 1
ATOM 12589 C C . PHE G 1 42 ? -48.836 -7.523 30.788 1.00 73.28 181 PHE G C 1
ATOM 12590 O O . PHE G 1 42 ? -48.668 -7.247 29.597 1.00 73.42 181 PHE G O 1
ATOM 12598 N N . LEU G 1 43 ? -48.052 -8.386 31.453 1.00 72.58 182 LEU G N 1
ATOM 12599 C CA . LEU G 1 43 ? -46.955 -9.091 30.784 1.00 72.79 182 LEU G CA 1
ATOM 12600 C C . LEU G 1 43 ? -47.478 -10.096 29.771 1.00 74.02 182 LEU G C 1
ATOM 12601 O O . LEU G 1 43 ? -46.904 -10.238 28.677 1.00 74.68 182 LEU G O 1
ATOM 12606 N N . ASP G 1 44 ? -48.598 -10.757 30.099 1.00 73.41 183 ASP G N 1
ATOM 12607 C CA . ASP G 1 44 ? -49.202 -11.703 29.180 1.00 73.45 183 ASP G CA 1
ATOM 12608 C C . ASP G 1 44 ? -49.783 -10.999 27.930 1.00 73.68 183 ASP G C 1
ATOM 12609 O O . ASP G 1 44 ? -49.685 -11.527 26.822 1.00 74.00 183 ASP G O 1
ATOM 12614 N N . TYR G 1 45 ? -50.357 -9.808 28.108 1.00 73.36 184 TYR G N 1
ATOM 12615 C CA . TYR G 1 45 ? -50.934 -9.000 27.039 1.00 74.11 184 TYR G CA 1
ATOM 12616 C C . TYR G 1 45 ? -49.864 -8.660 25.999 1.00 74.42 184 TYR G C 1
ATOM 12617 O O . TYR G 1 45 ? -50.083 -8.872 24.815 1.00 73.98 184 TYR G O 1
ATOM 12626 N N . TYR G 1 46 ? -48.702 -8.155 26.449 1.00 74.50 185 TYR G N 1
ATOM 12627 C CA . TYR G 1 46 ? -47.633 -7.795 25.539 1.00 74.95 185 TYR G CA 1
ATOM 12628 C C . TYR G 1 46 ? -46.897 -9.006 24.950 1.00 74.89 185 TYR G C 1
ATOM 12629 O O . TYR G 1 46 ? -46.202 -8.848 23.957 1.00 75.21 185 TYR G O 1
ATOM 12638 N N . LYS G 1 47 ? -47.083 -10.202 25.517 1.00 74.56 186 LYS G N 1
ATOM 12639 C CA . LYS G 1 47 ? -46.533 -11.436 24.974 1.00 74.37 186 LYS G CA 1
ATOM 12640 C C . LYS G 1 47 ? -47.405 -11.806 23.756 1.00 73.93 186 LYS G C 1
ATOM 12641 O O . LYS G 1 47 ? -46.879 -12.054 22.671 1.00 73.65 186 LYS G O 1
ATOM 12647 N N . HIS G 1 48 ? -48.742 -11.797 23.927 1.00 73.37 187 HIS G N 1
ATOM 12648 C CA . HIS G 1 48 ? -49.667 -12.089 22.831 1.00 72.98 187 HIS G CA 1
ATOM 12649 C C . HIS G 1 48 ? -49.576 -11.032 21.726 1.00 73.45 187 HIS G C 1
ATOM 12650 O O . HIS G 1 48 ? -49.712 -11.367 20.552 1.00 73.71 187 HIS G O 1
ATOM 12657 N N . LEU G 1 49 ? -49.289 -9.767 22.095 1.00 73.53 188 LEU G N 1
ATOM 12658 C CA . LEU G 1 49 ? -49.125 -8.689 21.123 1.00 73.72 188 LEU G CA 1
ATOM 12659 C C . LEU G 1 49 ? -47.867 -8.910 20.259 1.00 72.50 188 LEU G C 1
ATOM 12660 O O . LEU G 1 49 ? -47.901 -8.694 19.055 1.00 72.07 188 LEU G O 1
ATOM 12665 N N . SER G 1 50 ? -46.773 -9.350 20.882 1.00 71.47 189 SER G N 1
ATOM 12666 C CA . SER G 1 50 ? -45.521 -9.604 20.200 1.00 70.93 189 SER G CA 1
ATOM 12667 C C . SER G 1 50 ? -45.667 -10.698 19.158 1.00 71.82 189 SER G C 1
ATOM 12668 O O . SER G 1 50 ? -45.170 -10.535 18.035 1.00 73.32 189 SER G O 1
ATOM 12671 N N . TYR G 1 51 ? -46.348 -11.811 19.505 1.00 70.89 190 TYR G N 1
ATOM 12672 C CA . TYR G 1 51 ? -46.527 -12.924 18.585 1.00 70.31 190 TYR G CA 1
ATOM 12673 C C . TYR G 1 51 ? -47.485 -12.604 17.466 1.00 70.05 190 TYR G C 1
ATOM 12674 O O . TYR G 1 51 ? -47.203 -12.956 16.332 1.00 69.79 190 TYR G O 1
ATOM 12683 N N . ASN G 1 52 ? -48.585 -11.908 17.756 1.00 69.98 191 ASN G N 1
ATOM 12684 C CA . ASN G 1 52 ? -49.528 -11.506 16.713 1.00 70.57 191 ASN G CA 1
ATOM 12685 C C . ASN G 1 52 ? -48.869 -10.597 15.647 1.00 71.71 191 ASN G C 1
ATOM 12686 O O . ASN G 1 52 ? -49.099 -10.782 14.433 1.00 72.17 191 ASN G O 1
ATOM 12691 N N . SER G 1 53 ? -48.009 -9.664 16.103 1.00 71.60 192 SER G N 1
ATOM 12692 C CA . SER G 1 53 ? -47.303 -8.721 15.243 1.00 72.64 192 SER G CA 1
ATOM 12693 C C . SER G 1 53 ? -46.208 -9.377 14.402 1.00 73.82 192 SER G C 1
ATOM 12694 O O . SER G 1 53 ? -45.848 -8.857 13.349 1.00 74.59 192 SER G O 1
ATOM 12697 N N . ILE G 1 54 ? -45.652 -10.488 14.875 1.00 73.75 193 ILE G N 1
ATOM 12698 C CA . ILE G 1 54 ? -44.565 -11.162 14.182 1.00 73.62 193 ILE G CA 1
ATOM 12699 C C . ILE G 1 54 ? -45.068 -12.308 13.294 1.00 73.51 193 ILE G C 1
ATOM 12700 O O . ILE G 1 54 ? -44.433 -12.611 12.293 1.00 73.47 193 ILE G O 1
ATOM 12705 N N . TYR G 1 55 ? -46.227 -12.897 13.605 1.00 73.65 194 TYR G N 1
ATOM 12706 C CA . TYR G 1 55 ? -46.786 -13.981 12.790 1.00 73.92 194 TYR G CA 1
ATOM 12707 C C . TYR G 1 55 ? -47.590 -13.489 11.588 1.00 73.09 194 TYR G C 1
ATOM 12708 O O . TYR G 1 55 ? -47.907 -14.281 10.712 1.00 72.83 194 TYR G O 1
ATOM 12717 N N . HIS G 1 56 ? -47.942 -12.205 11.565 1.00 72.97 195 HIS G N 1
ATOM 12718 C CA . HIS G 1 56 ? -48.717 -11.558 10.515 1.00 73.60 195 HIS G CA 1
ATOM 12719 C C . HIS G 1 56 ? -48.114 -11.774 9.114 1.00 74.80 195 HIS G C 1
ATOM 12720 O O . HIS G 1 56 ? -48.867 -12.042 8.175 1.00 74.35 195 HIS G O 1
ATOM 12727 N N . LYS G 1 57 ? -46.765 -11.721 8.987 1.00 75.94 196 LYS G N 1
ATOM 12728 C CA . LYS G 1 57 ? -46.059 -11.930 7.713 1.00 77.31 196 LYS G CA 1
ATOM 12729 C C . LYS G 1 57 ? -45.017 -13.051 7.807 1.00 78.39 196 LYS G C 1
ATOM 12730 O O . LYS G 1 57 ? -44.416 -13.255 8.870 1.00 77.80 196 LYS G O 1
ATOM 12736 N N . SER G 1 58 ? -44.786 -13.758 6.674 1.00 79.54 197 SER G N 1
ATOM 12737 C CA . SER G 1 58 ? -43.802 -14.840 6.583 1.00 81.32 197 SER G CA 1
ATOM 12738 C C . SER G 1 58 ? -42.370 -14.323 6.742 1.00 82.66 197 SER G C 1
ATOM 12739 O O . SER G 1 58 ? -41.526 -15.012 7.320 1.00 82.79 197 SER G O 1
ATOM 12742 N N . SER G 1 59 ? -42.107 -13.098 6.265 1.00 83.58 198 SER G N 1
ATOM 12743 C CA . SER G 1 59 ? -40.797 -12.466 6.396 1.00 85.06 198 SER G CA 1
ATOM 12744 C C . SER G 1 59 ? -40.435 -12.126 7.854 1.00 86.75 198 SER G C 1
ATOM 12745 O O . SER G 1 59 ? -39.250 -11.961 8.158 1.00 87.60 198 SER G O 1
ATOM 12748 N N . THR G 1 60 ? -41.443 -12.008 8.755 1.00 86.77 199 THR G N 1
ATOM 12749 C CA . THR G 1 60 ? -41.189 -11.702 10.164 1.00 87.14 199 THR G CA 1
ATOM 12750 C C . THR G 1 60 ? -41.479 -12.872 11.113 1.00 86.91 199 THR G C 1
ATOM 12751 O O . THR G 1 60 ? -41.228 -12.724 12.304 1.00 86.94 199 THR G O 1
ATOM 12755 N N . TYR G 1 61 ? -42.019 -14.012 10.604 1.00 86.51 200 TYR G N 1
ATOM 12756 C CA . TYR G 1 61 ? -42.350 -15.203 11.407 1.00 86.52 200 TYR G CA 1
ATOM 12757 C C . TYR G 1 61 ? -41.134 -15.767 12.165 1.00 86.86 200 TYR G C 1
ATOM 12758 O O . TYR G 1 61 ? -41.261 -16.193 13.318 1.00 86.83 200 TYR G O 1
ATOM 12767 N N . GLY G 1 62 ? -39.973 -15.729 11.519 1.00 86.64 201 GLY G N 1
ATOM 12768 C CA . GLY G 1 62 ? -38.720 -16.228 12.075 1.00 86.97 201 GLY G CA 1
ATOM 12769 C C . GLY G 1 62 ? -38.182 -15.481 13.281 1.00 86.79 201 GLY G C 1
ATOM 12770 O O . GLY G 1 62 ? -37.284 -15.977 13.973 1.00 87.06 201 GLY G O 1
ATOM 12771 N N . LYS G 1 63 ? -38.726 -14.288 13.555 1.00 86.11 202 LYS G N 1
ATOM 12772 C CA . LYS G 1 63 ? -38.307 -13.516 14.722 1.00 85.91 202 LYS G CA 1
ATOM 12773 C C . LYS G 1 63 ? -38.796 -14.133 16.061 1.00 85.39 202 LYS G C 1
ATOM 12774 O O . LYS G 1 63 ? -38.448 -13.601 17.111 1.00 85.48 202 LYS G O 1
ATOM 12780 N N . TYR G 1 64 ? -39.558 -15.260 16.022 1.00 84.74 203 TYR G N 1
ATOM 12781 C CA . TYR G 1 64 ? -40.058 -15.946 17.211 1.00 84.73 203 TYR G CA 1
ATOM 12782 C C . TYR G 1 64 ? -38.925 -16.411 18.123 1.00 84.74 203 TYR G C 1
ATOM 12783 O O . TYR G 1 64 ? -39.104 -16.411 19.333 1.00 84.82 203 TYR G O 1
ATOM 12792 N N . ILE G 1 65 ? -37.752 -16.759 17.560 1.00 84.20 204 ILE G N 1
ATOM 12793 C CA . ILE G 1 65 ? -36.595 -17.170 18.359 1.00 83.99 204 ILE G CA 1
ATOM 12794 C C . ILE G 1 65 ? -36.166 -16.009 19.284 1.00 83.50 204 ILE G C 1
ATOM 12795 O O . ILE G 1 65 ? -35.898 -16.216 20.473 1.00 83.67 204 ILE G O 1
ATOM 12800 N N . ALA G 1 66 ? -36.139 -14.785 18.732 1.00 82.75 205 ALA G N 1
ATOM 12801 C CA . ALA G 1 66 ? -35.750 -13.580 19.463 1.00 82.65 205 ALA G CA 1
ATOM 12802 C C . ALA G 1 66 ? -36.832 -13.120 20.453 1.00 82.04 205 ALA G C 1
ATOM 12803 O O . ALA G 1 66 ? -36.500 -12.578 21.506 1.00 82.44 205 ALA G O 1
ATOM 12805 N N . VAL G 1 67 ? -38.115 -13.319 20.105 1.00 81.21 206 VAL G N 1
ATOM 12806 C CA . VAL G 1 67 ? -39.224 -12.958 20.980 1.00 81.03 206 VAL G CA 1
ATOM 12807 C C . VAL G 1 67 ? -39.234 -13.881 22.197 1.00 81.38 206 VAL G C 1
ATOM 12808 O O . VAL G 1 67 ? -39.263 -13.381 23.321 1.00 81.67 206 VAL G O 1
ATOM 12812 N N . ASP G 1 68 ? -39.101 -15.219 21.979 1.00 81.14 207 ASP G N 1
ATOM 12813 C CA . ASP G 1 68 ? -39.043 -16.226 23.047 1.00 81.28 207 ASP G CA 1
ATOM 12814 C C . ASP G 1 68 ? -37.909 -15.889 24.022 1.00 81.72 207 ASP G C 1
ATOM 12815 O O . ASP G 1 68 ? -38.075 -16.009 25.230 1.00 81.89 207 ASP G O 1
ATOM 12820 N N . ALA G 1 69 ? -36.754 -15.476 23.488 1.00 81.80 208 ALA G N 1
ATOM 12821 C CA . ALA G 1 69 ? -35.581 -15.152 24.288 1.00 82.10 208 ALA G CA 1
ATOM 12822 C C . ALA G 1 69 ? -35.740 -13.841 25.046 1.00 82.80 208 ALA G C 1
ATOM 12823 O O . ALA G 1 69 ? -35.183 -13.702 26.140 1.00 82.66 208 ALA G O 1
ATOM 12825 N N . PHE G 1 70 ? -36.484 -12.872 24.475 1.00 83.10 209 PHE G N 1
ATOM 12826 C CA . PHE G 1 70 ? -36.712 -11.605 25.162 1.00 83.64 209 PHE G CA 1
ATOM 12827 C C . PHE G 1 70 ? -37.708 -11.814 26.308 1.00 84.31 209 PHE G C 1
ATOM 12828 O O . PHE G 1 70 ? -37.494 -11.294 27.395 1.00 84.71 209 PHE G O 1
ATOM 12836 N N . ILE G 1 71 ? -38.788 -12.567 26.063 1.00 84.47 210 ILE G N 1
ATOM 12837 C CA . ILE G 1 71 ? -39.796 -12.855 27.077 1.00 85.33 210 ILE G CA 1
ATOM 12838 C C . ILE G 1 71 ? -39.174 -13.621 28.245 1.00 86.75 210 ILE G C 1
ATOM 12839 O O . ILE G 1 71 ? -39.419 -13.277 29.408 1.00 86.63 210 ILE G O 1
ATOM 12844 N N . LYS G 1 72 ? -38.288 -14.586 27.938 1.00 87.69 211 LYS G N 1
ATOM 12845 C CA . LYS G 1 72 ? -37.583 -15.365 28.959 1.00 89.19 211 LYS G CA 1
ATOM 12846 C C . LYS G 1 72 ? -36.729 -14.452 29.850 1.00 90.11 211 LYS G C 1
ATOM 12847 O O . LYS G 1 72 ? -36.720 -14.605 31.063 1.00 90.23 211 LYS G O 1
ATOM 12853 N N . LYS G 1 73 ? -36.060 -13.473 29.236 1.00 90.59 212 LYS G N 1
ATOM 12854 C CA . LYS G 1 73 ? -35.197 -12.490 29.891 1.00 91.16 212 LYS G CA 1
ATOM 12855 C C . LYS G 1 73 ? -36.014 -11.545 30.793 1.00 90.58 212 LYS G C 1
ATOM 12856 O O . LYS G 1 73 ? -35.540 -11.148 31.856 1.00 90.51 212 LYS G O 1
ATOM 12862 N N . ILE G 1 74 ? -37.243 -11.203 30.369 1.00 90.00 213 ILE G N 1
ATOM 12863 C CA . ILE G 1 74 ? -38.149 -10.343 31.134 1.00 89.99 213 ILE G CA 1
ATOM 12864 C C . ILE G 1 74 ? -38.683 -11.096 32.362 1.00 89.68 213 ILE G C 1
ATOM 12865 O O . ILE G 1 74 ? -38.847 -10.497 33.424 1.00 89.85 213 ILE G O 1
ATOM 12870 N N . ASN G 1 75 ? -38.973 -12.399 32.205 1.00 89.07 214 ASN G N 1
ATOM 12871 C CA . ASN G 1 75 ? -39.481 -13.251 33.271 1.00 88.73 214 ASN G CA 1
ATOM 12872 C C . ASN G 1 75 ? -38.427 -13.443 34.348 1.00 88.96 214 ASN G C 1
ATOM 12873 O O . ASN G 1 75 ? -38.750 -13.368 35.530 1.00 88.91 214 ASN G O 1
ATOM 12878 N N . GLU G 1 76 ? -37.162 -13.631 33.947 1.00 89.03 215 GLU G N 1
ATOM 12879 C CA . GLU G 1 76 ? -36.057 -13.794 34.888 1.00 89.76 215 GLU G CA 1
ATOM 12880 C C . GLU G 1 76 ? -35.792 -12.509 35.676 1.00 89.94 215 GLU G C 1
ATOM 12881 O O . GLU G 1 76 ? -35.489 -12.574 36.871 1.00 90.26 215 GLU G O 1
ATOM 12887 N N . ALA G 1 77 ? -35.944 -11.345 35.018 1.00 89.49 216 ALA G N 1
ATOM 12888 C CA . ALA G 1 77 ? -35.778 -10.045 35.657 1.00 89.47 216 ALA G CA 1
ATOM 12889 C C . ALA G 1 77 ? -36.903 -9.818 36.668 1.00 89.61 216 ALA G C 1
ATOM 12890 O O . ALA G 1 77 ? -36.642 -9.333 37.767 1.00 90.11 216 ALA G O 1
ATOM 12892 N N . TYR G 1 78 ? -38.144 -10.192 36.318 1.00 89.05 217 TYR G N 1
ATOM 12893 C CA . TYR G 1 78 ? -39.284 -10.049 37.215 1.00 89.07 217 TYR G CA 1
ATOM 12894 C C . TYR G 1 78 ? -39.077 -10.935 38.455 1.00 90.90 217 TYR G C 1
ATOM 12895 O O . TYR G 1 78 ? -39.308 -10.486 39.579 1.00 91.18 217 TYR G O 1
ATOM 12904 N N . ASP G 1 79 ? -38.610 -12.180 38.254 1.00 91.79 218 ASP G N 1
ATOM 12905 C CA . ASP G 1 79 ? -38.339 -13.113 39.351 1.00 92.96 218 ASP G CA 1
ATOM 12906 C C . ASP G 1 79 ? -37.192 -12.649 40.251 1.00 94.08 218 ASP G C 1
ATOM 12907 O O . ASP G 1 79 ? -37.179 -12.964 41.439 1.00 94.13 218 ASP G O 1
ATOM 12912 N N . LYS G 1 80 ? -36.242 -11.890 39.688 1.00 94.94 219 LYS G N 1
ATOM 12913 C CA . LYS G 1 80 ? -35.121 -11.322 40.424 1.00 96.21 219 LYS G CA 1
ATOM 12914 C C . LYS G 1 80 ? -35.635 -10.228 41.387 1.00 96.43 219 LYS G C 1
ATOM 12915 O O . LYS G 1 80 ? -35.137 -10.118 42.510 1.00 96.87 219 LYS G O 1
ATOM 12921 N N . VAL G 1 81 ? -36.652 -9.445 40.967 1.00 95.92 220 VAL G N 1
ATOM 12922 C CA . VAL G 1 81 ? -37.255 -8.436 41.839 1.00 95.87 220 VAL G CA 1
ATOM 12923 C C . VAL G 1 81 ? -38.098 -9.128 42.920 1.00 95.90 220 VAL G C 1
ATOM 12924 O O . VAL G 1 81 ? -38.056 -8.716 44.083 1.00 96.36 220 VAL G O 1
ATOM 12928 N N . LYS G 1 82 ? -38.818 -10.214 42.552 1.00 95.35 221 LYS G N 1
ATOM 12929 C CA . LYS G 1 82 ? -39.613 -11.000 43.498 1.00 95.50 221 LYS G CA 1
ATOM 12930 C C . LYS G 1 82 ? -38.723 -11.566 44.612 1.00 96.29 221 LYS G C 1
ATOM 12931 O O . LYS G 1 82 ? -39.126 -11.566 45.776 1.00 96.06 221 LYS G O 1
ATOM 12937 N N . SER G 1 83 ? -37.495 -12.000 44.256 1.00 96.81 222 SER G N 1
ATOM 12938 C CA . SER G 1 83 ? -36.517 -12.568 45.188 1.00 97.61 222 SER G CA 1
ATOM 12939 C C . SER G 1 83 ? -36.047 -11.591 46.288 1.00 97.78 222 SER G C 1
ATOM 12940 O O . SER G 1 83 ? -35.487 -12.033 47.297 1.00 97.88 222 SER G O 1
ATOM 12943 N N . LYS G 1 84 ? -36.277 -10.278 46.117 1.00 97.41 223 LYS G N 1
ATOM 12944 C CA . LYS G 1 84 ? -35.936 -9.306 47.167 1.00 97.17 223 LYS G CA 1
ATOM 12945 C C . LYS G 1 84 ? -36.874 -9.466 48.396 1.00 97.11 223 LYS G C 1
ATOM 12946 O O . LYS G 1 84 ? -36.484 -9.154 49.528 1.00 97.53 223 LYS G O 1
ATOM 12952 N N . CYS G 1 85 ? -38.097 -9.994 48.171 1.00 96.37 224 CYS G N 1
ATOM 12953 C CA . CYS G 1 85 ? -39.087 -10.254 49.213 1.00 95.85 224 CYS G CA 1
ATOM 12954 C C . CYS G 1 85 ? -38.986 -11.657 49.803 1.00 95.40 224 CYS G C 1
ATOM 12955 O O . CYS G 1 85 ? -39.889 -12.043 50.543 1.00 95.09 224 CYS G O 1
ATOM 12958 N N . ASN G 1 86 ? -37.921 -12.424 49.487 1.00 95.29 225 ASN G N 1
ATOM 12959 C CA . ASN G 1 86 ? -37.816 -13.825 49.903 1.00 95.61 225 ASN G CA 1
ATOM 12960 C C . ASN G 1 86 ? -37.575 -14.079 51.390 1.00 95.53 225 ASN G C 1
ATOM 12961 O O . ASN G 1 86 ? -38.068 -15.087 51.882 1.00 95.38 225 ASN G O 1
ATOM 12966 N N . ASP G 1 87 ? -36.854 -13.203 52.106 1.00 95.60 226 ASP G N 1
ATOM 12967 C CA . ASP G 1 87 ? -36.640 -13.390 53.544 1.00 95.97 226 ASP G CA 1
ATOM 12968 C C . ASP G 1 87 ? -37.963 -13.214 54.293 1.00 95.61 226 ASP G C 1
ATOM 12969 O O . ASP G 1 87 ? -38.297 -14.024 55.158 1.00 95.40 226 ASP G O 1
ATOM 12974 N N . ILE G 1 88 ? -38.719 -12.163 53.933 1.00 95.39 227 ILE G N 1
ATOM 12975 C CA . ILE G 1 88 ? -40.030 -11.844 54.499 1.00 95.54 227 ILE G CA 1
ATOM 12976 C C . ILE G 1 88 ? -41.036 -12.960 54.133 1.00 96.03 227 ILE G C 1
ATOM 12977 O O . ILE G 1 88 ? -41.841 -13.359 54.978 1.00 96.80 227 ILE G O 1
ATOM 12982 N N . LYS G 1 89 ? -40.947 -13.488 52.891 1.00 95.53 228 LYS G N 1
ATOM 12983 C CA . LYS G 1 89 ? -41.786 -14.581 52.383 1.00 95.49 228 LYS G CA 1
ATOM 12984 C C . LYS G 1 89 ? -41.549 -15.858 53.207 1.00 96.02 228 LYS G C 1
ATOM 12985 O O . LYS G 1 89 ? -42.508 -16.505 53.632 1.00 96.09 228 LYS G O 1
ATOM 12991 N N . ASN G 1 90 ? -40.274 -16.197 53.449 1.00 96.18 229 ASN G N 1
ATOM 12992 C CA . ASN G 1 90 ? -39.889 -17.385 54.214 1.00 96.69 229 ASN G CA 1
ATOM 12993 C C . ASN G 1 90 ? -40.280 -17.274 55.679 1.00 96.67 229 ASN G C 1
ATOM 12994 O O . ASN G 1 90 ? -40.625 -18.279 56.297 1.00 96.80 229 ASN G O 1
ATOM 12999 N N . ASP G 1 91 ? -40.254 -16.046 56.225 1.00 96.24 230 ASP G N 1
ATOM 13000 C CA . ASP G 1 91 ? -40.654 -15.743 57.588 1.00 96.14 230 ASP G CA 1
ATOM 13001 C C . ASP G 1 91 ? -42.161 -16.008 57.759 1.00 94.97 230 ASP G C 1
ATOM 13002 O O . ASP G 1 91 ? -42.582 -16.537 58.792 1.00 95.31 230 ASP G O 1
ATOM 13007 N N . LEU G 1 92 ? -42.965 -15.660 56.742 1.00 93.51 231 LEU G N 1
ATOM 13008 C CA . LEU G 1 92 ? -44.404 -15.893 56.746 1.00 92.72 231 LEU G CA 1
ATOM 13009 C C . LEU G 1 92 ? -44.697 -17.402 56.667 1.00 92.54 231 LEU G C 1
ATOM 13010 O O . LEU G 1 92 ? -45.581 -17.864 57.388 1.00 92.93 231 LEU G O 1
ATOM 13015 N N . ILE G 1 93 ? -43.925 -18.176 55.850 1.00 91.73 232 ILE G N 1
ATOM 13016 C CA . ILE G 1 93 ? -44.071 -19.640 55.721 1.00 91.22 232 ILE G CA 1
ATOM 13017 C C . ILE G 1 93 ? -43.883 -20.299 57.096 1.00 90.91 232 ILE G C 1
ATOM 13018 O O . ILE G 1 93 ? -44.697 -21.126 57.498 1.00 90.86 232 ILE G O 1
ATOM 13023 N N . ALA G 1 94 ? -42.838 -19.898 57.831 1.00 90.47 233 ALA G N 1
ATOM 13024 C CA . ALA G 1 94 ? -42.549 -20.428 59.165 1.00 90.40 233 ALA G CA 1
ATOM 13025 C C . ALA G 1 94 ? -43.700 -20.208 60.137 1.00 90.31 233 ALA G C 1
ATOM 13026 O O . ALA G 1 94 ? -43.978 -21.088 60.950 1.00 90.27 233 ALA G O 1
ATOM 13028 N N . THR G 1 95 ? -44.372 -19.049 60.060 1.00 90.21 234 THR G N 1
ATOM 13029 C CA . THR G 1 95 ? -45.513 -18.758 60.928 1.00 90.62 234 THR G CA 1
ATOM 13030 C C . THR G 1 95 ? -46.727 -19.617 60.556 1.00 90.59 234 THR G C 1
ATOM 13031 O O . THR G 1 95 ? -47.388 -20.145 61.449 1.00 90.52 234 THR G O 1
ATOM 13035 N N . ILE G 1 96 ? -47.004 -19.774 59.237 1.00 90.41 235 ILE G N 1
ATOM 13036 C CA . ILE G 1 96 ? -48.109 -20.604 58.736 1.00 90.54 235 ILE G CA 1
ATOM 13037 C C . ILE G 1 96 ? -47.910 -22.049 59.193 1.00 90.87 235 ILE G C 1
ATOM 13038 O O . ILE G 1 96 ? -48.849 -22.676 59.666 1.00 90.66 235 ILE G O 1
ATOM 13043 N N . LYS G 1 97 ? -46.675 -22.552 59.084 1.00 91.17 236 LYS G N 1
ATOM 13044 C CA . LYS G 1 97 ? -46.287 -23.902 59.473 1.00 92.03 236 LYS G CA 1
ATOM 13045 C C . LYS G 1 97 ? -46.482 -24.128 60.974 1.00 92.76 236 LYS G C 1
ATOM 13046 O O . LYS G 1 97 ? -46.974 -25.179 61.369 1.00 92.71 236 LYS G O 1
ATOM 13052 N N . LYS G 1 98 ? -46.171 -23.112 61.804 1.00 93.33 237 LYS G N 1
ATOM 13053 C CA . LYS G 1 98 ? -46.365 -23.172 63.257 1.00 93.83 237 LYS G CA 1
ATOM 13054 C C . LYS G 1 98 ? -47.859 -23.142 63.601 1.00 94.06 237 LYS G C 1
ATOM 13055 O O . LYS G 1 98 ? -48.307 -23.899 64.458 1.00 94.33 237 LYS G O 1
ATOM 13061 N N . LEU G 1 99 ? -48.628 -22.281 62.924 1.00 93.85 238 LEU G N 1
ATOM 13062 C CA . LEU G 1 99 ? -50.074 -22.171 63.121 1.00 94.33 238 LEU G CA 1
ATOM 13063 C C . LEU G 1 99 ? -50.848 -23.403 62.623 1.00 95.24 238 LEU G C 1
ATOM 13064 O O . LEU G 1 99 ? -52.002 -23.587 62.994 1.00 95.57 238 LEU G O 1
ATOM 13069 N N . GLU G 1 100 ? -50.244 -24.214 61.753 1.00 95.53 239 GLU G N 1
ATOM 13070 C CA . GLU G 1 100 ? -50.901 -25.397 61.214 1.00 96.41 239 GLU G CA 1
ATOM 13071 C C . GLU G 1 100 ? -50.487 -26.685 61.912 1.00 97.88 239 GLU G C 1
ATOM 13072 O O . GLU G 1 100 ? -51.198 -27.675 61.802 1.00 97.76 239 GLU G O 1
ATOM 13078 N N . HIS G 1 101 ? -49.332 -26.689 62.596 1.00 99.13 240 HIS G N 1
ATOM 13079 C CA . HIS G 1 101 ? -48.831 -27.865 63.296 1.00 100.93 240 HIS G CA 1
ATOM 13080 C C . HIS G 1 101 ? -48.892 -27.663 64.804 1.00 102.57 240 HIS G C 1
ATOM 13081 O O . HIS G 1 101 ? -47.980 -27.090 65.397 1.00 102.79 240 HIS G O 1
ATOM 13088 N N . PRO G 1 102 ? -49.977 -28.123 65.446 1.00 103.59 241 PRO G N 1
ATOM 13089 C CA . PRO G 1 102 ? -50.089 -27.945 66.899 1.00 104.44 241 PRO G CA 1
ATOM 13090 C C . PRO G 1 102 ? -49.269 -28.959 67.696 1.00 105.14 241 PRO G C 1
ATOM 13091 O O . PRO G 1 102 ? -48.435 -28.566 68.515 1.00 105.43 241 PRO G O 1
ATOM 13095 N N . PHE G 1 112 ? -52.078 -18.749 71.123 1.00 110.94 300 PHE G N 1
ATOM 13096 C CA . PHE G 1 112 ? -52.535 -18.769 69.732 1.00 111.06 300 PHE G CA 1
ATOM 13097 C C . PHE G 1 112 ? -52.806 -17.364 69.211 1.00 111.20 300 PHE G C 1
ATOM 13098 O O . PHE G 1 112 ? -52.580 -17.100 68.026 1.00 111.57 300 PHE G O 1
ATOM 13106 N N . LYS G 1 113 ? -53.285 -16.460 70.076 1.00 110.97 301 LYS G N 1
ATOM 13107 C CA . LYS G 1 113 ? -53.560 -15.073 69.677 1.00 111.40 301 LYS G CA 1
ATOM 13108 C C . LYS G 1 113 ? -52.280 -14.387 69.201 1.00 111.56 301 LYS G C 1
ATOM 13109 O O . LYS G 1 113 ? -52.322 -13.646 68.218 1.00 111.65 301 LYS G O 1
ATOM 13115 N N . LYS G 1 114 ? -51.137 -14.682 69.870 1.00 111.44 302 LYS G N 1
ATOM 13116 C CA . LYS G 1 114 ? -49.822 -14.137 69.520 1.00 111.77 302 LYS G CA 1
ATOM 13117 C C . LYS G 1 114 ? -49.427 -14.587 68.117 1.00 111.62 302 LYS G C 1
ATOM 13118 O O . LYS G 1 114 ? -48.934 -13.781 67.332 1.00 111.55 302 LYS G O 1
ATOM 13124 N N . MET G 1 115 ? -49.669 -15.874 67.806 1.00 111.12 303 MET G N 1
ATOM 13125 C CA . MET G 1 115 ? -49.384 -16.490 66.518 1.00 111.06 303 MET G CA 1
ATOM 13126 C C . MET G 1 115 ? -50.277 -15.922 65.415 1.00 110.18 303 MET G C 1
ATOM 13127 O O . MET G 1 115 ? -49.806 -15.694 64.305 1.00 109.85 303 MET G O 1
ATOM 13132 N N . MET G 1 116 ? -51.559 -15.685 65.718 1.00 109.59 304 MET G N 1
ATOM 13133 C CA . MET G 1 116 ? -52.487 -15.105 64.752 1.00 109.53 304 MET G CA 1
ATOM 13134 C C . MET G 1 116 ? -52.132 -13.626 64.469 1.00 108.91 304 MET G C 1
ATOM 13135 O O . MET G 1 116 ? -52.278 -13.160 63.338 1.00 108.75 304 MET G O 1
ATOM 13140 N N . ASP G 1 117 ? -51.639 -12.905 65.496 1.00 108.19 305 ASP G N 1
ATOM 13141 C CA . ASP G 1 117 ? -51.177 -11.520 65.369 1.00 107.81 305 ASP G CA 1
ATOM 13142 C C . ASP G 1 117 ? -49.923 -11.512 64.486 1.00 106.26 305 ASP G C 1
ATOM 13143 O O . ASP G 1 117 ? -49.802 -10.678 63.599 1.00 106.48 305 ASP G O 1
ATOM 13148 N N . GLU G 1 118 ? -49.002 -12.456 64.744 1.00 104.75 306 GLU G N 1
ATOM 13149 C CA . GLU G 1 118 ? -47.738 -12.702 64.060 1.00 104.08 306 GLU G CA 1
ATOM 13150 C C . GLU G 1 118 ? -47.971 -12.964 62.559 1.00 102.60 306 GLU G C 1
ATOM 13151 O O . GLU G 1 118 ? -47.234 -12.439 61.727 1.00 102.36 306 GLU G O 1
ATOM 13157 N N . TYR G 1 119 ? -49.008 -13.755 62.227 1.00 101.17 307 TYR G N 1
ATOM 13158 C CA . TYR G 1 119 ? -49.367 -14.106 60.853 1.00 100.39 307 TYR G CA 1
ATOM 13159 C C . TYR G 1 119 ? -49.865 -12.880 60.099 1.00 100.09 307 TYR G C 1
ATOM 13160 O O . TYR G 1 119 ? -49.523 -12.687 58.930 1.00 99.85 307 TYR G O 1
ATOM 13169 N N . ASN G 1 120 ? -50.708 -12.082 60.757 1.00 99.78 308 ASN G N 1
ATOM 13170 C CA . ASN G 1 120 ? -51.287 -10.904 60.143 1.00 100.20 308 ASN G CA 1
ATOM 13171 C C . ASN G 1 120 ? -50.243 -9.847 59.847 1.00 99.85 308 ASN G C 1
ATOM 13172 O O . ASN G 1 120 ? -50.303 -9.232 58.778 1.00 100.06 308 ASN G O 1
ATOM 13177 N N . THR G 1 121 ? -49.266 -9.655 60.759 1.00 98.95 309 THR G N 1
ATOM 13178 C CA . THR G 1 121 ? -48.248 -8.634 60.527 1.00 98.41 309 THR G CA 1
ATOM 13179 C C . THR G 1 121 ? -47.159 -9.153 59.563 1.00 97.65 309 THR G C 1
ATOM 13180 O O . THR G 1 121 ? -46.564 -8.336 58.873 1.00 97.55 309 THR G O 1
ATOM 13184 N N . LYS G 1 122 ? -46.939 -10.481 59.458 1.00 97.15 310 LYS G N 1
ATOM 13185 C CA . LYS G 1 122 ? -45.967 -11.013 58.491 1.00 97.29 310 LYS G CA 1
ATOM 13186 C C . LYS G 1 122 ? -46.521 -11.007 57.062 1.00 96.82 310 LYS G C 1
ATOM 13187 O O . LYS G 1 122 ? -45.768 -10.777 56.113 1.00 96.82 310 LYS G O 1
ATOM 13193 N N . LYS G 1 123 ? -47.848 -11.181 56.920 1.00 96.03 311 LYS G N 1
ATOM 13194 C CA . LYS G 1 123 ? -48.521 -11.110 55.629 1.00 95.76 311 LYS G CA 1
ATOM 13195 C C . LYS G 1 123 ? -48.555 -9.652 55.147 1.00 95.20 311 LYS G C 1
ATOM 13196 O O . LYS G 1 123 ? -48.345 -9.394 53.960 1.00 95.04 311 LYS G O 1
ATOM 13202 N N . LYS G 1 124 ? -48.785 -8.696 56.078 1.00 94.89 312 LYS G N 1
ATOM 13203 C CA . LYS G 1 124 ? -48.795 -7.259 55.790 1.00 94.92 312 LYS G CA 1
ATOM 13204 C C . LYS G 1 124 ? -47.404 -6.790 55.335 1.00 94.48 312 LYS G C 1
ATOM 13205 O O . LYS G 1 124 ? -47.293 -5.946 54.441 1.00 94.08 312 LYS G O 1
ATOM 13211 N N . LYS G 1 125 ? -46.347 -7.365 55.941 1.00 94.17 313 LYS G N 1
ATOM 13212 C CA . LYS G 1 125 ? -44.947 -7.110 55.611 1.00 94.23 313 LYS G CA 1
ATOM 13213 C C . LYS G 1 125 ? -44.603 -7.572 54.181 1.00 94.46 313 LYS G C 1
ATOM 13214 O O . LYS G 1 125 ? -43.805 -6.916 53.506 1.00 94.43 313 LYS G O 1
ATOM 13220 N N . LEU G 1 126 ? -45.202 -8.695 53.721 1.00 94.40 314 LEU G N 1
ATOM 13221 C CA . LEU G 1 126 ? -44.981 -9.211 52.375 1.00 94.59 314 LEU G CA 1
ATOM 13222 C C . LEU G 1 126 ? -45.608 -8.255 51.374 1.00 94.48 314 LEU G C 1
ATOM 13223 O O . LEU G 1 126 ? -44.942 -7.849 50.415 1.00 94.16 314 LEU G O 1
ATOM 13228 N N . ILE G 1 127 ? -46.849 -7.813 51.644 1.00 94.04 315 ILE G N 1
ATOM 13229 C CA . ILE G 1 127 ? -47.519 -6.843 50.783 1.00 94.06 315 ILE G CA 1
ATOM 13230 C C . ILE G 1 127 ? -46.764 -5.505 50.774 1.00 93.78 315 ILE G C 1
ATOM 13231 O O . ILE G 1 127 ? -46.667 -4.878 49.724 1.00 94.09 315 ILE G O 1
ATOM 13236 N N . LYS G 1 128 ? -46.174 -5.098 51.919 1.00 93.12 316 LYS G N 1
ATOM 13237 C CA . LYS G 1 128 ? -45.397 -3.861 51.993 1.00 92.77 316 LYS G CA 1
ATOM 13238 C C . LYS G 1 128 ? -44.123 -3.985 51.160 1.00 92.42 316 LYS G C 1
ATOM 13239 O O . LYS G 1 128 ? -43.756 -3.035 50.484 1.00 92.26 316 LYS G O 1
ATOM 13245 N N . CYS G 1 129 ? -43.478 -5.164 51.174 1.00 92.03 317 CYS G N 1
ATOM 13246 C CA . CYS G 1 129 ? -42.266 -5.424 50.403 1.00 92.31 317 CYS G CA 1
ATOM 13247 C C . CYS G 1 129 ? -42.554 -5.383 48.881 1.00 92.92 317 CYS G C 1
ATOM 13248 O O . CYS G 1 129 ? -41.725 -4.925 48.093 1.00 93.28 317 CYS G O 1
ATOM 13251 N N . ILE G 1 130 ? -43.739 -5.842 48.480 1.00 92.52 318 ILE G N 1
ATOM 13252 C CA . ILE G 1 130 ? -44.166 -5.809 47.101 1.00 92.58 318 ILE G CA 1
ATOM 13253 C C . ILE G 1 130 ? -44.355 -4.348 46.681 1.00 93.52 318 ILE G C 1
ATOM 13254 O O . ILE G 1 130 ? -43.814 -3.928 45.667 1.00 93.99 318 ILE G O 1
ATOM 13259 N N . LYS G 1 131 ? -45.056 -3.564 47.493 1.00 94.02 319 LYS G N 1
ATOM 13260 C CA . LYS G 1 131 ? -45.294 -2.143 47.241 1.00 95.11 319 LYS G CA 1
ATOM 13261 C C . LYS G 1 131 ? -43.990 -1.326 47.232 1.00 95.35 319 LYS G C 1
ATOM 13262 O O . LYS G 1 131 ? -43.871 -0.344 46.491 1.00 95.13 319 LYS G O 1
ATOM 13268 N N . ASN G 1 132 ? -43.018 -1.728 48.061 1.00 95.61 320 ASN G N 1
ATOM 13269 C CA . ASN G 1 132 ? -41.716 -1.058 48.168 1.00 96.31 320 ASN G CA 1
ATOM 13270 C C . ASN G 1 132 ? -40.888 -1.200 46.901 1.00 96.49 320 ASN G C 1
ATOM 13271 O O . ASN G 1 132 ? -40.055 -0.343 46.619 1.00 96.89 320 ASN G O 1
ATOM 13276 N N . HIS G 1 133 ? -41.075 -2.305 46.169 1.00 96.09 321 HIS G N 1
ATOM 13277 C CA . HIS G 1 133 ? -40.358 -2.571 44.932 1.00 96.17 321 HIS G CA 1
ATOM 13278 C C . HIS G 1 133 ? -41.246 -2.395 43.681 1.00 96.59 321 HIS G C 1
ATOM 13279 O O . HIS G 1 133 ? -40.873 -2.868 42.610 1.00 97.05 321 HIS G O 1
ATOM 13286 N N . GLU G 1 134 ? -42.394 -1.696 43.805 1.00 96.23 322 GLU G N 1
ATOM 13287 C CA . GLU G 1 134 ? -43.335 -1.502 42.702 1.00 96.56 322 GLU G CA 1
ATOM 13288 C C . GLU G 1 134 ? -42.697 -0.911 41.439 1.00 96.33 322 GLU G C 1
ATOM 13289 O O . GLU G 1 134 ? -42.940 -1.436 40.368 1.00 97.04 322 GLU G O 1
ATOM 13295 N N . ASN G 1 135 ? -41.855 0.125 41.556 1.00 95.61 323 ASN G N 1
ATOM 13296 C CA . ASN G 1 135 ? -41.192 0.742 40.397 1.00 95.44 323 ASN G CA 1
ATOM 13297 C C . ASN G 1 135 ? -40.210 -0.205 39.706 1.00 94.01 323 ASN G C 1
ATOM 13298 O O . ASN G 1 135 ? -39.960 -0.046 38.522 1.00 94.51 323 ASN G O 1
ATOM 13303 N N . ASP G 1 136 ? -39.621 -1.144 40.452 1.00 92.91 324 ASP G N 1
ATOM 13304 C CA . ASP G 1 136 ? -38.705 -2.140 39.909 1.00 92.88 324 ASP G CA 1
ATOM 13305 C C . ASP G 1 136 ? -39.495 -3.074 38.970 1.00 92.24 324 ASP G C 1
ATOM 13306 O O . ASP G 1 136 ? -39.022 -3.395 37.874 1.00 92.65 324 ASP G O 1
ATOM 13311 N N . PHE G 1 137 ? -40.714 -3.475 39.395 1.00 91.02 325 PHE G N 1
ATOM 13312 C CA . PHE G 1 137 ? -41.616 -4.307 38.617 1.00 90.50 325 PHE G CA 1
ATOM 13313 C C . PHE G 1 137 ? -42.134 -3.511 37.416 1.00 90.39 325 PHE G C 1
ATOM 13314 O O . PHE G 1 137 ? -42.159 -4.035 36.310 1.00 91.45 325 PHE G O 1
ATOM 13322 N N . ASN G 1 138 ? -42.528 -2.247 37.632 1.00 89.53 326 ASN G N 1
ATOM 13323 C CA . ASN G 1 138 ? -43.013 -1.331 36.602 1.00 89.25 326 ASN G CA 1
ATOM 13324 C C . ASN G 1 138 ? -41.967 -1.122 35.520 1.00 89.02 326 ASN G C 1
ATOM 13325 O O . ASN G 1 138 ? -42.323 -1.060 34.356 1.00 88.55 326 ASN G O 1
ATOM 13330 N N . LYS G 1 139 ? -40.680 -1.032 35.891 1.00 89.02 327 LYS G N 1
ATOM 13331 C CA . LYS G 1 139 ? -39.592 -0.874 34.920 1.00 89.28 327 LYS G CA 1
ATOM 13332 C C . LYS G 1 139 ? -39.520 -2.093 33.984 1.00 88.64 327 LYS G C 1
ATOM 13333 O O . LYS G 1 139 ? -39.346 -1.933 32.774 1.00 88.33 327 LYS G O 1
ATOM 13339 N N . ILE G 1 140 ? -39.690 -3.301 34.541 1.00 88.47 328 ILE G N 1
ATOM 13340 C CA . ILE G 1 140 ? -39.679 -4.548 33.780 1.00 88.90 328 ILE G CA 1
ATOM 13341 C C . ILE G 1 140 ? -40.937 -4.681 32.916 1.00 89.12 328 ILE G C 1
ATOM 13342 O O . ILE G 1 140 ? -40.861 -5.097 31.762 1.00 88.91 328 ILE G O 1
ATOM 13347 N N . CYS G 1 141 ? -42.080 -4.274 33.462 1.00 89.16 329 CYS G N 1
ATOM 13348 C CA . CYS G 1 141 ? -43.334 -4.286 32.728 1.00 89.33 329 CYS G CA 1
ATOM 13349 C C . CYS G 1 141 ? -43.283 -3.307 31.544 1.00 89.96 329 CYS G C 1
ATOM 13350 O O . CYS G 1 141 ? -43.813 -3.609 30.485 1.00 90.08 329 CYS G O 1
ATOM 13353 N N . MET G 1 142 ? -42.604 -2.164 31.708 1.00 90.28 330 MET G N 1
ATOM 13354 C CA . MET G 1 142 ? -42.464 -1.178 30.653 1.00 91.15 330 MET G CA 1
ATOM 13355 C C . MET G 1 142 ? -41.488 -1.622 29.574 1.00 89.99 330 MET G C 1
ATOM 13356 O O . MET G 1 142 ? -41.675 -1.254 28.428 1.00 89.65 330 MET G O 1
ATOM 13361 N N . ASP G 1 143 ? -40.484 -2.448 29.914 1.00 89.28 331 ASP G N 1
ATOM 13362 C CA . ASP G 1 143 ? -39.558 -2.986 28.920 1.00 89.26 331 ASP G CA 1
ATOM 13363 C C . ASP G 1 143 ? -40.344 -3.921 27.982 1.00 89.24 331 ASP G C 1
ATOM 13364 O O . ASP G 1 143 ? -40.173 -3.856 26.759 1.00 90.03 331 ASP G O 1
ATOM 13369 N N . MET G 1 144 ? -41.227 -4.770 28.563 1.00 88.27 332 MET G N 1
ATOM 13370 C CA . MET G 1 144 ? -42.074 -5.694 27.827 1.00 87.62 332 MET G CA 1
ATOM 13371 C C . MET G 1 144 ? -43.101 -4.953 26.952 1.00 86.73 332 MET G C 1
ATOM 13372 O O . MET G 1 144 ? -43.342 -5.362 25.809 1.00 87.02 332 MET G O 1
ATOM 13377 N N . LYS G 1 145 ? -43.674 -3.851 27.471 1.00 85.48 333 LYS G N 1
ATOM 13378 C CA . LYS G 1 145 ? -44.613 -3.026 26.712 1.00 84.82 333 LYS G CA 1
ATOM 13379 C C . LYS G 1 145 ? -43.894 -2.365 25.536 1.00 84.33 333 LYS G C 1
ATOM 13380 O O . LYS G 1 145 ? -44.410 -2.391 24.433 1.00 84.05 333 LYS G O 1
ATOM 13386 N N . ASN G 1 146 ? -42.721 -1.772 25.768 1.00 83.99 334 ASN G N 1
ATOM 13387 C CA . ASN G 1 146 ? -41.966 -1.103 24.714 1.00 83.85 334 ASN G CA 1
ATOM 13388 C C . ASN G 1 146 ? -41.551 -2.057 23.598 1.00 82.70 334 ASN G C 1
ATOM 13389 O O . ASN G 1 146 ? -41.554 -1.671 22.432 1.00 82.63 334 ASN G O 1
ATOM 13394 N N . TYR G 1 147 ? -41.264 -3.316 23.951 1.00 81.48 335 TYR G N 1
ATOM 13395 C CA . TYR G 1 147 ? -40.887 -4.356 23.000 1.00 80.55 335 TYR G CA 1
ATOM 13396 C C . TYR G 1 147 ? -42.097 -4.802 22.162 1.00 80.71 335 TYR G C 1
ATOM 13397 O O . TYR G 1 147 ? -41.993 -4.912 20.948 1.00 80.82 335 TYR G O 1
ATOM 13406 N N . GLY G 1 148 ? -43.227 -5.038 22.814 1.00 80.77 336 GLY G N 1
ATOM 13407 C CA . GLY G 1 148 ? -44.435 -5.468 22.126 1.00 81.18 336 GLY G CA 1
ATOM 13408 C C . GLY G 1 148 ? -44.968 -4.373 21.235 1.00 81.41 336 GLY G C 1
ATOM 13409 O O . GLY G 1 148 ? -45.337 -4.625 20.088 1.00 81.93 336 GLY G O 1
ATOM 13410 N N . THR G 1 149 ? -44.968 -3.144 21.747 1.00 81.20 337 THR G N 1
ATOM 13411 C CA . THR G 1 149 ? -45.431 -1.956 21.032 1.00 81.55 337 THR G CA 1
ATOM 13412 C C . THR G 1 149 ? -44.558 -1.662 19.806 1.00 81.72 337 THR G C 1
ATOM 13413 O O . THR G 1 149 ? -45.095 -1.289 18.768 1.00 81.69 337 THR G O 1
ATOM 13417 N N . ASN G 1 150 ? -43.234 -1.884 19.896 1.00 81.46 338 ASN G N 1
ATOM 13418 C CA . ASN G 1 150 ? -42.355 -1.675 18.754 1.00 81.43 338 ASN G CA 1
ATOM 13419 C C . ASN G 1 150 ? -42.684 -2.666 17.631 1.00 80.31 338 ASN G C 1
ATOM 13420 O O . ASN G 1 150 ? -42.752 -2.271 16.466 1.00 80.34 338 ASN G O 1
ATOM 13425 N N . LEU G 1 151 ? -42.908 -3.939 17.972 1.00 79.28 339 LEU G N 1
ATOM 13426 C CA . LEU G 1 151 ? -43.270 -4.950 16.968 1.00 78.11 339 LEU G CA 1
ATOM 13427 C C . LEU G 1 151 ? -44.645 -4.628 16.380 1.00 76.87 339 LEU G C 1
ATOM 13428 O O . LEU G 1 151 ? -44.849 -4.777 15.189 1.00 76.09 339 LEU G O 1
ATOM 13433 N N . PHE G 1 152 ? -45.585 -4.188 17.229 1.00 76.41 340 PHE G N 1
ATOM 13434 C CA . PHE G 1 152 ? -46.932 -3.834 16.814 1.00 75.90 340 PHE G CA 1
ATOM 13435 C C . PHE G 1 152 ? -46.936 -2.647 15.856 1.00 76.41 340 PHE G C 1
ATOM 13436 O O . PHE G 1 152 ? -47.743 -2.606 14.932 1.00 76.30 340 PHE G O 1
ATOM 13444 N N . GLU G 1 153 ? -46.035 -1.687 16.076 1.00 76.73 341 GLU G N 1
ATOM 13445 C CA . GLU G 1 153 ? -45.910 -0.516 15.223 1.00 78.01 341 GLU G CA 1
ATOM 13446 C C . GLU G 1 153 ? -45.242 -0.836 13.866 1.00 78.87 341 GLU G C 1
ATOM 13447 O O . GLU G 1 153 ? -45.509 -0.157 12.880 1.00 78.69 341 GLU G O 1
ATOM 13453 N N . GLN G 1 154 ? -44.404 -1.885 13.825 1.00 79.29 342 GLN G N 1
ATOM 13454 C CA . GLN G 1 154 ? -43.737 -2.370 12.634 1.00 80.32 342 GLN G CA 1
ATOM 13455 C C . GLN G 1 154 ? -44.644 -3.254 11.753 1.00 81.17 342 GLN G C 1
ATOM 13456 O O . GLN G 1 154 ? -44.234 -3.648 10.659 1.00 81.90 342 GLN G O 1
ATOM 13462 N N . LEU G 1 155 ? -45.873 -3.569 12.221 1.00 80.59 343 LEU G N 1
ATOM 13463 C CA . LEU G 1 155 ? -46.871 -4.354 11.492 1.00 80.02 343 LEU G CA 1
ATOM 13464 C C . LEU G 1 155 ? -47.223 -3.578 10.228 1.00 78.97 343 LEU G C 1
ATOM 13465 O O . LEU G 1 155 ? -47.539 -2.395 10.323 1.00 78.53 343 LEU G O 1
ATOM 13470 N N . SER G 1 156 ? -47.116 -4.210 9.054 1.00 78.65 344 SER G N 1
ATOM 13471 C CA . SER G 1 156 ? -47.457 -3.527 7.810 1.00 78.62 344 SER G CA 1
ATOM 13472 C C . SER G 1 156 ? -48.203 -4.433 6.839 1.00 78.80 344 SER G C 1
ATOM 13473 O O . SER G 1 156 ? -48.032 -5.653 6.846 1.00 79.12 344 SER G O 1
ATOM 13476 N N . CYS G 1 157 ? -49.041 -3.831 6.009 1.00 78.02 345 CYS G N 1
ATOM 13477 C CA . CYS G 1 157 ? -49.779 -4.558 4.990 1.00 77.48 345 CYS G CA 1
ATOM 13478 C C . CYS G 1 157 ? -49.411 -3.932 3.658 1.00 77.07 345 CYS G C 1
ATOM 13479 O O . CYS G 1 157 ? -49.260 -2.708 3.575 1.00 77.93 345 CYS G O 1
ATOM 13482 N N . TYR G 1 158 ? -49.337 -4.738 2.591 1.00 75.44 346 TYR G N 1
ATOM 13483 C CA . TYR G 1 158 ? -49.081 -4.213 1.252 1.00 74.31 346 TYR G CA 1
ATOM 13484 C C . TYR G 1 158 ? -50.240 -3.274 0.847 1.00 74.20 346 TYR G C 1
ATOM 13485 O O . TYR G 1 158 ? -50.017 -2.192 0.292 1.00 74.40 346 TYR G O 1
ATOM 13494 N N . ASN G 1 159 ? -51.469 -3.698 1.148 1.00 73.59 347 ASN G N 1
ATOM 13495 C CA . ASN G 1 159 ? -52.661 -2.909 0.915 1.00 73.70 347 ASN G CA 1
ATOM 13496 C C . ASN G 1 159 ? -53.314 -2.717 2.284 1.00 73.05 347 ASN G C 1
ATOM 13497 O O . ASN G 1 159 ? -53.791 -3.680 2.892 1.00 72.73 347 ASN G O 1
ATOM 13502 N N . ASN G 1 160 ? -53.294 -1.481 2.798 1.00 72.71 348 ASN G N 1
ATOM 13503 C CA . ASN G 1 160 ? -53.875 -1.200 4.102 1.00 72.99 348 ASN G CA 1
ATOM 13504 C C . ASN G 1 160 ? -55.423 -1.345 4.117 1.00 73.07 348 ASN G C 1
ATOM 13505 O O . ASN G 1 160 ? -56.030 -1.180 5.162 1.00 73.46 348 ASN G O 1
ATOM 13510 N N . ASN G 1 161 ? -56.044 -1.692 2.983 1.00 72.79 349 ASN G N 1
ATOM 13511 C CA . ASN G 1 161 ? -57.475 -1.989 2.892 1.00 73.17 349 ASN G CA 1
ATOM 13512 C C . ASN G 1 161 ? -57.733 -3.513 2.947 1.00 73.21 349 ASN G C 1
ATOM 13513 O O . ASN G 1 161 ? -58.868 -3.920 3.166 1.00 73.31 349 ASN G O 1
ATOM 13518 N N . PHE G 1 162 ? -56.694 -4.346 2.690 1.00 73.17 350 PHE G N 1
ATOM 13519 C CA . PHE G 1 162 ? -56.742 -5.809 2.658 1.00 73.73 350 PHE G CA 1
ATOM 13520 C C . PHE G 1 162 ? -55.577 -6.412 3.441 1.00 73.09 350 PHE G C 1
ATOM 13521 O O . PHE G 1 162 ? -54.633 -6.957 2.847 1.00 73.40 350 PHE G O 1
ATOM 13529 N N . CYS G 1 163 ? -55.617 -6.264 4.763 1.00 72.19 351 CYS G N 1
ATOM 13530 C CA . CYS G 1 163 ? -54.623 -6.826 5.674 1.00 72.21 351 CYS G CA 1
ATOM 13531 C C . CYS G 1 163 ? -55.077 -8.235 5.977 1.00 71.07 351 CYS G C 1
ATOM 13532 O O . CYS G 1 163 ? -56.218 -8.422 6.384 1.00 71.39 351 CYS G O 1
ATOM 13535 N N . ASN G 1 164 ? -54.190 -9.206 5.861 1.00 69.62 352 ASN G N 1
ATOM 13536 C CA . ASN G 1 164 ? -54.512 -10.585 6.181 1.00 68.84 352 ASN G CA 1
ATOM 13537 C C . ASN G 1 164 ? -54.536 -10.833 7.711 1.00 68.04 352 ASN G C 1
ATOM 13538 O O . ASN G 1 164 ? -53.918 -10.085 8.481 1.00 69.11 352 ASN G O 1
ATOM 13543 N N . THR G 1 165 ? -55.303 -11.837 8.155 1.00 65.93 353 THR G N 1
ATOM 13544 C CA . THR G 1 165 ? -55.419 -12.192 9.576 1.00 64.78 353 THR G CA 1
ATOM 13545 C C . THR G 1 165 ? -54.795 -13.568 9.860 1.00 63.61 353 THR G C 1
ATOM 13546 O O . THR G 1 165 ? -55.228 -14.252 10.777 1.00 63.31 353 THR G O 1
ATOM 13550 N N . ASN G 1 166 ? -53.786 -13.972 9.074 1.00 63.25 354 ASN G N 1
ATOM 13551 C CA . ASN G 1 166 ? -53.125 -15.265 9.220 1.00 63.13 354 ASN G CA 1
ATOM 13552 C C . ASN G 1 166 ? -52.376 -15.377 10.554 1.00 62.28 354 ASN G C 1
ATOM 13553 O O . ASN G 1 166 ? -52.373 -16.442 11.151 1.00 62.52 354 ASN G O 1
ATOM 13558 N N . GLY G 1 167 ? -51.807 -14.270 11.028 1.00 61.43 355 GLY G N 1
ATOM 13559 C CA . GLY G 1 167 ? -51.082 -14.234 12.289 1.00 61.44 355 GLY G CA 1
ATOM 13560 C C . GLY G 1 167 ? -51.982 -14.457 13.489 1.00 61.33 355 GLY G C 1
ATOM 13561 O O . GLY G 1 167 ? -51.570 -15.105 14.455 1.00 61.89 355 GLY G O 1
ATOM 13562 N N . ILE G 1 168 ? -53.232 -13.940 13.433 1.00 60.56 356 ILE G N 1
ATOM 13563 C CA . ILE G 1 168 ? -54.224 -14.131 14.499 1.00 61.09 356 ILE G CA 1
ATOM 13564 C C . ILE G 1 168 ? -54.519 -15.627 14.647 1.00 61.30 356 ILE G C 1
ATOM 13565 O O . ILE G 1 168 ? -54.557 -16.153 15.748 1.00 61.98 356 ILE G O 1
ATOM 13570 N N . ARG G 1 169 ? -54.662 -16.315 13.528 1.00 60.91 357 ARG G N 1
ATOM 13571 C CA . ARG G 1 169 ? -54.891 -17.739 13.491 1.00 60.85 357 ARG G CA 1
ATOM 13572 C C . ARG G 1 169 ? -53.688 -18.533 14.021 1.00 61.46 357 ARG G C 1
ATOM 13573 O O . ARG G 1 169 ? -53.886 -19.415 14.846 1.00 60.67 357 ARG G O 1
ATOM 13581 N N . TYR G 1 170 ? -52.449 -18.229 13.556 1.00 61.94 358 TYR G N 1
ATOM 13582 C CA . TYR G 1 170 ? -51.272 -18.979 14.009 1.00 62.35 358 TYR G CA 1
ATOM 13583 C C . TYR G 1 170 ? -51.062 -18.838 15.498 1.00 62.87 358 TYR G C 1
ATOM 13584 O O . TYR G 1 170 ? -50.827 -19.834 16.182 1.00 63.12 358 TYR G O 1
ATOM 13593 N N . HIS G 1 171 ? -51.156 -17.607 16.013 1.00 62.91 359 HIS G N 1
ATOM 13594 C CA . HIS G 1 171 ? -50.999 -17.372 17.434 1.00 62.50 359 HIS G CA 1
ATOM 13595 C C . HIS G 1 171 ? -52.122 -18.055 18.249 1.00 62.44 359 HIS G C 1
ATOM 13596 O O . HIS G 1 171 ? -51.838 -18.627 19.315 1.00 62.75 359 HIS G O 1
ATOM 13603 N N . TYR G 1 172 ? -53.385 -17.972 17.783 1.00 61.71 360 TYR G N 1
ATOM 13604 C CA . TYR G 1 172 ? -54.485 -18.630 18.496 1.00 62.01 360 TYR G CA 1
ATOM 13605 C C . TYR G 1 172 ? -54.276 -20.156 18.528 1.00 62.35 360 TYR G C 1
ATOM 13606 O O . TYR G 1 172 ? -54.468 -20.757 19.569 1.00 63.25 360 TYR G O 1
ATOM 13615 N N . ASP G 1 173 ? -53.912 -20.777 17.394 1.00 62.33 361 ASP G N 1
ATOM 13616 C CA . ASP G 1 173 ? -53.697 -22.233 17.329 1.00 62.38 361 ASP G CA 1
ATOM 13617 C C . ASP G 1 173 ? -52.574 -22.662 18.263 1.00 63.64 361 ASP G C 1
ATOM 13618 O O . ASP G 1 173 ? -52.665 -23.715 18.880 1.00 63.39 361 ASP G O 1
ATOM 13623 N N . GLU G 1 174 ? -51.517 -21.847 18.360 1.00 64.62 362 GLU G N 1
ATOM 13624 C CA . GLU G 1 174 ? -50.334 -22.181 19.148 1.00 65.85 362 GLU G CA 1
ATOM 13625 C C . GLU G 1 174 ? -50.435 -21.953 20.671 1.00 66.81 362 GLU G C 1
ATOM 13626 O O . GLU G 1 174 ? -49.997 -22.806 21.461 1.00 66.59 362 GLU G O 1
ATOM 13632 N N . TYR G 1 175 ? -50.984 -20.807 21.085 1.00 67.26 363 TYR G N 1
ATOM 13633 C CA . TYR G 1 175 ? -51.005 -20.456 22.491 1.00 68.06 363 TYR G CA 1
ATOM 13634 C C . TYR G 1 175 ? -52.379 -20.523 23.168 1.00 66.39 363 TYR G C 1
ATOM 13635 O O . TYR G 1 175 ? -52.430 -20.685 24.390 1.00 66.36 363 TYR G O 1
ATOM 13644 N N . ILE G 1 176 ? -53.477 -20.405 22.409 1.00 64.73 364 ILE G N 1
ATOM 13645 C CA . ILE G 1 176 ? -54.798 -20.296 23.030 1.00 63.54 364 ILE G CA 1
ATOM 13646 C C . ILE G 1 176 ? -55.714 -21.529 22.898 1.00 63.63 364 ILE G C 1
ATOM 13647 O O . ILE G 1 176 ? -56.325 -21.941 23.886 1.00 63.85 364 ILE G O 1
ATOM 13652 N N . HIS G 1 177 ? -55.864 -22.060 21.682 1.00 63.09 365 HIS G N 1
ATOM 13653 C CA . HIS G 1 177 ? -56.802 -23.142 21.392 1.00 63.03 365 HIS G CA 1
ATOM 13654 C C . HIS G 1 177 ? -56.812 -24.314 22.395 1.00 64.50 365 HIS G C 1
ATOM 13655 O O . HIS G 1 177 ? -57.892 -24.709 22.851 1.00 63.95 365 HIS G O 1
ATOM 13662 N N . LYS G 1 178 ? -55.639 -24.870 22.730 1.00 65.84 366 LYS G N 1
ATOM 13663 C CA . LYS G 1 178 ? -55.580 -26.005 23.646 1.00 67.37 366 LYS G CA 1
ATOM 13664 C C . LYS G 1 178 ? -56.070 -25.652 25.068 1.00 68.05 366 LYS G C 1
ATOM 13665 O O . LYS G 1 178 ? -56.712 -26.489 25.699 1.00 68.30 366 LYS G O 1
ATOM 13671 N N . LEU G 1 179 ? -55.852 -24.405 25.537 1.00 68.14 367 LEU G N 1
ATOM 13672 C CA . LEU G 1 179 ? -56.375 -23.971 26.830 1.00 68.24 367 LEU G CA 1
ATOM 13673 C C . LEU G 1 179 ? -57.916 -23.877 26.772 1.00 68.06 367 LEU G C 1
ATOM 13674 O O . LEU G 1 179 ? -58.560 -24.233 27.745 1.00 68.10 367 LEU G O 1
ATOM 13679 N N . ILE G 1 180 ? -58.506 -23.427 25.639 1.00 67.78 368 ILE G N 1
ATOM 13680 C CA . ILE G 1 180 ? -59.967 -23.362 25.501 1.00 67.98 368 ILE G CA 1
ATOM 13681 C C . ILE G 1 180 ? -60.558 -24.782 25.593 1.00 68.14 368 ILE G C 1
ATOM 13682 O O . ILE G 1 180 ? -61.512 -24.982 26.344 1.00 68.28 368 ILE G O 1
ATOM 13687 N N . LEU G 1 181 ? -59.959 -25.763 24.868 1.00 67.73 369 LEU G N 1
ATOM 13688 C CA . LEU G 1 181 ? -60.391 -27.164 24.849 1.00 68.23 369 LEU G CA 1
ATOM 13689 C C . LEU G 1 181 ? -60.331 -27.798 26.229 1.00 68.66 369 LEU G C 1
ATOM 13690 O O . LEU G 1 181 ? -61.225 -28.563 26.590 1.00 68.73 369 LEU G O 1
ATOM 13695 N N . SER G 1 182 ? -59.244 -27.509 26.963 1.00 68.71 370 SER G N 1
ATOM 13696 C CA . SER G 1 182 ? -58.972 -28.016 28.296 1.00 69.49 370 SER G CA 1
ATOM 13697 C C . SER G 1 182 ? -60.011 -27.494 29.293 1.00 70.25 370 SER G C 1
ATOM 13698 O O . SER G 1 182 ? -60.483 -28.254 30.135 1.00 70.58 370 SER G O 1
ATOM 13701 N N . VAL G 1 183 ? -60.379 -26.211 29.169 1.00 70.18 371 VAL G N 1
ATOM 13702 C CA . VAL G 1 183 ? -61.383 -25.577 30.002 1.00 70.67 371 VAL G CA 1
ATOM 13703 C C . VAL G 1 183 ? -62.730 -26.241 29.751 1.00 70.83 371 VAL G C 1
ATOM 13704 O O . VAL G 1 183 ? -63.406 -26.639 30.705 1.00 71.46 371 VAL G O 1
ATOM 13708 N N . LYS G 1 184 ? -63.092 -26.407 28.477 1.00 70.01 372 LYS G N 1
ATOM 13709 C CA . LYS G 1 184 ? -64.354 -27.019 28.073 1.00 70.12 372 LYS G CA 1
ATOM 13710 C C . LYS G 1 184 ? -64.473 -28.504 28.429 1.00 70.32 372 LYS G C 1
ATOM 13711 O O . LYS G 1 184 ? -65.586 -29.025 28.537 1.00 70.26 372 LYS G O 1
ATOM 13717 N N . SER G 1 185 ? -63.340 -29.181 28.646 1.00 70.22 373 SER G N 1
ATOM 13718 C CA . SER G 1 185 ? -63.349 -30.586 29.042 1.00 70.36 373 SER G CA 1
ATOM 13719 C C . SER G 1 185 ? -63.538 -30.767 30.569 1.00 71.48 373 SER G C 1
ATOM 13720 O O . SER G 1 185 ? -63.665 -31.900 31.027 1.00 72.28 373 SER G O 1
ATOM 13723 N N . LYS G 1 186 ? -63.515 -29.669 31.354 1.00 71.38 374 LYS G N 1
ATOM 13724 C CA . LYS G 1 186 ? -63.659 -29.705 32.801 1.00 71.40 374 LYS G CA 1
ATOM 13725 C C . LYS G 1 186 ? -64.983 -29.081 33.252 1.00 73.07 374 LYS G C 1
ATOM 13726 O O . LYS G 1 186 ? -65.594 -28.277 32.535 1.00 73.75 374 LYS G O 1
ATOM 13732 N N . ASN G 1 187 ? -65.420 -29.444 34.454 1.00 7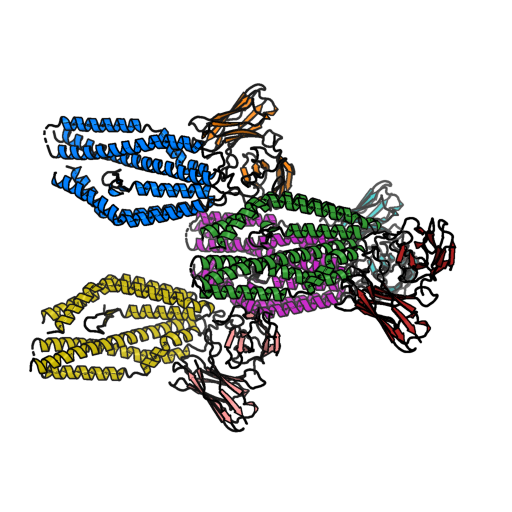3.67 375 ASN G N 1
ATOM 13733 C CA . ASN G 1 187 ? -66.608 -28.860 35.045 1.00 74.44 375 ASN G CA 1
ATOM 13734 C C . ASN G 1 187 ? -66.103 -28.004 36.218 1.00 74.63 375 ASN G C 1
ATOM 13735 O O . ASN G 1 187 ? -66.018 -28.486 37.340 1.00 74.97 375 ASN G O 1
ATOM 13740 N N . LEU G 1 188 ? -65.680 -26.766 35.936 1.00 74.42 376 LEU G N 1
ATOM 13741 C CA . LEU G 1 188 ? -65.156 -25.859 36.965 1.00 74.41 376 LEU G CA 1
ATOM 13742 C C . LEU G 1 188 ? -66.202 -25.473 38.015 1.00 74.49 376 LEU G C 1
ATOM 13743 O O . LEU G 1 188 ? -65.843 -25.132 39.138 1.00 74.48 376 LEU G O 1
ATOM 13748 N N . ASN G 1 189 ? -67.484 -25.492 37.642 1.00 74.52 377 ASN G N 1
ATOM 13749 C CA . ASN G 1 189 ? -68.579 -25.189 38.559 1.00 74.92 377 ASN G CA 1
ATOM 13750 C C . ASN G 1 189 ? -68.793 -26.352 39.525 1.00 74.25 377 ASN G C 1
ATOM 13751 O O . ASN G 1 189 ? -69.068 -26.111 40.696 1.00 74.62 377 ASN G O 1
ATOM 13756 N N . LYS G 1 190 ? -68.630 -27.608 39.048 1.00 73.16 378 LYS G N 1
ATOM 13757 C CA . LYS G 1 190 ? -68.696 -28.799 39.882 1.00 72.32 378 LYS G CA 1
ATOM 13758 C C . LYS G 1 190 ? -67.507 -28.821 40.839 1.00 71.14 378 LYS G C 1
ATOM 13759 O O . LYS G 1 190 ? -67.661 -29.257 41.976 1.00 71.16 378 LYS G O 1
ATOM 13765 N N . ASP G 1 191 ? -66.332 -28.340 40.406 1.00 70.33 379 ASP G N 1
ATOM 13766 C CA . ASP G 1 191 ? -65.156 -28.236 41.269 1.00 70.42 379 ASP G CA 1
ATOM 13767 C C . ASP G 1 191 ? -65.457 -27.297 42.451 1.00 70.41 379 ASP G C 1
ATOM 13768 O O . ASP G 1 191 ? -65.090 -27.605 43.583 1.00 69.42 379 ASP G O 1
ATOM 13773 N N . LEU G 1 192 ? -66.143 -26.168 42.173 1.00 70.85 380 LEU G N 1
ATOM 13774 C CA . LEU G 1 192 ? -66.542 -25.219 43.205 1.00 71.91 380 LEU G CA 1
ATOM 13775 C C . LEU G 1 192 ? -67.500 -25.899 44.204 1.00 72.09 380 LEU G C 1
ATOM 13776 O O . LEU G 1 192 ? -67.346 -25.736 45.410 1.00 72.21 380 LEU G O 1
ATOM 13781 N N . SER G 1 193 ? -68.460 -26.677 43.689 1.00 71.56 381 SER G N 1
ATOM 13782 C CA . SER G 1 193 ? -69.448 -27.398 44.466 1.00 72.03 381 SER G CA 1
ATOM 13783 C C . SER G 1 193 ? -68.772 -28.434 45.376 1.00 72.32 381 SER G C 1
ATOM 13784 O O . SER G 1 193 ? -69.156 -28.569 46.545 1.00 72.62 381 SER G O 1
ATOM 13787 N N . ASP G 1 194 ? -67.752 -29.142 44.851 1.00 71.82 382 ASP G N 1
ATOM 13788 C CA . ASP G 1 194 ? -66.995 -30.129 45.623 1.00 71.71 382 ASP G CA 1
ATOM 13789 C C . ASP G 1 194 ? -66.235 -29.466 46.765 1.00 71.93 382 ASP G C 1
ATOM 13790 O O . ASP G 1 194 ? -66.130 -30.041 47.844 1.00 71.90 382 ASP G O 1
ATOM 13795 N N . MET G 1 195 ? -65.737 -28.260 46.537 1.00 71.93 383 MET G N 1
ATOM 13796 C CA . MET G 1 195 ? -65.011 -27.496 47.528 1.00 72.54 383 MET G CA 1
ATOM 13797 C C . MET G 1 195 ? -65.933 -26.976 48.605 1.00 73.58 383 MET G C 1
ATOM 13798 O O . MET G 1 195 ? -65.546 -26.992 49.773 1.00 73.41 383 MET G O 1
ATOM 13803 N N . THR G 1 196 ? -67.158 -26.537 48.234 1.00 74.42 384 THR G N 1
ATOM 13804 C CA . THR G 1 196 ? -68.115 -26.084 49.249 1.00 75.89 384 THR G CA 1
ATOM 13805 C C . THR G 1 196 ? -68.532 -27.255 50.146 1.00 75.40 384 THR G C 1
ATOM 13806 O O . THR G 1 196 ? -68.749 -27.046 51.330 1.00 76.01 384 THR G O 1
ATOM 13810 N N . ASN G 1 197 ? -68.630 -28.477 49.589 1.00 74.50 385 ASN G N 1
ATOM 13811 C CA . ASN G 1 197 ? -68.972 -29.676 50.346 1.00 73.99 385 ASN G CA 1
ATOM 13812 C C . ASN G 1 197 ? -67.872 -29.965 51.372 1.00 73.38 385 ASN G C 1
ATOM 13813 O O . ASN G 1 197 ? -68.182 -30.241 52.522 1.00 73.51 385 ASN G O 1
ATOM 13818 N N . ILE G 1 198 ? -66.597 -29.840 50.974 1.00 72.68 386 ILE G N 1
ATOM 13819 C CA . ILE G 1 198 ? -65.458 -30.024 51.873 1.00 72.23 386 ILE G CA 1
ATOM 13820 C C . ILE G 1 198 ? -65.471 -28.964 52.988 1.00 72.39 386 ILE G C 1
ATOM 13821 O O . ILE G 1 198 ? -65.283 -29.302 54.156 1.00 72.40 386 ILE G O 1
ATOM 13826 N N . LEU G 1 199 ? -65.695 -27.689 52.625 1.00 72.57 387 LEU G N 1
ATOM 13827 C CA . LEU G 1 199 ? -65.743 -26.602 53.601 1.00 73.09 387 LEU G CA 1
ATOM 13828 C C . LEU G 1 199 ? -66.884 -26.817 54.610 1.00 73.51 387 LEU G C 1
ATOM 13829 O O . LEU G 1 199 ? -66.682 -26.617 55.804 1.00 73.51 387 LEU G O 1
ATOM 13834 N N . GLN G 1 200 ? -68.052 -27.280 54.136 1.00 73.62 388 GLN G N 1
ATOM 13835 C CA . GLN G 1 200 ? -69.217 -27.530 54.979 1.00 74.62 388 GLN G CA 1
ATOM 13836 C C . GLN G 1 200 ? -68.979 -28.670 55.976 1.00 75.82 388 GLN G C 1
ATOM 13837 O O . GLN G 1 200 ? -69.474 -28.611 57.102 1.00 76.20 388 GLN G O 1
ATOM 13843 N N . GLN G 1 201 ? -68.206 -29.691 55.568 1.00 75.91 389 GLN G N 1
ATOM 13844 C CA . GLN G 1 201 ? -67.844 -30.822 56.423 1.00 76.29 389 GLN G CA 1
ATOM 13845 C C . GLN G 1 201 ? -66.904 -30.373 57.540 1.00 77.19 389 GLN G C 1
ATOM 13846 O O . GLN G 1 201 ? -66.997 -30.885 58.650 1.00 77.29 389 GLN G O 1
ATOM 13852 N N . SER G 1 202 ? -66.003 -29.426 57.253 1.00 78.08 390 SER G N 1
ATOM 13853 C CA . SER G 1 202 ? -65.095 -28.869 58.252 1.00 79.37 390 SER G CA 1
ATOM 13854 C C . SER G 1 202 ? -65.886 -28.043 59.262 1.00 80.56 390 SER G C 1
ATOM 13855 O O . SER G 1 202 ? -65.600 -28.120 60.449 1.00 80.76 390 SER G O 1
ATOM 13858 N N . GLU G 1 203 ? -66.880 -27.263 58.782 1.00 81.30 391 GLU G N 1
ATOM 13859 C CA . GLU G 1 203 ? -67.763 -26.439 59.602 1.00 82.73 391 GLU G CA 1
ATOM 13860 C C . GLU G 1 203 ? -68.541 -27.339 60.558 1.00 83.41 391 GLU G C 1
ATOM 13861 O O . GLU G 1 203 ? -68.673 -27.003 61.725 1.00 83.23 391 GLU G O 1
ATOM 13867 N N . LEU G 1 204 ? -69.048 -28.486 60.053 1.00 83.95 392 LEU G N 1
ATOM 13868 C CA . LEU G 1 204 ? -69.823 -29.461 60.817 1.00 84.57 392 LEU G CA 1
ATOM 13869 C C . LEU G 1 204 ? -68.978 -30.081 61.935 1.00 85.44 392 LEU G C 1
ATOM 13870 O O . LEU G 1 204 ? -69.437 -30.192 63.064 1.00 85.42 392 LEU G O 1
ATOM 13875 N N . LEU G 1 205 ? -67.740 -30.453 61.620 1.00 86.21 393 LEU G N 1
ATOM 13876 C CA . LEU G 1 205 ? -66.773 -31.033 62.547 1.00 87.39 393 LEU G CA 1
ATOM 13877 C C . LEU G 1 205 ? -66.420 -29.996 63.628 1.00 88.12 393 LEU G C 1
ATOM 13878 O O . LEU G 1 205 ? -66.369 -30.323 64.805 1.00 88.19 393 LEU G O 1
ATOM 13883 N N . LEU G 1 206 ? -66.200 -28.747 63.215 1.00 88.80 394 LEU G N 1
ATOM 13884 C CA . LEU G 1 206 ? -65.856 -27.628 64.089 1.00 89.60 394 LEU G CA 1
ATOM 13885 C C . LEU G 1 206 ? -67.000 -27.268 65.049 1.00 90.31 394 LEU G C 1
ATOM 13886 O O . LEU G 1 206 ? -66.758 -27.035 66.228 1.00 90.35 394 LEU G O 1
ATOM 13891 N N . THR G 1 207 ? -68.239 -27.277 64.546 1.00 90.79 395 THR G N 1
ATOM 13892 C CA . THR G 1 207 ? -69.457 -26.965 65.284 1.00 92.02 395 THR G CA 1
ATOM 13893 C C . THR G 1 207 ? -69.691 -27.972 66.409 1.00 93.55 395 THR G C 1
ATOM 13894 O O . THR G 1 207 ? -69.917 -27.579 67.553 1.00 94.03 395 THR G O 1
ATOM 13898 N N . ASN G 1 208 ? -69.590 -29.269 66.101 1.00 94.13 396 ASN G N 1
ATOM 13899 C CA . ASN G 1 208 ? -69.800 -30.328 67.082 1.00 95.03 396 ASN G CA 1
ATOM 13900 C C . ASN G 1 208 ? -68.595 -30.583 68.014 1.00 96.30 396 ASN G C 1
ATOM 13901 O O . ASN G 1 208 ? -68.672 -31.445 68.887 1.00 96.72 396 ASN G O 1
ATOM 13906 N N . LEU G 1 209 ? -67.505 -29.840 67.847 1.00 96.90 397 LEU G N 1
ATOM 13907 C CA . LEU G 1 209 ? -66.332 -29.966 68.699 1.00 98.00 397 LEU G CA 1
ATOM 13908 C C . LEU G 1 209 ? -66.450 -29.011 69.899 1.00 98.73 397 LEU G C 1
ATOM 13909 O O . LEU G 1 209 ? -65.961 -27.878 69.855 1.00 99.10 397 LEU G O 1
ATOM 13914 N N . TYR G 1 216 ? -59.779 -25.767 71.876 1.00 111.68 404 TYR G N 1
ATOM 13915 C CA . TYR G 1 216 ? -58.502 -25.503 72.536 1.00 111.93 404 TYR G CA 1
ATOM 13916 C C . TYR G 1 216 ? -57.420 -25.233 71.439 1.00 110.91 404 TYR G C 1
ATOM 13917 O O . TYR G 1 216 ? -57.739 -24.481 70.522 1.00 111.25 404 TYR G O 1
ATOM 13926 N N . ILE G 1 217 ? -56.179 -25.777 71.509 1.00 109.47 405 ILE G N 1
ATOM 13927 C CA . ILE G 1 217 ? -55.169 -25.520 70.479 1.00 108.44 405 ILE G CA 1
ATOM 13928 C C . ILE G 1 217 ? -55.566 -26.165 69.132 1.00 106.82 405 ILE G C 1
ATOM 13929 O O . ILE G 1 217 ? -55.486 -25.492 68.103 1.00 106.83 405 ILE G O 1
ATOM 13934 N N . TYR G 1 218 ? -56.056 -27.420 69.139 1.00 105.01 406 TYR G N 1
ATOM 13935 C CA . TYR G 1 218 ? -56.467 -28.076 67.900 1.00 103.89 406 TYR G CA 1
ATOM 13936 C C . TYR G 1 218 ? -57.648 -27.390 67.237 1.00 101.36 406 TYR G C 1
ATOM 13937 O O . TYR G 1 218 ? -57.669 -27.263 66.015 1.00 101.07 406 TYR G O 1
ATOM 13946 N N . ILE G 1 219 ? -58.604 -26.909 68.032 1.00 99.31 407 ILE G N 1
ATOM 13947 C CA . ILE G 1 219 ? -59.772 -26.211 67.500 1.00 98.11 407 ILE G CA 1
ATOM 13948 C C . ILE G 1 219 ? -59.355 -24.898 66.799 1.00 96.97 407 ILE G C 1
ATOM 13949 O O . ILE G 1 219 ? -59.907 -24.536 65.761 1.00 96.62 407 ILE G O 1
ATOM 13954 N N . ASP G 1 220 ? -58.349 -24.216 67.356 1.00 96.13 408 ASP G N 1
ATOM 13955 C CA . ASP G 1 220 ? -57.825 -22.976 66.819 1.00 95.55 408 ASP G CA 1
ATOM 13956 C C . ASP G 1 220 ? -57.055 -23.221 65.520 1.00 94.20 408 ASP G C 1
ATOM 13957 O O . ASP G 1 220 ? -57.181 -22.416 64.599 1.00 93.90 408 ASP G O 1
ATOM 13962 N N . THR G 1 221 ? -56.299 -24.340 65.420 1.00 93.10 409 THR G N 1
ATOM 13963 C CA . THR G 1 221 ? -55.582 -24.637 64.178 1.00 92.81 409 THR G CA 1
ATOM 13964 C C . THR G 1 221 ? -56.570 -25.115 63.083 1.00 90.66 409 THR G C 1
ATOM 13965 O O . THR G 1 221 ? -56.364 -24.803 61.923 1.00 90.56 409 THR G O 1
ATOM 13969 N N . ILE G 1 222 ? -57.669 -25.785 63.460 1.00 88.76 410 ILE G N 1
ATOM 13970 C CA . ILE G 1 222 ? -58.708 -26.180 62.512 1.00 87.14 410 ILE G CA 1
ATOM 13971 C C . ILE G 1 222 ? -59.435 -24.909 62.020 1.00 86.08 410 ILE G C 1
ATOM 13972 O O . ILE G 1 222 ? -59.708 -24.787 60.838 1.00 85.99 410 ILE G O 1
ATOM 13977 N N . LYS G 1 223 ? -59.701 -23.955 62.921 1.00 85.24 411 LYS G N 1
ATOM 13978 C CA . LYS G 1 223 ? -60.352 -22.677 62.615 1.00 85.01 411 LYS G CA 1
ATOM 13979 C C . LYS G 1 223 ? -59.506 -21.833 61.651 1.00 83.12 411 LYS G C 1
ATOM 13980 O O . LYS G 1 223 ? -60.056 -21.183 60.765 1.00 82.49 411 LYS G O 1
ATOM 13986 N N . PHE G 1 224 ? -58.174 -21.832 61.848 1.00 81.89 412 PHE G N 1
ATOM 13987 C CA . PHE G 1 224 ? -57.234 -21.098 61.020 1.00 81.36 412 PHE G CA 1
ATOM 13988 C C . PHE G 1 224 ? -57.130 -21.739 59.634 1.00 80.55 412 PHE G C 1
ATOM 13989 O O . PHE G 1 224 ? -57.190 -21.024 58.636 1.00 80.95 412 PHE G O 1
ATOM 13997 N N . ILE G 1 225 ? -56.990 -23.077 59.564 1.00 79.08 413 ILE G N 1
ATOM 13998 C CA . ILE G 1 225 ? -56.899 -23.779 58.294 1.00 77.87 413 ILE G CA 1
ATOM 13999 C C . ILE G 1 225 ? -58.201 -23.658 57.513 1.00 77.78 413 ILE G C 1
ATOM 14000 O O . ILE G 1 225 ? -58.159 -23.420 56.307 1.00 78.52 413 ILE G O 1
ATOM 14005 N N . HIS G 1 226 ? -59.348 -23.707 58.196 1.00 76.62 414 HIS G N 1
ATOM 14006 C CA . HIS G 1 226 ? -60.640 -23.551 57.528 1.00 76.25 414 HIS G CA 1
ATOM 14007 C C . HIS G 1 226 ? -60.825 -22.124 56.985 1.00 76.95 414 HIS G C 1
ATOM 14008 O O . HIS G 1 226 ? -61.432 -21.946 55.925 1.00 77.31 414 HIS G O 1
ATOM 14015 N N . LYS G 1 227 ? -60.282 -21.115 57.696 1.00 76.55 415 LYS G N 1
ATOM 14016 C CA . LYS G 1 227 ? -60.353 -19.729 57.268 1.00 76.80 415 LYS G CA 1
ATOM 14017 C C . LYS G 1 227 ? -59.481 -19.519 56.027 1.00 75.86 415 LYS G C 1
ATOM 14018 O O . LYS G 1 227 ? -59.913 -18.850 55.093 1.00 75.44 415 LYS G O 1
ATOM 14024 N N . GLU G 1 228 ? -58.287 -20.146 55.977 1.00 75.43 416 GLU G N 1
ATOM 14025 C CA . GLU G 1 228 ? -57.419 -20.070 54.793 1.00 75.18 416 GLU G CA 1
ATOM 14026 C C . GLU G 1 228 ? -58.139 -20.715 53.605 1.00 75.26 416 GLU G C 1
ATOM 14027 O O . GLU G 1 228 ? -58.250 -20.092 52.557 1.00 75.77 416 GLU G O 1
ATOM 14033 N N . MET G 1 229 ? -58.698 -21.922 53.795 1.00 74.96 417 MET G N 1
ATOM 14034 C CA . MET G 1 229 ? -59.412 -22.647 52.752 1.00 74.93 417 MET G CA 1
ATOM 14035 C C . MET G 1 229 ? -60.631 -21.898 52.215 1.00 75.63 417 MET G C 1
ATOM 14036 O O . MET G 1 229 ? -60.935 -22.007 51.034 1.00 75.60 417 MET G O 1
ATOM 14041 N N . LYS G 1 230 ? -61.309 -21.117 53.063 1.00 76.13 418 LYS G N 1
ATOM 14042 C CA . LYS G 1 230 ? -62.470 -20.339 52.636 1.00 77.11 418 LYS G CA 1
ATOM 14043 C C . LYS G 1 230 ? -62.039 -19.119 51.806 1.00 77.47 418 LYS G C 1
ATOM 14044 O O . LYS G 1 230 ? -62.730 -18.747 50.868 1.00 77.17 418 LYS G O 1
ATOM 14050 N N . HIS G 1 231 ? -60.885 -18.517 52.135 1.00 77.74 419 HIS G N 1
ATOM 14051 C CA . HIS G 1 231 ? -60.329 -17.395 51.392 1.00 78.14 419 HIS G CA 1
ATOM 14052 C C . HIS G 1 231 ? -59.838 -17.890 50.038 1.00 76.70 419 HIS G C 1
ATOM 14053 O O . HIS G 1 231 ? -60.074 -17.236 49.018 1.00 76.78 419 HIS G O 1
ATOM 14060 N N . ILE G 1 232 ? -59.160 -19.058 50.022 1.00 74.89 420 ILE G N 1
ATOM 14061 C CA . ILE G 1 232 ? -58.668 -19.709 48.818 1.00 73.54 420 ILE G CA 1
ATOM 14062 C C . ILE G 1 232 ? -59.865 -20.030 47.909 1.00 72.63 420 ILE G C 1
ATOM 14063 O O . ILE G 1 232 ? -59.842 -19.695 46.722 1.00 72.74 420 ILE G O 1
ATOM 14068 N N . PHE G 1 233 ? -60.928 -20.608 48.486 1.00 71.36 421 PHE G N 1
ATOM 14069 C CA . PHE G 1 233 ? -62.153 -20.893 47.753 1.00 70.85 421 PHE G CA 1
ATOM 14070 C C . PHE G 1 233 ? -62.764 -19.614 47.129 1.00 70.91 421 PHE G C 1
ATOM 14071 O O . PHE G 1 233 ? -63.223 -19.657 45.995 1.00 70.44 421 PHE G O 1
ATOM 14079 N N . ASN G 1 234 ? -62.815 -18.499 47.881 1.00 71.29 422 ASN G N 1
ATOM 14080 C CA . ASN G 1 234 ? -63.380 -17.255 47.373 1.00 72.30 422 ASN G CA 1
ATOM 14081 C C . ASN G 1 234 ? -62.572 -16.712 46.178 1.00 72.29 422 ASN G C 1
ATOM 14082 O O . ASN G 1 234 ? -63.146 -16.113 45.273 1.00 72.45 422 ASN G O 1
ATOM 14087 N N . ARG G 1 235 ? -61.250 -16.931 46.170 1.00 71.81 423 ARG G N 1
ATOM 14088 C CA . ARG G 1 235 ? -60.404 -16.526 45.066 1.00 71.98 423 ARG G CA 1
ATOM 14089 C C . ARG G 1 235 ? -60.592 -17.492 43.871 1.00 72.33 423 ARG G C 1
ATOM 14090 O O . ARG G 1 235 ? -60.604 -17.045 42.733 1.00 72.41 423 ARG G O 1
ATOM 14098 N N . ILE G 1 236 ? -60.801 -18.796 44.132 1.00 72.31 424 ILE G N 1
ATOM 14099 C CA . ILE G 1 236 ? -61.070 -19.792 43.083 1.00 72.27 424 ILE G CA 1
ATOM 14100 C C . ILE G 1 236 ? -62.393 -19.446 42.403 1.00 73.33 424 ILE G C 1
ATOM 14101 O O . ILE G 1 236 ? -62.463 -19.477 41.191 1.00 73.79 424 ILE G O 1
ATOM 14106 N N . GLU G 1 237 ? -63.412 -19.054 43.178 1.00 73.72 425 GLU G N 1
ATOM 14107 C CA . GLU G 1 237 ? -64.726 -18.683 42.653 1.00 74.50 425 GLU G CA 1
ATOM 14108 C C . GLU G 1 237 ? -64.645 -17.434 41.771 1.00 74.49 425 GLU G C 1
ATOM 14109 O O . GLU G 1 237 ? -65.319 -17.361 40.746 1.00 74.55 425 GLU G O 1
ATOM 14115 N N . TYR G 1 238 ? -63.799 -16.468 42.164 1.00 73.99 426 TYR G N 1
ATOM 14116 C CA . TYR G 1 238 ? -63.588 -15.223 41.452 1.00 73.67 426 TYR G CA 1
ATOM 14117 C C . TYR G 1 238 ? -62.981 -15.494 40.081 1.00 72.29 426 TYR G C 1
ATOM 14118 O O . TYR G 1 238 ? -63.486 -15.006 39.077 1.00 71.72 426 TYR G O 1
ATOM 14127 N N . HIS G 1 239 ? -61.898 -16.276 40.056 1.00 71.67 427 HIS G N 1
ATOM 14128 C CA . HIS G 1 239 ? -61.173 -16.656 38.860 1.00 71.31 427 HIS G CA 1
ATOM 14129 C C . HIS G 1 239 ? -61.974 -17.591 37.960 1.00 71.27 427 HIS G C 1
ATOM 14130 O O . HIS G 1 239 ? -61.905 -17.433 36.741 1.00 70.90 427 HIS G O 1
ATOM 14137 N N . THR G 1 240 ? -62.755 -18.536 38.530 1.00 71.25 428 THR G N 1
ATOM 14138 C CA . THR G 1 240 ? -63.572 -19.430 37.688 1.00 71.99 428 THR G CA 1
ATOM 14139 C C . THR G 1 240 ? -64.619 -18.625 36.925 1.00 71.78 428 THR G C 1
ATOM 14140 O O . THR G 1 240 ? -64.927 -18.957 35.785 1.00 71.67 428 THR G O 1
ATOM 14144 N N . LYS G 1 241 ? -65.165 -17.568 37.553 1.00 71.44 429 LYS G N 1
ATOM 14145 C CA . LYS G 1 241 ? -66.148 -16.700 36.913 1.00 71.69 429 LYS G CA 1
ATOM 14146 C C . LYS G 1 241 ? -65.522 -16.027 35.683 1.00 70.88 429 LYS G C 1
ATOM 14147 O O . LYS G 1 241 ? -66.160 -15.948 34.635 1.00 71.32 429 LYS G O 1
ATOM 14153 N N . ILE G 1 242 ? -64.257 -15.596 35.792 1.00 69.54 430 ILE G N 1
ATOM 14154 C CA . ILE G 1 242 ? -63.576 -14.953 34.683 1.00 68.77 430 ILE G CA 1
ATOM 14155 C C . ILE G 1 242 ? -63.286 -15.958 33.575 1.00 67.52 430 ILE G C 1
ATOM 14156 O O . ILE G 1 242 ? -63.588 -15.662 32.438 1.00 67.06 430 ILE G O 1
ATOM 14161 N N . ILE G 1 243 ? -62.807 -17.172 33.908 1.00 66.93 431 ILE G N 1
ATOM 14162 C CA . ILE G 1 243 ? -62.552 -18.229 32.924 1.00 66.67 431 ILE G CA 1
ATOM 14163 C C . ILE G 1 243 ? -63.831 -18.600 32.155 1.00 67.54 431 ILE G C 1
ATOM 14164 O O . ILE G 1 243 ? -63.772 -18.766 30.943 1.00 67.54 431 ILE G O 1
ATOM 14169 N N . ASN G 1 244 ? -64.980 -18.746 32.848 1.00 68.18 432 ASN G N 1
ATOM 14170 C CA . ASN G 1 244 ? -66.227 -19.122 32.176 1.00 69.18 432 ASN G CA 1
ATOM 14171 C C . ASN G 1 244 ? -66.701 -18.024 31.230 1.00 69.75 432 ASN G C 1
ATOM 14172 O O . ASN G 1 244 ? -67.174 -18.322 30.132 1.00 69.50 432 ASN G O 1
ATOM 14177 N N . ASP G 1 245 ? -66.545 -16.753 31.658 1.00 70.18 433 ASP G N 1
ATOM 14178 C CA . ASP G 1 245 ? -66.906 -15.569 30.890 1.00 70.42 433 ASP G CA 1
ATOM 14179 C C . ASP G 1 245 ? -65.988 -15.435 29.647 1.00 69.84 433 ASP G C 1
ATOM 14180 O O . ASP G 1 245 ? -66.477 -15.251 28.535 1.00 69.81 433 ASP G O 1
ATOM 14185 N N . LYS G 1 246 ? -64.660 -15.484 29.848 1.00 68.79 434 LYS G N 1
ATOM 14186 C CA . LYS G 1 246 ? -63.693 -15.304 28.779 1.00 68.03 434 LYS G CA 1
ATOM 14187 C C . LYS G 1 246 ? -63.610 -16.471 27.825 1.00 68.04 434 LYS G C 1
ATOM 14188 O O . LYS G 1 246 ? -63.173 -16.268 26.706 1.00 68.40 434 LYS G O 1
ATOM 14194 N N . THR G 1 247 ? -64.035 -17.676 28.228 1.00 67.70 435 THR G N 1
ATOM 14195 C CA . THR G 1 247 ? -64.044 -18.818 27.313 1.00 67.72 435 THR G CA 1
ATOM 14196 C C . THR G 1 247 ? -65.123 -18.603 26.263 1.00 68.07 435 THR G C 1
ATOM 14197 O O . THR G 1 247 ? -64.875 -18.818 25.075 1.00 67.80 435 THR G O 1
ATOM 14201 N N . LYS G 1 248 ? -66.314 -18.143 26.700 1.00 68.17 436 LYS G N 1
ATOM 14202 C CA . LYS G 1 248 ? -67.405 -17.867 25.778 1.00 68.65 436 LYS G CA 1
ATOM 14203 C C . LYS G 1 248 ? -67.026 -16.693 24.875 1.00 68.21 436 LYS G C 1
ATOM 14204 O O . LYS G 1 248 ? -67.252 -16.757 23.669 1.00 68.68 436 LYS G O 1
ATOM 14210 N N . ILE G 1 249 ? -66.414 -15.643 25.458 1.00 66.93 437 ILE G N 1
ATOM 14211 C CA . ILE G 1 249 ? -65.995 -14.450 24.730 1.00 66.12 437 ILE G CA 1
ATOM 14212 C C . ILE G 1 249 ? -64.899 -14.745 23.702 1.00 64.84 437 ILE G C 1
ATOM 14213 O O . ILE G 1 249 ? -65.016 -14.290 22.575 1.00 64.70 437 ILE G O 1
ATOM 14218 N N . ILE G 1 250 ? -63.857 -15.506 24.073 1.00 63.99 438 ILE G N 1
ATOM 14219 C CA . ILE G 1 250 ? -62.760 -15.868 23.164 1.00 63.64 438 ILE G CA 1
ATOM 14220 C C . ILE G 1 250 ? -63.278 -16.725 22.005 1.00 63.66 438 ILE G C 1
ATOM 14221 O O . ILE G 1 250 ? -62.892 -16.495 20.858 1.00 63.93 438 ILE G O 1
ATOM 14226 N N . GLN G 1 251 ? -64.162 -17.689 22.301 1.00 63.08 439 GLN G N 1
ATOM 14227 C CA . GLN G 1 251 ? -64.736 -18.552 21.278 1.00 63.29 439 GLN G CA 1
ATOM 14228 C C . GLN G 1 251 ? -65.574 -17.774 20.266 1.00 63.77 439 GLN G C 1
ATOM 14229 O O . GLN G 1 251 ? -65.526 -18.082 19.076 1.00 63.91 439 GLN G O 1
ATOM 14235 N N . ASP G 1 252 ? -66.339 -16.771 20.729 1.00 63.69 440 ASP G N 1
ATOM 14236 C CA . ASP G 1 252 ? -67.157 -15.963 19.815 1.00 64.15 440 ASP G CA 1
ATOM 14237 C C . ASP G 1 252 ? -66.289 -15.045 18.972 1.00 63.06 440 ASP G C 1
ATOM 14238 O O . ASP G 1 252 ? -66.481 -14.982 17.757 1.00 63.99 440 ASP G O 1
ATOM 14243 N N . LYS G 1 253 ? -65.340 -14.331 19.617 1.00 61.39 441 LYS G N 1
ATOM 14244 C CA . LYS G 1 253 ? -64.494 -13.331 18.979 1.00 61.23 441 LYS G CA 1
ATOM 14245 C C . LYS G 1 253 ? -63.496 -13.883 17.962 1.00 61.45 441 LYS G C 1
ATOM 14246 O O . LYS G 1 253 ? -63.266 -13.218 16.954 1.00 61.59 441 LYS G O 1
ATOM 14252 N N . ILE G 1 254 ? -62.908 -15.075 18.211 1.00 60.82 442 ILE G N 1
ATOM 14253 C CA . ILE G 1 254 ? -61.948 -15.663 17.273 1.00 60.46 442 ILE G CA 1
ATOM 14254 C C . ILE G 1 254 ? -62.602 -15.914 15.906 1.00 60.45 442 ILE G C 1
ATOM 14255 O O . ILE G 1 254 ? -62.004 -15.599 14.889 1.00 60.03 442 ILE G O 1
ATOM 14260 N N . LYS G 1 255 ? -63.874 -16.334 15.897 1.00 60.54 443 LYS G N 1
ATOM 14261 C CA . LYS G 1 255 ? -64.652 -16.570 14.692 1.00 61.15 443 LYS G CA 1
ATOM 14262 C C . LYS G 1 255 ? -64.891 -15.320 13.845 1.00 62.38 443 LYS G C 1
ATOM 14263 O O . LYS G 1 255 ? -65.084 -15.419 12.634 1.00 62.85 443 LYS G O 1
ATOM 14269 N N . LEU G 1 256 ? -64.871 -14.142 14.467 1.00 62.84 444 LEU G N 1
ATOM 14270 C CA . LEU G 1 256 ? -65.074 -12.881 13.747 1.00 63.58 444 LEU G CA 1
ATOM 14271 C C . LEU G 1 256 ? -63.753 -12.251 13.259 1.00 63.41 444 LEU G C 1
ATOM 14272 O O . LEU G 1 256 ? -63.787 -11.363 12.410 1.00 63.71 444 LEU G O 1
ATOM 14277 N N . ASN G 1 257 ? -62.601 -12.722 13.793 1.00 62.89 445 ASN G N 1
ATOM 14278 C CA . ASN G 1 257 ? -61.285 -12.177 13.503 1.00 62.91 445 ASN G CA 1
ATOM 14279 C C . ASN G 1 257 ? -60.405 -12.997 12.526 1.00 63.10 445 ASN G C 1
ATOM 14280 O O . ASN G 1 257 ? -59.261 -12.608 12.295 1.00 63.63 445 ASN G O 1
ATOM 14285 N N . ILE G 1 258 ? -60.920 -14.093 11.944 1.00 62.53 446 ILE G N 1
ATOM 14286 C CA . ILE G 1 258 ? -60.143 -14.989 11.074 1.00 62.30 446 ILE G CA 1
ATOM 14287 C C . ILE G 1 258 ? -60.804 -15.242 9.706 1.00 63.02 446 ILE G C 1
ATOM 14288 O O . ILE G 1 258 ? -61.993 -14.952 9.552 1.00 63.21 446 ILE G O 1
ATOM 14293 N N . TRP G 1 259 ? -60.025 -15.799 8.720 1.00 63.18 447 TRP G N 1
ATOM 14294 C CA . TRP G 1 259 ? -60.439 -16.126 7.337 1.00 63.76 447 TRP G CA 1
ATOM 14295 C C . TRP G 1 259 ? -61.171 -14.981 6.642 1.00 64.64 447 TRP G C 1
ATOM 14296 O O . TRP G 1 259 ? -62.138 -15.171 5.902 1.00 64.72 447 TRP G O 1
ATOM 14307 N N . ARG G 1 260 ? -60.646 -13.791 6.869 1.00 65.07 448 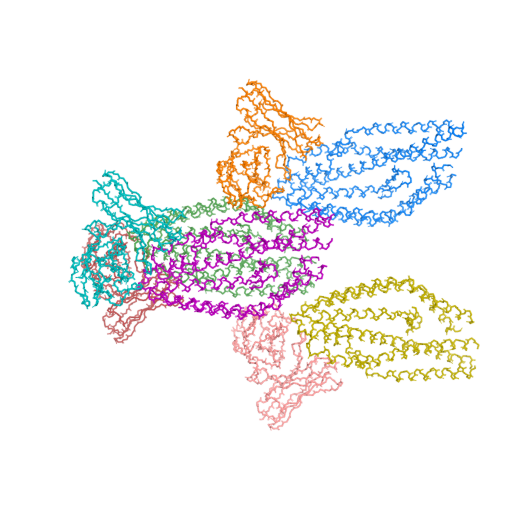ARG G N 1
ATOM 14308 C CA . ARG G 1 260 ? -61.175 -12.493 6.518 1.00 65.82 448 ARG G CA 1
ATOM 14309 C C . ARG G 1 260 ? -59.981 -11.545 6.371 1.00 65.02 448 ARG G C 1
ATOM 14310 O O . ARG G 1 260 ? -58.892 -11.806 6.877 1.00 64.41 448 ARG G O 1
ATOM 14318 N N . THR G 1 261 ? -60.195 -10.426 5.715 1.00 65.67 449 THR G N 1
ATOM 14319 C CA . THR G 1 261 ? -59.213 -9.343 5.669 1.00 66.24 449 THR G CA 1
ATOM 14320 C C . THR G 1 261 ? -59.825 -8.153 6.393 1.00 66.80 449 THR G C 1
ATOM 14321 O O . THR G 1 261 ? -61.048 -8.049 6.495 1.00 66.57 449 THR G O 1
ATOM 14325 N N . PHE G 1 262 ? -58.983 -7.260 6.903 1.00 67.36 450 PHE G N 1
ATOM 14326 C CA . PHE G 1 262 ? -59.455 -6.044 7.546 1.00 68.27 450 PHE G CA 1
ATOM 14327 C C . PHE G 1 262 ? -58.686 -4.840 7.009 1.00 69.94 450 PHE G C 1
ATOM 14328 O O . PHE G 1 262 ? -57.609 -4.980 6.434 1.00 69.37 450 PHE G O 1
ATOM 14336 N N . GLN G 1 263 ? -59.212 -3.637 7.255 1.00 72.00 451 GLN G N 1
ATOM 14337 C CA . GLN G 1 263 ? -58.478 -2.409 6.990 1.00 74.30 451 GLN G CA 1
ATOM 14338 C C . GLN G 1 263 ? -57.414 -2.356 8.134 1.00 75.08 451 GLN G C 1
ATOM 14339 O O . GLN G 1 263 ? -57.701 -2.794 9.262 1.00 74.49 451 GLN G O 1
ATOM 14345 N N . LYS G 1 264 ? -56.198 -1.840 7.857 1.00 75.59 452 LYS G N 1
ATOM 14346 C CA . LYS G 1 264 ? -55.120 -1.766 8.855 1.00 76.35 452 LYS G CA 1
ATOM 14347 C C . LYS G 1 264 ? -55.561 -1.295 10.259 1.00 77.42 452 LYS G C 1
ATOM 14348 O O . LYS G 1 264 ? -55.225 -1.940 11.251 1.00 77.33 452 LYS G O 1
ATOM 14354 N N . ASP G 1 265 ? -56.355 -0.218 10.330 1.00 78.19 453 ASP G N 1
ATOM 14355 C CA . ASP G 1 265 ? -56.831 0.293 11.615 1.00 79.07 453 ASP G CA 1
ATOM 14356 C C . ASP G 1 265 ? -57.705 -0.724 12.369 1.00 78.23 453 ASP G C 1
ATOM 14357 O O . ASP G 1 265 ? -57.576 -0.863 13.585 1.00 78.02 453 ASP G O 1
ATOM 14362 N N . GLU G 1 266 ? -58.571 -1.435 11.646 1.00 77.55 454 GLU G N 1
ATOM 14363 C CA . GLU G 1 266 ? -59.432 -2.431 12.250 1.00 77.27 454 GLU G CA 1
ATOM 14364 C C . GLU G 1 266 ? -58.659 -3.671 12.662 1.00 76.29 454 GLU G C 1
ATOM 14365 O O . GLU G 1 266 ? -58.930 -4.233 13.713 1.00 76.62 454 GLU G O 1
ATOM 14371 N N . LEU G 1 267 ? -57.672 -4.074 11.867 1.00 75.20 455 LEU G N 1
ATOM 14372 C CA . LEU G 1 267 ? -56.833 -5.225 12.176 1.00 74.41 455 LEU G CA 1
ATOM 14373 C C . LEU G 1 267 ? -56.058 -4.966 13.480 1.00 73.59 455 LEU G C 1
ATOM 14374 O O . LEU G 1 267 ? -56.032 -5.827 14.358 1.00 73.83 455 LEU G O 1
ATOM 14379 N N . LEU G 1 268 ? -55.480 -3.763 13.628 1.00 72.53 456 LEU G N 1
ATOM 14380 C CA . LEU G 1 268 ? -54.715 -3.402 14.818 1.00 71.70 456 LEU G CA 1
ATOM 14381 C C . LEU G 1 268 ? -55.594 -3.361 16.068 1.00 70.73 456 LEU G C 1
ATOM 14382 O O . LEU G 1 268 ? -55.191 -3.865 17.115 1.00 69.89 456 LEU G O 1
ATOM 14387 N N . LYS G 1 269 ? -56.810 -2.815 15.943 1.00 70.45 457 LYS G N 1
ATOM 14388 C CA . LYS G 1 269 ? -57.744 -2.761 17.055 1.00 70.71 457 LYS G CA 1
ATOM 14389 C C . LYS G 1 269 ? -58.228 -4.164 17.482 1.00 70.68 457 LYS G C 1
ATOM 14390 O O . LYS G 1 269 ? -58.435 -4.422 18.670 1.00 70.74 457 LYS G O 1
ATOM 14396 N N . ARG G 1 270 ? -58.371 -5.066 16.521 1.00 70.58 458 ARG G N 1
ATOM 14397 C CA . ARG G 1 270 ? -58.807 -6.424 16.819 1.00 70.17 458 ARG G CA 1
ATOM 14398 C C . ARG G 1 270 ? -57.669 -7.259 17.423 1.00 69.90 458 ARG G C 1
ATOM 14399 O O . ARG G 1 270 ? -57.941 -8.144 18.228 1.00 69.97 458 ARG G O 1
ATOM 14407 N N . ILE G 1 271 ? -56.401 -6.919 17.126 1.00 69.51 459 ILE G N 1
ATOM 14408 C CA . ILE G 1 271 ? -55.252 -7.583 17.741 1.00 69.34 459 ILE G CA 1
ATOM 14409 C C . ILE G 1 271 ? -55.136 -7.140 19.224 1.00 69.52 459 ILE G C 1
ATOM 14410 O O . ILE G 1 271 ? -54.867 -7.964 20.097 1.00 69.39 459 ILE G O 1
ATOM 14415 N N . LEU G 1 272 ? -55.401 -5.858 19.510 1.00 69.76 460 LEU G N 1
ATOM 14416 C CA . LEU G 1 272 ? -55.377 -5.364 20.885 1.00 70.23 460 LEU G CA 1
ATOM 14417 C C . LEU G 1 272 ? -56.546 -5.959 21.669 1.00 69.90 460 LEU G C 1
ATOM 14418 O O . LEU G 1 272 ? -56.357 -6.392 22.797 1.00 69.38 460 LEU G O 1
ATOM 14423 N N . ASP G 1 273 ? -57.729 -6.037 21.044 1.00 70.11 461 ASP G N 1
ATOM 14424 C CA . ASP G 1 273 ? -58.913 -6.618 21.657 1.00 71.07 461 ASP G CA 1
ATOM 14425 C C . ASP G 1 273 ? -58.709 -8.109 22.019 1.00 71.25 461 ASP G C 1
ATOM 14426 O O . ASP G 1 273 ? -59.038 -8.506 23.144 1.00 71.75 461 ASP G O 1
ATOM 14431 N N . MET G 1 274 ? -58.139 -8.922 21.080 1.00 70.39 462 MET G N 1
ATOM 14432 C CA . MET G 1 274 ? -57.877 -10.336 21.372 1.00 70.40 462 MET G CA 1
ATOM 14433 C C . MET G 1 274 ? -56.812 -10.474 22.441 1.00 70.71 462 MET G C 1
ATOM 14434 O O . MET G 1 274 ? -57.000 -11.247 23.345 1.00 70.47 462 MET G O 1
ATOM 14439 N N . SER G 1 275 ? -55.705 -9.727 22.353 1.00 71.39 463 SER G N 1
ATOM 14440 C CA . SER G 1 275 ? -54.636 -9.788 23.362 1.00 71.87 463 SER G CA 1
ATOM 14441 C C . SER G 1 275 ? -55.138 -9.464 24.766 1.00 71.71 463 SER G C 1
ATOM 14442 O O . SER G 1 275 ? -54.625 -10.014 25.742 1.00 71.74 463 SER G O 1
ATOM 14445 N N . ASN G 1 276 ? -56.157 -8.587 24.866 1.00 71.32 464 ASN G N 1
ATOM 14446 C CA . ASN G 1 276 ? -56.790 -8.239 26.134 1.00 71.08 464 ASN G CA 1
ATOM 14447 C C . ASN G 1 276 ? -57.606 -9.434 26.671 1.00 70.36 464 ASN G C 1
ATOM 14448 O O . ASN G 1 276 ? -57.459 -9.822 27.835 1.00 69.79 464 ASN G O 1
ATOM 14453 N N . GLU G 1 277 ? -58.448 -10.018 25.801 1.00 69.80 465 GLU G N 1
ATOM 14454 C CA . GLU G 1 277 ? -59.282 -11.180 26.091 1.00 69.34 465 GLU G CA 1
ATOM 14455 C C . GLU G 1 277 ? -58.406 -12.350 26.543 1.00 68.20 465 GLU G C 1
ATOM 14456 O O . GLU G 1 277 ? -58.718 -12.974 27.553 1.00 68.59 465 GLU G O 1
ATOM 14462 N N . TYR G 1 278 ? -57.297 -12.626 25.816 1.00 66.93 466 TYR G N 1
ATOM 14463 C CA . TYR G 1 278 ? -56.403 -13.743 26.119 1.00 66.34 466 TYR G CA 1
ATOM 14464 C C . TYR G 1 278 ? -55.709 -13.586 27.457 1.00 65.98 466 TYR G C 1
ATOM 14465 O O . TYR G 1 278 ? -55.563 -14.562 28.176 1.00 64.97 466 TYR G O 1
ATOM 14474 N N . SER G 1 279 ? -55.210 -12.376 27.755 1.00 66.79 467 SER G N 1
ATOM 14475 C CA . SER G 1 279 ? -54.485 -12.091 28.992 1.00 67.38 467 SER G CA 1
ATOM 14476 C C . SER G 1 279 ? -55.373 -12.227 30.236 1.00 67.27 467 SER G C 1
ATOM 14477 O O . SER G 1 279 ? -54.929 -12.767 31.247 1.00 67.23 467 SER G O 1
ATOM 14480 N N . LEU G 1 280 ? -56.632 -11.774 30.146 1.00 66.91 468 LEU G N 1
ATOM 14481 C CA . LEU G 1 280 ? -57.589 -11.893 31.242 1.00 66.79 468 LEU G CA 1
ATOM 14482 C C . LEU G 1 280 ? -57.939 -13.375 31.478 1.00 67.26 468 LEU G C 1
ATOM 14483 O O . LEU G 1 280 ? -57.998 -13.833 32.621 1.00 67.42 468 LEU G O 1
ATOM 14488 N N . PHE G 1 281 ? -58.087 -14.140 30.385 1.00 67.36 469 PHE G N 1
ATOM 14489 C CA . PHE G 1 281 ? -58.374 -15.563 30.436 1.00 67.37 469 PHE G CA 1
ATOM 14490 C C . PHE G 1 281 ? -57.201 -16.367 31.009 1.00 67.05 469 PHE G C 1
ATOM 14491 O O . PHE G 1 281 ? -57.402 -17.150 31.929 1.00 66.60 469 PHE G O 1
ATOM 14499 N N . ILE G 1 282 ? -55.992 -16.181 30.468 1.00 67.02 470 ILE G N 1
ATOM 14500 C CA . ILE G 1 282 ? -54.804 -16.917 30.892 1.00 67.36 470 ILE G CA 1
ATOM 14501 C C . ILE G 1 282 ? -54.447 -16.634 32.354 1.00 68.16 470 ILE G C 1
ATOM 14502 O O . ILE G 1 282 ? -54.101 -17.579 33.070 1.00 67.78 470 ILE G O 1
ATOM 14507 N N . THR G 1 283 ? -54.578 -15.352 32.806 1.00 68.72 471 THR G N 1
ATOM 14508 C CA . THR G 1 283 ? -54.303 -14.964 34.185 1.00 69.41 471 THR G CA 1
ATOM 14509 C C . THR G 1 283 ? -55.160 -15.747 35.185 1.00 68.61 471 THR G C 1
ATOM 14510 O O . THR G 1 283 ? -54.611 -16.347 36.106 1.00 68.09 471 THR G O 1
ATOM 14514 N N . SER G 1 284 ? -56.492 -15.740 35.017 1.00 68.25 472 SER G N 1
ATOM 14515 C CA . SER G 1 284 ? -57.365 -16.399 35.956 1.00 68.45 472 SER G CA 1
ATOM 14516 C C . SER G 1 284 ? -57.375 -17.932 35.755 1.00 68.55 472 SER G C 1
ATOM 14517 O O . SER G 1 284 ? -57.639 -18.631 36.716 1.00 68.39 472 SER G O 1
ATOM 14520 N N . ASP G 1 285 ? -56.963 -18.458 34.571 1.00 69.12 473 ASP G N 1
ATOM 14521 C CA . ASP G 1 285 ? -56.829 -19.902 34.352 1.00 69.88 473 ASP G CA 1
ATOM 14522 C C . ASP G 1 285 ? -55.618 -20.435 35.139 1.00 69.94 473 ASP G C 1
ATOM 14523 O O . ASP G 1 285 ? -55.704 -21.454 35.823 1.00 69.34 473 ASP G O 1
ATOM 14528 N N . HIS G 1 286 ? -54.503 -19.719 35.050 1.00 70.69 474 HIS G N 1
ATOM 14529 C CA . HIS G 1 286 ? -53.265 -20.050 35.738 1.00 72.23 474 HIS G CA 1
ATOM 14530 C C . HIS G 1 286 ? -53.448 -19.932 37.273 1.00 72.19 474 HIS G C 1
ATOM 14531 O O . HIS G 1 286 ? -53.074 -20.846 38.011 1.00 72.41 474 HIS G O 1
ATOM 14538 N N . LEU G 1 287 ? -54.086 -18.845 37.730 1.00 71.16 475 LEU G N 1
ATOM 14539 C CA . LEU G 1 287 ? -54.316 -18.615 39.145 1.00 70.98 475 LEU G CA 1
ATOM 14540 C C . LEU G 1 287 ? -55.328 -19.571 39.746 1.00 71.45 475 LEU G C 1
ATOM 14541 O O . LEU G 1 287 ? -55.106 -20.045 40.851 1.00 71.45 475 LEU G O 1
ATOM 14546 N N . ARG G 1 288 ? -56.393 -19.922 39.001 1.00 71.29 476 ARG G N 1
ATOM 14547 C CA . ARG G 1 288 ? -57.395 -20.868 39.496 1.00 70.98 476 ARG G CA 1
ATOM 14548 C C . ARG G 1 288 ? -56.785 -22.235 39.712 1.00 71.18 476 ARG G C 1
ATOM 14549 O O . ARG G 1 288 ? -57.103 -22.871 40.710 1.00 72.45 476 ARG G O 1
ATOM 14557 N N . GLN G 1 289 ? -55.870 -22.666 38.836 1.00 70.09 477 GLN G N 1
ATOM 14558 C CA . GLN G 1 289 ? -55.217 -23.961 38.997 1.00 69.71 477 GLN G CA 1
ATOM 14559 C C . GLN G 1 289 ? -54.269 -23.936 40.188 1.00 69.56 477 GLN G C 1
ATOM 14560 O O . GLN G 1 289 ? -54.273 -24.872 40.976 1.00 69.10 477 GLN G O 1
ATOM 14566 N N . MET G 1 290 ? -53.497 -22.848 40.352 1.00 70.16 478 MET G N 1
ATOM 14567 C CA . MET G 1 290 ? -52.589 -22.700 41.487 1.00 71.12 478 MET G CA 1
ATOM 14568 C C . MET G 1 290 ? -53.344 -22.682 42.831 1.00 71.34 478 MET G C 1
ATOM 14569 O O . MET G 1 290 ? -52.876 -23.291 43.783 1.00 71.41 478 MET G O 1
ATOM 14574 N N . LEU G 1 291 ? -54.512 -22.007 42.891 1.00 70.94 479 LEU G N 1
ATOM 14575 C CA . LEU G 1 291 ? -55.350 -21.917 44.092 1.00 70.72 479 LEU G CA 1
ATOM 14576 C C . LEU G 1 291 ? -56.053 -23.244 44.374 1.00 70.95 479 LEU G C 1
ATOM 14577 O O . LEU G 1 291 ? -56.209 -23.603 45.537 1.00 71.94 479 LEU G O 1
ATOM 14582 N N . TYR G 1 292 ? -56.439 -23.992 43.321 1.00 70.12 480 TYR G N 1
ATOM 14583 C CA . TYR G 1 292 ? -57.060 -25.314 43.419 1.00 69.37 480 TYR G CA 1
ATOM 14584 C C . TYR G 1 292 ? -56.070 -26.261 44.108 1.00 70.44 480 TYR G C 1
ATOM 14585 O O . TYR G 1 292 ? -56.454 -27.013 44.996 1.00 70.27 480 TYR G O 1
ATOM 14594 N N . ASN G 1 293 ? -54.789 -26.210 43.701 1.00 71.39 481 ASN G N 1
ATOM 14595 C CA . ASN G 1 293 ? -53.728 -27.029 44.287 1.00 72.33 481 ASN G CA 1
ATOM 14596 C C . ASN G 1 293 ? -53.498 -26.671 45.749 1.00 72.59 481 ASN G C 1
ATOM 14597 O O . ASN G 1 293 ? -53.248 -27.559 46.558 1.00 72.77 481 ASN G O 1
ATOM 14602 N N . THR G 1 294 ? -53.572 -25.376 46.081 1.00 72.70 482 THR G N 1
ATOM 14603 C CA . THR G 1 294 ? -53.373 -24.894 47.442 1.00 73.34 482 THR G CA 1
ATOM 14604 C C . THR G 1 294 ? -54.524 -25.369 48.325 1.00 72.18 482 THR G C 1
ATOM 14605 O O . THR G 1 294 ? -54.283 -25.840 49.426 1.00 72.13 482 THR G O 1
ATOM 14609 N N . PHE G 1 295 ? -55.764 -25.303 47.814 1.00 71.06 483 PHE G N 1
ATOM 14610 C CA . PHE G 1 295 ? -56.948 -25.759 48.538 1.00 70.16 483 PHE G CA 1
ATOM 14611 C C . PHE G 1 295 ? -56.825 -27.237 48.949 1.00 70.00 483 PHE G C 1
ATOM 14612 O O . PHE G 1 295 ? -57.080 -27.563 50.114 1.00 70.68 483 PHE G O 1
ATOM 14620 N N . TYR G 1 296 ? -56.432 -28.124 48.011 1.00 68.66 484 TYR G N 1
ATOM 14621 C CA . TYR G 1 296 ? -56.314 -29.549 48.301 1.00 68.24 484 TYR G CA 1
ATOM 14622 C C . TYR G 1 296 ? -55.055 -29.902 49.091 1.00 69.63 484 TYR G C 1
ATOM 14623 O O . TYR G 1 296 ? -55.067 -30.902 49.801 1.00 70.47 484 TYR G O 1
ATOM 14632 N N . SER G 1 297 ? -54.012 -29.066 49.042 1.00 69.96 485 SER G N 1
ATOM 14633 C CA . SER G 1 297 ? -52.827 -29.277 49.875 1.00 70.94 485 SER G CA 1
ATOM 14634 C C . SER G 1 297 ? -53.196 -28.972 51.353 1.00 71.41 485 SER G C 1
ATOM 14635 O O . SER G 1 297 ? -52.802 -29.720 52.255 1.00 71.62 485 SER G O 1
ATOM 14638 N N . LYS G 1 298 ? -53.988 -27.909 51.589 1.00 71.16 486 LYS G N 1
ATOM 14639 C CA . LYS G 1 298 ? -54.434 -27.567 52.936 1.00 71.86 486 LYS G CA 1
ATOM 14640 C C . LYS G 1 298 ? -55.481 -28.570 53.445 1.00 73.10 486 LYS G C 1
ATOM 14641 O O . LYS G 1 298 ? -55.494 -28.891 54.623 1.00 72.73 486 LYS G O 1
ATOM 14647 N N . GLU G 1 299 ? -56.310 -29.105 52.542 1.00 74.33 487 GLU G N 1
ATOM 14648 C CA . GLU G 1 299 ? -57.321 -30.111 52.853 1.00 75.39 487 GLU G CA 1
ATOM 14649 C C . GLU G 1 299 ? -56.647 -31.418 53.303 1.00 75.51 487 GLU G C 1
ATOM 14650 O O . GLU G 1 299 ? -57.123 -32.061 54.234 1.00 74.88 487 GLU G O 1
ATOM 14656 N N . LYS G 1 300 ? -55.522 -31.782 52.668 1.00 76.01 488 LYS G N 1
ATOM 14657 C CA . LYS G 1 300 ? -54.759 -32.986 53.014 1.00 76.96 488 LYS G CA 1
ATOM 14658 C C . LYS G 1 300 ? -54.190 -32.830 54.429 1.00 77.42 488 LYS G C 1
ATOM 14659 O O . LYS G 1 300 ? -54.245 -33.772 55.218 1.00 77.15 488 LYS G O 1
ATOM 14665 N N . HIS G 1 301 ? -53.670 -31.625 54.761 1.00 78.01 489 HIS G N 1
ATOM 14666 C CA . HIS G 1 301 ? -53.119 -31.356 56.086 1.00 78.65 489 HIS G CA 1
ATOM 14667 C C . HIS G 1 301 ? -54.204 -31.322 57.173 1.00 78.69 489 HIS G C 1
ATOM 14668 O O . HIS G 1 301 ? -53.994 -31.839 58.277 1.00 79.11 489 HIS G O 1
ATOM 14675 N N . LEU G 1 302 ? -55.371 -30.745 56.849 1.00 77.92 490 LEU G N 1
ATOM 14676 C CA . LEU G 1 302 ? -56.516 -30.668 57.752 1.00 77.76 490 LEU G CA 1
ATOM 14677 C C . LEU G 1 302 ? -57.012 -32.077 58.105 1.00 78.37 490 LEU G C 1
ATOM 14678 O O . LEU G 1 302 ? -57.340 -32.332 59.257 1.00 78.33 490 LEU G O 1
ATOM 14683 N N . ASN G 1 303 ? -57.061 -32.988 57.116 1.00 78.99 491 ASN G N 1
ATOM 14684 C CA . ASN G 1 303 ? -57.500 -34.365 57.325 1.00 79.89 491 ASN G CA 1
ATOM 14685 C C . ASN G 1 303 ? -56.576 -35.134 58.253 1.00 80.36 491 ASN G C 1
ATOM 14686 O O . ASN G 1 303 ? -57.043 -36.006 58.968 1.00 80.75 491 ASN G O 1
ATOM 14691 N N . ASN G 1 304 ? -55.279 -34.807 58.258 1.00 80.68 492 ASN G N 1
ATOM 14692 C CA . ASN G 1 304 ? -54.295 -35.408 59.157 1.00 81.64 492 ASN G CA 1
ATOM 14693 C C . ASN G 1 304 ? -54.519 -34.906 60.597 1.00 81.91 492 ASN G C 1
ATOM 14694 O O . ASN G 1 304 ? -54.361 -35.675 61.541 1.00 81.99 492 ASN G O 1
ATOM 14699 N N . ILE G 1 305 ? -54.921 -33.633 60.762 1.00 81.84 493 ILE G N 1
ATOM 14700 C CA . ILE G 1 305 ? -55.238 -33.058 62.066 1.00 82.23 493 ILE G CA 1
ATOM 14701 C C . ILE G 1 305 ? -56.520 -33.704 62.610 1.00 82.67 493 ILE G C 1
ATOM 14702 O O . ILE G 1 305 ? -56.575 -34.057 63.790 1.00 82.94 493 ILE G O 1
ATOM 14707 N N . PHE G 1 306 ? -57.522 -33.905 61.738 1.00 82.23 494 PHE G N 1
ATOM 14708 C CA . PHE G 1 306 ? -58.773 -34.572 62.093 1.00 82.61 494 PHE G CA 1
ATOM 14709 C C . PHE G 1 306 ? -58.479 -36.010 62.541 1.00 83.30 494 PHE G C 1
ATOM 14710 O O . PHE G 1 306 ? -59.100 -36.497 63.477 1.00 83.12 494 PHE G O 1
ATOM 14718 N N . HIS G 1 307 ? -57.528 -36.675 61.872 1.00 83.83 495 HIS G N 1
ATOM 14719 C CA . HIS G 1 307 ? -57.110 -38.020 62.198 1.00 84.96 495 HIS G CA 1
ATOM 14720 C C . HIS G 1 307 ? -56.447 -38.071 63.568 1.00 86.73 495 HIS G C 1
ATOM 14721 O O . HIS G 1 307 ? -56.811 -38.907 64.375 1.00 86.51 495 HIS G O 1
ATOM 14728 N N . HIS G 1 308 ? -55.485 -37.179 63.833 1.00 88.26 496 HIS G N 1
ATOM 14729 C CA . HIS G 1 308 ? -54.786 -37.152 65.112 1.00 90.39 496 HIS G CA 1
ATOM 14730 C C . HIS G 1 308 ? -55.765 -36.847 66.249 1.00 92.10 496 HIS G C 1
ATOM 14731 O O . HIS G 1 308 ? -55.733 -37.502 67.279 1.00 92.24 496 HIS G O 1
ATOM 14738 N N . LEU G 1 309 ? -56.672 -35.903 66.018 1.00 93.41 497 LEU G N 1
ATOM 14739 C CA . LEU G 1 309 ? -57.696 -35.462 66.952 1.00 95.29 497 LEU G CA 1
ATOM 14740 C C . LEU G 1 309 ? -58.670 -36.587 67.321 1.00 96.85 497 LEU G C 1
ATOM 14741 O O . LEU G 1 309 ? -59.055 -36.720 68.484 1.00 96.76 497 LEU G O 1
ATOM 14746 N N . ILE G 1 310 ? -59.060 -37.407 66.338 1.00 98.11 498 ILE G N 1
ATOM 14747 C CA . ILE G 1 310 ? -60.018 -38.480 66.578 1.00 99.80 498 ILE G CA 1
ATOM 14748 C C . ILE G 1 310 ? -59.345 -39.789 67.039 1.00 101.69 498 ILE G C 1
ATOM 14749 O O . ILE G 1 310 ? -59.957 -40.537 67.792 1.00 101.90 498 ILE G O 1
ATOM 14754 N N . TYR G 1 311 ? -58.086 -40.037 66.638 1.00 103.05 499 TYR G N 1
ATOM 14755 C CA . TYR G 1 311 ? -57.340 -41.255 66.961 1.00 105.00 499 TYR G CA 1
ATOM 14756 C C . TYR G 1 311 ? -56.389 -41.109 68.160 1.00 107.43 499 TYR G C 1
ATOM 14757 O O . TYR G 1 311 ? -56.630 -41.722 69.203 1.00 108.19 499 TYR G O 1
ATOM 14766 N N . VAL G 1 312 ? -55.314 -40.309 68.023 1.00 108.44 500 VAL G N 1
ATOM 14767 C CA . VAL G 1 312 ? -54.333 -40.099 69.089 1.00 109.69 500 VAL G CA 1
ATOM 14768 C C . VAL G 1 312 ? -54.967 -39.382 70.293 1.00 110.95 500 VAL G C 1
ATOM 14769 O O . VAL G 1 312 ? -54.793 -39.814 71.432 1.00 111.52 500 VAL G O 1
ATOM 14773 N N . LEU G 1 313 ? -55.731 -38.315 70.042 1.00 111.30 501 LEU G N 1
ATOM 14774 C CA . LEU G 1 313 ? -56.381 -37.553 71.101 1.00 112.07 501 LEU G CA 1
ATOM 14775 C C . LEU G 1 313 ? -57.578 -38.309 71.715 1.00 112.55 501 LEU G C 1
ATOM 14776 O O . LEU G 1 313 ? -57.798 -38.217 72.925 1.00 112.83 501 LEU G O 1
ATOM 14781 N N . GLN G 1 314 ? -58.325 -39.088 70.905 1.00 112.45 502 GLN G N 1
ATOM 14782 C CA . GLN G 1 314 ? -59.477 -39.839 71.427 1.00 112.77 502 GLN G CA 1
ATOM 14783 C C . GLN G 1 314 ? -59.536 -41.298 70.928 1.00 113.07 502 GLN G C 1
ATOM 14784 O O . GLN G 1 314 ? -58.732 -42.151 71.313 1.00 113.06 502 GLN G O 1
ATOM 14790 N N . GLN H 2 3 ? -49.998 -34.364 11.722 1.00 65.55 3 GLN H N 1
ATOM 14791 C CA . GLN H 2 3 ? -50.144 -35.503 10.822 1.00 65.46 3 GLN H CA 1
ATOM 14792 C C . GLN H 2 3 ? -51.630 -35.805 10.608 1.00 64.12 3 GLN H C 1
ATOM 14793 O O . GLN H 2 3 ? -52.430 -35.713 11.542 1.00 64.77 3 GLN H O 1
ATOM 14799 N N . LEU H 2 4 ? -51.999 -36.174 9.390 1.00 62.38 4 LEU H N 1
ATOM 14800 C CA . LEU H 2 4 ? -53.379 -36.511 9.066 1.00 60.73 4 LEU H CA 1
ATOM 14801 C C . LEU H 2 4 ? -53.436 -37.995 8.684 1.00 60.07 4 LEU H C 1
ATOM 14802 O O . LEU H 2 4 ? -52.574 -38.481 7.952 1.00 60.40 4 LEU H O 1
ATOM 14807 N N . VAL H 2 5 ? -54.385 -38.739 9.260 1.00 59.11 5 VAL H N 1
ATOM 14808 C CA . VAL H 2 5 ? -54.519 -40.162 8.984 1.00 58.84 5 VAL H CA 1
ATOM 14809 C C . VAL H 2 5 ? -55.899 -40.469 8.408 1.00 58.51 5 VAL H C 1
ATOM 14810 O O . VAL H 2 5 ? -56.919 -40.259 9.063 1.00 58.90 5 VAL H O 1
ATOM 14814 N N . GLN H 2 6 ? -55.925 -41.008 7.196 1.00 57.71 6 GLN H N 1
ATOM 14815 C CA . GLN H 2 6 ? -57.148 -41.337 6.485 1.00 56.44 6 GLN H CA 1
ATOM 14816 C C . GLN H 2 6 ? -57.559 -42.797 6.613 1.00 56.55 6 GLN H C 1
ATOM 14817 O O . GLN H 2 6 ? -56.738 -43.654 6.927 1.00 56.68 6 GLN H O 1
ATOM 14823 N N . SER H 2 7 ? -58.826 -43.085 6.298 1.00 56.46 7 SER H N 1
ATOM 14824 C CA . SER H 2 7 ? -59.389 -44.432 6.267 1.00 56.74 7 SER H CA 1
ATOM 14825 C C . SER H 2 7 ? -58.778 -45.281 5.084 1.00 58.29 7 SER H C 1
ATOM 14826 O O . SER H 2 7 ? -58.073 -44.756 4.210 1.00 58.51 7 SER H O 1
ATOM 14829 N N . GLY H 2 8 ? -59.037 -46.582 5.093 1.00 58.82 8 GLY H N 1
ATOM 14830 C CA . GLY H 2 8 ? -58.481 -47.511 4.120 1.00 59.83 8 GLY H CA 1
ATOM 14831 C C . GLY H 2 8 ? -59.058 -47.557 2.721 1.00 61.11 8 GLY H C 1
ATOM 14832 O O . GLY H 2 8 ? -60.090 -46.940 2.423 1.00 61.06 8 GLY H O 1
ATOM 14833 N N . ALA H 2 9 ? -58.367 -48.321 1.853 1.00 61.93 9 ALA H N 1
ATOM 14834 C CA . ALA H 2 9 ? -58.716 -48.489 0.445 1.00 63.22 9 ALA H CA 1
ATOM 14835 C C . ALA H 2 9 ? -60.105 -49.080 0.241 1.00 64.56 9 ALA H C 1
ATOM 14836 O O . ALA H 2 9 ? -60.602 -49.834 1.068 1.00 64.82 9 ALA H O 1
ATOM 14838 N N . GLU H 2 10 ? -60.744 -48.683 -0.843 1.00 65.48 10 GLU H N 1
ATOM 14839 C CA . GLU H 2 10 ? -62.084 -49.114 -1.193 1.00 66.41 10 GLU H CA 1
ATOM 14840 C C . GLU H 2 10 ? -62.166 -49.500 -2.667 1.00 66.28 10 GLU H C 1
ATOM 14841 O O . GLU H 2 10 ? -61.429 -48.970 -3.501 1.00 65.64 10 GLU H O 1
ATOM 14847 N N . VAL H 2 11 ? -63.093 -50.416 -2.972 1.00 66.55 11 VAL H N 1
ATOM 14848 C CA . VAL H 2 11 ? -63.487 -50.846 -4.307 1.00 67.45 11 VAL H CA 1
ATOM 14849 C C . VAL H 2 11 ? -65.001 -50.743 -4.285 1.00 68.47 11 VAL H C 1
ATOM 14850 O O . VAL H 2 11 ? -65.642 -51.418 -3.490 1.00 69.17 11 VAL H O 1
ATOM 14854 N N . LYS H 2 12 ? -65.575 -49.845 -5.084 1.00 68.83 12 LYS H N 1
ATOM 14855 C CA . LYS H 2 12 ? -67.015 -49.615 -5.088 1.00 69.39 12 LYS H CA 1
ATOM 14856 C C . LYS H 2 12 ? -67.645 -49.833 -6.459 1.00 70.29 12 LYS H C 1
ATOM 14857 O O . LYS H 2 12 ? -66.982 -49.676 -7.487 1.00 70.42 12 LYS H O 1
ATOM 14863 N N . LYS H 2 13 ? -68.942 -50.165 -6.477 1.00 70.68 13 LYS H N 1
ATOM 14864 C CA . LYS H 2 13 ? -69.679 -50.337 -7.736 1.00 71.36 13 LYS H CA 1
ATOM 14865 C C . LYS H 2 13 ? -70.142 -48.944 -8.223 1.00 72.13 13 LYS H C 1
ATOM 14866 O O . LYS H 2 13 ? -70.291 -48.022 -7.411 1.00 72.22 13 LYS H O 1
ATOM 14869 N N . PRO H 2 14 ? -70.403 -48.765 -9.531 1.00 72.39 14 PRO H N 1
ATOM 14870 C CA . PRO H 2 14 ? -70.935 -47.480 -9.993 1.00 72.35 14 PRO H CA 1
ATOM 14871 C C . PRO H 2 14 ? -72.339 -47.248 -9.412 1.00 72.51 14 PRO H C 1
ATOM 14872 O O . PRO H 2 14 ? -73.118 -48.193 -9.242 1.00 72.80 14 PRO H O 1
ATOM 14876 N N . GLY H 2 15 ? -72.633 -46.002 -9.059 1.00 72.04 15 GLY H N 1
ATOM 14877 C CA . GLY H 2 15 ? -73.911 -45.647 -8.460 1.00 72.03 15 GLY H CA 1
ATOM 14878 C C . GLY H 2 15 ? -73.913 -45.677 -6.943 1.00 72.05 15 GLY H C 1
ATOM 14879 O O . GLY H 2 15 ? -74.878 -45.231 -6.322 1.00 72.39 15 GLY H O 1
ATOM 14880 N N . SER H 2 16 ? -72.841 -46.201 -6.322 1.00 71.48 16 SER H N 1
ATOM 14881 C CA . SER H 2 16 ? -72.741 -46.248 -4.869 1.00 71.46 16 SER H CA 1
ATOM 14882 C C . SER H 2 16 ? -72.080 -44.966 -4.288 1.00 71.59 16 SER H C 1
ATOM 14883 O O . SER H 2 16 ? -71.778 -44.031 -5.029 1.00 72.24 16 SER H O 1
ATOM 14886 N N . SER H 2 17 ? -71.918 -44.896 -2.959 1.00 70.74 17 SER H N 1
ATOM 14887 C CA . SER H 2 17 ? -71.305 -43.763 -2.278 1.00 70.07 17 SER H CA 1
ATOM 14888 C C . SER H 2 17 ? -70.043 -44.221 -1.574 1.00 68.26 17 SER H C 1
ATOM 14889 O O . SER H 2 17 ? -69.929 -45.380 -1.213 1.00 68.76 17 SER H O 1
ATOM 14892 N N . VAL H 2 18 ? -69.126 -43.301 -1.307 1.00 66.54 18 VAL H N 1
ATOM 14893 C CA . VAL H 2 18 ? -67.928 -43.600 -0.536 1.00 65.13 18 VAL H CA 1
ATOM 14894 C C . VAL H 2 18 ? -67.709 -42.478 0.457 1.00 63.77 18 VAL H C 1
ATOM 14895 O O . VAL H 2 18 ? -67.881 -41.310 0.107 1.00 63.92 18 VAL H O 1
ATOM 14899 N N . LYS H 2 19 ? -67.394 -42.818 1.713 1.00 62.31 19 LYS H N 1
ATOM 14900 C CA . LYS H 2 19 ? -67.141 -41.809 2.731 1.00 61.35 19 LYS H CA 1
ATOM 14901 C C . LYS H 2 19 ? -65.728 -41.977 3.274 1.00 60.92 19 LYS H C 1
ATOM 14902 O O . LYS H 2 19 ? -65.416 -42.998 3.869 1.00 61.61 19 LYS H O 1
ATOM 14908 N N . VAL H 2 20 ? -64.865 -40.983 3.049 1.00 59.89 20 VAL H N 1
ATOM 14909 C CA . VAL H 2 20 ? -63.473 -41.029 3.498 1.00 58.79 20 VAL H CA 1
ATOM 14910 C C . VAL H 2 20 ? -63.265 -40.160 4.760 1.00 58.04 20 VAL H C 1
ATOM 14911 O O . VAL H 2 20 ? -63.776 -39.056 4.829 1.00 57.81 20 VAL H O 1
ATOM 14915 N N . SER H 2 21 ? -62.561 -40.690 5.769 1.00 57.71 21 SER H N 1
ATOM 14916 C CA . SER H 2 21 ? -62.296 -39.971 7.009 1.00 57.93 21 SER H CA 1
ATOM 14917 C C . SER H 2 21 ? -60.863 -39.420 7.025 1.00 58.20 21 SER H C 1
ATOM 14918 O O . SER H 2 21 ? -59.996 -39.891 6.292 1.00 57.79 21 SER H O 1
ATOM 14921 N N . CYS H 2 22 ? -60.629 -38.427 7.868 1.00 58.52 22 CYS H N 1
ATOM 14922 C CA . CYS H 2 22 ? -59.343 -37.767 7.974 1.00 59.56 22 CYS H CA 1
ATOM 14923 C C . CYS H 2 22 ? -59.164 -37.294 9.413 1.00 60.42 22 CYS H C 1
ATOM 14924 O O . CYS H 2 22 ? -59.795 -36.325 9.820 1.00 59.97 22 CYS H O 1
ATOM 14927 N N . LYS H 2 23 ? -58.321 -37.980 10.183 1.00 61.12 23 LYS H N 1
ATOM 14928 C CA . LYS H 2 23 ? -58.111 -37.653 11.580 1.00 62.34 23 LYS H CA 1
ATOM 14929 C C . LYS H 2 23 ? -56.845 -36.881 11.826 1.00 63.05 23 LYS H C 1
ATOM 14930 O O . LYS H 2 23 ? -55.783 -37.244 11.333 1.00 63.21 23 LYS H O 1
ATOM 14936 N N . ALA H 2 24 ? -56.952 -35.833 12.633 1.00 63.65 24 ALA H N 1
ATOM 14937 C CA . ALA H 2 24 ? -55.795 -35.052 13.032 1.00 64.77 24 ALA H CA 1
ATOM 14938 C C . ALA H 2 24 ? -55.133 -35.788 14.203 1.00 66.02 24 ALA H C 1
ATOM 14939 O O . ALA H 2 24 ? -55.825 -36.272 15.113 1.00 65.66 24 ALA H O 1
ATOM 14941 N N . SER H 2 25 ? -53.798 -35.894 14.169 1.00 67.36 25 SER H N 1
ATOM 14942 C CA . SER H 2 25 ? -53.033 -36.566 15.218 1.00 69.07 25 SER H CA 1
ATOM 14943 C C . SER H 2 25 ? -53.231 -35.954 16.584 1.00 69.94 25 SER H C 1
ATOM 14944 O O . SER H 2 25 ? -53.330 -36.674 17.575 1.00 70.65 25 SER H O 1
ATOM 14947 N N . GLY H 2 26 ? -53.310 -34.637 16.626 1.00 69.80 26 GLY H N 1
ATOM 14948 C CA . GLY H 2 26 ? -53.469 -33.908 17.872 1.00 69.86 26 GLY H CA 1
ATOM 14949 C C . GLY H 2 26 ? -54.877 -33.804 18.414 1.00 69.86 26 GLY H C 1
ATOM 14950 O O . GLY H 2 26 ? -55.067 -33.240 19.493 1.00 71.17 26 GLY H O 1
ATOM 14951 N N . GLY H 2 27 ? -55.859 -34.316 17.687 1.00 68.77 27 GLY H N 1
ATOM 14952 C CA . GLY H 2 27 ? -57.237 -34.303 18.156 1.00 68.49 27 GLY H CA 1
ATOM 14953 C C . GLY H 2 27 ? -58.125 -33.154 17.717 1.00 68.15 27 GLY H C 1
ATOM 14954 O O . GLY H 2 27 ? -59.320 -33.194 18.004 1.00 68.82 27 GLY H O 1
ATOM 14955 N N . THR H 2 28 ? -57.572 -32.105 17.072 1.00 66.84 28 THR H N 1
ATOM 14956 C CA . THR H 2 28 ? -58.365 -30.962 16.560 1.00 65.68 28 THR H CA 1
ATOM 14957 C C . THR H 2 28 ? -57.787 -30.374 15.289 1.00 64.16 28 THR H C 1
ATOM 14958 O O . THR H 2 28 ? -56.597 -30.518 15.012 1.00 64.78 28 THR H O 1
ATOM 14962 N N . PHE H 2 29 ? -58.624 -29.648 14.545 1.00 62.32 29 PHE H N 1
ATOM 14963 C CA . PHE H 2 29 ? -58.186 -28.874 13.411 1.00 61.42 29 PHE H CA 1
ATOM 14964 C C . PHE H 2 29 ? -58.061 -27.387 13.791 1.00 61.80 29 PHE H C 1
ATOM 14965 O O . PHE H 2 29 ? -58.099 -26.555 12.886 1.00 61.80 29 PHE H O 1
ATOM 14973 N N . SER H 2 30 ? -57.967 -27.051 15.117 1.00 61.81 30 SER H N 1
ATOM 14974 C CA . SER H 2 30 ? -57.859 -25.710 15.702 1.00 62.30 30 SER H CA 1
ATOM 14975 C C . SER H 2 30 ? -58.670 -24.648 14.894 1.00 63.09 30 SER H C 1
ATOM 14976 O O . SER H 2 30 ? -59.875 -24.838 14.762 1.00 64.55 30 SER H O 1
ATOM 14979 N N . SER H 2 31 ? -58.045 -23.617 14.284 1.00 61.96 31 SER H N 1
ATOM 14980 C CA . SER H 2 31 ? -58.784 -22.640 13.483 1.00 61.29 31 SER H CA 1
ATOM 14981 C C . SER H 2 31 ? -58.431 -22.689 11.981 1.00 60.35 31 SER H C 1
ATOM 14982 O O . SER H 2 31 ? -58.736 -21.754 11.241 1.00 60.72 31 SER H O 1
ATOM 14985 N N . TYR H 2 32 ? -57.820 -23.796 11.521 1.00 58.69 32 TYR H N 1
ATOM 14986 C CA . TYR H 2 32 ? -57.391 -23.902 10.147 1.00 57.45 32 TYR H CA 1
ATOM 14987 C C . TYR H 2 32 ? -58.371 -24.705 9.246 1.00 55.96 32 TYR H C 1
ATOM 14988 O O . TYR H 2 32 ? -59.427 -25.131 9.688 1.00 56.23 32 TYR H O 1
ATOM 14997 N N . ALA H 2 33 ? -58.047 -24.826 7.967 1.00 54.92 33 ALA H N 1
ATOM 14998 C CA . ALA H 2 33 ? -58.883 -25.509 6.996 1.00 54.09 33 ALA H CA 1
ATOM 14999 C C . ALA H 2 33 ? -58.323 -26.863 6.573 1.00 53.25 33 ALA H C 1
ATOM 15000 O O . ALA H 2 33 ? -57.107 -27.060 6.523 1.00 53.46 33 ALA H O 1
ATOM 15002 N N . ILE H 2 34 ? -59.219 -27.785 6.229 1.00 52.27 34 ILE H N 1
ATOM 15003 C CA . ILE H 2 34 ? -58.860 -29.089 5.664 1.00 51.81 34 ILE H CA 1
ATOM 15004 C C . ILE H 2 34 ? -59.474 -29.129 4.285 1.00 51.64 34 ILE H C 1
ATOM 15005 O O . ILE H 2 34 ? -60.659 -28.838 4.129 1.00 51.62 34 ILE H O 1
ATOM 15010 N N . ASN H 2 35 ? -58.667 -29.424 3.268 1.00 51.60 35 ASN H N 1
ATOM 15011 C CA . ASN H 2 35 ? -59.170 -29.534 1.900 1.00 51.85 35 ASN H CA 1
ATOM 15012 C C . ASN H 2 35 ? -59.045 -30.953 1.366 1.00 51.79 35 ASN H C 1
ATOM 15013 O O . ASN H 2 35 ? -58.201 -31.711 1.814 1.00 51.65 35 ASN H O 1
ATOM 15018 N N . TRP H 2 36 ? -59.924 -31.320 0.463 1.00 52.36 36 TRP H N 1
ATOM 15019 C CA . TRP H 2 36 ? -59.937 -32.632 -0.162 1.00 54.19 36 TRP H CA 1
ATOM 15020 C C . TRP H 2 36 ? -59.505 -32.514 -1.625 1.00 55.25 36 TRP H C 1
ATOM 15021 O O . TRP H 2 36 ? -60.038 -31.701 -2.367 1.00 55.09 36 TRP H O 1
ATOM 15032 N N . VAL H 2 37 ? -58.470 -33.258 -2.000 1.00 56.10 37 VAL H N 1
ATOM 15033 C CA . VAL H 2 37 ? -57.874 -33.255 -3.335 1.00 57.29 37 VAL H CA 1
ATOM 15034 C C . VAL H 2 37 ? -57.756 -34.692 -3.847 1.00 58.41 37 VAL H C 1
ATOM 15035 O O . VAL H 2 37 ? -57.233 -35.544 -3.138 1.00 58.47 37 VAL H O 1
ATOM 15039 N N . ARG H 2 38 ? -58.219 -34.967 -5.073 1.00 59.16 38 ARG H N 1
ATOM 15040 C CA . ARG H 2 38 ? -58.107 -36.310 -5.627 1.00 60.33 38 ARG H CA 1
ATOM 15041 C C . ARG H 2 38 ? -57.152 -36.333 -6.822 1.00 62.37 38 ARG H C 1
ATOM 15042 O O . ARG H 2 38 ? -56.868 -35.301 -7.427 1.00 62.41 38 ARG H O 1
ATOM 15050 N N . GLN H 2 39 ? -56.667 -37.518 -7.159 1.00 64.00 39 GLN H N 1
ATOM 15051 C CA . GLN H 2 39 ? -55.774 -37.680 -8.279 1.00 65.90 39 GLN H CA 1
ATOM 15052 C C . GLN H 2 39 ? -56.075 -38.956 -9.035 1.00 66.24 39 GLN H C 1
ATOM 15053 O O . GLN H 2 39 ? -55.768 -40.057 -8.559 1.00 65.94 39 GLN H O 1
ATOM 15059 N N . ALA H 2 40 ? -56.715 -38.800 -10.199 1.00 66.59 40 ALA H N 1
ATOM 15060 C CA . ALA H 2 40 ? -57.062 -39.891 -11.097 1.00 67.37 40 ALA H CA 1
ATOM 15061 C C . ALA H 2 40 ? -55.810 -40.398 -11.831 1.00 68.64 40 ALA H C 1
ATOM 15062 O O . ALA H 2 40 ? -54.868 -39.634 -12.046 1.00 68.52 40 ALA H O 1
ATOM 15064 N N . PRO H 2 41 ? -55.793 -41.689 -12.223 1.00 69.81 41 PRO H N 1
ATOM 15065 C CA . PRO H 2 41 ? -54.618 -42.239 -12.930 1.00 71.22 41 PRO H CA 1
ATOM 15066 C C . PRO H 2 41 ? -54.024 -41.423 -14.103 1.00 73.01 41 PRO H C 1
ATOM 15067 O O . PRO H 2 41 ? -52.797 -41.307 -14.174 1.00 74.51 41 PRO H O 1
ATOM 15071 N N . GLY H 2 42 ? -54.851 -40.854 -14.981 1.00 72.38 42 GLY H N 1
ATOM 15072 C CA . GLY H 2 42 ? -54.326 -40.058 -16.087 1.00 73.17 42 GLY H CA 1
ATOM 15073 C C . GLY H 2 42 ? -54.475 -38.554 -15.942 1.00 73.76 42 GLY H C 1
ATOM 15074 O O . GLY H 2 42 ? -54.406 -37.823 -16.938 1.00 74.44 42 GLY H O 1
ATOM 15075 N N . GLN H 2 43 ? -54.689 -38.068 -14.715 1.00 72.96 43 GLN H N 1
ATOM 15076 C CA . GLN H 2 43 ? -54.923 -36.648 -14.500 1.00 72.70 43 GLN H CA 1
ATOM 15077 C C . GLN H 2 43 ? -54.029 -36.050 -13.403 1.00 71.92 43 GLN H C 1
ATOM 15078 O O . GLN H 2 43 ? -53.307 -36.766 -12.704 1.00 72.55 43 GLN H O 1
ATOM 15084 N N . GLY H 2 44 ? -54.068 -34.731 -13.290 1.00 70.35 44 GLY H N 1
ATOM 15085 C CA . GLY H 2 44 ? -53.402 -34.012 -12.219 1.00 69.60 44 GLY H CA 1
ATOM 15086 C C . GLY H 2 44 ? -54.345 -33.890 -11.025 1.00 68.29 44 GLY H C 1
ATOM 15087 O O . GLY H 2 44 ? -55.489 -34.371 -11.068 1.00 68.61 44 GLY H O 1
ATOM 15088 N N . PRO H 2 45 ? -53.906 -33.245 -9.933 1.00 66.39 45 PRO H N 1
ATOM 15089 C CA . PRO H 2 45 ? -54.775 -33.125 -8.759 1.00 65.57 45 PRO H CA 1
ATOM 15090 C C . PRO H 2 45 ? -56.007 -32.282 -9.057 1.00 64.62 45 PRO H C 1
ATOM 15091 O O . PRO H 2 45 ? -55.990 -31.382 -9.895 1.00 64.92 45 PRO H O 1
ATOM 15095 N N . GLU H 2 46 ? -57.097 -32.640 -8.418 1.00 63.31 46 GLU H N 1
ATOM 15096 C CA . GLU H 2 46 ? -58.368 -31.984 -8.620 1.00 62.29 46 GLU H CA 1
ATOM 15097 C C . GLU H 2 46 ? -58.959 -31.709 -7.255 1.00 60.92 46 GLU H C 1
ATOM 15098 O O . GLU H 2 46 ? -59.195 -32.635 -6.487 1.00 61.80 46 GLU H O 1
ATOM 15104 N N . TRP H 2 47 ? -59.152 -30.441 -6.931 1.00 59.48 47 TRP H N 1
ATOM 15105 C CA . TRP H 2 47 ? -59.720 -30.020 -5.654 1.00 58.33 47 TRP H CA 1
ATOM 15106 C C . TRP H 2 47 ? -61.222 -30.294 -5.638 1.00 58.64 47 TRP H C 1
ATOM 15107 O O . TRP H 2 47 ? -61.923 -29.913 -6.562 1.00 59.10 47 TRP H O 1
ATOM 15118 N N . LEU H 2 48 ? -61.715 -30.948 -4.592 1.00 58.57 48 LEU H N 1
ATOM 15119 C CA . LEU H 2 48 ? -63.133 -31.276 -4.464 1.00 58.76 48 LEU H CA 1
ATOM 15120 C C . LEU H 2 48 ? -63.864 -30.286 -3.574 1.00 58.43 48 LEU H C 1
ATOM 15121 O O . LEU H 2 48 ? -65.024 -29.967 -3.818 1.00 58.49 48 LEU H O 1
ATOM 15126 N N . GLY H 2 49 ? -63.201 -29.858 -2.513 1.00 57.99 49 GLY H N 1
ATOM 15127 C CA . GLY H 2 49 ? -63.792 -28.949 -1.549 1.00 58.09 49 GLY H CA 1
ATOM 15128 C C . GLY H 2 49 ? -63.020 -28.882 -0.255 1.00 58.01 49 GLY H C 1
ATOM 15129 O O . GLY H 2 49 ? -62.060 -29.623 -0.058 1.00 58.22 49 GLY H O 1
ATOM 15130 N N . GLY H 2 50 ? -63.464 -28.024 0.643 1.00 57.69 50 GLY H N 1
ATOM 15131 C CA . GLY H 2 50 ? -62.820 -27.870 1.937 1.00 57.98 50 GLY H CA 1
ATOM 15132 C C . GLY H 2 50 ? -63.735 -27.443 3.063 1.00 57.30 50 GLY H C 1
ATOM 15133 O O . GLY H 2 50 ? -64.866 -27.027 2.824 1.00 57.70 50 GLY H O 1
ATOM 15134 N N . ILE H 2 51 ? -63.239 -27.530 4.301 1.00 56.17 51 ILE H N 1
ATOM 15135 C CA . ILE H 2 51 ? -64.005 -27.134 5.473 1.00 56.10 51 ILE H CA 1
ATOM 15136 C C . ILE H 2 51 ? -63.106 -26.416 6.492 1.00 56.92 51 ILE H C 1
ATOM 15137 O O . ILE H 2 51 ? -61.936 -26.773 6.651 1.00 57.20 51 ILE H O 1
ATOM 15142 N N . ILE H 2 52 ? -63.627 -25.349 7.118 1.00 57.17 52 ILE H N 1
ATOM 15143 C CA . ILE H 2 52 ? -62.989 -24.649 8.236 1.00 57.55 52 ILE H CA 1
ATOM 15144 C C . ILE H 2 52 ? -63.861 -25.041 9.420 1.00 57.93 52 ILE H C 1
ATOM 15145 O O . ILE H 2 52 ? -64.917 -24.437 9.636 1.00 57.81 52 ILE H O 1
ATOM 15150 N N . PRO H 2 53 ? -63.517 -26.153 10.099 1.00 58.26 53 PRO H N 1
ATOM 15151 C CA . PRO H 2 53 ? -64.373 -26.639 11.201 1.00 58.86 53 PRO H CA 1
ATOM 15152 C C . PRO H 2 53 ? -64.734 -25.610 12.294 1.00 59.74 53 PRO H C 1
ATOM 15153 O O . PRO H 2 53 ? -65.872 -25.626 12.757 1.00 59.72 53 PRO H O 1
ATOM 15157 N N . ILE H 2 54 ? -63.819 -24.701 12.682 1.00 60.43 54 ILE H N 1
ATOM 15158 C CA . ILE H 2 54 ? -64.124 -23.707 13.726 1.00 61.96 54 ILE H CA 1
ATOM 15159 C C . ILE H 2 54 ? -65.242 -22.723 13.294 1.00 63.47 54 ILE H C 1
ATOM 15160 O O . ILE H 2 54 ? -65.941 -22.184 14.144 1.00 64.42 54 ILE H O 1
ATOM 15165 N N . LEU H 2 55 ? -65.421 -22.507 11.989 1.00 63.53 55 LEU H N 1
ATOM 15166 C CA . LEU H 2 55 ? -66.466 -21.623 11.470 1.00 64.03 55 LEU H CA 1
ATOM 15167 C C . LEU H 2 55 ? -67.682 -22.372 10.925 1.00 65.83 55 LEU H C 1
ATOM 15168 O O . LEU H 2 55 ? -68.680 -21.727 10.616 1.00 66.52 55 LEU H O 1
ATOM 15173 N N . ASP H 2 56 ? -67.578 -23.708 10.751 1.00 66.38 56 ASP H N 1
ATOM 15174 C CA . ASP H 2 56 ? -68.572 -24.579 10.121 1.00 67.56 56 ASP H CA 1
ATOM 15175 C C . ASP H 2 56 ? -68.824 -24.069 8.693 1.00 67.82 56 ASP H C 1
ATOM 15176 O O . ASP H 2 56 ? -69.963 -23.900 8.261 1.00 68.38 56 ASP H O 1
ATOM 15181 N N . ARG H 2 57 ? -67.741 -23.791 7.982 1.00 67.31 57 ARG H N 1
ATOM 15182 C CA . ARG H 2 57 ? -67.807 -23.225 6.653 1.00 67.50 57 ARG H CA 1
ATOM 15183 C C . ARG H 2 57 ? -67.280 -24.216 5.629 1.00 67.15 57 ARG H C 1
ATOM 15184 O O . ARG H 2 57 ? -66.109 -24.568 5.677 1.00 67.12 57 ARG H O 1
ATOM 15192 N N . VAL H 2 58 ? -68.139 -24.654 4.698 1.00 66.71 58 VAL H N 1
ATOM 15193 C CA . VAL H 2 58 ? -67.729 -25.565 3.625 1.00 66.44 58 VAL H CA 1
ATOM 15194 C C . VAL H 2 58 ? -67.706 -24.840 2.275 1.00 65.95 58 VAL H C 1
ATOM 15195 O O . VAL H 2 58 ? -68.513 -23.952 2.022 1.00 65.66 58 VAL H O 1
ATOM 15199 N N . ASN H 2 59 ? -66.752 -25.201 1.435 1.00 65.84 59 ASN H N 1
ATOM 15200 C CA . ASN H 2 59 ? -66.588 -24.619 0.109 1.00 66.64 59 ASN H CA 1
ATOM 15201 C C . ASN H 2 59 ? -66.446 -25.800 -0.851 1.00 66.02 59 ASN H C 1
ATOM 15202 O O . ASN H 2 59 ? -65.645 -26.683 -0.585 1.00 65.85 59 ASN H O 1
ATOM 15207 N N . TYR H 2 60 ? -67.268 -25.876 -1.911 1.00 65.58 60 TYR H N 1
ATOM 15208 C CA . TYR H 2 60 ? -67.192 -27.006 -2.854 1.00 65.26 60 TYR H CA 1
ATOM 15209 C C . TYR H 2 60 ? -66.826 -26.567 -4.260 1.00 66.05 60 TYR H C 1
ATOM 15210 O O . TYR H 2 60 ? -67.221 -25.481 -4.686 1.00 66.12 60 TYR H O 1
ATOM 15219 N N . ALA H 2 61 ? -66.115 -27.430 -5.003 1.00 66.47 61 ALA H N 1
ATOM 15220 C CA . ALA H 2 61 ? -65.809 -27.169 -6.407 1.00 67.37 61 ALA H CA 1
ATOM 15221 C C . ALA H 2 61 ? -67.121 -27.334 -7.175 1.00 68.29 61 ALA H C 1
ATOM 15222 O O . ALA H 2 61 ? -67.873 -28.270 -6.894 1.00 68.11 61 ALA H O 1
ATOM 15224 N N . GLN H 2 62 ? -67.419 -26.406 -8.105 1.00 68.94 62 GLN H N 1
ATOM 15225 C CA . GLN H 2 62 ? -68.668 -26.404 -8.867 1.00 70.05 62 GLN H CA 1
ATOM 15226 C C . GLN H 2 62 ? -68.986 -27.723 -9.560 1.00 69.67 62 GLN H C 1
ATOM 15227 O O . GLN H 2 62 ? -70.150 -28.117 -9.571 1.00 69.59 62 GLN H O 1
ATOM 15233 N N . LYS H 2 63 ? -67.979 -28.419 -10.106 1.00 69.51 63 LYS H N 1
ATOM 15234 C CA . LYS H 2 63 ? -68.236 -29.692 -10.783 1.00 70.35 63 LYS H CA 1
ATOM 15235 C C . LYS H 2 63 ? -68.605 -30.846 -9.821 1.00 71.03 63 LYS H C 1
ATOM 15236 O O . LYS H 2 63 ? -69.114 -31.877 -10.253 1.00 71.55 63 LYS H O 1
ATOM 15242 N N . PHE H 2 64 ? -68.380 -30.664 -8.524 1.00 70.98 64 PHE H N 1
ATOM 15243 C CA . PHE H 2 64 ? -68.698 -31.671 -7.520 1.00 71.18 64 PHE H CA 1
ATOM 15244 C C . PHE H 2 64 ? -69.874 -31.291 -6.612 1.00 71.87 64 PHE H C 1
ATOM 15245 O O . PHE H 2 64 ? -70.246 -32.088 -5.755 1.00 71.65 64 PHE H O 1
ATOM 15253 N N . GLN H 2 65 ? -70.448 -30.083 -6.773 1.00 72.56 65 GLN H N 1
ATOM 15254 C CA . GLN H 2 65 ? -71.586 -29.643 -5.971 1.00 73.50 65 GLN H CA 1
ATOM 15255 C C . GLN H 2 65 ? -72.778 -30.594 -6.171 1.00 73.17 65 GLN H C 1
ATOM 15256 O O . GLN H 2 65 ? -73.115 -30.959 -7.298 1.00 73.44 65 GLN H O 1
ATOM 15262 N N . GLY H 2 66 ? -73.327 -31.066 -5.066 1.00 72.48 66 GLY H N 1
ATOM 15263 C CA . GLY H 2 66 ? -74.420 -32.024 -5.088 1.00 72.15 66 GLY H CA 1
ATOM 15264 C C . GLY H 2 66 ? -73.944 -33.444 -4.868 1.00 71.18 66 GLY H C 1
ATOM 15265 O O . GLY H 2 66 ? -74.652 -34.239 -4.253 1.00 72.32 66 GLY H O 1
ATOM 15266 N N . ARG H 2 67 ? -72.737 -33.778 -5.351 1.00 69.37 67 ARG H N 1
ATOM 15267 C CA . ARG H 2 67 ? -72.179 -35.125 -5.205 1.00 68.56 67 ARG H CA 1
ATOM 15268 C C . ARG H 2 67 ? -71.229 -35.269 -4.017 1.00 68.02 67 ARG H C 1
ATOM 15269 O O . ARG H 2 67 ? -71.029 -36.379 -3.537 1.00 68.20 67 ARG H O 1
ATOM 15277 N N . VAL H 2 68 ? -70.609 -34.162 -3.579 1.00 67.15 68 VAL H N 1
ATOM 15278 C CA . VAL H 2 68 ? -69.650 -34.141 -2.478 1.00 66.48 68 VAL H CA 1
ATOM 15279 C C . VAL H 2 68 ? -70.258 -33.498 -1.243 1.00 65.70 68 VAL H C 1
ATOM 15280 O O . VAL H 2 68 ? -70.854 -32.422 -1.325 1.00 66.15 68 VAL H O 1
ATOM 15284 N N . THR H 2 69 ? -70.077 -34.143 -0.095 1.00 64.61 69 THR H N 1
ATOM 15285 C CA . THR H 2 69 ? -70.502 -33.589 1.168 1.00 64.45 69 THR H CA 1
ATOM 15286 C C . THR H 2 69 ? -69.312 -33.628 2.098 1.00 64.02 69 THR H C 1
ATOM 15287 O O . THR H 2 69 ? -68.764 -34.696 2.342 1.00 63.73 69 THR H O 1
ATOM 15291 N N . ILE H 2 70 ? -68.879 -32.458 2.580 1.00 63.71 70 ILE H N 1
ATOM 15292 C CA . ILE H 2 70 ? -67.765 -32.379 3.509 1.00 64.00 70 ILE H CA 1
ATOM 15293 C C . ILE H 2 70 ? -68.269 -31.981 4.894 1.00 64.78 70 ILE H C 1
ATOM 15294 O O . ILE H 2 70 ? -69.021 -31.019 5.026 1.00 65.64 70 ILE H O 1
ATOM 15299 N N . THR H 2 71 ? -67.941 -32.791 5.901 1.00 64.67 71 THR H N 1
ATOM 15300 C CA . THR H 2 71 ? -68.366 -32.600 7.288 1.00 65.75 71 THR H CA 1
ATOM 15301 C C . THR H 2 71 ? -67.174 -32.725 8.261 1.00 67.49 71 THR H C 1
ATOM 15302 O O . THR H 2 71 ? -66.083 -33.132 7.862 1.00 67.51 71 THR H O 1
ATOM 15306 N N . ALA H 2 72 ? -67.370 -32.343 9.529 1.00 68.86 72 ALA H N 1
ATOM 15307 C CA . ALA H 2 72 ? -66.322 -32.449 10.536 1.00 70.74 72 ALA H CA 1
ATOM 15308 C C . ALA H 2 72 ? -66.929 -32.788 11.891 1.00 73.23 72 ALA H C 1
ATOM 15309 O O . ALA H 2 72 ? -68.061 -32.410 12.195 1.00 73.04 72 ALA H O 1
ATOM 15311 N N . ASP H 2 73 ? -66.163 -33.522 12.695 1.00 75.27 73 ASP H N 1
ATOM 15312 C CA . ASP H 2 73 ? -66.488 -33.929 14.055 1.00 77.43 73 ASP H CA 1
ATOM 15313 C C . ASP H 2 73 ? -66.430 -32.677 14.958 1.00 78.73 73 ASP H C 1
ATOM 15314 O O . ASP H 2 73 ? -65.527 -31.844 14.789 1.00 78.13 73 ASP H O 1
ATOM 15319 N N . GLU H 2 74 ? -67.359 -32.565 15.948 1.00 80.07 74 GLU H N 1
ATOM 15320 C CA . GLU H 2 74 ? -67.363 -31.414 16.868 1.00 81.58 74 GLU H CA 1
ATOM 15321 C C . GLU H 2 74 ? -66.075 -31.338 17.696 1.00 82.29 74 GLU H C 1
ATOM 15322 O O . GLU H 2 74 ? -65.376 -30.324 17.666 1.00 82.82 74 GLU H O 1
ATOM 15328 N N . LEU H 2 75 ? -65.723 -32.426 18.383 1.00 82.21 75 LEU H N 1
ATOM 15329 C CA . LEU H 2 75 ? -64.512 -32.442 19.208 1.00 82.08 75 LEU H CA 1
ATOM 15330 C C . LEU H 2 75 ? -63.474 -33.476 18.760 1.00 81.10 75 LEU H C 1
ATOM 15331 O O . LEU H 2 75 ? -62.284 -33.304 19.041 1.00 81.68 75 LEU H O 1
ATOM 15336 N N . GLY H 2 76 ? -63.925 -34.498 18.034 1.00 79.35 76 GLY H N 1
ATOM 15337 C CA . GLY H 2 76 ? -63.099 -35.598 17.561 1.00 78.32 76 GLY H CA 1
ATOM 15338 C C . GLY H 2 76 ? -61.870 -35.285 16.732 1.00 76.96 76 GLY H C 1
ATOM 15339 O O . GLY H 2 76 ? -60.913 -36.066 16.759 1.00 78.05 76 GLY H O 1
ATOM 15340 N N . GLY H 2 77 ? -61.883 -34.182 15.978 1.00 74.13 77 GLY H N 1
ATOM 15341 C CA . GLY H 2 77 ? -60.762 -33.846 15.106 1.00 71.44 77 GLY H CA 1
ATOM 15342 C C . GLY H 2 77 ? -60.718 -34.753 13.893 1.00 68.54 77 GLY H C 1
ATOM 15343 O O . GLY H 2 77 ? -59.648 -35.179 13.452 1.00 68.25 77 GLY H O 1
ATOM 15344 N N . THR H 2 78 ? -61.903 -35.058 13.342 1.00 66.30 78 THR H N 1
ATOM 15345 C CA . THR H 2 78 ? -62.041 -35.907 12.164 1.00 64.27 78 THR H CA 1
ATOM 15346 C C . THR H 2 78 ? -62.887 -35.218 11.096 1.00 62.49 78 THR H C 1
ATOM 15347 O O . THR H 2 78 ? -63.992 -34.760 11.374 1.00 62.43 78 THR H O 1
ATOM 15351 N N . ALA H 2 79 ? -62.364 -35.141 9.877 1.00 60.73 79 ALA H N 1
ATOM 15352 C CA . ALA H 2 79 ? -63.088 -34.566 8.758 1.00 60.48 79 ALA H CA 1
ATOM 15353 C C . ALA H 2 79 ? -63.528 -35.704 7.813 1.00 60.32 79 ALA H C 1
ATOM 15354 O O . ALA H 2 79 ? -62.955 -36.801 7.808 1.00 59.55 79 ALA H O 1
ATOM 15356 N N . TYR H 2 80 ? -64.582 -35.449 7.049 1.00 60.23 80 TYR H N 1
ATOM 15357 C CA . TYR H 2 80 ? -65.151 -36.455 6.181 1.00 60.30 80 TYR H CA 1
ATOM 15358 C C . TYR H 2 80 ? -65.491 -35.889 4.839 1.00 60.14 80 TYR H C 1
ATOM 15359 O O . TYR H 2 80 ? -65.887 -34.729 4.734 1.00 59.99 80 TYR H O 1
ATOM 15368 N N . MET H 2 81 ? -65.401 -36.726 3.815 1.00 59.78 81 MET H N 1
ATOM 15369 C CA . MET H 2 81 ? -65.835 -36.351 2.492 1.00 60.16 81 MET H CA 1
ATOM 15370 C C . MET H 2 81 ? -66.621 -37.540 1.964 1.00 60.13 81 MET H C 1
ATOM 15371 O O . MET H 2 81 ? -66.096 -38.639 1.906 1.00 59.75 81 MET H O 1
ATOM 15376 N N . GLU H 2 82 ? -67.892 -37.318 1.618 1.00 60.58 82 GLU H N 1
ATOM 15377 C CA . GLU H 2 82 ? -68.763 -38.328 1.045 1.00 61.37 82 GLU H CA 1
ATOM 15378 C C . GLU H 2 82 ? -69.067 -38.015 -0.421 1.00 62.88 82 GLU H C 1
ATOM 15379 O O . GLU H 2 82 ? -69.679 -36.988 -0.741 1.00 63.50 82 GLU H O 1
ATOM 15385 N N . LEU H 2 83 ? -68.627 -38.902 -1.319 1.00 62.97 83 LEU H N 1
ATOM 15386 C CA . LEU H 2 83 ? -68.849 -38.755 -2.743 1.00 63.00 83 LEU H CA 1
ATOM 15387 C C . LEU H 2 83 ? -69.895 -39.782 -3.170 1.00 63.83 83 LEU H C 1
ATOM 15388 O O . LEU H 2 83 ? -69.657 -40.983 -3.062 1.00 63.62 83 LEU H O 1
ATOM 15393 N N . THR H 2 84 ? -71.067 -39.307 -3.636 1.00 64.59 84 THR H N 1
ATOM 15394 C CA . THR H 2 84 ? -72.178 -40.171 -4.056 1.00 65.56 84 THR H CA 1
ATOM 15395 C C . THR H 2 84 ? -72.249 -40.342 -5.589 1.00 66.46 84 THR H C 1
ATOM 15396 O O . THR H 2 84 ? -71.541 -39.635 -6.314 1.00 66.66 84 THR H O 1
ATOM 15400 N N . SER H 2 85 ? -73.085 -41.310 -6.073 1.00 66.56 85 SER H N 1
ATOM 15401 C CA . SER H 2 85 ? -73.303 -41.597 -7.491 1.00 66.90 85 SER H CA 1
ATOM 15402 C C . SER H 2 85 ? -71.980 -41.816 -8.214 1.00 66.60 85 SER H C 1
ATOM 15403 O O . SER H 2 85 ? -71.695 -41.166 -9.220 1.00 66.48 85 SER H O 1
ATOM 15406 N N . LEU H 2 86 ? -71.150 -42.705 -7.657 1.00 66.49 86 LEU H N 1
ATOM 15407 C CA . LEU H 2 86 ? -69.822 -42.994 -8.184 1.00 66.88 86 LEU H CA 1
ATOM 15408 C C . LEU H 2 86 ? -69.812 -43.467 -9.626 1.00 67.78 86 LEU H C 1
ATOM 15409 O O . LEU H 2 86 ? -70.659 -44.251 -10.029 1.00 67.94 86 LEU H O 1
ATOM 15414 N N . ARG H 2 87 ? -68.868 -42.960 -10.407 1.00 68.48 87 ARG H N 1
ATOM 15415 C CA . ARG H 2 87 ? -68.653 -43.351 -11.803 1.00 70.12 87 ARG H CA 1
ATOM 15416 C C . ARG H 2 87 ? -67.207 -43.871 -11.919 1.00 70.65 87 ARG H C 1
ATOM 15417 O O . ARG H 2 87 ? -66.395 -43.620 -11.029 1.00 70.55 87 ARG H O 1
ATOM 15425 N N . SER H 2 88 ? -66.858 -44.537 -13.035 1.00 71.03 88 SER H N 1
ATOM 15426 C CA . SER H 2 88 ? -65.486 -45.019 -13.236 1.00 71.41 88 SER H CA 1
ATOM 15427 C C . SER H 2 88 ? -64.460 -43.866 -13.231 1.00 71.12 88 SER H C 1
ATOM 15428 O O . SER H 2 88 ? -63.311 -44.084 -12.863 1.00 71.20 88 SER H O 1
ATOM 15431 N N . GLU H 2 89 ? -64.893 -42.636 -13.585 1.00 70.49 89 GLU H N 1
ATOM 15432 C CA . GLU H 2 89 ? -64.066 -41.424 -13.546 1.00 70.45 89 GLU H CA 1
ATOM 15433 C C . GLU H 2 89 ? -63.648 -41.043 -12.113 1.00 68.76 89 GLU H C 1
ATOM 15434 O O . GLU H 2 89 ? -62.701 -40.285 -11.925 1.00 69.38 89 GLU H O 1
ATOM 15440 N N . ASP H 2 90 ? -64.373 -41.533 -11.105 1.00 66.73 90 ASP H N 1
ATOM 15441 C CA . ASP H 2 90 ? -64.079 -41.271 -9.709 1.00 64.86 90 ASP H CA 1
ATOM 15442 C C . ASP H 2 90 ? -62.940 -42.128 -9.139 1.00 63.14 90 ASP H C 1
ATOM 15443 O O . ASP H 2 90 ? -62.558 -41.898 -8.005 1.00 62.94 90 ASP H O 1
ATOM 15448 N N . THR H 2 91 ? -62.371 -43.083 -9.922 1.00 61.77 91 THR H N 1
ATOM 15449 C CA . THR H 2 91 ? -61.234 -43.885 -9.468 1.00 60.82 91 THR H CA 1
ATOM 15450 C C . THR H 2 91 ? -60.048 -42.959 -9.294 1.00 60.58 91 THR H C 1
ATOM 15451 O O . THR H 2 91 ? -59.625 -42.328 -10.256 1.00 61.63 91 THR H O 1
ATOM 15455 N N . ALA H 2 92 ? -59.567 -42.802 -8.061 1.00 59.53 92 ALA H N 1
ATOM 15456 C CA . ALA H 2 92 ? -58.490 -41.857 -7.768 1.00 58.36 92 ALA H CA 1
ATOM 15457 C C . ALA H 2 92 ? -57.892 -42.116 -6.351 1.00 57.37 92 ALA H C 1
ATOM 15458 O O . ALA H 2 92 ? -58.462 -42.858 -5.544 1.00 56.79 92 ALA H O 1
ATOM 15460 N N . MET H 2 93 ? -56.741 -41.482 -6.060 1.00 56.45 93 MET H N 1
ATOM 15461 C CA . MET H 2 93 ? -56.173 -41.420 -4.747 1.00 55.68 93 MET H CA 1
ATOM 15462 C C . MET H 2 93 ? -56.825 -40.148 -4.159 1.00 54.50 93 MET H C 1
ATOM 15463 O O . MET H 2 93 ? -56.711 -39.077 -4.763 1.00 54.18 93 MET H O 1
ATOM 15468 N N . TYR H 2 94 ? -57.555 -40.266 -3.036 1.00 53.29 94 TYR H N 1
ATOM 15469 C CA . TYR H 2 94 ? -58.212 -39.116 -2.408 1.00 53.42 94 TYR H CA 1
ATOM 15470 C C . TYR H 2 94 ? -57.413 -38.676 -1.194 1.00 54.33 94 TYR H C 1
ATOM 15471 O O . TYR H 2 94 ? -57.060 -39.502 -0.390 1.00 54.92 94 TYR H O 1
ATOM 15480 N N . TYR H 2 95 ? -57.114 -37.393 -1.068 1.00 54.81 95 TYR H N 1
ATOM 15481 C CA . TYR H 2 95 ? -56.315 -36.873 0.030 1.00 55.11 95 TYR H CA 1
ATOM 15482 C C . TYR H 2 95 ? -57.027 -35.771 0.775 1.00 54.99 95 TYR H C 1
ATOM 15483 O O . TYR H 2 95 ? -57.704 -34.944 0.175 1.00 54.68 95 TYR H O 1
ATOM 15492 N N . CYS H 2 96 ? -56.786 -35.710 2.074 1.00 54.36 96 CYS H N 1
ATOM 15493 C CA . CYS H 2 96 ? -57.169 -34.583 2.883 1.00 54.40 96 CYS H CA 1
ATOM 15494 C C . CYS H 2 96 ? -55.830 -33.873 3.149 1.00 53.76 96 CYS H C 1
ATOM 15495 O O . CYS H 2 96 ? -54.758 -34.512 3.134 1.00 53.50 96 CYS H O 1
ATOM 15498 N N . ALA H 2 97 ? -55.874 -32.543 3.293 1.00 53.21 97 ALA H N 1
ATOM 15499 C CA . ALA H 2 97 ? -54.652 -31.775 3.491 1.00 53.90 97 ALA H CA 1
ATOM 15500 C C . ALA H 2 97 ? -54.897 -30.427 4.150 1.00 54.66 97 ALA H C 1
ATOM 15501 O O . ALA H 2 97 ? -55.967 -29.827 3.998 1.00 54.16 97 ALA H O 1
ATOM 15503 N N . ARG H 2 98 ? -53.858 -29.914 4.830 1.00 55.16 98 ARG H N 1
ATOM 15504 C CA . ARG H 2 98 ? -53.852 -28.539 5.268 1.00 55.88 98 ARG H CA 1
ATOM 15505 C C . ARG H 2 98 ? -53.009 -27.930 4.153 1.00 56.06 98 ARG H C 1
ATOM 15506 O O . ARG H 2 98 ? -51.804 -28.179 4.096 1.00 56.36 98 ARG H O 1
ATOM 15514 N N . LEU H 2 99 ? -53.650 -27.231 3.211 1.00 55.69 99 LEU H N 1
ATOM 15515 C CA . LEU H 2 99 ? -52.949 -26.723 2.035 1.00 55.78 99 LEU H CA 1
ATOM 15516 C C . LEU H 2 99 ? -52.341 -25.360 2.147 1.00 55.95 99 LEU H C 1
ATOM 15517 O O . LEU H 2 99 ? -53.037 -24.379 2.398 1.00 55.99 99 LEU H O 1
ATOM 15522 N N . ALA H 2 100 ? -51.049 -25.283 1.834 1.00 55.90 100 ALA H N 1
ATOM 15523 C CA . ALA H 2 100 ? -50.270 -24.058 1.690 1.00 56.40 100 ALA H CA 1
ATOM 15524 C C . ALA H 2 100 ? -50.715 -22.876 2.572 1.00 56.44 100 ALA H C 1
ATOM 15525 O O . ALA H 2 100 ? -51.220 -21.865 2.096 1.00 55.54 100 ALA H O 1
ATOM 15527 N N . ASP H 2 101 ? -50.567 -23.055 3.868 1.00 57.13 101 ASP H N 1
ATOM 15528 C CA . ASP H 2 101 ? -50.998 -22.077 4.854 1.00 57.75 101 ASP H CA 1
ATOM 15529 C C . ASP H 2 101 ? -49.787 -21.528 5.604 1.00 58.92 101 ASP H C 1
ATOM 15530 O O . ASP H 2 101 ? -49.493 -21.985 6.703 1.00 59.47 101 ASP H O 1
ATOM 15535 N N . GLY H 2 102 ? -49.077 -20.572 5.006 1.00 58.95 102 GLY H N 1
ATOM 15536 C CA . GLY H 2 102 ? -47.865 -20.036 5.612 1.00 59.94 102 GLY H CA 1
ATOM 15537 C C . GLY H 2 102 ? -46.808 -21.116 5.760 1.00 61.02 102 GLY H C 1
ATOM 15538 O O . GLY H 2 102 ? -46.533 -21.851 4.807 1.00 61.04 102 GLY H O 1
ATOM 15539 N N . PRO H 2 103 ? -46.295 -21.327 6.980 1.00 61.58 103 PRO H N 1
ATOM 15540 C CA . PRO H 2 103 ? -45.322 -22.415 7.175 1.00 62.27 103 PRO H CA 1
ATOM 15541 C C . PRO H 2 103 ? -45.968 -23.797 7.338 1.00 62.75 103 PRO H C 1
ATOM 15542 O O . PRO H 2 103 ? -45.261 -24.747 7.655 1.00 63.71 103 PRO H O 1
ATOM 15546 N N . PHE H 2 104 ? -47.294 -23.909 7.142 1.00 61.85 104 PHE H N 1
ATOM 15547 C CA . PHE H 2 104 ? -48.041 -25.141 7.344 1.00 61.62 104 PHE H CA 1
ATOM 15548 C C . PHE H 2 104 ? -48.610 -25.760 6.084 1.00 60.59 104 PHE H C 1
ATOM 15549 O O . PHE H 2 104 ? -49.519 -25.214 5.467 1.00 60.97 104 PHE H O 1
ATOM 15557 N N . ASP H 2 105 ? -48.104 -26.930 5.729 1.00 59.27 105 ASP H N 1
ATOM 15558 C CA . ASP H 2 105 ? -48.608 -27.720 4.609 1.00 58.31 105 ASP H CA 1
ATOM 15559 C C . ASP H 2 105 ? -48.376 -29.172 4.938 1.00 57.69 105 ASP H C 1
ATOM 15560 O O . ASP H 2 105 ? -47.232 -29.573 5.116 1.00 58.46 105 ASP H O 1
ATOM 15565 N N . TYR H 2 106 ? -49.439 -29.952 5.048 1.00 56.43 106 TYR H N 1
ATOM 15566 C CA . TYR H 2 106 ? -49.317 -31.378 5.343 1.00 56.19 106 TYR H CA 1
ATOM 15567 C C . TYR H 2 106 ? -50.486 -32.147 4.786 1.00 55.97 106 TYR H C 1
ATOM 15568 O O . TYR H 2 106 ? -51.567 -31.593 4.600 1.00 55.40 106 TYR H O 1
ATOM 15577 N N . TRP H 2 107 ? -50.265 -33.423 4.497 1.00 56.25 107 TRP H N 1
ATOM 15578 C CA . TRP H 2 107 ? -51.265 -34.235 3.817 1.00 56.50 107 TRP H CA 1
ATOM 15579 C C . TRP H 2 107 ? -51.496 -35.559 4.499 1.00 56.82 107 TRP H C 1
ATOM 15580 O O . TRP H 2 107 ? -50.597 -36.103 5.137 1.00 56.86 107 TRP H O 1
ATOM 15591 N N . GLY H 2 108 ? -52.660 -36.130 4.257 1.00 56.97 108 GLY H N 1
ATOM 15592 C CA . GLY H 2 108 ? -52.925 -37.497 4.663 1.00 57.55 108 GLY H CA 1
ATOM 15593 C C . GLY H 2 108 ? -52.165 -38.441 3.737 1.00 57.77 108 GLY H C 1
ATOM 15594 O O . GLY H 2 108 ? -51.553 -38.019 2.751 1.00 57.92 108 GLY H O 1
ATOM 15595 N N . GLN H 2 109 ? -52.158 -39.728 4.058 1.00 57.62 109 GLN H N 1
ATOM 15596 C CA . GLN H 2 109 ? -51.449 -40.739 3.265 1.00 57.24 109 GLN H CA 1
ATOM 15597 C C . GLN H 2 109 ? -52.152 -41.077 1.925 1.00 57.25 109 GLN H C 1
ATOM 15598 O O . GLN H 2 109 ? -51.531 -41.629 1.018 1.00 57.34 109 GLN H O 1
ATOM 15604 N N . GLY H 2 110 ? -53.415 -40.694 1.799 1.00 56.74 110 GLY H N 1
ATOM 15605 C CA . GLY H 2 110 ? -54.199 -40.959 0.609 1.00 56.65 110 GLY H CA 1
ATOM 15606 C C . GLY H 2 110 ? -55.097 -42.155 0.817 1.00 56.65 110 GLY H C 1
ATOM 15607 O O . GLY H 2 110 ? -54.765 -43.071 1.569 1.00 57.08 110 GLY H O 1
ATOM 15608 N N . THR H 2 111 ? -56.253 -42.137 0.182 1.00 56.23 111 THR H N 1
ATOM 15609 C CA . THR H 2 111 ? -57.205 -43.229 0.244 1.00 56.32 111 THR H CA 1
ATOM 15610 C C . THR H 2 111 ? -57.515 -43.618 -1.188 1.00 56.41 111 THR H C 1
ATOM 15611 O O . THR H 2 111 ? -58.083 -42.832 -1.940 1.00 55.41 111 THR H O 1
ATOM 15615 N N . GLN H 2 112 ? -57.170 -44.853 -1.543 1.00 56.88 112 GLN H N 1
ATOM 15616 C CA . GLN H 2 112 ? -57.407 -45.398 -2.854 1.00 57.39 112 GLN H CA 1
ATOM 15617 C C . GLN H 2 112 ? -58.863 -45.772 -3.007 1.00 58.39 112 GLN H C 1
ATOM 15618 O O . GLN H 2 112 ? -59.352 -46.616 -2.262 1.00 59.03 112 GLN H O 1
ATOM 15624 N N . VAL H 2 113 ? -59.576 -45.113 -3.934 1.00 58.55 113 VAL H N 1
ATOM 15625 C CA . VAL H 2 113 ? -60.958 -45.471 -4.214 1.00 58.88 113 VAL H CA 1
ATOM 15626 C C . VAL H 2 113 ? -61.017 -45.980 -5.650 1.00 59.76 113 VAL H C 1
ATOM 15627 O O . VAL H 2 113 ? -60.707 -45.230 -6.567 1.00 60.07 113 VAL H O 1
ATOM 15631 N N . ILE H 2 114 ? -61.355 -47.252 -5.848 1.00 60.44 114 ILE H N 1
ATOM 15632 C CA . ILE H 2 114 ? -61.448 -47.820 -7.190 1.00 61.38 114 ILE H CA 1
ATOM 15633 C C . ILE H 2 114 ? -62.906 -48.061 -7.515 1.00 62.59 114 ILE H C 1
ATOM 15634 O O . ILE H 2 114 ? -63.558 -48.801 -6.790 1.00 62.29 114 ILE H O 1
ATOM 15639 N N . VAL H 2 115 ? -63.436 -47.430 -8.576 1.00 63.80 115 VAL H N 1
ATOM 15640 C CA . VAL H 2 115 ? -64.813 -47.666 -9.013 1.00 65.43 115 VAL H CA 1
ATOM 15641 C C . VAL H 2 115 ? -64.793 -48.732 -10.117 1.00 67.88 115 VAL H C 1
ATOM 15642 O O . VAL H 2 115 ? -64.268 -48.509 -11.201 1.00 68.00 115 VAL H O 1
ATOM 15646 N N . SER H 2 116 ? -65.299 -49.917 -9.791 1.00 69.49 116 SER H N 1
ATOM 15647 C CA . SER H 2 116 ? -65.306 -51.077 -10.658 1.00 71.36 116 SER H CA 1
ATOM 15648 C C . SER H 2 116 ? -66.513 -51.110 -11.589 1.00 72.41 116 SER H C 1
ATOM 15649 O O . SER H 2 116 ? -66.349 -51.226 -12.808 1.00 72.92 116 SER H O 1
ATOM 15652 N N . SER H 2 132 ? -62.847 -25.427 -14.354 1.00 78.49 132 SER H N 1
ATOM 15653 C CA . SER H 2 132 ? -62.510 -24.493 -13.273 1.00 78.79 132 SER H CA 1
ATOM 15654 C C . SER H 2 132 ? -62.403 -23.036 -13.750 1.00 78.16 132 SER H C 1
ATOM 15655 O O . SER H 2 132 ? -62.241 -22.790 -14.944 1.00 78.64 132 SER H O 1
ATOM 15658 N N . ASN H 2 133 ? -62.528 -22.071 -12.818 1.00 76.95 133 ASN H N 1
ATOM 15659 C CA . ASN H 2 133 ? -62.454 -20.646 -13.126 1.00 76.05 133 ASN H CA 1
ATOM 15660 C C . ASN H 2 133 ? -61.024 -20.264 -13.528 1.00 73.67 133 ASN H C 1
ATOM 15661 O O . ASN H 2 133 ? -60.837 -19.694 -14.600 1.00 74.50 133 ASN H O 1
ATOM 15666 N N . ILE H 2 134 ? -60.016 -20.600 -12.701 1.00 70.54 134 ILE H N 1
ATOM 15667 C CA . ILE H 2 134 ? -58.626 -20.344 -13.067 1.00 67.80 134 ILE H CA 1
ATOM 15668 C C . ILE H 2 134 ? -58.025 -21.666 -13.543 1.00 66.48 134 ILE H C 1
ATOM 15669 O O . ILE H 2 134 ? -58.017 -22.640 -12.793 1.00 65.89 134 ILE H O 1
ATOM 15674 N N . VAL H 2 135 ? -57.583 -21.717 -14.807 1.00 65.58 135 VAL H N 1
ATOM 15675 C CA . VAL H 2 135 ? -56.997 -22.917 -15.402 1.00 65.04 135 VAL H CA 1
ATOM 15676 C C . VAL H 2 135 ? -55.461 -22.813 -15.378 1.00 64.58 135 VAL H C 1
ATOM 15677 O O . VAL H 2 135 ? -54.908 -21.763 -15.662 1.00 64.72 135 VAL H O 1
ATOM 15681 N N . MET H 2 136 ? -54.785 -23.883 -14.998 1.00 64.49 136 MET H N 1
ATOM 15682 C CA . MET H 2 136 ? -53.334 -23.926 -14.890 1.00 64.74 136 MET H CA 1
ATOM 15683 C C . MET H 2 136 ? -52.783 -24.808 -15.999 1.00 65.94 136 MET H C 1
ATOM 15684 O O . MET H 2 136 ? -53.146 -25.979 -16.105 1.00 66.30 136 MET H O 1
ATOM 15689 N N . THR H 2 137 ? -51.915 -24.238 -16.830 1.00 66.29 137 THR H N 1
ATOM 15690 C CA . THR H 2 137 ? -51.322 -24.912 -17.974 1.00 67.12 137 THR H CA 1
ATOM 15691 C C . THR H 2 137 ? -49.856 -25.153 -17.703 1.00 67.45 137 THR H C 1
ATOM 15692 O O . THR H 2 137 ? -49.076 -24.213 -17.702 1.00 67.22 137 THR H O 1
ATOM 15696 N N . GLN H 2 138 ? -49.481 -26.404 -17.458 1.00 67.87 138 GLN H N 1
ATOM 15697 C CA . GLN H 2 138 ? -48.105 -26.757 -17.141 1.00 68.91 138 GLN H CA 1
ATOM 15698 C C . GLN H 2 138 ? -47.332 -27.263 -18.361 1.00 71.59 138 GLN H C 1
ATOM 15699 O O . GLN H 2 138 ? -47.865 -28.018 -19.174 1.00 71.79 138 GLN H O 1
ATOM 15705 N N . THR H 2 139 ? -46.057 -26.876 -18.454 1.00 73.62 139 THR H N 1
ATOM 15706 C CA . THR H 2 139 ? -45.190 -27.195 -19.579 1.00 76.32 139 THR H CA 1
ATOM 15707 C C . THR H 2 139 ? -43.761 -27.523 -19.116 1.00 77.86 139 THR H C 1
ATOM 15708 O O . THR H 2 139 ? -43.161 -26.732 -18.395 1.00 78.13 139 THR H O 1
ATOM 15712 N N . PRO H 2 140 ? -43.163 -28.636 -19.574 1.00 78.71 140 PRO H N 1
ATOM 15713 C CA . PRO H 2 140 ? -43.740 -29.697 -20.412 1.00 79.37 140 PRO H CA 1
ATOM 15714 C C . PRO H 2 140 ? -44.458 -30.765 -19.572 1.00 80.41 140 PRO H C 1
ATOM 15715 O O . PRO H 2 140 ? -44.523 -30.645 -18.349 1.00 80.93 140 PRO H O 1
ATOM 15719 N N . LEU H 2 141 ? -45.016 -31.802 -20.213 1.00 80.84 141 LEU H N 1
ATOM 15720 C CA . LEU H 2 141 ? -45.684 -32.870 -19.475 1.00 81.96 141 LEU H CA 1
ATOM 15721 C C . LEU H 2 141 ? -44.692 -33.867 -18.867 1.00 82.56 141 LEU H C 1
ATOM 15722 O O . LEU H 2 141 ? -44.988 -34.482 -17.843 1.00 82.34 141 LEU H O 1
ATOM 15727 N N . SER H 2 142 ? -43.525 -34.030 -19.494 1.00 83.38 142 SER H N 1
ATOM 15728 C CA . SER H 2 142 ? -42.484 -34.929 -19.010 1.00 85.02 142 SER H CA 1
ATOM 15729 C C . SER H 2 142 ? -41.098 -34.366 -19.293 1.00 86.74 142 SER H C 1
ATOM 15730 O O . SER H 2 142 ? -40.907 -33.599 -20.235 1.00 86.83 142 SER H O 1
ATOM 15733 N N . LEU H 2 143 ? -40.139 -34.714 -18.449 1.00 88.20 143 LEU H N 1
ATOM 15734 C CA . LEU H 2 143 ? -38.785 -34.207 -18.557 1.00 90.17 143 LEU H CA 1
ATOM 15735 C C . LEU H 2 143 ? -37.793 -35.309 -18.189 1.00 92.09 143 LEU H C 1
ATOM 15736 O O . LEU H 2 143 ? -37.859 -35.872 -17.092 1.00 92.23 143 LEU H O 1
ATOM 15741 N N . SER H 2 144 ? -36.900 -35.642 -19.122 1.00 93.33 144 SER H N 1
ATOM 15742 C CA . SER H 2 144 ? -35.897 -36.665 -18.878 1.00 95.15 144 SER H CA 1
ATOM 15743 C C . SER H 2 144 ? -34.539 -35.980 -18.916 1.00 96.71 144 SER H C 1
ATOM 15744 O O . SER H 2 144 ? -34.139 -35.463 -19.961 1.00 97.06 144 SER H O 1
ATOM 15747 N N . VAL H 2 145 ? -33.896 -35.854 -17.740 1.00 97.36 145 VAL H N 1
ATOM 15748 C CA . VAL H 2 145 ? -32.599 -35.189 -17.618 1.00 98.37 145 VAL H CA 1
ATOM 15749 C C . VAL H 2 145 ? -31.546 -36.103 -16.989 1.00 98.92 145 VAL H C 1
ATOM 15750 O O . VAL H 2 145 ? -31.874 -37.013 -16.232 1.00 98.91 145 VAL H O 1
ATOM 15754 N N . SER H 2 146 ? -30.273 -35.832 -17.290 1.00 99.18 146 SER H N 1
ATOM 15755 C CA . SER H 2 146 ? -29.119 -36.535 -16.743 1.00 99.76 146 SER H CA 1
ATOM 15756 C C . SER H 2 146 ? -28.882 -36.060 -15.283 1.00 99.83 146 SER H C 1
ATOM 15757 O O . SER H 2 146 ? -29.370 -34.990 -14.895 1.00 99.92 146 SER H O 1
ATOM 15760 N N . PRO H 2 147 ? -28.170 -36.841 -14.441 1.00 99.47 147 PRO H N 1
ATOM 15761 C CA . PRO H 2 147 ? -27.934 -36.387 -13.059 1.00 99.12 147 PRO H CA 1
ATOM 15762 C C . PRO H 2 147 ? -27.101 -35.102 -13.058 1.00 98.59 147 PRO H C 1
ATOM 15763 O O . PRO H 2 147 ? -26.122 -35.001 -13.801 1.00 98.80 147 PRO H O 1
ATOM 15767 N N . GLY H 2 148 ? -27.574 -34.097 -12.333 1.00 97.59 148 GLY H N 1
ATOM 15768 C CA . GLY H 2 148 ? -26.902 -32.808 -12.261 1.00 97.20 148 GLY H CA 1
ATOM 15769 C C . GLY H 2 148 ? -27.244 -31.830 -13.370 1.00 96.49 148 GLY H C 1
ATOM 15770 O O . GLY H 2 148 ? -26.815 -30.672 -13.327 1.00 96.74 148 GLY H O 1
ATOM 15771 N N . GLN H 2 149 ? -28.014 -32.281 -14.375 1.00 95.40 149 GLN H N 1
ATOM 15772 C CA . GLN H 2 149 ? -28.457 -31.434 -15.486 1.00 94.75 149 GLN H CA 1
ATOM 15773 C C . GLN H 2 149 ? -29.585 -30.535 -14.973 1.00 92.89 149 GLN H C 1
ATOM 15774 O O . GLN H 2 149 ? -30.453 -31.007 -14.238 1.00 92.89 149 GLN H O 1
ATOM 15780 N N . PRO H 2 150 ? -29.603 -29.243 -15.344 1.00 91.02 150 PRO H N 1
ATOM 15781 C CA . PRO H 2 150 ? -30.687 -28.363 -14.871 1.00 89.55 150 PRO H CA 1
ATOM 15782 C C . PRO H 2 150 ? -32.055 -28.734 -15.443 1.00 87.30 150 PRO H C 1
ATOM 15783 O O . PRO H 2 150 ? -32.143 -29.424 -16.468 1.00 87.48 150 PRO H O 1
ATOM 15787 N N . ALA H 2 151 ? -33.127 -28.267 -14.779 1.00 84.76 151 ALA H N 1
ATOM 15788 C CA . ALA H 2 151 ? -34.496 -28.516 -15.226 1.00 82.78 151 ALA H CA 1
ATOM 15789 C C . ALA H 2 151 ? -35.368 -27.274 -15.038 1.00 80.37 151 ALA H C 1
ATOM 15790 O O . ALA H 2 151 ? -35.199 -26.541 -14.066 1.00 80.63 151 ALA H O 1
ATOM 15792 N N . SER H 2 152 ? -36.299 -27.037 -15.971 1.00 77.77 152 SER H N 1
ATOM 15793 C CA A SER H 2 152 ? -37.199 -25.888 -15.914 0.50 76.90 152 SER H CA 1
ATOM 15794 C CA B SER H 2 152 ? -37.206 -25.894 -15.901 0.50 77.04 152 SER H CA 1
ATOM 15795 C C . SER H 2 152 ? -38.634 -26.332 -16.183 1.00 75.80 152 SER H C 1
ATOM 15796 O O . SER H 2 152 ? -38.879 -27.109 -17.107 1.00 75.50 152 SER H O 1
ATOM 15801 N N . ILE H 2 153 ? -39.575 -25.852 -15.371 1.00 73.70 153 ILE H N 1
ATOM 15802 C CA . ILE H 2 153 ? -40.985 -26.180 -15.526 1.00 72.02 153 ILE H CA 1
ATOM 15803 C C . ILE H 2 153 ? -41.767 -24.876 -15.512 1.00 70.30 153 ILE H C 1
ATOM 15804 O O . ILE H 2 153 ? -41.513 -24.024 -14.673 1.00 70.43 153 ILE H O 1
ATOM 15809 N N . SER H 2 154 ? -42.674 -24.691 -16.461 1.00 68.99 154 SER H N 1
ATOM 15810 C CA . SER H 2 154 ? -43.471 -23.480 -16.546 1.00 68.41 154 SER H CA 1
ATOM 15811 C C . SER H 2 154 ? -44.921 -23.744 -16.216 1.00 67.17 154 SER H C 1
ATOM 15812 O O . SER H 2 154 ? -45.434 -24.849 -16.426 1.00 67.14 154 SER H O 1
ATOM 15815 N N . CYS H 2 155 ? -45.593 -22.716 -15.715 1.00 66.03 155 CYS H N 1
ATOM 15816 C CA . CYS H 2 155 ? -47.004 -22.791 -15.433 1.00 65.68 155 CYS H CA 1
ATOM 15817 C C . CYS H 2 155 ? -47.624 -21.470 -15.854 1.00 64.99 155 CYS H C 1
ATOM 15818 O O . CYS H 2 155 ? -47.091 -20.403 -15.547 1.00 65.20 155 CYS H O 1
ATOM 15821 N N . LYS H 2 156 ? -48.710 -21.535 -16.617 1.00 64.20 156 LYS H N 1
ATOM 15822 C CA . LYS H 2 156 ? -49.418 -20.348 -17.058 1.00 64.08 156 LYS H CA 1
ATOM 15823 C C . LYS H 2 156 ? -50.857 -20.405 -16.573 1.00 63.20 156 LYS H C 1
ATOM 15824 O O . LYS H 2 156 ? -51.500 -21.443 -16.692 1.00 63.42 156 LYS H O 1
ATOM 15830 N N . SER H 2 157 ? -51.346 -19.310 -15.980 1.00 61.85 157 SER H N 1
ATOM 15831 C CA . SER H 2 157 ? -52.705 -19.287 -15.457 1.00 61.38 157 SER H CA 1
ATOM 15832 C C . SER H 2 157 ? -53.650 -18.516 -16.366 1.00 61.65 157 SER H C 1
ATOM 15833 O O . SER H 2 157 ? -53.231 -17.553 -17.006 1.00 62.22 157 SER H O 1
ATOM 15836 N N . SER H 2 158 ? -54.918 -18.952 -16.462 1.00 61.42 158 SER H N 1
ATOM 15837 C CA . SER H 2 158 ? -55.899 -18.274 -17.319 1.00 62.04 158 SER H CA 1
ATOM 15838 C C . SER H 2 158 ? -56.274 -16.868 -16.817 1.00 62.57 158 SER H C 1
ATOM 15839 O O . SER H 2 158 ? -56.826 -16.073 -17.570 1.00 63.24 158 SER H O 1
ATOM 15842 N N . GLN H 2 159 ? -56.012 -16.588 -15.538 1.00 62.40 159 GLN H N 1
ATOM 15843 C CA . GLN H 2 159 ? -56.250 -15.315 -14.864 1.00 62.15 159 GLN H CA 1
ATOM 15844 C C . GLN H 2 159 ? -55.039 -15.024 -13.981 1.00 60.66 159 GLN H C 1
ATOM 15845 O O . GLN H 2 159 ? -54.319 -15.946 -13.594 1.00 60.44 159 GLN H O 1
ATOM 15851 N N . SER H 2 160 ? -54.827 -13.755 -13.638 1.00 59.33 160 SER H N 1
ATOM 15852 C CA . SER H 2 160 ? -53.739 -13.355 -12.751 1.00 58.20 160 SER H CA 1
ATOM 15853 C C . SER H 2 160 ? -53.895 -13.945 -11.313 1.00 58.06 160 SER H C 1
ATOM 15854 O O . SER H 2 160 ? -55.001 -13.972 -10.754 1.00 57.73 160 SER H O 1
ATOM 15857 N N . LEU H 2 161 ? -52.770 -14.443 -10.742 1.00 57.29 161 LEU H N 1
ATOM 15858 C CA . LEU H 2 161 ? -52.710 -14.986 -9.387 1.00 56.53 161 LEU H CA 1
ATOM 15859 C C . LEU H 2 161 ? -52.388 -13.917 -8.307 1.00 56.64 161 LEU H C 1
ATOM 15860 O O . LEU H 2 161 ? -52.391 -14.231 -7.105 1.00 56.24 161 LEU H O 1
ATOM 15865 N N . LEU H 2 162 ? -52.165 -12.655 -8.737 1.00 56.71 162 LEU H N 1
ATOM 15866 C CA . LEU H 2 162 ? -51.910 -11.518 -7.864 1.00 57.15 162 LEU H CA 1
ATOM 15867 C C . LEU H 2 162 ? -53.237 -11.094 -7.236 1.00 57.88 162 LEU H C 1
ATOM 15868 O O . LEU H 2 162 ? -54.227 -10.888 -7.933 1.00 57.93 162 LEU H O 1
ATOM 15873 N N . HIS H 2 163 ? -53.255 -11.005 -5.912 1.00 58.12 163 HIS H N 1
ATOM 15874 C CA . HIS H 2 163 ? -54.423 -10.618 -5.143 1.00 59.10 163 HIS H CA 1
ATOM 15875 C C . HIS H 2 163 ? -54.285 -9.168 -4.702 1.00 59.59 163 HIS H C 1
ATOM 15876 O O . HIS H 2 163 ? -53.166 -8.655 -4.621 1.00 59.35 163 HIS H O 1
ATOM 15883 N N . SER H 2 164 ? -55.418 -8.512 -4.370 1.00 60.10 164 SER H N 1
ATOM 15884 C CA . SER H 2 164 ? -55.436 -7.133 -3.857 1.00 60.62 164 SER H CA 1
ATOM 15885 C C . SER H 2 164 ? -54.539 -6.953 -2.628 1.00 60.68 164 SER H C 1
ATOM 15886 O O . SER H 2 164 ? -54.030 -5.858 -2.413 1.00 61.33 164 SER H O 1
ATOM 15889 N N . ASP H 2 165 ? -54.314 -8.026 -1.846 1.00 60.33 165 ASP H N 1
ATOM 15890 C CA . ASP H 2 165 ? -53.438 -8.011 -0.668 1.00 60.05 165 ASP H CA 1
ATOM 15891 C C . ASP H 2 165 ? -51.931 -7.970 -0.995 1.00 60.06 165 ASP H C 1
ATOM 15892 O O . ASP H 2 165 ? -51.122 -7.930 -0.074 1.00 60.70 165 ASP H O 1
ATOM 15897 N N . GLY H 2 166 ? -51.573 -8.056 -2.278 1.00 59.26 166 GLY H N 1
ATOM 15898 C CA . GLY H 2 166 ? -50.187 -8.001 -2.728 1.00 58.83 166 GLY H CA 1
ATOM 15899 C C . GLY H 2 166 ? -49.442 -9.309 -2.766 1.00 58.25 166 GLY H C 1
ATOM 15900 O O . GLY H 2 166 ? -48.231 -9.321 -3.015 1.00 58.55 166 GLY H O 1
ATOM 15901 N N . GLN H 2 167 ? -50.146 -10.409 -2.508 1.00 57.40 167 GLN H N 1
ATOM 15902 C CA . GLN H 2 167 ? -49.550 -11.736 -2.588 1.00 57.56 167 GLN H CA 1
ATOM 15903 C C . GLN H 2 167 ? -49.940 -12.355 -3.918 1.00 55.30 167 GLN H C 1
ATOM 15904 O O . GLN H 2 167 ? -51.016 -12.086 -4.447 1.00 54.35 167 GLN H O 1
ATOM 15910 N N . THR H 2 168 ? -49.063 -13.183 -4.463 1.00 54.93 168 THR H N 1
ATOM 15911 C CA . THR H 2 168 ? -49.323 -13.881 -5.719 1.00 54.58 168 THR H CA 1
ATOM 15912 C C . THR H 2 168 ? -49.414 -15.344 -5.336 1.00 53.32 168 THR H C 1
ATOM 15913 O O . THR H 2 168 ? -48.430 -15.927 -4.901 1.00 52.58 168 THR H O 1
ATOM 15917 N N . TYR H 2 169 ? -50.616 -15.911 -5.415 1.00 53.14 169 TYR H N 1
ATOM 15918 C CA . TYR H 2 169 ? -50.888 -17.248 -4.902 1.00 53.54 169 TYR H CA 1
ATOM 15919 C C . TYR H 2 169 ? -50.560 -18.391 -5.862 1.00 52.56 169 TYR H C 1
ATOM 15920 O O . TYR H 2 169 ? -51.426 -19.130 -6.340 1.00 51.88 169 TYR H O 1
ATOM 15929 N N . MET H 2 170 ? -49.266 -18.564 -6.058 1.00 52.30 170 MET H N 1
ATOM 15930 C CA . MET H 2 170 ? -48.663 -19.554 -6.915 1.00 52.62 170 MET H CA 1
ATOM 15931 C C . MET H 2 170 ? -47.827 -20.508 -6.049 1.00 52.94 170 MET H C 1
ATOM 15932 O O . MET H 2 170 ? -47.027 -20.070 -5.234 1.00 52.90 170 MET H O 1
ATOM 15937 N N . TYR H 2 171 ? -48.042 -21.811 -6.206 1.00 53.10 171 TYR H N 1
ATOM 15938 C CA . TYR H 2 171 ? -47.355 -22.817 -5.419 1.00 53.97 171 TYR H CA 1
ATOM 15939 C C . TYR H 2 171 ? -46.780 -23.918 -6.302 1.00 54.70 171 TYR H C 1
ATOM 15940 O O . TYR H 2 171 ? -47.301 -24.181 -7.381 1.00 55.07 171 TYR H O 1
ATOM 15949 N N . TRP H 2 172 ? -45.726 -24.581 -5.833 1.00 55.06 172 TRP H N 1
ATOM 15950 C CA . TRP H 2 172 ? -45.137 -25.710 -6.545 1.00 56.00 172 TRP H CA 1
ATOM 15951 C C . TRP H 2 172 ? -45.038 -26.898 -5.593 1.00 57.10 172 TRP H C 1
ATOM 15952 O O . TRP H 2 172 ? -44.483 -26.772 -4.509 1.00 57.25 172 TRP H O 1
ATOM 15963 N N . TYR H 2 173 ? -45.587 -28.054 -6.003 1.00 57.41 173 TYR H N 1
ATOM 15964 C CA . TYR H 2 173 ? -45.570 -29.298 -5.243 1.00 57.62 173 TYR H CA 1
ATOM 15965 C C . TYR H 2 173 ? -44.758 -30.359 -5.959 1.00 59.21 173 TYR H C 1
ATOM 15966 O O . TYR H 2 173 ? -44.691 -30.353 -7.176 1.00 59.61 173 TYR H O 1
ATOM 15975 N N . LEU H 2 174 ? -44.177 -31.293 -5.211 1.00 60.19 174 LEU H N 1
ATOM 15976 C CA . LEU H 2 174 ? -43.473 -32.427 -5.788 1.00 61.69 174 LEU H CA 1
ATOM 15977 C C . LEU H 2 174 ? -44.092 -33.674 -5.165 1.00 63.20 174 LEU H C 1
ATOM 15978 O O . LEU H 2 174 ? -44.196 -33.754 -3.945 1.00 63.30 174 LEU H O 1
ATOM 15983 N N . GLN H 2 175 ? -44.514 -34.643 -5.989 1.00 64.02 175 GLN H N 1
ATOM 15984 C CA . GLN H 2 175 ? -45.024 -35.907 -5.477 1.00 65.08 175 GLN H CA 1
ATOM 15985 C C . GLN H 2 175 ? -44.046 -37.012 -5.854 1.00 66.33 175 GLN H C 1
ATOM 15986 O O . GLN H 2 175 ? -43.983 -37.405 -7.016 1.00 66.92 175 GLN H O 1
ATOM 15992 N N . LYS H 2 176 ? -43.230 -37.449 -4.899 1.00 66.71 176 LYS H N 1
ATOM 15993 C CA . LYS H 2 176 ? -42.273 -38.524 -5.134 1.00 67.68 176 LYS H CA 1
ATOM 15994 C C . LYS H 2 176 ? -43.022 -39.866 -5.200 1.00 69.08 176 LYS H C 1
ATOM 15995 O O . LYS H 2 176 ? -44.114 -39.992 -4.640 1.00 69.32 176 LYS H O 1
ATOM 16001 N N . PRO H 2 177 ? -42.475 -40.876 -5.898 1.00 69.83 177 PRO H N 1
ATOM 16002 C CA . PRO H 2 177 ? -43.171 -42.172 -5.979 1.00 70.54 177 PRO H CA 1
ATOM 16003 C C . PRO H 2 177 ? -43.522 -42.776 -4.615 1.00 71.73 177 PRO H C 1
ATOM 16004 O O . PRO H 2 177 ? -42.706 -42.768 -3.687 1.00 71.98 177 PRO H O 1
ATOM 16008 N N . GLY H 2 178 ? -44.759 -43.257 -4.502 1.00 72.15 178 GLY H N 1
ATOM 16009 C CA . GLY H 2 178 ? -45.276 -43.867 -3.282 1.00 72.81 178 GLY H CA 1
ATOM 16010 C C . GLY H 2 178 ? -45.411 -42.901 -2.124 1.00 73.47 178 GLY H C 1
ATOM 16011 O O . GLY H 2 178 ? -45.445 -43.326 -0.969 1.00 74.23 178 GLY H O 1
ATOM 16012 N N . GLN H 2 179 ? -45.465 -41.585 -2.419 1.00 72.68 179 GLN H N 1
ATOM 16013 C CA . GLN H 2 179 ? -45.564 -40.541 -1.400 1.00 72.10 179 GLN H CA 1
ATOM 16014 C C . GLN H 2 179 ? -46.681 -39.536 -1.721 1.00 70.85 179 GLN H C 1
ATOM 16015 O O . GLN H 2 179 ? -47.146 -39.440 -2.855 1.00 70.92 179 GLN H O 1
ATOM 16021 N N . SER H 2 180 ? -47.117 -38.806 -0.713 1.00 69.76 180 SER H N 1
ATOM 16022 C CA . SER H 2 180 ? -48.103 -37.749 -0.889 1.00 69.10 180 SER H CA 1
ATOM 16023 C C . SER H 2 180 ? -47.395 -36.511 -1.471 1.00 67.32 180 SER H C 1
ATOM 16024 O O . SER H 2 180 ? -46.178 -36.348 -1.280 1.00 67.09 180 SER H O 1
ATOM 16027 N N . PRO H 2 181 ? -48.137 -35.584 -2.122 1.00 65.72 181 PRO H N 1
ATOM 16028 C CA . PRO H 2 181 ? -47.497 -34.360 -2.610 1.00 64.89 181 PRO H CA 1
ATOM 16029 C C . PRO H 2 181 ? -46.868 -33.557 -1.463 1.00 64.35 181 PRO H C 1
ATOM 16030 O O . PRO H 2 181 ? -47.352 -33.610 -0.329 1.00 65.10 181 PRO H O 1
ATOM 16034 N N . GLN H 2 182 ? -45.750 -32.882 -1.728 1.00 63.01 182 GLN H N 1
ATOM 16035 C CA . GLN H 2 182 ? -45.082 -32.073 -0.717 1.00 61.96 182 GLN H CA 1
ATOM 16036 C C . GLN H 2 182 ? -44.825 -30.670 -1.259 1.00 61.59 182 GLN H C 1
ATOM 16037 O O . GLN H 2 182 ? -44.460 -30.516 -2.423 1.00 61.84 182 GLN H O 1
ATOM 16042 N N . LEU H 2 183 ? -45.084 -29.642 -0.441 1.00 60.81 183 LEU H N 1
ATOM 16043 C CA . LEU H 2 183 ? -44.904 -28.257 -0.865 1.00 60.23 183 LEU H CA 1
ATOM 16044 C C . LEU H 2 183 ? -43.437 -27.896 -0.987 1.00 60.86 183 LEU H C 1
ATOM 16045 O O . LEU H 2 183 ? -42.661 -28.129 -0.065 1.00 61.10 183 LEU H O 1
ATOM 16050 N N . LEU H 2 184 ? -43.053 -27.331 -2.126 1.00 61.22 184 LEU H N 1
ATOM 16051 C CA . LEU H 2 184 ? -41.672 -26.917 -2.361 1.00 61.53 184 LEU H CA 1
ATOM 16052 C C . LEU H 2 184 ? -41.543 -25.409 -2.284 1.00 61.37 184 LEU H C 1
ATOM 16053 O O . LEU H 2 184 ? -40.621 -24.903 -1.649 1.00 61.18 184 LEU H O 1
ATOM 16058 N N . ILE H 2 185 ? -42.424 -24.688 -2.997 1.00 61.30 185 ILE H N 1
ATOM 16059 C CA . ILE H 2 185 ? -42.363 -23.238 -3.088 1.00 61.14 185 ILE H CA 1
ATOM 16060 C C . ILE H 2 185 ? -43.744 -22.627 -2.865 1.00 60.74 185 ILE H C 1
ATOM 16061 O O . ILE H 2 185 ? -44.720 -23.074 -3.456 1.00 60.91 185 ILE H O 1
ATOM 16066 N N . SER H 2 186 ? -43.812 -21.618 -1.995 1.00 60.20 186 SER H N 1
ATOM 16067 C CA . SER H 2 186 ? -45.034 -20.900 -1.649 1.00 60.61 186 SER H CA 1
ATOM 16068 C C . SER H 2 186 ? -45.011 -19.486 -2.189 1.00 60.47 186 SER H C 1
ATOM 16069 O O . SER H 2 186 ? -43.969 -18.837 -2.170 1.00 60.78 186 SER H O 1
ATOM 16072 N N . GLU H 2 187 ? -46.176 -18.979 -2.593 1.00 60.27 187 GLU H N 1
ATOM 16073 C CA . GLU H 2 187 ? -46.358 -17.621 -3.085 1.00 61.19 187 GLU H CA 1
ATOM 16074 C C . GLU H 2 187 ? -45.252 -17.144 -4.050 1.00 61.36 187 GLU H C 1
ATOM 16075 O O . GLU H 2 187 ? -44.556 -16.170 -3.764 1.00 61.49 187 GLU H O 1
ATOM 16081 N N . VAL H 2 188 ? -45.097 -17.866 -5.181 1.00 61.17 188 VAL H N 1
ATOM 16082 C CA . VAL H 2 188 ? -44.163 -17.641 -6.285 1.00 61.25 188 VAL H CA 1
ATOM 16083 C C . VAL H 2 188 ? -42.728 -18.102 -5.997 1.00 62.51 188 VAL H C 1
ATOM 16084 O O . VAL H 2 188 ? -42.204 -18.892 -6.781 1.00 62.75 188 VAL H O 1
ATOM 16088 N N . SER H 2 189 ? -42.068 -17.580 -4.947 1.00 63.34 189 SER H N 1
ATOM 16089 C CA . SER H 2 189 ? -40.640 -17.869 -4.750 1.00 64.25 189 SER H CA 1
ATOM 16090 C C . SER H 2 189 ? -40.142 -18.269 -3.355 1.00 65.51 189 SER H C 1
ATOM 16091 O O . SER H 2 189 ? -38.926 -18.403 -3.209 1.00 66.40 189 SER H O 1
ATOM 16094 N N . SER H 2 190 ? -41.010 -18.419 -2.346 1.00 65.05 190 SER H N 1
ATOM 16095 C CA . SER H 2 190 ? -40.539 -18.760 -1.001 1.00 65.30 190 SER H CA 1
ATOM 16096 C C . SER H 2 190 ? -40.322 -20.249 -0.855 1.00 65.62 190 SER H C 1
ATOM 16097 O O . SER H 2 190 ? -41.286 -20.997 -0.941 1.00 65.30 190 SER H O 1
ATOM 16100 N N . ARG H 2 191 ? -39.078 -20.690 -0.619 1.00 66.17 191 ARG H N 1
ATOM 16101 C CA . ARG H 2 191 ? -38.815 -22.115 -0.426 1.00 67.43 191 ARG H CA 1
ATOM 16102 C C . ARG H 2 191 ? -39.366 -22.588 0.912 1.00 68.12 191 ARG H C 1
ATOM 16103 O O . ARG H 2 191 ? -39.182 -21.925 1.936 1.00 68.35 191 ARG H O 1
ATOM 16111 N N . PHE H 2 192 ? -40.039 -23.732 0.908 1.00 68.28 192 PHE H N 1
ATOM 16112 C CA . PHE H 2 192 ? -40.564 -24.320 2.130 1.00 69.02 192 PHE H CA 1
ATOM 16113 C C . PHE H 2 192 ? -39.375 -24.830 2.995 1.00 71.00 192 PHE H C 1
ATOM 16114 O O . PHE H 2 192 ? -38.284 -25.076 2.465 1.00 71.28 192 PHE H O 1
ATOM 16122 N N . SER H 2 193 ? -39.564 -24.953 4.324 1.00 72.26 193 SER H N 1
ATOM 16123 C CA . SER H 2 193 ? -38.494 -25.451 5.203 1.00 73.65 193 SER H CA 1
ATOM 16124 C C . SER H 2 193 ? -38.062 -26.874 4.803 1.00 73.97 193 SER H C 1
ATOM 16125 O O . SER H 2 193 ? -38.902 -27.731 4.523 1.00 73.78 193 SER H O 1
ATOM 16128 N N . GLY H 2 194 ? -36.757 -27.080 4.709 1.00 74.20 194 GLY H N 1
ATOM 16129 C CA . GLY H 2 194 ? -36.208 -28.362 4.287 1.00 75.05 194 GLY H CA 1
ATOM 16130 C C . GLY H 2 194 ? -35.931 -28.454 2.795 1.00 75.81 194 GLY H C 1
ATOM 16131 O O . GLY H 2 194 ? -35.236 -29.371 2.349 1.00 75.90 194 GLY H O 1
ATOM 16132 N N . VAL H 2 195 ? -36.474 -27.508 2.001 1.00 76.06 195 VAL H N 1
ATOM 16133 C CA . VAL H 2 195 ? -36.282 -27.507 0.555 1.00 76.50 195 VAL H CA 1
ATOM 16134 C C . VAL H 2 195 ? -34.916 -26.930 0.199 1.00 77.41 195 VAL H C 1
ATOM 16135 O O . VAL H 2 195 ? -34.605 -25.797 0.568 1.00 77.95 195 VAL H O 1
ATOM 16139 N N . PRO H 2 196 ? -34.060 -27.718 -0.469 1.00 77.57 196 PRO H N 1
ATOM 16140 C CA . PRO H 2 196 ? -32.719 -27.218 -0.811 1.00 78.25 196 PRO H CA 1
ATOM 16141 C C . PRO H 2 196 ? -32.706 -26.022 -1.770 1.00 79.12 196 PRO H C 1
ATOM 16142 O O . PRO H 2 196 ? -33.635 -25.848 -2.557 1.00 79.31 196 PRO H O 1
ATOM 16146 N N . ASP H 2 197 ? -31.630 -25.213 -1.717 1.00 79.43 197 ASP H N 1
ATOM 16147 C CA . ASP H 2 197 ? -31.464 -24.015 -2.545 1.00 80.28 197 ASP H CA 1
ATOM 16148 C C . ASP H 2 197 ? -31.460 -24.274 -4.069 1.00 80.03 197 ASP H C 1
ATOM 16149 O O . ASP H 2 197 ? -31.590 -23.317 -4.833 1.00 80.07 197 ASP H O 1
ATOM 16154 N N . ARG H 2 198 ? -31.357 -25.554 -4.504 1.00 79.59 198 ARG H N 1
ATOM 16155 C CA . ARG H 2 198 ? -31.433 -25.959 -5.919 1.00 79.58 198 ARG H CA 1
ATOM 16156 C C . ARG H 2 198 ? -32.778 -25.545 -6.535 1.00 78.75 198 ARG H C 1
ATOM 16157 O O . ARG H 2 198 ? -32.862 -25.255 -7.731 1.00 79.50 198 ARG H O 1
ATOM 16165 N N . PHE H 2 199 ? -33.833 -25.575 -5.729 1.00 76.94 199 PHE H N 1
ATOM 16166 C CA . PHE H 2 199 ? -35.159 -25.228 -6.177 1.00 75.87 199 PHE H CA 1
ATOM 16167 C C . PHE H 2 199 ? -35.364 -23.728 -6.051 1.00 75.32 199 PHE H C 1
ATOM 16168 O O . PHE H 2 199 ? -34.962 -23.122 -5.058 1.00 75.41 199 PHE H O 1
ATOM 16176 N N . SER H 2 200 ? -35.951 -23.119 -7.079 1.00 74.44 200 SER H N 1
ATOM 16177 C CA . SER H 2 200 ? -36.234 -21.687 -7.070 1.00 73.80 200 SER H CA 1
ATOM 16178 C C . SER H 2 200 ? -37.471 -21.392 -7.913 1.00 72.08 200 SER H C 1
ATOM 16179 O O . SER H 2 200 ? -37.721 -22.054 -8.923 1.00 71.88 200 SER H O 1
ATOM 16182 N N . GLY H 2 201 ? -38.246 -20.418 -7.466 1.00 70.29 201 GLY H N 1
ATOM 16183 C CA . GLY H 2 201 ? -39.454 -20.033 -8.163 1.00 69.26 201 GLY H CA 1
ATOM 16184 C C . GLY H 2 201 ? -39.396 -18.601 -8.622 1.00 67.92 201 GLY H C 1
ATOM 16185 O O . GLY H 2 201 ? -38.758 -17.768 -7.984 1.00 68.36 201 GLY H O 1
ATOM 16186 N N . SER H 2 202 ? -40.041 -18.310 -9.738 1.00 66.35 202 SER H N 1
ATOM 16187 C CA . SER H 2 202 ? -40.090 -16.957 -10.273 1.00 65.33 202 SER H CA 1
ATOM 16188 C C . SER H 2 202 ? -41.383 -16.749 -11.062 1.00 64.02 202 SER H C 1
ATOM 16189 O O . SER H 2 202 ? -42.129 -17.702 -11.312 1.00 64.35 202 SER H O 1
ATOM 16192 N N . GLY H 2 203 ? -41.669 -15.499 -11.396 1.00 62.56 203 GLY H N 1
ATOM 16193 C CA . GLY H 2 203 ? -42.852 -15.178 -12.168 1.00 61.83 203 GLY H CA 1
ATOM 16194 C C . GLY H 2 203 ? -43.720 -14.129 -11.528 1.00 60.77 203 GLY H C 1
ATOM 16195 O O . GLY H 2 203 ? -43.453 -13.679 -10.422 1.00 60.37 203 GLY H O 1
ATOM 16196 N N . SER H 2 204 ? -44.758 -13.730 -12.243 1.00 60.32 204 SER H N 1
ATOM 16197 C CA . SER H 2 204 ? -45.722 -12.732 -11.807 1.00 60.20 204 SER H CA 1
ATOM 16198 C C . SER H 2 204 ? -46.952 -12.802 -12.714 1.00 59.86 204 SER H C 1
ATOM 16199 O O . SER H 2 204 ? -46.860 -13.281 -13.847 1.00 59.91 204 SER H O 1
ATOM 16202 N N . GLY H 2 205 ? -48.087 -12.345 -12.201 1.00 59.35 205 GLY H N 1
ATOM 16203 C CA . GLY H 2 205 ? -49.329 -12.318 -12.956 1.00 59.41 205 GLY H CA 1
ATOM 16204 C C . GLY H 2 205 ? -49.821 -13.680 -13.392 1.00 59.38 205 GLY H C 1
ATOM 16205 O O . GLY H 2 205 ? -50.440 -14.394 -12.599 1.00 59.30 205 GLY H O 1
ATOM 16206 N N . THR H 2 206 ? -49.526 -14.054 -14.650 1.00 59.09 206 THR H N 1
ATOM 16207 C CA . THR H 2 206 ? -49.984 -15.306 -15.238 1.00 59.66 206 THR H CA 1
ATOM 16208 C C . THR H 2 206 ? -48.891 -16.283 -15.608 1.00 60.46 206 THR H C 1
ATOM 16209 O O . THR H 2 206 ? -49.227 -17.415 -15.918 1.00 60.86 206 THR H O 1
ATOM 16213 N N . THR H 2 207 ? -47.611 -15.881 -15.619 1.00 60.63 207 THR H N 1
ATOM 16214 C CA . THR H 2 207 ? -46.558 -16.829 -16.021 1.00 60.99 207 THR H CA 1
ATOM 16215 C C . THR H 2 207 ? -45.593 -17.042 -14.878 1.00 60.39 207 THR H C 1
ATOM 16216 O O . THR H 2 207 ? -45.154 -16.079 -14.240 1.00 60.58 207 THR H O 1
ATOM 16220 N N . PHE H 2 208 ? -45.306 -18.321 -14.584 1.00 59.63 208 PHE H N 1
ATOM 16221 C CA . PHE H 2 208 ? -44.464 -18.734 -13.452 1.00 59.31 208 PHE H CA 1
ATOM 16222 C C . PHE H 2 208 ? -43.501 -19.839 -13.853 1.00 61.06 208 PHE H C 1
ATOM 16223 O O . PHE H 2 208 ? -43.796 -20.605 -14.768 1.00 60.68 208 PHE H O 1
ATOM 16231 N N . THR H 2 209 ? -42.342 -19.918 -13.184 1.00 62.52 209 THR H N 1
ATOM 16232 C CA . THR H 2 209 ? -41.338 -20.927 -13.527 1.00 64.18 209 THR H CA 1
ATOM 16233 C C . THR H 2 209 ? -40.677 -21.513 -12.281 1.00 65.64 209 THR H C 1
ATOM 16234 O O . THR H 2 209 ? -40.321 -20.786 -11.360 1.00 65.16 209 THR H O 1
ATOM 16238 N N . LEU H 2 210 ? -40.492 -22.837 -12.279 1.00 67.10 210 LEU H N 1
ATOM 16239 C CA . LEU H 2 210 ? -39.782 -23.582 -11.256 1.00 68.38 210 LEU H CA 1
ATOM 16240 C C . LEU H 2 210 ? -38.470 -24.047 -11.891 1.00 70.04 210 LEU H C 1
ATOM 16241 O O . LEU H 2 210 ? -38.480 -24.617 -12.979 1.00 70.09 210 LEU H O 1
ATOM 16246 N N . LYS H 2 211 ? -37.345 -23.780 -11.229 1.00 71.43 211 LYS H N 1
ATOM 16247 C CA . LYS H 2 211 ? -36.048 -24.191 -11.734 1.00 73.40 211 LYS H CA 1
ATOM 16248 C C . LYS H 2 211 ? -35.318 -25.064 -10.726 1.00 75.44 211 LYS H C 1
ATOM 16249 O O . LYS H 2 211 ? -35.403 -24.848 -9.512 1.00 76.23 211 LYS H O 1
ATOM 16255 N N . ILE H 2 212 ? -34.633 -26.082 -11.228 1.00 76.20 212 ILE H N 1
ATOM 16256 C CA . ILE H 2 212 ? -33.827 -26.950 -10.391 1.00 77.64 212 ILE H CA 1
ATOM 16257 C C . ILE H 2 212 ? -32.433 -26.835 -10.987 1.00 79.41 212 ILE H C 1
ATOM 16258 O O . ILE H 2 212 ? -32.201 -27.339 -12.088 1.00 79.93 212 ILE H O 1
ATOM 16263 N N . SER H 2 213 ? -31.533 -26.087 -10.319 1.00 80.27 213 SER H N 1
ATOM 16264 C CA . SER H 2 213 ? -30.171 -25.832 -10.805 1.00 81.66 213 SER H CA 1
ATOM 16265 C C . SER H 2 213 ? -29.421 -27.100 -11.164 1.00 82.98 213 SER H C 1
ATOM 16266 O O . SER H 2 213 ? -28.677 -27.112 -12.136 1.00 83.33 213 SER H O 1
ATOM 16269 N N . ARG H 2 214 ? -29.613 -28.162 -10.387 1.00 83.79 214 ARG H N 1
ATOM 16270 C CA . ARG H 2 214 ? -29.007 -29.456 -10.653 1.00 85.14 214 ARG H CA 1
ATOM 16271 C C . ARG H 2 214 ? -29.964 -30.537 -10.172 1.00 85.68 214 ARG H C 1
ATOM 16272 O O . ARG H 2 214 ? -30.504 -30.429 -9.068 1.00 85.98 214 ARG H O 1
ATOM 16280 N N . VAL H 2 215 ? -30.250 -31.530 -11.024 1.00 85.65 215 VAL H N 1
ATOM 16281 C CA . VAL H 2 215 ? -31.216 -32.560 -10.656 1.00 86.31 215 VAL H CA 1
ATOM 16282 C C . VAL H 2 215 ? -30.565 -33.761 -9.946 1.00 86.59 215 VAL H C 1
ATOM 16283 O O . VAL H 2 215 ? -29.744 -34.480 -10.513 1.00 86.72 215 VAL H O 1
ATOM 16287 N N . GLU H 2 216 ? -30.959 -33.958 -8.688 1.00 86.49 216 GLU H N 1
ATOM 16288 C CA . GLU H 2 216 ? -30.534 -35.063 -7.834 1.00 86.79 216 GLU H CA 1
ATOM 16289 C C . GLU H 2 216 ? -31.475 -36.268 -8.033 1.00 86.77 216 GLU H C 1
ATOM 16290 O O . GLU H 2 216 ? -32.609 -36.115 -8.500 1.00 87.02 216 GLU H O 1
ATOM 16296 N N . ALA H 2 217 ? -31.015 -37.466 -7.646 1.00 86.26 217 ALA H N 1
ATOM 16297 C CA . ALA H 2 217 ? -31.817 -38.684 -7.733 1.00 86.09 217 ALA H CA 1
ATOM 16298 C C . ALA H 2 217 ? -33.129 -38.547 -6.943 1.00 85.60 217 ALA H C 1
ATOM 16299 O O . ALA H 2 217 ? -34.161 -39.060 -7.369 1.00 85.68 217 ALA H O 1
ATOM 16301 N N . GLU H 2 218 ? -33.076 -37.818 -5.814 1.00 84.99 218 GLU H N 1
ATOM 16302 C CA . GLU H 2 218 ? -34.178 -37.525 -4.884 1.00 84.94 218 GLU H CA 1
ATOM 16303 C C . GLU H 2 218 ? -35.287 -36.664 -5.520 1.00 84.00 218 GLU H C 1
ATOM 16304 O O . GLU H 2 218 ? -36.408 -36.665 -5.027 1.00 84.13 218 GLU H O 1
ATOM 16310 N N . ASP H 2 219 ? -34.956 -35.882 -6.560 1.00 82.77 219 ASP H N 1
ATOM 16311 C CA . ASP H 2 219 ? -35.903 -34.981 -7.227 1.00 81.87 219 ASP H CA 1
ATOM 16312 C C . ASP H 2 219 ? -36.881 -35.667 -8.196 1.00 80.31 219 ASP H C 1
ATOM 16313 O O . ASP H 2 219 ? -37.715 -34.995 -8.800 1.00 80.32 219 ASP H O 1
ATOM 16318 N N . VAL H 2 220 ? -36.786 -36.989 -8.336 1.00 78.62 220 VAL H N 1
ATOM 16319 C CA . VAL H 2 220 ? -37.662 -37.753 -9.205 1.00 77.41 220 VAL H CA 1
ATOM 16320 C C . VAL H 2 220 ? -39.107 -37.744 -8.689 1.00 76.02 220 VAL H C 1
ATOM 16321 O O . VAL H 2 220 ? -39.352 -37.856 -7.482 1.00 76.23 220 VAL H O 1
ATOM 16325 N N . GLY H 2 221 ? -40.044 -37.569 -9.607 1.00 74.18 221 GLY H N 1
ATOM 16326 C CA . GLY H 2 221 ? -41.457 -37.580 -9.267 1.00 73.13 221 GLY H CA 1
ATOM 16327 C C . GLY H 2 221 ? -42.270 -36.692 -10.175 1.00 71.55 221 GLY H C 1
ATOM 16328 O O . GLY H 2 221 ? -41.820 -36.347 -11.263 1.00 71.71 221 GLY H O 1
ATOM 16329 N N . VAL H 2 222 ? -43.473 -36.317 -9.741 1.00 70.14 222 VAL H N 1
ATOM 16330 C CA . VAL H 2 222 ? -44.317 -35.431 -10.535 1.00 69.22 222 VAL H CA 1
ATOM 16331 C C . VAL H 2 222 ? -44.475 -34.071 -9.872 1.00 68.45 222 VAL H C 1
ATOM 16332 O O . VAL H 2 222 ? -44.932 -33.967 -8.733 1.00 68.48 222 VAL H O 1
ATOM 16336 N N . TYR H 2 223 ? -44.109 -33.026 -10.596 1.00 67.44 223 TYR H N 1
ATOM 16337 C CA . TYR H 2 223 ? -44.217 -31.663 -10.109 1.00 66.66 223 TYR H CA 1
ATOM 16338 C C . TYR H 2 223 ? -45.554 -31.095 -10.518 1.00 65.43 223 TYR H C 1
ATOM 16339 O O . TYR H 2 223 ? -45.958 -31.279 -11.658 1.00 65.60 223 TYR H O 1
ATOM 16348 N N . TYR H 2 224 ? -46.252 -30.415 -9.603 1.00 64.08 224 TYR H N 1
ATOM 16349 C CA . TYR H 2 224 ? -47.543 -29.816 -9.923 1.00 62.83 224 TYR H CA 1
ATOM 16350 C C . TYR H 2 224 ? -47.613 -28.400 -9.428 1.00 61.92 224 TYR H C 1
ATOM 16351 O O . TYR H 2 224 ? -47.398 -28.160 -8.237 1.00 62.23 224 TYR H O 1
ATOM 16360 N N . CYS H 2 225 ? -48.017 -27.478 -10.301 1.00 60.56 225 CYS H N 1
ATOM 16361 C CA . CYS H 2 225 ? -48.272 -26.115 -9.880 1.00 60.04 225 CYS H CA 1
ATOM 16362 C C . CYS H 2 225 ? -49.688 -26.055 -9.288 1.00 58.14 225 CYS H C 1
ATOM 16363 O O . CYS H 2 225 ? -50.587 -26.786 -9.720 1.00 58.22 225 CYS H O 1
ATOM 16366 N N . MET H 2 226 ? -49.862 -25.258 -8.254 1.00 56.47 226 MET H N 1
ATOM 16367 C CA . MET H 2 226 ? -51.163 -25.083 -7.626 1.00 55.83 226 MET H CA 1
ATOM 16368 C C . MET H 2 226 ? -51.396 -23.608 -7.463 1.00 55.94 226 MET H C 1
ATOM 16369 O O . MET H 2 226 ? -50.472 -22.834 -7.168 1.00 55.72 226 MET H O 1
ATOM 16374 N N . GLN H 2 227 ? -52.639 -23.211 -7.667 1.00 55.61 227 GLN H N 1
ATOM 16375 C CA . GLN H 2 227 ? -53.023 -21.829 -7.493 1.00 55.13 227 GLN H CA 1
ATOM 16376 C C . GLN H 2 227 ? -54.014 -21.696 -6.304 1.00 54.67 227 GLN H C 1
ATOM 16377 O O . GLN H 2 227 ? -54.896 -22.540 -6.132 1.00 53.82 227 GLN H O 1
ATOM 16383 N N . ALA H 2 228 ? -53.882 -20.609 -5.522 1.00 54.94 228 ALA H N 1
ATOM 16384 C CA . ALA H 2 228 ? -54.796 -20.315 -4.414 1.00 55.29 228 ALA H CA 1
ATOM 16385 C C . ALA H 2 228 ? -55.382 -18.887 -4.504 1.00 56.04 228 ALA H C 1
ATOM 16386 O O . ALA H 2 228 ? -55.782 -18.340 -3.479 1.00 56.21 228 ALA H O 1
ATOM 16388 N N . LYS H 2 229 ? -55.423 -18.288 -5.720 1.00 56.45 229 LYS H N 1
ATOM 16389 C CA . LYS H 2 229 ? -56.019 -16.968 -5.941 1.00 56.83 229 LYS H CA 1
ATOM 16390 C C . LYS H 2 229 ? -57.542 -17.124 -5.820 1.00 56.90 229 LYS H C 1
ATOM 16391 O O . LYS H 2 229 ? -58.200 -16.332 -5.160 1.00 57.62 229 LYS H O 1
ATOM 16397 N N . ASP H 2 230 ? -58.080 -18.152 -6.448 1.00 56.46 230 ASP H N 1
ATOM 16398 C CA . ASP H 2 230 ? -59.460 -18.614 -6.390 1.00 56.85 230 ASP H CA 1
ATOM 16399 C C . ASP H 2 230 ? -59.284 -20.100 -5.933 1.00 55.98 230 ASP H C 1
ATOM 16400 O O . ASP H 2 230 ? -59.137 -20.993 -6.772 1.00 56.08 230 ASP H O 1
ATOM 16405 N N . PRO H 2 231 ? -59.098 -20.337 -4.607 1.00 55.17 231 PRO H N 1
ATOM 16406 C CA . PRO H 2 231 ? -58.753 -21.703 -4.143 1.00 54.56 231 PRO H CA 1
ATOM 16407 C C . PRO H 2 231 ? -59.731 -22.793 -4.576 1.00 54.45 231 PRO H C 1
ATOM 16408 O O . PRO H 2 231 ? -60.912 -22.619 -4.315 1.00 55.31 231 PRO H O 1
ATOM 16412 N N . TYR H 2 232 ? -59.300 -23.893 -5.248 1.00 53.51 232 TYR H N 1
ATOM 16413 C CA . TYR H 2 232 ? -57.940 -24.251 -5.693 1.00 53.38 232 TYR H CA 1
ATOM 16414 C C . TYR H 2 232 ? -58.000 -24.920 -7.069 1.00 53.86 232 TYR H C 1
ATOM 16415 O O . TYR H 2 232 ? -58.996 -25.567 -7.413 1.00 54.26 232 TYR H O 1
ATOM 16424 N N . SER H 2 233 ? -56.892 -24.864 -7.802 1.00 53.62 233 SER H N 1
ATOM 16425 C CA . SER H 2 233 ? -56.748 -25.551 -9.078 1.00 54.63 233 SER H CA 1
ATOM 16426 C C . SER H 2 233 ? -55.277 -25.891 -9.320 1.00 55.49 233 SER H C 1
ATOM 16427 O O . SER H 2 233 ? -54.384 -25.226 -8.788 1.00 56.83 233 SER H O 1
ATOM 16430 N N . PHE H 2 234 ? -55.027 -26.961 -10.059 1.00 54.76 234 PHE H N 1
ATOM 16431 C CA . PHE H 2 234 ? -53.678 -27.461 -10.264 1.00 54.72 234 PHE H CA 1
ATOM 16432 C C . PHE H 2 234 ? -53.343 -27.656 -11.749 1.00 56.44 234 PHE H C 1
ATOM 16433 O O . PHE H 2 234 ? -54.230 -27.698 -12.609 1.00 56.34 234 PHE H O 1
ATOM 16441 N N . GLY H 2 235 ? -52.052 -27.758 -12.033 1.00 57.76 235 GLY H N 1
ATOM 16442 C CA . GLY H 2 235 ? -51.570 -28.063 -13.368 1.00 59.63 235 GLY H CA 1
ATOM 16443 C C . GLY H 2 235 ? -51.629 -29.569 -13.596 1.00 61.87 235 GLY H C 1
ATOM 16444 O O . GLY H 2 235 ? -51.797 -30.353 -12.641 1.00 61.60 235 GLY H O 1
ATOM 16445 N N . GLN H 2 236 ? -51.497 -29.987 -14.874 1.00 63.55 236 GLN H N 1
ATOM 16446 C CA . GLN H 2 236 ? -51.550 -31.400 -15.283 1.00 65.89 236 GLN H CA 1
ATOM 16447 C C . GLN H 2 236 ? -50.395 -32.239 -14.707 1.00 67.51 236 GLN H C 1
ATOM 16448 O O . GLN H 2 236 ? -50.523 -33.458 -14.561 1.00 67.89 236 GLN H O 1
ATOM 16454 N N . GLY H 2 237 ? -49.269 -31.593 -14.434 1.00 68.15 237 GLY H N 1
ATOM 16455 C CA . GLY H 2 237 ? -48.104 -32.273 -13.898 1.00 69.51 237 GLY H CA 1
ATOM 16456 C C . GLY H 2 237 ? -46.941 -32.373 -14.856 1.00 71.15 237 GLY H C 1
ATOM 16457 O O . GLY H 2 237 ? -47.121 -32.357 -16.075 1.00 70.94 237 GLY H O 1
ATOM 16458 N N . THR H 2 238 ? -45.732 -32.437 -14.301 1.00 72.41 238 THR H N 1
ATOM 16459 C CA . THR H 2 238 ? -44.514 -32.607 -15.076 1.00 73.80 238 THR H CA 1
ATOM 16460 C C . THR H 2 238 ? -43.763 -33.754 -14.443 1.00 75.67 238 THR H C 1
ATOM 16461 O O . THR H 2 238 ? -43.231 -33.610 -13.343 1.00 74.98 238 THR H O 1
ATOM 16465 N N . LYS H 2 239 ? -43.758 -34.912 -15.120 1.00 77.76 239 LYS H N 1
ATOM 16466 C CA . LYS H 2 239 ? -43.066 -36.089 -14.627 1.00 80.25 239 LYS H CA 1
ATOM 16467 C C . LYS H 2 239 ? -41.591 -35.911 -14.894 1.00 82.41 239 LYS H C 1
ATOM 16468 O O . LYS H 2 239 ? -41.208 -35.679 -16.031 1.00 82.59 239 LYS H O 1
ATOM 16474 N N . LEU H 2 240 ? -40.762 -35.984 -13.851 1.00 83.99 240 LEU H N 1
ATOM 16475 C CA . LEU H 2 240 ? -39.321 -35.822 -13.998 1.00 86.21 240 LEU H CA 1
ATOM 16476 C C . LEU H 2 240 ? -38.599 -37.146 -13.768 1.00 88.76 240 LEU H C 1
ATOM 16477 O O . LEU H 2 240 ? -38.783 -37.781 -12.734 1.00 88.99 240 LEU H O 1
ATOM 16482 N N . GLU H 2 241 ? -37.775 -37.562 -14.734 1.00 90.50 241 GLU H N 1
ATOM 16483 C CA . GLU H 2 241 ? -37.015 -38.802 -14.632 1.00 92.36 241 GLU H CA 1
ATOM 16484 C C . GLU H 2 241 ? -35.519 -38.524 -14.731 1.00 93.80 241 GLU H C 1
ATOM 16485 O O . GLU H 2 241 ? -35.111 -37.567 -15.392 1.00 93.53 241 GLU H O 1
ATOM 16491 N N . ILE H 2 242 ? -34.695 -39.372 -14.088 1.00 95.14 242 ILE H N 1
ATOM 16492 C CA . ILE H 2 242 ? -33.240 -39.240 -14.172 1.00 96.75 242 ILE H CA 1
ATOM 16493 C C . ILE H 2 242 ? -32.642 -40.309 -15.105 1.00 97.97 242 ILE H C 1
ATOM 16494 O O . ILE H 2 242 ? -32.584 -41.493 -14.756 1.00 98.04 242 ILE H O 1
ATOM 16499 N N . LYS H 2 243 ? -32.238 -39.867 -16.307 1.00 98.72 243 LYS H N 1
ATOM 16500 C CA . LYS H 2 243 ? -31.590 -40.635 -17.377 1.00 100.08 243 LYS H CA 1
ATOM 16501 C C . LYS H 2 243 ? -31.376 -39.688 -18.561 1.00 101.06 243 LYS H C 1
ATOM 16502 O O . LYS H 2 243 ? -30.224 -39.561 -19.028 1.00 101.45 243 LYS H O 1
#

Foldseek 3Di:
DLLVQKDWFDLAQLDIDIDSLVLLLLLLLLLLLQQLLQQQDPVRNVCVVVSVVLSVVLVVQLVVLLVQLVVLRSQLSVLLVPLQPDHVVSVVSNVVSVVVSSVSCVVCVVSSVVSSVVSVVNSVVSLVVRDDPALAFRARSSVVVSCVPPPVVVLVVLVVDDLVVLLVVLVVLLVVLVVVLVPPPDSLSSSSVVLSVVLVVLSVLLVVLVVQQVVLSVVLVVLSVVRHPGTHRNVVNSVSSSVNSSSRSSNVSSSVSNVSSSSRNVNSSVSSVVSVCCCPPVND/DAKAKDAAEEAEAQAKDKMKIADPVFAPPQAKKWKWWADPQFDIDTAWIARVVVRDIDGAPVQPPQWDWDDDDRGRMIMIMGGRDDQRPQTFMKIWRPQDPLDTYIYLTYGYGHCHDKAKAKPDQEAEEAFFDKDKIKIFIPWFQQDPVGFRAKWKWFAAPSGDIDTQAGRFFRGHPPRDPQWGKHDGTTMIMIMGNGHDQRRFGWMKMWGDSVPTDIYGTYGYDHD/DLLVQKDWFDLAQLDIDIDSLVLLLLLLLLLLLQQLLQLLDPVSNVCVVVSVVVSVVLVVQLVVLLVQLVVLRSQLSVLLVPLQPDHVVSVVSNVVSVVVSSVSCVVCVVSSVVSSVVSVVNSVVSLVVRDDPALAFRASSSVVVSCVPPPVVVLVVLVVDDLVVLLVVLVVLLVVLVVVLVVVPPSLNSSSVVLSVVLVVLSVLLVVLNVQQVVLSVVLVVLSVVRHPGTHRNVVNSVSSSVNSSSRSSNVSSSVSNVSSSSRSVNSSVSSVVSVCCVPVPVD/DAKAKDAAEEAEAQAKDKMKIFDPVWAPPQAKKWKWWADVLFDIDTAWIARQVVRDIDGAPVQPPQWDWDADPRGHMIMIMGGRDDQRPQTFMKIWRPQDPLDTYIYLTYGYGHCHDKAKAKPDQEAEEAFFAKDKIKIFIPWFQQDPVGFRAKWKWFAAPSGDIDTQAGRFFRGHPPRDPQWGKHDGTTMIMIMGNGDDQRRFGWMKIWGDSVPTYIYGTYGYDYD/DQLVQKDWFDLAQLDIDIDSLVLLLLLLLLLLLQQLLQQQDPVRNVCVVVSVVLSVVLVVQLVVLLVQLVVLRSQLSVLLVPLQPDHVVSVVSNVVSVVVSSVSCVVCVVSSVVSSVVSVVNSVVSLVVRDDPALAFRARSSLVVSCVVPPVVVLVVLVVDDLVVLLVVLVVLLVVLVVVLVVVPPSLSSSSVVLSVLLVVLSVLLVVLNVQLVVLSCVLVVLSVVRHPGGHRNVVNSVSSSVNSSSRSSNVSSSVSSVSSSSRNVNSSVSSVVSVVVVVVVD/DAKAKDAAEEAEAQAKDKMKIADPVQAPPQAKKWKWWADPQFDIDTAWIARQVVRDIDGAPVQPPQWDWDDDDRRRMIMIMGGRDDQRPQTFMKIWRPQDPLDTYIYLTYGYGHCHDKAKAKPDQEAEDDFFAKDKIKIFIPWFQQDPVGFRAKWKWFAAPSGDIDTQAGRFFRGHPPHDPQWGKHDGTTMIMIMGHGDDQRRFGWMKMWGDSVPTDIYRTYGYDD/DVQKDWFDLAQLDIDIDNLVLLLLLLLLLLLQQLLQLLDPVRNVCVVVSVVVSVVLVVQLVVLLVVLVVLRSQLSVLLVPLQPDHVVSVVSNVVSVVVSVVSCVVCVVSSVVSSVVSVVNSVVSLVVRDDPALAFRASRSVVVSCVPPPVVVLVVLVVDDLVVLLVVLVVLLVVLVVVLVPDPSLNSSSVVLSVLLVVLSVLLVVLNVQLVVLSVVLVVLSVVRHPGTHRNVVNSVSSSVNSSSRSSNVSSSVSSVSSSSRNVNSSVSSVVSVCCCVPVVD/DKAKDAAEEAEAQAKDKMKIADPVQAPPQAKKWKWWADPQFDIDTAWIARLVVRDIDGAPVQPPQWDWDDDNRRRMIMIMGGRDDQRPQTFMKIWRPQDPLDTDIYLTYGYGHCHDKAKAKPDQEAEEAFFAKDKIKIFIPWFQQDPVGFRAKWKWFAAPSGDIDTQAGRFFRGHPPHDPQWGKHDGTTMIMIMRNGDHQRRFGWMKMWGDSVPTDIYRTYGYHHD

GO terms:
  GO:0008201 heparin binding (F, IDA)
  GO:0005923 bicellular tight junction (C, IDA)
  GO:0020008 rhoptry (C, IDA)
  GO:0044409 symbiont entry into host (P, IDA)
  GO:0005515 protein binding (F, IPI)
  GO:0046789 host cell surface receptor binding (F, IPI)
  GO:0046718 symbiont entry into host cell (P, EXP)
  GO:0033644 host cell membrane (C, IDA)
  GO:0034591 rhoptry lumen (C, IDA)
  GO:0043655 host extracellular region (C, IDA)
  GO:0045177 apical part of cell (C, IDA)
  GO:0032991 protein-containing complex (C, IDA)
  GO:0005576 extracellular region (C, EXP)
  GO:0020002 host cell plasma membrane (C, EXP)
  GO:0044409 symbiont entry into host (P, IMP)

Nearest PDB structures (foldseek):
  8pww-assembly2_C  TM=9.919E-01  e=1.205E-36  Plasmodium falciparum 3D7
  8q5d-assembly1_A  TM=9.954E-01  e=3.418E-36  Plasmodium falciparum 3D7
  8rz2-assembly1_A  TM=9.940E-01  e=8.352E-36  Plasmodium falciparum
  8q5d-assembly2_D  TM=9.975E-01  e=1.759E-35  Plasmodium falciparum 3D7
  8qks-assembly5_M  TM=9.717E-01  e=1.043E-31  Plasmodium falciparum

InterPro domains:
  IPR041668 RBP-2-like, helical domain [PF18515] (297-505)

Sequence (2038 aa):
NIANSIDILQEKEGHLDFVIIPHYTFLDYYKHLSYNSIYHKSSTYGKYIAVDAFIKKINEAYDKVKSKCNDIKNDLIATIKKLEHPFKKMMDEYNTKKKKLIKCIKNHENDFNKICMDMKNYGTNLFEQLSCYNNNFCNTNGIRYHYDEYIHKLILSVKSKNLNKDLSDMTNILQQSELLLTNLNYIYIDTIKFIHKEMKHIFNRIEYHTKIINDKTKIIQDKIKLNIWRTFQKDELLKRILDMSNEYSLFITSDHLRQMLYNTFYSKEKHLNNIFHHLIYVLQVQLVQSGAEVKKPGSSVKVSCKASGGTFSSYAINWVRQAPGQGPEWLGGIIPILDRVNYAQKFQGRVTITADELGGTAYMELTSLRSEDTAMYYCARLADGPFDYWGQGTQVIVSSNIVMTQTPLSLSVSPGQPASISCKSSQSLLHSDGQTYMYWYLQKPGQSPQLLISEVSSRFSGVPDRFSGSGSGTTFTLKISRVEAEDVGVYYCMQAKDPYSFGQGTKLEIKNIANSIDILQEKEGHLDFVIIPHYTFLDYYKHLSYNSIYHKSSTYGKYIAVDAFIKKINEAYDKVKSKCNDIKNDLIATIKKLEHPFKKMMDEYNTKKKKLIKCIKNHENDFNKICMDMKNYGTNLFEQLSCYNNNFCNTNGIRYHYDEYIHKLILSVKSKNLNKDLSDMTNILQQSELLLTNLNYIYIDTIKFIHKEMKHIFNRIEYHTKIINDKTKIIQDKIKLNIWRTFQKDELLKRILDMSNEYSLFITSDHLRQMLYNTFYSKEKHLNNIFHHLIYVLQVQLVQSGAEVKKPGSSVKVSCKASGGTFSSYAINWVRQAPGQGPEWLGGIIPILDRVNYAQKFQGRVTITADELGGTAYMELTSLRSEDTAMYYCARLADGPFDYWGQGTQVIVSSNIVMTQTPLSLSVSPGQPASSISCKSSQSLLHSDGQTYMYWYLQKPGQSPQLLISEVSSRFSGVPDRFSGSGSGTTFTLKISRVEAEDVGVYYCMQAKDPYSFGQGTKLEIKNIANSIDILQEKEGHLDFVIIPHYTFLDYYKHLSYNSIYHKSSTYGKYIAVDAFIKKINEAYDKVKSKCNDIKNDLIATIKKLEHPFKKMMDEYNTKKKKLIKCIKNHENDFNKICMDMKNYGTNLFEQLSCYNNNFCNTNGIRYHYDEYIHKLILSVKSKNLNKDLSDMTNILQQSELLLTNLNYIYIDTIKFIHKEMKHIFNRIEYHTKIINDKTKIIQDKIKLNIWRTFQKDELLKRILDMSNEYSLFITSDHLRQMLYNTFYSKEKHLNNIFHHLIYVLVQLVQSGAEVKKPGSSVKVSCKASGGTFSSYAINWVRQAPGQGPEWLGGIIPILDRVNYAQKFQGRVTITADELGGTAYMELTSLRSEDTAMYYCARLADGPFDYWGQGTQVIVSSNIVMTQTPLSLSVSPGQPASSISCKSSQSLLHSDGQTYMYWYLQKPGQSPQLLISEVSSRFSGVPDRFSGSGSGTTFTLKISRVEAEDVGVYYCMQAKDPYSFGQGTKLEIANSIDILQEKEGHLDFVIIPHYTFLDYYKHLSYNSIYHKSSTYGKYIAVDAFIKKINEAYDKVKSKCNDIKNDLIATIKKLEHPFKKMMDEYNTKKKKLIKCIKNHENDFNKICMDMKNYGTNLFEQLSCYNNNFCNTNGIRYHYDEYIHKLILSVKSKNLNKDLSDMTNILQQSELLLTNLYIYIDTIKFIHKEMKHIFNRIEYHTKIINDKTKIIQDKIKLNIWRTFQKDELLKRILDMSNEYSLFITSDHLRQMLYNTFYSKEKHLNNIFHHLIYVLQQLVQSGAEVKKPGSSVKVSCKASGGTFSSYAINWVRQAPGQGPEWLGGIIPILDRVNYAQKFQGRVTITADELGGTAYMELTSLRSEDTAMYYCARLADGPFDYWGQGTQVIVSSNIVMTQTPLSLSVSPGQPASSISCKSSQSLLHSDGQTYMYWYLQKPGQSPQLLISEVSSRFSGVPDRFSGSGSGTTFTLKISRVEAEDVGVYYCMQAKDPYSFGQGTKLEIK

B-factor: mean 72.12, std 14.76, range [28.31, 156.44]

Solvent-accessible surface area: 94802 Å² total; per-residue (Å²): 127,13,30,127,36,24,4,51,2,13,50,128,84,46,115,8,49,3,12,4,26,56,11,65,26,63,24,15,41,24,54,0,2,0,6,2,7,2,5,19,81,92,94,33,41,52,84,85,114,59,1,64,62,41,18,137,133,9,71,89,24,22,81,134,10,36,54,111,0,58,123,50,38,81,51,2,22,34,1,7,103,98,2,7,96,76,77,176,172,41,54,94,48,27,54,74,37,61,132,89,0,43,132,6,0,81,96,42,42,105,39,0,70,123,10,7,89,46,1,66,91,58,0,38,72,15,26,82,72,8,20,8,38,45,56,89,79,0,31,5,50,2,4,4,15,0,2,22,84,50,0,13,143,59,4,46,47,13,103,93,105,89,9,92,114,31,23,64,51,0,50,77,31,8,111,108,3,67,113,50,30,93,107,40,181,212,120,42,34,41,4,0,127,9,0,21,121,15,0,102,95,16,17,74,76,0,83,106,1,1,134,40,0,63,65,38,10,130,57,0,51,57,54,0,93,104,4,3,79,127,44,8,108,44,88,69,0,32,137,68,2,58,48,1,0,60,9,1,0,58,0,22,4,2,37,66,0,9,66,22,2,65,42,2,0,62,22,11,34,126,14,2,72,75,9,33,95,69,16,60,158,95,96,145,98,119,1,76,11,41,54,78,65,101,46,164,86,59,33,48,3,110,1,16,0,108,8,76,67,32,26,8,21,0,4,15,0,10,0,2,9,28,19,122,54,112,9,12,53,21,0,0,4,4,16,33,40,38,112,113,60,79,47,15,146,136,0,99,78,44,5,65,5,59,16,62,146,122,42,4,3,0,51,0,56,0,44,64,3,116,79,116,0,31,6,60,0,8,0,0,12,8,15,14,30,60,60,18,35,27,0,102,9,2,83,0,70,9,102,116,97,2,77,13,80,10,79,47,108,68,38,75,16,46,28,3,84,90,7,55,2,34,0,117,10,72,90,50,0,34,54,64,8,1,50,11,35,0,4,0,1,4,24,48,100,93,98,28,7,64,7,5,0,10,44,16,61,54,116,39,102,83,22,52,110,27,6,49,12,53,37,7,5,40,56,4,31,1,108,2,60,18,1,43,71,131,4,41,7,40,0,9,0,0,0,16,65,60,54,37,12,21,1,98,5,0,113,1,66,52,179,133,16,28,126,36,24,3,52,2,14,51,129,80,42,116,9,50,4,12,4,26,55,11,64,25,64,24,15,43,25,54,0,2,0,6,1,6,1,5,18,82,89,93,33,41,51,82,83,114,57,1,62,61,39,18,135,137,10,69,99,34,22,82,148,11,35,54,102,0,58,123,20,36,79,45,2,24,47,1,7,128,107,3,7,94,75,88,177,115,42,48,52,40,26,54,44,29,56,132,22,1,42,79,0,0,95,14,20,48,28,40,0,69,131,11,8,91,51,1,65,91,57,0,38,74,14,25,130,104,8,48,20,171,45,81,89,77,0,32,5,52,2,4,3,13,0,3,22,85,51,0,13,144,59,4,67,48,14,123,92,105,86,10,91,112,31,23,14,53,0,31,60,27,9,56,110,3,68,113,43,23,90,115,55,119,153,115,29,24,40,4,0,101,9,0,26,114,18,0,102,93,18,16,76,77,0,83,105,0,2,133,38,0,42,56,35,8,132,59,0,51,84,51,1,93,93,4,3,79,89,44,9,81,48,60,22,1,30,112,18,2,44,33,1,0,59,8,0,0,57,0,21,4,2,38,67,0,9,66,21,3,66,42,1,0,64,18,12,32,141,15,0,73,85,8,30,98,73,4,63,159,99,74,161,97,119,2,77,10,40,55,76,62,102,46,87,87,59,34,47,2,111,1,30,0,82,0,74,66,27,28,7,20,0,4,15,0,10,0,1,16,28,23,110,74,118,13,11,77,31,0,0,4,5,12,33,39,36,124,100,59,82,52,17,159,160,8,99,78,39,5,66,4,58,34,60,166,153,27,0,16,0,57,0,57,0,46,53,3,104,79,126,1,32,5,59,0,10,0,0,11,7,14,16,28,59,58,20,34,27,0,101,9,2,83,0,67,9,102,88,96,2,74,8,70,4,77,45,114,70,38,73,23,50,84,17,104,84,8,59,1,32,0,117,10,72,76,49,0,91,54,63,6,20,70,21,37,0,3,0,1,3,25,52,102,92,98,31,7,65,7,4,0,9,44,16,65,52,114,38,101,83,22,52,114,46,5,48,11,52,37,82,22,56,66,3,30,1,106,2,70,140,0,53,74,107,3,45,8,25,0,9,0,0,0,16,64,62,63,40,11,24,1,96,4,0,115,4,86,54,191,138,13,28,130,36,24,5,52,2,13,66,151,92,45,111,8,50,2,12,4,30,56,11,65,27,64,24,15,43,24,54,0,2,0,6,2,7,2,4,18,87,92,92,36,40,53,79,84,114,58,1,62,61,46,17,136,143,12,72,97,34,22,80,151,10,36,54,106,0,56,124,21,36,75,44,2,24,45,1,6,130,104,2,8,98,66,82,178,113,42,53,60,39,31,71,58,30,63,151,22,0,39,78,0,0,102,16,19,48,37,47,0,56,130,10,8,90,52,2,66,91,53,0,38,72,15,27,129,106,8,49,18,175,48,71,80,65,0,28,4,51,1,4,4,14,0,2,31,90,49,0,20,166,58,2,34,50,9,85,92,97,58,9,28,85,29,8,13,54,0,32,77,26,15,124,107,3,76,116,52,15,79,115,48,132,216,125,54,22,48,4,0,100,7,0,21,124,16,0,116,98,18,15,72,75,0,69,109,2,2,136,38,0,60,65,37,11,129,51,0,58,73,62,0,86,120,4,2,78,82,41,4,48,50,53,9,0,39,102,48,2,62,48,0,0,61,9,1,0,61,0,22,5,3,36,65,0,7,66,21,2,66,50,2,0,64,16,10,32,123,13,0,70,76,8,36,107,90,14,92,171,106,148,135,119,2,76,11,42,55,76,64,102,45,86,86,59,33,47,3,110,1,16,0,107,12,74,72,32,27,8,21,0,13,15,0,10,0,2,9,27,15,125,73,138,9,13,52,28,0,0,5,4,12,33,35,37,123,101,56,81,52,16,166,138,0,99,76,40,4,66,4,57,32,64,174,116,41,3,4,0,47,0,56,0,44,56,3,105,72,117,1,31,6,59,0,9,0,0,12,8,14,15,30,61,58,18,30,27,0,101,9,2,83,1,68,9,96,117,96,2,75,10,74,5,79,51,109,70,29,87,17,69,90,41,80,94,7,55,1,33,0,119,10,73,75,50,0,90,56,66,7,19,69,20,37,0,4,0,2,4,24,48,101,93,97,30,7,65,7,5,0,9,45,16,65,53,116,40,102,83,22,64,115,68,6,50,12,53,38,82,23,52,68,3,31,0,108,1,44,123,0,77,82,130,10,42,6,40,0,8,0,0,0,16,64,60,63,37,12,24,2,111,5,0,113,1,68,81,74,157,46,26,3,52,2,16,51,128,83,44,116,9,51,2,12,16,28,70,21,63,24,66,24,16,42,24,53,0,2,0,6,1,7,2,5,18,85,91,92,35,40,51,82,84,114,56,0,62,61,38,19,134,136,9,70,100,34,22,82,154,13,34,56,117,0,53,125,48,32,76,52,2,23,47,1,7,127,106,2,6,95,71,75,178,172,42,50,94,50,26,62,82,35,60,149,91,0,40,132,7,8,125,96,41,83,106,41,0,68,133,10,8,92,52,1,66,90,52,0,39,68,16,26,85,78,9,21,8,36,41,47,97,77,1,31,5,52,2,4,2,13,0,2,22,87,50,0,14,145,61,4,53,48,13,102,91,103,90,10,93,114,29,22,66,51,0,48,78,26,10,111,106,3,68,111,55,30,112,117,86,127,81,34,40,40,1,0,125,9,0,21,115,15,0,102,93,20,17,74,77,0,82,110,2,2,130,38,0,62,68,34,10,140,55,0,52,63,57,0,91,109,5,3,78,129,43,11,95,46,71,66,0,37,117,66,2,59,53,1,0,59,8,1,1,58,0,22,4,2,37,66,0,10,66,22,3,65,44,1,0,51,16,11,32,148,15,0,72,96,8,37,98,75,4,96,152,107,85,146,153,2,77,10,40,56,76,64,102,46,87,86,61,34,45,3,112,1,16,0,106,13,81,79,29,29,8,21,0,14,14,0,9,0,2,8,27,16,118,72,129,12,12,53,24,0,0,4,4,16,34,39,38,124,115,63,82,47,15,164,134,0,100,78,37,5,66,4,58,36,61,148,114,42,3,3,0,55,0,57,0,45,57,3,105,72,115,1,30,5,58,1,8,0,0,12,8,14,16,29,61,57,18,64,27,0,100,9,2,83,0,68,10,101,117,97,1,74,8,70,4,80,46,111,76,38,78,13,40,98,6,83,93,9,58,1,33,0,117,10,71,74,50,0,34,55,62,7,1,51,11,35,0,3,0,1,3,25,54,99,93,95,28,7,55,6,8,0,8,44,17,65,54,118,39,102,84,23,48,112,22,4,50,10,53,36,5,11,49,46,3,30,1,107,2,75,28,1,31,69,101,3,40,7,23,0,7,0,0,0,16,63,60,58,38,12,21,1,96,4,0,121,2,102,64,203